Protein 5GQS (pdb70)

Structure (mmCIF, N/CA/C/O backbone):
data_5GQS
#
_entry.id   5GQS
#
loop_
_atom_site.group_PDB
_atom_site.id
_atom_site.type_symbol
_atom_site.label_atom_id
_atom_site.label_alt_id
_atom_site.label_comp_id
_atom_site.label_asym_id
_atom_site.label_entity_id
_atom_site.label_seq_id
_atom_site.pdbx_PDB_ins_code
_atom_site.Cartn_x
_atom_site.Cartn_y
_atom_site.Cartn_z
_atom_site.occupancy
_atom_site.B_iso_or_equiv
_atom_site.auth_seq_id
_atom_site.auth_comp_id
_atom_site.auth_asym_id
_atom_site.auth_atom_id
_atom_site.pdbx_PDB_model_num
ATOM 1 N N . MET A 1 1 ? 1.329 0.000 0.000 1.00 0.00 1 MET A N 1
ATOM 2 C CA . MET A 1 1 ? 2.093 -0.001 -1.242 1.00 52.33 1 MET A CA 1
ATOM 3 C C . MET A 1 1 ? 3.011 -1.217 -1.315 1.00 53.24 1 MET A C 1
ATOM 4 O O . MET A 1 1 ? 3.751 -1.506 -0.375 1.00 72.41 1 MET A O 1
ATOM 18 N N . LYS A 1 2 ? 2.958 -1.926 -2.438 1.00 13.12 2 LYS A N 1
ATOM 19 C CA . LYS A 1 2 ? 3.785 -3.110 -2.635 1.00 33.52 2 LYS A CA 1
ATOM 20 C C . LYS A 1 2 ? 4.738 -2.919 -3.810 1.00 72.33 2 LYS A C 1
ATOM 21 O O . LYS A 1 2 ? 4.306 -2.788 -4.955 1.00 40.31 2 LYS A O 1
ATOM 40 N N . GLN A 1 3 ? 6.034 -2.907 -3.519 1.00 5.42 3 GLN A N 1
ATOM 41 C CA . GLN A 1 3 ? 7.048 -2.732 -4.553 1.00 33.31 3 GLN A CA 1
ATOM 42 C C . GLN A 1 3 ? 7.605 -4.079 -5.002 1.00 34.33 3 GLN A C 1
ATOM 43 O O . GLN A 1 3 ? 8.396 -4.703 -4.294 1.00 10.41 3 GLN A O 1
ATOM 57 N N . VAL A 1 4 ? 7.186 -4.524 -6.182 1.00 52.45 4 VAL A N 1
ATOM 58 C CA . VAL A 1 4 ? 7.643 -5.797 -6.726 1.00 43.44 4 VAL A CA 1
ATOM 59 C C . VAL A 1 4 ? 8.591 -5.583 -7.901 1.00 61.43 4 VAL A C 1
ATOM 60 O O . VAL A 1 4 ? 8.225 -4.971 -8.905 1.00 41.14 4 VAL A O 1
ATOM 73 N N . LEU A 1 5 ? 9.811 -6.093 -7.770 1.00 51.20 5 LEU A N 1
ATOM 74 C CA . LEU A 1 5 ? 10.813 -5.959 -8.822 1.00 22.04 5 LEU A CA 1
ATOM 75 C C . LEU A 1 5 ? 10.691 -7.091 -9.837 1.00 42.52 5 LEU A C 1
ATOM 76 O O . LEU A 1 5 ? 9.926 -8.035 -9.642 1.00 12.35 5 LEU A O 1
ATOM 92 N N . VAL A 1 6 ? 11.453 -6.990 -10.922 1.00 54.32 6 VAL A N 1
ATOM 93 C CA . VAL A 1 6 ? 11.432 -8.006 -11.967 1.00 65.14 6 VAL A CA 1
ATOM 94 C C . VAL A 1 6 ? 12.783 -8.099 -12.669 1.00 74.23 6 VAL A C 1
ATOM 95 O O . VAL A 1 6 ? 13.172 -7.197 -13.410 1.00 71.12 6 VAL A O 1
ATOM 108 N N . ALA A 1 7 ? 13.493 -9.197 -12.431 1.00 73.11 7 ALA A N 1
ATOM 109 C CA . ALA A 1 7 ? 14.799 -9.410 -13.042 1.00 54.25 7 ALA A CA 1
ATOM 110 C C . ALA A 1 7 ? 14.818 -10.695 -13.863 1.00 21.34 7 ALA A C 1
ATOM 111 O O . ALA A 1 7 ? 14.787 -11.796 -13.310 1.00 52.32 7 ALA A O 1
ATOM 118 N N . CYS A 1 8 ? 14.869 -10.549 -15.182 1.00 0.02 8 CYS A N 1
ATOM 119 C CA . CYS A 1 8 ? 14.891 -11.699 -16.078 1.00 70.34 8 CYS A CA 1
ATOM 120 C C . CYS A 1 8 ? 16.165 -11.711 -16.917 1.00 10.12 8 CYS A C 1
ATOM 121 O O . CYS A 1 8 ? 16.681 -10.660 -17.296 1.00 33.23 8 CYS A O 1
ATOM 129 N N . GLY A 1 9 ? 16.669 -12.908 -17.202 1.00 10.10 9 GLY A N 1
ATOM 130 C CA . GLY A 1 9 ? 17.880 -13.034 -17.992 1.00 73.00 9 GLY A CA 1
ATOM 131 C C . GLY A 1 9 ? 17.862 -14.255 -18.890 1.00 75.00 9 GLY A C 1
ATOM 132 O O . GLY A 1 9 ? 18.419 -15.296 -18.544 1.00 72.34 9 GLY A O 1
ATOM 136 N N . ALA A 1 10 ? 17.218 -14.128 -20.046 1.00 32.12 10 ALA A N 1
ATOM 137 C CA . ALA A 1 10 ? 17.129 -15.230 -20.996 1.00 4.20 10 ALA A CA 1
ATOM 138 C C . ALA A 1 10 ? 17.509 -14.775 -22.401 1.00 4.20 10 ALA A C 1
ATOM 139 O O . ALA A 1 10 ? 18.521 -15.208 -22.952 1.00 14.41 10 ALA A O 1
ATOM 146 N N . GLY A 1 11 ? 16.691 -13.899 -22.976 1.00 72.03 11 GLY A N 1
ATOM 147 C CA . GLY A 1 11 ? 16.958 -13.401 -24.313 1.00 2.22 11 GLY A CA 1
ATOM 148 C C . GLY A 1 11 ? 16.672 -11.918 -24.447 1.00 24.31 11 GLY A C 1
ATOM 149 O O . GLY A 1 11 ? 17.515 -11.158 -24.925 1.00 11.22 11 GLY A O 1
ATOM 153 N N . ILE A 1 12 ? 15.481 -11.507 -24.026 1.00 42.41 12 ILE A N 1
ATOM 154 C CA . ILE A 1 12 ? 15.087 -10.105 -24.102 1.00 70.44 12 ILE A CA 1
ATOM 155 C C . ILE A 1 12 ? 15.895 -9.253 -23.130 1.00 30.24 12 ILE A C 1
ATOM 156 O O . ILE A 1 12 ? 16.208 -9.687 -22.021 1.00 44.23 12 ILE A O 1
ATOM 172 N N . ALA A 1 13 ? 16.228 -8.038 -23.552 1.00 15.34 13 ALA A N 1
ATOM 173 C CA . ALA A 1 13 ? 16.996 -7.123 -22.716 1.00 55.34 13 ALA A CA 1
ATOM 174 C C . ALA A 1 13 ? 16.357 -6.968 -21.340 1.00 70.23 13 ALA A C 1
ATOM 175 O O . ALA A 1 13 ? 17.001 -7.197 -20.316 1.00 10.43 13 ALA A O 1
ATOM 182 N N . THR A 1 14 ? 15.086 -6.578 -21.323 1.00 21.10 14 THR A N 1
ATOM 183 C CA . THR A 1 14 ? 14.361 -6.391 -20.073 1.00 31.23 14 THR A CA 1
ATOM 184 C C . THR A 1 14 ? 13.032 -7.138 -20.091 1.00 51.51 14 THR A C 1
ATOM 185 O O . THR A 1 14 ? 12.564 -7.565 -21.146 1.00 55.32 14 THR A O 1
ATOM 196 N N . SER A 1 15 ? 12.428 -7.291 -18.917 1.00 2.42 15 SER A N 1
ATOM 197 C CA . SER A 1 15 ? 11.153 -7.989 -18.798 1.00 4.40 15 SER A CA 1
ATOM 198 C C . SER A 1 15 ? 10.010 -7.125 -19.323 1.00 22.14 15 SER A C 1
ATOM 199 O O . SER A 1 15 ? 9.426 -6.331 -18.584 1.00 42.14 15 SER A O 1
ATOM 207 N N . THR A 1 16 ? 9.695 -7.286 -20.604 1.00 43.12 16 THR A N 1
ATOM 208 C CA . THR A 1 16 ? 8.624 -6.521 -21.230 1.00 34.54 16 THR A CA 1
ATOM 209 C C . THR A 1 16 ? 7.281 -7.224 -21.069 1.00 34.43 16 THR A C 1
ATOM 210 O O . THR A 1 16 ? 6.337 -6.663 -20.512 1.00 3.32 16 THR A O 1
ATOM 221 N N . VAL A 1 17 ? 7.201 -8.457 -21.559 1.00 74.33 17 VAL A N 1
ATOM 222 C CA . VAL A 1 17 ? 5.973 -9.238 -21.468 1.00 73.21 17 VAL A CA 1
ATOM 223 C C . VAL A 1 17 ? 5.487 -9.332 -20.026 1.00 51.11 17 VAL A C 1
ATOM 224 O O . VAL A 1 17 ? 4.315 -9.088 -19.737 1.00 63.12 17 VAL A O 1
ATOM 237 N N . VAL A 1 18 ? 6.396 -9.687 -19.123 1.00 54.41 18 VAL A N 1
ATOM 238 C CA . VAL A 1 18 ? 6.061 -9.811 -17.710 1.00 33.34 18 VAL A CA 1
ATOM 239 C C . VAL A 1 18 ? 5.446 -8.523 -17.175 1.00 13.11 18 VAL A C 1
ATOM 240 O O . VAL A 1 18 ? 4.302 -8.510 -16.722 1.00 71.51 18 VAL A O 1
ATOM 253 N N . ASN A 1 19 ? 6.213 -7.439 -17.231 1.00 63.33 19 ASN A N 1
ATOM 254 C CA . ASN A 1 19 ? 5.744 -6.144 -16.752 1.00 72.34 19 ASN A CA 1
ATOM 255 C C . ASN A 1 19 ? 4.434 -5.755 -17.431 1.00 60.43 19 ASN A C 1
ATOM 256 O O . ASN A 1 19 ? 3.422 -5.533 -16.768 1.00 71.14 19 ASN A O 1
ATOM 267 N N . ASN A 1 20 ? 4.462 -5.676 -18.758 1.00 22.13 20 ASN A N 1
ATOM 268 C CA . ASN A 1 20 ? 3.277 -5.314 -19.527 1.00 62.30 20 ASN A CA 1
ATOM 269 C C . ASN A 1 20 ? 2.085 -6.179 -19.129 1.00 62.41 20 ASN A C 1
ATOM 270 O O . ASN A 1 20 ? 0.941 -5.728 -19.157 1.00 12.24 20 ASN A O 1
ATOM 281 N N . ALA A 1 21 ? 2.363 -7.425 -18.759 1.00 34.31 21 ALA A N 1
ATOM 282 C CA . ALA A 1 21 ? 1.314 -8.353 -18.353 1.00 2.03 21 ALA A CA 1
ATOM 283 C C . ALA A 1 21 ? 0.798 -8.021 -16.957 1.00 22.13 21 ALA A C 1
ATOM 284 O O . ALA A 1 21 ? -0.378 -7.701 -16.779 1.00 64.53 21 ALA A O 1
ATOM 291 N N . ILE A 1 22 ? 1.684 -8.100 -15.969 1.00 40.34 22 ILE A N 1
ATOM 292 C CA . ILE A 1 22 ? 1.317 -7.807 -14.589 1.00 60.14 22 ILE A CA 1
ATOM 293 C C . ILE A 1 22 ? 0.615 -6.458 -14.482 1.00 1.34 22 ILE A C 1
ATOM 294 O O . ILE A 1 22 ? -0.485 -6.362 -13.939 1.00 52.52 22 ILE A O 1
ATOM 310 N N . GLU A 1 23 ? 1.259 -5.418 -15.004 1.00 30.44 23 GLU A N 1
ATOM 311 C CA . GLU A 1 23 ? 0.695 -4.074 -14.966 1.00 61.25 23 GLU A CA 1
ATOM 312 C C . GLU A 1 23 ? -0.734 -4.069 -15.501 1.00 51.22 23 GLU A C 1
ATOM 313 O O . GLU A 1 23 ? -1.574 -3.292 -15.048 1.00 43.43 23 GLU A O 1
ATOM 325 N N . GLU A 1 24 ? -1.001 -4.941 -16.468 1.00 34.31 24 GLU A N 1
ATOM 326 C CA . GLU A 1 24 ? -2.328 -5.036 -17.065 1.00 52.14 24 GLU A CA 1
ATOM 327 C C . GLU A 1 24 ? -3.312 -5.697 -16.104 1.00 0.41 24 GLU A C 1
ATOM 328 O O . GLU A 1 24 ? -4.481 -5.319 -16.040 1.00 34.05 24 GLU A O 1
ATOM 340 N N . MET A 1 25 ? -2.829 -6.685 -15.359 1.00 64.51 25 MET A N 1
ATOM 341 C CA . MET A 1 25 ? -3.665 -7.399 -14.401 1.00 3.35 25 MET A CA 1
ATOM 342 C C . MET A 1 25 ? -3.931 -6.541 -13.168 1.00 20.05 25 MET A C 1
ATOM 343 O O . MET A 1 25 ? -5.075 -6.393 -12.738 1.00 43.35 25 MET A O 1
ATOM 357 N N . ALA A 1 26 ? -2.868 -5.979 -12.602 1.00 44.13 26 ALA A N 1
ATOM 358 C CA . ALA A 1 26 ? -2.987 -5.135 -11.420 1.00 14.01 26 ALA A CA 1
ATOM 359 C C . ALA A 1 26 ? -4.055 -4.064 -11.616 1.00 33.23 26 ALA A C 1
ATOM 360 O O . ALA A 1 26 ? -4.793 -3.731 -10.688 1.00 74.51 26 ALA A O 1
ATOM 367 N N . LYS A 1 27 ? -4.132 -3.527 -12.828 1.00 51.44 27 LYS A N 1
ATOM 368 C CA . LYS A 1 27 ? -5.110 -2.493 -13.147 1.00 71.22 27 LYS A CA 1
ATOM 369 C C . LYS A 1 27 ? -6.532 -3.032 -13.021 1.00 4.33 27 LYS A C 1
ATOM 370 O O . LYS A 1 27 ? -7.381 -2.420 -12.374 1.00 41.31 27 LYS A O 1
ATOM 389 N N . GLU A 1 28 ? -6.782 -4.180 -13.641 1.00 61.51 28 GLU A N 1
ATOM 390 C CA . GLU A 1 28 ? -8.101 -4.800 -13.596 1.00 60.42 28 GLU A CA 1
ATOM 391 C C . GLU A 1 28 ? -8.536 -5.049 -12.155 1.00 75.20 28 GLU A C 1
ATOM 392 O O . GLU A 1 28 ? -9.713 -4.913 -11.818 1.00 0.12 28 GLU A O 1
ATOM 404 N N . HIS A 1 29 ? -7.579 -5.416 -11.309 1.00 12.54 29 HIS A N 1
ATOM 405 C CA . HIS A 1 29 ? -7.863 -5.684 -9.903 1.00 42.32 29 HIS A CA 1
ATOM 406 C C . HIS A 1 29 ? -8.011 -4.382 -9.121 1.00 25.32 29 HIS A C 1
ATOM 407 O O . HIS A 1 29 ? -8.693 -4.336 -8.098 1.00 41.22 29 HIS A O 1
ATOM 421 N N . ASN A 1 30 ? -7.365 -3.328 -9.609 1.00 15.43 30 ASN A N 1
ATOM 422 C CA . ASN A 1 30 ? -7.424 -2.026 -8.954 1.00 51.32 30 ASN A CA 1
ATOM 423 C C . ASN A 1 30 ? -6.759 -2.076 -7.582 1.00 60.21 30 ASN A C 1
ATOM 424 O O . ASN A 1 30 ? -7.309 -1.584 -6.596 1.00 61.32 30 ASN A O 1
ATOM 435 N N . ILE A 1 31 ? -5.573 -2.673 -7.527 1.00 72.22 31 ILE A N 1
ATOM 436 C CA . ILE A 1 31 ? -4.833 -2.786 -6.277 1.00 24.21 31 ILE A CA 1
ATOM 437 C C . ILE A 1 31 ? -3.676 -1.794 -6.232 1.00 4.13 31 ILE A C 1
ATOM 438 O O . ILE A 1 31 ? -3.098 -1.449 -7.263 1.00 12.41 31 ILE A O 1
ATOM 454 N N . LYS A 1 32 ? -3.340 -1.339 -5.029 1.00 60.21 32 LYS A N 1
ATOM 455 C CA . LYS A 1 32 ? -2.249 -0.389 -4.847 1.00 15.41 32 LYS A CA 1
ATOM 456 C C . LYS A 1 32 ? -0.897 -1.080 -4.982 1.00 64.15 32 LYS A C 1
ATOM 457 O O . LYS A 1 32 ? -0.172 -1.246 -4.001 1.00 71.42 32 LYS A O 1
ATOM 476 N N . VAL A 1 33 ? -0.561 -1.480 -6.205 1.00 73.00 33 VAL A N 1
ATOM 477 C CA . VAL A 1 33 ? 0.706 -2.151 -6.469 1.00 71.02 33 VAL A CA 1
ATOM 478 C C . VAL A 1 33 ? 1.504 -1.417 -7.541 1.00 55.21 33 VAL A C 1
ATOM 479 O O . VAL A 1 33 ? 0.936 -0.879 -8.492 1.00 63.35 33 VAL A O 1
ATOM 492 N N . ASP A 1 34 ? 2.822 -1.398 -7.381 1.00 21.43 34 ASP A N 1
ATOM 493 C CA . ASP A 1 34 ? 3.699 -0.731 -8.336 1.00 22.32 34 ASP A CA 1
ATOM 494 C C . ASP A 1 34 ? 4.824 -1.661 -8.782 1.00 13.41 34 ASP A C 1
ATOM 495 O O . ASP A 1 34 ? 5.602 -2.147 -7.961 1.00 63.13 34 ASP A O 1
ATOM 504 N N . ILE A 1 35 ? 4.901 -1.903 -10.086 1.00 25.20 35 ILE A N 1
ATOM 505 C CA . ILE A 1 35 ? 5.930 -2.774 -10.640 1.00 64.14 35 ILE A CA 1
ATOM 506 C C . ILE A 1 35 ? 7.260 -2.040 -10.771 1.00 43.45 35 ILE A C 1
ATOM 507 O O . ILE A 1 35 ? 7.297 -0.851 -11.089 1.00 1.51 35 ILE A O 1
ATOM 523 N N . LYS A 1 36 ? 8.352 -2.756 -10.527 1.00 2.13 36 LYS A N 1
ATOM 524 C CA . LYS A 1 36 ? 9.686 -2.175 -10.620 1.00 1.41 36 LYS A CA 1
ATOM 525 C C . LYS A 1 36 ? 10.578 -3.003 -11.539 1.00 73.32 36 LYS A C 1
ATOM 526 O O . LYS A 1 36 ? 10.511 -4.232 -11.540 1.00 75.13 36 LYS A O 1
ATOM 545 N N . GLN A 1 37 ? 11.412 -2.322 -12.318 1.00 61.41 37 GLN A N 1
ATOM 546 C CA . GLN A 1 37 ? 12.317 -2.997 -13.241 1.00 22.21 37 GLN A CA 1
ATOM 547 C C . GLN A 1 37 ? 13.769 -2.641 -12.938 1.00 52.40 37 GLN A C 1
ATOM 548 O O . GLN A 1 37 ? 14.143 -1.468 -12.941 1.00 44.43 37 GLN A O 1
ATOM 562 N N . ILE A 1 38 ? 14.581 -3.659 -12.676 1.00 72.34 38 ILE A N 1
ATOM 563 C CA . ILE A 1 38 ? 15.991 -3.453 -12.372 1.00 42.42 38 ILE A CA 1
ATOM 564 C C . ILE A 1 38 ? 16.848 -4.573 -12.951 1.00 64.11 38 ILE A C 1
ATOM 565 O O . ILE A 1 38 ? 16.330 -5.569 -13.456 1.00 31.20 38 ILE A O 1
ATOM 581 N N . LYS A 1 39 ? 18.164 -4.405 -12.873 1.00 40.31 39 LYS A N 1
ATOM 582 C CA . LYS A 1 39 ? 19.095 -5.402 -13.386 1.00 24.41 39 LYS A CA 1
ATOM 583 C C . LYS A 1 39 ? 19.313 -6.517 -12.368 1.00 61.52 39 LYS A C 1
ATOM 584 O O . LYS A 1 39 ? 19.014 -6.357 -11.185 1.00 32.05 39 LYS A O 1
ATOM 603 N N . ILE A 1 40 ? 19.837 -7.645 -12.836 1.00 73.41 40 ILE A N 1
ATOM 604 C CA . ILE A 1 40 ? 20.097 -8.785 -11.966 1.00 34.25 40 ILE A CA 1
ATOM 605 C C . ILE A 1 40 ? 20.970 -8.385 -10.781 1.00 52.43 40 ILE A C 1
ATOM 606 O O . ILE A 1 40 ? 20.782 -8.869 -9.665 1.00 1.24 40 ILE A O 1
ATOM 622 N N . THR A 1 41 ? 21.925 -7.495 -11.032 1.00 5.12 41 THR A N 1
ATOM 623 C CA . THR A 1 41 ? 22.828 -7.028 -9.987 1.00 13.11 41 THR A CA 1
ATOM 624 C C . THR A 1 41 ? 22.321 -5.734 -9.361 1.00 10.40 41 THR A C 1
ATOM 625 O O . THR A 1 41 ? 23.106 -4.920 -8.875 1.00 30.55 41 THR A O 1
ATOM 636 N N . GLU A 1 42 ? 21.004 -5.550 -9.376 1.00 44.14 42 GLU A N 1
ATOM 637 C CA . GLU A 1 42 ? 20.394 -4.353 -8.810 1.00 21.14 42 GLU A CA 1
ATOM 638 C C . GLU A 1 42 ? 19.434 -4.715 -7.680 1.00 54.23 42 GLU A C 1
ATOM 639 O O . GLU A 1 42 ? 19.112 -3.882 -6.833 1.00 11.30 42 GLU A O 1
ATOM 651 N N . VAL A 1 43 ? 18.978 -5.964 -7.676 1.00 3.31 43 VAL A N 1
ATOM 652 C CA . VAL A 1 43 ? 18.055 -6.437 -6.652 1.00 21.34 43 VAL A CA 1
ATOM 653 C C . VAL A 1 43 ? 18.726 -6.479 -5.283 1.00 44.25 43 VAL A C 1
ATOM 654 O O . VAL A 1 43 ? 18.062 -6.393 -4.251 1.00 62.45 43 VAL A O 1
ATOM 667 N N . GLY A 1 44 ? 20.050 -6.610 -5.283 1.00 74.22 44 GLY A N 1
ATOM 668 C CA . GLY A 1 44 ? 20.790 -6.660 -4.036 1.00 32.41 44 GLY A CA 1
ATOM 669 C C . GLY A 1 44 ? 20.365 -5.576 -3.065 1.00 72.35 44 GLY A C 1
ATOM 670 O O . GLY A 1 44 ? 19.786 -5.847 -2.013 1.00 73.43 44 GLY A O 1
ATOM 674 N N . PRO A 1 45 ? 20.656 -4.315 -3.417 1.00 12.03 45 PRO A N 1
ATOM 675 C CA . PRO A 1 45 ? 20.310 -3.161 -2.582 1.00 12.13 45 PRO A CA 1
ATOM 676 C C . PRO A 1 45 ? 18.807 -2.906 -2.539 1.00 31.00 45 PRO A C 1
ATOM 677 O O . PRO A 1 45 ? 18.301 -2.275 -1.611 1.00 34.44 45 PRO A O 1
ATOM 688 N N . TYR A 1 46 ? 18.099 -3.400 -3.548 1.00 70.24 46 TYR A N 1
ATOM 689 C CA . TYR A 1 46 ? 16.654 -3.224 -3.627 1.00 33.13 46 TYR A CA 1
ATOM 690 C C . TYR A 1 46 ? 15.926 -4.399 -2.981 1.00 71.54 46 TYR A C 1
ATOM 691 O O . TYR A 1 46 ? 14.885 -4.841 -3.468 1.00 3.05 46 TYR A O 1
ATOM 709 N N . GLU A 1 47 ? 16.482 -4.900 -1.883 1.00 20.43 47 GLU A N 1
ATOM 710 C CA . GL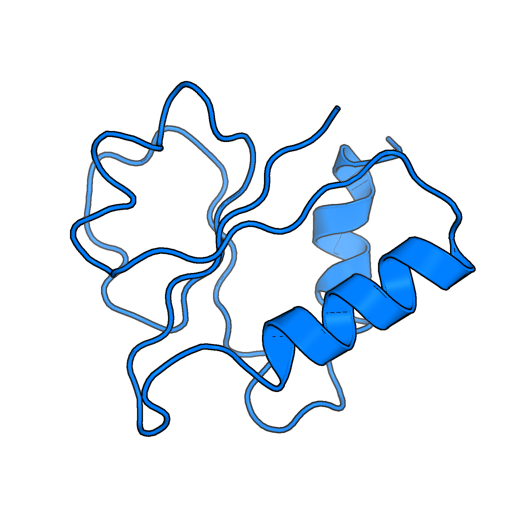U A 1 47 ? 15.886 -6.025 -1.170 1.00 44.43 47 GLU A CA 1
ATOM 711 C C . GLU A 1 47 ? 15.038 -5.538 0.001 1.00 30.42 47 GLU A C 1
ATOM 712 O O . GLU A 1 47 ? 14.003 -6.125 0.317 1.00 12.04 47 GLU A O 1
ATOM 724 N N . ASP A 1 48 ? 15.485 -4.463 0.641 1.00 34.53 48 ASP A N 1
ATOM 725 C CA . ASP A 1 48 ? 14.767 -3.897 1.778 1.00 63.14 48 ASP A CA 1
ATOM 726 C C . ASP A 1 48 ? 13.547 -3.109 1.312 1.00 72.31 48 ASP A C 1
ATOM 727 O O . ASP A 1 48 ? 12.408 -3.471 1.612 1.00 65.53 48 ASP A O 1
ATOM 736 N N . THR A 1 49 ? 13.791 -2.028 0.577 1.00 22.44 49 THR A N 1
ATOM 737 C CA . THR A 1 49 ? 12.713 -1.188 0.072 1.00 1.12 49 THR A CA 1
ATOM 738 C C . THR A 1 49 ? 11.666 -2.018 -0.662 1.00 24.33 49 THR A C 1
ATOM 739 O O . THR A 1 49 ? 10.465 -1.818 -0.484 1.00 23.02 49 THR A O 1
ATOM 750 N N . ALA A 1 50 ? 12.130 -2.952 -1.487 1.00 10.55 50 ALA A N 1
ATOM 751 C CA . ALA A 1 50 ? 11.233 -3.814 -2.245 1.00 60.33 50 ALA A CA 1
ATOM 752 C C . ALA A 1 50 ? 10.490 -4.778 -1.326 1.00 12.40 50 ALA A C 1
ATOM 753 O O . ALA A 1 50 ? 10.839 -4.927 -0.155 1.00 64.51 50 ALA A O 1
ATOM 760 N N . ASP A 1 51 ? 9.463 -5.427 -1.863 1.00 64.43 51 ASP A N 1
ATOM 761 C CA . ASP A 1 51 ? 8.671 -6.377 -1.091 1.00 14.11 51 ASP A CA 1
ATOM 762 C C . ASP A 1 51 ? 8.716 -7.764 -1.724 1.00 20.23 51 ASP A C 1
ATOM 763 O O . ASP A 1 51 ? 9.014 -8.754 -1.054 1.00 75.42 51 ASP A O 1
ATOM 772 N N . LEU A 1 52 ? 8.418 -7.829 -3.017 1.00 3.13 52 LEU A N 1
ATOM 773 C CA . LEU A 1 52 ? 8.424 -9.095 -3.741 1.00 31.43 52 LEU A CA 1
ATOM 774 C C . LEU A 1 52 ? 9.407 -9.052 -4.906 1.00 60.02 52 LEU A C 1
ATOM 775 O O . LEU A 1 52 ? 9.683 -7.987 -5.460 1.00 62.11 52 LEU A O 1
ATOM 791 N N . LEU A 1 53 ? 9.931 -10.216 -5.275 1.00 52.30 53 LEU A N 1
ATOM 792 C CA . LEU A 1 53 ? 10.882 -10.312 -6.377 1.00 10.30 53 LEU A CA 1
ATOM 793 C C . LEU A 1 53 ? 10.576 -11.520 -7.257 1.00 2.25 53 LEU A C 1
ATOM 794 O O . LEU A 1 53 ? 10.165 -12.571 -6.765 1.00 10.12 53 LEU A O 1
ATOM 810 N N . VAL A 1 54 ? 10.782 -11.363 -8.560 1.00 72.35 54 VAL A N 1
ATOM 811 C CA . VAL A 1 54 ? 10.531 -12.442 -9.509 1.00 24.02 54 VAL A CA 1
ATOM 812 C C . VAL A 1 54 ? 11.650 -12.538 -10.540 1.00 41.21 54 VAL A C 1
ATOM 813 O O . VAL A 1 54 ? 11.996 -11.552 -11.192 1.00 11.43 54 VAL A O 1
ATOM 826 N N . THR A 1 55 ? 12.214 -13.733 -10.685 1.00 32.24 55 THR A N 1
ATOM 827 C CA . THR A 1 55 ? 13.294 -13.959 -11.636 1.00 43.33 55 THR A CA 1
ATOM 828 C C . THR A 1 55 ? 13.192 -15.343 -12.266 1.00 25.32 55 THR A C 1
ATOM 829 O O . THR A 1 55 ? 12.665 -16.276 -11.659 1.00 13.11 55 THR A O 1
ATOM 840 N N . THR A 1 56 ? 13.702 -15.472 -13.487 1.00 73.01 56 THR A N 1
ATOM 841 C CA . THR A 1 56 ? 13.668 -16.743 -14.199 1.00 74.13 56 THR A CA 1
ATOM 842 C C . THR A 1 56 ? 14.781 -17.669 -13.724 1.00 62.54 56 THR A C 1
ATOM 843 O O . THR A 1 56 ? 14.572 -18.870 -13.554 1.00 63.23 56 THR A O 1
ATOM 854 N N . ALA A 1 57 ? 15.965 -17.104 -13.511 1.00 53.44 57 ALA A N 1
ATOM 855 C CA . ALA A 1 57 ? 17.111 -17.879 -13.053 1.00 72.02 57 ALA A CA 1
ATOM 856 C C . ALA A 1 57 ? 18.076 -17.011 -12.252 1.00 72.43 57 ALA A C 1
ATOM 857 O O . ALA A 1 57 ? 17.783 -15.854 -11.955 1.00 45.42 57 ALA A O 1
ATOM 864 N N . MET A 1 58 ? 19.226 -17.579 -11.905 1.00 62.34 58 MET A N 1
ATOM 865 C CA . MET A 1 58 ? 20.234 -16.856 -11.139 1.00 23.31 58 MET A CA 1
ATOM 866 C C . MET A 1 58 ? 19.669 -16.389 -9.801 1.00 72.34 58 MET A C 1
ATOM 867 O O . MET A 1 58 ? 19.839 -15.233 -9.413 1.00 34.00 58 MET A O 1
ATOM 881 N N . THR A 1 59 ? 18.995 -17.296 -9.100 1.00 1.42 59 THR A N 1
ATOM 882 C CA . THR A 1 59 ? 18.404 -16.976 -7.807 1.00 35.12 59 THR A CA 1
ATOM 883 C C . THR A 1 59 ? 19.206 -17.594 -6.667 1.00 50.52 59 THR A C 1
ATOM 884 O O . THR A 1 59 ? 18.656 -18.284 -5.809 1.00 73.33 59 THR A O 1
ATOM 895 N N . LYS A 1 60 ? 20.510 -17.340 -6.663 1.00 63.23 60 LYS A N 1
ATOM 896 C CA . LYS A 1 60 ? 21.390 -17.869 -5.628 1.00 32.33 60 LYS A CA 1
ATOM 897 C C . LYS A 1 60 ? 21.994 -16.741 -4.798 1.00 41.22 60 LYS A C 1
ATOM 898 O O . LYS A 1 60 ? 23.092 -16.264 -5.086 1.00 23.22 60 LYS A O 1
ATOM 917 N N . LYS A 1 61 ? 21.271 -16.318 -3.767 1.00 31.22 61 LYS A N 1
ATOM 918 C CA . LYS A 1 61 ? 21.736 -15.248 -2.893 1.00 41.41 61 LYS A CA 1
ATOM 919 C C . LYS A 1 61 ? 20.968 -15.248 -1.575 1.00 54.15 61 LYS A C 1
ATOM 920 O O . LYS A 1 61 ? 20.001 -15.992 -1.411 1.00 4.10 61 LYS A O 1
ATOM 939 N N . GLU A 1 62 ? 21.403 -14.408 -0.641 1.00 71.23 62 GLU A N 1
ATOM 940 C CA . GLU A 1 62 ? 20.754 -14.312 0.661 1.00 21.50 62 GLU A CA 1
ATOM 941 C C . GLU A 1 62 ? 19.486 -13.468 0.576 1.00 1.35 62 GLU A C 1
ATOM 942 O O . GLU A 1 62 ? 19.395 -12.403 1.188 1.00 52.33 62 GLU A O 1
ATOM 954 N N . TYR A 1 63 ? 18.511 -13.950 -0.185 1.00 72.14 63 TYR A N 1
ATOM 955 C CA . TYR A 1 63 ? 17.249 -13.239 -0.353 1.00 41.12 63 TYR A CA 1
ATOM 956 C C . TYR A 1 63 ? 16.463 -13.207 0.954 1.00 25.33 63 TYR A C 1
ATOM 957 O O . TYR A 1 63 ? 16.453 -14.179 1.710 1.00 31.12 63 TYR A O 1
ATOM 975 N N . LYS A 1 64 ? 15.805 -12.083 1.214 1.00 4.33 64 LYS A N 1
ATOM 976 C CA . LYS A 1 64 ? 15.014 -11.922 2.428 1.00 3.15 64 LYS A CA 1
ATOM 977 C C . LYS A 1 64 ? 13.526 -11.853 2.103 1.00 73.31 64 LYS A C 1
ATOM 978 O O . LYS A 1 64 ? 12.777 -11.104 2.730 1.00 33.13 64 LYS A O 1
ATOM 997 N N . PHE A 1 65 ? 13.103 -12.641 1.119 1.00 11.43 65 PHE A N 1
ATOM 998 C CA . PHE A 1 65 ? 11.703 -12.669 0.711 1.00 23.30 65 PHE A CA 1
ATOM 999 C C . PHE A 1 65 ? 11.407 -13.908 -0.129 1.00 21.30 65 PHE A C 1
ATOM 1000 O O . PHE A 1 65 ? 12.299 -14.515 -0.722 1.00 22.21 65 PHE A O 1
ATOM 1017 N N . PRO A 1 66 ? 10.124 -14.294 -0.181 1.00 75.12 66 PRO A N 1
ATOM 1018 C CA . PRO A 1 66 ? 9.679 -15.464 -0.945 1.00 51.40 66 PRO A CA 1
ATOM 1019 C C . PRO A 1 66 ? 9.776 -15.244 -2.451 1.00 1.32 66 PRO A C 1
ATOM 1020 O O . PRO A 1 66 ? 8.822 -14.795 -3.086 1.00 14.13 66 PRO A O 1
ATOM 1031 N N . VAL A 1 67 ? 10.935 -15.563 -3.017 1.00 64.03 67 VAL A N 1
ATOM 1032 C CA . VAL A 1 67 ? 11.157 -15.402 -4.449 1.00 53.24 67 VAL A CA 1
ATOM 1033 C C . VAL A 1 67 ? 10.236 -16.313 -5.254 1.00 0.33 67 VAL A C 1
ATOM 1034 O O . VAL A 1 67 ? 9.945 -17.437 -4.843 1.00 51.51 67 VAL A O 1
ATOM 1047 N N . ILE A 1 68 ? 9.781 -15.821 -6.401 1.00 43.22 68 ILE A N 1
ATOM 1048 C CA . ILE A 1 68 ? 8.895 -16.591 -7.264 1.00 73.51 68 ILE A CA 1
ATOM 1049 C C . ILE A 1 68 ? 9.491 -16.757 -8.658 1.00 24.34 68 ILE A C 1
ATOM 1050 O O . ILE A 1 68 ? 9.654 -15.785 -9.394 1.00 24.24 68 ILE A O 1
ATOM 1066 N N . ASN A 1 69 ? 9.814 -17.997 -9.014 1.00 13.44 69 ASN A N 1
ATOM 1067 C CA . ASN A 1 69 ? 10.391 -18.291 -10.320 1.00 43.31 69 ASN A CA 1
ATOM 1068 C C . ASN A 1 69 ? 9.540 -17.696 -11.438 1.00 32.23 69 ASN A C 1
ATOM 1069 O O . ASN A 1 69 ? 8.311 -17.701 -11.365 1.00 43.32 69 ASN A O 1
ATOM 1080 N N . ALA A 1 70 ? 10.202 -17.186 -12.471 1.00 12.32 70 ALA A N 1
ATOM 1081 C CA . ALA A 1 70 ? 9.506 -16.590 -13.605 1.00 22.11 70 ALA A CA 1
ATOM 1082 C C . ALA A 1 70 ? 9.322 -17.603 -14.730 1.00 23.12 70 ALA A C 1
ATOM 1083 O O . ALA A 1 70 ? 9.381 -17.253 -15.909 1.00 31.14 70 ALA A O 1
ATOM 1090 N N . ARG A 1 71 ? 9.101 -18.860 -14.358 1.00 13.41 71 ARG A N 1
ATOM 1091 C CA . ARG A 1 71 ? 8.910 -19.924 -15.336 1.00 43.42 71 ARG A CA 1
ATOM 1092 C C . ARG A 1 71 ? 7.546 -19.806 -16.009 1.00 13.11 71 ARG A C 1
ATOM 1093 O O . ARG A 1 71 ? 7.396 -20.116 -17.190 1.00 23.11 71 ARG A O 1
ATOM 1114 N N . ASN A 1 72 ? 6.553 -19.356 -15.248 1.00 23.23 72 ASN A N 1
ATOM 1115 C CA . ASN A 1 72 ? 5.201 -19.199 -15.770 1.00 13.42 72 ASN A CA 1
ATOM 1116 C C . ASN A 1 72 ? 5.154 -18.113 -16.841 1.00 61.41 72 ASN A C 1
ATOM 1117 O O . ASN A 1 72 ? 4.345 -18.175 -17.768 1.00 5.25 72 ASN A O 1
ATOM 1128 N N . PHE A 1 73 ? 6.027 -17.121 -16.708 1.00 43.52 73 PHE A N 1
ATOM 1129 C CA . PHE A 1 73 ? 6.086 -16.021 -17.664 1.00 41.02 73 PHE A CA 1
ATOM 1130 C C . PHE A 1 73 ? 7.044 -16.345 -18.807 1.00 41.50 73 PHE A C 1
ATOM 1131 O O . PHE A 1 73 ? 7.861 -15.512 -19.202 1.00 41.33 73 PHE A O 1
ATOM 1148 N N . LEU A 1 74 ? 6.938 -17.560 -19.333 1.00 43.44 74 LEU A N 1
ATOM 1149 C CA . LEU A 1 74 ? 7.795 -17.995 -20.431 1.00 30.21 74 LEU A CA 1
ATOM 1150 C C . LEU A 1 74 ? 7.250 -17.512 -21.771 1.00 65.44 74 LEU A C 1
ATOM 1151 O O . LEU A 1 74 ? 8.011 -17.135 -22.664 1.00 32.32 74 LEU A O 1
ATOM 1167 N N . THR A 1 75 ? 5.928 -17.524 -21.906 1.00 71.42 75 THR A N 1
ATOM 1168 C CA . THR A 1 75 ? 5.281 -17.087 -23.137 1.00 30.03 75 THR A CA 1
ATOM 1169 C C . THR A 1 75 ? 4.299 -15.952 -22.868 1.00 63.14 75 THR A C 1
ATOM 1170 O O . THR A 1 75 ? 4.241 -14.978 -23.618 1.00 60.52 75 THR A O 1
ATOM 1181 N N . GLY A 1 76 ? 3.529 -16.084 -21.793 1.00 12.12 76 GLY A N 1
ATOM 1182 C CA . GLY A 1 76 ? 2.560 -15.061 -21.445 1.00 31.14 76 GLY A CA 1
ATOM 1183 C C . GLY A 1 76 ? 1.141 -15.594 -21.410 1.00 63.12 76 GLY A C 1
ATOM 1184 O O . GLY A 1 76 ? 0.207 -14.918 -21.842 1.00 32.31 76 GLY A O 1
ATOM 1188 N N . ILE A 1 77 ? 0.980 -16.809 -20.897 1.00 73.13 77 ILE A N 1
ATOM 1189 C CA . ILE A 1 77 ? -0.335 -17.432 -20.809 1.00 52.02 77 ILE A CA 1
ATOM 1190 C C . ILE A 1 77 ? -0.605 -17.950 -19.401 1.00 22.23 77 ILE A C 1
ATOM 1191 O O . ILE A 1 77 ? -1.735 -17.904 -18.917 1.00 21.52 77 ILE A O 1
ATOM 1207 N N . GLY A 1 78 ? 0.443 -18.442 -18.746 1.00 71.22 78 GLY A N 1
ATOM 1208 C CA . GLY A 1 78 ? 0.299 -18.961 -17.398 1.00 50.44 78 GLY A CA 1
ATOM 1209 C C . GLY A 1 78 ? 0.570 -17.909 -16.341 1.00 13.03 78 GLY A C 1
ATOM 1210 O O . GLY A 1 78 ? 1.135 -18.209 -15.289 1.00 1.33 78 GLY A O 1
ATOM 1214 N N . ILE A 1 79 ? 0.167 -16.674 -16.620 1.00 43.11 79 ILE A N 1
ATOM 1215 C CA . ILE A 1 79 ? 0.370 -15.575 -15.684 1.00 45.25 79 ILE A CA 1
ATOM 1216 C C . ILE A 1 79 ? -0.618 -15.649 -14.526 1.00 32.11 79 ILE A C 1
ATOM 1217 O O . ILE A 1 79 ? -0.236 -15.529 -13.363 1.00 3.04 79 ILE A O 1
ATOM 1233 N N . GLU A 1 80 ? -1.891 -15.850 -14.853 1.00 40.22 80 GLU A N 1
ATOM 1234 C CA . GLU A 1 80 ? -2.935 -15.941 -13.839 1.00 25.32 80 GLU A CA 1
ATOM 1235 C C . GLU A 1 80 ? -2.559 -16.956 -12.762 1.00 53.42 80 GLU A C 1
ATOM 1236 O O . GLU A 1 80 ? -2.868 -16.770 -11.586 1.00 15.32 80 GLU A O 1
ATOM 1248 N N . GLU A 1 81 ? -1.891 -18.028 -13.175 1.00 75.40 81 GLU A N 1
ATOM 1249 C CA . GLU A 1 81 ? -1.475 -19.073 -12.246 1.00 55.42 81 GLU A CA 1
ATOM 1250 C C . GLU A 1 81 ? -0.630 -18.491 -11.117 1.00 12.03 81 GLU A C 1
ATOM 1251 O O . GLU A 1 81 ? -1.059 -18.447 -9.963 1.00 71.41 81 GLU A O 1
ATOM 1263 N N . THR A 1 82 ? 0.575 -18.045 -11.457 1.00 2.13 82 THR A N 1
ATOM 1264 C CA . THR A 1 82 ? 1.482 -17.468 -10.473 1.00 2.33 82 THR A CA 1
ATOM 1265 C C . THR A 1 82 ? 0.885 -16.214 -9.844 1.00 45.31 82 THR A C 1
ATOM 1266 O O . THR A 1 82 ? 1.030 -15.979 -8.644 1.00 50.12 82 THR A O 1
ATOM 1277 N N . LYS A 1 83 ? 0.213 -15.410 -10.662 1.00 25.15 83 LYS A N 1
ATOM 1278 C CA . LYS A 1 83 ? -0.408 -14.180 -10.186 1.00 1.22 83 LYS A CA 1
ATOM 1279 C C . LYS A 1 83 ? -1.279 -14.448 -8.963 1.00 1.14 83 LYS A C 1
ATOM 1280 O O . LYS A 1 83 ? -1.317 -13.646 -8.030 1.00 23.34 83 LYS A O 1
ATOM 1299 N N . GLN A 1 84 ? -1.975 -15.580 -8.974 1.00 54.23 84 GLN A N 1
ATOM 1300 C CA . GLN A 1 84 ? -2.845 -15.953 -7.865 1.00 1.42 84 GLN A CA 1
ATOM 1301 C C . GLN A 1 84 ? -2.037 -16.170 -6.590 1.00 33.15 84 GLN A C 1
ATOM 1302 O O . GLN A 1 84 ? -2.499 -15.861 -5.492 1.00 10.54 84 GLN A O 1
ATOM 1316 N N . GLN A 1 85 ? -0.830 -16.705 -6.743 1.00 52.44 85 GLN A N 1
ATOM 1317 C CA . GLN A 1 85 ? 0.041 -16.964 -5.603 1.00 73.41 85 GLN A CA 1
ATOM 1318 C C . GLN A 1 85 ? 0.591 -15.662 -5.030 1.00 73.25 85 GLN A C 1
ATOM 1319 O O . GLN A 1 85 ? 0.488 -15.409 -3.830 1.00 14.31 85 GLN A O 1
ATOM 1333 N N . ILE A 1 86 ? 1.175 -14.841 -5.896 1.00 53.14 86 ILE A N 1
AT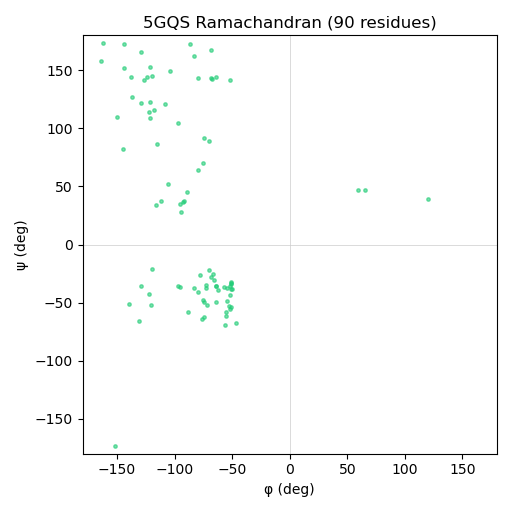OM 1334 C CA . ILE A 1 86 ? 1.740 -13.565 -5.476 1.00 41.21 86 ILE A CA 1
ATOM 1335 C C . ILE A 1 86 ? 0.655 -12.628 -4.956 1.00 4.23 86 ILE A C 1
ATOM 1336 O O . ILE A 1 86 ? 0.880 -11.859 -4.020 1.00 43.32 86 ILE A O 1
ATOM 1352 N N . LEU A 1 87 ? -0.522 -12.698 -5.566 1.00 72.23 87 LEU A N 1
ATOM 1353 C CA . LEU A 1 87 ? -1.644 -11.857 -5.164 1.00 33.32 87 LEU A CA 1
ATOM 1354 C C . LEU A 1 87 ? -2.156 -12.256 -3.783 1.00 71.44 87 LEU A C 1
ATOM 1355 O O . LEU A 1 87 ? -2.704 -11.433 -3.050 1.00 1.23 87 LEU A O 1
ATOM 1371 N N . THR A 1 88 ? -1.972 -13.526 -3.434 1.00 13.11 88 THR A N 1
ATOM 1372 C CA . THR A 1 88 ? -2.414 -14.035 -2.142 1.00 11.54 88 THR A CA 1
ATOM 1373 C C . THR A 1 88 ? -1.913 -13.153 -1.003 1.00 63.23 88 THR A C 1
ATOM 1374 O O . THR A 1 88 ? -2.593 -12.983 0.008 1.00 74.34 88 THR A O 1
ATOM 1385 N N . GLU A 1 89 ? -0.719 -12.595 -1.175 1.00 43.43 89 GLU A N 1
ATOM 1386 C CA . GLU A 1 89 ? -0.127 -11.730 -0.161 1.00 32.44 89 GLU A CA 1
ATOM 1387 C C . GLU A 1 89 ? -0.415 -10.262 -0.461 1.00 60.24 89 GLU A C 1
ATOM 1388 O O . GLU A 1 89 ? -0.639 -9.463 0.448 1.00 3.53 89 GLU A O 1
ATOM 1400 N N . LEU A 1 90 ? -0.407 -9.915 -1.744 1.00 1.35 90 LEU A N 1
ATOM 1401 C CA . LEU A 1 90 ? -0.666 -8.543 -2.166 1.00 15.30 90 LEU A CA 1
ATOM 1402 C C . LEU A 1 90 ? -1.976 -8.030 -1.576 1.00 54.12 90 LEU A C 1
ATOM 1403 O O . LEU A 1 90 ? -2.014 -6.969 -0.954 1.00 40.32 90 LEU A O 1
ATOM 1419 N N . GLN A 1 91 ? -3.047 -8.792 -1.775 1.00 11.14 91 GLN A N 1
ATOM 1420 C CA . GLN A 1 91 ? -4.358 -8.415 -1.261 1.00 15.42 91 GLN A CA 1
ATOM 1421 C C . GLN A 1 91 ? -4.852 -9.426 -0.232 1.00 23.42 91 GLN A C 1
ATOM 1422 O O . GLN A 1 91 ? -6.050 -9.690 -0.129 1.00 60.00 91 GLN A O 1
ATOM 1436 N N . LYS A 1 92 ? -3.920 -9.991 0.529 1.00 71.53 92 LYS A N 1
ATOM 1437 C CA . LYS A 1 92 ? -4.259 -10.974 1.551 1.00 22.31 92 LYS A CA 1
ATOM 1438 C C . LYS A 1 92 ? -5.410 -10.480 2.421 1.00 1.42 92 LYS A C 1
ATOM 1439 O O . LYS A 1 92 ? -6.395 -11.189 2.626 1.00 31.12 92 LYS A O 1
ATOM 1458 N N . MET A 1 1 ? 1.708 1.125 0.182 1.00 43.12 1 MET A N 2
ATOM 1459 C CA . MET A 1 1 ? 1.960 0.703 -1.191 1.00 41.43 1 MET A CA 2
ATOM 1460 C C . MET A 1 1 ? 2.949 -0.458 -1.231 1.00 15.22 1 MET A C 2
ATOM 1461 O O . MET A 1 1 ? 3.832 -0.564 -0.380 1.00 43.42 1 MET A O 2
ATOM 1475 N N . LYS A 1 2 ? 2.793 -1.327 -2.223 1.00 64.44 2 LYS A N 2
ATOM 1476 C CA . LYS A 1 2 ? 3.672 -2.481 -2.375 1.00 44.20 2 LYS A CA 2
ATOM 1477 C C . LYS A 1 2 ? 4.729 -2.223 -3.445 1.00 12.14 2 LYS A C 2
ATOM 1478 O O . LYS A 1 2 ? 4.623 -1.270 -4.217 1.00 32.53 2 LYS A O 2
ATOM 1497 N N . GLN A 1 3 ? 5.745 -3.078 -3.484 1.00 64.23 3 GLN A N 2
ATOM 1498 C CA . GLN A 1 3 ? 6.820 -2.942 -4.460 1.00 70.14 3 GLN A CA 2
ATOM 1499 C C . GLN A 1 3 ? 7.284 -4.309 -4.954 1.00 14.33 3 GLN A C 2
ATOM 1500 O O . GLN A 1 3 ? 7.924 -5.061 -4.219 1.00 44.23 3 GLN A O 2
ATOM 1514 N N . VAL A 1 4 ? 6.955 -4.624 -6.203 1.00 22.35 4 VAL A N 2
ATOM 1515 C CA . VAL A 1 4 ? 7.339 -5.900 -6.795 1.00 34.44 4 VAL A CA 2
ATOM 1516 C C . VAL A 1 4 ? 8.325 -5.701 -7.940 1.00 13.41 4 VAL A C 2
ATOM 1517 O O . VAL A 1 4 ? 7.940 -5.317 -9.045 1.00 50.33 4 VAL A O 2
ATOM 1530 N N . LEU A 1 5 ? 9.598 -5.964 -7.669 1.00 43.22 5 LEU A N 2
ATOM 1531 C CA . LEU A 1 5 ? 10.642 -5.814 -8.678 1.00 13.34 5 LEU A CA 2
ATOM 1532 C C . LEU A 1 5 ? 10.617 -6.977 -9.664 1.00 41.10 5 LEU A C 2
ATOM 1533 O O . LEU A 1 5 ? 9.868 -7.938 -9.488 1.00 51.13 5 LEU A O 2
ATOM 1549 N N . VAL A 1 6 ? 11.443 -6.884 -10.701 1.00 60.14 6 VAL A N 2
ATOM 1550 C CA . VAL A 1 6 ? 11.519 -7.930 -11.714 1.00 53.04 6 VAL A CA 2
ATOM 1551 C C . VAL A 1 6 ? 12.913 -8.002 -12.327 1.00 52.21 6 VAL A C 2
ATOM 1552 O O . VAL A 1 6 ? 13.319 -7.114 -13.077 1.00 31.43 6 VAL A O 2
ATOM 1565 N N . ALA A 1 7 ? 13.641 -9.065 -12.003 1.00 65.01 7 ALA A N 2
ATOM 1566 C CA . ALA A 1 7 ? 14.990 -9.254 -12.524 1.00 33.55 7 ALA A CA 2
ATOM 1567 C C . ALA A 1 7 ? 15.071 -10.502 -13.396 1.00 70.32 7 ALA A C 2
ATOM 1568 O O . ALA A 1 7 ? 15.601 -11.532 -12.976 1.00 42.42 7 ALA A O 2
ATOM 1575 N N . CYS A 1 8 ? 14.542 -10.404 -14.611 1.00 23.41 8 CYS A N 2
ATOM 1576 C CA . CYS A 1 8 ? 14.554 -11.527 -15.543 1.00 12.35 8 CYS A CA 2
ATOM 1577 C C . CYS A 1 8 ? 15.962 -11.779 -16.072 1.00 33.52 8 CYS A C 2
ATOM 1578 O O . CYS A 1 8 ? 16.355 -12.923 -16.298 1.00 71.01 8 CYS A O 2
ATOM 1586 N N . GLY A 1 9 ? 16.717 -10.703 -16.269 1.00 13.22 9 GLY A N 2
ATOM 1587 C CA . GLY A 1 9 ? 18.072 -10.829 -16.772 1.00 21.11 9 GLY A CA 2
ATOM 1588 C C . GLY A 1 9 ? 18.113 -11.254 -18.226 1.00 43.34 9 GLY A C 2
ATOM 1589 O O . GLY A 1 9 ? 17.721 -12.370 -18.565 1.00 43.14 9 GLY A O 2
ATOM 1593 N N . ALA A 1 10 ? 18.588 -10.361 -19.089 1.00 10.33 10 ALA A N 2
ATOM 1594 C CA . ALA A 1 10 ? 18.679 -10.649 -20.515 1.00 21.14 10 ALA A CA 2
ATOM 1595 C C . ALA A 1 10 ? 19.293 -9.477 -21.274 1.00 33.45 10 ALA A C 2
ATOM 1596 O O . ALA A 1 10 ? 18.871 -8.333 -21.114 1.00 52.23 10 ALA A O 2
ATOM 1603 N N . GLY A 1 11 ? 20.292 -9.771 -22.099 1.00 64.55 11 GLY A N 2
ATOM 1604 C CA . GLY A 1 11 ? 20.948 -8.731 -22.870 1.00 64.30 11 GLY A CA 2
ATOM 1605 C C . GLY A 1 11 ? 19.966 -7.880 -23.649 1.00 73.04 11 GLY A C 2
ATOM 1606 O O . GLY A 1 11 ? 20.089 -6.655 -23.687 1.00 31.41 11 GLY A O 2
ATOM 1610 N N . ILE A 1 12 ? 18.989 -8.529 -24.274 1.00 51.11 12 ILE A N 2
ATOM 1611 C CA . ILE A 1 12 ? 17.982 -7.823 -25.057 1.00 0.13 12 ILE A CA 2
ATOM 1612 C C . ILE A 1 12 ? 17.065 -7.000 -24.158 1.00 74.43 12 ILE A C 2
ATOM 1613 O O . ILE A 1 12 ? 16.613 -5.920 -24.538 1.00 32.53 12 ILE A O 2
ATOM 1629 N N . ALA A 1 13 ? 16.795 -7.518 -22.964 1.00 60.34 13 ALA A N 2
ATOM 1630 C CA . ALA A 1 13 ? 15.935 -6.830 -22.010 1.00 32.22 13 ALA A CA 2
ATOM 1631 C C . ALA A 1 13 ? 14.512 -6.705 -22.544 1.00 30.11 13 ALA A C 2
ATOM 1632 O O . ALA A 1 13 ? 13.956 -5.608 -22.609 1.00 33.32 13 ALA A O 2
ATOM 1639 N N . THR A 1 14 ? 13.927 -7.836 -22.927 1.00 12.14 14 THR A N 2
ATOM 1640 C CA . THR A 1 14 ? 12.569 -7.853 -23.457 1.00 4.41 14 THR A CA 2
ATOM 1641 C C . THR A 1 14 ? 11.564 -8.250 -22.382 1.00 40.51 14 THR A C 2
ATOM 1642 O O . THR A 1 14 ? 10.625 -9.001 -22.644 1.00 53.43 14 THR A O 2
ATOM 1653 N N . SER A 1 15 ? 11.767 -7.740 -21.171 1.00 51.13 15 SER A N 2
ATOM 1654 C CA . SER A 1 15 ? 10.879 -8.044 -20.055 1.00 61.23 15 SER A CA 2
ATOM 1655 C C . SER A 1 15 ? 9.706 -7.070 -20.014 1.00 35.25 15 SER A C 2
ATOM 1656 O O . SER A 1 15 ? 9.423 -6.463 -18.980 1.00 41.21 15 SER A O 2
ATOM 1664 N N . THR A 1 16 ? 9.024 -6.926 -21.146 1.00 12.13 16 THR A N 2
ATOM 1665 C CA . THR A 1 16 ? 7.882 -6.026 -21.241 1.00 14.43 16 THR A CA 2
ATOM 1666 C C . THR A 1 16 ? 6.568 -6.789 -21.119 1.00 70.43 16 THR A C 2
ATOM 1667 O O . THR A 1 16 ? 5.643 -6.350 -20.436 1.00 3.41 16 THR A O 2
ATOM 1678 N N . VAL A 1 17 ? 6.492 -7.937 -21.786 1.00 50.34 17 VAL A N 2
ATOM 1679 C CA . VAL A 1 17 ? 5.291 -8.763 -21.752 1.00 24.24 17 VAL A CA 2
ATOM 1680 C C . VAL A 1 17 ? 4.852 -9.034 -20.317 1.00 61.31 17 VAL A C 2
ATOM 1681 O O . VAL A 1 17 ? 3.673 -8.915 -19.984 1.00 50.42 17 VAL A O 2
ATOM 1694 N N . VAL A 1 18 ? 5.809 -9.400 -19.470 1.00 41.10 18 VAL A N 2
ATOM 1695 C CA . VAL A 1 18 ? 5.522 -9.687 -18.070 1.00 11.34 18 VAL A CA 2
ATOM 1696 C C . VAL A 1 18 ? 4.833 -8.505 -17.397 1.00 14.01 18 VAL A C 2
ATOM 1697 O O . VAL A 1 18 ? 3.667 -8.590 -17.012 1.00 63.12 18 VAL A O 2
ATOM 1710 N N . ASN A 1 19 ? 5.561 -7.402 -17.259 1.00 24.13 19 ASN A N 2
ATOM 1711 C CA . ASN A 1 19 ? 5.020 -6.202 -16.632 1.00 0.31 19 ASN A CA 2
ATOM 1712 C C . ASN A 1 19 ? 3.692 -5.807 -17.270 1.00 52.42 19 ASN A C 2
ATOM 1713 O O . ASN A 1 19 ? 2.687 -5.634 -16.581 1.00 65.31 19 ASN A O 2
ATOM 1724 N N . ASN A 1 20 ? 3.695 -5.666 -18.592 1.00 4.42 20 ASN A N 2
ATOM 1725 C CA . ASN A 1 20 ? 2.491 -5.291 -19.324 1.00 11.12 20 ASN A CA 2
ATOM 1726 C C . ASN A 1 20 ? 1.335 -6.227 -18.985 1.00 21.32 20 ASN A C 2
ATOM 1727 O O . ASN A 1 20 ? 0.179 -5.809 -18.933 1.00 31.03 20 ASN A O 2
ATOM 1738 N N . ALA A 1 21 ? 1.657 -7.496 -18.755 1.00 34.14 21 ALA A N 2
ATOM 1739 C CA . ALA A 1 21 ? 0.646 -8.491 -18.418 1.00 61.21 21 ALA A CA 2
ATOM 1740 C C . ALA A 1 21 ? 0.143 -8.301 -16.991 1.00 73.52 21 ALA A C 2
ATOM 1741 O O . ALA A 1 21 ? -1.063 -8.322 -16.741 1.00 22.23 21 ALA A O 2
ATOM 1748 N N . ILE A 1 22 ? 1.073 -8.118 -16.060 1.00 54.42 22 ILE A N 2
ATOM 1749 C CA . ILE A 1 22 ? 0.722 -7.924 -14.659 1.00 10.03 22 ILE A CA 2
ATOM 1750 C C . ILE A 1 22 ? -0.084 -6.644 -14.465 1.00 40.05 22 ILE A C 2
ATOM 1751 O O . ILE A 1 22 ? -1.167 -6.664 -13.882 1.00 11.41 22 ILE A O 2
ATOM 1767 N N . GLU A 1 23 ? 0.452 -5.533 -14.961 1.00 70.03 23 GLU A N 2
ATOM 1768 C CA . GLU A 1 23 ? -0.219 -4.244 -14.844 1.00 2.34 23 GLU A CA 2
ATOM 1769 C C . GLU A 1 23 ? -1.660 -4.333 -15.336 1.00 73.32 23 GLU A C 2
ATOM 1770 O O . GLU A 1 23 ? -2.551 -3.673 -14.802 1.00 70.33 23 GLU A O 2
ATOM 1782 N N . GLU A 1 24 ? -1.880 -5.154 -16.358 1.00 73.43 24 GLU A N 2
ATOM 1783 C CA . GLU A 1 24 ? -3.213 -5.329 -16.924 1.00 21.12 24 GLU A CA 2
ATOM 1784 C C . GLU A 1 24 ? -4.160 -5.951 -15.902 1.00 14.22 24 GLU A C 2
ATOM 1785 O O . GLU A 1 24 ? -5.344 -5.617 -15.854 1.00 60.40 24 GLU A O 2
ATOM 1797 N N . MET A 1 25 ? -3.630 -6.857 -15.087 1.00 11.34 25 MET A N 2
ATOM 1798 C CA . MET A 1 25 ? -4.428 -7.525 -14.065 1.00 41.10 25 MET A CA 2
ATOM 1799 C C . MET A 1 25 ? -4.547 -6.658 -12.815 1.00 71.53 25 MET A C 2
ATOM 1800 O O . MET A 1 25 ? -5.635 -6.495 -12.263 1.00 62.25 25 MET A O 2
ATOM 1814 N N . ALA A 1 26 ? -3.422 -6.106 -12.374 1.00 42.23 26 ALA A N 2
ATOM 1815 C CA . ALA A 1 26 ? -3.401 -5.255 -11.191 1.00 12.00 26 ALA A CA 2
ATOM 1816 C C . ALA A 1 26 ? -4.459 -4.160 -11.283 1.00 62.44 26 ALA A C 2
ATOM 1817 O O . ALA A 1 26 ? -5.082 -3.799 -10.285 1.00 54.12 26 ALA A O 2
ATOM 1824 N N . LYS A 1 27 ? -4.656 -3.635 -12.488 1.00 11.02 27 LYS A N 2
ATOM 1825 C CA . LYS A 1 27 ? -5.639 -2.581 -12.712 1.00 22.32 27 LYS A CA 2
ATOM 1826 C C . LYS A 1 27 ? -7.043 -3.065 -12.365 1.00 13.53 27 LYS A C 2
ATOM 1827 O O . LYS A 1 27 ? -7.797 -2.370 -11.684 1.00 54.24 27 LYS A O 2
ATOM 1846 N N . GLU A 1 28 ? -7.387 -4.259 -12.836 1.00 25.55 28 GLU A N 2
ATOM 1847 C CA . GLU A 1 28 ? -8.701 -4.834 -12.573 1.00 64.43 28 GLU A CA 2
ATOM 1848 C C . GLU A 1 28 ? -8.979 -4.895 -11.074 1.00 41.31 28 GLU A C 2
ATOM 1849 O O . GLU A 1 28 ? -10.102 -4.656 -10.630 1.00 12.23 28 GLU A O 2
ATOM 1861 N N . HIS A 1 29 ? -7.948 -5.216 -10.299 1.00 63.43 29 HIS A N 2
ATOM 1862 C CA . HIS A 1 29 ? -8.080 -5.308 -8.850 1.00 32.43 29 HIS A CA 2
ATOM 1863 C C . HIS A 1 29 ? -8.024 -3.924 -8.210 1.00 70.40 29 HIS A C 2
ATOM 1864 O O . HIS A 1 29 ? -8.605 -3.696 -7.150 1.00 31.10 29 HIS A O 2
ATOM 1878 N N . ASN A 1 30 ? -7.320 -3.005 -8.862 1.00 2.33 30 ASN A N 2
ATOM 1879 C CA . ASN A 1 30 ? -7.187 -1.643 -8.356 1.00 23.44 30 ASN A CA 2
ATOM 1880 C C . ASN A 1 30 ? -6.416 -1.626 -7.039 1.00 14.52 30 ASN A C 2
ATOM 1881 O O . ASN A 1 30 ? -6.812 -0.954 -6.086 1.00 12.13 30 ASN A O 2
ATOM 1892 N N . ILE A 1 31 ? -5.315 -2.367 -6.994 1.00 63.12 31 ILE A N 2
ATOM 1893 C CA . ILE A 1 31 ? -4.488 -2.435 -5.795 1.00 52.15 31 ILE A CA 2
ATOM 1894 C C . ILE A 1 31 ? -3.319 -1.459 -5.878 1.00 33.02 31 ILE A C 2
ATOM 1895 O O . ILE A 1 31 ? -2.818 -1.163 -6.963 1.00 30.13 31 ILE A O 2
ATOM 1911 N N . LYS A 1 32 ? -2.888 -0.963 -4.723 1.00 42.33 32 LYS A N 2
ATOM 1912 C CA . LYS A 1 32 ? -1.775 -0.022 -4.662 1.00 73.23 32 LYS A CA 2
ATOM 1913 C C . LYS A 1 32 ? -0.444 -0.740 -4.861 1.00 32.35 32 LYS A C 2
ATOM 1914 O O . LYS A 1 32 ? 0.374 -0.816 -3.944 1.00 21.31 32 LYS A O 2
ATOM 1933 N N . VAL A 1 33 ? -0.233 -1.265 -6.064 1.00 13.24 33 VAL A N 2
ATOM 1934 C CA . VAL A 1 33 ? 1.000 -1.974 -6.383 1.00 32.43 33 VAL A CA 2
ATOM 1935 C C . VAL A 1 33 ? 1.820 -1.213 -7.418 1.00 72.12 33 VAL A C 2
ATOM 1936 O O . VAL A 1 33 ? 1.271 -0.638 -8.359 1.00 25.23 33 VAL A O 2
ATOM 1949 N N . ASP A 1 34 ? 3.136 -1.214 -7.239 1.00 40.21 34 ASP A N 2
ATOM 1950 C CA . ASP A 1 34 ? 4.033 -0.524 -8.159 1.00 22.30 34 ASP A CA 2
ATOM 1951 C C . ASP A 1 34 ? 5.024 -1.500 -8.786 1.00 72.40 34 ASP A C 2
ATOM 1952 O O . ASP A 1 34 ? 6.042 -1.840 -8.182 1.00 73.32 34 ASP A O 2
ATOM 1961 N N . ILE A 1 35 ? 4.718 -1.948 -9.999 1.00 41.01 35 ILE A N 2
ATOM 1962 C CA . ILE A 1 35 ? 5.582 -2.885 -10.707 1.00 54.22 35 ILE A CA 2
ATOM 1963 C C . ILE A 1 35 ? 6.942 -2.263 -11.003 1.00 1.22 35 ILE A C 2
ATOM 1964 O O . ILE A 1 35 ? 7.031 -1.204 -11.624 1.00 4.50 35 ILE A O 2
ATOM 1980 N N . LYS A 1 36 ? 8.001 -2.929 -10.555 1.00 71.12 36 LYS A N 2
ATOM 1981 C CA . LYS A 1 36 ? 9.359 -2.445 -10.774 1.00 13.25 36 LYS A CA 2
ATOM 1982 C C . LYS A 1 36 ? 10.195 -3.485 -11.511 1.00 65.21 36 LYS A C 2
ATOM 1983 O O . LYS A 1 36 ? 9.916 -4.682 -11.441 1.00 51.43 36 LYS A O 2
ATOM 2002 N N . GLN A 1 37 ? 11.223 -3.021 -12.215 1.00 54.14 37 GLN A N 2
ATOM 2003 C CA . GLN A 1 37 ? 12.100 -3.913 -12.965 1.00 12.43 37 GLN A CA 2
ATOM 2004 C C . GLN A 1 37 ? 13.547 -3.437 -12.896 1.00 1.31 37 GLN A C 2
ATOM 2005 O O . GLN A 1 37 ? 13.854 -2.300 -13.256 1.00 5.11 37 GLN A O 2
ATOM 2019 N N . ILE A 1 38 ? 14.431 -4.313 -12.431 1.00 43.12 38 ILE A N 2
ATOM 2020 C CA . ILE A 1 38 ? 15.846 -3.982 -12.316 1.00 42.22 38 ILE A CA 2
ATOM 2021 C C . ILE A 1 38 ? 16.721 -5.191 -12.629 1.00 31.12 38 ILE A C 2
ATOM 2022 O O . ILE A 1 38 ? 16.218 -6.285 -12.885 1.00 65.51 38 ILE A O 2
ATOM 2038 N N . LYS A 1 39 ? 18.034 -4.987 -12.604 1.00 54.02 39 LYS A N 2
ATOM 2039 C CA . LYS A 1 39 ? 18.981 -6.060 -12.882 1.00 33.34 39 LYS A CA 2
ATOM 2040 C C . LYS A 1 39 ? 19.256 -6.881 -11.626 1.00 4.34 39 LYS A C 2
ATOM 2041 O O . LYS A 1 39 ? 19.059 -6.405 -10.507 1.00 33.50 39 LYS A O 2
ATOM 2060 N N . ILE A 1 40 ? 19.715 -8.113 -11.818 1.00 52.11 40 ILE A N 2
ATOM 2061 C CA . ILE A 1 40 ? 20.020 -8.997 -10.700 1.00 71.33 40 ILE A CA 2
ATOM 2062 C C . ILE A 1 40 ? 20.927 -8.308 -9.686 1.00 35.40 40 ILE A C 2
ATOM 2063 O O . ILE A 1 40 ? 20.869 -8.594 -8.489 1.00 71.34 40 ILE A O 2
ATOM 2079 N N . THR A 1 41 ? 21.764 -7.397 -10.172 1.00 14.24 41 THR A N 2
ATOM 2080 C CA . THR A 1 41 ? 22.682 -6.666 -9.308 1.00 44.11 41 THR A CA 2
ATOM 2081 C C . THR A 1 41 ? 22.004 -5.450 -8.688 1.00 42.41 41 THR A C 2
ATOM 2082 O O . THR A 1 41 ? 22.324 -5.054 -7.568 1.00 11.13 41 THR A O 2
ATOM 2093 N N . GLU A 1 42 ? 21.066 -4.861 -9.424 1.00 21.51 42 GLU A N 2
ATOM 2094 C CA . GLU A 1 42 ? 20.343 -3.689 -8.944 1.00 62.44 42 GLU A CA 2
ATOM 2095 C C . GLU A 1 42 ? 19.383 -4.065 -7.819 1.00 42.03 42 GLU A C 2
ATOM 2096 O O . GLU A 1 42 ? 19.107 -3.261 -6.929 1.00 4.31 42 GLU A O 2
ATOM 2108 N N . VAL A 1 43 ? 18.876 -5.293 -7.867 1.00 4.02 43 VAL A N 2
ATOM 2109 C CA . VAL A 1 43 ? 17.948 -5.777 -6.852 1.00 53.43 43 VAL A CA 2
ATOM 2110 C C . VAL A 1 43 ? 18.663 -6.036 -5.531 1.00 41.12 43 VAL A C 2
ATOM 2111 O O . VAL A 1 43 ? 18.029 -6.163 -4.484 1.00 43.25 43 VAL A O 2
ATOM 2124 N N . GLY A 1 44 ? 19.989 -6.113 -5.588 1.00 23.03 44 GLY A N 2
ATOM 2125 C CA . GLY A 1 44 ? 20.770 -6.356 -4.389 1.00 31.52 44 GLY A CA 2
ATOM 2126 C C . GLY A 1 44 ? 20.338 -5.483 -3.228 1.00 53.41 44 GLY A C 2
ATOM 2127 O O . GLY A 1 44 ? 19.810 -5.963 -2.225 1.00 2.44 44 GLY A O 2
ATOM 2131 N N . PRO A 1 45 ? 20.563 -4.167 -3.357 1.00 5.30 45 PRO A N 2
ATOM 2132 C CA . PRO A 1 45 ? 20.202 -3.196 -2.319 1.00 62.24 45 PRO A CA 2
ATOM 2133 C C . PRO A 1 45 ? 18.693 -3.024 -2.187 1.00 51.21 45 PRO A C 2
ATOM 2134 O O . PRO A 1 45 ? 18.203 -2.508 -1.182 1.00 70.21 45 PRO A O 2
ATOM 2145 N N . TYR A 1 46 ? 17.961 -3.459 -3.207 1.00 0.42 46 TYR A N 2
ATOM 2146 C CA . TYR A 1 46 ? 16.507 -3.350 -3.205 1.00 30.31 46 TYR A CA 2
ATOM 2147 C C . TYR A 1 46 ? 15.867 -4.624 -2.663 1.00 35.44 46 TYR A C 2
ATOM 2148 O O . TYR A 1 46 ? 14.822 -5.061 -3.146 1.00 2.44 46 TYR A O 2
ATOM 2166 N N . GLU A 1 47 ? 16.501 -5.215 -1.655 1.00 62.51 47 GLU A N 2
ATOM 2167 C CA . GLU A 1 47 ? 15.994 -6.440 -1.047 1.00 11.33 47 GLU A CA 2
ATOM 2168 C C . GLU A 1 47 ? 15.085 -6.123 0.138 1.00 44.33 47 GLU A C 2
ATOM 2169 O O . GLU A 1 47 ? 14.080 -6.797 0.360 1.00 31.34 47 GLU A O 2
ATOM 2181 N N . ASP A 1 48 ? 15.447 -5.092 0.894 1.00 63.30 48 ASP A N 2
ATOM 2182 C CA . ASP A 1 48 ? 14.666 -4.685 2.056 1.00 54.55 48 ASP A CA 2
ATOM 2183 C C . ASP A 1 48 ? 13.430 -3.898 1.630 1.00 50.41 48 ASP A C 2
ATOM 2184 O O . ASP A 1 48 ? 12.299 -4.305 1.896 1.00 15.53 48 ASP A O 2
ATOM 2193 N N . THR A 1 49 ? 13.654 -2.767 0.967 1.00 12.13 49 THR A N 2
ATOM 2194 C CA . THR A 1 49 ? 12.560 -1.921 0.507 1.00 74.52 49 THR A CA 2
ATOM 2195 C C . THR A 1 49 ? 11.537 -2.728 -0.285 1.00 61.41 49 THR A C 2
ATOM 2196 O O . THR A 1 49 ? 10.368 -2.805 0.090 1.00 14.21 49 THR A O 2
ATOM 2207 N N . ALA A 1 50 ? 11.986 -3.330 -1.382 1.00 51.30 50 ALA A N 2
ATOM 2208 C CA . ALA A 1 50 ? 11.110 -4.134 -2.225 1.00 51.53 50 ALA A CA 2
ATOM 2209 C C . ALA A 1 50 ? 10.478 -5.273 -1.432 1.00 42.43 50 ALA A C 2
ATOM 2210 O O . ALA A 1 50 ? 11.175 -6.043 -0.772 1.00 63.31 50 ALA A O 2
ATOM 2217 N N . ASP A 1 51 ? 9.155 -5.373 -1.501 1.00 44.50 51 ASP A N 2
ATOM 2218 C CA . ASP A 1 51 ? 8.430 -6.418 -0.789 1.00 74.24 51 ASP A CA 2
ATOM 2219 C C . ASP A 1 51 ? 8.615 -7.770 -1.473 1.00 12.44 51 ASP A C 2
ATOM 2220 O O . ASP A 1 51 ? 9.198 -8.692 -0.901 1.00 11.34 51 ASP A O 2
ATOM 2229 N N . LEU A 1 52 ? 8.114 -7.881 -2.698 1.00 44.41 52 LEU A N 2
ATOM 2230 C CA . LEU A 1 52 ? 8.224 -9.120 -3.460 1.00 14.03 52 LEU A CA 2
ATOM 2231 C C . LEU A 1 52 ? 9.190 -8.958 -4.629 1.00 0.54 52 LEU A C 2
ATOM 2232 O O . LEU A 1 52 ? 9.591 -7.843 -4.966 1.00 42.11 52 LEU A O 2
ATOM 2248 N N . LEU A 1 53 ? 9.559 -10.075 -5.244 1.00 72.42 53 LEU A N 2
ATOM 2249 C CA . LEU A 1 53 ? 10.477 -10.057 -6.378 1.00 33.41 53 LEU A CA 2
ATOM 2250 C C . LEU A 1 53 ? 10.225 -11.245 -7.301 1.00 61.22 53 LEU A C 2
ATOM 2251 O O . LEU A 1 53 ? 9.860 -12.330 -6.849 1.00 34.23 53 LEU A O 2
ATOM 2267 N N . VAL A 1 54 ? 10.425 -11.033 -8.598 1.00 64.00 54 VAL A N 2
ATOM 2268 C CA . VAL A 1 54 ? 10.224 -12.087 -9.585 1.00 54.22 54 VAL A CA 2
ATOM 2269 C C . VAL A 1 54 ? 11.401 -12.169 -10.550 1.00 24.23 54 VAL A C 2
ATOM 2270 O O . VAL A 1 54 ? 11.797 -11.170 -11.152 1.00 72.41 54 VAL A O 2
ATOM 2283 N N . THR A 1 55 ? 11.960 -13.367 -10.693 1.00 34.42 55 THR A N 2
ATOM 2284 C CA . THR A 1 55 ? 13.093 -13.581 -11.584 1.00 20.14 55 THR A CA 2
ATOM 2285 C C . THR A 1 55 ? 12.925 -14.864 -12.390 1.00 14.04 55 THR A C 2
ATOM 2286 O O . THR A 1 55 ? 12.092 -15.711 -12.063 1.00 1.41 55 THR A O 2
ATOM 2297 N N . THR A 1 56 ? 13.721 -15.003 -13.445 1.00 73.12 56 THR A N 2
ATOM 2298 C CA . THR A 1 56 ? 13.659 -16.183 -14.298 1.00 64.05 56 THR A CA 2
ATOM 2299 C C . THR A 1 56 ? 15.055 -16.713 -14.605 1.00 24.33 56 THR A C 2
ATOM 2300 O O . THR A 1 56 ? 15.311 -17.220 -15.696 1.00 63.33 56 THR A O 2
ATOM 2311 N N . ALA A 1 57 ? 15.955 -16.593 -13.634 1.00 30.42 57 ALA A N 2
ATOM 2312 C CA . ALA A 1 57 ? 17.325 -17.064 -13.799 1.00 53.42 57 ALA A CA 2
ATOM 2313 C C . ALA A 1 57 ? 17.902 -17.549 -12.474 1.00 63.00 57 ALA A C 2
ATOM 2314 O O . ALA A 1 57 ? 17.244 -17.480 -11.437 1.00 13.22 57 ALA A O 2
ATOM 2321 N N . MET A 1 58 ? 19.136 -18.041 -12.516 1.00 43.24 58 MET A N 2
ATOM 2322 C CA . MET A 1 58 ? 19.802 -18.537 -11.318 1.00 22.41 58 MET A CA 2
ATOM 2323 C C . MET A 1 58 ? 20.432 -17.392 -10.532 1.00 13.15 58 MET A C 2
ATOM 2324 O O . MET A 1 58 ? 20.561 -16.276 -11.036 1.00 2.22 58 MET A O 2
ATOM 2338 N N . THR A 1 59 ? 20.822 -17.675 -9.292 1.00 51.44 59 THR A N 2
ATOM 2339 C CA . THR A 1 59 ? 21.436 -16.668 -8.436 1.00 43.12 59 THR A CA 2
ATOM 2340 C C . THR A 1 59 ? 21.878 -17.271 -7.108 1.00 21.31 59 THR A C 2
ATOM 2341 O O . THR A 1 59 ? 21.683 -18.461 -6.859 1.00 34.13 59 THR A O 2
ATOM 2352 N N . LYS A 1 60 ? 22.475 -16.444 -6.257 1.00 14.43 60 LYS A N 2
ATOM 2353 C CA . LYS A 1 60 ? 22.943 -16.894 -4.952 1.00 30.45 60 LYS A CA 2
ATOM 2354 C C . LYS A 1 60 ? 21.813 -17.551 -4.165 1.00 62.41 60 LYS A C 2
ATOM 2355 O O . LYS A 1 60 ? 22.052 -18.401 -3.307 1.00 24.12 60 LYS A O 2
ATOM 2374 N N . LYS A 1 61 ? 20.581 -17.154 -4.464 1.00 41.13 61 LYS A N 2
ATOM 2375 C CA . LYS A 1 61 ? 19.413 -17.706 -3.788 1.00 2.41 61 LYS A CA 2
ATOM 2376 C C . LYS A 1 61 ? 19.411 -17.328 -2.310 1.00 44.10 61 LYS A C 2
ATOM 2377 O O . LYS A 1 61 ? 18.992 -18.113 -1.460 1.00 64.25 61 LYS A O 2
ATOM 2396 N N . GLU A 1 62 ? 19.881 -16.121 -2.012 1.00 1.52 62 GLU A N 2
ATOM 2397 C CA . GLU A 1 62 ? 19.932 -15.640 -0.636 1.00 3.10 62 GLU A CA 2
ATOM 2398 C C . GLU A 1 62 ? 18.968 -14.475 -0.430 1.00 44.15 62 GLU A C 2
ATOM 2399 O O . GLU A 1 62 ? 19.250 -13.549 0.331 1.00 50.03 62 GLU A O 2
ATOM 2411 N N . TYR A 1 63 ? 17.831 -14.528 -1.115 1.00 22.12 63 TYR A N 2
ATOM 2412 C CA . TYR A 1 63 ? 16.826 -13.477 -1.010 1.00 45.44 63 TYR A CA 2
ATOM 2413 C C . TYR A 1 63 ? 16.166 -13.489 0.365 1.00 52.13 63 TYR A C 2
ATOM 2414 O O . TYR A 1 63 ? 16.324 -14.437 1.135 1.00 54.25 63 TYR A O 2
ATOM 2432 N N . LYS A 1 64 ? 15.424 -12.429 0.667 1.00 50.22 64 LYS A N 2
ATOM 2433 C CA . LYS A 1 64 ? 14.736 -12.316 1.947 1.00 2.55 64 LYS A CA 2
ATOM 2434 C C . LYS A 1 64 ? 13.226 -12.237 1.749 1.00 51.22 64 LYS A C 2
ATOM 2435 O O . LYS A 1 64 ? 12.524 -11.565 2.506 1.00 64.15 64 LYS A O 2
ATOM 2454 N N . PHE A 1 65 ? 12.731 -12.928 0.727 1.00 21.25 65 PHE A N 2
ATOM 2455 C CA . PHE A 1 65 ? 11.304 -12.937 0.430 1.00 14.20 65 PHE A CA 2
ATOM 2456 C C . PHE A 1 65 ? 10.951 -14.083 -0.514 1.00 5.13 65 PHE A C 2
ATOM 2457 O O . PHE A 1 65 ? 11.806 -14.634 -1.208 1.00 1.02 65 PHE A O 2
ATOM 2474 N N . PRO A 1 66 ? 9.662 -14.452 -0.541 1.00 2.24 66 PRO A N 2
ATOM 2475 C CA . PRO A 1 66 ? 9.166 -15.535 -1.394 1.00 64.34 66 PRO A CA 2
ATOM 2476 C C . PRO A 1 66 ? 9.193 -15.166 -2.874 1.00 22.23 66 PRO A C 2
ATOM 2477 O O . PRO A 1 66 ? 8.172 -14.789 -3.448 1.00 72.13 66 PRO A O 2
ATOM 2488 N N . VAL A 1 67 ? 10.368 -15.278 -3.486 1.00 10.44 67 VAL A N 2
ATOM 2489 C CA . VAL A 1 67 ? 10.527 -14.957 -4.899 1.00 2.00 67 VAL A CA 2
ATOM 2490 C C . VAL A 1 67 ? 9.724 -15.913 -5.773 1.00 55.13 67 VAL A C 2
ATOM 2491 O O . VAL A 1 67 ? 9.590 -17.096 -5.457 1.00 43.44 67 VAL A O 2
ATOM 2504 N N . ILE A 1 68 ? 9.190 -15.393 -6.874 1.00 2.15 68 ILE A N 2
ATOM 2505 C CA . ILE A 1 68 ? 8.401 -16.201 -7.795 1.00 13.04 68 ILE A CA 2
ATOM 2506 C C . ILE A 1 68 ? 9.070 -16.287 -9.162 1.00 73.32 68 ILE A C 2
ATOM 2507 O O . ILE A 1 68 ? 9.605 -15.301 -9.666 1.00 2.12 68 ILE A O 2
ATOM 2523 N N . ASN A 1 69 ? 9.033 -17.474 -9.759 1.00 22.41 69 ASN A N 2
ATOM 2524 C CA . ASN A 1 69 ? 9.635 -17.690 -11.070 1.00 1.22 69 ASN A CA 2
ATOM 2525 C C . ASN A 1 69 ? 8.710 -17.200 -12.180 1.00 3.00 69 ASN A C 2
ATOM 2526 O O . ASN A 1 69 ? 7.546 -17.591 -12.249 1.00 55.11 69 ASN A O 2
ATOM 2537 N N . ALA A 1 70 ? 9.238 -16.342 -13.047 1.00 64.31 70 ALA A N 2
ATOM 2538 C CA . ALA A 1 70 ? 8.462 -15.801 -14.156 1.00 31.15 70 ALA A CA 2
ATOM 2539 C C . ALA A 1 70 ? 8.749 -16.558 -15.448 1.00 11.20 70 ALA A C 2
ATOM 2540 O O . ALA A 1 70 ? 8.697 -15.987 -16.537 1.00 53.24 70 ALA A O 2
ATOM 2547 N N . ARG A 1 71 ? 9.053 -17.845 -15.319 1.00 74.24 71 ARG A N 2
ATOM 2548 C CA . ARG A 1 71 ? 9.350 -18.679 -16.478 1.00 31.44 71 ARG A CA 2
ATOM 2549 C C . ARG A 1 71 ? 8.117 -18.843 -17.361 1.00 15.30 71 ARG A C 2
ATOM 2550 O O . ARG A 1 71 ? 8.221 -18.897 -18.586 1.00 11.05 71 ARG A O 2
ATOM 2571 N N . ASN A 1 72 ? 6.949 -18.921 -16.730 1.00 43.11 72 ASN A N 2
ATOM 2572 C CA . ASN A 1 72 ? 5.696 -19.079 -17.459 1.00 31.23 72 ASN A CA 2
ATOM 2573 C C . ASN A 1 72 ? 5.481 -17.922 -18.430 1.00 21.14 72 ASN A C 2
ATOM 2574 O O . ASN A 1 72 ? 5.006 -18.117 -19.549 1.00 2.43 72 ASN A O 2
ATOM 2585 N N . PHE A 1 73 ? 5.835 -16.718 -17.994 1.00 12.45 73 PHE A N 2
ATOM 2586 C CA . PHE A 1 73 ? 5.681 -15.528 -18.823 1.00 73.54 73 PHE A CA 2
ATOM 2587 C C . PHE A 1 73 ? 6.401 -15.699 -20.158 1.00 21.34 73 PHE A C 2
ATOM 2588 O O . PHE A 1 73 ? 5.935 -15.223 -21.194 1.00 31.05 73 PHE A O 2
ATOM 2605 N N . LEU A 1 74 ? 7.540 -16.382 -20.125 1.00 5.54 74 LEU A N 2
ATOM 2606 C CA . LEU A 1 74 ? 8.327 -16.616 -21.331 1.00 2.24 74 LEU A CA 2
ATOM 2607 C C . LEU A 1 74 ? 7.777 -17.801 -22.118 1.00 25.13 74 LEU A C 2
ATOM 2608 O O . LEU A 1 74 ? 7.807 -17.811 -23.349 1.00 1.12 74 LEU A O 2
ATOM 2624 N N . THR A 1 75 ? 7.273 -18.800 -21.399 1.00 44.41 75 THR A N 2
ATOM 2625 C CA . THR A 1 75 ? 6.716 -19.989 -22.029 1.00 73.45 75 THR A CA 2
ATOM 2626 C C . THR A 1 75 ? 5.858 -20.780 -21.049 1.00 34.33 75 THR A C 2
ATOM 2627 O O . THR A 1 75 ? 6.351 -21.276 -20.037 1.00 1.24 75 THR A O 2
ATOM 2638 N N . GLY A 1 76 ? 4.569 -20.895 -21.356 1.00 60.50 76 GLY A N 2
ATOM 2639 C CA . GLY A 1 76 ? 3.663 -21.628 -20.491 1.00 72.43 76 GLY A CA 2
ATOM 2640 C C . GLY A 1 76 ? 2.288 -20.994 -20.421 1.00 2.41 76 GLY A C 2
ATOM 2641 O O . GLY A 1 76 ? 1.277 -21.693 -20.349 1.00 63.10 76 GLY A O 2
ATOM 2645 N N . ILE A 1 77 ? 2.250 -19.666 -20.440 1.00 12.41 77 ILE A N 2
ATOM 2646 C CA . ILE A 1 77 ? 0.989 -18.937 -20.377 1.00 73.30 77 ILE A CA 2
ATOM 2647 C C . ILE A 1 77 ? 0.161 -19.374 -19.173 1.00 2.12 77 ILE A C 2
ATOM 2648 O O . ILE A 1 77 ? -0.900 -19.979 -19.322 1.00 3.42 77 ILE A O 2
ATOM 2664 N N . GLY A 1 78 ? 0.654 -19.061 -17.978 1.00 70.11 78 GLY A N 2
ATOM 2665 C CA . GLY A 1 78 ? -0.053 -19.427 -16.765 1.00 34.20 78 GLY A CA 2
ATOM 2666 C C . GLY A 1 78 ? 0.068 -18.373 -15.682 1.00 60.15 78 GLY A C 2
ATOM 2667 O O . GLY A 1 78 ? 0.281 -18.696 -14.513 1.00 71.25 78 GLY A O 2
ATOM 2671 N N . ILE A 1 79 ? -0.066 -17.110 -16.072 1.00 3.35 79 ILE A N 2
ATOM 2672 C CA . ILE A 1 79 ? 0.031 -16.005 -15.125 1.00 61.23 79 ILE A CA 2
ATOM 2673 C C . ILE A 1 79 ? -0.974 -16.165 -13.990 1.00 1.34 79 ILE A C 2
ATOM 2674 O O . ILE A 1 79 ? -0.695 -15.804 -12.847 1.00 15.33 79 ILE A O 2
ATOM 2690 N N . GLU A 1 80 ? -2.143 -16.710 -14.313 1.00 4.51 80 GLU A N 2
ATOM 2691 C CA . GLU A 1 80 ? -3.189 -16.918 -13.319 1.00 3.24 80 GLU A CA 2
ATOM 2692 C C . GLU A 1 80 ? -2.660 -17.720 -12.133 1.00 13.33 80 GLU A C 2
ATOM 2693 O O . GLU A 1 80 ? -3.041 -17.477 -10.988 1.00 22.01 80 GLU A O 2
ATOM 2705 N N . GLU A 1 81 ? -1.782 -18.676 -12.417 1.00 4.02 81 GLU A N 2
ATOM 2706 C CA . GLU A 1 81 ? -1.202 -19.514 -11.374 1.00 32.41 81 GLU A CA 2
ATOM 2707 C C . GLU A 1 81 ? -0.131 -18.754 -10.598 1.00 25.54 81 GLU A C 2
ATOM 2708 O O . GLU A 1 81 ? -0.016 -18.890 -9.379 1.00 23.30 81 GLU A O 2
ATOM 2720 N N . THR A 1 82 ? 0.654 -17.954 -11.312 1.00 52.44 82 THR A N 2
ATOM 2721 C CA . THR A 1 82 ? 1.717 -17.173 -10.693 1.00 22.23 82 THR A CA 2
ATOM 2722 C C . THR A 1 82 ? 1.146 -16.087 -9.789 1.00 5.53 82 THR A C 2
ATOM 2723 O O . THR A 1 82 ? 1.446 -16.036 -8.596 1.00 20.04 82 THR A O 2
ATOM 2734 N N . LYS A 1 83 ? 0.322 -15.218 -10.364 1.00 12.12 83 LYS A N 2
ATOM 2735 C CA . LYS A 1 83 ? -0.294 -14.132 -9.610 1.00 24.10 83 LYS A CA 2
ATOM 2736 C C . LYS A 1 83 ? -0.978 -14.661 -8.354 1.00 23.45 83 LYS A C 2
ATOM 2737 O O . LYS A 1 83 ? -0.979 -14.003 -7.314 1.00 30.55 83 LYS A O 2
ATOM 2756 N N . GLN A 1 84 ? -1.556 -15.853 -8.458 1.00 32.42 84 GLN A N 2
ATOM 2757 C CA . GLN A 1 84 ? -2.242 -16.470 -7.329 1.00 35.22 84 GLN A CA 2
ATOM 2758 C C . GLN A 1 84 ? -1.346 -16.497 -6.095 1.00 41.03 84 GLN A C 2
ATOM 2759 O O . GLN A 1 84 ? -1.822 -16.365 -4.968 1.00 60.12 84 GLN A O 2
ATOM 2773 N N . GLN A 1 85 ? -0.047 -16.669 -6.318 1.00 2.13 85 GLN A N 2
ATOM 2774 C CA . GLN A 1 85 ? 0.916 -16.714 -5.223 1.00 54.03 85 GLN A CA 2
ATOM 2775 C C . GLN A 1 85 ? 1.270 -15.308 -4.752 1.00 12.54 85 GLN A C 2
ATOM 2776 O O . GLN A 1 85 ? 1.306 -15.036 -3.551 1.00 53.11 85 GLN A O 2
ATOM 2790 N N . ILE A 1 86 ? 1.531 -14.418 -5.703 1.00 51.13 86 ILE A N 2
ATOM 2791 C CA . ILE A 1 86 ? 1.882 -13.039 -5.384 1.00 75.55 86 ILE A CA 2
ATOM 2792 C C . ILE A 1 86 ? 0.765 -12.355 -4.604 1.00 11.24 86 ILE A C 2
ATOM 2793 O O . ILE A 1 86 ? 0.991 -11.814 -3.520 1.00 62.02 86 ILE A O 2
ATOM 2809 N N . LEU A 1 87 ? -0.441 -12.383 -5.159 1.00 73.04 87 LEU A N 2
ATOM 2810 C CA . LEU A 1 87 ? -1.595 -11.767 -4.514 1.00 55.43 87 LEU A CA 2
ATOM 2811 C C . LEU A 1 87 ? -1.736 -12.248 -3.074 1.00 3.12 87 LEU A C 2
ATOM 2812 O O . LEU A 1 87 ? -2.231 -11.523 -2.210 1.00 43.32 87 LEU A O 2
ATOM 2828 N N . THR A 1 88 ? -1.295 -13.476 -2.820 1.00 23.21 88 THR A N 2
ATOM 2829 C CA . THR A 1 88 ? -1.370 -14.054 -1.484 1.00 62.42 88 THR A CA 2
ATOM 2830 C C . THR A 1 88 ? -0.808 -13.098 -0.439 1.00 24.03 88 THR A C 2
ATOM 2831 O O . THR A 1 88 ? -1.244 -13.097 0.712 1.00 44.20 88 THR A O 2
ATOM 2842 N N . GLU A 1 89 ? 0.162 -12.285 -0.847 1.00 71.31 89 GLU A N 2
ATOM 2843 C CA . GLU A 1 89 ? 0.783 -11.324 0.056 1.00 1.03 89 GLU A CA 2
ATOM 2844 C C . GLU A 1 89 ? 0.594 -9.898 -0.453 1.00 10.11 89 GLU A C 2
ATOM 2845 O O . GLU A 1 89 ? 0.531 -8.950 0.331 1.00 44.31 89 GLU A O 2
ATOM 2857 N N . LEU A 1 90 ? 0.504 -9.754 -1.770 1.00 43.34 90 LEU A N 2
ATOM 2858 C CA . LEU A 1 90 ? 0.323 -8.444 -2.386 1.00 52.31 90 LEU A CA 2
ATOM 2859 C C . LEU A 1 90 ? -0.807 -7.675 -1.708 1.00 71.33 90 LEU A C 2
ATOM 2860 O O . LEU A 1 90 ? -0.666 -6.493 -1.398 1.00 14.23 90 LEU A O 2
ATOM 2876 N N . GLN A 1 91 ? -1.925 -8.356 -1.480 1.00 75.35 91 GLN A N 2
ATOM 2877 C CA . GLN A 1 91 ? -3.079 -7.737 -0.838 1.00 23.33 91 GLN A CA 2
ATOM 2878 C C . GLN A 1 91 ? -3.382 -8.408 0.498 1.00 55.20 91 GLN A C 2
ATOM 2879 O O . GLN A 1 91 ? -3.689 -7.739 1.485 1.00 33.12 91 GLN A O 2
ATOM 2893 N N . LYS A 1 92 ? -3.295 -9.733 0.522 1.00 35.41 92 LYS A N 2
ATOM 2894 C CA . LYS A 1 92 ? -3.560 -10.496 1.736 1.00 21.04 92 LYS A CA 2
ATOM 2895 C C . LYS A 1 92 ? -2.391 -10.389 2.711 1.00 35.51 92 LYS A C 2
ATOM 2896 O O . LYS A 1 92 ? -2.588 -10.311 3.924 1.00 4.11 92 LYS A O 2
ATOM 2915 N N . MET A 1 1 ? 1.672 0.178 -0.065 1.00 40.24 1 MET A N 3
ATOM 2916 C CA . MET A 1 1 ? 2.482 0.090 -1.275 1.00 21.32 1 MET A CA 3
ATOM 2917 C C . MET A 1 1 ? 3.231 -1.238 -1.332 1.00 34.22 1 MET A C 3
ATOM 2918 O O . MET A 1 1 ? 3.820 -1.673 -0.342 1.00 63.35 1 MET A O 3
ATOM 2932 N N . LYS A 1 2 ? 3.203 -1.878 -2.496 1.00 31.43 2 LYS A N 3
ATOM 2933 C CA . LYS A 1 2 ? 3.879 -3.156 -2.683 1.00 23.52 2 LYS A CA 3
ATOM 2934 C C . LYS A 1 2 ? 4.933 -3.059 -3.781 1.00 4.51 2 LYS A C 3
ATOM 2935 O O . LYS A 1 2 ? 4.797 -3.670 -4.840 1.00 53.33 2 LYS A O 3
ATOM 2954 N N . GLN A 1 3 ? 5.984 -2.288 -3.519 1.00 40.44 3 GLN A N 3
ATOM 2955 C CA . GLN A 1 3 ? 7.061 -2.111 -4.486 1.00 62.42 3 GLN A CA 3
ATOM 2956 C C . GLN A 1 3 ? 7.633 -3.459 -4.916 1.00 12.52 3 GLN A C 3
ATOM 2957 O O . GLN A 1 3 ? 8.312 -4.132 -4.141 1.00 2.12 3 GLN A O 3
ATOM 2971 N N . VAL A 1 4 ? 7.353 -3.846 -6.156 1.00 71.30 4 VAL A N 3
ATOM 2972 C CA . VAL A 1 4 ? 7.840 -5.113 -6.689 1.00 52.03 4 VAL A CA 3
ATOM 2973 C C . VAL A 1 4 ? 8.891 -4.887 -7.770 1.00 4.54 4 VAL A C 3
ATOM 2974 O O . VAL A 1 4 ? 8.716 -4.050 -8.656 1.00 42.15 4 VAL A O 3
ATOM 2987 N N . LEU A 1 5 ? 9.984 -5.637 -7.690 1.00 23.41 5 LEU A N 3
ATOM 2988 C CA . LEU A 1 5 ? 11.066 -5.520 -8.662 1.00 10.33 5 LEU A CA 3
ATOM 2989 C C . LEU A 1 5 ? 10.944 -6.588 -9.744 1.00 42.40 5 LEU A C 3
ATOM 2990 O O . LEU A 1 5 ? 10.150 -7.520 -9.624 1.00 31.40 5 LEU A O 3
ATOM 3006 N N . VAL A 1 6 ? 11.738 -6.446 -10.800 1.00 45.54 6 VAL A N 3
ATOM 3007 C CA . VAL A 1 6 ? 11.722 -7.400 -11.903 1.00 4.42 6 VAL A CA 3
ATOM 3008 C C . VAL A 1 6 ? 13.087 -7.483 -12.577 1.00 70.04 6 VAL A C 3
ATOM 3009 O O . VAL A 1 6 ? 13.344 -6.799 -13.567 1.00 43.32 6 VAL A O 3
ATOM 3022 N N . ALA A 1 7 ? 13.959 -8.327 -12.035 1.00 15.13 7 ALA A N 3
ATOM 3023 C CA . ALA A 1 7 ? 15.297 -8.502 -12.586 1.00 34.25 7 ALA A CA 3
ATOM 3024 C C . ALA A 1 7 ? 15.423 -9.840 -13.306 1.00 74.05 7 ALA A C 3
ATOM 3025 O O . ALA A 1 7 ? 15.342 -10.901 -12.685 1.00 43.54 7 ALA A O 3
ATOM 3032 N N . CYS A 1 8 ? 15.620 -9.783 -14.619 1.00 34.12 8 CYS A N 3
ATOM 3033 C CA . CYS A 1 8 ? 15.755 -10.991 -15.425 1.00 21.32 8 CYS A CA 3
ATOM 3034 C C . CYS A 1 8 ? 17.211 -11.226 -15.813 1.00 4.53 8 CYS A C 3
ATOM 3035 O O . CYS A 1 8 ? 17.942 -10.284 -16.119 1.00 21.33 8 CYS A O 3
ATOM 3043 N N . GLY A 1 9 ? 17.627 -12.488 -15.796 1.00 64.41 9 GLY A N 3
ATOM 3044 C CA . GLY A 1 9 ? 18.995 -12.824 -16.146 1.00 43.52 9 GLY A CA 3
ATOM 3045 C C . GLY A 1 9 ? 19.315 -12.514 -17.595 1.00 44.41 9 GLY A C 3
ATOM 3046 O O . GLY A 1 9 ? 19.730 -11.402 -17.922 1.00 62.10 9 GLY A O 3
ATOM 3050 N N . ALA A 1 10 ? 19.124 -13.499 -18.466 1.00 21.43 10 ALA A N 3
ATOM 3051 C CA . ALA A 1 10 ? 19.395 -13.326 -19.887 1.00 60.34 10 ALA A CA 3
ATOM 3052 C C . ALA A 1 10 ? 18.672 -14.382 -20.717 1.00 20.34 10 ALA A C 3
ATOM 3053 O O . ALA A 1 10 ? 18.817 -15.580 -20.477 1.00 62.21 10 ALA A O 3
ATOM 3060 N N . GLY A 1 11 ? 17.891 -13.929 -21.693 1.00 65.31 11 GLY A N 3
ATOM 3061 C CA . GLY A 1 11 ? 17.157 -14.849 -22.542 1.00 54.52 11 GLY A CA 3
ATOM 3062 C C . GLY A 1 11 ? 16.720 -14.210 -23.846 1.00 31.40 11 GLY A C 3
ATOM 3063 O O . GLY A 1 11 ? 17.359 -13.276 -24.332 1.00 35.41 11 GLY A O 3
ATOM 3067 N N . ILE A 1 12 ? 15.630 -14.716 -24.414 1.00 44.24 12 ILE A N 3
ATOM 3068 C CA . ILE A 1 12 ? 15.110 -14.189 -25.670 1.00 21.01 12 ILE A CA 3
ATOM 3069 C C . ILE A 1 12 ? 14.001 -13.172 -25.422 1.00 4.10 12 ILE A C 3
ATOM 3070 O O . ILE A 1 12 ? 13.933 -12.139 -26.087 1.00 52.11 12 ILE A O 3
ATOM 3086 N N . ALA A 1 13 ? 13.136 -13.471 -24.459 1.00 31.31 13 ALA A N 3
ATOM 3087 C CA . ALA A 1 13 ? 12.032 -12.581 -24.120 1.00 23.41 13 ALA A CA 3
ATOM 3088 C C . ALA A 1 13 ? 12.485 -11.486 -23.161 1.00 22.05 13 ALA A C 3
ATOM 3089 O O . ALA A 1 13 ? 12.947 -11.767 -22.054 1.00 14.33 13 ALA A O 3
ATOM 3096 N N . THR A 1 14 ? 12.351 -10.236 -23.592 1.00 3.54 14 THR A N 3
ATOM 3097 C CA . THR A 1 14 ? 12.748 -9.098 -22.772 1.00 5.12 14 THR A CA 3
ATOM 3098 C C . THR A 1 14 ? 11.811 -8.923 -21.583 1.00 13.12 14 THR A C 3
ATOM 3099 O O . THR A 1 14 ? 10.716 -9.484 -21.556 1.00 75.30 14 THR A O 3
ATOM 3110 N N . SER A 1 15 ? 12.247 -8.140 -20.601 1.00 60.30 15 SER A N 3
ATOM 3111 C CA . SER A 1 15 ? 11.447 -7.894 -19.407 1.00 50.11 15 SER A CA 3
ATOM 3112 C C . SER A 1 15 ? 10.417 -6.797 -19.660 1.00 70.21 15 SER A C 3
ATOM 3113 O O . SER A 1 15 ? 10.528 -5.690 -19.132 1.00 32.21 15 SER A O 3
ATOM 3121 N N . THR A 1 16 ? 9.413 -7.113 -20.473 1.00 3.30 16 THR A N 3
ATOM 3122 C CA . THR A 1 16 ? 8.363 -6.156 -20.798 1.00 45.43 16 THR A CA 3
ATOM 3123 C C . THR A 1 16 ? 6.988 -6.812 -20.756 1.00 65.43 16 THR A C 3
ATOM 3124 O O . THR A 1 16 ? 6.048 -6.270 -20.176 1.00 72.30 16 THR A O 3
ATOM 3135 N N . VAL A 1 17 ? 6.878 -7.984 -21.375 1.00 2.13 17 VAL A N 3
ATOM 3136 C CA . VAL A 1 17 ? 5.618 -8.716 -21.406 1.00 73.03 17 VAL A CA 3
ATOM 3137 C C . VAL A 1 17 ? 5.041 -8.879 -20.004 1.00 44.23 17 VAL A C 3
ATOM 3138 O O . VAL A 1 17 ? 3.848 -8.671 -19.784 1.00 22.12 17 VAL A O 3
ATOM 3151 N N . VAL A 1 18 ? 5.897 -9.252 -19.058 1.00 45.42 18 VAL A N 3
ATOM 3152 C CA . VAL A 1 18 ? 5.474 -9.441 -17.676 1.00 3.02 18 VAL A CA 3
ATOM 3153 C C . VAL A 1 18 ? 4.815 -8.181 -17.125 1.00 70.35 18 VAL A C 3
ATOM 3154 O O . VAL A 1 18 ? 3.612 -8.159 -16.870 1.00 31.53 18 VAL A O 3
ATOM 3167 N N . ASN A 1 19 ? 5.612 -7.133 -16.946 1.00 61.01 19 ASN A N 3
ATOM 3168 C CA . ASN A 1 19 ? 5.106 -5.868 -16.426 1.00 32.23 19 ASN A CA 3
ATOM 3169 C C . ASN A 1 19 ? 3.887 -5.403 -17.217 1.00 43.02 19 ASN A C 3
ATOM 3170 O O . ASN A 1 19 ? 2.892 -4.963 -16.643 1.00 22.53 19 ASN A O 3
ATOM 3181 N N . ASN A 1 20 ? 3.974 -5.504 -18.540 1.00 13.04 20 ASN A N 3
ATOM 3182 C CA . ASN A 1 20 ? 2.878 -5.094 -19.411 1.00 3.33 20 ASN A CA 3
ATOM 3183 C C . ASN A 1 20 ? 1.589 -5.824 -19.044 1.00 45.54 20 ASN A C 3
ATOM 3184 O O . ASN A 1 20 ? 0.492 -5.297 -19.227 1.00 45.31 20 ASN A O 3
ATOM 3195 N N . ALA A 1 21 ? 1.731 -7.039 -18.526 1.00 61.11 21 ALA A N 3
ATOM 3196 C CA . ALA A 1 21 ? 0.579 -7.840 -18.132 1.00 21.34 21 ALA A CA 3
ATOM 3197 C C . ALA A 1 21 ? 0.137 -7.504 -16.711 1.00 62.33 21 ALA A C 3
ATOM 3198 O O . ALA A 1 21 ? -1.033 -7.208 -16.469 1.00 51.44 21 ALA A O 3
ATOM 3205 N N . ILE A 1 22 ? 1.080 -7.554 -15.776 1.00 52.52 22 ILE A N 3
ATOM 3206 C CA . ILE A 1 22 ? 0.787 -7.254 -14.380 1.00 54.22 22 ILE A CA 3
ATOM 3207 C C . ILE A 1 22 ? 0.200 -5.854 -14.230 1.00 34.41 22 ILE A C 3
ATOM 3208 O O . ILE A 1 22 ? -0.639 -5.613 -13.363 1.00 34.01 22 ILE A O 3
ATOM 3224 N N . GLU A 1 23 ? 0.646 -4.937 -15.082 1.00 11.31 23 GLU A N 3
ATOM 3225 C CA . GLU A 1 23 ? 0.163 -3.561 -15.044 1.00 24.21 23 GLU A CA 3
ATOM 3226 C C . GLU A 1 23 ? -1.260 -3.469 -15.586 1.00 42.34 23 GLU A C 3
ATOM 3227 O O . GLU A 1 23 ? -2.005 -2.550 -15.247 1.00 72.34 23 GLU A O 3
ATOM 3239 N N . GLU A 1 24 ? -1.628 -4.427 -16.431 1.00 54.22 24 GLU A N 3
ATOM 3240 C CA . GLU A 1 24 ? -2.961 -4.452 -17.022 1.00 34.33 24 GLU A CA 3
ATOM 3241 C C . GLU A 1 24 ? -3.986 -4.992 -16.028 1.00 54.41 24 GLU A C 3
ATOM 3242 O O . GLU A 1 24 ? -5.115 -4.505 -15.959 1.00 24.21 24 GLU A O 3
ATOM 3254 N N . MET A 1 25 ? -3.585 -6.000 -15.261 1.00 63.14 25 MET A N 3
ATOM 3255 C CA . MET A 1 25 ? -4.468 -6.606 -14.271 1.00 44.52 25 MET A CA 3
ATOM 3256 C C . MET A 1 25 ? -4.458 -5.805 -12.973 1.00 22.34 25 MET A C 3
ATOM 3257 O O . MET A 1 25 ? -5.486 -5.665 -12.311 1.00 70.42 25 MET A O 3
ATOM 3271 N N . ALA A 1 26 ? -3.290 -5.283 -12.614 1.00 2.34 26 ALA A N 3
ATOM 3272 C CA . ALA A 1 26 ? -3.147 -4.495 -11.395 1.00 73.42 26 ALA A CA 3
ATOM 3273 C C . ALA A 1 26 ? -4.087 -3.294 -11.405 1.00 23.11 26 ALA A C 3
ATOM 3274 O O . ALA A 1 26 ? -4.726 -2.985 -10.399 1.00 52.43 26 ALA A O 3
ATOM 3281 N N . LYS A 1 27 ? -4.165 -2.619 -12.547 1.00 31.51 27 LYS A N 3
ATOM 3282 C CA . LYS A 1 27 ? -5.027 -1.452 -12.689 1.00 3.24 27 LYS A CA 3
ATOM 3283 C C . LYS A 1 27 ? -6.495 -1.838 -12.542 1.00 70.04 27 LYS A C 3
ATOM 3284 O O . LYS A 1 27 ? -7.305 -1.056 -12.046 1.00 41.10 27 LYS A O 3
ATOM 3303 N N . GLU A 1 28 ? -6.830 -3.049 -12.977 1.00 21.14 28 GLU A N 3
ATOM 3304 C CA . GLU A 1 28 ? -8.201 -3.538 -12.893 1.00 11.23 28 GLU A CA 3
ATOM 3305 C C . GLU A 1 28 ? -8.574 -3.866 -11.450 1.00 33.11 28 GLU A C 3
ATOM 3306 O O . GLU A 1 28 ? -9.713 -3.661 -11.029 1.00 53.32 28 GLU A O 3
ATOM 3318 N N . HIS A 1 29 ? -7.606 -4.378 -10.696 1.00 74.33 29 HIS A N 3
ATOM 3319 C CA . HIS A 1 29 ? -7.832 -4.736 -9.300 1.00 53.53 29 HIS A CA 3
ATOM 3320 C C . HIS A 1 29 ? -7.793 -3.497 -8.410 1.00 34.45 29 HIS A C 3
ATOM 3321 O O . HIS A 1 29 ? -8.427 -3.459 -7.356 1.00 30.32 29 HIS A O 3
ATOM 3335 N N . ASN A 1 30 ? -7.045 -2.487 -8.841 1.00 23.54 30 ASN A N 3
ATOM 3336 C CA . ASN A 1 30 ? -6.922 -1.248 -8.081 1.00 72.42 30 ASN A CA 3
ATOM 3337 C C . ASN A 1 30 ? -6.204 -1.491 -6.757 1.00 41.42 30 ASN A C 3
ATOM 3338 O O . ASN A 1 30 ? -6.640 -1.017 -5.707 1.00 43.25 30 ASN A O 3
ATOM 3349 N N . ILE A 1 31 ? -5.102 -2.230 -6.815 1.00 64.11 31 ILE A N 3
ATOM 3350 C CA . ILE A 1 31 ? -4.322 -2.533 -5.621 1.00 72.53 31 ILE A CA 3
ATOM 3351 C C . ILE A 1 31 ? -3.110 -1.616 -5.509 1.00 4.25 31 ILE A C 3
ATOM 3352 O O . ILE A 1 31 ? -2.643 -1.059 -6.503 1.00 35.11 31 ILE A O 3
ATOM 3368 N N . LYS A 1 32 ? -2.601 -1.463 -4.290 1.00 71.45 32 LYS A N 3
ATOM 3369 C CA . LYS A 1 32 ? -1.440 -0.616 -4.046 1.00 60.01 32 LYS A CA 3
ATOM 3370 C C . LYS A 1 32 ? -0.156 -1.312 -4.487 1.00 11.13 32 LYS A C 3
ATOM 3371 O O . LYS A 1 32 ? 0.744 -1.544 -3.680 1.00 23.11 32 LYS A O 3
ATOM 3390 N N . VAL A 1 33 ? -0.078 -1.641 -5.772 1.00 61.22 33 VAL A N 3
ATOM 3391 C CA . VAL A 1 33 ? 1.097 -2.308 -6.320 1.00 60.05 33 VAL A CA 3
ATOM 3392 C C . VAL A 1 33 ? 1.831 -1.406 -7.306 1.00 51.03 33 VAL A C 3
ATOM 3393 O O . VAL A 1 33 ? 1.215 -0.790 -8.177 1.00 24.12 33 VAL A O 3
ATOM 3406 N N . ASP A 1 34 ? 3.150 -1.333 -7.164 1.00 74.21 34 ASP A N 3
ATOM 3407 C CA . ASP A 1 34 ? 3.969 -0.507 -8.043 1.00 60.35 34 ASP A CA 3
ATOM 3408 C C . ASP A 1 34 ? 5.028 -1.349 -8.748 1.00 44.01 34 ASP A C 3
ATOM 3409 O O . ASP A 1 34 ? 6.109 -1.585 -8.206 1.00 53.05 34 ASP A O 3
ATOM 3418 N N . ILE A 1 35 ? 4.711 -1.799 -9.957 1.00 72.51 35 ILE A N 3
ATOM 3419 C CA . ILE A 1 35 ? 5.635 -2.615 -10.735 1.00 43.31 35 ILE A CA 3
ATOM 3420 C C . ILE A 1 35 ? 6.930 -1.860 -11.017 1.00 62.20 35 ILE A C 3
ATOM 3421 O O . ILE A 1 35 ? 6.913 -0.668 -11.325 1.00 21.24 35 ILE A O 3
ATOM 3437 N N . LYS A 1 36 ? 8.053 -2.563 -10.912 1.00 11.01 36 LYS A N 3
ATOM 3438 C CA . LYS A 1 36 ? 9.358 -1.962 -11.158 1.00 42.03 36 LYS A CA 3
ATOM 3439 C C . LYS A 1 36 ? 10.334 -2.991 -11.719 1.00 61.52 36 LYS A C 3
ATOM 3440 O O . LYS A 1 36 ? 10.312 -4.158 -11.327 1.00 50.24 36 LYS A O 3
ATOM 3459 N N . GLN A 1 37 ? 11.189 -2.551 -12.637 1.00 21.34 37 GLN A N 3
ATOM 3460 C CA . GLN A 1 37 ? 12.173 -3.436 -13.250 1.00 0.51 37 GLN A CA 3
ATOM 3461 C C . GLN A 1 37 ? 13.580 -2.863 -13.113 1.00 52.41 37 GLN A C 3
ATOM 3462 O O . GLN A 1 37 ? 13.835 -1.721 -13.497 1.00 44.03 37 GLN A O 3
ATOM 3476 N N . ILE A 1 38 ? 14.488 -3.662 -12.564 1.00 11.14 38 ILE A N 3
ATOM 3477 C CA . ILE A 1 38 ? 15.869 -3.234 -12.377 1.00 52.02 38 ILE A CA 3
ATOM 3478 C C . ILE A 1 38 ? 16.839 -4.384 -12.626 1.00 10.14 38 ILE A C 3
ATOM 3479 O O . ILE A 1 38 ? 16.434 -5.542 -12.728 1.00 53.02 38 ILE A O 3
ATOM 3495 N N . LYS A 1 39 ? 18.123 -4.057 -12.720 1.00 24.12 39 LYS A N 3
ATOM 3496 C CA . LYS A 1 39 ? 19.154 -5.062 -12.953 1.00 11.11 39 LYS A CA 3
ATOM 3497 C C . LYS A 1 39 ? 19.418 -5.874 -11.689 1.00 11.01 39 LYS A C 3
ATOM 3498 O O . LYS A 1 39 ? 19.152 -5.414 -10.578 1.00 21.10 39 LYS A O 3
ATOM 3517 N N . ILE A 1 40 ? 19.943 -7.082 -11.866 1.00 11.41 40 ILE A N 3
ATOM 3518 C CA . ILE A 1 40 ? 20.245 -7.955 -10.739 1.00 71.40 40 ILE A CA 3
ATOM 3519 C C . ILE A 1 40 ? 21.036 -7.215 -9.666 1.00 63.21 40 ILE A C 3
ATOM 3520 O O . ILE A 1 40 ? 20.874 -7.469 -8.472 1.00 15.10 40 ILE A O 3
ATOM 3536 N N . THR A 1 41 ? 21.894 -6.296 -10.099 1.00 72.21 41 THR A N 3
ATOM 3537 C CA . THR A 1 41 ? 22.710 -5.518 -9.177 1.00 4.25 41 THR A CA 3
ATOM 3538 C C . THR A 1 41 ? 21.857 -4.538 -8.379 1.00 61.21 41 THR A C 3
ATOM 3539 O O . THR A 1 41 ? 22.096 -4.317 -7.192 1.00 74.43 41 THR A O 3
ATOM 3550 N N . GLU A 1 42 ? 20.862 -3.954 -9.039 1.00 34.41 42 GLU A N 3
ATOM 3551 C CA . GLU A 1 42 ? 19.973 -2.998 -8.390 1.00 10.24 42 GLU A CA 3
ATOM 3552 C C . GLU A 1 42 ? 19.117 -3.684 -7.329 1.00 55.12 42 GLU A C 3
ATOM 3553 O O . GLU A 1 42 ? 18.717 -3.066 -6.342 1.00 40.33 42 GLU A O 3
ATOM 3565 N N . VAL A 1 43 ? 18.838 -4.966 -7.541 1.00 32.32 43 VAL A N 3
ATOM 3566 C CA . VAL A 1 43 ? 18.029 -5.738 -6.604 1.00 45.41 43 VAL A CA 3
ATOM 3567 C C . VAL A 1 43 ? 18.729 -5.873 -5.256 1.00 63.35 43 VAL A C 3
ATOM 3568 O O . VAL A 1 43 ? 18.081 -5.990 -4.217 1.00 41.54 43 VAL A O 3
ATOM 3581 N N . GLY A 1 44 ? 20.059 -5.857 -5.282 1.00 33.03 44 GLY A N 3
ATOM 3582 C CA . GLY A 1 44 ? 20.825 -5.979 -4.056 1.00 4.34 44 GLY A CA 3
ATOM 3583 C C . GLY A 1 44 ? 20.323 -5.055 -2.964 1.00 31.35 44 GLY A C 3
ATOM 3584 O O . GLY A 1 44 ? 19.801 -5.497 -1.939 1.00 51.55 44 GLY A O 3
ATOM 3588 N N . PRO A 1 45 ? 20.481 -3.740 -3.176 1.00 33.41 45 PRO A N 3
ATOM 3589 C CA . PRO A 1 45 ? 20.046 -2.725 -2.212 1.00 24.11 45 PRO A CA 3
ATOM 3590 C C . PRO A 1 45 ? 18.528 -2.627 -2.118 1.00 34.24 45 PRO A C 3
ATOM 3591 O O . PRO A 1 45 ? 17.986 -2.176 -1.108 1.00 44.41 45 PRO A O 3
ATOM 3602 N N . TYR A 1 46 ? 17.845 -3.053 -3.175 1.00 24.12 46 TYR A N 3
ATOM 3603 C CA . TYR A 1 46 ? 16.388 -3.011 -3.212 1.00 24.54 46 TYR A CA 3
ATOM 3604 C C . TYR A 1 46 ? 15.793 -4.333 -2.735 1.00 4.01 46 TYR A C 3
ATOM 3605 O O . TYR A 1 46 ? 14.754 -4.771 -3.227 1.00 0.11 46 TYR A O 3
ATOM 3623 N N . GLU A 1 47 ? 16.461 -4.962 -1.773 1.00 21.30 47 GLU A N 3
ATOM 3624 C CA . GLU A 1 47 ? 15.999 -6.234 -1.229 1.00 52.03 47 GLU A CA 3
ATOM 3625 C C . GLU A 1 47 ? 15.075 -6.012 -0.035 1.00 50.52 47 GLU A C 3
ATOM 3626 O O . GLU A 1 47 ? 14.089 -6.728 0.143 1.00 44.55 47 GLU A O 3
ATOM 3638 N N . ASP A 1 48 ? 15.402 -5.015 0.780 1.00 14.11 48 ASP A N 3
ATOM 3639 C CA . ASP A 1 48 ? 14.602 -4.697 1.957 1.00 12.23 48 ASP A CA 3
ATOM 3640 C C . ASP A 1 48 ? 13.350 -3.917 1.569 1.00 13.41 48 ASP A C 3
ATOM 3641 O O . ASP A 1 48 ? 12.227 -4.353 1.827 1.00 25.15 48 ASP A O 3
ATOM 3650 N N . THR A 1 49 ? 13.549 -2.758 0.947 1.00 21.44 49 THR A N 3
ATOM 3651 C CA . THR A 1 49 ? 12.437 -1.916 0.526 1.00 61.14 49 THR A CA 3
ATOM 3652 C C . THR A 1 49 ? 11.428 -2.709 -0.298 1.00 3.25 49 THR A C 3
ATOM 3653 O O . THR A 1 49 ? 10.230 -2.688 -0.016 1.00 44.14 49 THR A O 3
ATOM 3664 N N . ALA A 1 50 ? 11.921 -3.408 -1.315 1.00 54.20 50 ALA A N 3
ATOM 3665 C CA . ALA A 1 50 ? 11.062 -4.210 -2.177 1.00 53.24 50 ALA A CA 3
ATOM 3666 C C . ALA A 1 50 ? 10.434 -5.366 -1.405 1.00 45.25 50 ALA A C 3
ATOM 3667 O O . ALA A 1 50 ? 11.114 -6.062 -0.651 1.00 11.01 50 ALA A O 3
ATOM 3674 N N . ASP A 1 51 ? 9.135 -5.564 -1.599 1.00 2.13 51 ASP A N 3
ATOM 3675 C CA . ASP A 1 51 ? 8.416 -6.636 -0.921 1.00 22.25 51 ASP A CA 3
ATOM 3676 C C . ASP A 1 51 ? 8.486 -7.931 -1.725 1.00 4.25 51 ASP A C 3
ATOM 3677 O O . ASP A 1 51 ? 9.034 -8.933 -1.262 1.00 50.50 51 ASP A O 3
ATOM 3686 N N . LEU A 1 52 ? 7.928 -7.904 -2.930 1.00 0.44 52 LEU A N 3
ATOM 3687 C CA . LEU A 1 52 ? 7.926 -9.075 -3.798 1.00 61.55 52 LEU A CA 3
ATOM 3688 C C . LEU A 1 52 ? 8.892 -8.890 -4.965 1.00 34.23 52 LEU A C 3
ATOM 3689 O O . LEU A 1 52 ? 9.091 -7.775 -5.448 1.00 64.02 52 LEU A O 3
ATOM 3705 N N . LEU A 1 53 ? 9.487 -9.990 -5.414 1.00 14.23 53 LEU A N 3
ATOM 3706 C CA . LEU A 1 53 ? 10.430 -9.950 -6.526 1.00 10.44 53 LEU A CA 3
ATOM 3707 C C . LEU A 1 53 ? 10.236 -11.149 -7.448 1.00 53.32 53 LEU A C 3
ATOM 3708 O O . LEU A 1 53 ? 10.136 -12.287 -6.991 1.00 73.40 53 LEU A O 3
ATOM 3724 N N . VAL A 1 54 ? 10.185 -10.885 -8.750 1.00 62.21 54 VAL A N 3
ATOM 3725 C CA . VAL A 1 54 ? 10.006 -11.943 -9.738 1.00 5.32 54 VAL A CA 3
ATOM 3726 C C . VAL A 1 54 ? 11.185 -11.998 -10.703 1.00 23.11 54 VAL A C 3
ATOM 3727 O O . VAL A 1 54 ? 11.419 -11.064 -11.470 1.00 41.42 54 VAL A O 3
ATOM 3740 N N . THR A 1 55 ? 11.927 -13.101 -10.660 1.00 53.13 55 THR A N 3
ATOM 3741 C CA . THR A 1 55 ? 13.082 -13.279 -11.530 1.00 44.03 55 THR A CA 3
ATOM 3742 C C . THR A 1 55 ? 13.013 -14.610 -12.270 1.00 44.25 55 THR A C 3
ATOM 3743 O O . THR A 1 55 ? 12.536 -15.609 -11.731 1.00 51.32 55 THR A O 3
ATOM 3754 N N . THR A 1 56 ? 13.494 -14.618 -13.510 1.00 61.00 56 THR A N 3
ATOM 3755 C CA . THR A 1 56 ? 13.487 -15.826 -14.325 1.00 34.43 56 THR A CA 3
ATOM 3756 C C . THR A 1 56 ? 14.616 -16.767 -13.923 1.00 24.52 56 THR A C 3
ATOM 3757 O O . THR A 1 56 ? 14.460 -17.988 -13.949 1.00 55.32 56 THR A O 3
ATOM 3768 N N . ALA A 1 57 ? 15.755 -16.192 -13.550 1.00 61.31 57 ALA A N 3
ATOM 3769 C CA . ALA A 1 57 ? 16.911 -16.980 -13.140 1.00 34.51 57 ALA A CA 3
ATOM 3770 C C . ALA A 1 57 ? 17.026 -17.036 -11.620 1.00 52.23 57 ALA A C 3
ATOM 3771 O O . ALA A 1 57 ? 16.173 -16.512 -10.904 1.00 41.55 57 ALA A O 3
ATOM 3778 N N . MET A 1 58 ? 18.085 -17.675 -11.135 1.00 2.33 58 MET A N 3
ATOM 3779 C CA . MET A 1 58 ? 18.311 -17.798 -9.699 1.00 43.53 58 MET A CA 3
ATOM 3780 C C . MET A 1 58 ? 19.715 -17.329 -9.328 1.00 33.21 58 MET A C 3
ATOM 3781 O O . MET A 1 58 ? 20.563 -17.124 -10.197 1.00 73.21 58 MET A O 3
ATOM 3795 N N . THR A 1 59 ? 19.954 -17.161 -8.031 1.00 50.00 59 THR A N 3
ATOM 3796 C CA . THR A 1 59 ? 21.254 -16.715 -7.545 1.00 72.41 59 THR A CA 3
ATOM 3797 C C . THR A 1 59 ? 21.659 -17.472 -6.285 1.00 72.35 59 THR A C 3
ATOM 3798 O O . THR A 1 59 ? 20.878 -18.252 -5.739 1.00 65.31 59 THR A O 3
ATOM 3809 N N . LYS A 1 60 ? 22.884 -17.237 -5.828 1.00 32.22 60 LYS A N 3
ATOM 3810 C CA . LYS A 1 60 ? 23.393 -17.895 -4.630 1.00 61.14 60 LYS A CA 3
ATOM 3811 C C . LYS A 1 60 ? 23.008 -17.117 -3.376 1.00 43.54 60 LYS A C 3
ATOM 3812 O O . LYS A 1 60 ? 22.729 -17.703 -2.330 1.00 54.44 60 LYS A O 3
ATOM 3831 N N . LYS A 1 61 ? 22.995 -15.793 -3.488 1.00 52.44 61 LYS A N 3
ATOM 3832 C CA . LYS A 1 61 ? 22.641 -14.933 -2.365 1.00 45.21 61 LYS A CA 3
ATOM 3833 C C . LYS A 1 61 ? 21.312 -15.360 -1.750 1.00 44.31 61 LYS A C 3
ATOM 3834 O O . LYS A 1 61 ? 20.515 -16.046 -2.389 1.00 2.52 61 LYS A O 3
ATOM 3853 N N . GLU A 1 62 ? 21.081 -14.948 -0.507 1.00 40.15 62 GLU A N 3
ATOM 3854 C CA . GLU A 1 62 ? 19.848 -15.288 0.192 1.00 34.10 62 GLU A CA 3
ATOM 3855 C C . GLU A 1 62 ? 18.883 -14.106 0.200 1.00 11.21 62 GLU A C 3
ATOM 3856 O O . GLU A 1 62 ? 19.099 -13.119 0.904 1.00 32.24 62 GLU A O 3
ATOM 3868 N N . TYR A 1 63 ? 17.819 -14.213 -0.588 1.00 40.20 63 TYR A N 3
ATOM 3869 C CA . TYR A 1 63 ? 16.822 -13.152 -0.675 1.00 23.23 63 TYR A CA 3
ATOM 3870 C C . TYR A 1 63 ? 16.017 -13.054 0.617 1.00 21.25 63 TYR A C 3
ATOM 3871 O O . TYR A 1 63 ? 15.826 -14.046 1.321 1.00 24.24 63 TYR A O 3
ATOM 3889 N N . LYS A 1 64 ? 15.546 -11.850 0.923 1.00 31.13 64 LYS A N 3
ATOM 3890 C CA . LYS A 1 64 ? 14.759 -11.619 2.129 1.00 62.40 64 LYS A CA 3
ATOM 3891 C C . LYS A 1 64 ? 13.267 -11.607 1.811 1.00 23.32 64 LYS A C 3
ATOM 3892 O O . LYS A 1 64 ? 12.510 -10.814 2.371 1.00 73.33 64 LYS A O 3
ATOM 3911 N N . PHE A 1 65 ? 12.852 -12.492 0.911 1.00 54.00 65 PHE A N 3
ATOM 3912 C CA . PHE A 1 65 ? 11.450 -12.583 0.519 1.00 32.14 65 PHE A CA 3
ATOM 3913 C C . PHE A 1 65 ? 11.204 -13.822 -0.337 1.00 12.11 65 PHE A C 3
ATOM 3914 O O . PHE A 1 65 ? 12.117 -14.376 -0.949 1.00 41.10 65 PHE A O 3
ATOM 3931 N N . PRO A 1 66 ? 9.940 -14.268 -0.381 1.00 73.25 66 PRO A N 3
ATOM 3932 C CA . PRO A 1 66 ? 9.543 -15.446 -1.159 1.00 11.10 66 PRO A CA 3
ATOM 3933 C C . PRO A 1 66 ? 9.612 -15.199 -2.662 1.00 41.50 66 PRO A C 3
ATOM 3934 O O . PRO A 1 66 ? 8.604 -14.891 -3.298 1.00 12.02 66 PRO A O 3
ATOM 3945 N N . VAL A 1 67 ? 10.808 -15.335 -3.225 1.00 64.12 67 VAL A N 3
ATOM 3946 C CA . VAL A 1 67 ? 11.009 -15.128 -4.654 1.00 53.15 67 VAL A CA 3
ATOM 3947 C C . VAL A 1 67 ? 10.108 -16.045 -5.474 1.00 50.12 67 VAL A C 3
ATOM 3948 O O . VAL A 1 67 ? 9.834 -17.178 -5.078 1.00 63.44 67 VAL A O 3
ATOM 3961 N N . ILE A 1 68 ? 9.651 -15.547 -6.618 1.00 74.42 68 ILE A N 3
ATOM 3962 C CA . ILE A 1 68 ? 8.782 -16.323 -7.495 1.00 12.22 68 ILE A CA 3
ATOM 3963 C C . ILE A 1 68 ? 9.368 -16.425 -8.899 1.00 35.10 68 ILE A C 3
ATOM 3964 O O . ILE A 1 68 ? 9.509 -15.423 -9.598 1.00 14.30 68 ILE A O 3
ATOM 3980 N N . ASN A 1 69 ? 9.705 -17.644 -9.306 1.00 24.40 69 ASN A N 3
ATOM 3981 C CA . ASN A 1 69 ? 10.275 -17.878 -10.628 1.00 71.40 69 ASN A CA 3
ATOM 3982 C C . ASN A 1 69 ? 9.405 -17.253 -11.714 1.00 14.32 69 ASN A C 3
ATOM 3983 O O . ASN A 1 69 ? 8.178 -17.338 -11.666 1.00 11.20 69 ASN A O 3
ATOM 3994 N N . ALA A 1 70 ? 10.049 -16.625 -12.692 1.00 12.51 70 ALA A N 3
ATOM 3995 C CA . ALA A 1 70 ? 9.334 -15.987 -13.791 1.00 4.12 70 ALA A CA 3
ATOM 3996 C C . ALA A 1 70 ? 9.225 -16.922 -14.991 1.00 4.24 70 ALA A C 3
ATOM 3997 O O . ALA A 1 70 ? 9.285 -16.483 -16.139 1.00 41.31 70 ALA A O 3
ATOM 4004 N N . ARG A 1 71 ? 9.066 -18.212 -14.717 1.00 31.55 71 ARG A N 3
ATOM 4005 C CA . ARG A 1 71 ? 8.951 -19.209 -15.774 1.00 34.50 71 ARG A CA 3
ATOM 4006 C C . ARG A 1 71 ? 7.603 -19.099 -16.481 1.00 11.30 71 ARG A C 3
ATOM 4007 O O . ARG A 1 71 ? 7.510 -19.283 -17.694 1.00 3.12 71 ARG A O 3
ATOM 4028 N N . ASN A 1 72 ? 6.561 -18.797 -15.713 1.00 72.12 72 ASN A N 3
ATOM 4029 C CA . ASN A 1 72 ? 5.218 -18.663 -16.266 1.00 12.02 72 ASN A CA 3
ATOM 4030 C C . ASN A 1 72 ? 5.174 -17.571 -17.330 1.00 41.22 72 ASN A C 3
ATOM 4031 O O . ASN A 1 72 ? 4.427 -17.667 -18.304 1.00 35.23 72 ASN A O 3
ATOM 4042 N N . PHE A 1 73 ? 5.981 -16.532 -17.138 1.00 71.52 73 PHE A N 3
ATOM 4043 C CA . PHE A 1 73 ? 6.035 -15.421 -18.081 1.00 73.41 73 PHE A CA 3
ATOM 4044 C C . PHE A 1 73 ? 7.096 -15.666 -19.150 1.00 73.00 73 PHE A C 3
ATOM 4045 O O . PHE A 1 73 ? 7.881 -14.775 -19.477 1.00 60.11 73 PHE A O 3
ATOM 4062 N N . LEU A 1 74 ? 7.113 -16.879 -19.691 1.00 24.35 74 LEU A N 3
ATOM 4063 C CA . LEU A 1 74 ? 8.078 -17.243 -20.723 1.00 30.23 74 LEU A CA 3
ATOM 4064 C C . LEU A 1 74 ? 7.631 -16.733 -22.089 1.00 65.42 74 LEU A C 3
ATOM 4065 O O . LEU A 1 74 ? 8.453 -16.329 -22.913 1.00 22.13 74 LEU A O 3
ATOM 4081 N N . THR A 1 75 ? 6.323 -16.753 -22.324 1.00 60.31 75 THR A N 3
ATOM 4082 C CA . THR A 1 75 ? 5.767 -16.292 -23.590 1.00 34.52 75 THR A CA 3
ATOM 4083 C C . THR A 1 75 ? 4.773 -15.157 -23.373 1.00 32.23 75 THR A C 3
ATOM 4084 O O . THR A 1 75 ? 4.704 -14.219 -24.166 1.00 20.23 75 THR A O 3
ATOM 4095 N N . GLY A 1 76 ? 4.004 -15.248 -22.292 1.00 33.42 76 GLY A N 3
ATOM 4096 C CA . GLY A 1 76 ? 3.024 -14.221 -21.990 1.00 31.43 76 GLY A CA 3
ATOM 4097 C C . GLY A 1 76 ? 1.600 -14.726 -22.109 1.00 75.00 76 GLY A C 3
ATOM 4098 O O . GLY A 1 76 ? 0.789 -14.150 -22.835 1.00 52.10 76 GLY A O 3
ATOM 4102 N N . ILE A 1 77 ? 1.294 -15.805 -21.397 1.00 23.34 77 ILE A N 3
ATOM 4103 C CA . ILE A 1 77 ? -0.042 -16.387 -21.427 1.00 22.22 77 ILE A CA 3
ATOM 4104 C C . ILE A 1 77 ? -0.471 -16.850 -20.039 1.00 15.33 77 ILE A C 3
ATOM 4105 O O . ILE A 1 77 ? -1.338 -16.242 -19.411 1.00 24.11 77 ILE A O 3
ATOM 4121 N N . GLY A 1 78 ? 0.142 -17.930 -19.564 1.00 43.33 78 GLY A N 3
ATOM 4122 C CA . GLY A 1 78 ? -0.189 -18.455 -18.253 1.00 3.25 78 GLY A CA 3
ATOM 4123 C C . GLY A 1 78 ? 0.312 -17.568 -17.130 1.00 12.22 78 GLY A C 3
ATOM 4124 O O . GLY A 1 78 ? 1.364 -17.829 -16.546 1.00 42.42 78 GLY A O 3
ATOM 4128 N N . ILE A 1 79 ? -0.442 -16.516 -16.828 1.00 34.43 79 ILE A N 3
ATOM 4129 C CA . ILE A 1 79 ? -0.069 -15.588 -15.768 1.00 25.00 79 ILE A CA 3
ATOM 4130 C C . ILE A 1 79 ? -0.931 -15.793 -14.528 1.00 34.34 79 ILE A C 3
ATOM 4131 O O . ILE A 1 79 ? -0.435 -15.759 -13.402 1.00 52.41 79 ILE A O 3
ATOM 4147 N N . GLU A 1 80 ? -2.225 -16.009 -14.743 1.00 15.14 80 GLU A N 3
ATOM 4148 C CA . GLU A 1 80 ? -3.157 -16.221 -13.641 1.00 72.01 80 GLU A CA 3
ATOM 4149 C C . GLU A 1 80 ? -2.649 -17.310 -12.700 1.00 43.34 80 GLU A C 3
ATOM 4150 O O . GLU A 1 80 ? -2.870 -17.252 -11.491 1.00 75.24 80 GLU A O 3
ATOM 4162 N N . GLU A 1 81 ? -1.966 -18.301 -13.266 1.00 14.24 81 GLU A N 3
ATOM 4163 C CA . GLU A 1 81 ? -1.428 -19.403 -12.478 1.00 21.24 81 GLU A CA 3
ATOM 4164 C C . GLU A 1 81 ? -0.562 -18.882 -11.334 1.00 61.41 81 GLU A C 3
ATOM 4165 O O . GLU A 1 81 ? -0.880 -19.076 -10.160 1.00 55.52 81 GLU A O 3
ATOM 4177 N N . THR A 1 82 ? 0.537 -18.221 -11.685 1.00 55.22 82 THR A N 3
ATOM 4178 C CA . THR A 1 82 ? 1.450 -17.673 -10.690 1.00 70.53 82 THR A CA 3
ATOM 4179 C C . THR A 1 82 ? 0.826 -16.486 -9.966 1.00 24.25 82 THR A C 3
ATOM 4180 O O . THR A 1 82 ? 1.052 -16.285 -8.772 1.00 24.40 82 THR A O 3
ATOM 4191 N N . LYS A 1 83 ? 0.040 -15.701 -10.694 1.00 34.33 83 LYS A N 3
ATOM 4192 C CA . LYS A 1 83 ? -0.619 -14.534 -10.120 1.00 54.13 83 LYS A CA 3
ATOM 4193 C C . LYS A 1 83 ? -1.366 -14.903 -8.842 1.00 62.34 83 LYS A C 3
ATOM 4194 O O . LYS A 1 83 ? -1.342 -14.159 -7.863 1.00 15.22 83 LYS A O 3
ATOM 4213 N N . GLN A 1 84 ? -2.025 -16.057 -8.860 1.00 71.21 84 GLN A N 3
ATOM 4214 C CA . GLN A 1 84 ? -2.777 -16.525 -7.702 1.00 13.53 84 GLN A CA 3
ATOM 4215 C C . GLN A 1 84 ? -1.852 -16.767 -6.514 1.00 31.32 84 GLN A C 3
ATOM 4216 O O . GLN A 1 84 ? -2.231 -16.541 -5.365 1.00 23.52 84 GLN A O 3
ATOM 4230 N N . GLN A 1 85 ? -0.639 -17.229 -6.800 1.00 2.35 85 GLN A N 3
ATOM 4231 C CA . GLN A 1 85 ? 0.339 -17.503 -5.754 1.00 5.13 85 GLN A CA 3
ATOM 4232 C C . GLN A 1 85 ? 0.804 -16.211 -5.090 1.00 52.42 85 GLN A C 3
ATOM 4233 O O . GLN A 1 85 ? 0.822 -16.103 -3.864 1.00 23.33 85 GLN A O 3
ATOM 4247 N N . ILE A 1 86 ? 1.178 -15.233 -5.908 1.00 42.23 86 ILE A N 3
ATOM 4248 C CA . ILE A 1 86 ? 1.642 -13.948 -5.400 1.00 53.30 86 ILE A CA 3
ATOM 4249 C C . ILE A 1 86 ? 0.503 -13.173 -4.745 1.00 45.52 86 ILE A C 3
ATOM 4250 O O . ILE A 1 86 ? 0.644 -12.664 -3.632 1.00 35.20 86 ILE A O 3
ATOM 4266 N N . LEU A 1 87 ? -0.624 -13.087 -5.442 1.00 72.11 87 LEU A N 3
ATOM 4267 C CA . LEU A 1 87 ? -1.789 -12.375 -4.928 1.00 33.30 87 LEU A CA 3
ATOM 4268 C C . LEU A 1 87 ? -2.147 -12.857 -3.526 1.00 24.05 87 LEU A C 3
ATOM 4269 O O . LEU A 1 87 ? -2.641 -12.089 -2.700 1.00 1.52 87 LEU A O 3
ATOM 4285 N N . THR A 1 88 ? -1.891 -14.135 -3.261 1.00 55.22 88 THR A N 3
ATOM 4286 C CA . THR A 1 88 ? -2.185 -14.719 -1.959 1.00 21.22 88 THR A CA 3
ATOM 4287 C C . THR A 1 88 ? -1.630 -13.856 -0.831 1.00 72.23 88 THR A C 3
ATOM 4288 O O . THR A 1 88 ? -2.200 -13.802 0.258 1.00 24.31 88 THR A O 3
ATOM 4299 N N . GLU A 1 89 ? -0.517 -13.182 -1.101 1.00 65.31 89 GLU A N 3
ATOM 4300 C CA . GLU A 1 89 ? 0.114 -12.322 -0.107 1.00 43.44 89 GLU A CA 3
ATOM 4301 C C . GLU A 1 89 ? 0.061 -10.860 -0.542 1.00 3.44 89 GLU A C 3
ATOM 4302 O O . GLU A 1 89 ? -0.017 -9.955 0.291 1.00 74.21 89 GLU A O 3
ATOM 4314 N N . LEU A 1 90 ? 0.106 -10.636 -1.850 1.00 55.52 90 LEU A N 3
ATOM 4315 C CA . LEU A 1 90 ? 0.063 -9.284 -2.397 1.00 1.31 90 LEU A CA 3
ATOM 4316 C C . LEU A 1 90 ? -1.098 -8.493 -1.804 1.00 13.45 90 LEU A C 3
ATOM 4317 O O . LEU A 1 90 ? -0.941 -7.332 -1.425 1.00 33.32 90 LEU A O 3
ATOM 4333 N N . GLN A 1 91 ? -2.262 -9.129 -1.724 1.00 72.55 91 GLN A N 3
ATOM 4334 C CA . GLN A 1 91 ? -3.449 -8.485 -1.175 1.00 73.05 91 GLN A CA 3
ATOM 4335 C C . GLN A 1 91 ? -4.001 -9.276 0.006 1.00 4.45 91 GLN A C 3
ATOM 4336 O O . GLN A 1 91 ? -4.514 -8.701 0.966 1.00 14.24 91 GLN A O 3
ATOM 4350 N N . LYS A 1 92 ? -3.891 -10.598 -0.070 1.00 2.44 92 LYS A N 3
ATOM 4351 C CA . LYS A 1 92 ? -4.377 -11.469 0.994 1.00 51.32 92 LYS A CA 3
ATOM 4352 C C . LYS A 1 92 ? -3.248 -11.844 1.949 1.00 53.14 92 LYS A C 3
ATOM 4353 O O . LYS A 1 92 ? -3.473 -12.042 3.143 1.00 65.21 92 LYS A O 3
ATOM 4372 N N . MET A 1 1 ? 1.948 0.991 0.057 1.00 40.40 1 MET A N 4
ATOM 4373 C CA . MET A 1 1 ? 2.063 0.395 -1.269 1.00 4.21 1 MET A CA 4
ATOM 4374 C C . MET A 1 1 ? 2.936 -0.856 -1.228 1.00 55.34 1 MET A C 4
ATOM 4375 O O . MET A 1 1 ? 3.789 -1.002 -0.353 1.00 71.21 1 MET A O 4
ATOM 4389 N N . LYS A 1 2 ? 2.716 -1.756 -2.181 1.00 13.22 2 LYS A N 4
ATOM 4390 C CA . LYS A 1 2 ? 3.482 -2.994 -2.255 1.00 73.23 2 LYS A CA 4
ATOM 4391 C C . LYS A 1 2 ? 4.520 -2.926 -3.371 1.00 54.30 2 LYS A C 4
ATOM 4392 O O . LYS A 1 2 ? 4.257 -3.337 -4.501 1.00 15.13 2 LYS A O 4
ATOM 4411 N N . GLN A 1 3 ? 5.698 -2.405 -3.045 1.00 64.44 3 GLN A N 4
ATOM 4412 C CA . GLN A 1 3 ? 6.775 -2.285 -4.021 1.00 43.30 3 GLN A CA 4
ATOM 4413 C C . GLN A 1 3 ? 7.260 -3.659 -4.470 1.00 30.43 3 GLN A C 4
ATOM 4414 O O . GLN A 1 3 ? 7.589 -4.513 -3.645 1.00 55.25 3 GLN A O 4
ATOM 4428 N N . VAL A 1 4 ? 7.302 -3.867 -5.782 1.00 32.51 4 VAL A N 4
ATOM 4429 C CA . VAL A 1 4 ? 7.747 -5.138 -6.341 1.00 20.54 4 VAL A CA 4
ATOM 4430 C C . VAL A 1 4 ? 8.669 -4.921 -7.535 1.00 50.21 4 VAL A C 4
ATOM 4431 O O . VAL A 1 4 ? 8.430 -4.044 -8.367 1.00 34.23 4 VAL A O 4
ATOM 4444 N N . LEU A 1 5 ? 9.724 -5.724 -7.615 1.00 71.21 5 LEU A N 4
ATOM 4445 C CA . LEU A 1 5 ? 10.683 -5.621 -8.709 1.00 43.42 5 LEU A CA 4
ATOM 4446 C C . LEU A 1 5 ? 10.353 -6.614 -9.819 1.00 1.31 5 LEU A C 4
ATOM 4447 O O . LEU A 1 5 ? 9.451 -7.440 -9.679 1.00 50.41 5 LEU A O 4
ATOM 4463 N N . VAL A 1 6 ? 11.091 -6.529 -10.921 1.00 44.30 6 VAL A N 4
ATOM 4464 C CA . VAL A 1 6 ? 10.880 -7.422 -12.054 1.00 14.22 6 VAL A CA 4
ATOM 4465 C C . VAL A 1 6 ? 12.179 -7.664 -12.813 1.00 62.02 6 VAL A C 4
ATOM 4466 O O . VAL A 1 6 ? 12.689 -6.773 -13.491 1.00 41.42 6 VAL A O 4
ATOM 4479 N N . ALA A 1 7 ? 12.710 -8.877 -12.695 1.00 50.30 7 ALA A N 4
ATOM 4480 C CA . ALA A 1 7 ? 13.949 -9.237 -13.372 1.00 61.54 7 ALA A CA 4
ATOM 4481 C C . ALA A 1 7 ? 13.773 -10.507 -14.199 1.00 5.02 7 ALA A C 4
ATOM 4482 O O . ALA A 1 7 ? 12.689 -11.089 -14.237 1.00 32.24 7 ALA A O 4
ATOM 4489 N N . CYS A 1 8 ? 14.845 -10.930 -14.859 1.00 64.23 8 CYS A N 4
ATOM 4490 C CA . CYS A 1 8 ? 14.809 -12.131 -15.687 1.00 11.21 8 CYS A CA 4
ATOM 4491 C C . CYS A 1 8 ? 16.194 -12.454 -16.237 1.00 61.20 8 CYS A C 4
ATOM 4492 O O . CYS A 1 8 ? 16.768 -11.677 -16.999 1.00 11.03 8 CYS A O 4
ATOM 4500 N N . GLY A 1 9 ? 16.727 -13.607 -15.844 1.00 61.30 9 GLY A N 4
ATOM 4501 C CA . GLY A 1 9 ? 18.042 -14.013 -16.306 1.00 12.41 9 GLY A CA 4
ATOM 4502 C C . GLY A 1 9 ? 18.015 -14.571 -17.715 1.00 35.43 9 GLY A C 4
ATOM 4503 O O . GLY A 1 9 ? 17.943 -15.785 -17.907 1.00 15.30 9 GLY A O 4
ATOM 4507 N N . ALA A 1 10 ? 18.071 -13.684 -18.703 1.00 35.33 10 ALA A N 4
ATOM 4508 C CA . ALA A 1 10 ? 18.052 -14.096 -20.101 1.00 2.11 10 ALA A CA 4
ATOM 4509 C C . ALA A 1 10 ? 18.613 -13.001 -21.003 1.00 33.43 10 ALA A C 4
ATOM 4510 O O . ALA A 1 10 ? 18.477 -11.814 -20.712 1.00 13.20 10 ALA A O 4
ATOM 4517 N N . GLY A 1 11 ? 19.244 -13.410 -22.099 1.00 44.12 11 GLY A N 4
ATOM 4518 C CA . GLY A 1 11 ? 19.817 -12.451 -23.026 1.00 72.32 11 GLY A CA 4
ATOM 4519 C C . GLY A 1 11 ? 18.864 -12.090 -24.149 1.00 21.15 11 GLY A C 4
ATOM 4520 O O . GLY A 1 11 ? 18.796 -10.933 -24.565 1.00 72.43 11 GLY A O 4
ATOM 4524 N N . ILE A 1 12 ? 18.128 -13.081 -24.640 1.00 24.41 12 ILE A N 4
ATOM 4525 C CA . ILE A 1 12 ? 17.176 -12.862 -25.721 1.00 51.22 12 ILE A CA 4
ATOM 4526 C C . ILE A 1 12 ? 15.919 -12.164 -25.213 1.00 51.22 12 ILE A C 4
ATOM 4527 O O . ILE A 1 12 ? 15.595 -11.056 -25.641 1.00 65.44 12 ILE A O 4
ATOM 4543 N N . ALA A 1 13 ? 15.215 -12.819 -24.296 1.00 13.10 13 ALA A N 4
ATOM 4544 C CA . ALA A 1 13 ? 13.995 -12.260 -23.726 1.00 42.22 13 ALA A CA 4
ATOM 4545 C C . ALA A 1 13 ? 14.288 -10.980 -22.950 1.00 22.30 13 ALA A C 4
ATOM 4546 O O . ALA A 1 13 ? 15.444 -10.667 -22.662 1.00 12.13 13 ALA A O 4
ATOM 4553 N N . THR A 1 14 ? 13.234 -10.243 -22.614 1.00 43.31 14 THR A N 4
ATOM 4554 C CA . THR A 1 14 ? 13.379 -8.996 -21.873 1.00 72.10 14 THR A CA 4
ATOM 4555 C C . THR A 1 14 ? 12.417 -8.944 -20.691 1.00 64.52 14 THR A C 4
ATOM 4556 O O . THR A 1 14 ? 11.507 -9.766 -20.583 1.00 40.10 14 THR A O 4
ATOM 4567 N N . SER A 1 15 ? 12.625 -7.974 -19.807 1.00 51.44 15 SER A N 4
ATOM 4568 C CA . SER A 1 15 ? 11.778 -7.817 -18.631 1.00 13.10 15 SER A CA 4
ATOM 4569 C C . SER A 1 15 ? 10.748 -6.712 -18.846 1.00 44.52 15 SER A C 4
ATOM 4570 O O . SER A 1 15 ? 10.685 -5.748 -18.082 1.00 14.01 15 SER A O 4
ATOM 4578 N N . THR A 1 16 ? 9.943 -6.858 -19.894 1.00 14.54 16 THR A N 4
ATOM 4579 C CA . THR A 1 16 ? 8.917 -5.873 -20.212 1.00 13.52 16 THR A CA 4
ATOM 4580 C C . THR A 1 16 ? 7.547 -6.529 -20.346 1.00 3.30 16 THR A C 4
ATOM 4581 O O . THR A 1 16 ? 6.545 -6.002 -19.861 1.00 64.53 16 THR A O 4
ATOM 4592 N N . VAL A 1 17 ? 7.511 -7.682 -21.007 1.00 13.35 17 VAL A N 4
ATOM 4593 C CA . VAL A 1 17 ? 6.264 -8.411 -21.203 1.00 33.12 17 VAL A CA 4
ATOM 4594 C C . VAL A 1 17 ? 5.564 -8.670 -19.874 1.00 34.34 17 VAL A C 4
ATOM 4595 O O . VAL A 1 17 ? 4.346 -8.528 -19.763 1.00 33.22 17 VAL A O 4
ATOM 4608 N N . VAL A 1 18 ? 6.342 -9.051 -18.866 1.00 32.45 18 VAL A N 4
ATOM 4609 C CA . VAL A 1 18 ? 5.797 -9.329 -17.542 1.00 21.21 18 VAL A CA 4
ATOM 4610 C C . VAL A 1 18 ? 5.108 -8.099 -16.962 1.00 74.31 18 VAL A C 4
ATOM 4611 O O . VAL A 1 18 ? 3.918 -8.131 -16.651 1.00 72.13 18 VAL A O 4
ATOM 4624 N N . ASN A 1 19 ? 5.864 -7.016 -16.820 1.00 0.24 19 ASN A N 4
ATOM 4625 C CA . ASN A 1 19 ? 5.326 -5.774 -16.277 1.00 13.13 19 ASN A CA 4
ATOM 4626 C C . ASN A 1 19 ? 4.139 -5.288 -17.104 1.00 2.13 19 ASN A C 4
ATOM 4627 O O . ASN A 1 19 ? 3.118 -4.872 -16.558 1.00 3.21 19 ASN A O 4
ATOM 4638 N N . ASN A 1 20 ? 4.282 -5.345 -18.424 1.00 1.22 20 ASN A N 4
ATOM 4639 C CA . ASN A 1 20 ? 3.222 -4.911 -19.327 1.00 3.43 20 ASN A CA 4
ATOM 4640 C C . ASN A 1 20 ? 1.941 -5.702 -19.082 1.00 11.32 20 ASN A C 4
ATOM 4641 O O . ASN A 1 20 ? 0.838 -5.185 -19.254 1.00 54.32 20 ASN A O 4
ATOM 4652 N N . ALA A 1 21 ? 2.096 -6.958 -18.678 1.00 70.42 21 ALA A N 4
ATOM 4653 C CA . ALA A 1 21 ? 0.952 -7.820 -18.407 1.00 22.22 21 ALA A CA 4
ATOM 4654 C C . ALA A 1 21 ? 0.401 -7.576 -17.006 1.00 61.21 21 ALA A C 4
ATOM 4655 O O . ALA A 1 21 ? -0.782 -7.279 -16.838 1.00 31.34 21 ALA A O 4
ATOM 4662 N N . ILE A 1 22 ? 1.265 -7.704 -16.005 1.00 1.01 22 ILE A N 4
ATOM 4663 C CA . ILE A 1 22 ? 0.864 -7.497 -14.619 1.00 12.30 22 ILE A CA 4
ATOM 4664 C C . ILE A 1 22 ? 0.241 -6.118 -14.427 1.00 42.03 22 ILE A C 4
ATOM 4665 O O . ILE A 1 22 ? -0.833 -5.988 -13.842 1.00 12.11 22 ILE A O 4
ATOM 4681 N N . GLU A 1 23 ? 0.923 -5.092 -14.926 1.00 43.15 23 GLU A N 4
ATOM 4682 C CA . GLU A 1 23 ? 0.436 -3.723 -14.811 1.00 12.44 23 GLU A CA 4
ATOM 4683 C C . GLU A 1 23 ? -1.008 -3.616 -15.293 1.00 31.51 23 GLU A C 4
ATOM 4684 O O . GLU A 1 23 ? -1.788 -2.816 -14.777 1.00 63.33 23 GLU A O 4
ATOM 4696 N N . GLU A 1 24 ? -1.355 -4.429 -16.286 1.00 35.42 24 GLU A N 4
ATOM 4697 C CA . GLU A 1 24 ? -2.705 -4.426 -16.839 1.00 2.24 24 GLU A CA 4
ATOM 4698 C C . GLU A 1 24 ? -3.677 -5.140 -15.904 1.00 54.24 24 GLU A C 4
ATOM 4699 O O . GLU A 1 24 ? -4.816 -4.706 -15.727 1.00 65.44 24 GLU A O 4
ATOM 4711 N N . MET A 1 25 ? -3.220 -6.237 -15.310 1.00 12.10 25 MET A N 4
ATOM 4712 C CA . MET A 1 25 ? -4.049 -7.011 -14.393 1.00 72.14 25 MET A CA 4
ATOM 4713 C C . MET A 1 25 ? -4.311 -6.233 -13.108 1.00 23.03 25 MET A C 4
ATOM 4714 O O . MET A 1 25 ? -5.448 -6.141 -12.648 1.00 13.23 25 MET A O 4
ATOM 4728 N N . ALA A 1 26 ? -3.250 -5.675 -12.533 1.00 32.43 26 ALA A N 4
ATOM 4729 C CA . ALA A 1 26 ? -3.366 -4.904 -11.301 1.00 72.13 26 ALA A CA 4
ATOM 4730 C C . ALA A 1 26 ? -4.448 -3.837 -11.422 1.00 15.30 26 ALA A C 4
ATOM 4731 O O . ALA A 1 26 ? -5.146 -3.533 -10.454 1.00 54.13 26 ALA A O 4
ATOM 4738 N N . LYS A 1 27 ? -4.583 -3.269 -12.616 1.00 21.40 27 LYS A N 4
ATOM 4739 C CA . LYS A 1 27 ? -5.581 -2.236 -12.864 1.00 44.54 27 LYS A CA 4
ATOM 4740 C C . LYS A 1 27 ? -6.992 -2.790 -12.697 1.00 42.14 27 LYS A C 4
ATOM 4741 O O . LYS A 1 27 ? -7.881 -2.106 -12.192 1.00 4.34 27 LYS A O 4
ATOM 4760 N N . GLU A 1 28 ? -7.189 -4.033 -13.124 1.00 62.35 28 GLU A N 4
ATOM 4761 C CA . GLU A 1 28 ? -8.492 -4.678 -13.021 1.00 34.42 28 GLU A CA 4
ATOM 4762 C C . GLU A 1 28 ? -8.837 -4.977 -11.565 1.00 33.14 28 GLU A C 4
ATOM 4763 O O . GLU A 1 28 ? -9.997 -4.894 -11.160 1.00 14.31 28 GLU A O 4
ATOM 4775 N N . HIS A 1 29 ? -7.821 -5.326 -10.782 1.00 34.44 29 HIS A N 4
ATOM 4776 C CA . HIS A 1 29 ? -8.016 -5.638 -9.370 1.00 51.10 29 HIS A CA 4
ATOM 4777 C C . HIS A 1 29 ? -8.129 -4.361 -8.542 1.00 62.24 29 HIS A C 4
ATOM 4778 O O . HIS A 1 29 ? -8.804 -4.334 -7.515 1.00 34.13 29 HIS A O 4
ATOM 4792 N N . ASN A 1 30 ? -7.462 -3.306 -8.998 1.00 4.32 30 ASN A N 4
ATOM 4793 C CA . ASN A 1 30 ? -7.486 -2.026 -8.298 1.00 60.14 30 ASN A CA 4
ATOM 4794 C C . ASN A 1 30 ? -6.819 -2.141 -6.931 1.00 50.30 30 ASN A C 4
ATOM 4795 O O . ASN A 1 30 ? -7.324 -1.617 -5.937 1.00 63.14 30 ASN A O 4
ATOM 4806 N N . ILE A 1 31 ? -5.683 -2.828 -6.889 1.00 23.00 31 ILE A N 4
ATOM 4807 C CA . ILE A 1 31 ? -4.946 -3.010 -5.644 1.00 40.44 31 ILE A CA 4
ATOM 4808 C C . ILE A 1 31 ? -3.824 -1.985 -5.515 1.00 13.31 31 ILE A C 4
ATOM 4809 O O . ILE A 1 31 ? -3.269 -1.526 -6.513 1.00 64.24 31 ILE A O 4
ATOM 4825 N N . LYS A 1 32 ? -3.494 -1.630 -4.278 1.00 15.03 32 LYS A N 4
ATOM 4826 C CA . LYS A 1 32 ? -2.437 -0.661 -4.015 1.00 64.42 32 LYS A CA 4
ATOM 4827 C C . LYS A 1 32 ? -1.061 -1.292 -4.208 1.00 33.42 32 LYS A C 4
ATOM 4828 O O . LYS A 1 32 ? -0.307 -1.465 -3.250 1.00 43.44 32 LYS A O 4
ATOM 4847 N N . VAL A 1 33 ? -0.741 -1.634 -5.452 1.00 23.12 33 VAL A N 4
ATOM 4848 C CA . VAL A 1 33 ? 0.545 -2.243 -5.770 1.00 60.40 33 VAL A CA 4
ATOM 4849 C C . VAL A 1 33 ? 1.345 -1.369 -6.729 1.00 61.21 33 VAL A C 4
ATOM 4850 O O . VAL A 1 33 ? 0.784 -0.741 -7.627 1.00 3.51 33 VAL A O 4
ATOM 4863 N N . ASP A 1 34 ? 2.658 -1.334 -6.533 1.00 65.42 34 ASP A N 4
ATOM 4864 C CA . ASP A 1 34 ? 3.537 -0.538 -7.382 1.00 23.21 34 ASP A CA 4
ATOM 4865 C C . ASP A 1 34 ? 4.575 -1.420 -8.069 1.00 22.54 34 ASP A C 4
ATOM 4866 O O . ASP A 1 34 ? 5.293 -2.177 -7.413 1.00 15.30 34 ASP A O 4
ATOM 4875 N N . ILE A 1 35 ? 4.648 -1.319 -9.391 1.00 43.04 35 ILE A N 4
ATOM 4876 C CA . ILE A 1 35 ? 5.598 -2.108 -10.166 1.00 42.32 35 ILE A CA 4
ATOM 4877 C C . ILE A 1 35 ? 6.912 -1.357 -10.354 1.00 2.13 35 ILE A C 4
ATOM 4878 O O . ILE A 1 35 ? 6.927 -0.133 -10.489 1.00 64.32 35 ILE A O 4
ATOM 4894 N N . LYS A 1 36 ? 8.015 -2.098 -10.362 1.00 73.44 36 LYS A N 4
ATOM 4895 C CA . LYS A 1 36 ? 9.335 -1.505 -10.537 1.00 1.23 36 LYS A CA 4
ATOM 4896 C C . LYS A 1 36 ? 10.213 -2.382 -11.424 1.00 51.51 36 LYS A C 4
ATOM 4897 O O . LYS A 1 36 ? 10.238 -3.603 -11.274 1.00 1.30 36 LYS A O 4
ATOM 4916 N N . GLN A 1 37 ? 10.932 -1.750 -12.347 1.00 14.14 37 GLN A N 4
ATOM 4917 C CA . GLN A 1 37 ? 11.811 -2.474 -13.257 1.00 0.30 37 GLN A CA 4
ATOM 4918 C C . GLN A 1 37 ? 13.273 -2.136 -12.985 1.00 42.31 37 GLN A C 4
ATOM 4919 O O . GLN A 1 37 ? 13.649 -0.964 -12.926 1.00 73.41 37 GLN A O 4
ATOM 4933 N N . ILE A 1 38 ? 14.093 -3.168 -12.820 1.00 21.10 38 ILE A N 4
ATOM 4934 C CA . ILE A 1 38 ? 15.514 -2.980 -12.555 1.00 50.21 38 ILE A CA 4
ATOM 4935 C C . ILE A 1 38 ? 16.348 -4.061 -13.233 1.00 73.54 38 ILE A C 4
ATOM 4936 O O . ILE A 1 38 ? 15.809 -5.016 -13.794 1.00 62.21 38 ILE A O 4
ATOM 4952 N N . LYS A 1 39 ? 17.666 -3.907 -13.177 1.00 42.22 39 LYS A N 4
ATOM 4953 C CA . LYS A 1 39 ? 18.577 -4.871 -13.783 1.00 33.11 39 LYS A CA 4
ATOM 4954 C C . LYS A 1 39 ? 18.816 -6.054 -12.850 1.00 32.00 39 LYS A C 4
ATOM 4955 O O . LYS A 1 39 ? 18.557 -5.971 -11.649 1.00 22.11 39 LYS A O 4
ATOM 4974 N N . ILE A 1 40 ? 19.312 -7.152 -13.410 1.00 33.33 40 ILE A N 4
ATOM 4975 C CA . ILE A 1 40 ? 19.588 -8.350 -12.627 1.00 32.34 40 ILE A CA 4
ATOM 4976 C C . ILE A 1 40 ? 20.491 -8.035 -11.439 1.00 50.22 40 ILE A C 4
ATOM 4977 O O . ILE A 1 40 ? 20.321 -8.586 -10.351 1.00 14.40 40 ILE A O 4
ATOM 4993 N N . THR A 1 41 ? 21.453 -7.143 -11.655 1.00 13.53 41 THR A N 4
ATOM 4994 C CA . THR A 1 41 ? 22.383 -6.752 -10.603 1.00 31.32 41 THR A CA 4
ATOM 4995 C C . THR A 1 41 ? 21.915 -5.484 -9.898 1.00 21.44 41 THR A C 4
ATOM 4996 O O . THR A 1 41 ? 22.727 -4.704 -9.402 1.00 21.23 41 THR A O 4
ATOM 5007 N N . GLU A 1 42 ? 20.601 -5.286 -9.856 1.00 62.14 42 GLU A N 4
ATOM 5008 C CA . GLU A 1 42 ? 20.027 -4.112 -9.211 1.00 54.51 42 GLU A CA 4
ATOM 5009 C C . GLU A 1 42 ? 19.094 -4.517 -8.073 1.00 63.32 42 GLU A C 4
ATOM 5010 O O . GLU A 1 42 ? 18.821 -3.729 -7.168 1.00 43.20 42 GLU A O 4
ATOM 5022 N N . VAL A 1 43 ? 18.608 -5.753 -8.127 1.00 21.44 43 VAL A N 4
ATOM 5023 C CA . VAL A 1 43 ? 17.707 -6.265 -7.101 1.00 71.42 43 VAL A CA 4
ATOM 5024 C C . VAL A 1 43 ? 18.428 -6.429 -5.768 1.00 13.53 43 VAL A C 4
ATOM 5025 O O . VAL A 1 43 ? 17.804 -6.416 -4.707 1.00 41.23 43 VAL A O 4
ATOM 5038 N N . GLY A 1 44 ? 19.747 -6.582 -5.829 1.00 41.41 44 GLY A N 4
ATOM 5039 C CA . GLY A 1 44 ? 20.532 -6.745 -4.619 1.00 40.25 44 GLY A CA 4
ATOM 5040 C C . GLY A 1 44 ? 20.157 -5.743 -3.546 1.00 2.15 44 GLY A C 4
ATOM 5041 O O . GLY A 1 44 ? 19.617 -6.097 -2.497 1.00 71.14 44 GLY A O 4
ATOM 5045 N N . PRO A 1 45 ? 20.448 -4.459 -3.801 1.00 53.34 45 PRO A N 4
ATOM 5046 C CA . PRO A 1 45 ? 20.147 -3.376 -2.860 1.00 23.23 45 PRO A CA 4
ATOM 5047 C C . PRO A 1 45 ? 18.650 -3.115 -2.736 1.00 2.34 45 PRO A C 4
ATOM 5048 O O . PRO A 1 45 ? 18.189 -2.546 -1.745 1.00 65.05 45 PRO A O 4
ATOM 5059 N N . TYR A 1 46 ? 17.896 -3.533 -3.746 1.00 34.35 46 TYR A N 4
ATOM 5060 C CA . TYR A 1 46 ? 16.450 -3.342 -3.750 1.00 21.30 46 TYR A CA 4
ATOM 5061 C C . TYR A 1 46 ? 15.739 -4.552 -3.152 1.00 31.15 46 TYR A C 4
ATOM 5062 O O . TYR A 1 46 ? 14.676 -4.955 -3.622 1.00 34.24 46 TYR A O 4
ATOM 5080 N N . GLU A 1 47 ? 16.335 -5.126 -2.111 1.00 12.42 47 GLU A N 4
ATOM 5081 C CA . GLU A 1 47 ? 15.759 -6.290 -1.448 1.00 12.55 47 GLU A CA 4
ATOM 5082 C C . GLU A 1 47 ? 14.933 -5.871 -0.234 1.00 64.21 47 GLU A C 4
ATOM 5083 O O . GLU A 1 47 ? 13.908 -6.480 0.072 1.00 12.40 47 GLU A O 4
ATOM 5095 N N . ASP A 1 48 ? 15.389 -4.829 0.453 1.00 73.32 48 ASP A N 4
ATOM 5096 C CA . ASP A 1 48 ? 14.693 -4.328 1.633 1.00 62.44 48 ASP A CA 4
ATOM 5097 C C . ASP A 1 48 ? 13.445 -3.547 1.236 1.00 14.43 48 ASP A C 4
ATOM 5098 O O . ASP A 1 48 ? 12.322 -3.956 1.534 1.00 53.33 48 ASP A O 4
ATOM 5107 N N . THR A 1 49 ? 13.648 -2.418 0.564 1.00 52.12 49 THR A N 4
ATOM 5108 C CA . THR A 1 49 ? 12.539 -1.577 0.129 1.00 65.43 49 THR A CA 4
ATOM 5109 C C . THR A 1 49 ? 11.497 -2.391 -0.630 1.00 64.02 49 THR A C 4
ATOM 5110 O O . THR A 1 49 ? 10.296 -2.228 -0.420 1.00 32.50 49 THR A O 4
ATOM 5121 N N . ALA A 1 50 ? 11.966 -3.267 -1.513 1.00 35.42 50 ALA A N 4
ATOM 5122 C CA . ALA A 1 50 ? 11.073 -4.109 -2.301 1.00 4.41 50 ALA A CA 4
ATOM 5123 C C . ALA A 1 50 ? 10.514 -5.253 -1.462 1.00 42.22 50 ALA A C 4
ATOM 5124 O O . ALA A 1 50 ? 11.184 -5.760 -0.562 1.00 71.45 50 ALA A O 4
ATOM 5131 N N . ASP A 1 51 ? 9.284 -5.653 -1.762 1.00 72.52 51 ASP A N 4
ATOM 5132 C CA . ASP A 1 51 ? 8.635 -6.739 -1.036 1.00 15.53 51 ASP A CA 4
ATOM 5133 C C . ASP A 1 51 ? 8.715 -8.043 -1.822 1.00 23.53 51 ASP A C 4
ATOM 5134 O O . ASP A 1 51 ? 9.260 -9.038 -1.340 1.00 74.12 51 ASP A O 4
ATOM 5143 N N . LEU A 1 52 ? 8.170 -8.033 -3.033 1.00 35.33 52 LEU A N 4
ATOM 5144 C CA . LEU A 1 52 ? 8.179 -9.217 -3.886 1.00 54.50 52 LEU A CA 4
ATOM 5145 C C . LEU A 1 52 ? 9.185 -9.061 -5.022 1.00 32.12 52 LEU A C 4
ATOM 5146 O O . LEU A 1 52 ? 9.533 -7.945 -5.409 1.00 54.31 52 LEU A O 4
ATOM 5162 N N . LEU A 1 53 ? 9.648 -10.187 -5.553 1.00 73.22 53 LEU A N 4
ATOM 5163 C CA . LEU A 1 53 ? 10.613 -10.177 -6.647 1.00 52.21 53 LEU A CA 4
ATOM 5164 C C . LEU A 1 53 ? 10.334 -11.310 -7.630 1.00 4.14 53 LEU A C 4
ATOM 5165 O O . LEU A 1 53 ? 10.079 -12.445 -7.228 1.00 31.20 53 LEU A O 4
ATOM 5181 N N . VAL A 1 54 ? 10.388 -10.994 -8.920 1.00 32.23 54 VAL A N 4
ATOM 5182 C CA . VAL A 1 54 ? 10.145 -11.986 -9.960 1.00 72.22 54 VAL A CA 4
ATOM 5183 C C . VAL A 1 54 ? 11.360 -12.138 -10.869 1.00 35.42 54 VAL A C 4
ATOM 5184 O O . VAL A 1 54 ? 11.873 -11.157 -11.408 1.00 22.42 54 VAL A O 4
ATOM 5197 N N . THR A 1 55 ? 11.816 -13.376 -11.036 1.00 14.02 55 THR A N 4
ATOM 5198 C CA . THR A 1 55 ? 12.971 -13.658 -11.879 1.00 14.42 55 THR A CA 4
ATOM 5199 C C . THR A 1 55 ? 12.952 -15.099 -12.374 1.00 34.33 55 THR A C 4
ATOM 5200 O O . THR A 1 55 ? 12.581 -16.015 -11.638 1.00 41.01 55 THR A O 4
ATOM 5211 N N . THR A 1 56 ? 13.354 -15.296 -13.625 1.00 41.04 56 THR A N 4
ATOM 5212 C CA . THR A 1 56 ? 13.383 -16.627 -14.219 1.00 12.31 56 THR A CA 4
ATOM 5213 C C . THR A 1 56 ? 14.759 -17.265 -14.071 1.00 43.14 56 THR A C 4
ATOM 5214 O O . THR A 1 56 ? 15.255 -17.914 -14.992 1.00 51.22 56 THR A O 4
ATOM 5225 N N . ALA A 1 57 ? 15.372 -17.077 -12.907 1.00 51.11 57 ALA A N 4
ATOM 5226 C CA . ALA A 1 57 ? 16.691 -17.637 -12.639 1.00 14.05 57 ALA A CA 4
ATOM 5227 C C . ALA A 1 57 ? 17.073 -17.462 -11.173 1.00 20.33 57 ALA A C 4
ATOM 5228 O O . ALA A 1 57 ? 16.982 -16.364 -10.625 1.00 22.34 57 ALA A O 4
ATOM 5235 N N . MET A 1 58 ? 17.500 -18.552 -10.544 1.00 22.25 58 MET A N 4
ATOM 5236 C CA . MET A 1 58 ? 17.897 -18.518 -9.141 1.00 32.24 58 MET A CA 4
ATOM 5237 C C . MET A 1 58 ? 19.381 -18.194 -9.003 1.00 11.11 58 MET A C 4
ATOM 5238 O O . MET A 1 58 ? 20.195 -18.592 -9.837 1.00 74.42 58 MET A O 4
ATOM 5252 N N . THR A 1 59 ? 19.728 -17.468 -7.945 1.00 11.42 59 THR A N 4
ATOM 5253 C CA . THR A 1 59 ? 21.114 -17.089 -7.699 1.00 14.40 59 THR A CA 4
ATOM 5254 C C . THR A 1 59 ? 21.616 -17.665 -6.380 1.00 74.01 59 THR A C 4
ATOM 5255 O O . THR A 1 59 ? 20.840 -18.205 -5.591 1.00 71.32 59 THR A O 4
ATOM 5266 N N . LYS A 1 60 ? 22.918 -17.546 -6.146 1.00 30.35 60 LYS A N 4
ATOM 5267 C CA . LYS A 1 60 ? 23.525 -18.054 -4.921 1.00 13.44 60 LYS A CA 4
ATOM 5268 C C . LYS A 1 60 ? 23.493 -16.998 -3.820 1.00 10.00 60 LYS A C 4
ATOM 5269 O O . LYS A 1 60 ? 24.536 -16.528 -3.366 1.00 23.24 60 LYS A O 4
ATOM 5288 N N . LYS A 1 61 ? 22.289 -16.630 -3.394 1.00 44.22 61 LYS A N 4
ATOM 5289 C CA . LYS A 1 61 ? 22.121 -15.632 -2.345 1.00 12.34 61 LYS A CA 4
ATOM 5290 C C . LYS A 1 61 ? 20.919 -15.964 -1.466 1.00 52.43 61 LYS A C 4
ATOM 5291 O O . LYS A 1 61 ? 20.028 -16.708 -1.874 1.00 61.21 61 LYS A O 4
ATOM 5310 N N . GLU A 1 62 ? 20.901 -15.405 -0.260 1.00 55.11 62 GLU A N 4
ATOM 5311 C CA . GLU A 1 62 ? 19.807 -15.642 0.674 1.00 34.14 62 GLU A CA 4
ATOM 5312 C C . GLU A 1 62 ? 18.772 -14.523 0.597 1.00 44.31 62 GLU A C 4
ATOM 5313 O O . GLU A 1 62 ? 18.868 -13.524 1.310 1.00 3.41 62 GLU A O 4
ATOM 5325 N N . TYR A 1 63 ? 17.785 -14.697 -0.274 1.00 72.31 63 TYR A N 4
ATOM 5326 C CA . TYR A 1 63 ? 16.734 -13.701 -0.448 1.00 21.41 63 TYR A CA 4
ATOM 5327 C C . TYR A 1 63 ? 15.876 -13.590 0.809 1.00 42.42 63 TYR A C 4
ATOM 5328 O O . TYR A 1 63 ? 15.696 -14.563 1.541 1.00 10.21 63 TYR A O 4
ATOM 5346 N N . LYS A 1 64 ? 15.348 -12.395 1.052 1.00 3.22 64 LYS A N 4
ATOM 5347 C CA . LYS A 1 64 ? 14.507 -12.153 2.218 1.00 1.33 64 LYS A CA 4
ATOM 5348 C C . LYS A 1 64 ? 13.038 -12.062 1.820 1.00 54.43 64 LYS A C 4
ATOM 5349 O O . LYS A 1 64 ? 12.276 -11.282 2.392 1.00 0.31 64 LYS A O 4
ATOM 5368 N N . PHE A 1 65 ? 12.645 -12.864 0.836 1.00 22.30 65 PHE A N 4
ATOM 5369 C CA . PHE A 1 65 ? 11.266 -12.874 0.362 1.00 63.35 65 PHE A CA 4
ATOM 5370 C C . PHE A 1 65 ? 11.001 -14.096 -0.514 1.00 3.30 65 PHE A C 4
ATOM 5371 O O . PHE A 1 65 ? 11.916 -14.696 -1.079 1.00 33.21 65 PHE A O 4
ATOM 5388 N N . PRO A 1 66 ? 9.719 -14.473 -0.629 1.00 65.35 66 PRO A N 4
ATOM 5389 C CA . PRO A 1 66 ? 9.303 -15.626 -1.434 1.00 42.20 66 PRO A CA 4
ATOM 5390 C C . PRO A 1 66 ? 9.467 -15.378 -2.930 1.00 21.23 66 PRO A C 4
ATOM 5391 O O . PRO A 1 66 ? 8.503 -15.057 -3.625 1.00 64.54 66 PRO A O 4
ATOM 5402 N N . VAL A 1 67 ? 10.694 -15.530 -3.419 1.00 53.40 67 VAL A N 4
ATOM 5403 C CA . VAL A 1 67 ? 10.983 -15.324 -4.833 1.00 45.11 67 VAL A CA 4
ATOM 5404 C C . VAL A 1 67 ? 10.034 -16.131 -5.712 1.00 1.24 67 VAL A C 4
ATOM 5405 O O . VAL A 1 67 ? 9.602 -17.221 -5.337 1.00 61.54 67 VAL A O 4
ATOM 5418 N N . ILE A 1 68 ? 9.714 -15.588 -6.881 1.00 53.32 68 ILE A N 4
ATOM 5419 C CA . ILE A 1 68 ? 8.817 -16.258 -7.814 1.00 35.20 68 ILE A CA 4
ATOM 5420 C C . ILE A 1 68 ? 9.460 -16.400 -9.189 1.00 75.24 68 ILE A C 4
ATOM 5421 O O . ILE A 1 68 ? 10.186 -15.516 -9.640 1.00 65.11 68 ILE A O 4
ATOM 5437 N N . ASN A 1 69 ? 9.185 -17.519 -9.852 1.00 53.13 69 ASN A N 4
ATOM 5438 C CA . ASN A 1 69 ? 9.735 -17.777 -11.178 1.00 4.31 69 ASN A CA 4
ATOM 5439 C C . ASN A 1 69 ? 8.775 -17.308 -12.267 1.00 32.23 69 ASN A C 4
ATOM 5440 O O . ASN A 1 69 ? 7.574 -17.571 -12.205 1.00 23.34 69 ASN A O 4
ATOM 5451 N N . ALA A 1 70 ? 9.313 -16.613 -13.263 1.00 55.24 70 ALA A N 4
ATOM 5452 C CA . ALA A 1 70 ? 8.504 -16.110 -14.367 1.00 42.12 70 ALA A CA 4
ATOM 5453 C C . ALA A 1 70 ? 8.667 -16.981 -15.608 1.00 41.23 70 ALA A C 4
ATOM 5454 O O . ALA A 1 70 ? 8.652 -16.483 -16.734 1.00 41.30 70 ALA A O 4
ATOM 5461 N N . ARG A 1 71 ? 8.823 -18.283 -15.395 1.00 64.32 71 ARG A N 4
ATOM 5462 C CA . ARG A 1 71 ? 8.991 -19.223 -16.497 1.00 61.01 71 ARG A CA 4
ATOM 5463 C C . ARG A 1 71 ? 7.822 -19.130 -17.474 1.00 23.13 71 ARG A C 4
ATOM 5464 O O . ARG A 1 71 ? 7.998 -19.274 -18.683 1.00 1.23 71 ARG A O 4
ATOM 5485 N N . ASN A 1 72 ? 6.629 -18.889 -16.939 1.00 64.35 72 ASN A N 4
ATOM 5486 C CA . ASN A 1 72 ? 5.431 -18.778 -17.764 1.00 22.44 72 ASN A CA 4
ATOM 5487 C C . ASN A 1 72 ? 5.410 -17.452 -18.517 1.00 12.45 72 ASN A C 4
ATOM 5488 O O . ASN A 1 72 ? 4.920 -17.373 -19.644 1.00 5.25 72 ASN A O 4
ATOM 5499 N N . PHE A 1 73 ? 5.944 -16.411 -17.886 1.00 64.10 73 PHE A N 4
ATOM 5500 C CA . PHE A 1 73 ? 5.987 -15.087 -18.496 1.00 33.04 73 PHE A CA 4
ATOM 5501 C C . PHE A 1 73 ? 6.845 -15.096 -19.757 1.00 60.32 73 PHE A C 4
ATOM 5502 O O . PHE A 1 73 ? 6.630 -14.303 -20.674 1.00 52.43 73 PHE A O 4
ATOM 5519 N N . LEU A 1 74 ? 7.819 -15.999 -19.796 1.00 72.01 74 LEU A N 4
ATOM 5520 C CA . LEU A 1 74 ? 8.711 -16.113 -20.944 1.00 43.45 74 LEU A CA 4
ATOM 5521 C C . LEU A 1 74 ? 7.918 -16.179 -22.246 1.00 24.31 74 LEU A C 4
ATOM 5522 O O . LEU A 1 74 ? 8.348 -15.658 -23.275 1.00 40.44 74 LEU A O 4
ATOM 5538 N N . THR A 1 75 ? 6.757 -16.823 -22.193 1.00 34.43 75 THR A N 4
ATOM 5539 C CA . THR A 1 75 ? 5.903 -16.958 -23.366 1.00 52.42 75 THR A CA 4
ATOM 5540 C C . THR A 1 75 ? 4.776 -15.931 -23.346 1.00 72.34 75 THR A C 4
ATOM 5541 O O . THR A 1 75 ? 4.327 -15.467 -24.394 1.00 21.42 75 THR A O 4
ATOM 5552 N N . GLY A 1 76 ? 4.322 -15.580 -22.147 1.00 4.32 76 GLY A N 4
ATOM 5553 C CA . GLY A 1 76 ? 3.252 -14.609 -22.014 1.00 35.53 76 GLY A CA 4
ATOM 5554 C C . GLY A 1 76 ? 1.879 -15.246 -22.098 1.00 35.23 76 GLY A C 4
ATOM 5555 O O . GLY A 1 76 ? 1.048 -14.840 -22.911 1.00 34.33 76 GLY A O 4
ATOM 5559 N N . ILE A 1 77 ? 1.640 -16.247 -21.257 1.00 71.21 77 ILE A N 4
ATOM 5560 C CA . ILE A 1 77 ? 0.358 -16.941 -21.241 1.00 23.33 77 ILE A CA 4
ATOM 5561 C C . ILE A 1 77 ? 0.003 -17.406 -19.833 1.00 20.45 77 ILE A C 4
ATOM 5562 O O . ILE A 1 77 ? -1.145 -17.298 -19.403 1.00 23.52 77 ILE A O 4
ATOM 5578 N N . GLY A 1 78 ? 0.998 -17.923 -19.117 1.00 74.32 78 GLY A N 4
ATOM 5579 C CA . GLY A 1 78 ? 0.770 -18.396 -17.764 1.00 4.31 78 GLY A CA 4
ATOM 5580 C C . GLY A 1 78 ? 0.914 -17.293 -16.733 1.00 62.53 78 GLY A C 4
ATOM 5581 O O . GLY A 1 78 ? 1.962 -17.160 -16.100 1.00 13.12 78 GLY A O 4
ATOM 5585 N N . ILE A 1 79 ? -0.139 -16.501 -16.566 1.00 32.21 79 ILE A N 4
ATOM 5586 C CA . ILE A 1 79 ? -0.125 -15.405 -15.605 1.00 41.24 79 ILE A CA 4
ATOM 5587 C C . ILE A 1 79 ? -1.304 -15.501 -14.643 1.00 70.53 79 ILE A C 4
ATOM 5588 O O . ILE A 1 79 ? -1.769 -14.493 -14.114 1.00 13.12 79 ILE A O 4
ATOM 5604 N N . GLU A 1 80 ? -1.781 -16.722 -14.421 1.00 21.30 80 GLU A N 4
ATOM 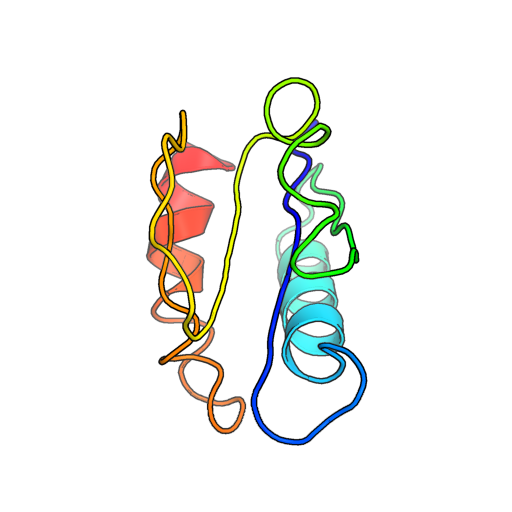5605 C CA . GLU A 1 80 ? -2.905 -16.950 -13.521 1.00 75.21 80 GLU A CA 4
ATOM 5606 C C . GLU A 1 80 ? -2.527 -17.931 -12.415 1.00 0.43 80 GLU A C 4
ATOM 5607 O O . GLU A 1 80 ? -2.972 -17.798 -11.275 1.00 74.04 80 GLU A O 4
ATOM 5619 N N . GLU A 1 81 ? -1.703 -18.915 -12.760 1.00 44.45 81 GLU A N 4
ATOM 5620 C CA . GLU A 1 81 ? -1.265 -19.918 -11.797 1.00 74.00 81 GLU A CA 4
ATOM 5621 C C . GLU A 1 81 ? -0.203 -19.348 -10.862 1.00 1.12 81 GLU A C 4
ATOM 5622 O O . GLU A 1 81 ? -0.136 -19.707 -9.686 1.00 32.33 81 GLU A O 4
ATOM 5634 N N . THR A 1 82 ? 0.628 -18.456 -11.393 1.00 70.31 82 THR A N 4
ATOM 5635 C CA . THR A 1 82 ? 1.689 -17.837 -10.608 1.00 75.33 82 THR A CA 4
ATOM 5636 C C . THR A 1 82 ? 1.194 -16.572 -9.917 1.00 51.21 82 THR A C 4
ATOM 5637 O O . THR A 1 82 ? 1.492 -16.334 -8.746 1.00 73.33 82 THR A O 4
ATOM 5648 N N . LYS A 1 83 ? 0.436 -15.762 -10.648 1.00 40.43 83 LYS A N 4
ATOM 5649 C CA . LYS A 1 83 ? -0.103 -14.520 -10.106 1.00 23.14 83 LYS A CA 4
ATOM 5650 C C . LYS A 1 83 ? -0.816 -14.770 -8.780 1.00 43.25 83 LYS A C 4
ATOM 5651 O O . LYS A 1 83 ? -0.579 -14.069 -7.797 1.00 24.31 83 LYS A O 4
ATOM 5670 N N . GLN A 1 84 ? -1.688 -15.772 -8.763 1.00 30.52 84 GLN A N 4
ATOM 5671 C CA . GLN A 1 84 ? -2.434 -16.114 -7.558 1.00 13.14 84 GLN A CA 4
ATOM 5672 C C . GLN A 1 84 ? -1.496 -16.293 -6.369 1.00 1.34 84 GLN A C 4
ATOM 5673 O O . GLN A 1 84 ? -1.758 -15.785 -5.279 1.00 5.14 84 GLN A O 4
ATOM 5687 N N . GLN A 1 85 ? -0.403 -17.017 -6.587 1.00 75.50 85 GLN A N 4
ATOM 5688 C CA . GLN A 1 85 ? 0.573 -17.264 -5.532 1.00 52.43 85 GLN A CA 4
ATOM 5689 C C . GLN A 1 85 ? 1.018 -15.956 -4.887 1.00 1.43 85 GLN A C 4
ATOM 5690 O O . GLN A 1 85 ? 1.055 -15.838 -3.661 1.00 72.15 85 GLN A O 4
ATOM 5704 N N . ILE A 1 86 ? 1.356 -14.976 -5.718 1.00 53.14 86 ILE A N 4
ATOM 5705 C CA . ILE A 1 86 ? 1.798 -13.676 -5.228 1.00 32.51 86 ILE A CA 4
ATOM 5706 C C . ILE A 1 86 ? 0.635 -12.887 -4.637 1.00 34.22 86 ILE A C 4
ATOM 5707 O O . ILE A 1 86 ? 0.703 -12.416 -3.501 1.00 30.43 86 ILE A O 4
ATOM 5723 N N . LEU A 1 87 ? -0.434 -12.748 -5.414 1.00 3.40 87 LEU A N 4
ATOM 5724 C CA . LEU A 1 87 ? -1.615 -12.017 -4.967 1.00 44.32 87 LEU A CA 4
ATOM 5725 C C . LEU A 1 87 ? -2.083 -12.520 -3.606 1.00 14.44 87 LEU A C 4
ATOM 5726 O O . LEU A 1 87 ? -2.696 -11.780 -2.835 1.00 3.52 87 LEU A O 4
ATOM 5742 N N . THR A 1 88 ? -1.790 -13.783 -3.314 1.00 31.11 88 THR A N 4
ATOM 5743 C CA . THR A 1 88 ? -2.180 -14.385 -2.045 1.00 73.03 88 THR A CA 4
ATOM 5744 C C . THR A 1 88 ? -1.805 -13.487 -0.872 1.00 64.11 88 THR A C 4
ATOM 5745 O O . THR A 1 88 ? -2.517 -13.430 0.130 1.00 41.45 88 THR A O 4
ATOM 5756 N N . GLU A 1 89 ? -0.682 -12.788 -1.004 1.00 1.40 89 GLU A N 4
ATOM 5757 C CA . GLU A 1 89 ? -0.213 -11.892 0.047 1.00 64.21 89 GLU A CA 4
ATOM 5758 C C . GLU A 1 89 ? -0.558 -10.442 -0.280 1.00 23.04 89 GLU A C 4
ATOM 5759 O O . GLU A 1 89 ? -0.846 -9.644 0.614 1.00 62.15 89 GLU A O 4
ATOM 5771 N N . LEU A 1 90 ? -0.526 -10.108 -1.565 1.00 2.31 90 LEU A N 4
ATOM 5772 C CA . LEU A 1 90 ? -0.834 -8.753 -2.011 1.00 75.50 90 LEU A CA 4
ATOM 5773 C C . LEU A 1 90 ? -2.170 -8.284 -1.442 1.00 43.15 90 LEU A C 4
ATOM 5774 O O . LEU A 1 90 ? -2.275 -7.177 -0.914 1.00 62.33 90 LEU A O 4
ATOM 5790 N N . GLN A 1 91 ? -3.186 -9.134 -1.553 1.00 3.41 91 GLN A N 4
ATOM 5791 C CA . GLN A 1 91 ? -4.514 -8.805 -1.048 1.00 63.41 91 GLN A CA 4
ATOM 5792 C C . GLN A 1 91 ? -4.973 -9.831 -0.017 1.00 71.34 91 GLN A C 4
ATOM 5793 O O . GLN A 1 91 ? -6.162 -10.134 0.086 1.00 60.54 91 GLN A O 4
ATOM 5807 N N . LYS A 1 92 ? -4.023 -10.364 0.744 1.00 14.42 92 LYS A N 4
ATOM 5808 C CA . LYS A 1 92 ? -4.329 -11.355 1.768 1.00 34.34 92 LYS A CA 4
ATOM 5809 C C . LYS A 1 92 ? -5.481 -10.887 2.652 1.00 73.30 92 LYS A C 4
ATOM 5810 O O . LYS A 1 92 ? -6.576 -11.449 2.610 1.00 32.04 92 LYS A O 4
ATOM 5829 N N . MET A 1 1 ? 0.712 0.071 -0.026 1.00 70.34 1 MET A N 5
ATOM 5830 C CA . MET A 1 1 ? 1.765 0.173 -1.030 1.00 1.01 1 MET A CA 5
ATOM 5831 C C . MET A 1 1 ? 2.593 -1.107 -1.082 1.00 31.12 1 MET A C 5
ATOM 5832 O O . MET A 1 1 ? 2.999 -1.639 -0.048 1.00 53.21 1 MET A O 5
ATOM 5846 N N . LYS A 1 2 ? 2.840 -1.598 -2.292 1.00 20.05 2 LYS A N 5
ATOM 5847 C CA . LYS A 1 2 ? 3.620 -2.815 -2.479 1.00 62.51 2 LYS A CA 5
ATOM 5848 C C . LYS A 1 2 ? 4.656 -2.633 -3.583 1.00 45.13 2 LYS A C 5
ATOM 5849 O O . LYS A 1 2 ? 4.308 -2.405 -4.741 1.00 41.43 2 LYS A O 5
ATOM 5868 N N . GLN A 1 3 ? 5.930 -2.736 -3.217 1.00 32.43 3 GLN A N 5
ATOM 5869 C CA . GLN A 1 3 ? 7.016 -2.583 -4.178 1.00 32.24 3 GLN A CA 5
ATOM 5870 C C . GLN A 1 3 ? 7.518 -3.943 -4.653 1.00 54.42 3 GLN A C 5
ATOM 5871 O O . GLN A 1 3 ? 8.036 -4.735 -3.866 1.00 41.32 3 GLN A O 5
ATOM 5885 N N . VAL A 1 4 ? 7.360 -4.207 -5.946 1.00 54.03 4 VAL A N 5
ATOM 5886 C CA . VAL A 1 4 ? 7.797 -5.471 -6.527 1.00 42.54 4 VAL A CA 5
ATOM 5887 C C . VAL A 1 4 ? 8.616 -5.239 -7.792 1.00 64.31 4 VAL A C 5
ATOM 5888 O O . VAL A 1 4 ? 8.138 -4.635 -8.753 1.00 62.11 4 VAL A O 5
ATOM 5901 N N . LEU A 1 5 ? 9.853 -5.724 -7.786 1.00 22.00 5 LEU A N 5
ATOM 5902 C CA . LEU A 1 5 ? 10.741 -5.571 -8.934 1.00 33.13 5 LEU A CA 5
ATOM 5903 C C . LEU A 1 5 ? 10.615 -6.759 -9.882 1.00 33.54 5 LEU A C 5
ATOM 5904 O O . LEU A 1 5 ? 9.800 -7.657 -9.665 1.00 10.44 5 LEU A O 5
ATOM 5920 N N . VAL A 1 6 ? 11.428 -6.760 -10.933 1.00 23.22 6 VAL A N 5
ATOM 5921 C CA . VAL A 1 6 ? 11.410 -7.840 -11.913 1.00 5.15 6 VAL A CA 5
ATOM 5922 C C . VAL A 1 6 ? 12.786 -8.035 -12.541 1.00 12.32 6 VAL A C 5
ATOM 5923 O O . VAL A 1 6 ? 13.249 -7.199 -13.317 1.00 32.51 6 VAL A O 5
ATOM 5936 N N . ALA A 1 7 ? 13.434 -9.144 -12.200 1.00 3.50 7 ALA A N 5
ATOM 5937 C CA . ALA A 1 7 ? 14.756 -9.450 -12.733 1.00 1.24 7 ALA A CA 5
ATOM 5938 C C . ALA A 1 7 ? 14.680 -10.540 -13.796 1.00 43.12 7 ALA A C 5
ATOM 5939 O O . ALA A 1 7 ? 14.322 -11.682 -13.504 1.00 44.40 7 ALA A O 5
ATOM 5946 N N . CYS A 1 8 ? 15.018 -10.181 -15.030 1.00 3.24 8 CYS A N 5
ATOM 5947 C CA . CYS A 1 8 ? 14.987 -11.129 -16.138 1.00 11.14 8 CYS A CA 5
ATOM 5948 C C . CYS A 1 8 ? 16.371 -11.720 -16.387 1.00 13.21 8 CYS A C 5
ATOM 5949 O O . CYS A 1 8 ? 17.375 -11.204 -15.898 1.00 13.15 8 CYS A O 5
ATOM 5957 N N . GLY A 1 9 ? 16.416 -12.807 -17.151 1.00 34.21 9 GLY A N 5
ATOM 5958 C CA . GLY A 1 9 ? 17.681 -13.452 -17.450 1.00 52.23 9 GLY A CA 5
ATOM 5959 C C . GLY A 1 9 ? 17.890 -13.656 -18.938 1.00 32.14 9 GLY A C 5
ATOM 5960 O O . GLY A 1 9 ? 19.017 -13.589 -19.428 1.00 35.11 9 GLY A O 5
ATOM 5964 N N . ALA A 1 10 ? 16.801 -13.908 -19.657 1.00 43.24 10 ALA A N 5
ATOM 5965 C CA . ALA A 1 10 ? 16.871 -14.122 -21.098 1.00 35.45 10 ALA A CA 5
ATOM 5966 C C . ALA A 1 10 ? 17.632 -12.994 -21.785 1.00 13.22 10 ALA A C 5
ATOM 5967 O O . ALA A 1 10 ? 17.904 -11.957 -21.180 1.00 60.53 10 ALA A O 5
ATOM 5974 N N . GLY A 1 11 ? 17.973 -13.203 -23.053 1.00 3.43 11 GLY A N 5
ATOM 5975 C CA . GLY A 1 11 ? 18.701 -12.194 -23.801 1.00 32.03 11 GLY A CA 5
ATOM 5976 C C . GLY A 1 11 ? 17.809 -11.058 -24.260 1.00 43.53 11 GLY A C 5
ATOM 5977 O O . GLY A 1 11 ? 17.665 -10.820 -25.460 1.00 15.42 11 GLY A O 5
ATOM 5981 N N . ILE A 1 12 ? 17.209 -10.355 -23.305 1.00 61.23 12 ILE A N 5
ATOM 5982 C CA . ILE A 1 12 ? 16.327 -9.238 -23.619 1.00 73.31 12 ILE A CA 5
ATOM 5983 C C . ILE A 1 12 ? 16.784 -7.963 -22.919 1.00 42.14 12 ILE A C 5
ATOM 5984 O O . ILE A 1 12 ? 17.251 -8.000 -21.781 1.00 61.45 12 ILE A O 5
ATOM 6000 N N . ALA A 1 13 ? 16.645 -6.834 -23.608 1.00 31.54 13 ALA A N 5
ATOM 6001 C CA . ALA A 1 13 ? 17.040 -5.547 -23.051 1.00 1.40 13 ALA A CA 5
ATOM 6002 C C . ALA A 1 13 ? 16.419 -5.329 -21.675 1.00 60.24 13 ALA A C 5
ATOM 6003 O O . ALA A 1 13 ? 17.049 -4.766 -20.780 1.00 22.05 13 ALA A O 5
ATOM 6010 N N . THR A 1 14 ? 15.178 -5.779 -21.513 1.00 43.45 14 THR A N 5
ATOM 6011 C CA . THR A 1 14 ? 14.471 -5.631 -20.248 1.00 22.44 14 THR A CA 5
ATOM 6012 C C . THR A 1 14 ? 13.088 -6.269 -20.313 1.00 41.01 14 THR A C 5
ATOM 6013 O O . THR A 1 14 ? 12.421 -6.222 -21.346 1.00 53.23 14 THR A O 5
ATOM 6024 N N . SER A 1 15 ? 12.663 -6.864 -19.203 1.00 71.54 15 SER A N 5
ATOM 6025 C CA . SER A 1 15 ? 11.359 -7.515 -19.136 1.00 44.41 15 SER A CA 5
ATOM 6026 C C . SER A 1 15 ? 10.256 -6.570 -19.604 1.00 4.25 15 SER A C 5
ATOM 6027 O O . SER A 1 15 ? 10.020 -5.523 -18.998 1.00 62.54 15 SER A O 5
ATOM 6035 N N . THR A 1 16 ? 9.583 -6.946 -20.686 1.00 74.30 16 THR A N 5
ATOM 6036 C CA . THR A 1 16 ? 8.505 -6.134 -21.237 1.00 3.22 16 THR A CA 5
ATOM 6037 C C . THR A 1 16 ? 7.176 -6.878 -21.190 1.00 60.52 16 THR A C 5
ATOM 6038 O O . THR A 1 16 ? 6.194 -6.383 -20.637 1.00 4.04 16 THR A O 5
ATOM 6049 N N . VAL A 1 17 ? 7.151 -8.072 -21.774 1.00 72.25 17 VAL A N 5
ATOM 6050 C CA . VAL A 1 17 ? 5.942 -8.887 -21.798 1.00 13.41 17 VAL A CA 5
ATOM 6051 C C . VAL A 1 17 ? 5.398 -9.104 -20.390 1.00 64.31 17 VAL A C 5
ATOM 6052 O O . VAL A 1 17 ? 4.258 -8.750 -20.091 1.00 41.53 17 VAL A O 5
ATOM 6065 N N . VAL A 1 18 ? 6.223 -9.690 -19.528 1.00 10.15 18 VAL A N 5
ATOM 6066 C CA . VAL A 1 18 ? 5.826 -9.954 -18.150 1.00 3.05 18 VAL A CA 5
ATOM 6067 C C . VAL A 1 18 ? 5.279 -8.696 -17.485 1.00 20.04 18 VAL A C 5
ATOM 6068 O O . VAL A 1 18 ? 4.129 -8.662 -17.049 1.00 60.21 18 VAL A O 5
ATOM 6081 N N . ASN A 1 19 ? 6.111 -7.663 -17.410 1.00 44.54 19 ASN A N 5
ATOM 6082 C CA . ASN A 1 19 ? 5.711 -6.401 -16.798 1.00 51.12 19 ASN A CA 5
ATOM 6083 C C . ASN A 1 19 ? 4.389 -5.909 -17.381 1.00 4.04 19 ASN A C 5
ATOM 6084 O O . ASN A 1 19 ? 3.422 -5.691 -16.653 1.00 33.11 19 ASN A O 5
ATOM 6095 N N . ASN A 1 20 ? 4.357 -5.737 -18.698 1.00 42.11 20 ASN A N 5
ATOM 6096 C CA . ASN A 1 20 ? 3.155 -5.271 -19.379 1.00 14.21 20 ASN A CA 5
ATOM 6097 C C . ASN A 1 20 ? 1.945 -6.111 -18.982 1.00 73.44 20 ASN A C 5
ATOM 6098 O O . ASN A 1 20 ? 0.827 -5.605 -18.892 1.00 10.45 20 ASN A O 5
ATOM 6109 N N . ALA A 1 21 ? 2.177 -7.399 -18.747 1.00 11.40 21 ALA A N 5
ATOM 6110 C CA . ALA A 1 21 ? 1.107 -8.309 -18.358 1.00 22.04 21 ALA A CA 5
ATOM 6111 C C . ALA A 1 21 ? 0.663 -8.052 -16.922 1.00 23.24 21 ALA A C 5
ATOM 6112 O O . ALA A 1 21 ? -0.532 -8.038 -16.625 1.00 3.22 21 ALA A O 5
ATOM 6119 N N . ILE A 1 22 ? 1.632 -7.851 -16.035 1.00 0.22 22 ILE A N 5
ATOM 6120 C CA . ILE A 1 22 ? 1.340 -7.594 -14.630 1.00 71.30 22 ILE A CA 5
ATOM 6121 C C . ILE A 1 22 ? 0.659 -6.242 -14.448 1.00 43.11 22 ILE A C 5
ATOM 6122 O O . ILE A 1 22 ? -0.401 -6.148 -13.831 1.00 22.15 22 ILE A O 5
ATOM 6138 N N . GLU A 1 23 ? 1.276 -5.197 -14.992 1.00 30.20 23 GLU A N 5
ATOM 6139 C CA . GLU A 1 23 ? 0.728 -3.850 -14.890 1.00 43.31 23 GLU A CA 5
ATOM 6140 C C . GLU A 1 23 ? -0.732 -3.821 -15.331 1.00 34.32 23 GLU A C 5
ATOM 6141 O O . GLU A 1 23 ? -1.541 -3.073 -14.784 1.00 14.32 23 GLU A O 5
ATOM 6153 N N . GLU A 1 24 ? -1.061 -4.642 -16.324 1.00 30.04 24 GLU A N 5
ATOM 6154 C CA . GLU A 1 24 ? -2.424 -4.710 -16.839 1.00 4.34 24 GLU A CA 5
ATOM 6155 C C . GLU A 1 24 ? -3.347 -5.406 -15.843 1.00 54.23 24 GLU A C 5
ATOM 6156 O O . GLU A 1 24 ? -4.469 -4.959 -15.604 1.00 4.42 24 GLU A O 5
ATOM 6168 N N . MET A 1 25 ? -2.868 -6.503 -15.267 1.00 63.35 25 MET A N 5
ATOM 6169 C CA . MET A 1 25 ? -3.650 -7.261 -14.298 1.00 21.33 25 MET A CA 5
ATOM 6170 C C . MET A 1 25 ? -3.885 -6.444 -13.031 1.00 74.14 25 MET A C 5
ATOM 6171 O O . MET A 1 25 ? -5.017 -6.320 -12.563 1.00 43.23 25 MET A O 5
ATOM 6185 N N . ALA A 1 26 ? -2.810 -5.890 -12.482 1.00 1.51 26 ALA A N 5
ATOM 6186 C CA . ALA A 1 26 ? -2.901 -5.083 -11.271 1.00 25.20 26 ALA A CA 5
ATOM 6187 C C . ALA A 1 26 ? -3.964 -4.000 -11.411 1.00 55.22 26 ALA A C 5
ATOM 6188 O O . ALA A 1 26 ? -4.650 -3.660 -10.447 1.00 13.31 26 ALA A O 5
ATOM 6195 N N . LYS A 1 27 ? -4.097 -3.460 -12.618 1.00 41.20 27 LYS A N 5
ATOM 6196 C CA . LYS A 1 27 ? -5.078 -2.415 -12.886 1.00 3.33 27 LYS A CA 5
ATOM 6197 C C . LYS A 1 27 ? -6.497 -2.938 -12.690 1.00 52.25 27 LYS A C 5
ATOM 6198 O O . LYS A 1 27 ? -7.339 -2.266 -12.096 1.00 10.23 27 LYS A O 5
ATOM 6217 N N . GLU A 1 28 ? -6.754 -4.141 -13.194 1.00 53.00 28 GLU A N 5
ATOM 6218 C CA . GLU A 1 28 ? -8.072 -4.753 -13.073 1.00 72.14 28 GLU A CA 5
ATOM 6219 C C . GLU A 1 28 ? -8.467 -4.911 -11.608 1.00 23.22 28 GLU A C 5
ATOM 6220 O O . GLU A 1 28 ? -9.635 -4.765 -11.249 1.00 35.25 28 GLU A O 5
ATOM 6232 N N . HIS A 1 29 ? -7.483 -5.211 -10.765 1.00 71.24 29 HIS A N 5
ATOM 6233 C CA . HIS A 1 29 ? -7.726 -5.389 -9.338 1.00 75.53 29 HIS A CA 5
ATOM 6234 C C . HIS A 1 29 ? -7.750 -4.044 -8.619 1.00 72.11 29 HIS A C 5
ATOM 6235 O O . HIS A 1 29 ? -8.433 -3.882 -7.609 1.00 12.21 29 HIS A O 5
ATOM 6249 N N . ASN A 1 30 ? -6.999 -3.083 -9.147 1.00 30.12 30 ASN A N 5
ATOM 6250 C CA . ASN A 1 30 ? -6.933 -1.752 -8.554 1.00 71.20 30 ASN A CA 5
ATOM 6251 C C . ASN A 1 30 ? -6.291 -1.804 -7.171 1.00 45.22 30 ASN A C 5
ATOM 6252 O O . ASN A 1 30 ? -6.786 -1.195 -6.223 1.00 1.25 30 ASN A O 5
ATOM 6263 N N . ILE A 1 31 ? -5.185 -2.534 -7.065 1.00 54.23 31 ILE A N 5
ATOM 6264 C CA . ILE A 1 31 ? -4.474 -2.663 -5.799 1.00 75.35 31 ILE A CA 5
ATOM 6265 C C . ILE A 1 31 ? -3.311 -1.681 -5.720 1.00 23.13 31 ILE A C 5
ATOM 6266 O O . ILE A 1 31 ? -2.724 -1.312 -6.737 1.00 61.22 31 ILE A O 5
ATOM 6282 N N . LYS A 1 32 ? -2.980 -1.262 -4.503 1.00 10.20 32 LYS A N 5
ATOM 6283 C CA . LYS A 1 32 ? -1.884 -0.325 -4.288 1.00 0.42 32 LYS A CA 5
ATOM 6284 C C . LYS A 1 32 ? -0.535 -1.027 -4.412 1.00 15.31 32 LYS A C 5
ATOM 6285 O O . LYS A 1 32 ? 0.204 -1.150 -3.435 1.00 51.43 32 LYS A O 5
ATOM 6304 N N . VAL A 1 33 ? -0.221 -1.485 -5.619 1.00 44.55 33 VAL A N 5
ATOM 6305 C CA . VAL A 1 33 ? 1.040 -2.172 -5.872 1.00 3.13 33 VAL A CA 5
ATOM 6306 C C . VAL A 1 33 ? 1.745 -1.596 -7.095 1.00 72.30 33 VAL A C 5
ATOM 6307 O O . VAL A 1 33 ? 1.120 -1.357 -8.129 1.00 22.33 33 VAL A O 5
ATOM 6320 N N . ASP A 1 34 ? 3.049 -1.376 -6.971 1.00 31.43 34 ASP A N 5
ATOM 6321 C CA . ASP A 1 34 ? 3.840 -0.830 -8.067 1.00 41.01 34 ASP A CA 5
ATOM 6322 C C . ASP A 1 34 ? 4.589 -1.938 -8.802 1.00 11.34 34 ASP A C 5
ATOM 6323 O O . ASP A 1 34 ? 4.457 -3.116 -8.468 1.00 43.21 34 ASP A O 5
ATOM 6332 N N . ILE A 1 35 ? 5.373 -1.552 -9.802 1.00 50.25 35 ILE A N 5
ATOM 6333 C CA . ILE A 1 35 ? 6.142 -2.512 -10.584 1.00 22.44 35 ILE A CA 5
ATOM 6334 C C . ILE A 1 35 ? 7.488 -1.930 -11.000 1.00 44.32 35 ILE A C 5
ATOM 6335 O O . ILE A 1 35 ? 7.555 -1.016 -11.822 1.00 55.25 35 ILE A O 5
ATOM 6351 N N . LYS A 1 36 ? 8.561 -2.466 -10.428 1.00 43.24 36 LYS A N 5
ATOM 6352 C CA . LYS A 1 36 ? 9.908 -2.002 -10.741 1.00 71.45 36 LYS A CA 5
ATOM 6353 C C . LYS A 1 36 ? 10.587 -2.936 -11.738 1.00 74.34 36 LYS A C 5
ATOM 6354 O O . LYS A 1 36 ? 10.280 -4.127 -11.794 1.00 2.10 36 LYS A O 5
ATOM 6373 N N . GLN A 1 37 ? 11.510 -2.388 -12.522 1.00 32.31 37 GLN A N 5
ATOM 6374 C CA . GLN A 1 37 ? 12.232 -3.174 -13.516 1.00 12.23 37 GLN A CA 5
ATOM 6375 C C . GLN A 1 37 ? 13.724 -2.863 -13.476 1.00 43.52 37 GLN A C 5
ATOM 6376 O O . GLN A 1 37 ? 14.156 -1.790 -13.901 1.00 32.22 37 GLN A O 5
ATOM 6390 N N . ILE A 1 38 ? 14.507 -3.806 -12.964 1.00 30.03 38 ILE A N 5
ATOM 6391 C CA . ILE A 1 38 ? 15.951 -3.632 -12.870 1.00 21.03 38 ILE A CA 5
ATOM 6392 C C . ILE A 1 38 ? 16.682 -4.939 -13.159 1.00 42.41 38 ILE A C 5
ATOM 6393 O O . ILE A 1 38 ? 16.060 -5.988 -13.327 1.00 12.52 38 ILE A O 5
ATOM 6409 N N . LYS A 1 39 ? 18.008 -4.868 -13.215 1.00 31.54 39 LYS A N 5
ATOM 6410 C CA . LYS A 1 39 ? 18.826 -6.046 -13.480 1.00 43.44 39 LYS A CA 5
ATOM 6411 C C . LYS A 1 39 ? 19.276 -6.701 -12.178 1.00 51.14 39 LYS A C 5
ATOM 6412 O O . LYS A 1 39 ? 19.216 -6.089 -11.112 1.00 10.43 39 LYS A O 5
ATOM 6431 N N . ILE A 1 40 ? 19.727 -7.947 -12.274 1.00 30.15 40 ILE A N 5
ATOM 6432 C CA . ILE A 1 40 ? 20.189 -8.683 -11.103 1.00 70.13 40 ILE A CA 5
ATOM 6433 C C . ILE A 1 40 ? 21.240 -7.889 -10.334 1.00 74.52 40 ILE A C 5
ATOM 6434 O O . ILE A 1 40 ? 21.364 -8.019 -9.116 1.00 33.22 40 ILE A O 5
ATOM 6450 N N . THR A 1 41 ? 21.994 -7.065 -11.054 1.00 5.34 41 THR A N 5
ATOM 6451 C CA . THR A 1 41 ? 23.034 -6.249 -10.440 1.00 3.24 41 THR A CA 5
ATOM 6452 C C . THR A 1 41 ? 22.452 -4.972 -9.844 1.00 74.13 41 THR A C 5
ATOM 6453 O O . THR A 1 41 ? 22.997 -4.416 -8.892 1.00 44.43 41 THR A O 5
ATOM 6464 N N . GLU A 1 42 ? 21.340 -4.514 -10.411 1.00 52.03 42 GLU A N 5
ATOM 6465 C CA . GLU A 1 42 ? 20.684 -3.302 -9.935 1.00 51.21 42 GLU A CA 5
ATOM 6466 C C . GLU A 1 42 ? 19.573 -3.638 -8.945 1.00 13.34 42 GLU A C 5
ATOM 6467 O O . GLU A 1 42 ? 18.608 -2.887 -8.798 1.00 4.50 42 GLU A O 5
ATOM 6479 N N . VAL A 1 43 ? 19.715 -4.772 -8.267 1.00 71.51 43 VAL A N 5
ATOM 6480 C CA . VAL A 1 43 ? 18.725 -5.209 -7.290 1.00 54.21 43 VAL A CA 5
ATOM 6481 C C . VAL A 1 43 ? 19.350 -5.371 -5.909 1.00 75.31 43 VAL A C 5
ATOM 6482 O O . VAL A 1 43 ? 18.830 -6.097 -5.062 1.00 71.05 43 VAL A O 5
ATOM 6495 N N . GLY A 1 44 ? 20.469 -4.689 -5.688 1.00 65.42 44 GLY A N 5
ATOM 6496 C CA . GLY A 1 44 ? 21.147 -4.771 -4.408 1.00 24.24 44 GLY A CA 5
ATOM 6497 C C . GLY A 1 44 ? 20.337 -4.160 -3.282 1.00 53.43 44 GLY A C 5
ATOM 6498 O O . GLY A 1 44 ? 19.873 -4.851 -2.376 1.00 31.44 44 GLY A O 5
ATOM 6502 N N . PRO A 1 45 ? 20.157 -2.831 -3.331 1.00 64.31 45 PRO A N 5
ATOM 6503 C CA . PRO A 1 45 ? 19.398 -2.097 -2.315 1.00 32.23 45 PRO A CA 5
ATOM 6504 C C . PRO A 1 45 ? 17.905 -2.400 -2.376 1.00 55.41 45 PRO A C 5
ATOM 6505 O O . PRO A 1 45 ? 17.175 -2.173 -1.410 1.00 41.14 45 PRO A O 5
ATOM 6516 N N . TYR A 1 46 ? 17.456 -2.913 -3.516 1.00 41.34 46 TYR A N 5
ATOM 6517 C CA . TYR A 1 46 ? 16.049 -3.244 -3.704 1.00 73.40 46 TYR A CA 5
ATOM 6518 C C . TYR A 1 46 ? 15.780 -4.703 -3.346 1.00 3.11 46 TYR A C 5
ATOM 6519 O O . TYR A 1 46 ? 14.987 -5.378 -4.001 1.00 42.23 46 TYR A O 5
ATOM 6537 N N . GLU A 1 47 ? 16.448 -5.181 -2.300 1.00 73.24 47 GLU A N 5
ATOM 6538 C CA . GLU A 1 47 ? 16.282 -6.560 -1.855 1.00 14.44 47 GLU A CA 5
ATOM 6539 C C . GLU A 1 47 ? 15.448 -6.622 -0.578 1.00 54.02 47 GLU A C 5
ATOM 6540 O O . GLU A 1 47 ? 14.516 -7.419 -0.471 1.00 75.14 47 GLU A O 5
ATOM 6552 N N . ASP A 1 48 ? 15.790 -5.776 0.387 1.00 22.00 48 ASP A N 5
ATOM 6553 C CA . ASP A 1 48 ? 15.074 -5.734 1.656 1.00 13.45 48 ASP A CA 5
ATOM 6554 C C . ASP A 1 48 ? 13.946 -4.707 1.610 1.00 23.11 48 ASP A C 5
ATOM 6555 O O . ASP A 1 48 ? 12.849 -4.950 2.114 1.00 2.33 48 ASP A O 5
ATOM 6564 N N . THR A 1 49 ? 14.224 -3.558 1.002 1.00 12.43 49 THR A N 5
ATOM 6565 C CA . THR A 1 49 ? 13.235 -2.493 0.892 1.00 74.11 49 THR A CA 5
ATOM 6566 C C . THR A 1 49 ? 11.947 -3.003 0.254 1.00 1.24 49 THR A C 5
ATOM 6567 O O . THR A 1 49 ? 10.871 -2.904 0.843 1.00 72.51 49 THR A O 5
ATOM 6578 N N . ALA A 1 50 ? 12.065 -3.548 -0.952 1.00 22.43 50 ALA A N 5
ATOM 6579 C CA . ALA A 1 50 ? 10.911 -4.076 -1.668 1.00 35.23 50 ALA A CA 5
ATOM 6580 C C . ALA A 1 50 ? 10.193 -5.1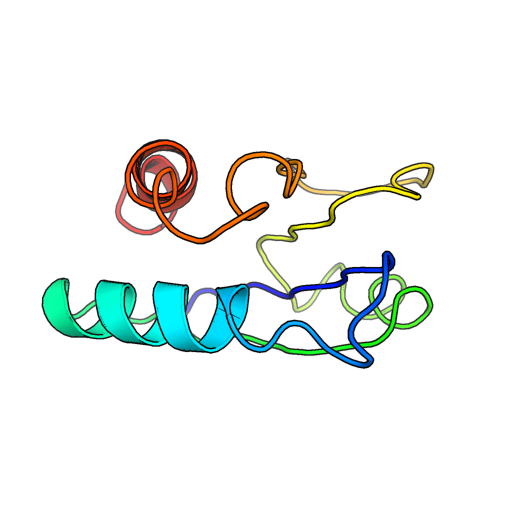40 -0.843 1.00 55.55 50 ALA A C 5
ATOM 6581 O O . ALA A 1 50 ? 10.601 -5.453 0.275 1.00 44.42 50 ALA A O 5
ATOM 6588 N N . ASP A 1 51 ? 9.121 -5.691 -1.402 1.00 52.43 51 ASP A N 5
ATOM 6589 C CA . ASP A 1 51 ? 8.346 -6.720 -0.719 1.00 12.43 51 ASP A CA 5
ATOM 6590 C C . ASP A 1 51 ? 8.398 -8.038 -1.485 1.00 11.24 51 ASP A C 5
ATOM 6591 O O . ASP A 1 51 ? 8.525 -9.109 -0.890 1.00 75.10 51 ASP A O 5
ATOM 6600 N N . LEU A 1 52 ? 8.298 -7.952 -2.807 1.00 23.35 52 LEU A N 5
ATOM 6601 C CA . LEU A 1 52 ? 8.333 -9.139 -3.655 1.00 1.42 52 LEU A CA 5
ATOM 6602 C C . LEU A 1 52 ? 9.235 -8.917 -4.865 1.00 11.32 52 LEU A C 5
ATOM 6603 O O . LEU A 1 52 ? 9.658 -7.793 -5.140 1.00 13.13 52 LEU A O 5
ATOM 6619 N N . LEU A 1 53 ? 9.524 -9.994 -5.586 1.00 22.21 53 LEU A N 5
ATOM 6620 C CA . LEU A 1 53 ? 10.374 -9.917 -6.769 1.00 23.40 53 LEU A CA 5
ATOM 6621 C C . LEU A 1 53 ? 10.107 -11.089 -7.708 1.00 63.22 53 LEU A C 5
ATOM 6622 O O . LEU A 1 53 ? 10.347 -12.245 -7.359 1.00 61.35 53 LEU A O 5
ATOM 6638 N N . VAL A 1 54 ? 9.611 -10.782 -8.903 1.00 23.43 54 VAL A N 5
ATOM 6639 C CA . VAL A 1 54 ? 9.315 -11.809 -9.894 1.00 71.52 54 VAL A CA 5
ATOM 6640 C C . VAL A 1 54 ? 10.479 -11.993 -10.861 1.00 4.51 54 VAL A C 5
ATOM 6641 O O . VAL A 1 54 ? 10.890 -11.052 -11.542 1.00 23.04 54 VAL A O 5
ATOM 6654 N N . THR A 1 55 ? 11.009 -13.211 -10.917 1.00 52.24 55 THR A N 5
ATOM 6655 C CA . THR A 1 55 ? 12.127 -13.518 -11.800 1.00 71.12 55 THR A CA 5
ATOM 6656 C C . THR A 1 55 ? 12.037 -14.947 -12.324 1.00 50.45 55 THR A C 5
ATOM 6657 O O . THR A 1 55 ? 11.399 -15.805 -11.713 1.00 44.03 55 THR A O 5
ATOM 6668 N N . THR A 1 56 ? 12.680 -15.197 -13.461 1.00 2.22 56 THR A N 5
ATOM 6669 C CA . THR A 1 56 ? 12.672 -16.522 -14.068 1.00 4.22 56 THR A CA 5
ATOM 6670 C C . THR A 1 56 ? 14.076 -17.113 -14.115 1.00 25.44 56 THR A C 5
ATOM 6671 O O . THR A 1 56 ? 14.254 -18.326 -13.999 1.00 55.34 56 THR A O 5
ATOM 6682 N N . ALA A 1 57 ? 15.072 -16.250 -14.284 1.00 2.44 57 ALA A N 5
ATOM 6683 C CA . ALA A 1 57 ? 16.461 -16.687 -14.343 1.00 23.13 57 ALA A CA 5
ATOM 6684 C C . ALA A 1 57 ? 16.874 -17.382 -13.049 1.00 53.42 57 ALA A C 5
ATOM 6685 O O . ALA A 1 57 ? 16.049 -17.602 -12.162 1.00 65.34 57 ALA A O 5
ATOM 6692 N N . MET A 1 58 ? 18.154 -17.724 -12.949 1.00 72.21 58 MET A N 5
ATOM 6693 C CA . MET A 1 58 ? 18.675 -18.394 -11.763 1.00 12.42 58 MET A CA 5
ATOM 6694 C C . MET A 1 58 ? 19.366 -17.398 -10.836 1.00 62.35 58 MET A C 5
ATOM 6695 O O . MET A 1 58 ? 19.699 -16.284 -11.242 1.00 32.00 58 MET A O 5
ATOM 6709 N N . THR A 1 59 ? 19.580 -17.807 -9.590 1.00 11.15 59 THR A N 5
ATOM 6710 C CA . THR A 1 59 ? 20.230 -16.951 -8.606 1.00 2.25 59 THR A CA 5
ATOM 6711 C C . THR A 1 59 ? 20.794 -17.770 -7.450 1.00 73.44 59 THR A C 5
ATOM 6712 O O . THR A 1 59 ? 20.232 -18.799 -7.073 1.00 61.00 59 THR A O 5
ATOM 6723 N N . LYS A 1 60 ? 21.907 -17.308 -6.891 1.00 71.51 60 LYS A N 5
ATOM 6724 C CA . LYS A 1 60 ? 22.547 -17.997 -5.777 1.00 34.44 60 LYS A CA 5
ATOM 6725 C C . LYS A 1 60 ? 22.360 -17.220 -4.477 1.00 73.43 60 LYS A C 5
ATOM 6726 O O . LYS A 1 60 ? 22.196 -17.808 -3.408 1.00 74.51 60 LYS A O 5
ATOM 6745 N N . LYS A 1 61 ? 22.384 -15.896 -4.577 1.00 2.33 61 LYS A N 5
ATOM 6746 C CA . LYS A 1 61 ? 22.215 -15.037 -3.410 1.00 72.15 61 LYS A CA 5
ATOM 6747 C C . LYS A 1 61 ? 20.950 -15.407 -2.642 1.00 50.41 61 LYS A C 5
ATOM 6748 O O . LYS A 1 61 ? 19.917 -15.710 -3.239 1.00 4.33 61 LYS A O 5
ATOM 6767 N N . GLU A 1 62 ? 21.039 -15.378 -1.316 1.00 13.51 62 GLU A N 5
ATOM 6768 C CA . GLU A 1 62 ? 19.900 -15.709 -0.467 1.00 62.04 62 GLU A CA 5
ATOM 6769 C C . GLU A 1 62 ? 18.896 -14.560 -0.431 1.00 22.43 62 GLU A C 5
ATOM 6770 O O . GLU A 1 62 ? 19.082 -13.582 0.293 1.00 20.15 62 GLU A O 5
ATOM 6782 N N . TYR A 1 63 ? 17.833 -14.687 -1.217 1.00 0.42 63 TYR A N 5
ATOM 6783 C CA . TYR A 1 63 ? 16.801 -13.659 -1.277 1.00 52.43 63 TYR A CA 5
ATOM 6784 C C . TYR A 1 63 ? 16.064 -13.548 0.054 1.00 53.22 63 TYR A C 5
ATOM 6785 O O . TYR A 1 63 ? 15.828 -14.548 0.732 1.00 12.22 63 TYR A O 5
ATOM 6803 N N . LYS A 1 64 ? 15.701 -12.323 0.422 1.00 63.54 64 LYS A N 5
ATOM 6804 C CA . LYS A 1 64 ? 14.989 -12.079 1.670 1.00 11.50 64 LYS A CA 5
ATOM 6805 C C . LYS A 1 64 ? 13.491 -11.936 1.423 1.00 75.24 64 LYS A C 5
ATOM 6806 O O . LYS A 1 64 ? 12.817 -11.138 2.074 1.00 53.31 64 LYS A O 5
ATOM 6825 N N . PHE A 1 65 ? 12.975 -12.716 0.479 1.00 74.44 65 PHE A N 5
ATOM 6826 C CA . PHE A 1 65 ? 11.555 -12.677 0.146 1.00 63.33 65 PHE A CA 5
ATOM 6827 C C . PHE A 1 65 ? 11.154 -13.903 -0.669 1.00 71.24 65 PHE A C 5
ATOM 6828 O O . PHE A 1 65 ? 11.982 -14.554 -1.308 1.00 14.04 65 PHE A O 5
ATOM 6845 N N . PRO A 1 66 ? 9.853 -14.227 -0.648 1.00 35.21 66 PRO A N 5
ATOM 6846 C CA . PRO A 1 66 ? 9.311 -15.376 -1.379 1.00 73.41 66 PRO A CA 5
ATOM 6847 C C . PRO A 1 66 ? 9.334 -15.166 -2.889 1.00 50.02 66 PRO A C 5
ATOM 6848 O O . PRO A 1 66 ? 8.317 -14.826 -3.495 1.00 23.24 66 PRO A O 5
ATOM 6859 N N . VAL A 1 67 ? 10.501 -15.371 -3.493 1.00 14.43 67 VAL A N 5
ATOM 6860 C CA . VAL A 1 67 ? 10.656 -15.205 -4.933 1.00 13.21 67 VAL A CA 5
ATOM 6861 C C . VAL A 1 67 ? 9.595 -15.992 -5.694 1.00 62.21 67 VAL A C 5
ATOM 6862 O O . VAL A 1 67 ? 9.172 -17.064 -5.259 1.00 41.23 67 VAL A O 5
ATOM 6875 N N . ILE A 1 68 ? 9.170 -15.454 -6.832 1.00 61.12 68 ILE A N 5
ATOM 6876 C CA . ILE A 1 68 ? 8.160 -16.108 -7.655 1.00 52.40 68 ILE A CA 5
ATOM 6877 C C . ILE A 1 68 ? 8.706 -16.434 -9.041 1.00 25.44 68 ILE A C 5
ATOM 6878 O O . ILE A 1 68 ? 8.859 -15.551 -9.883 1.00 3.22 68 ILE A O 5
ATOM 6894 N N . ASN A 1 69 ? 8.998 -17.711 -9.270 1.00 13.31 69 ASN A N 5
ATOM 6895 C CA . ASN A 1 69 ? 9.526 -18.155 -10.554 1.00 64.24 69 ASN A CA 5
ATOM 6896 C C . ASN A 1 69 ? 8.599 -17.747 -11.695 1.00 32.21 69 ASN A C 5
ATOM 6897 O O . ASN A 1 69 ? 7.406 -18.049 -11.676 1.00 52.53 69 ASN A O 5
ATOM 6908 N N . ALA A 1 70 ? 9.156 -17.060 -12.687 1.00 22.43 70 ALA A N 5
ATOM 6909 C CA . ALA A 1 70 ? 8.380 -16.613 -13.837 1.00 23.32 70 ALA A CA 5
ATOM 6910 C C . ALA A 1 70 ? 8.572 -17.549 -15.026 1.00 32.25 70 ALA A C 5
ATOM 6911 O O . ALA A 1 70 ? 8.634 -17.106 -16.173 1.00 34.34 70 ALA A O 5
ATOM 6918 N N . ARG A 1 71 ? 8.666 -18.845 -14.744 1.00 11.53 71 ARG A N 5
ATOM 6919 C CA . ARG A 1 71 ? 8.852 -19.842 -15.790 1.00 65.41 71 ARG A CA 5
ATOM 6920 C C . ARG A 1 71 ? 7.667 -19.850 -16.751 1.00 63.53 71 ARG A C 5
ATOM 6921 O O . ARG A 1 71 ? 7.836 -20.013 -17.959 1.00 22.01 71 ARG A O 5
ATOM 6942 N N . ASN A 1 72 ? 6.468 -19.674 -16.206 1.00 23.44 72 ASN A N 5
ATOM 6943 C CA . ASN A 1 72 ? 5.255 -19.662 -17.014 1.00 72.54 72 ASN A CA 5
ATOM 6944 C C . ASN A 1 72 ? 5.302 -18.542 -18.049 1.00 73.42 72 ASN A C 5
ATOM 6945 O O . ASN A 1 72 ? 4.849 -18.710 -19.182 1.00 2.30 72 ASN A O 5
ATOM 6956 N N . PHE A 1 73 ? 5.853 -17.400 -17.652 1.00 72.22 73 PHE A N 5
ATOM 6957 C CA . PHE A 1 73 ? 5.959 -16.252 -18.545 1.00 0.24 73 PHE A CA 5
ATOM 6958 C C . PHE A 1 73 ? 6.795 -16.594 -19.774 1.00 71.14 73 PHE A C 5
ATOM 6959 O O . PHE A 1 73 ? 6.516 -16.126 -20.879 1.00 50.30 73 PHE A O 5
ATOM 6976 N N . LEU A 1 74 ? 7.821 -17.413 -19.575 1.00 65.41 74 LEU A N 5
ATOM 6977 C CA . LEU A 1 74 ? 8.700 -17.819 -20.667 1.00 32.21 74 LEU A CA 5
ATOM 6978 C C . LEU A 1 74 ? 8.120 -19.014 -21.417 1.00 54.21 74 LEU A C 5
ATOM 6979 O O . LEU A 1 74 ? 8.261 -19.124 -22.636 1.00 35.34 74 LEU A O 5
ATOM 6995 N N . THR A 1 75 ? 7.464 -19.907 -20.682 1.00 2.43 75 THR A N 5
ATOM 6996 C CA . THR A 1 75 ? 6.861 -21.093 -21.277 1.00 4.51 75 THR A CA 5
ATOM 6997 C C . THR A 1 75 ? 5.674 -21.578 -20.454 1.00 13.43 75 THR A C 5
ATOM 6998 O O . THR A 1 75 ? 5.840 -22.082 -19.344 1.00 14.43 75 THR A O 5
ATOM 7009 N N . GLY A 1 76 ? 4.474 -21.423 -21.006 1.00 11.33 76 GLY A N 5
ATOM 7010 C CA . GLY A 1 76 ? 3.276 -21.851 -20.308 1.00 55.21 76 GLY A CA 5
ATOM 7011 C C . GLY A 1 76 ? 2.088 -20.952 -20.591 1.00 30.13 76 GLY A C 5
ATOM 7012 O O . GLY A 1 76 ? 0.972 -21.432 -20.790 1.00 34.22 76 GLY A O 5
ATOM 7016 N N . ILE A 1 77 ? 2.328 -19.645 -20.607 1.00 35.34 77 ILE A N 5
ATOM 7017 C CA . ILE A 1 77 ? 1.268 -18.678 -20.866 1.00 63.21 77 ILE A CA 5
ATOM 7018 C C . ILE A 1 77 ? 0.102 -18.868 -19.902 1.00 61.32 77 ILE A C 5
ATOM 7019 O O . ILE A 1 77 ? -1.012 -19.188 -20.315 1.00 21.44 77 ILE A O 5
ATOM 7035 N N . GLY A 1 78 ? 0.366 -18.667 -18.615 1.00 4.13 78 GLY A N 5
ATOM 7036 C CA . GLY A 1 78 ? -0.671 -18.819 -17.612 1.00 14.13 78 GLY A CA 5
ATOM 7037 C C . GLY A 1 78 ? -0.501 -17.859 -16.451 1.00 30.10 78 GLY A C 5
ATOM 7038 O O . GLY A 1 78 ? -0.581 -18.259 -15.289 1.00 74.42 78 GLY A O 5
ATOM 7042 N N . ILE A 1 79 ? -0.264 -16.590 -16.765 1.00 25.03 79 ILE A N 5
ATOM 7043 C CA . ILE A 1 79 ? -0.081 -15.571 -15.738 1.00 63.34 79 ILE A CA 5
ATOM 7044 C C . ILE A 1 79 ? -1.287 -15.506 -14.807 1.00 63.15 79 ILE A C 5
ATOM 7045 O O . ILE A 1 79 ? -1.146 -15.259 -13.610 1.00 63.13 79 ILE A O 5
ATOM 7061 N N . GLU A 1 80 ? -2.472 -15.731 -15.366 1.00 63.33 80 GLU A N 5
ATOM 7062 C CA . GLU A 1 80 ? -3.702 -15.699 -14.585 1.00 35.00 80 GLU A CA 5
ATOM 7063 C C . GLU A 1 80 ? -3.590 -16.595 -13.355 1.00 62.41 80 GLU A C 5
ATOM 7064 O O . GLU A 1 80 ? -4.123 -16.278 -12.293 1.00 12.13 80 GLU A O 5
ATOM 7076 N N . GLU A 1 81 ? -2.892 -17.717 -13.509 1.00 52.41 81 GLU A N 5
ATOM 7077 C CA . GLU A 1 81 ? -2.711 -18.659 -12.412 1.00 21.53 81 GLU A CA 5
ATOM 7078 C C . GLU A 1 81 ? -1.618 -18.183 -11.460 1.00 1.44 81 GLU A C 5
ATOM 7079 O O . GLU A 1 81 ? -1.758 -18.272 -10.239 1.00 71.13 81 GLU A O 5
ATOM 7091 N N . THR A 1 82 ? -0.527 -17.675 -12.026 1.00 73.53 82 THR A N 5
ATOM 7092 C CA . THR A 1 82 ? 0.591 -17.186 -11.230 1.00 33.02 82 THR A CA 5
ATOM 7093 C C . THR A 1 82 ? 0.163 -16.029 -10.334 1.00 71.21 82 THR A C 5
ATOM 7094 O O . THR A 1 82 ? 0.404 -16.043 -9.127 1.00 4.41 82 THR A O 5
ATOM 7105 N N . LYS A 1 83 ? -0.475 -15.028 -10.932 1.00 65.41 83 LYS A N 5
ATOM 7106 C CA . LYS A 1 83 ? -0.939 -13.863 -10.189 1.00 23.25 83 LYS A CA 5
ATOM 7107 C C . LYS A 1 83 ? -1.767 -14.284 -8.979 1.00 22.33 83 LYS A C 5
ATOM 7108 O O . LYS A 1 83 ? -1.721 -13.641 -7.931 1.00 12.04 83 LYS A O 5
ATOM 7127 N N . GLN A 1 84 ? -2.521 -15.368 -9.132 1.00 22.14 84 GLN A N 5
ATOM 7128 C CA . GLN A 1 84 ? -3.358 -15.874 -8.050 1.00 61.44 84 GLN A CA 5
ATOM 7129 C C . GLN A 1 84 ? -2.509 -16.289 -6.853 1.00 71.22 84 GLN A C 5
ATOM 7130 O O . GLN A 1 84 ? -2.927 -16.144 -5.705 1.00 1.21 84 GLN A O 5
ATOM 7144 N N . GLN A 1 85 ? -1.316 -16.806 -7.130 1.00 74.24 85 GLN A N 5
ATOM 7145 C CA . GLN A 1 85 ? -0.410 -17.243 -6.075 1.00 42.03 85 GLN A CA 5
ATOM 7146 C C . GLN A 1 85 ? 0.179 -16.047 -5.334 1.00 62.21 85 GLN A C 5
ATOM 7147 O O . GLN A 1 85 ? 0.159 -15.996 -4.104 1.00 31.00 85 GLN A O 5
ATOM 7161 N N . ILE A 1 86 ? 0.703 -15.088 -6.090 1.00 61.42 86 ILE A N 5
ATOM 7162 C CA . ILE A 1 86 ? 1.297 -13.893 -5.504 1.00 70.13 86 ILE A CA 5
ATOM 7163 C C . ILE A 1 86 ? 0.247 -13.054 -4.784 1.00 70.10 86 ILE A C 5
ATOM 7164 O O . ILE A 1 86 ? 0.467 -12.591 -3.664 1.00 23.51 86 ILE A O 5
ATOM 7180 N N . LEU A 1 87 ? -0.896 -12.863 -5.433 1.00 13.31 87 LEU A N 5
ATOM 7181 C CA . LEU A 1 87 ? -1.983 -12.081 -4.854 1.00 11.42 87 LEU A CA 5
ATOM 7182 C C . LEU A 1 87 ? -2.408 -12.654 -3.506 1.00 10.33 87 LEU A C 5
ATOM 7183 O O . LEU A 1 87 ? -3.007 -11.959 -2.684 1.00 31.11 87 LEU A O 5
ATOM 7199 N N . THR A 1 88 ? -2.092 -13.926 -3.283 1.00 13.10 88 THR A N 5
ATOM 7200 C CA . THR A 1 88 ? -2.440 -14.592 -2.034 1.00 71.45 88 THR A CA 5
ATOM 7201 C C . THR A 1 88 ? -1.761 -13.922 -0.846 1.00 14.14 88 THR A C 5
ATOM 7202 O O . THR A 1 88 ? -2.147 -14.137 0.303 1.00 53.02 88 THR A O 5
ATOM 7213 N N . GLU A 1 89 ? -0.749 -13.108 -1.129 1.00 70.24 89 GLU A N 5
ATOM 7214 C CA . GLU A 1 89 ? -0.017 -12.406 -0.082 1.00 31.54 89 GLU A CA 5
ATOM 7215 C C . GLU A 1 89 ? -0.050 -10.898 -0.312 1.00 22.33 89 GLU A C 5
ATOM 7216 O O . GLU A 1 89 ? -0.079 -10.114 0.638 1.00 74.30 89 GLU A O 5
ATOM 7228 N N . LEU A 1 90 ? -0.044 -10.499 -1.579 1.00 3.14 90 LEU A N 5
ATOM 7229 C CA . LEU A 1 90 ? -0.072 -9.085 -1.935 1.00 53.32 90 LEU A CA 5
ATOM 7230 C C . LEU A 1 90 ? -1.189 -8.358 -1.192 1.00 61.23 90 LEU A C 5
ATOM 7231 O O . LEU A 1 90 ? -0.930 -7.557 -0.295 1.00 13.13 90 LEU A O 5
ATOM 7247 N N . GLN A 1 91 ? -2.430 -8.646 -1.572 1.00 2.23 91 GLN A N 5
ATOM 7248 C CA . GLN A 1 91 ? -3.586 -8.021 -0.940 1.00 4.52 91 GLN A CA 5
ATOM 7249 C C . GLN A 1 91 ? -4.115 -8.883 0.201 1.00 2.35 91 GLN A C 5
ATOM 7250 O O . GLN A 1 91 ? -5.317 -8.915 0.463 1.00 35.51 91 GLN A O 5
ATOM 7264 N N . LYS A 1 92 ? -3.209 -9.580 0.878 1.00 31.53 92 LYS A N 5
ATOM 7265 C CA . LYS A 1 92 ? -3.583 -10.443 1.993 1.00 73.02 92 LYS A CA 5
ATOM 7266 C C . LYS A 1 92 ? -3.101 -9.860 3.317 1.00 34.24 92 LYS A C 5
ATOM 7267 O O . LYS A 1 92 ? -3.860 -9.780 4.284 1.00 22.31 92 LYS A O 5
ATOM 7286 N N . MET A 1 1 ? 1.811 0.634 -0.342 1.00 42.32 1 MET A N 6
ATOM 7287 C CA . MET A 1 1 ? 2.276 0.291 -1.681 1.00 72.22 1 MET A CA 6
ATOM 7288 C C . MET A 1 1 ? 3.170 -0.944 -1.646 1.00 65.20 1 MET A C 6
ATOM 7289 O O . MET A 1 1 ? 3.965 -1.122 -0.723 1.00 3.24 1 MET A O 6
ATOM 7303 N N . LYS A 1 2 ? 3.036 -1.796 -2.657 1.00 51.20 2 LYS A N 6
ATOM 7304 C CA . LYS A 1 2 ? 3.832 -3.014 -2.743 1.00 63.10 2 LYS A CA 6
ATOM 7305 C C . LYS A 1 2 ? 4.858 -2.915 -3.867 1.00 63.24 2 LYS A C 6
ATOM 7306 O O . LYS A 1 2 ? 4.597 -3.332 -4.996 1.00 1.54 2 LYS A O 6
ATOM 7325 N N . GLN A 1 3 ? 6.025 -2.363 -3.551 1.00 21.12 3 GLN A N 6
ATOM 7326 C CA . GLN A 1 3 ? 7.090 -2.211 -4.535 1.00 71.12 3 GLN A CA 6
ATOM 7327 C C . GLN A 1 3 ? 7.629 -3.570 -4.968 1.00 61.42 3 GLN A C 6
ATOM 7328 O O . GLN A 1 3 ? 8.379 -4.215 -4.235 1.00 3.42 3 GLN A O 6
ATOM 7342 N N . VAL A 1 4 ? 7.242 -4.002 -6.164 1.00 55.33 4 VAL A N 6
ATOM 7343 C CA . VAL A 1 4 ? 7.687 -5.284 -6.696 1.00 35.54 4 VAL A CA 6
ATOM 7344 C C . VAL A 1 4 ? 8.554 -5.095 -7.935 1.00 0.11 4 VAL A C 6
ATOM 7345 O O . VAL A 1 4 ? 8.074 -4.658 -8.982 1.00 33.23 4 VAL A O 6
ATOM 7358 N N . LEU A 1 5 ? 9.834 -5.426 -7.810 1.00 64.21 5 LEU A N 6
ATOM 7359 C CA . LEU A 1 5 ? 10.771 -5.293 -8.921 1.00 32.32 5 LEU A CA 6
ATOM 7360 C C . LEU A 1 5 ? 10.680 -6.495 -9.856 1.00 45.10 5 LEU A C 6
ATOM 7361 O O . LEU A 1 5 ? 9.980 -7.466 -9.570 1.00 54.14 5 LEU A O 6
ATOM 7377 N N . VAL A 1 6 ? 11.396 -6.423 -10.974 1.00 21.41 6 VAL A N 6
ATOM 7378 C CA . VAL A 1 6 ? 11.400 -7.506 -11.950 1.00 74.40 6 VAL A CA 6
ATOM 7379 C C . VAL A 1 6 ? 12.735 -7.583 -12.681 1.00 23.32 6 VAL A C 6
ATOM 7380 O O . VAL A 1 6 ? 13.108 -6.667 -13.412 1.00 52.44 6 VAL A O 6
ATOM 7393 N N . ALA A 1 7 ? 13.452 -8.684 -12.478 1.00 2.22 7 ALA A N 6
ATOM 7394 C CA . ALA A 1 7 ? 14.746 -8.882 -13.119 1.00 51.04 7 ALA A CA 6
ATOM 7395 C C . ALA A 1 7 ? 14.876 -10.299 -13.667 1.00 32.32 7 ALA A C 6
ATOM 7396 O O . ALA A 1 7 ? 15.518 -11.154 -13.056 1.00 33.54 7 ALA A O 6
ATOM 7403 N N . CYS A 1 8 ? 14.263 -10.541 -14.820 1.00 72.40 8 CYS A N 6
ATOM 7404 C CA . CYS A 1 8 ? 14.309 -11.857 -15.449 1.00 51.31 8 CYS A CA 6
ATOM 7405 C C . CYS A 1 8 ? 15.747 -12.348 -15.577 1.00 20.24 8 CYS A C 6
ATOM 7406 O O . CYS A 1 8 ? 16.123 -13.359 -14.984 1.00 43.24 8 CYS A O 6
ATOM 7414 N N . GLY A 1 9 ? 16.547 -11.626 -16.356 1.00 21.34 9 GLY A N 6
ATOM 7415 C CA . GLY A 1 9 ? 17.934 -12.006 -16.549 1.00 5.34 9 GLY A CA 6
ATOM 7416 C C . GLY A 1 9 ? 18.103 -13.058 -17.626 1.00 22.50 9 GLY A C 6
ATOM 7417 O O . GLY A 1 9 ? 18.875 -12.875 -18.567 1.00 21.23 9 GLY A O 6
ATOM 7421 N N . ALA A 1 10 ? 17.381 -14.165 -17.488 1.00 34.31 10 ALA A N 6
ATOM 7422 C CA . ALA A 1 10 ? 17.454 -15.251 -18.457 1.00 73.24 10 ALA A CA 6
ATOM 7423 C C . ALA A 1 10 ? 17.243 -14.735 -19.877 1.00 24.12 10 ALA A C 6
ATOM 7424 O O . ALA A 1 10 ? 16.293 -14.002 -20.147 1.00 32.41 10 ALA A O 6
ATOM 7431 N N . GLY A 1 11 ? 18.138 -15.122 -20.781 1.00 42.12 11 GLY A N 6
ATOM 7432 C CA . GLY A 1 11 ? 18.033 -14.688 -22.162 1.00 11.31 11 GLY A CA 6
ATOM 7433 C C . GLY A 1 11 ? 18.382 -13.223 -22.337 1.00 74.03 11 GLY A C 6
ATOM 7434 O O . GLY A 1 11 ? 19.498 -12.887 -22.733 1.00 62.22 11 GLY A O 6
ATOM 7438 N N . ILE A 1 12 ? 17.424 -12.349 -22.044 1.00 25.42 12 ILE A N 6
ATOM 7439 C CA . ILE A 1 12 ? 17.636 -10.913 -22.172 1.00 45.00 12 ILE A CA 6
ATOM 7440 C C . ILE A 1 12 ? 17.391 -10.201 -20.846 1.00 54.54 12 ILE A C 6
ATOM 7441 O O . ILE A 1 12 ? 16.372 -10.421 -20.191 1.00 43.54 12 ILE A O 6
ATOM 7457 N N . ALA A 1 13 ? 18.330 -9.344 -20.458 1.00 72.30 13 ALA A N 6
ATOM 7458 C CA . ALA A 1 13 ? 18.214 -8.596 -19.213 1.00 14.04 13 ALA A CA 6
ATOM 7459 C C . ALA A 1 13 ? 17.212 -7.454 -19.350 1.00 20.35 13 ALA A C 6
ATOM 7460 O O . ALA A 1 13 ? 17.590 -6.283 -19.381 1.00 10.44 13 ALA A O 6
ATOM 7467 N N . THR A 1 14 ? 15.932 -7.803 -19.432 1.00 13.10 14 THR A N 6
ATOM 7468 C CA . THR A 1 14 ? 14.876 -6.808 -19.568 1.00 12.43 14 THR A CA 6
ATOM 7469 C C . THR A 1 14 ? 13.499 -7.461 -19.553 1.00 32.32 14 THR A C 6
ATOM 7470 O O . THR A 1 14 ? 13.250 -8.422 -20.280 1.00 75.53 14 THR A O 6
ATOM 7481 N N . SER A 1 15 ? 12.607 -6.934 -18.720 1.00 42.41 15 SER A N 6
ATOM 7482 C CA . SER A 1 15 ? 11.255 -7.468 -18.609 1.00 22.44 15 SER A CA 6
ATOM 7483 C C . SER A 1 15 ? 10.235 -6.490 -19.183 1.00 71.44 15 SER A C 6
ATOM 7484 O O . SER A 1 15 ? 10.097 -5.364 -18.704 1.00 21.51 15 SER A O 6
ATOM 7492 N N . THR A 1 16 ? 9.521 -6.929 -20.215 1.00 54.35 16 THR A N 6
ATOM 7493 C CA . THR A 1 16 ? 8.514 -6.093 -20.858 1.00 33.43 16 THR A CA 6
ATOM 7494 C C . THR A 1 16 ? 7.144 -6.763 -20.828 1.00 43.54 16 THR A C 6
ATOM 7495 O O . THR A 1 16 ? 6.210 -6.260 -20.203 1.00 60.44 16 THR A O 6
ATOM 7506 N N . VAL A 1 17 ? 7.031 -7.899 -21.508 1.00 65.41 17 VAL A N 6
ATOM 7507 C CA . VAL A 1 17 ? 5.776 -8.639 -21.558 1.00 51.33 17 VAL A CA 6
ATOM 7508 C C . VAL A 1 17 ? 5.209 -8.854 -20.160 1.00 33.13 17 VAL A C 6
ATOM 7509 O O . VAL A 1 17 ? 4.005 -8.723 -19.939 1.00 74.33 17 VAL A O 6
ATOM 7522 N N . VAL A 1 18 ? 6.085 -9.185 -19.216 1.00 53.02 18 VAL A N 6
ATOM 7523 C CA . VAL A 1 18 ? 5.672 -9.417 -17.837 1.00 70.23 18 VAL A CA 6
ATOM 7524 C C . VAL A 1 18 ? 4.994 -8.184 -17.251 1.00 43.33 18 VAL A C 6
ATOM 7525 O O . VAL A 1 18 ? 3.865 -8.254 -16.769 1.00 12.10 18 VAL A O 6
ATOM 7538 N N . ASN A 1 19 ? 5.693 -7.054 -17.297 1.00 55.33 19 ASN A N 6
ATOM 7539 C CA . ASN A 1 19 ? 5.158 -5.803 -16.771 1.00 21.14 19 ASN A CA 6
ATOM 7540 C C . ASN A 1 19 ? 3.853 -5.433 -17.469 1.00 0.55 19 ASN A C 6
ATOM 7541 O O . ASN A 1 19 ? 2.828 -5.227 -16.821 1.00 13.13 19 ASN A O 6
ATOM 7552 N N . ASN A 1 20 ? 3.900 -5.350 -18.794 1.00 41.22 20 ASN A N 6
ATOM 7553 C CA . ASN A 1 20 ? 2.722 -5.004 -19.581 1.00 34.23 20 ASN A CA 6
ATOM 7554 C C . ASN A 1 20 ? 1.543 -5.903 -19.218 1.00 51.52 20 ASN A C 6
ATOM 7555 O O . ASN A 1 20 ? 0.386 -5.496 -19.319 1.00 73.44 20 ASN A O 6
ATOM 7566 N N . ALA A 1 21 ? 1.846 -7.125 -18.795 1.00 22.21 21 ALA A N 6
ATOM 7567 C CA . ALA A 1 21 ? 0.813 -8.080 -18.415 1.00 32.24 21 ALA A CA 6
ATOM 7568 C C . ALA A 1 21 ? 0.325 -7.824 -16.993 1.00 22.44 21 ALA A C 6
ATOM 7569 O O . ALA A 1 21 ? -0.852 -7.538 -16.772 1.00 60.22 21 ALA A O 6
ATOM 7576 N N . ILE A 1 22 ? 1.237 -7.930 -16.032 1.00 12.14 22 ILE A N 6
ATOM 7577 C CA . ILE A 1 22 ? 0.899 -7.709 -14.631 1.00 74.31 22 ILE A CA 6
ATOM 7578 C C . ILE A 1 22 ? 0.197 -6.369 -14.439 1.00 73.25 22 ILE A C 6
ATOM 7579 O O . ILE A 1 22 ? -0.850 -6.292 -13.797 1.00 23.43 22 ILE A O 6
ATOM 7595 N N . GLU A 1 23 ? 0.780 -5.316 -15.003 1.00 54.05 23 GLU A N 6
ATOM 7596 C CA . GLU A 1 23 ? 0.209 -3.979 -14.895 1.00 53.41 23 GLU A CA 6
ATOM 7597 C C . GLU A 1 23 ? -1.266 -3.983 -15.289 1.00 44.11 23 GLU A C 6
ATOM 7598 O O . GLU A 1 23 ? -2.065 -3.222 -14.746 1.00 14.30 23 GLU A O 6
ATOM 7610 N N . GLU A 1 24 ? -1.616 -4.846 -16.238 1.00 11.42 24 GLU A N 6
ATOM 7611 C CA . GLU A 1 24 ? -2.993 -4.948 -16.705 1.00 55.25 24 GLU A CA 6
ATOM 7612 C C . GLU A 1 24 ? -3.848 -5.731 -15.713 1.00 72.44 24 GLU A C 6
ATOM 7613 O O . GLU A 1 24 ? -5.016 -5.411 -15.496 1.00 73.12 24 GLU A O 6
ATOM 7625 N N . MET A 1 25 ? -3.257 -6.760 -15.115 1.00 65.11 25 MET A N 6
ATOM 7626 C CA . MET A 1 25 ? -3.963 -7.589 -14.146 1.00 30.34 25 MET A CA 6
ATOM 7627 C C . MET A 1 25 ? -4.203 -6.824 -12.848 1.00 54.13 25 MET A C 6
ATOM 7628 O O . MET A 1 25 ? -5.336 -6.721 -12.378 1.00 51.24 25 MET A O 6
ATOM 7642 N N . ALA A 1 26 ? -3.131 -6.289 -12.274 1.00 64.43 26 ALA A N 6
ATOM 7643 C CA . ALA A 1 26 ? -3.226 -5.532 -11.032 1.00 61.34 26 ALA A CA 6
ATOM 7644 C C . ALA A 1 26 ? -4.306 -4.460 -11.125 1.00 11.12 26 ALA A C 6
ATOM 7645 O O . ALA A 1 26 ? -4.993 -4.169 -10.145 1.00 62.31 26 ALA A O 6
ATOM 7652 N N . LYS A 1 27 ? -4.451 -3.874 -12.308 1.00 54.52 27 LYS A N 6
ATOM 7653 C CA . LYS A 1 27 ? -5.448 -2.833 -12.530 1.00 35.01 27 LYS A CA 6
ATOM 7654 C C . LYS A 1 27 ? -6.859 -3.382 -12.342 1.00 71.33 27 LYS A C 6
ATOM 7655 O O . LYS A 1 27 ? -7.699 -2.753 -11.700 1.00 60.00 27 LYS A O 6
ATOM 7674 N N . GLU A 1 28 ? -7.111 -4.560 -12.906 1.00 43.31 28 GLU A N 6
ATOM 7675 C CA . GLU A 1 28 ? -8.420 -5.193 -12.799 1.00 40.33 28 GLU A CA 6
ATOM 7676 C C . GLU A 1 28 ? -8.823 -5.366 -11.338 1.00 22.53 28 GLU A C 6
ATOM 7677 O O . GLU A 1 28 ? -9.997 -5.247 -10.987 1.00 53.13 28 GLU A O 6
ATOM 7689 N N . HIS A 1 29 ? -7.840 -5.650 -10.489 1.00 1.02 29 HIS A N 6
ATOM 7690 C CA . HIS A 1 29 ? -8.091 -5.840 -9.065 1.00 20.53 29 HIS A CA 6
ATOM 7691 C C . HIS A 1 29 ? -8.083 -4.504 -8.328 1.00 64.40 29 HIS A C 6
ATOM 7692 O O . HIS A 1 29 ? -8.739 -4.348 -7.300 1.00 14.33 29 HIS A O 6
ATOM 7706 N N . ASN A 1 30 ? -7.334 -3.545 -8.861 1.00 44.34 30 ASN A N 6
ATOM 7707 C CA . ASN A 1 30 ? -7.239 -2.222 -8.254 1.00 23.44 30 ASN A CA 6
ATOM 7708 C C . ASN A 1 30 ? -6.556 -2.298 -6.891 1.00 42.44 30 ASN A C 6
ATOM 7709 O O . ASN A 1 30 ? -7.059 -1.761 -5.903 1.00 63.55 30 ASN A O 6
ATOM 7720 N N . ILE A 1 31 ? -5.408 -2.965 -6.847 1.00 70.52 31 ILE A N 6
ATOM 7721 C CA . ILE A 1 31 ? -4.656 -3.109 -5.607 1.00 64.11 31 ILE A CA 6
ATOM 7722 C C . ILE A 1 31 ? -3.448 -2.178 -5.586 1.00 14.34 31 ILE A C 6
ATOM 7723 O O . ILE A 1 31 ? -2.969 -1.740 -6.632 1.00 12.43 31 ILE A O 6
ATOM 7739 N N . LYS A 1 32 ? -2.959 -1.880 -4.387 1.00 12.23 32 LYS A N 6
ATOM 7740 C CA . LYS A 1 32 ? -1.805 -1.003 -4.227 1.00 13.11 32 LYS A CA 6
ATOM 7741 C C . LYS A 1 32 ? -0.523 -1.708 -4.656 1.00 44.14 32 LYS A C 6
ATOM 7742 O O . LYS A 1 32 ? 0.280 -2.123 -3.820 1.00 14.11 32 LYS A O 6
ATOM 7761 N N . VAL A 1 33 ? -0.335 -1.839 -5.966 1.00 4.22 33 VAL A N 6
ATOM 7762 C CA . VAL A 1 33 ? 0.852 -2.491 -6.506 1.00 61.13 33 VAL A CA 6
ATOM 7763 C C . VAL A 1 33 ? 1.703 -1.510 -7.304 1.00 44.20 33 VAL A C 6
ATOM 7764 O O . VAL A 1 33 ? 1.202 -0.810 -8.184 1.00 61.24 33 VAL A O 6
ATOM 7777 N N . ASP A 1 34 ? 2.993 -1.464 -6.991 1.00 5.25 34 ASP A N 6
ATOM 7778 C CA . ASP A 1 34 ? 3.916 -0.569 -7.679 1.00 43.12 34 ASP A CA 6
ATOM 7779 C C . ASP A 1 34 ? 4.945 -1.361 -8.480 1.00 43.20 34 ASP A C 6
ATOM 7780 O O . ASP A 1 34 ? 6.097 -1.496 -8.067 1.00 3.03 34 ASP A O 6
ATOM 7789 N N . ILE A 1 35 ? 4.521 -1.883 -9.626 1.00 43.41 35 ILE A N 6
ATOM 7790 C CA . ILE A 1 35 ? 5.406 -2.661 -10.484 1.00 41.11 35 ILE A CA 6
ATOM 7791 C C . ILE A 1 35 ? 6.698 -1.904 -10.772 1.00 41.13 35 ILE A C 6
ATOM 7792 O O . ILE A 1 35 ? 6.692 -0.685 -10.944 1.00 13.35 35 ILE A O 6
ATOM 7808 N N . LYS A 1 36 ? 7.806 -2.635 -10.826 1.00 62.15 36 LYS A N 6
ATOM 7809 C CA . LYS A 1 36 ? 9.107 -2.035 -11.097 1.00 40.24 36 LYS A CA 6
ATOM 7810 C C . LYS A 1 36 ? 9.999 -2.997 -11.875 1.00 71.12 36 LYS A C 6
ATOM 7811 O O . LYS A 1 36 ? 9.931 -4.211 -11.685 1.00 75.12 36 LYS A O 6
ATOM 7830 N N . GLN A 1 37 ? 10.835 -2.446 -12.749 1.00 60.45 37 GLN A N 6
ATOM 7831 C CA . GLN A 1 37 ? 11.741 -3.257 -13.555 1.00 34.33 37 GLN A CA 6
ATOM 7832 C C . GLN A 1 37 ? 13.156 -2.690 -13.520 1.00 52.33 37 GLN A C 6
ATOM 7833 O O . GLN A 1 37 ? 13.366 -1.505 -13.784 1.00 24.51 37 GLN A O 6
ATOM 7847 N N . ILE A 1 38 ? 14.122 -3.542 -13.194 1.00 13.43 38 ILE A N 6
ATOM 7848 C CA . ILE A 1 38 ? 15.517 -3.125 -13.126 1.00 13.52 38 ILE A CA 6
ATOM 7849 C C . ILE A 1 38 ? 16.448 -4.242 -13.585 1.00 15.23 38 ILE A C 6
ATOM 7850 O O . ILE A 1 38 ? 15.997 -5.307 -14.006 1.00 33.34 38 ILE A O 6
ATOM 7866 N N . LYS A 1 39 ? 17.750 -3.992 -13.499 1.00 53.02 39 LYS A N 6
ATOM 7867 C CA . LYS A 1 39 ? 18.746 -4.977 -13.902 1.00 44.03 39 LYS A CA 6
ATOM 7868 C C . LYS A 1 39 ? 18.937 -6.033 -12.818 1.00 71.24 39 LYS A C 6
ATOM 7869 O O . LYS A 1 39 ? 18.707 -5.772 -11.637 1.00 42.02 39 LYS A O 6
ATOM 7888 N N . ILE A 1 40 ? 19.359 -7.225 -13.228 1.00 1.34 40 ILE A N 6
ATOM 7889 C CA . ILE A 1 40 ? 19.583 -8.319 -12.290 1.00 52.55 40 ILE A CA 6
ATOM 7890 C C . ILE A 1 40 ? 20.446 -7.869 -11.117 1.00 4.01 40 ILE A C 6
ATOM 7891 O O . ILE A 1 40 ? 20.312 -8.376 -10.002 1.00 45.44 40 ILE A O 6
ATOM 7907 N N . THR A 1 41 ? 21.333 -6.912 -11.374 1.00 21.22 41 THR A N 6
ATOM 7908 C CA . THR A 1 41 ? 22.219 -6.393 -10.339 1.00 74.03 41 THR A CA 6
ATOM 7909 C C . THR A 1 41 ? 21.552 -5.265 -9.561 1.00 2.35 41 THR A C 6
ATOM 7910 O O . THR A 1 41 ? 21.798 -5.093 -8.367 1.00 44.23 41 THR A O 6
ATOM 7921 N N . GLU A 1 42 ? 20.707 -4.499 -10.244 1.00 31.14 42 GLU A N 6
ATOM 7922 C CA . GLU A 1 42 ? 20.005 -3.387 -9.614 1.00 2.22 42 GLU A CA 6
ATOM 7923 C C . GLU A 1 42 ? 19.197 -3.864 -8.410 1.00 65.44 42 GLU A C 6
ATOM 7924 O O . GLU A 1 42 ? 18.948 -3.104 -7.475 1.00 33.11 42 GLU A O 6
ATOM 7936 N N . VAL A 1 43 ? 18.791 -5.130 -8.442 1.00 40.44 43 VAL A N 6
ATOM 7937 C CA . VAL A 1 43 ? 18.012 -5.710 -7.355 1.00 40.01 43 VAL A CA 6
ATOM 7938 C C . VAL A 1 43 ? 18.820 -5.756 -6.063 1.00 44.14 43 VAL A C 6
ATOM 7939 O O . VAL A 1 43 ? 18.262 -5.720 -4.968 1.00 22.43 43 VAL A O 6
ATOM 7952 N N . GLY A 1 44 ? 20.141 -5.835 -6.200 1.00 53.53 44 GLY A N 6
ATOM 7953 C CA . GLY A 1 44 ? 21.006 -5.884 -5.036 1.00 14.40 44 GLY A CA 6
ATOM 7954 C C . GLY A 1 44 ? 20.656 -4.825 -4.009 1.00 11.00 44 GLY A C 6
ATOM 7955 O O . GLY A 1 44 ? 20.183 -5.125 -2.913 1.00 21.44 44 GLY A O 6
ATOM 7959 N N . PRO A 1 45 ? 20.891 -3.552 -4.361 1.00 64.44 45 PRO A N 6
ATOM 7960 C CA . PRO A 1 45 ? 20.606 -2.420 -3.475 1.00 44.13 45 PRO A CA 6
ATOM 7961 C C . PRO A 1 45 ? 19.110 -2.194 -3.287 1.00 3.44 45 PRO A C 6
ATOM 7962 O O . PRO A 1 45 ? 18.682 -1.599 -2.297 1.00 45.00 45 PRO A O 6
ATOM 7973 N N . TYR A 1 46 ? 18.320 -2.672 -4.241 1.00 14.40 46 TYR A N 6
ATOM 7974 C CA . TYR A 1 46 ? 16.871 -2.519 -4.181 1.00 33.45 46 TYR A CA 6
ATOM 7975 C C . TYR A 1 46 ? 16.223 -3.732 -3.520 1.00 33.40 46 TYR A C 6
ATOM 7976 O O . TYR A 1 46 ? 15.128 -4.148 -3.899 1.00 65.04 46 TYR A O 6
ATOM 7994 N N . GLU A 1 47 ? 16.907 -4.295 -2.529 1.00 4.43 47 GLU A N 6
ATOM 7995 C CA . GLU A 1 47 ? 16.399 -5.460 -1.815 1.00 11.01 47 GLU A CA 6
ATOM 7996 C C . GLU A 1 47 ? 15.625 -5.040 -0.569 1.00 2.35 47 GLU A C 6
ATOM 7997 O O . GLU A 1 47 ? 14.581 -5.610 -0.252 1.00 0.35 47 GLU A O 6
ATOM 8009 N N . ASP A 1 48 ? 16.146 -4.040 0.134 1.00 14.23 48 ASP A N 6
ATOM 8010 C CA . ASP A 1 48 ? 15.505 -3.542 1.346 1.00 54.11 48 ASP A CA 6
ATOM 8011 C C . ASP A 1 48 ? 14.236 -2.765 1.009 1.00 35.23 48 ASP A C 6
ATOM 8012 O O . ASP A 1 48 ? 13.136 -3.147 1.411 1.00 54.04 48 ASP A O 6
ATOM 8021 N N . THR A 1 49 ? 14.395 -1.672 0.270 1.00 4.55 49 THR A N 6
ATOM 8022 C CA . THR A 1 49 ? 13.264 -0.840 -0.118 1.00 53.51 49 THR A CA 6
ATOM 8023 C C . THR A 1 49 ? 12.163 -1.674 -0.763 1.00 64.41 49 THR A C 6
ATOM 8024 O O . THR A 1 49 ? 10.988 -1.535 -0.427 1.00 52.33 49 THR A O 6
ATOM 8035 N N . ALA A 1 50 ? 12.553 -2.543 -1.690 1.00 73.24 50 ALA A N 6
ATOM 8036 C CA . ALA A 1 50 ? 11.599 -3.403 -2.380 1.00 51.33 50 ALA A CA 6
ATOM 8037 C C . ALA A 1 50 ? 11.113 -4.525 -1.470 1.00 21.42 50 ALA A C 6
ATOM 8038 O O . ALA A 1 50 ? 11.847 -4.992 -0.598 1.00 53.11 50 ALA A O 6
ATOM 8045 N N . ASP A 1 51 ? 9.873 -4.954 -1.677 1.00 61.23 51 ASP A N 6
ATOM 8046 C CA . ASP A 1 51 ? 9.289 -6.023 -0.875 1.00 3.10 51 ASP A CA 6
ATOM 8047 C C . ASP A 1 51 ? 9.258 -7.333 -1.655 1.00 70.35 51 ASP A C 6
ATOM 8048 O O . ASP A 1 51 ? 9.828 -8.338 -1.227 1.00 14.45 51 ASP A O 6
ATOM 8057 N N . LEU A 1 52 ? 8.588 -7.317 -2.803 1.00 3.44 52 LEU A N 6
ATOM 8058 C CA . LEU A 1 52 ? 8.481 -8.504 -3.643 1.00 43.15 52 LEU A CA 6
ATOM 8059 C C . LEU A 1 52 ? 9.421 -8.410 -4.841 1.00 5.31 52 LEU A C 6
ATOM 8060 O O . LEU A 1 52 ? 9.830 -7.318 -5.238 1.00 43.15 52 LEU A O 6
ATOM 8076 N N . LEU A 1 53 ? 9.759 -9.560 -5.413 1.00 41.12 53 LEU A N 6
ATOM 8077 C CA . LEU A 1 53 ? 10.650 -9.608 -6.568 1.00 15.32 53 LEU A CA 6
ATOM 8078 C C . LEU A 1 53 ? 10.370 -10.842 -7.420 1.00 43.51 53 LEU A C 6
ATOM 8079 O O . LEU A 1 53 ? 10.225 -11.948 -6.901 1.00 23.15 53 LEU A O 6
ATOM 8095 N N . VAL A 1 54 ? 10.298 -10.644 -8.733 1.00 3.24 54 VAL A N 6
ATOM 8096 C CA . VAL A 1 54 ? 10.040 -11.741 -9.658 1.00 1.41 54 VAL A CA 6
ATOM 8097 C C . VAL A 1 54 ? 11.171 -11.884 -10.670 1.00 2.30 54 VAL A C 6
ATOM 8098 O O . VAL A 1 54 ? 11.458 -10.960 -11.433 1.00 31.41 54 VAL A O 6
ATOM 8111 N N . THR A 1 55 ? 11.812 -13.048 -10.672 1.00 62.53 55 THR A N 6
ATOM 8112 C CA . THR A 1 55 ? 12.913 -13.313 -11.590 1.00 71.20 55 THR A CA 6
ATOM 8113 C C . THR A 1 55 ? 12.954 -14.784 -11.990 1.00 11.32 55 THR A C 6
ATOM 8114 O O . THR A 1 55 ? 12.896 -15.672 -11.138 1.00 54.35 55 THR A O 6
ATOM 8125 N N . THR A 1 56 ? 13.055 -15.036 -13.291 1.00 42.12 56 THR A N 6
ATOM 8126 C CA . THR A 1 56 ? 13.104 -16.399 -13.804 1.00 34.30 56 THR A CA 6
ATOM 8127 C C . THR A 1 56 ? 14.429 -17.069 -13.460 1.00 61.24 56 THR A C 6
ATOM 8128 O O . THR A 1 56 ? 14.463 -18.235 -13.067 1.00 14.33 56 THR A O 6
ATOM 8139 N N . ALA A 1 57 ? 15.520 -16.325 -13.611 1.00 53.22 57 ALA A N 6
ATOM 8140 C CA . ALA A 1 57 ? 16.848 -16.847 -13.314 1.00 12.51 57 ALA A CA 6
ATOM 8141 C C . ALA A 1 57 ? 16.956 -17.273 -11.854 1.00 31.11 57 ALA A C 6
ATOM 8142 O O . ALA A 1 57 ? 15.991 -17.177 -11.097 1.00 33.44 57 ALA A O 6
ATOM 8149 N N . MET A 1 58 ? 18.136 -17.745 -11.466 1.00 3.21 58 MET A N 6
ATOM 8150 C CA . MET A 1 58 ? 18.370 -18.186 -10.096 1.00 13.34 58 MET A CA 6
ATOM 8151 C C . MET A 1 58 ? 19.684 -17.626 -9.561 1.00 21.02 58 MET A C 6
ATOM 8152 O O . MET A 1 58 ? 20.443 -16.989 -10.292 1.00 1.42 58 MET A O 6
ATOM 8166 N N . THR A 1 59 ? 19.948 -17.868 -8.280 1.00 50.24 59 THR A N 6
ATOM 8167 C CA . THR A 1 59 ? 21.170 -17.387 -7.648 1.00 14.13 59 THR A CA 6
ATOM 8168 C C . THR A 1 59 ? 21.283 -17.894 -6.215 1.00 22.32 59 THR A C 6
ATOM 8169 O O . THR A 1 59 ? 20.361 -18.521 -5.692 1.00 3.32 59 THR A O 6
ATOM 8180 N N . LYS A 1 60 ? 22.420 -17.620 -5.583 1.00 54.22 60 LYS A N 6
ATOM 8181 C CA . LYS A 1 60 ? 22.654 -18.046 -4.209 1.00 20.51 60 LYS A CA 6
ATOM 8182 C C . LYS A 1 60 ? 21.506 -17.616 -3.302 1.00 54.20 60 LYS A C 6
ATOM 8183 O O . LYS A 1 60 ? 20.860 -16.596 -3.543 1.00 14.33 60 LYS A O 6
ATOM 8202 N N . LYS A 1 61 ? 21.257 -18.399 -2.258 1.00 10.44 61 LYS A N 6
ATOM 8203 C CA . LYS A 1 61 ? 20.188 -18.098 -1.312 1.00 45.53 61 LYS A CA 6
ATOM 8204 C C . LYS A 1 61 ? 20.564 -16.915 -0.425 1.00 25.54 61 LYS A C 6
ATOM 8205 O O . LYS A 1 61 ? 21.055 -17.096 0.689 1.00 25.21 61 LYS A O 6
ATOM 8224 N N . GLU A 1 62 ? 20.329 -15.707 -0.925 1.00 41.33 62 GLU A N 6
ATOM 8225 C CA . GLU A 1 62 ? 20.643 -14.496 -0.176 1.00 1.21 62 GLU A CA 6
ATOM 8226 C C . GLU A 1 62 ? 19.586 -13.421 -0.412 1.00 2.35 62 GLU A C 6
ATOM 8227 O O . GLU A 1 62 ? 19.899 -12.232 -0.482 1.00 42.04 62 GLU A O 6
ATOM 8239 N N . TYR A 1 63 ? 18.334 -13.847 -0.533 1.00 20.14 63 TYR A N 6
ATOM 8240 C CA . TYR A 1 63 ? 17.231 -12.922 -0.763 1.00 74.44 63 TYR A CA 6
ATOM 8241 C C . TYR A 1 63 ? 16.472 -12.646 0.531 1.00 52.20 63 TYR A C 6
ATOM 8242 O O . TYR A 1 63 ? 16.326 -13.526 1.380 1.00 41.41 63 TYR A O 6
ATOM 8260 N N . LYS A 1 64 ? 15.989 -11.416 0.675 1.00 63.21 64 LYS A N 6
ATOM 8261 C CA . LYS A 1 64 ? 15.243 -11.021 1.864 1.00 41.15 64 LYS A CA 6
ATOM 8262 C C . LYS A 1 64 ? 13.747 -10.957 1.571 1.00 65.30 64 LYS A C 6
ATOM 8263 O O . LYS A 1 64 ? 13.037 -10.101 2.099 1.00 23.42 64 LYS A O 6
ATOM 8282 N N . PHE A 1 65 ? 13.275 -11.869 0.727 1.00 11.05 65 PHE A N 6
ATOM 8283 C CA . PHE A 1 65 ? 11.863 -11.916 0.365 1.00 21.53 65 PHE A CA 6
ATOM 8284 C C . PHE A 1 65 ? 11.556 -13.159 -0.465 1.00 62.13 65 PHE A C 6
ATOM 8285 O O . PHE A 1 65 ? 12.437 -13.756 -1.085 1.00 1.21 65 PHE A O 6
ATOM 8302 N N . PRO A 1 66 ? 10.276 -13.560 -0.479 1.00 2.21 66 PRO A N 6
ATOM 8303 C CA . PRO A 1 66 ? 9.822 -14.735 -1.229 1.00 5.30 66 PRO A CA 6
ATOM 8304 C C . PRO A 1 66 ? 9.872 -14.514 -2.737 1.00 73.30 66 PRO A C 6
ATOM 8305 O O . PRO A 1 66 ? 8.890 -14.087 -3.345 1.00 32.34 66 PRO A O 6
ATOM 8316 N N . VAL A 1 67 ? 11.021 -14.809 -3.336 1.00 42.43 67 VAL A N 6
ATOM 8317 C CA . VAL A 1 67 ? 11.198 -14.644 -4.774 1.00 52.02 67 VAL A CA 6
ATOM 8318 C C . VAL A 1 67 ? 10.327 -15.625 -5.551 1.00 21.33 67 VAL A C 6
ATOM 8319 O O . VAL A 1 67 ? 10.089 -16.747 -5.103 1.00 74.42 67 VAL A O 6
ATOM 8332 N N . ILE A 1 68 ? 9.856 -15.195 -6.716 1.00 73.32 68 ILE A N 6
ATOM 8333 C CA . ILE A 1 68 ? 9.013 -16.037 -7.556 1.00 34.00 68 ILE A CA 6
ATOM 8334 C C . ILE A 1 68 ? 9.526 -16.071 -8.992 1.00 13.35 68 ILE A C 6
ATOM 8335 O O . ILE A 1 68 ? 9.883 -15.039 -9.558 1.00 4.22 68 ILE A O 6
ATOM 8351 N N . ASN A 1 69 ? 9.557 -17.264 -9.575 1.00 60.41 69 ASN A N 6
ATOM 8352 C CA . ASN A 1 69 ? 10.025 -17.433 -10.946 1.00 41.11 69 ASN A CA 6
ATOM 8353 C C . ASN A 1 69 ? 8.962 -16.982 -11.943 1.00 42.51 69 ASN A C 6
ATOM 8354 O O . ASN A 1 69 ? 7.771 -17.224 -11.749 1.00 5.55 69 ASN A O 6
ATOM 8365 N N . ALA A 1 70 ? 9.402 -16.325 -13.012 1.00 11.34 70 ALA A N 6
ATOM 8366 C CA . ALA A 1 70 ? 8.489 -15.842 -14.041 1.00 4.15 70 ALA A CA 6
ATOM 8367 C C . ALA A 1 70 ? 8.578 -16.698 -15.299 1.00 64.41 70 ALA A C 6
ATOM 8368 O O . ALA A 1 70 ? 8.454 -16.193 -16.415 1.00 23.40 70 ALA A O 6
ATOM 8375 N N . ARG A 1 71 ? 8.795 -17.996 -15.112 1.00 33.31 71 ARG A N 6
ATOM 8376 C CA . ARG A 1 71 ? 8.902 -18.922 -16.233 1.00 23.33 71 ARG A CA 6
ATOM 8377 C C . ARG A 1 71 ? 7.636 -18.895 -17.084 1.00 43.32 71 ARG A C 6
ATOM 8378 O O . ARG A 1 71 ? 7.696 -19.023 -18.306 1.00 54.22 71 ARG A O 6
ATOM 8399 N N . ASN A 1 72 ? 6.492 -18.727 -16.429 1.00 22.21 72 ASN A N 6
ATOM 8400 C CA . ASN A 1 72 ? 5.212 -18.684 -17.126 1.00 34.04 72 ASN A CA 6
ATOM 8401 C C . ASN A 1 72 ? 5.109 -17.437 -17.999 1.00 22.04 72 ASN A C 6
ATOM 8402 O O . ASN A 1 72 ? 4.274 -17.364 -18.900 1.00 61.34 72 ASN A O 6
ATOM 8413 N N . PHE A 1 73 ? 5.965 -16.458 -17.725 1.00 13.33 73 PHE A N 6
ATOM 8414 C CA . PHE A 1 73 ? 5.971 -15.213 -18.485 1.00 33.15 73 PHE A CA 6
ATOM 8415 C C . PHE A 1 73 ? 6.931 -15.302 -19.667 1.00 22.31 73 PHE A C 6
ATOM 8416 O O . PHE A 1 73 ? 7.608 -14.331 -20.007 1.00 13.32 73 PHE A O 6
ATOM 8433 N N . LEU A 1 74 ? 6.986 -16.475 -20.289 1.00 51.54 74 LEU A N 6
ATOM 8434 C CA . LEU A 1 74 ? 7.864 -16.693 -21.434 1.00 53.31 74 LEU A CA 6
ATOM 8435 C C . LEU A 1 74 ? 7.053 -16.914 -22.707 1.00 43.43 74 LEU A C 6
ATOM 8436 O O . LEU A 1 74 ? 7.459 -16.501 -23.794 1.00 52.35 74 LEU A O 6
ATOM 8452 N N . THR A 1 75 ? 5.904 -17.566 -22.565 1.00 72.25 75 THR A N 6
ATOM 8453 C CA . THR A 1 75 ? 5.035 -17.841 -23.703 1.00 65.13 75 THR A CA 6
ATOM 8454 C C . THR A 1 75 ? 3.985 -16.749 -23.870 1.00 2.01 75 THR A C 6
ATOM 8455 O O . THR A 1 75 ? 3.608 -16.402 -24.988 1.00 62.14 75 THR A O 6
ATOM 8466 N N . GLY A 1 76 ? 3.516 -16.209 -22.749 1.00 30.21 76 GLY A N 6
ATOM 8467 C CA . GLY A 1 76 ? 2.513 -15.161 -22.793 1.00 44.13 76 GLY A CA 6
ATOM 8468 C C . GLY A 1 76 ? 1.226 -15.561 -22.101 1.00 14.42 76 GLY A C 6
ATOM 8469 O O . GLY A 1 76 ? 0.516 -14.713 -21.559 1.00 13.21 76 GLY A O 6
ATOM 8473 N N . ILE A 1 77 ? 0.922 -16.854 -22.120 1.00 24.14 77 ILE A N 6
ATOM 8474 C CA . ILE A 1 77 ? -0.289 -17.364 -21.489 1.00 50.51 77 ILE A CA 6
ATOM 8475 C C . ILE A 1 77 ? 0.032 -18.087 -20.186 1.00 21.40 77 ILE A C 6
ATOM 8476 O O . ILE A 1 77 ? 1.119 -18.639 -20.022 1.00 23.13 77 ILE A O 6
ATOM 8492 N N . GLY A 1 78 ? -0.923 -18.082 -19.261 1.00 75.44 78 GLY A N 6
ATOM 8493 C CA . GLY A 1 78 ? -0.724 -18.743 -17.985 1.00 21.12 78 GLY A CA 6
ATOM 8494 C C . GLY A 1 78 ? -0.212 -17.798 -16.916 1.00 44.34 78 GLY A C 6
ATOM 8495 O O . GLY A 1 78 ? 0.378 -18.231 -15.926 1.00 42.11 78 GLY A O 6
ATOM 8499 N N . ILE A 1 79 ? -0.435 -16.503 -17.117 1.00 72.54 79 ILE A N 6
ATOM 8500 C CA . ILE A 1 79 ? 0.009 -15.495 -16.163 1.00 51.13 79 ILE A CA 6
ATOM 8501 C C . ILE A 1 79 ? -0.783 -15.582 -14.863 1.00 2.11 79 ILE A C 6
ATOM 8502 O O . ILE A 1 79 ? -0.243 -15.357 -13.780 1.00 41.14 79 ILE A O 6
ATOM 8518 N N . GLU A 1 80 ? -2.065 -15.912 -14.978 1.00 55.33 80 GLU A N 6
ATOM 8519 C CA . GLU A 1 80 ? -2.931 -16.030 -13.811 1.00 12.42 80 GLU A CA 6
ATOM 8520 C C . GLU A 1 80 ? -2.527 -17.225 -12.952 1.00 52.24 80 GLU A C 6
ATOM 8521 O O . GLU A 1 80 ? -2.612 -17.177 -11.726 1.00 31.32 80 GLU A O 6
ATOM 8533 N N . GLU A 1 81 ? -2.088 -18.295 -13.607 1.00 75.25 81 GLU A N 6
ATOM 8534 C CA . GLU A 1 81 ? -1.673 -19.503 -12.904 1.00 61.13 81 GLU A CA 6
ATOM 8535 C C . GLU A 1 81 ? -0.661 -19.175 -11.810 1.00 41.13 81 GLU A C 6
ATOM 8536 O O . GLU A 1 81 ? -0.661 -19.789 -10.743 1.00 31.20 81 GLU A O 6
ATOM 8548 N N . THR A 1 82 ? 0.203 -18.202 -12.084 1.00 14.43 82 THR A N 6
ATOM 8549 C CA . THR A 1 82 ? 1.221 -17.792 -11.125 1.00 62.12 82 THR A CA 6
ATOM 8550 C C . THR A 1 82 ? 0.796 -16.535 -10.375 1.00 24.02 82 THR A C 6
ATOM 8551 O O . THR A 1 82 ? 1.097 -16.374 -9.192 1.00 11.12 82 THR A O 6
ATOM 8562 N N . LYS A 1 83 ? 0.095 -15.646 -11.069 1.00 52.34 83 LYS A N 6
ATOM 8563 C CA . LYS A 1 83 ? -0.374 -14.403 -10.469 1.00 0.42 83 LYS A CA 6
ATOM 8564 C C . LYS A 1 83 ? -1.125 -14.675 -9.169 1.00 63.43 83 LYS A C 6
ATOM 8565 O O . LYS A 1 83 ? -1.035 -13.901 -8.217 1.00 35.10 83 LYS A O 6
ATOM 8584 N N . GLN A 1 84 ? -1.862 -15.781 -9.138 1.00 11.30 84 GLN A N 6
ATOM 8585 C CA . GLN A 1 84 ? -2.627 -16.155 -7.954 1.00 50.23 84 GLN A CA 6
ATOM 8586 C C . GLN A 1 84 ? -1.710 -16.342 -6.750 1.00 50.41 84 GLN A C 6
ATOM 8587 O O . GLN A 1 84 ? -1.997 -15.851 -5.659 1.00 3.24 84 GLN A O 6
ATOM 8601 N N . GLN A 1 85 ? -0.607 -17.054 -6.957 1.00 74.31 85 GLN A N 6
ATOM 8602 C CA . GLN A 1 85 ? 0.351 -17.306 -5.887 1.00 73.53 85 GLN A CA 6
ATOM 8603 C C . GLN A 1 85 ? 0.840 -15.998 -5.275 1.00 61.03 85 GLN A C 6
ATOM 8604 O O . GLN A 1 85 ? 0.806 -15.820 -4.057 1.00 75.33 85 GLN A O 6
ATOM 8618 N N . ILE A 1 86 ? 1.296 -15.086 -6.127 1.00 55.05 86 ILE A N 6
ATOM 8619 C CA . ILE A 1 86 ? 1.791 -13.794 -5.670 1.00 1.21 86 ILE A CA 6
ATOM 8620 C C . ILE A 1 86 ? 0.676 -12.971 -5.035 1.00 14.32 86 ILE A C 6
ATOM 8621 O O . ILE A 1 86 ? 0.821 -12.460 -3.923 1.00 64.33 86 ILE A O 6
ATOM 8637 N N . LEU A 1 87 ? -0.439 -12.847 -5.746 1.00 52.25 87 LEU A N 6
ATOM 8638 C CA . LEU A 1 87 ? -1.582 -12.087 -5.252 1.00 31.01 87 LEU A CA 6
ATOM 8639 C C . LEU A 1 87 ? -1.982 -12.552 -3.856 1.00 33.44 87 LEU A C 6
ATOM 8640 O O . LEU A 1 87 ? -2.293 -11.740 -2.983 1.00 73.35 87 LEU A O 6
ATOM 8656 N N . THR A 1 88 ? -1.971 -13.866 -3.649 1.00 5.31 88 THR A N 6
ATOM 8657 C CA . THR A 1 88 ? -2.331 -14.440 -2.359 1.00 0.44 88 THR A CA 6
ATOM 8658 C C . THR A 1 88 ? -1.494 -13.837 -1.236 1.00 31.21 88 THR A C 6
ATOM 8659 O O . THR A 1 88 ? -1.920 -13.804 -0.082 1.00 21.51 88 THR A O 6
ATOM 8670 N N . GLU A 1 89 ? -0.302 -13.361 -1.582 1.00 73.03 89 GLU A N 6
ATOM 8671 C CA . GLU A 1 89 ? 0.594 -12.760 -0.602 1.00 12.34 89 GLU A CA 6
ATOM 8672 C C . GLU A 1 89 ? 0.513 -11.237 -0.652 1.00 54.34 89 GLU A C 6
ATOM 8673 O O . GLU A 1 89 ? 0.559 -10.566 0.380 1.00 64.31 89 GLU A O 6
ATOM 8685 N N . LEU A 1 90 ? 0.391 -10.697 -1.860 1.00 2.30 90 LEU A N 6
ATOM 8686 C CA . LEU A 1 90 ? 0.304 -9.253 -2.047 1.00 51.51 90 LEU A CA 6
ATOM 8687 C C . LEU A 1 90 ? -0.768 -8.650 -1.144 1.00 63.30 90 LEU A C 6
ATOM 8688 O O . LEU A 1 90 ? -0.458 -7.956 -0.176 1.00 71.22 90 LEU A O 6
ATOM 8704 N N . GLN A 1 91 ? -2.028 -8.923 -1.467 1.00 1.13 91 GLN A N 6
ATOM 8705 C CA . GLN A 1 91 ? -3.145 -8.409 -0.683 1.00 40.32 91 GLN A CA 6
ATOM 8706 C C . GLN A 1 91 ? -3.328 -9.216 0.598 1.00 52.40 91 GLN A C 6
ATOM 8707 O O . GLN A 1 91 ? -3.664 -8.667 1.648 1.00 53.34 91 GLN A O 6
ATOM 8721 N N . LYS A 1 92 ? -3.106 -10.522 0.505 1.00 23.33 92 LYS A N 6
ATOM 8722 C CA . LYS A 1 92 ? -3.245 -11.406 1.656 1.00 30.24 92 LYS A CA 6
ATOM 8723 C C . LYS A 1 92 ? -1.899 -12.008 2.046 1.00 22.32 92 LYS A C 6
ATOM 8724 O O . LYS A 1 92 ? -1.493 -11.946 3.207 1.00 20.50 92 LYS A O 6
ATOM 8743 N N . MET A 1 1 ? 1.762 0.167 0.174 1.00 65.12 1 MET A N 7
ATOM 8744 C CA . MET A 1 1 ? 2.352 -0.077 -1.137 1.00 42.15 1 MET A CA 7
ATOM 8745 C C . MET A 1 1 ? 3.267 -1.297 -1.104 1.00 30.01 1 MET A C 7
ATOM 8746 O O . MET A 1 1 ? 3.907 -1.579 -0.090 1.00 52.53 1 MET A O 7
ATOM 8760 N N . LYS A 1 2 ? 3.324 -2.019 -2.218 1.00 3.11 2 LYS A N 7
ATOM 8761 C CA . LYS A 1 2 ? 4.161 -3.209 -2.317 1.00 42.31 2 LYS A CA 7
ATOM 8762 C C . LYS A 1 2 ? 5.156 -3.080 -3.466 1.00 42.21 2 LYS A C 7
ATOM 8763 O O . LYS A 1 2 ? 4.933 -3.611 -4.554 1.00 2.43 2 LYS A O 7
ATOM 8782 N N . GLN A 1 3 ? 6.254 -2.373 -3.216 1.00 73.10 3 GLN A N 7
ATOM 8783 C CA . GLN A 1 3 ? 7.282 -2.176 -4.230 1.00 65.14 3 GLN A CA 7
ATOM 8784 C C . GLN A 1 3 ? 7.883 -3.510 -4.662 1.00 45.32 3 GLN A C 7
ATOM 8785 O O . GLN A 1 3 ? 8.723 -4.079 -3.965 1.00 1.03 3 GLN A O 7
ATOM 8799 N N . VAL A 1 4 ? 7.448 -4.003 -5.817 1.00 32.40 4 VAL A N 7
ATOM 8800 C CA . VAL A 1 4 ? 7.943 -5.270 -6.343 1.00 2.15 4 VAL A CA 7
ATOM 8801 C C . VAL A 1 4 ? 8.829 -5.049 -7.563 1.00 62.34 4 VAL A C 7
ATOM 8802 O O . VAL A 1 4 ? 8.553 -4.186 -8.397 1.00 55.13 4 VAL A O 7
ATOM 8815 N N . LEU A 1 5 ? 9.895 -5.835 -7.663 1.00 65.34 5 LEU A N 7
ATOM 8816 C CA . LEU A 1 5 ? 10.824 -5.727 -8.784 1.00 15.03 5 LEU A CA 7
ATOM 8817 C C . LEU A 1 5 ? 10.472 -6.727 -9.880 1.00 65.43 5 LEU A C 7
ATOM 8818 O O . LEU A 1 5 ? 9.582 -7.561 -9.713 1.00 52.31 5 LEU A O 7
ATOM 8834 N N . VAL A 1 6 ? 11.180 -6.641 -11.002 1.00 41.52 6 VAL A N 7
ATOM 8835 C CA . VAL A 1 6 ? 10.946 -7.540 -12.125 1.00 71.14 6 VAL A CA 7
ATOM 8836 C C . VAL A 1 6 ? 12.226 -7.771 -12.921 1.00 31.34 6 VAL A C 7
ATOM 8837 O O . VAL A 1 6 ? 12.521 -7.042 -13.867 1.00 21.02 6 VAL A O 7
ATOM 8850 N N . ALA A 1 7 ? 12.983 -8.792 -12.530 1.00 14.41 7 ALA A N 7
ATOM 8851 C CA . ALA A 1 7 ? 14.230 -9.121 -13.208 1.00 2.02 7 ALA A CA 7
ATOM 8852 C C . ALA A 1 7 ? 14.109 -10.435 -13.972 1.00 43.23 7 ALA A C 7
ATOM 8853 O O . ALA A 1 7 ? 14.084 -11.512 -13.375 1.00 11.52 7 ALA A O 7
ATOM 8860 N N . CYS A 1 8 ? 14.034 -10.339 -15.295 1.00 65.31 8 CYS A N 7
ATOM 8861 C CA . CYS A 1 8 ? 13.915 -11.521 -16.141 1.00 75.24 8 CYS A CA 7
ATOM 8862 C C . CYS A 1 8 ? 15.282 -11.966 -16.651 1.00 54.11 8 CYS A C 7
ATOM 8863 O O . CYS A 1 8 ? 16.201 -11.158 -16.779 1.00 75.24 8 CYS A O 7
ATOM 8871 N N . GLY A 1 9 ? 15.409 -13.258 -16.939 1.00 13.11 9 GLY A N 7
ATOM 8872 C CA . GLY A 1 9 ? 16.667 -13.788 -17.429 1.00 63.23 9 GLY A CA 7
ATOM 8873 C C . GLY A 1 9 ? 16.688 -13.929 -18.938 1.00 63.44 9 GLY A C 7
ATOM 8874 O O . GLY A 1 9 ? 16.412 -15.003 -19.472 1.00 24.51 9 GLY A O 7
ATOM 8878 N N . ALA A 1 10 ? 17.015 -12.842 -19.628 1.00 51.54 10 ALA A N 7
ATOM 8879 C CA . ALA A 1 10 ? 17.071 -12.849 -21.085 1.00 11.01 10 ALA A CA 7
ATOM 8880 C C . ALA A 1 10 ? 18.453 -12.441 -21.583 1.00 62.13 10 ALA A C 7
ATOM 8881 O O . ALA A 1 10 ? 19.039 -13.109 -22.434 1.00 61.12 10 ALA A O 7
ATOM 8888 N N . GLY A 1 11 ? 18.969 -11.339 -21.047 1.00 42.15 11 GLY A N 7
ATOM 8889 C CA . GLY A 1 11 ? 20.279 -10.861 -21.451 1.00 54.21 11 GLY A CA 7
ATOM 8890 C C . GLY A 1 11 ? 20.211 -9.917 -22.635 1.00 45.13 11 GLY A C 7
ATOM 8891 O O . GLY A 1 11 ? 20.716 -8.795 -22.573 1.00 31.34 11 GLY A O 7
ATOM 8895 N N . ILE A 1 12 ? 19.589 -10.371 -23.718 1.00 30.44 12 ILE A N 7
ATOM 8896 C CA . ILE A 1 12 ? 19.459 -9.559 -24.921 1.00 31.31 12 ILE A CA 7
ATOM 8897 C C . ILE A 1 12 ? 18.041 -9.016 -25.067 1.00 64.52 12 ILE A C 7
ATOM 8898 O O . ILE A 1 12 ? 17.844 -7.836 -25.352 1.00 3.55 12 ILE A O 7
ATOM 8914 N N . ALA A 1 13 ? 17.057 -9.887 -24.869 1.00 71.00 13 ALA A N 7
ATOM 8915 C CA . ALA A 1 13 ? 15.657 -9.494 -24.975 1.00 22.41 13 ALA A CA 7
ATOM 8916 C C . ALA A 1 13 ? 15.286 -8.486 -23.893 1.00 24.25 13 ALA A C 7
ATOM 8917 O O . ALA A 1 13 ? 16.120 -8.108 -23.069 1.00 23.32 13 ALA A O 7
ATOM 8924 N N . THR A 1 14 ? 14.030 -8.052 -23.900 1.00 33.44 14 THR A N 7
ATOM 8925 C CA . THR A 1 14 ? 13.549 -7.086 -22.920 1.00 21.41 14 THR A CA 7
ATOM 8926 C C . THR A 1 14 ? 12.359 -7.637 -22.143 1.00 21.34 14 THR A C 7
ATOM 8927 O O . THR A 1 14 ? 11.514 -8.339 -22.698 1.00 30.10 14 THR A O 7
ATOM 8938 N N . SER A 1 15 ? 12.299 -7.314 -20.855 1.00 33.44 15 SER A N 7
ATOM 8939 C CA . SER A 1 15 ? 11.213 -7.780 -20.000 1.00 32.00 15 SER A CA 7
ATOM 8940 C C . SER A 1 15 ? 10.041 -6.803 -20.030 1.00 21.34 15 SER A C 7
ATOM 8941 O O . SER A 1 15 ? 9.765 -6.116 -19.046 1.00 14.02 15 SER A O 7
ATOM 8949 N N . THR A 1 16 ? 9.354 -6.747 -21.167 1.00 4.04 16 THR A N 7
ATOM 8950 C CA . THR A 1 16 ? 8.213 -5.855 -21.327 1.00 3.42 16 THR A CA 7
ATOM 8951 C C . THR A 1 16 ? 6.898 -6.613 -21.189 1.00 24.32 16 THR A C 7
ATOM 8952 O O . THR A 1 16 ? 5.952 -6.128 -20.569 1.00 1.03 16 THR A O 7
ATOM 8963 N N . VAL A 1 17 ? 6.846 -7.808 -21.770 1.00 54.53 17 VAL A N 7
ATOM 8964 C CA . VAL A 1 17 ? 5.646 -8.635 -21.710 1.00 44.34 17 VAL A CA 7
ATOM 8965 C C . VAL A 1 17 ? 5.171 -8.811 -20.272 1.00 44.45 17 VAL A C 7
ATOM 8966 O O . VAL A 1 17 ? 4.025 -8.506 -19.944 1.00 74.23 17 VAL A O 7
ATOM 8979 N N . VAL A 1 18 ? 6.061 -9.304 -19.417 1.00 45.02 18 VAL A N 7
ATOM 8980 C CA . VAL A 1 18 ? 5.734 -9.519 -18.013 1.00 23.32 18 VAL A CA 7
ATOM 8981 C C . VAL A 1 18 ? 5.139 -8.263 -17.388 1.00 51.52 18 VAL A C 7
ATOM 8982 O O . VAL A 1 18 ? 3.988 -8.259 -16.953 1.00 42.23 18 VAL A O 7
ATOM 8995 N N . ASN A 1 19 ? 5.931 -7.196 -17.348 1.00 21.12 19 ASN A N 7
ATOM 8996 C CA . ASN A 1 19 ? 5.482 -5.932 -16.776 1.00 43.31 19 ASN A CA 7
ATOM 8997 C C . ASN A 1 19 ? 4.133 -5.520 -17.358 1.00 44.01 19 ASN A C 7
ATOM 8998 O O . ASN A 1 19 ? 3.182 -5.260 -16.623 1.00 20.42 19 ASN A O 7
ATOM 9009 N N . ASN A 1 20 ? 4.060 -5.463 -18.684 1.00 34.30 20 ASN A N 7
ATOM 9010 C CA . ASN A 1 20 ? 2.827 -5.083 -19.365 1.00 65.24 20 ASN A CA 7
ATOM 9011 C C . ASN A 1 20 ? 1.675 -5.994 -18.953 1.00 51.13 20 ASN A C 7
ATOM 9012 O O . ASN A 1 20 ? 0.510 -5.599 -19.001 1.00 45.32 20 ASN A O 7
ATOM 9023 N N . ALA A 1 21 ? 2.008 -7.215 -18.548 1.00 5.11 21 ALA A N 7
ATOM 9024 C CA . ALA A 1 21 ? 1.002 -8.181 -18.125 1.00 3.22 21 ALA A CA 7
ATOM 9025 C C . ALA A 1 21 ? 0.614 -7.965 -16.666 1.00 74.51 21 ALA A C 7
ATOM 9026 O O . ALA A 1 21 ? -0.539 -8.170 -16.285 1.00 31.35 21 ALA A O 7
ATOM 9033 N N . ILE A 1 22 ? 1.582 -7.552 -15.855 1.00 71.35 22 ILE A N 7
ATOM 9034 C CA . ILE A 1 22 ? 1.340 -7.309 -14.439 1.00 32.22 22 ILE A CA 7
ATOM 9035 C C . ILE A 1 22 ? 0.605 -5.990 -14.225 1.00 73.42 22 ILE A C 7
ATOM 9036 O O . ILE A 1 22 ? -0.292 -5.897 -13.387 1.00 63.44 22 ILE A O 7
ATOM 9052 N N . GLU A 1 23 ? 0.990 -4.974 -14.990 1.00 53.33 23 GLU A N 7
ATOM 9053 C CA . GLU A 1 23 ? 0.366 -3.660 -14.885 1.00 13.02 23 GLU A CA 7
ATOM 9054 C C . GLU A 1 23 ? -1.114 -3.729 -15.252 1.00 21.43 23 GLU A C 7
ATOM 9055 O O . GLU A 1 23 ? -1.957 -3.130 -14.586 1.00 12.03 23 GLU A O 7
ATOM 9067 N N . GLU A 1 24 ? -1.420 -4.465 -16.316 1.00 2.10 24 GLU A N 7
ATOM 9068 C CA . GLU A 1 24 ? -2.797 -4.611 -16.772 1.00 70.42 24 GLU A CA 7
ATOM 9069 C C . GLU A 1 24 ? -3.626 -5.395 -15.758 1.00 64.24 24 GLU A C 7
ATOM 9070 O O . GLU A 1 24 ? -4.812 -5.127 -15.570 1.00 43.42 24 GLU A O 7
ATOM 9082 N N . MET A 1 25 ? -2.991 -6.366 -15.109 1.00 14.33 25 MET A N 7
ATOM 9083 C CA . MET A 1 25 ? -3.669 -7.188 -14.114 1.00 33.54 25 MET A CA 7
ATOM 9084 C C . MET A 1 25 ? -3.900 -6.404 -12.826 1.00 25.55 25 MET A C 7
ATOM 9085 O O . MET A 1 25 ? -5.024 -6.319 -12.333 1.00 22.25 25 MET A O 7
ATOM 9099 N N . ALA A 1 26 ? -2.828 -5.834 -12.286 1.00 25.05 26 ALA A N 7
ATOM 9100 C CA . ALA A 1 26 ? -2.914 -5.056 -11.056 1.00 42.10 26 ALA A CA 7
ATOM 9101 C C . ALA A 1 26 ? -4.006 -3.996 -11.152 1.00 72.35 26 ALA A C 7
ATOM 9102 O O . ALA A 1 26 ? -4.660 -3.671 -10.161 1.00 71.51 26 ALA A O 7
ATOM 9109 N N . LYS A 1 27 ? -4.199 -3.459 -12.353 1.00 22.45 27 LYS A N 7
ATOM 9110 C CA . LYS A 1 27 ? -5.212 -2.436 -12.580 1.00 34.23 27 LYS A CA 7
ATOM 9111 C C . LYS A 1 27 ? -6.615 -3.014 -12.417 1.00 3.11 27 LYS A C 7
ATOM 9112 O O . LYS A 1 27 ? -7.481 -2.397 -11.799 1.00 14.04 27 LYS A O 7
ATOM 9131 N N . GLU A 1 28 ? -6.829 -4.201 -12.975 1.00 32.54 28 GLU A N 7
ATOM 9132 C CA . GLU A 1 28 ? -8.127 -4.861 -12.890 1.00 23.43 28 GLU A CA 7
ATOM 9133 C C . GLU A 1 28 ? -8.523 -5.096 -11.435 1.00 74.30 28 GLU A C 7
ATOM 9134 O O . GLU A 1 28 ? -9.699 -5.009 -11.079 1.00 20.44 28 GLU A O 7
ATOM 9146 N N . HIS A 1 29 ? -7.534 -5.395 -10.599 1.00 32.02 29 HIS A N 7
ATOM 9147 C CA . HIS A 1 29 ? -7.779 -5.643 -9.182 1.00 50.24 29 HIS A CA 7
ATOM 9148 C C . HIS A 1 29 ? -7.816 -4.333 -8.400 1.00 74.33 29 HIS A C 7
ATOM 9149 O O . HIS A 1 29 ? -8.506 -4.224 -7.387 1.00 43.23 29 HIS A O 7
ATOM 9163 N N . ASN A 1 30 ? -7.070 -3.343 -8.878 1.00 4.12 30 ASN A N 7
ATOM 9164 C CA . ASN A 1 30 ? -7.017 -2.041 -8.222 1.00 65.24 30 ASN A CA 7
ATOM 9165 C C . ASN A 1 30 ? -6.381 -2.154 -6.840 1.00 1.30 30 ASN A C 7
ATOM 9166 O O . ASN A 1 30 ? -6.894 -1.606 -5.864 1.00 20.45 30 ASN A O 7
ATOM 9177 N N . ILE A 1 31 ? -5.262 -2.866 -6.766 1.00 3.03 31 ILE A N 7
ATOM 9178 C CA . ILE A 1 31 ? -4.555 -3.049 -5.504 1.00 13.42 31 ILE A CA 7
ATOM 9179 C C . ILE A 1 31 ? -3.433 -2.028 -5.350 1.00 23.24 31 ILE A C 7
ATOM 9180 O O . ILE A 1 31 ? -2.870 -1.553 -6.336 1.00 54.24 31 ILE A O 7
ATOM 9196 N N . LYS A 1 32 ? -3.109 -1.696 -4.104 1.00 73.43 32 LYS A N 7
ATOM 9197 C CA . LYS A 1 32 ? -2.051 -0.735 -3.818 1.00 53.34 32 LYS A CA 7
ATOM 9198 C C . LYS A 1 32 ? -0.676 -1.364 -4.015 1.00 21.41 32 LYS A C 7
ATOM 9199 O O . LYS A 1 32 ? 0.074 -1.552 -3.057 1.00 64.32 32 LYS A O 7
ATOM 9218 N N . VAL A 1 33 ? -0.351 -1.687 -5.263 1.00 24.43 33 VAL A N 7
ATOM 9219 C CA . VAL A 1 33 ? 0.936 -2.293 -5.585 1.00 33.41 33 VAL A CA 7
ATOM 9220 C C . VAL A 1 33 ? 1.675 -1.483 -6.643 1.00 44.22 33 VAL A C 7
ATOM 9221 O O . VAL A 1 33 ? 1.082 -1.037 -7.626 1.00 20.15 33 VAL A O 7
ATOM 9234 N N . ASP A 1 34 ? 2.974 -1.296 -6.436 1.00 42.03 34 ASP A N 7
ATOM 9235 C CA . ASP A 1 34 ? 3.797 -0.540 -7.374 1.00 13.13 34 ASP A CA 7
ATOM 9236 C C . ASP A 1 34 ? 4.770 -1.458 -8.105 1.00 64.45 34 ASP A C 7
ATOM 9237 O O . ASP A 1 34 ? 5.582 -2.143 -7.481 1.00 54.30 34 ASP A O 7
ATOM 9246 N N . ILE A 1 35 ? 4.683 -1.469 -9.431 1.00 42.32 35 ILE A N 7
ATOM 9247 C CA . ILE A 1 35 ? 5.556 -2.303 -10.247 1.00 64.13 35 ILE A CA 7
ATOM 9248 C C . ILE A 1 35 ? 6.901 -1.624 -10.484 1.00 24.53 35 ILE A C 7
ATOM 9249 O O . ILE A 1 35 ? 6.981 -0.401 -10.598 1.00 72.25 35 ILE A O 7
ATOM 9265 N N . LYS A 1 36 ? 7.958 -2.427 -10.557 1.00 52.05 36 LYS A N 7
ATOM 9266 C CA . LYS A 1 36 ? 9.301 -1.906 -10.784 1.00 13.13 36 LYS A CA 7
ATOM 9267 C C . LYS A 1 36 ? 10.138 -2.892 -11.592 1.00 53.25 36 LYS A C 7
ATOM 9268 O O . LYS A 1 36 ? 10.147 -4.089 -11.310 1.00 33.45 36 LYS A O 7
ATOM 9287 N N . GLN A 1 37 ? 10.840 -2.379 -12.598 1.00 30.42 37 GLN A N 7
ATOM 9288 C CA . GLN A 1 37 ? 11.681 -3.216 -13.446 1.00 54.02 37 GLN A CA 7
ATOM 9289 C C . GLN A 1 37 ? 13.140 -2.781 -13.364 1.00 61.24 37 GLN A C 7
ATOM 9290 O O . GLN A 1 37 ? 13.454 -1.598 -13.501 1.00 71.43 37 GLN A O 7
ATOM 9304 N N . ILE A 1 38 ? 14.027 -3.744 -13.140 1.00 64.41 38 ILE A N 7
ATOM 9305 C CA . ILE A 1 38 ? 15.454 -3.460 -13.041 1.00 33.52 38 ILE A CA 7
ATOM 9306 C C . ILE A 1 38 ? 16.282 -4.590 -13.642 1.00 63.52 38 ILE A C 7
ATOM 9307 O O . ILE A 1 38 ? 15.741 -5.598 -14.098 1.00 30.00 38 ILE A O 7
ATOM 9323 N N . LYS A 1 39 ? 17.600 -4.417 -13.639 1.00 33.21 39 LYS A N 7
ATOM 9324 C CA . LYS A 1 39 ? 18.506 -5.423 -14.181 1.00 14.10 39 LYS A CA 7
ATOM 9325 C C . LYS A 1 39 ? 18.879 -6.449 -13.116 1.00 60.21 39 LYS A C 7
ATOM 9326 O O . LYS A 1 39 ? 18.674 -6.222 -11.923 1.00 61.23 39 LYS A O 7
ATOM 9345 N N . ILE A 1 40 ? 19.429 -7.577 -13.555 1.00 14.34 40 ILE A N 7
ATOM 9346 C CA . ILE A 1 40 ? 19.833 -8.636 -12.638 1.00 53.32 40 ILE A CA 7
ATOM 9347 C C . ILE A 1 40 ? 20.796 -8.109 -11.580 1.00 12.02 40 ILE A C 7
ATOM 9348 O O . ILE A 1 40 ? 20.803 -8.578 -10.441 1.00 74.32 40 ILE A O 7
ATOM 9364 N N . THR A 1 41 ? 21.608 -7.129 -11.962 1.00 43.41 41 THR A N 7
ATOM 9365 C CA . THR A 1 41 ? 22.575 -6.537 -11.047 1.00 4.45 41 THR A CA 7
ATOM 9366 C C . THR A 1 41 ? 22.014 -5.281 -10.390 1.00 14.03 41 THR A C 7
ATOM 9367 O O . THR A 1 41 ? 22.761 -4.375 -10.021 1.00 71.44 41 THR A O 7
ATOM 9378 N N . GLU A 1 42 ? 20.693 -5.234 -10.246 1.00 31.33 42 GLU A N 7
ATOM 9379 C CA . GLU A 1 42 ? 20.032 -4.088 -9.633 1.00 21.03 42 GLU A CA 7
ATOM 9380 C C . GLU A 1 42 ? 19.156 -4.527 -8.462 1.00 44.44 42 GLU A C 7
ATOM 9381 O O . GLU A 1 42 ? 18.935 -3.767 -7.520 1.00 15.15 42 GLU A O 7
ATOM 9393 N N . VAL A 1 43 ? 18.661 -5.758 -8.531 1.00 34.11 43 VAL A N 7
ATOM 9394 C CA . VAL A 1 43 ? 17.810 -6.299 -7.478 1.00 35.20 43 VAL A CA 7
ATOM 9395 C C . VAL A 1 43 ? 18.590 -6.486 -6.182 1.00 64.41 43 VAL A C 7
ATOM 9396 O O . VAL A 1 43 ? 18.017 -6.482 -5.093 1.00 43.35 43 VAL A O 7
ATOM 9409 N N . GLY A 1 44 ? 19.904 -6.651 -6.307 1.00 51.23 44 GLY A N 7
ATOM 9410 C CA . GLY A 1 44 ? 20.743 -6.837 -5.138 1.00 0.10 44 GLY A CA 7
ATOM 9411 C C . GLY A 1 44 ? 20.430 -5.844 -4.036 1.00 30.52 44 GLY A C 7
ATOM 9412 O O . GLY A 1 44 ? 19.934 -6.206 -2.968 1.00 40.34 44 GLY A O 7
ATOM 9416 N N . PRO A 1 45 ? 20.724 -4.561 -4.289 1.00 41.41 45 PRO A N 7
ATOM 9417 C CA . PRO A 1 45 ? 20.480 -3.487 -3.321 1.00 43.24 45 PRO A CA 7
ATOM 9418 C C . PRO A 1 45 ? 18.994 -3.210 -3.126 1.00 13.55 45 PRO A C 7
ATOM 9419 O O . PRO A 1 45 ? 18.586 -2.649 -2.108 1.00 33.10 45 PRO A O 7
ATOM 9430 N N . TYR A 1 46 ? 18.189 -3.606 -4.105 1.00 51.52 46 TYR A N 7
ATOM 9431 C CA . TYR A 1 46 ? 16.747 -3.398 -4.041 1.00 1.40 46 TYR A CA 7
ATOM 9432 C C . TYR A 1 46 ? 16.049 -4.606 -3.425 1.00 23.32 46 TYR A C 7
ATOM 9433 O O . TYR A 1 46 ? 14.954 -4.982 -3.840 1.00 72.13 46 TYR A O 7
ATOM 9451 N N . GLU A 1 47 ? 16.693 -5.210 -2.431 1.00 1.14 47 GLU A N 7
ATOM 9452 C CA . GLU A 1 47 ? 16.135 -6.376 -1.757 1.00 33.34 47 GLU A CA 7
ATOM 9453 C C . GLU A 1 47 ? 15.404 -5.969 -0.481 1.00 34.24 47 GLU A C 7
ATOM 9454 O O . GLU A 1 47 ? 14.379 -6.553 -0.126 1.00 63.01 47 GLU A O 7
ATOM 9466 N N . ASP A 1 48 ? 15.938 -4.965 0.205 1.00 12.42 48 ASP A N 7
ATOM 9467 C CA . ASP A 1 48 ? 15.337 -4.478 1.442 1.00 71.22 48 ASP A CA 7
ATOM 9468 C C . ASP A 1 48 ? 14.103 -3.630 1.149 1.00 3.34 48 ASP A C 7
ATOM 9469 O O . ASP A 1 48 ? 13.026 -3.871 1.695 1.00 21.22 48 ASP A O 7
ATOM 9478 N N . THR A 1 49 ? 14.268 -2.633 0.285 1.00 71.10 49 THR A N 7
ATOM 9479 C CA . THR A 1 49 ? 13.169 -1.747 -0.078 1.00 62.24 49 THR A CA 7
ATOM 9480 C C . THR A 1 49 ? 12.049 -2.515 -0.771 1.00 24.42 49 THR A C 7
ATOM 9481 O O . THR A 1 49 ? 10.883 -2.407 -0.393 1.00 4.33 49 THR A O 7
ATOM 9492 N N . ALA A 1 50 ? 12.411 -3.293 -1.786 1.00 43.43 50 ALA A N 7
ATOM 9493 C CA . ALA A 1 50 ? 11.437 -4.081 -2.530 1.00 33.43 50 ALA A CA 7
ATOM 9494 C C . ALA A 1 50 ? 10.858 -5.196 -1.665 1.00 21.12 50 ALA A C 7
ATOM 9495 O O . ALA A 1 50 ? 11.597 -5.965 -1.051 1.00 24.44 50 ALA A O 7
ATOM 9502 N N . ASP A 1 51 ? 9.533 -5.277 -1.621 1.00 11.34 51 ASP A N 7
ATOM 9503 C CA . ASP A 1 51 ? 8.855 -6.298 -0.831 1.00 31.13 51 ASP A CA 7
ATOM 9504 C C . ASP A 1 51 ? 8.959 -7.663 -1.503 1.00 64.41 51 ASP A C 7
ATOM 9505 O O . ASP A 1 51 ? 9.575 -8.586 -0.967 1.00 12.01 51 ASP A O 7
ATOM 9514 N N . LEU A 1 52 ? 8.354 -7.786 -2.679 1.00 51.31 52 LEU A N 7
ATOM 9515 C CA . LEU A 1 52 ? 8.378 -9.039 -3.425 1.00 73.12 52 LEU A CA 7
ATOM 9516 C C . LEU A 1 52 ? 9.375 -8.968 -4.577 1.00 70.32 52 LEU A C 7
ATOM 9517 O O . LEU A 1 52 ? 9.906 -7.901 -4.888 1.00 61.21 52 LEU A O 7
ATOM 9533 N N . LEU A 1 53 ? 9.624 -10.110 -5.209 1.00 35.34 53 LEU A N 7
ATOM 9534 C CA . LEU A 1 53 ? 10.556 -10.178 -6.329 1.00 34.12 53 LEU A CA 7
ATOM 9535 C C . LEU A 1 53 ? 10.217 -11.347 -7.249 1.00 1.41 53 LEU A C 7
ATOM 9536 O O . LEU A 1 53 ? 10.159 -12.497 -6.814 1.00 4.34 53 LEU A O 7
ATOM 9552 N N . VAL A 1 54 ? 9.996 -11.044 -8.524 1.00 60.23 54 VAL A N 7
ATOM 9553 C CA . VAL A 1 54 ? 9.667 -12.070 -9.507 1.00 52.41 54 VAL A CA 7
ATOM 9554 C C . VAL A 1 54 ? 10.725 -12.141 -10.602 1.00 61.41 54 VAL A C 7
ATOM 9555 O O . VAL A 1 54 ? 10.847 -11.233 -11.424 1.00 42.33 54 VAL A O 7
ATOM 9568 N N . THR A 1 55 ? 11.490 -13.229 -10.608 1.00 51.11 55 THR A N 7
ATOM 9569 C CA . THR A 1 55 ? 12.539 -13.420 -11.602 1.00 10.15 55 THR A CA 7
ATOM 9570 C C . THR A 1 55 ? 12.495 -14.828 -12.184 1.00 52.00 55 THR A C 7
ATOM 9571 O O . THR A 1 55 ? 12.155 -15.788 -11.491 1.00 51.23 55 THR A O 7
ATOM 9582 N N . THR A 1 56 ? 12.841 -14.946 -13.462 1.00 43.01 56 THR A N 7
ATOM 9583 C CA . THR A 1 56 ? 12.841 -16.237 -14.138 1.00 73.11 56 THR A CA 7
ATOM 9584 C C . THR A 1 56 ? 13.751 -17.231 -13.426 1.00 34.24 56 THR A C 7
ATOM 9585 O O . THR A 1 56 ? 13.360 -18.369 -13.167 1.00 23.21 56 THR A O 7
ATOM 9596 N N . ALA A 1 57 ? 14.965 -16.794 -13.110 1.00 42.42 57 ALA A N 7
ATOM 9597 C CA . ALA A 1 57 ? 15.930 -17.645 -12.425 1.00 14.24 57 ALA A CA 7
ATOM 9598 C C . ALA A 1 57 ? 16.201 -17.140 -11.012 1.00 14.25 57 ALA A C 7
ATOM 9599 O O . ALA A 1 57 ? 15.885 -15.998 -10.679 1.00 54.23 57 ALA A O 7
ATOM 9606 N N . MET A 1 58 ? 16.787 -17.998 -10.184 1.00 31.34 58 MET A N 7
ATOM 9607 C CA . MET A 1 58 ? 17.101 -17.638 -8.806 1.00 15.22 58 MET A CA 7
ATOM 9608 C C . MET A 1 58 ? 18.574 -17.272 -8.662 1.00 3.34 58 MET A C 7
ATOM 9609 O O . MET A 1 58 ? 19.321 -17.261 -9.641 1.00 22.12 58 MET A O 7
ATOM 9623 N N . THR A 1 59 ? 18.988 -16.971 -7.434 1.00 73.23 59 THR A N 7
ATOM 9624 C CA . THR A 1 59 ? 20.371 -16.603 -7.163 1.00 24.14 59 THR A CA 7
ATOM 9625 C C . THR A 1 59 ? 21.046 -17.630 -6.260 1.00 44.33 59 THR A C 7
ATOM 9626 O O . THR A 1 59 ? 20.476 -18.679 -5.960 1.00 40.24 59 THR A O 7
ATOM 9637 N N . LYS A 1 60 ? 22.265 -17.321 -5.829 1.00 73.20 60 LYS A N 7
ATOM 9638 C CA . LYS A 1 60 ? 23.018 -18.216 -4.958 1.00 41.15 60 LYS A CA 7
ATOM 9639 C C . LYS A 1 60 ? 22.871 -17.805 -3.497 1.00 51.40 60 LYS A C 7
ATOM 9640 O O . LYS A 1 60 ? 22.813 -18.652 -2.605 1.00 42.25 60 LYS A O 7
ATOM 9659 N N . LYS A 1 61 ? 22.809 -16.499 -3.258 1.00 20.11 61 LYS A N 7
ATOM 9660 C CA . LYS A 1 61 ? 22.665 -15.974 -1.905 1.00 64.51 61 LYS A CA 7
ATOM 9661 C C . LYS A 1 61 ? 21.330 -16.392 -1.299 1.00 14.05 61 LYS A C 7
ATOM 9662 O O . LYS A 1 61 ? 20.591 -17.181 -1.887 1.00 13.33 61 LYS A O 7
ATOM 9681 N N . GLU A 1 62 ? 21.026 -15.856 -0.120 1.00 65.42 62 GLU A N 7
ATOM 9682 C CA . GLU A 1 62 ? 19.779 -16.174 0.564 1.00 33.03 62 GLU A CA 7
ATOM 9683 C C . GLU A 1 62 ? 18.831 -14.978 0.550 1.00 32.23 62 GLU A C 7
ATOM 9684 O O . GLU A 1 62 ? 18.944 -14.072 1.377 1.00 65.54 62 GLU A O 7
ATOM 9696 N N . TYR A 1 63 ? 17.897 -14.983 -0.394 1.00 53.50 63 TYR A N 7
ATOM 9697 C CA . TYR A 1 63 ? 16.931 -13.897 -0.518 1.00 73.54 63 TYR A CA 7
ATOM 9698 C C . TYR A 1 63 ? 16.188 -13.676 0.796 1.00 41.13 63 TYR A C 7
ATOM 9699 O O . TYR A 1 63 ? 16.119 -14.567 1.642 1.00 32.40 63 TYR A O 7
ATOM 9717 N N . LYS A 1 64 ? 15.633 -12.480 0.959 1.00 12.14 64 LYS A N 7
ATOM 9718 C CA . LYS A 1 64 ? 14.893 -12.138 2.168 1.00 33.43 64 LYS A CA 7
ATOM 9719 C C . LYS A 1 64 ? 13.406 -11.977 1.869 1.00 51.44 64 LYS A C 7
ATOM 9720 O O . LYS A 1 64 ? 12.739 -11.112 2.436 1.00 15.44 64 LYS A O 7
ATOM 9739 N N . PHE A 1 65 ? 12.892 -12.815 0.974 1.00 5.14 65 PHE A N 7
ATOM 9740 C CA . PHE A 1 65 ? 11.484 -12.765 0.600 1.00 40.20 65 PHE A CA 7
ATOM 9741 C C . PHE A 1 65 ? 11.111 -13.959 -0.274 1.00 51.42 65 PHE A C 7
ATOM 9742 O O . PHE A 1 65 ? 11.960 -14.587 -0.906 1.00 42.25 65 PHE A O 7
ATOM 9759 N N . PRO A 1 66 ? 9.809 -14.280 -0.311 1.00 63.30 66 PRO A N 7
ATOM 9760 C CA . PRO A 1 66 ? 9.293 -15.400 -1.103 1.00 72.25 66 PRO A CA 7
ATOM 9761 C C . PRO A 1 66 ? 9.370 -15.134 -2.603 1.00 10.41 66 PRO A C 7
ATOM 9762 O O . PRO A 1 66 ? 8.425 -14.619 -3.202 1.00 22.44 66 PRO A O 7
ATOM 9773 N N . VAL A 1 67 ? 10.501 -15.487 -3.205 1.00 3.03 67 VAL A N 7
ATOM 9774 C CA . VAL A 1 67 ? 10.701 -15.287 -4.635 1.00 60.21 67 VAL A CA 7
ATOM 9775 C C . VAL A 1 67 ? 9.813 -16.221 -5.450 1.00 21.23 67 VAL A C 7
ATOM 9776 O O . VAL A 1 67 ? 9.570 -17.362 -5.056 1.00 73.43 67 VAL A O 7
ATOM 9789 N N . ILE A 1 68 ? 9.332 -15.729 -6.587 1.00 24.45 68 ILE A N 7
ATOM 9790 C CA . ILE A 1 68 ? 8.473 -16.521 -7.458 1.00 15.14 68 ILE A CA 7
ATOM 9791 C C . ILE A 1 68 ? 9.059 -16.625 -8.861 1.00 71.53 68 ILE A C 7
ATOM 9792 O O . ILE A 1 68 ? 9.142 -15.635 -9.585 1.00 42.55 68 ILE A O 7
ATOM 9808 N N . ASN A 1 69 ? 9.463 -17.834 -9.240 1.00 13.05 69 ASN A N 7
ATOM 9809 C CA . ASN A 1 69 ? 10.040 -18.069 -10.558 1.00 24.02 69 ASN A CA 7
ATOM 9810 C C . ASN A 1 69 ? 9.134 -17.519 -11.655 1.00 1.21 69 ASN A C 7
ATOM 9811 O O . ASN A 1 69 ? 7.927 -17.756 -11.653 1.00 55.24 69 ASN A O 7
ATOM 9822 N N . ALA A 1 70 ? 9.726 -16.784 -12.591 1.00 0.35 70 ALA A N 7
ATOM 9823 C CA . ALA A 1 70 ? 8.973 -16.202 -13.695 1.00 22.11 70 ALA A CA 7
ATOM 9824 C C . ALA A 1 70 ? 9.024 -17.099 -14.927 1.00 24.41 70 ALA A C 7
ATOM 9825 O O . ALA A 1 70 ? 9.066 -16.615 -16.058 1.00 20.01 70 ALA A O 7
ATOM 9832 N N . ARG A 1 71 ? 9.022 -18.409 -14.700 1.00 14.11 71 ARG A N 7
ATOM 9833 C CA . ARG A 1 71 ? 9.070 -19.374 -15.792 1.00 14.41 71 ARG A CA 7
ATOM 9834 C C . ARG A 1 71 ? 7.723 -19.456 -16.504 1.00 74.30 71 ARG A C 7
ATOM 9835 O O . ARG A 1 71 ? 7.662 -19.644 -17.718 1.00 71.12 71 ARG A O 7
ATOM 9856 N N . ASN A 1 72 ? 6.645 -19.315 -15.739 1.00 30.31 72 ASN A N 7
ATOM 9857 C CA . ASN A 1 72 ? 5.299 -19.375 -16.296 1.00 73.14 72 ASN A CA 7
ATOM 9858 C C . ASN A 1 72 ? 5.132 -18.364 -17.426 1.00 43.44 72 ASN A C 7
ATOM 9859 O O . ASN A 1 72 ? 4.422 -18.616 -18.400 1.00 42.41 72 ASN A O 7
ATOM 9870 N N . PHE A 1 73 ? 5.793 -17.218 -17.290 1.00 35.41 73 PHE A N 7
ATOM 9871 C CA . PHE A 1 73 ? 5.718 -16.168 -18.299 1.00 30.13 73 PHE A CA 7
ATOM 9872 C C . PHE A 1 73 ? 6.298 -16.647 -19.626 1.00 72.04 73 PHE A C 7
ATOM 9873 O O . PHE A 1 73 ? 6.010 -16.083 -20.683 1.00 13.54 73 PHE A O 7
ATOM 9890 N N . LEU A 1 74 ? 7.117 -17.691 -19.565 1.00 32.11 74 LEU A N 7
ATOM 9891 C CA . LEU A 1 74 ? 7.739 -18.247 -20.762 1.00 32.14 74 LEU A CA 7
ATOM 9892 C C . LEU A 1 74 ? 7.071 -19.558 -21.164 1.00 34.14 74 LEU A C 7
ATOM 9893 O O . LEU A 1 74 ? 6.938 -19.863 -22.349 1.00 42.45 74 LEU A O 7
ATOM 9909 N N . THR A 1 75 ? 6.649 -20.331 -20.168 1.00 34.14 75 THR A N 7
ATOM 9910 C CA . THR A 1 75 ? 5.993 -21.609 -20.417 1.00 0.43 75 THR A CA 7
ATOM 9911 C C . THR A 1 75 ? 4.852 -21.456 -21.416 1.00 1.50 75 THR A C 7
ATOM 9912 O O . THR A 1 75 ? 4.722 -22.245 -22.351 1.00 3.04 75 THR A O 7
ATOM 9923 N N . GLY A 1 76 ? 4.027 -20.433 -21.213 1.00 35.22 76 GLY A N 7
ATOM 9924 C CA . GLY A 1 76 ? 2.907 -20.195 -22.105 1.00 60.01 76 GLY A CA 7
ATOM 9925 C C . GLY A 1 76 ? 1.953 -19.145 -21.571 1.00 42.11 76 GLY A C 7
ATOM 9926 O O . GLY A 1 76 ? 0.739 -19.255 -21.744 1.00 11.23 76 GLY A O 7
ATOM 9930 N N . ILE A 1 77 ? 2.503 -18.125 -20.920 1.00 34.54 77 ILE A N 7
ATOM 9931 C CA . ILE A 1 77 ? 1.692 -17.052 -20.358 1.00 74.23 77 ILE A CA 7
ATOM 9932 C C . ILE A 1 77 ? 0.783 -17.572 -19.250 1.00 33.12 77 ILE A C 7
ATOM 9933 O O . ILE A 1 77 ? -0.437 -17.426 -19.313 1.00 72.33 77 ILE A O 7
ATOM 9949 N N . GLY A 1 78 ? 1.387 -18.178 -18.232 1.00 73.51 78 GLY A N 7
ATOM 9950 C CA . GLY A 1 78 ? 0.617 -18.710 -17.122 1.00 51.54 78 GLY A CA 7
ATOM 9951 C C . GLY A 1 78 ? 0.538 -17.744 -15.957 1.00 13.41 78 GLY A C 7
ATOM 9952 O O . GLY A 1 78 ? 0.765 -18.126 -14.809 1.00 35.33 78 GLY A O 7
ATOM 9956 N N . ILE A 1 79 ? 0.217 -16.488 -16.252 1.00 31.34 79 ILE A N 7
ATOM 9957 C CA . ILE A 1 79 ? 0.109 -15.465 -15.219 1.00 24.20 79 ILE A CA 7
ATOM 9958 C C . ILE A 1 79 ? -1.231 -15.552 -14.497 1.00 50.51 79 ILE A C 7
ATOM 9959 O O . ILE A 1 79 ? -1.320 -15.283 -13.300 1.00 11.14 79 ILE A O 7
ATOM 9975 N N . GLU A 1 80 ? -2.271 -15.930 -15.234 1.00 43.12 80 GLU A N 7
ATOM 9976 C CA . GLU A 1 80 ? -3.607 -16.053 -14.663 1.00 42.41 80 GLU A CA 7
ATOM 9977 C C . GLU A 1 80 ? -3.585 -16.923 -13.410 1.00 1.23 80 GLU A C 7
ATOM 9978 O O . GLU A 1 80 ? -4.330 -16.680 -12.461 1.00 30.50 80 GLU A O 7
ATOM 9990 N N . GLU A 1 81 ? -2.725 -17.937 -13.415 1.00 52.13 81 GLU A N 7
ATOM 9991 C CA . GLU A 1 81 ? -2.607 -18.844 -12.280 1.00 15.24 81 GLU A CA 7
ATOM 9992 C C . GLU A 1 81 ? -1.492 -18.396 -11.339 1.00 61.44 81 GLU A C 7
ATOM 9993 O O . GLU A 1 81 ? -1.697 -18.263 -10.132 1.00 40.34 81 GLU A O 7
ATOM 10005 N N . THR A 1 82 ? -0.309 -18.167 -11.901 1.00 50.41 82 THR A N 7
ATOM 10006 C CA . THR A 1 82 ? 0.840 -17.736 -11.115 1.00 31.24 82 THR A CA 7
ATOM 10007 C C . THR A 1 82 ? 0.493 -16.531 -10.248 1.00 72.11 82 THR A C 7
ATOM 10008 O O . THR A 1 82 ? 0.793 -16.504 -9.054 1.00 60.14 82 THR A O 7
ATOM 10019 N N . LYS A 1 83 ? -0.142 -15.535 -10.856 1.00 14.32 83 LYS A N 7
ATOM 10020 C CA . LYS A 1 83 ? -0.533 -14.326 -10.140 1.00 31.12 83 LYS A CA 7
ATOM 10021 C C . LYS A 1 83 ? -1.319 -14.671 -8.879 1.00 54.21 83 LYS A C 7
ATOM 10022 O O . LYS A 1 83 ? -1.218 -13.980 -7.866 1.00 3.22 83 LYS A O 7
ATOM 10041 N N . GLN A 1 84 ? -2.101 -15.743 -8.949 1.00 71.43 84 GLN A N 7
ATOM 10042 C CA . GLN A 1 84 ? -2.903 -16.179 -7.812 1.00 75.15 84 GLN A CA 7
ATOM 10043 C C . GLN A 1 84 ? -2.019 -16.488 -6.609 1.00 33.41 84 GLN A C 7
ATOM 10044 O O . GLN A 1 84 ? -2.405 -16.245 -5.466 1.00 21.33 84 GLN A O 7
ATOM 10058 N N . GLN A 1 85 ? -0.833 -17.026 -6.875 1.00 12.23 85 GLN A N 7
ATOM 10059 C CA . GLN A 1 85 ? 0.105 -17.369 -5.812 1.00 73.23 85 GLN A CA 7
ATOM 10060 C C . GLN A 1 85 ? 0.616 -16.115 -5.111 1.00 13.00 85 GLN A C 7
ATOM 10061 O O . GLN A 1 85 ? 0.616 -16.036 -3.882 1.00 53.11 85 GLN A O 7
ATOM 10075 N N . ILE A 1 86 ? 1.051 -15.138 -5.899 1.00 54.14 86 ILE A N 7
ATOM 10076 C CA . ILE A 1 86 ? 1.564 -13.888 -5.353 1.00 55.54 86 ILE A CA 7
ATOM 10077 C C . ILE A 1 86 ? 0.454 -13.085 -4.681 1.00 65.32 86 ILE A C 7
ATOM 10078 O O . ILE A 1 86 ? 0.609 -12.616 -3.553 1.00 1.20 86 ILE A O 7
ATOM 10094 N N . LEU A 1 87 ? -0.665 -12.933 -5.380 1.00 62.12 87 LEU A N 7
ATOM 10095 C CA . LEU A 1 87 ? -1.802 -12.189 -4.851 1.00 34.04 87 LEU A CA 7
ATOM 10096 C C . LEU A 1 87 ? -2.195 -12.705 -3.470 1.00 13.21 87 LEU A C 7
ATOM 10097 O O . LEU A 1 87 ? -2.657 -11.944 -2.619 1.00 12.03 87 LEU A O 7
ATOM 10113 N N . THR A 1 88 ? -2.007 -14.003 -3.253 1.00 0.11 88 THR A N 7
ATOM 10114 C CA . THR A 1 88 ? -2.340 -14.621 -1.976 1.00 14.53 88 THR A CA 7
ATOM 10115 C C . THR A 1 88 ? -1.748 -13.833 -0.813 1.00 14.42 88 THR A C 7
ATOM 10116 O O . THR A 1 88 ? -2.318 -13.796 0.277 1.00 14.41 88 THR A O 7
ATOM 10127 N N . GLU A 1 89 ? -0.602 -13.203 -1.053 1.00 31.43 89 GLU A N 7
ATOM 10128 C CA . GLU A 1 89 ? 0.066 -12.416 -0.023 1.00 63.04 89 GLU A CA 7
ATOM 10129 C C . GLU A 1 89 ? 0.074 -10.935 -0.391 1.00 0.13 89 GLU A C 7
ATOM 10130 O O . GLU A 1 89 ? 0.038 -10.067 0.482 1.00 1.24 89 GLU A O 7
ATOM 10142 N N . LEU A 1 90 ? 0.122 -10.654 -1.688 1.00 53.41 90 LEU A N 7
ATOM 10143 C CA . LEU A 1 90 ? 0.135 -9.278 -2.173 1.00 12.33 90 LEU A CA 7
ATOM 10144 C C . LEU A 1 90 ? -0.990 -8.466 -1.538 1.00 74.35 90 LEU A C 7
ATOM 10145 O O . LEU A 1 90 ? -0.783 -7.332 -1.108 1.00 33.22 90 LEU A O 7
ATOM 10161 N N . GLN A 1 91 ? -2.180 -9.056 -1.483 1.00 70.41 91 GLN A N 7
ATOM 10162 C CA . GLN A 1 91 ? -3.337 -8.388 -0.900 1.00 33.22 91 GLN A CA 7
ATOM 10163 C C . GLN A 1 91 ? -3.915 -9.205 0.251 1.00 70.50 91 GLN A C 7
ATOM 10164 O O . GLN A 1 91 ? -4.389 -8.652 1.243 1.00 14.02 91 GLN A O 7
ATOM 10178 N N . LYS A 1 92 ? -3.872 -10.526 0.112 1.00 74.21 92 LYS A N 7
ATOM 10179 C CA . LYS A 1 92 ? -4.390 -11.421 1.140 1.00 75.44 92 LYS A CA 7
ATOM 10180 C C . LYS A 1 92 ? -3.275 -11.883 2.072 1.00 61.23 92 LYS A C 7
ATOM 10181 O O . LYS A 1 92 ? -3.499 -12.103 3.262 1.00 4.13 92 LYS A O 7
ATOM 10200 N N . MET A 1 1 ? 1.582 0.384 -0.155 1.00 2.34 1 MET A N 8
ATOM 10201 C CA . MET A 1 1 ? 2.023 0.168 -1.528 1.00 12.11 1 MET A CA 8
ATOM 10202 C C . MET A 1 1 ? 2.924 -1.059 -1.623 1.00 32.11 1 MET A C 8
ATOM 10203 O O . MET A 1 1 ? 3.926 -1.163 -0.915 1.00 34.11 1 MET A O 8
ATOM 10217 N N . LYS A 1 2 ? 2.561 -1.987 -2.502 1.00 21.20 2 LYS A N 8
ATOM 10218 C CA . LYS A 1 2 ? 3.337 -3.207 -2.691 1.00 35.41 2 LYS A CA 8
ATOM 10219 C C . LYS A 1 2 ? 4.429 -3.002 -3.735 1.00 50.43 2 LYS A C 8
ATOM 10220 O O . LYS A 1 2 ? 4.158 -2.994 -4.936 1.00 21.22 2 LYS A O 8
ATOM 10239 N N . GLN A 1 3 ? 5.663 -2.836 -3.270 1.00 31.32 3 GLN A N 8
ATOM 10240 C CA . GLN A 1 3 ? 6.795 -2.631 -4.165 1.00 25.41 3 GLN A CA 8
ATOM 10241 C C . GLN A 1 3 ? 7.276 -3.957 -4.747 1.00 4.35 3 GLN A C 8
ATOM 10242 O O . GLN A 1 3 ? 7.836 -4.792 -4.036 1.00 3.31 3 GLN A O 8
ATOM 10256 N N . VAL A 1 4 ? 7.054 -4.144 -6.044 1.00 10.33 4 VAL A N 8
ATOM 10257 C CA . VAL A 1 4 ? 7.465 -5.367 -6.721 1.00 63.43 4 VAL A CA 8
ATOM 10258 C C . VAL A 1 4 ? 8.404 -5.063 -7.883 1.00 61.13 4 VAL A C 8
ATOM 10259 O O . VAL A 1 4 ? 8.133 -4.183 -8.701 1.00 74.13 4 VAL A O 8
ATOM 10272 N N . LEU A 1 5 ? 9.510 -5.797 -7.951 1.00 14.41 5 LEU A N 8
ATOM 10273 C CA . LEU A 1 5 ? 10.490 -5.606 -9.014 1.00 23.20 5 LEU A CA 8
ATOM 10274 C C . LEU A 1 5 ? 10.564 -6.836 -9.914 1.00 15.42 5 LEU A C 8
ATOM 10275 O O . LEU A 1 5 ? 9.896 -7.840 -9.666 1.00 52.23 5 LEU A O 8
ATOM 10291 N N . VAL A 1 6 ? 11.381 -6.750 -10.959 1.00 21.25 6 VAL A N 8
ATOM 10292 C CA . VAL A 1 6 ? 11.545 -7.857 -11.894 1.00 14.33 6 VAL A CA 8
ATOM 10293 C C . VAL A 1 6 ? 12.955 -7.883 -12.473 1.00 32.14 6 VAL A C 8
ATOM 10294 O O . VAL A 1 6 ? 13.298 -7.076 -13.336 1.00 14.23 6 VAL A O 8
ATOM 10307 N N . ALA A 1 7 ? 13.768 -8.817 -11.992 1.00 25.34 7 ALA A N 8
ATOM 10308 C CA . ALA A 1 7 ? 15.141 -8.951 -12.463 1.00 23.00 7 ALA A CA 8
ATOM 10309 C C . ALA A 1 7 ? 15.314 -10.214 -13.301 1.00 14.44 7 ALA A C 8
ATOM 10310 O O . ALA A 1 7 ? 15.455 -11.312 -12.762 1.00 63.44 7 ALA A O 8
ATOM 10317 N N . CYS A 1 8 ? 15.300 -10.050 -14.619 1.00 13.24 8 CYS A N 8
ATOM 10318 C CA . CYS A 1 8 ? 15.453 -11.178 -15.531 1.00 10.41 8 CYS A CA 8
ATOM 10319 C C . CYS A 1 8 ? 16.803 -11.125 -16.238 1.00 62.03 8 CYS A C 8
ATOM 10320 O O . CYS A 1 8 ? 17.047 -10.251 -17.069 1.00 10.44 8 CYS A O 8
ATOM 10328 N N . GLY A 1 9 ? 17.679 -12.067 -15.902 1.00 21.23 9 GLY A N 8
ATOM 10329 C CA . GLY A 1 9 ? 18.995 -12.109 -16.513 1.00 32.25 9 GLY A CA 8
ATOM 10330 C C . GLY A 1 9 ? 19.140 -13.251 -17.499 1.00 21.13 9 GLY A C 8
ATOM 10331 O O . GLY A 1 9 ? 20.174 -13.917 -17.540 1.00 2.04 9 GLY A O 8
ATOM 10335 N N . ALA A 1 10 ? 18.101 -13.479 -18.295 1.00 34.34 10 ALA A N 8
ATOM 10336 C CA . ALA A 1 10 ? 18.117 -14.548 -19.285 1.00 62.43 10 ALA A CA 8
ATOM 10337 C C . ALA A 1 10 ? 19.228 -14.333 -20.307 1.00 42.43 10 ALA A C 8
ATOM 10338 O O . ALA A 1 10 ? 20.162 -15.128 -20.401 1.00 2.13 10 ALA A O 8
ATOM 10345 N N . GLY A 1 11 ? 19.120 -13.251 -21.073 1.00 71.02 11 GLY A N 8
ATOM 10346 C CA . GLY A 1 11 ? 20.122 -12.951 -22.079 1.00 51.11 11 GLY A CA 8
ATOM 10347 C C . GLY A 1 11 ? 19.842 -11.651 -22.806 1.00 43.32 11 GLY A C 8
ATOM 10348 O O . GLY A 1 11 ? 20.739 -10.825 -22.981 1.00 54.34 11 GLY A O 8
ATOM 10352 N N . ILE A 1 12 ? 18.597 -11.469 -23.232 1.00 12.21 12 ILE A N 8
ATOM 10353 C CA . ILE A 1 12 ? 18.203 -10.260 -23.945 1.00 35.03 12 ILE A CA 8
ATOM 10354 C C . ILE A 1 12 ? 17.000 -9.598 -23.281 1.00 75.32 12 ILE A C 8
ATOM 10355 O O . ILE A 1 12 ? 16.156 -10.271 -22.690 1.00 30.33 12 ILE A O 8
ATOM 10371 N N . ALA A 1 13 ? 16.927 -8.275 -23.386 1.00 35.45 13 ALA A N 8
ATOM 10372 C CA . ALA A 1 13 ? 15.825 -7.522 -22.799 1.00 73.51 13 ALA A CA 8
ATOM 10373 C C . ALA A 1 13 ? 14.479 -8.111 -23.207 1.00 73.45 13 ALA A C 8
ATOM 10374 O O . ALA A 1 13 ? 14.020 -7.918 -24.334 1.00 10.31 13 ALA A O 8
ATOM 10381 N N . THR A 1 14 ? 13.849 -8.833 -22.285 1.00 40.40 14 THR A N 8
ATOM 10382 C CA . THR A 1 14 ? 12.556 -9.452 -22.550 1.00 4.53 14 THR A CA 8
ATOM 10383 C C . THR A 1 14 ? 11.629 -9.324 -21.347 1.00 11.52 14 THR A C 8
ATOM 10384 O O . THR A 1 14 ? 10.872 -10.243 -21.034 1.00 2.42 14 THR A O 8
ATOM 10395 N N . SER A 1 15 ? 11.692 -8.178 -20.676 1.00 1.12 15 SER A N 8
ATOM 10396 C CA . SER A 1 15 ? 10.859 -7.931 -19.504 1.00 64.05 15 SER A CA 8
ATOM 10397 C C . SER A 1 15 ? 9.716 -6.979 -19.842 1.00 33.32 15 SER A C 8
ATOM 10398 O O . SER A 1 15 ? 9.329 -6.140 -19.027 1.00 73.44 15 SER A O 8
ATOM 10406 N N . THR A 1 16 ? 9.178 -7.115 -21.050 1.00 34.31 16 THR A N 8
ATOM 10407 C CA . THR A 1 16 ? 8.079 -6.268 -21.497 1.00 63.12 16 THR A CA 8
ATOM 10408 C C . THR A 1 16 ? 6.737 -6.966 -21.313 1.00 55.13 16 THR A C 8
ATOM 10409 O O . THR A 1 16 ? 5.858 -6.467 -20.610 1.00 33.52 16 THR A O 8
ATOM 10420 N N . VAL A 1 17 ? 6.584 -8.123 -21.950 1.00 11.14 17 VAL A N 8
ATOM 10421 C CA . VAL A 1 17 ? 5.348 -8.891 -21.854 1.00 40.45 17 VAL A CA 8
ATOM 10422 C C . VAL A 1 17 ? 4.942 -9.101 -20.400 1.00 42.40 17 VAL A C 8
ATOM 10423 O O . VAL A 1 17 ? 3.771 -8.969 -20.046 1.00 15.42 17 VAL A O 8
ATOM 10436 N N . VAL A 1 18 ? 5.919 -9.428 -19.560 1.00 60.11 18 VAL A N 8
ATOM 10437 C CA . VAL A 1 18 ? 5.664 -9.655 -18.143 1.00 24.04 18 VAL A CA 8
ATOM 10438 C C . VAL A 1 18 ? 5.051 -8.421 -17.490 1.00 20.30 18 VAL A C 8
ATOM 10439 O O . VAL A 1 18 ? 3.895 -8.439 -17.070 1.00 30.02 18 VAL A O 8
ATOM 10452 N N . ASN A 1 19 ? 5.834 -7.350 -17.409 1.00 71.32 19 ASN A N 8
ATOM 10453 C CA . ASN A 1 19 ? 5.368 -6.106 -16.807 1.00 73.44 19 ASN A CA 8
ATOM 10454 C C . ASN A 1 19 ? 4.036 -5.675 -17.413 1.00 53.34 19 ASN A C 8
ATOM 10455 O O . ASN A 1 19 ? 3.114 -5.286 -16.698 1.00 34.32 19 ASN A O 8
ATOM 10466 N N . ASN A 1 20 ? 3.943 -5.746 -18.737 1.00 63.44 20 ASN A N 8
ATOM 10467 C CA . ASN A 1 20 ? 2.724 -5.363 -19.440 1.00 63.13 20 ASN A CA 8
ATOM 10468 C C . ASN A 1 20 ? 1.552 -6.241 -19.013 1.00 55.55 20 ASN A C 8
ATOM 10469 O O . ASN A 1 20 ? 0.414 -5.778 -18.933 1.00 1.33 20 ASN A O 8
ATOM 10480 N N . ALA A 1 21 ? 1.837 -7.509 -18.741 1.00 24.51 21 ALA A N 8
ATOM 10481 C CA . ALA A 1 21 ? 0.808 -8.451 -18.320 1.00 34.13 21 ALA A CA 8
ATOM 10482 C C . ALA A 1 21 ? 0.399 -8.206 -16.871 1.00 70.11 21 ALA A C 8
ATOM 10483 O O . ALA A 1 21 ? -0.788 -8.208 -16.543 1.00 2.05 21 ALA A O 8
ATOM 10490 N N . ILE A 1 22 ? 1.388 -7.996 -16.010 1.00 25.44 22 ILE A N 8
ATOM 10491 C CA . ILE A 1 22 ? 1.131 -7.750 -14.596 1.00 53.43 22 ILE A CA 8
ATOM 10492 C C . ILE A 1 22 ? 0.418 -6.417 -14.392 1.00 75.30 22 ILE A C 8
ATOM 10493 O O . ILE A 1 22 ? -0.620 -6.353 -13.733 1.00 42.44 22 ILE A O 8
ATOM 10509 N N . GLU A 1 23 ? 0.981 -5.357 -14.963 1.00 74.11 23 GLU A N 8
ATOM 10510 C CA . GLU A 1 23 ? 0.397 -4.026 -14.844 1.00 61.10 23 GLU A CA 8
ATOM 10511 C C . GLU A 1 23 ? -1.079 -4.043 -15.230 1.00 12.32 23 GLU A C 8
ATOM 10512 O O . GLU A 1 23 ? -1.885 -3.301 -14.670 1.00 15.03 23 GLU A O 8
ATOM 10524 N N . GLU A 1 24 ? -1.424 -4.894 -16.191 1.00 11.01 24 GLU A N 8
ATOM 10525 C CA . GLU A 1 24 ? -2.803 -5.006 -16.653 1.00 2.05 24 GLU A CA 8
ATOM 10526 C C . GLU A 1 24 ? -3.668 -5.716 -15.615 1.00 62.44 24 GLU A C 8
ATOM 10527 O O . GLU A 1 24 ? -4.838 -5.381 -15.433 1.00 4.23 24 GLU A O 8
ATOM 10539 N N . MET A 1 25 ? -3.083 -6.700 -14.940 1.00 31.14 25 MET A N 8
ATOM 10540 C CA . MET A 1 25 ? -3.800 -7.458 -13.920 1.00 42.23 25 MET A CA 8
ATOM 10541 C C . MET A 1 25 ? -4.027 -6.611 -12.672 1.00 43.43 25 MET A C 8
ATOM 10542 O O . MET A 1 25 ? -5.151 -6.496 -12.185 1.00 23.14 25 MET A O 8
ATOM 10556 N N . ALA A 1 26 ? -2.952 -6.019 -12.160 1.00 71.54 26 ALA A N 8
ATOM 10557 C CA . ALA A 1 26 ? -3.035 -5.182 -10.970 1.00 51.35 26 ALA A CA 8
ATOM 10558 C C . ALA A 1 26 ? -4.126 -4.127 -11.117 1.00 13.32 26 ALA A C 8
ATOM 10559 O O . ALA A 1 26 ? -4.842 -3.822 -10.163 1.00 35.43 26 ALA A O 8
ATOM 10566 N N . LYS A 1 27 ? -4.248 -3.571 -12.317 1.00 42.54 27 LYS A N 8
ATOM 10567 C CA . LYS A 1 27 ? -5.252 -2.549 -12.590 1.00 31.20 27 LYS A CA 8
ATOM 10568 C C . LYS A 1 27 ? -6.659 -3.097 -12.372 1.00 63.50 27 LYS A C 8
ATOM 10569 O O . LYS A 1 27 ? -7.483 -2.469 -11.709 1.00 52.02 27 LYS A O 8
ATOM 10588 N N . GLU A 1 28 ? -6.924 -4.273 -12.933 1.00 34.11 28 GLU A N 8
ATOM 10589 C CA . GLU A 1 28 ? -8.232 -4.905 -12.798 1.00 44.03 28 GLU A CA 8
ATOM 10590 C C . GLU A 1 28 ? -8.646 -4.990 -11.332 1.00 54.12 28 GLU A C 8
ATOM 10591 O O . GLU A 1 28 ? -9.823 -4.845 -10.999 1.00 30.22 28 GLU A O 8
ATOM 10603 N N . HIS A 1 29 ? -7.671 -5.226 -10.460 1.00 74.21 29 HIS A N 8
ATOM 10604 C CA . HIS A 1 29 ? -7.934 -5.331 -9.029 1.00 52.32 29 HIS A CA 8
ATOM 10605 C C . HIS A 1 29 ? -7.956 -3.951 -8.379 1.00 13.23 29 HIS A C 8
ATOM 10606 O O . HIS A 1 29 ? -8.585 -3.754 -7.340 1.00 21.03 29 HIS A O 8
ATOM 10620 N N . ASN A 1 30 ? -7.265 -2.999 -8.997 1.00 70.15 30 ASN A N 8
ATOM 10621 C CA . ASN A 1 30 ? -7.204 -1.638 -8.478 1.00 14.24 30 ASN A CA 8
ATOM 10622 C C . ASN A 1 30 ? -6.464 -1.597 -7.144 1.00 61.14 30 ASN A C 8
ATOM 10623 O O . ASN A 1 30 ? -6.966 -1.053 -6.161 1.00 1.54 30 ASN A O 8
ATOM 10634 N N . ILE A 1 31 ? -5.268 -2.176 -7.120 1.00 52.11 31 ILE A N 8
ATOM 10635 C CA . ILE A 1 31 ? -4.458 -2.204 -5.909 1.00 31.23 31 ILE A CA 8
ATOM 10636 C C . ILE A 1 31 ? -3.202 -1.354 -6.067 1.00 54.32 31 ILE A C 8
ATOM 10637 O O . ILE A 1 31 ? -2.657 -1.230 -7.164 1.00 25.41 31 ILE A O 8
ATOM 10653 N N . LYS A 1 32 ? -2.747 -0.769 -4.964 1.00 72.31 32 LYS A N 8
ATOM 10654 C CA . LYS A 1 32 ? -1.553 0.068 -4.978 1.00 34.31 32 LYS A CA 8
ATOM 10655 C C . LYS A 1 32 ? -0.294 -0.783 -5.113 1.00 53.51 32 LYS A C 8
ATOM 10656 O O . LYS A 1 32 ? 0.443 -0.976 -4.146 1.00 73.52 32 LYS A O 8
ATOM 10675 N N . VAL A 1 33 ? -0.053 -1.287 -6.319 1.00 44.41 33 VAL A N 8
ATOM 10676 C CA . VAL A 1 33 ? 1.119 -2.114 -6.581 1.00 50.13 33 VAL A CA 8
ATOM 10677 C C . VAL A 1 33 ? 2.154 -1.356 -7.405 1.00 53.12 33 VAL A C 8
ATOM 10678 O O . VAL A 1 33 ? 1.880 -0.934 -8.529 1.00 34.01 33 VAL A O 8
ATOM 10691 N N . ASP A 1 34 ? 3.344 -1.187 -6.840 1.00 13.25 34 ASP A N 8
ATOM 10692 C CA . ASP A 1 34 ? 4.422 -0.481 -7.522 1.00 54.43 34 ASP A CA 8
ATOM 10693 C C . ASP A 1 34 ? 5.262 -1.445 -8.354 1.00 11.13 34 ASP A C 8
ATOM 10694 O O . ASP A 1 34 ? 6.027 -2.243 -7.811 1.00 75.33 34 ASP A O 8
ATOM 10703 N N . ILE A 1 35 ? 5.114 -1.366 -9.672 1.00 14.43 35 ILE A N 8
ATOM 10704 C CA . ILE A 1 35 ? 5.859 -2.231 -10.577 1.00 71.22 35 ILE A CA 8
ATOM 10705 C C . ILE A 1 35 ? 7.193 -1.602 -10.966 1.00 33.34 35 ILE A C 8
ATOM 10706 O O . ILE A 1 35 ? 7.239 -0.482 -11.475 1.00 21.23 35 ILE A O 8
ATOM 10722 N N . LYS A 1 36 ? 8.277 -2.331 -10.723 1.00 71.15 36 LYS A N 8
ATOM 10723 C CA . LYS A 1 36 ? 9.613 -1.848 -11.050 1.00 41.42 36 LYS A CA 8
ATOM 10724 C C . LYS A 1 36 ? 10.349 -2.843 -11.941 1.00 62.02 36 LYS A C 8
ATOM 10725 O O . LYS A 1 36 ? 9.958 -4.005 -12.043 1.00 32.32 36 LYS A O 8
ATOM 10744 N N . GLN A 1 37 ? 11.417 -2.379 -12.583 1.00 33.21 37 GLN A N 8
ATOM 10745 C CA . GLN A 1 37 ? 12.207 -3.230 -13.464 1.00 62.24 37 GLN A CA 8
ATOM 10746 C C . GLN A 1 37 ? 13.683 -2.849 -13.410 1.00 12.21 37 GLN A C 8
ATOM 10747 O O . GLN A 1 37 ? 14.088 -1.819 -13.949 1.00 53.43 37 GLN A O 8
ATOM 10761 N N . ILE A 1 38 ? 14.481 -3.685 -12.755 1.00 62.34 38 ILE A N 8
ATOM 10762 C CA . ILE A 1 38 ? 15.912 -3.435 -12.631 1.00 72.55 38 ILE A CA 8
ATOM 10763 C C . ILE A 1 38 ? 16.707 -4.732 -12.736 1.00 64.23 38 ILE A C 8
ATOM 10764 O O . ILE A 1 38 ? 16.136 -5.819 -12.822 1.00 71.31 38 ILE A O 8
ATOM 10780 N N . LYS A 1 39 ? 18.030 -4.610 -12.727 1.00 65.41 39 LYS A N 8
ATOM 10781 C CA . LYS A 1 39 ? 18.907 -5.772 -12.818 1.00 31.21 39 LYS A CA 8
ATOM 10782 C C . LYS A 1 39 ? 19.382 -6.204 -11.434 1.00 65.45 39 LYS A C 8
ATOM 10783 O O . LYS A 1 39 ? 19.283 -5.447 -10.469 1.00 52.51 39 LYS A O 8
ATOM 10802 N N . ILE A 1 40 ? 19.900 -7.425 -11.346 1.00 42.15 40 ILE A N 8
ATOM 10803 C CA . ILE A 1 40 ? 20.393 -7.956 -10.082 1.00 3.54 40 ILE A CA 8
ATOM 10804 C C . ILE A 1 40 ? 21.406 -7.009 -9.446 1.00 62.30 40 ILE A C 8
ATOM 10805 O O . ILE A 1 40 ? 21.537 -6.952 -8.223 1.00 4.12 40 ILE A O 8
ATOM 10821 N N . THR A 1 41 ? 22.121 -6.266 -10.285 1.00 51.40 41 THR A N 8
ATOM 10822 C CA . THR A 1 41 ? 23.122 -5.321 -9.806 1.00 52.21 41 THR A CA 8
ATOM 10823 C C . THR A 1 41 ? 22.470 -4.038 -9.301 1.00 63.43 41 THR A C 8
ATOM 10824 O O . THR A 1 41 ? 23.004 -3.367 -8.419 1.00 52.31 41 THR A O 8
ATOM 10835 N N . GLU A 1 42 ? 21.314 -3.705 -9.866 1.00 70.33 42 GLU A N 8
ATOM 10836 C CA . GLU A 1 42 ? 20.590 -2.502 -9.472 1.00 64.31 42 GLU A CA 8
ATOM 10837 C C . GLU A 1 42 ? 19.432 -2.845 -8.539 1.00 62.05 42 GLU A C 8
ATOM 10838 O O . GLU A 1 42 ? 18.422 -2.142 -8.502 1.00 21.35 42 GLU A O 8
ATOM 10850 N N . VAL A 1 43 ? 19.586 -3.931 -7.788 1.00 43.05 43 VAL A N 8
ATOM 10851 C CA . VAL A 1 43 ? 18.555 -4.368 -6.855 1.00 54.23 43 VAL A CA 8
ATOM 10852 C C . VAL A 1 43 ? 19.071 -4.358 -5.421 1.00 62.00 43 VAL A C 8
ATOM 10853 O O . VAL A 1 43 ? 18.534 -5.043 -4.552 1.00 13.02 43 VAL A O 8
ATOM 10866 N N . GLY A 1 44 ? 20.119 -3.575 -5.180 1.00 73.32 44 GLY A N 8
ATOM 10867 C CA . GLY A 1 44 ? 20.691 -3.490 -3.849 1.00 72.22 44 GLY A CA 8
ATOM 10868 C C . GLY A 1 44 ? 19.687 -3.018 -2.816 1.00 4.21 44 GLY A C 8
ATOM 10869 O O . GLY A 1 44 ? 19.292 -3.762 -1.918 1.00 55.43 44 GLY A O 8
ATOM 10873 N N . PRO A 1 45 ? 19.261 -1.752 -2.935 1.00 50.31 45 PRO A N 8
ATOM 10874 C CA . PRO A 1 45 ? 18.293 -1.152 -2.012 1.00 21.12 45 PRO A CA 8
ATOM 10875 C C . PRO A 1 45 ? 16.896 -1.741 -2.174 1.00 31.25 45 PRO A C 8
ATOM 10876 O O . PRO A 1 45 ? 16.060 -1.636 -1.276 1.00 55.31 45 PRO A O 8
ATOM 10887 N N . TYR A 1 46 ? 16.650 -2.362 -3.322 1.00 10.40 46 TYR A N 8
ATOM 10888 C CA . TYR A 1 46 ? 15.353 -2.966 -3.602 1.00 31.13 46 TYR A CA 8
ATOM 10889 C C . TYR A 1 46 ? 15.345 -4.442 -3.216 1.00 21.13 46 TYR A C 8
ATOM 10890 O O . TYR A 1 46 ? 14.734 -5.268 -3.892 1.00 54.15 46 TYR A O 8
ATOM 10908 N N . GLU A 1 47 ? 16.029 -4.765 -2.122 1.00 52.33 47 GLU A N 8
ATOM 10909 C CA . GLU A 1 47 ? 16.101 -6.141 -1.646 1.00 1.13 47 GLU A CA 8
ATOM 10910 C C . GLU A 1 47 ? 15.233 -6.334 -0.406 1.00 14.42 47 GLU A C 8
ATOM 10911 O O . GLU A 1 47 ? 14.445 -7.277 -0.327 1.00 3.23 47 GLU A O 8
ATOM 10923 N N . ASP A 1 48 ? 15.383 -5.434 0.560 1.00 54.32 48 ASP A N 8
ATOM 10924 C CA . ASP A 1 48 ? 14.612 -5.503 1.796 1.00 24.32 48 ASP A CA 8
ATOM 10925 C C . ASP A 1 48 ? 13.368 -4.625 1.711 1.00 2.45 48 ASP A C 8
ATOM 10926 O O . ASP A 1 48 ? 12.314 -4.969 2.246 1.00 75.00 48 ASP A O 8
ATOM 10935 N N . THR A 1 49 ? 13.498 -3.486 1.037 1.00 64.41 49 THR A N 8
ATOM 10936 C CA . THR A 1 49 ? 12.386 -2.557 0.884 1.00 22.10 49 THR A CA 8
ATOM 10937 C C . THR A 1 49 ? 11.236 -3.198 0.116 1.00 51.10 49 THR A C 8
ATOM 10938 O O . THR A 1 49 ? 10.088 -3.166 0.558 1.00 51.51 49 THR A O 8
ATOM 10949 N N . ALA A 1 50 ? 11.552 -3.780 -1.036 1.00 74.50 50 ALA A N 8
ATOM 10950 C CA . ALA A 1 50 ? 10.544 -4.431 -1.864 1.00 61.52 50 ALA A CA 8
ATOM 10951 C C . ALA A 1 50 ? 9.721 -5.423 -1.049 1.00 72.12 50 ALA A C 8
ATOM 10952 O O . ALA A 1 50 ? 10.062 -5.739 0.091 1.00 40.32 50 ALA A O 8
ATOM 10959 N N . ASP A 1 51 ? 8.636 -5.910 -1.640 1.00 73.55 51 ASP A N 8
ATOM 10960 C CA . ASP A 1 51 ? 7.763 -6.867 -0.969 1.00 64.10 51 ASP A CA 8
ATOM 10961 C C . ASP A 1 51 ? 7.788 -8.217 -1.680 1.00 0.33 51 ASP A C 8
ATOM 10962 O O . ASP A 1 51 ? 7.715 -9.268 -1.042 1.00 4.25 51 ASP A O 8
ATOM 10971 N N . LEU A 1 52 ? 7.890 -8.181 -3.004 1.00 13.53 52 LEU A N 8
ATOM 10972 C CA . LEU A 1 52 ? 7.923 -9.401 -3.802 1.00 52.01 52 LEU A CA 8
ATOM 10973 C C . LEU A 1 52 ? 8.721 -9.191 -5.085 1.00 24.24 52 LEU A C 8
ATOM 10974 O O . LEU A 1 52 ? 8.524 -8.206 -5.797 1.00 62.14 52 LEU A O 8
ATOM 10990 N N . LEU A 1 53 ? 9.622 -10.124 -5.374 1.00 31.02 53 LEU A N 8
ATOM 10991 C CA . LEU A 1 53 ? 10.449 -10.043 -6.572 1.00 65.14 53 LEU A CA 8
ATOM 10992 C C . LEU A 1 53 ? 10.092 -11.152 -7.557 1.00 21.12 53 LEU A C 8
ATOM 10993 O O . LEU A 1 53 ? 9.735 -12.260 -7.157 1.00 23.41 53 LEU A O 8
ATOM 11009 N N . VAL A 1 54 ? 10.192 -10.846 -8.847 1.00 23.54 54 VAL A N 8
ATOM 11010 C CA . VAL A 1 54 ? 9.883 -11.818 -9.889 1.00 20.12 54 VAL A CA 8
ATOM 11011 C C . VAL A 1 54 ? 11.040 -11.957 -10.871 1.00 62.15 54 VAL A C 8
ATOM 11012 O O . VAL A 1 54 ? 11.274 -11.079 -11.702 1.00 54.53 54 VAL A O 8
ATOM 11025 N N . THR A 1 55 ? 11.764 -13.068 -10.772 1.00 72.00 55 THR A N 8
ATOM 11026 C CA . THR A 1 55 ? 12.898 -13.323 -11.651 1.00 52.13 55 THR A CA 8
ATOM 11027 C C . THR A 1 55 ? 12.797 -14.702 -12.293 1.00 53.33 55 THR A C 8
ATOM 11028 O O . THR A 1 55 ? 12.162 -15.607 -11.750 1.00 42.30 55 THR A O 8
ATOM 11039 N N . THR A 1 56 ? 13.427 -14.857 -13.454 1.00 20.04 56 THR A N 8
ATOM 11040 C CA . THR A 1 56 ? 13.408 -16.126 -14.170 1.00 53.11 56 THR A CA 8
ATOM 11041 C C . THR A 1 56 ? 14.718 -16.883 -13.983 1.00 53.25 56 THR A C 8
ATOM 11042 O O . THR A 1 56 ? 14.729 -18.110 -13.893 1.00 12.05 56 THR A O 8
ATOM 11053 N N . ALA A 1 57 ? 15.820 -16.143 -13.927 1.00 2.14 57 ALA A N 8
ATOM 11054 C CA . ALA A 1 57 ? 17.136 -16.745 -13.748 1.00 13.21 57 ALA A CA 8
ATOM 11055 C C . ALA A 1 57 ? 17.280 -17.345 -12.354 1.00 31.15 57 ALA A C 8
ATOM 11056 O O . ALA A 1 57 ? 16.304 -17.457 -11.612 1.00 2.01 57 ALA A O 8
ATOM 11063 N N . MET A 1 58 ? 18.503 -17.730 -12.004 1.00 32.33 58 MET A N 8
ATOM 11064 C CA . MET A 1 58 ? 18.774 -18.319 -10.697 1.00 72.03 58 MET A CA 8
ATOM 11065 C C . MET A 1 58 ? 19.669 -17.407 -9.865 1.00 41.30 58 MET A C 8
ATOM 11066 O O . MET A 1 58 ? 20.123 -16.364 -10.339 1.00 23.44 58 MET A O 8
ATOM 11080 N N . THR A 1 59 ? 19.920 -17.805 -8.621 1.00 54.45 59 THR A N 8
ATOM 11081 C CA . THR A 1 59 ? 20.759 -17.022 -7.723 1.00 62.31 59 THR A CA 8
ATOM 11082 C C . THR A 1 59 ? 21.266 -17.873 -6.564 1.00 14.32 59 THR A C 8
ATOM 11083 O O . THR A 1 59 ? 20.673 -18.898 -6.227 1.00 12.24 59 THR A O 8
ATOM 11094 N N . LYS A 1 60 ? 22.365 -17.441 -5.956 1.00 22.04 60 LYS A N 8
ATOM 11095 C CA . LYS A 1 60 ? 22.951 -18.161 -4.832 1.00 24.44 60 LYS A CA 8
ATOM 11096 C C . LYS A 1 60 ? 22.175 -17.890 -3.547 1.00 74.51 60 LYS A C 8
ATOM 11097 O O . LYS A 1 60 ? 22.727 -17.384 -2.570 1.00 70.02 60 LYS A O 8
ATOM 11116 N N . LYS A 1 61 ? 20.891 -18.232 -3.554 1.00 74.13 61 LYS A N 8
ATOM 11117 C CA . LYS A 1 61 ? 20.038 -18.029 -2.389 1.00 53.23 61 LYS A CA 8
ATOM 11118 C C . LYS A 1 61 ? 20.356 -16.702 -1.707 1.00 55.13 61 LYS A C 8
ATOM 11119 O O . LYS A 1 61 ? 20.404 -16.621 -0.480 1.00 64.15 61 LYS A O 8
ATOM 11138 N N . GLU A 1 62 ? 20.569 -15.665 -2.511 1.00 1.31 62 GLU A N 8
ATOM 11139 C CA . GLU A 1 62 ? 20.881 -14.342 -1.983 1.00 43.20 62 GLU A CA 8
ATOM 11140 C C . GLU A 1 62 ? 19.654 -13.435 -2.026 1.00 24.53 62 GLU A C 8
ATOM 11141 O O . GLU A 1 62 ? 19.751 -12.257 -2.368 1.00 5.44 62 GLU A O 8
ATOM 11153 N N . TYR A 1 63 ? 18.501 -13.995 -1.677 1.00 1.40 63 TYR A N 8
ATOM 11154 C CA . TYR A 1 63 ? 17.254 -13.239 -1.678 1.00 41.10 63 TYR A CA 8
ATOM 11155 C C . TYR A 1 63 ? 16.577 -13.303 -0.312 1.00 60.14 63 TYR A C 8
ATOM 11156 O O . TYR A 1 63 ? 16.413 -14.379 0.263 1.00 25.14 63 TYR A O 8
ATOM 11174 N N . LYS A 1 64 ? 16.184 -12.142 0.201 1.00 61.21 64 LYS A N 8
ATOM 11175 C CA . LYS A 1 64 ? 15.522 -12.063 1.498 1.00 65.32 64 LYS A CA 8
ATOM 11176 C C . LYS A 1 64 ? 14.006 -12.036 1.334 1.00 2.43 64 LYS A C 8
ATOM 11177 O O . LYS A 1 64 ? 13.302 -11.366 2.091 1.00 64.30 64 LYS A O 8
ATOM 11196 N N . PHE A 1 65 ? 13.509 -12.768 0.343 1.00 40.30 65 PHE A N 8
ATOM 11197 C CA . PHE A 1 65 ? 12.076 -12.827 0.081 1.00 72.21 65 PHE A CA 8
ATOM 11198 C C . PHE A 1 65 ? 11.730 -14.038 -0.781 1.00 43.13 65 PHE A C 8
ATOM 11199 O O . PHE A 1 65 ? 12.574 -14.589 -1.488 1.00 61.33 65 PHE A O 8
ATOM 11216 N N . PRO A 1 66 ? 10.459 -14.463 -0.722 1.00 44.50 66 PRO A N 8
ATOM 11217 C CA . PRO A 1 66 ? 9.972 -15.612 -1.490 1.00 42.14 66 PRO A CA 8
ATOM 11218 C C . PRO A 1 66 ? 9.909 -15.324 -2.987 1.00 23.44 66 PRO A C 8
ATOM 11219 O O . PRO A 1 66 ? 8.846 -15.018 -3.526 1.00 31.10 66 PRO A O 8
ATOM 11230 N N . VAL A 1 67 ? 11.055 -15.425 -3.653 1.00 22.33 67 VAL A N 8
ATOM 11231 C CA . VAL A 1 67 ? 11.130 -15.178 -5.088 1.00 12.44 67 VAL A CA 8
ATOM 11232 C C . VAL A 1 67 ? 10.084 -15.992 -5.841 1.00 11.31 67 VAL A C 8
ATOM 11233 O O . VAL A 1 67 ? 9.781 -17.127 -5.471 1.00 4.51 67 VAL A O 8
ATOM 11246 N N . ILE A 1 68 ? 9.535 -15.405 -6.899 1.00 44.04 68 ILE A N 8
ATOM 11247 C CA . ILE A 1 68 ? 8.524 -16.077 -7.706 1.00 42.21 68 ILE A CA 8
ATOM 11248 C C . ILE A 1 68 ? 8.982 -16.221 -9.153 1.00 40.35 68 ILE A C 8
ATOM 11249 O O . ILE A 1 68 ? 9.104 -15.234 -9.877 1.00 43.34 68 ILE A O 8
ATOM 11265 N N . ASN A 1 69 ? 9.232 -17.458 -9.569 1.00 62.20 69 ASN A N 8
ATOM 11266 C CA . ASN A 1 69 ? 9.675 -17.732 -10.931 1.00 64.12 69 ASN A CA 8
ATOM 11267 C C . ASN A 1 69 ? 8.583 -17.387 -11.939 1.00 12.25 69 ASN A C 8
ATOM 11268 O O . ASN A 1 69 ? 7.439 -17.820 -11.802 1.00 0.43 69 ASN A O 8
ATOM 11279 N N . ALA A 1 70 ? 8.944 -16.605 -12.950 1.00 43.25 70 ALA A N 8
ATOM 11280 C CA . ALA A 1 70 ? 7.996 -16.203 -13.982 1.00 63.53 70 ALA A CA 8
ATOM 11281 C C . ALA A 1 70 ? 8.259 -16.946 -15.288 1.00 40.01 70 ALA A C 8
ATOM 11282 O O . ALA A 1 70 ? 8.088 -16.391 -16.374 1.00 33.43 70 ALA A O 8
ATOM 11289 N N . ARG A 1 71 ? 8.676 -18.203 -15.175 1.00 44.31 71 ARG A N 8
ATOM 11290 C CA . ARG A 1 71 ? 8.965 -19.020 -16.347 1.00 73.23 71 ARG A CA 8
ATOM 11291 C C . ARG A 1 71 ? 7.743 -19.117 -17.256 1.00 61.14 71 ARG A C 8
ATOM 11292 O O . ARG A 1 71 ? 7.869 -19.153 -18.480 1.00 12.24 71 ARG A O 8
ATOM 11313 N N . ASN A 1 72 ? 6.562 -19.160 -16.649 1.00 13.30 72 ASN A N 8
ATOM 11314 C CA . ASN A 1 72 ? 5.317 -19.254 -17.404 1.00 2.44 72 ASN A CA 8
ATOM 11315 C C . ASN A 1 72 ? 5.181 -18.086 -18.376 1.00 1.22 72 ASN A C 8
ATOM 11316 O O . ASN A 1 72 ? 4.750 -18.260 -19.516 1.00 20.12 72 ASN A O 8
ATOM 11327 N N . PHE A 1 73 ? 5.552 -16.895 -17.917 1.00 63.03 73 PHE A N 8
ATOM 11328 C CA . PHE A 1 73 ? 5.472 -15.698 -18.746 1.00 14.32 73 PHE A CA 8
ATOM 11329 C C . PHE A 1 73 ? 6.223 -15.894 -20.060 1.00 15.24 73 PHE A C 8
ATOM 11330 O O . PHE A 1 73 ? 5.813 -15.385 -21.104 1.00 71.21 73 PHE A O 8
ATOM 11347 N N . LEU A 1 74 ? 7.324 -16.634 -20.000 1.00 0.15 74 LEU A N 8
ATOM 11348 C CA . LEU A 1 74 ? 8.134 -16.898 -21.184 1.00 0.22 74 LEU A CA 8
ATOM 11349 C C . LEU A 1 74 ? 7.647 -18.148 -21.909 1.00 21.21 74 LEU A C 8
ATOM 11350 O O . LEU A 1 74 ? 7.690 -18.224 -23.137 1.00 43.14 74 LEU A O 8
ATOM 11366 N N . THR A 1 75 ? 7.181 -19.128 -21.141 1.00 23.24 75 THR A N 8
ATOM 11367 C CA . THR A 1 75 ? 6.685 -20.375 -21.709 1.00 51.11 75 THR A CA 8
ATOM 11368 C C . THR A 1 75 ? 5.679 -21.041 -20.778 1.00 75.52 75 THR A C 8
ATOM 11369 O O . THR A 1 75 ? 6.034 -21.513 -19.699 1.00 1.42 75 THR A O 8
ATOM 11380 N N . GLY A 1 76 ? 4.419 -21.078 -21.204 1.00 23.22 76 GLY A N 8
ATOM 11381 C CA . GLY A 1 76 ? 3.381 -21.690 -20.396 1.00 33.21 76 GLY A CA 8
ATOM 11382 C C . GLY A 1 76 ? 2.049 -20.977 -20.526 1.00 63.41 76 GLY A C 8
ATOM 11383 O O . GLY A 1 76 ? 0.994 -21.612 -20.506 1.00 51.53 76 GLY A O 8
ATOM 11387 N N . ILE A 1 77 ? 2.098 -19.656 -20.658 1.00 32.22 77 ILE A N 8
ATOM 11388 C CA . ILE A 1 77 ? 0.886 -18.857 -20.791 1.00 31.31 77 ILE A CA 8
ATOM 11389 C C . ILE A 1 77 ? -0.106 -19.173 -19.676 1.00 44.40 77 ILE A C 8
ATOM 11390 O O . ILE A 1 77 ? -1.182 -19.715 -19.923 1.00 42.01 77 ILE A O 8
ATOM 11406 N N . GLY A 1 78 ? 0.265 -18.827 -18.447 1.00 13.23 78 GLY A N 8
ATOM 11407 C CA . GLY A 1 78 ? -0.604 -19.079 -17.312 1.00 22.13 78 GLY A CA 8
ATOM 11408 C C . GLY A 1 78 ? -0.376 -18.098 -16.178 1.00 75.54 78 GLY A C 8
ATOM 11409 O O . GLY A 1 78 ? -0.296 -18.493 -15.015 1.00 2.23 78 GLY A O 8
ATOM 11413 N N . ILE A 1 79 ? -0.271 -16.818 -16.518 1.00 73.20 79 ILE A N 8
ATOM 11414 C CA . ILE A 1 79 ? -0.051 -15.779 -15.520 1.00 32.22 79 ILE A CA 8
ATOM 11415 C C . ILE A 1 79 ? -1.151 -15.790 -14.464 1.00 11.44 79 ILE A C 8
ATOM 11416 O O . ILE A 1 79 ? -0.900 -15.520 -13.290 1.00 23.44 79 ILE A O 8
ATOM 11432 N N . GLU A 1 80 ? -2.370 -16.104 -14.890 1.00 34.11 80 GLU A N 8
ATOM 11433 C CA . GLU A 1 80 ? -3.509 -16.151 -13.980 1.00 3.33 80 GLU A CA 8
ATOM 11434 C C . GLU A 1 80 ? -3.214 -17.053 -12.785 1.00 65.21 80 GLU A C 8
ATOM 11435 O O . GLU A 1 80 ? -3.658 -16.787 -11.669 1.00 2.10 80 GLU A O 8
ATOM 11447 N N . GLU A 1 81 ? -2.461 -18.122 -13.030 1.00 14.33 81 GLU A N 8
ATOM 11448 C CA . GLU A 1 81 ? -2.108 -19.064 -11.975 1.00 33.25 81 GLU A CA 8
ATOM 11449 C C . GLU A 1 81 ? -1.056 -18.469 -11.044 1.00 23.35 81 GLU A C 8
ATOM 11450 O O . GLU A 1 81 ? -1.215 -18.475 -9.822 1.00 61.13 81 GLU A O 8
ATOM 11462 N N . THR A 1 82 ? 0.022 -17.956 -11.629 1.00 71.02 82 THR A N 8
ATOM 11463 C CA . THR A 1 82 ? 1.102 -17.359 -10.854 1.00 11.11 82 THR A CA 8
ATOM 11464 C C . THR A 1 82 ? 0.610 -16.151 -10.065 1.00 53.23 82 THR A C 8
ATOM 11465 O O . THR A 1 82 ? 0.695 -16.121 -8.837 1.00 45.34 82 THR A O 8
ATOM 11476 N N . LYS A 1 83 ? 0.093 -15.155 -10.778 1.00 31.51 83 LYS A N 8
ATOM 11477 C CA . LYS A 1 83 ? -0.416 -13.944 -10.145 1.00 64.40 83 LYS A CA 8
ATOM 11478 C C . LYS A 1 83 ? -1.408 -14.285 -9.037 1.00 44.34 83 LYS A C 8
ATOM 11479 O O . LYS A 1 83 ? -1.480 -13.592 -8.023 1.00 3.21 83 LYS A O 8
ATOM 11498 N N . GLN A 1 84 ? -2.168 -15.356 -9.239 1.00 54.31 84 GLN A N 8
ATOM 11499 C CA . GLN A 1 84 ? -3.155 -15.787 -8.256 1.00 72.21 84 GLN A CA 8
ATOM 11500 C C . GLN A 1 84 ? -2.503 -16.026 -6.898 1.00 42.34 84 GLN A C 8
ATOM 11501 O O . GLN A 1 84 ? -3.102 -15.761 -5.857 1.00 35.22 84 GLN A O 8
ATOM 11515 N N . GLN A 1 85 ? -1.272 -16.527 -6.919 1.00 31.23 85 GLN A N 8
ATOM 11516 C CA . GLN A 1 85 ? -0.539 -16.802 -5.688 1.00 74.13 85 GLN A CA 8
ATOM 11517 C C . GLN A 1 85 ? 0.098 -15.530 -5.138 1.00 72.34 85 GLN A C 8
ATOM 11518 O O . GLN A 1 85 ? -0.075 -15.195 -3.966 1.00 41.03 85 GLN A O 8
ATOM 11532 N N . ILE A 1 86 ? 0.835 -14.827 -5.992 1.00 33.13 86 ILE A N 8
ATOM 11533 C CA . ILE A 1 86 ? 1.497 -13.592 -5.591 1.00 32.03 86 ILE A CA 8
ATOM 11534 C C . ILE A 1 86 ? 0.496 -12.590 -5.026 1.00 53.34 86 ILE A C 8
ATOM 11535 O O . ILE A 1 86 ? 0.795 -11.864 -4.077 1.00 72.10 86 ILE A O 8
ATOM 11551 N N . LEU A 1 87 ? -0.695 -12.556 -5.615 1.00 44.31 87 LEU A N 8
ATOM 11552 C CA . LEU A 1 87 ? -1.742 -11.643 -5.170 1.00 75.41 87 LEU A CA 8
ATOM 11553 C C . LEU A 1 87 ? -2.283 -12.059 -3.806 1.00 75.40 87 LEU A C 8
ATOM 11554 O O . LEU A 1 87 ? -2.676 -11.217 -2.998 1.00 32.11 87 LEU A O 8
ATOM 11570 N N . THR A 1 88 ? -2.300 -13.365 -3.554 1.00 45.23 88 THR A N 8
ATOM 11571 C CA . THR A 1 88 ? -2.791 -13.893 -2.288 1.00 41.00 88 THR A CA 8
ATOM 11572 C C . THR A 1 88 ? -1.953 -13.388 -1.119 1.00 43.13 88 THR A C 8
ATOM 11573 O O . THR A 1 88 ? -2.434 -13.303 0.010 1.00 51.21 88 THR A O 8
ATOM 11584 N N . GLU A 1 89 ? -0.697 -13.053 -1.399 1.00 23.54 89 GLU A N 8
ATOM 11585 C CA . GLU A 1 89 ? 0.208 -12.557 -0.369 1.00 11.45 89 GLU A CA 8
ATOM 11586 C C . GLU A 1 89 ? 0.361 -11.041 -0.464 1.00 22.31 89 GLU A C 8
ATOM 11587 O O . GLU A 1 89 ? 0.493 -10.354 0.550 1.00 72.11 89 GLU A O 8
ATOM 11599 N N . LEU A 1 90 ? 0.344 -10.527 -1.689 1.00 12.15 90 LEU A N 8
ATOM 11600 C CA . LEU A 1 90 ? 0.481 -9.093 -1.918 1.00 43.21 90 LEU A CA 8
ATOM 11601 C C . LEU A 1 90 ? -0.496 -8.306 -1.050 1.00 25.32 90 LEU A C 8
ATOM 11602 O O . LEU A 1 90 ? -0.094 -7.634 -0.101 1.00 4.03 90 LEU A O 8
ATOM 11618 N N . GLN A 1 91 ? -1.779 -8.398 -1.381 1.00 15.30 91 GLN A N 8
ATOM 11619 C CA . GLN A 1 91 ? -2.813 -7.695 -0.630 1.00 34.50 91 GLN A CA 8
ATOM 11620 C C . GLN A 1 91 ? -3.168 -8.452 0.646 1.00 73.12 91 GLN A C 8
ATOM 11621 O O . GLN A 1 91 ? -3.433 -7.848 1.686 1.00 62.14 91 GLN A O 8
ATOM 11635 N N . LYS A 1 92 ? -3.173 -9.778 0.560 1.00 44.04 92 LYS A N 8
ATOM 11636 C CA . LYS A 1 92 ? -3.494 -10.619 1.707 1.00 40.24 92 LYS A CA 8
ATOM 11637 C C . LYS A 1 92 ? -2.296 -11.473 2.107 1.00 21.55 92 LYS A C 8
ATOM 11638 O O . LYS A 1 92 ? -2.082 -11.744 3.289 1.00 5.35 92 LYS A O 8
ATOM 11657 N N . MET A 1 1 ? 2.187 0.504 -0.285 1.00 12.10 1 MET A N 9
ATOM 11658 C CA . MET A 1 1 ? 2.688 0.191 -1.618 1.00 51.43 1 MET A CA 9
ATOM 11659 C C . MET A 1 1 ? 3.492 -1.105 -1.607 1.00 2.43 1 MET A C 9
ATOM 11660 O O . MET A 1 1 ? 4.360 -1.301 -0.756 1.00 20.42 1 MET A O 9
ATOM 11674 N N . LYS A 1 2 ? 3.198 -1.987 -2.556 1.00 3.40 2 LYS A N 9
ATOM 11675 C CA . LYS A 1 2 ? 3.894 -3.264 -2.656 1.00 42.02 2 LYS A CA 9
ATOM 11676 C C . LYS A 1 2 ? 4.991 -3.204 -3.714 1.00 63.32 2 LYS A C 9
ATOM 11677 O O . LYS A 1 2 ? 4.824 -3.711 -4.823 1.00 51.32 2 LYS A O 9
ATOM 11696 N N . GLN A 1 3 ? 6.113 -2.584 -3.363 1.00 10.22 3 GLN A N 9
ATOM 11697 C CA . GLN A 1 3 ? 7.237 -2.460 -4.283 1.00 42.40 3 GLN A CA 9
ATOM 11698 C C . GLN A 1 3 ? 7.619 -3.818 -4.862 1.00 4.21 3 GLN A C 9
ATOM 11699 O O . GLN A 1 3 ? 8.136 -4.683 -4.154 1.00 52.23 3 GLN A O 9
ATOM 11713 N N . VAL A 1 4 ? 7.362 -3.999 -6.153 1.00 40.25 4 VAL A N 9
ATOM 11714 C CA . VAL A 1 4 ? 7.680 -5.252 -6.828 1.00 52.31 4 VAL A CA 9
ATOM 11715 C C . VAL A 1 4 ? 8.698 -5.033 -7.942 1.00 31.44 4 VAL A C 9
ATOM 11716 O O . VAL A 1 4 ? 8.389 -4.431 -8.971 1.00 23.41 4 VAL A O 9
ATOM 11729 N N . LEU A 1 5 ? 9.913 -5.527 -7.730 1.00 11.24 5 LEU A N 9
ATOM 11730 C CA . LEU A 1 5 ? 10.978 -5.387 -8.716 1.00 45.30 5 LEU A CA 9
ATOM 11731 C C . LEU A 1 5 ? 10.938 -6.528 -9.727 1.00 50.02 5 LEU A C 9
ATOM 11732 O O . LEU A 1 5 ? 10.213 -7.506 -9.546 1.00 74.15 5 LEU A O 9
ATOM 11748 N N . VAL A 1 6 ? 11.724 -6.397 -10.791 1.00 73.24 6 VAL A N 9
ATOM 11749 C CA . VAL A 1 6 ? 11.780 -7.419 -11.830 1.00 45.20 6 VAL A CA 9
ATOM 11750 C C . VAL A 1 6 ? 13.159 -7.467 -12.479 1.00 23.14 6 VAL A C 9
ATOM 11751 O O . VAL A 1 6 ? 13.536 -6.567 -13.228 1.00 53.32 6 VAL A O 9
ATOM 11764 N N . ALA A 1 7 ? 13.908 -8.525 -12.185 1.00 45.12 7 ALA A N 9
ATOM 11765 C CA . ALA A 1 7 ? 15.245 -8.692 -12.742 1.00 22.42 7 ALA A CA 9
ATOM 11766 C C . ALA A 1 7 ? 15.397 -10.057 -13.405 1.00 55.03 7 ALA A C 9
ATOM 11767 O O . ALA A 1 7 ? 15.541 -11.075 -12.727 1.00 51.12 7 ALA A O 9
ATOM 11774 N N . CYS A 1 8 ? 15.362 -10.071 -14.733 1.00 51.11 8 CYS A N 9
ATOM 11775 C CA . CYS A 1 8 ? 15.494 -11.312 -15.488 1.00 52.24 8 CYS A CA 9
ATOM 11776 C C . CYS A 1 8 ? 16.960 -11.707 -15.634 1.00 11.42 8 CYS A C 9
ATOM 11777 O O . CYS A 1 8 ? 17.858 -10.924 -15.326 1.00 14.13 8 CYS A O 9
ATOM 11785 N N . GLY A 1 9 ? 17.195 -12.928 -16.104 1.00 52.11 9 GLY A N 9
ATOM 11786 C CA . GLY A 1 9 ? 18.554 -13.406 -16.280 1.00 74.32 9 GLY A CA 9
ATOM 11787 C C . GLY A 1 9 ? 18.922 -13.583 -17.740 1.00 55.31 9 GLY A C 9
ATOM 11788 O O . GLY A 1 9 ? 19.267 -12.618 -18.421 1.00 12.40 9 GLY A O 9
ATOM 11792 N N . ALA A 1 10 ? 18.849 -14.819 -18.222 1.00 22.23 10 ALA A N 9
ATOM 11793 C CA . ALA A 1 10 ? 19.177 -15.119 -19.610 1.00 2.30 10 ALA A CA 9
ATOM 11794 C C . ALA A 1 10 ? 17.997 -14.823 -20.529 1.00 13.00 10 ALA A C 9
ATOM 11795 O O . ALA A 1 10 ? 16.972 -14.303 -20.091 1.00 14.40 10 ALA A O 9
ATOM 11802 N N . GLY A 1 11 ? 18.149 -15.158 -21.807 1.00 12.02 11 GLY A N 9
ATOM 11803 C CA . GLY A 1 11 ? 17.087 -14.920 -22.767 1.00 45.34 11 GLY A CA 9
ATOM 11804 C C . GLY A 1 11 ? 17.337 -13.687 -23.613 1.00 11.41 11 GLY A C 9
ATOM 11805 O O . GLY A 1 11 ? 17.836 -12.676 -23.116 1.00 71.25 11 GLY A O 9
ATOM 11809 N N . ILE A 1 12 ? 16.991 -13.769 -24.893 1.00 70.11 12 ILE A N 9
ATOM 11810 C CA . ILE A 1 12 ? 17.181 -12.651 -25.809 1.00 20.11 12 ILE A CA 9
ATOM 11811 C C . ILE A 1 12 ? 16.189 -11.529 -25.520 1.00 64.21 12 ILE A C 9
ATOM 11812 O O . ILE A 1 12 ? 16.515 -10.350 -25.652 1.00 3.14 12 ILE A O 9
ATOM 11828 N N . ALA A 1 13 ? 14.978 -11.905 -25.124 1.00 32.20 13 ALA A N 9
ATOM 11829 C CA . ALA A 1 13 ? 13.939 -10.931 -24.812 1.00 64.04 13 ALA A CA 9
ATOM 11830 C C . ALA A 1 13 ? 14.075 -10.423 -23.381 1.00 31.00 13 ALA A C 9
ATOM 11831 O O . ALA A 1 13 ? 14.817 -10.989 -22.577 1.00 42.35 13 ALA A O 9
ATOM 11838 N N . THR A 1 14 ? 13.353 -9.351 -23.067 1.00 65.24 14 THR A N 9
ATOM 11839 C CA . THR A 1 14 ? 13.395 -8.766 -21.733 1.00 53.34 14 THR A CA 9
ATOM 11840 C C . THR A 1 14 ? 12.160 -9.150 -20.926 1.00 22.11 14 THR A C 9
ATOM 11841 O O . THR A 1 14 ? 11.305 -9.899 -21.399 1.00 45.22 14 THR A O 9
ATOM 11852 N N . SER A 1 15 ? 12.073 -8.632 -19.705 1.00 33.32 15 SER A N 9
ATOM 11853 C CA . SER A 1 15 ? 10.943 -8.924 -18.830 1.00 23.21 15 SER A CA 9
ATOM 11854 C C . SER A 1 15 ? 9.888 -7.826 -18.921 1.00 31.25 15 SER A C 9
ATOM 11855 O O . SER A 1 15 ? 9.250 -7.477 -17.927 1.00 31.44 15 SER A O 9
ATOM 11863 N N . THR A 1 16 ? 9.709 -7.284 -20.121 1.00 51.30 16 THR A N 9
ATOM 11864 C CA . THR A 1 16 ? 8.733 -6.225 -20.343 1.00 52.43 16 THR A CA 9
ATOM 11865 C C . THR A 1 16 ? 7.319 -6.789 -20.431 1.00 65.15 16 THR A C 9
ATOM 11866 O O . THR A 1 16 ? 6.383 -6.238 -19.853 1.00 52.13 16 THR A O 9
ATOM 11877 N N . VAL A 1 17 ? 7.172 -7.892 -21.158 1.00 61.33 17 VAL A N 9
ATOM 11878 C CA . VAL A 1 17 ? 5.872 -8.533 -21.321 1.00 4.14 17 VAL A CA 9
ATOM 11879 C C . VAL A 1 17 ? 5.206 -8.774 -19.971 1.00 25.53 17 VAL A C 9
ATOM 11880 O O . VAL A 1 17 ? 4.041 -8.433 -19.771 1.00 53.23 17 VAL A O 9
ATOM 11893 N N . VAL A 1 18 ? 5.955 -9.366 -19.045 1.00 1.31 18 VAL A N 9
ATOM 11894 C CA . VAL A 1 18 ? 5.438 -9.652 -17.712 1.00 63.10 18 VAL A CA 9
ATOM 11895 C C . VAL A 1 18 ? 4.808 -8.412 -17.089 1.00 4.43 18 VAL A C 9
ATOM 11896 O O . VAL A 1 18 ? 3.602 -8.369 -16.850 1.00 43.32 18 VAL A O 9
ATOM 11909 N N . ASN A 1 19 ? 5.634 -7.403 -16.827 1.00 71.25 19 ASN A N 9
ATOM 11910 C CA . ASN A 1 19 ? 5.158 -6.160 -16.231 1.00 74.33 19 ASN A CA 9
ATOM 11911 C C . ASN A 1 19 ? 3.973 -5.601 -17.013 1.00 50.12 19 ASN A C 9
ATOM 11912 O O . ASN A 1 19 ? 2.960 -5.214 -16.432 1.00 72.43 19 ASN A O 9
ATOM 11923 N N . ASN A 1 20 ? 4.109 -5.562 -18.335 1.00 13.22 20 ASN A N 9
ATOM 11924 C CA . ASN A 1 20 ? 3.050 -5.050 -19.197 1.00 52.21 20 ASN A CA 9
ATOM 11925 C C . ASN A 1 20 ? 1.716 -5.717 -18.876 1.00 21.44 20 ASN A C 9
ATOM 11926 O O . ASN A 1 20 ? 0.657 -5.105 -19.005 1.00 13.34 20 ASN A O 9
ATOM 11937 N N . ALA A 1 21 ? 1.777 -6.977 -18.456 1.00 1.12 21 ALA A N 9
ATOM 11938 C CA . ALA A 1 21 ? 0.575 -7.727 -18.113 1.00 41.02 21 ALA A CA 9
ATOM 11939 C C . ALA A 1 21 ? 0.151 -7.456 -16.674 1.00 33.22 21 ALA A C 9
ATOM 11940 O O . ALA A 1 21 ? -1.024 -7.208 -16.400 1.00 21.35 21 ALA A O 9
ATOM 11947 N N . ILE A 1 22 ? 1.113 -7.506 -15.759 1.00 11.11 22 ILE A N 9
ATOM 11948 C CA . ILE A 1 22 ? 0.838 -7.265 -14.348 1.00 32.42 22 ILE A CA 9
ATOM 11949 C C . ILE A 1 22 ? 0.249 -5.876 -14.132 1.00 13.43 22 ILE A C 9
ATOM 11950 O O . ILE A 1 22 ? -0.583 -5.674 -13.247 1.00 64.31 22 ILE A O 9
ATOM 11966 N N . GLU A 1 23 ? 0.685 -4.921 -14.947 1.00 55.44 23 GLU A N 9
ATOM 11967 C CA . GLU A 1 23 ? 0.199 -3.549 -14.845 1.00 71.44 23 GLU A CA 9
ATOM 11968 C C . GLU A 1 23 ? -1.260 -3.455 -15.283 1.00 41.12 23 GLU A C 9
ATOM 11969 O O . GLU A 1 23 ? -1.972 -2.525 -14.907 1.00 41.51 23 GLU A O 9
ATOM 11981 N N . GLU A 1 24 ? -1.696 -4.425 -16.081 1.00 13.21 24 GLU A N 9
ATOM 11982 C CA . GLU A 1 24 ? -3.069 -4.450 -16.571 1.00 54.11 24 GLU A CA 9
ATOM 11983 C C . GLU A 1 24 ? -4.014 -5.019 -15.516 1.00 4.43 24 GLU A C 9
ATOM 11984 O O . GLU A 1 24 ? -5.097 -4.483 -15.284 1.00 72.43 24 GLU A O 9
ATOM 11996 N N . MET A 1 25 ? -3.593 -6.107 -14.879 1.00 75.24 25 MET A N 9
ATOM 11997 C CA . MET A 1 25 ? -4.401 -6.749 -13.848 1.00 41.52 25 MET A CA 9
ATOM 11998 C C . MET A 1 25 ? -4.339 -5.963 -12.542 1.00 63.01 25 MET A C 9
ATOM 11999 O O . MET A 1 25 ? -5.317 -5.899 -11.799 1.00 12.53 25 MET A O 9
ATOM 12013 N N . ALA A 1 26 ? -3.182 -5.368 -12.269 1.00 51.13 26 ALA A N 9
ATOM 12014 C CA . ALA A 1 26 ? -2.994 -4.586 -11.054 1.00 4.41 26 ALA A CA 9
ATOM 12015 C C . ALA A 1 26 ? -3.923 -3.377 -11.029 1.00 72.02 26 ALA A C 9
ATOM 12016 O O . ALA A 1 26 ? -4.438 -2.998 -9.977 1.00 4.50 26 ALA A O 9
ATOM 12023 N N . LYS A 1 27 ? -4.134 -2.775 -12.195 1.00 33.03 27 LYS A N 9
ATOM 12024 C CA . LYS A 1 27 ? -5.002 -1.609 -12.308 1.00 75.10 27 LYS A CA 9
ATOM 12025 C C . LYS A 1 27 ? -6.470 -2.010 -12.194 1.00 63.10 27 LYS A C 9
ATOM 12026 O O . LYS A 1 27 ? -7.278 -1.281 -11.621 1.00 34.22 27 LYS A O 9
ATOM 12045 N N . GLU A 1 28 ? -6.805 -3.174 -12.742 1.00 41.14 28 GLU A N 9
ATOM 12046 C CA . GLU A 1 28 ? -8.175 -3.671 -12.701 1.00 12.33 28 GLU A CA 9
ATOM 12047 C C . GLU A 1 28 ? -8.614 -3.938 -11.264 1.00 3.54 28 GLU A C 9
ATOM 12048 O O . GLU A 1 28 ? -9.756 -3.668 -10.891 1.00 71.31 28 GLU A O 9
ATOM 12060 N N . HIS A 1 29 ? -7.697 -4.469 -10.461 1.00 35.34 29 HIS A N 9
ATOM 12061 C CA . HIS A 1 29 ? -7.989 -4.773 -9.064 1.00 64.10 29 HIS A CA 9
ATOM 12062 C C . HIS A 1 29 ? -7.880 -3.519 -8.201 1.00 75.44 29 HIS A C 9
ATOM 12063 O O . HIS A 1 29 ? -8.516 -3.419 -7.153 1.00 21.32 29 HIS A O 9
ATOM 12077 N N . ASN A 1 30 ? -7.071 -2.566 -8.650 1.00 43.14 30 ASN A N 9
ATOM 12078 C CA . ASN A 1 30 ? -6.878 -1.319 -7.919 1.00 33.14 30 ASN A CA 9
ATOM 12079 C C . ASN A 1 30 ? -6.182 -1.573 -6.585 1.00 71.01 30 ASN A C 9
ATOM 12080 O O . ASN A 1 30 ? -6.624 -1.093 -5.541 1.00 55.41 30 ASN A O 9
ATOM 12091 N N . ILE A 1 31 ? -5.091 -2.330 -6.628 1.00 60.13 31 ILE A N 9
ATOM 12092 C CA . ILE A 1 31 ? -4.333 -2.646 -5.424 1.00 62.01 31 ILE A CA 9
ATOM 12093 C C . ILE A 1 31 ? -3.056 -1.816 -5.345 1.00 30.12 31 ILE A C 9
ATOM 12094 O O . ILE A 1 31 ? -2.560 -1.321 -6.357 1.00 50.20 31 ILE A O 9
ATOM 12110 N N . LYS A 1 32 ? -2.527 -1.669 -4.135 1.00 23.20 32 LYS A N 9
ATOM 12111 C CA . LYS A 1 32 ? -1.305 -0.902 -3.922 1.00 32.13 32 LYS A CA 9
ATOM 12112 C C . LYS A 1 32 ? -0.089 -1.660 -4.445 1.00 2.45 32 LYS A C 9
ATOM 12113 O O . LYS A 1 32 ? 0.693 -2.209 -3.669 1.00 22.52 32 LYS A O 9
ATOM 12132 N N . VAL A 1 33 ? 0.066 -1.683 -5.765 1.00 33.24 33 VAL A N 9
ATOM 12133 C CA . VAL A 1 33 ? 1.189 -2.371 -6.391 1.00 14.13 33 VAL A CA 9
ATOM 12134 C C . VAL A 1 33 ? 2.089 -1.390 -7.133 1.00 50.02 33 VAL A C 9
ATOM 12135 O O . VAL A 1 33 ? 1.630 -0.641 -7.996 1.00 62.53 33 VAL A O 9
ATOM 12148 N N . ASP A 1 34 ? 3.373 -1.399 -6.792 1.00 72.51 34 ASP A N 9
ATOM 12149 C CA . ASP A 1 34 ? 4.339 -0.511 -7.428 1.00 24.45 34 ASP A CA 9
ATOM 12150 C C . ASP A 1 34 ? 5.298 -1.298 -8.316 1.00 22.24 34 ASP A C 9
ATOM 12151 O O . ASP A 1 34 ? 6.453 -1.522 -7.953 1.00 5.03 34 ASP A O 9
ATOM 12160 N N . ILE A 1 35 ? 4.811 -1.716 -9.479 1.00 41.22 35 ILE A N 9
ATOM 12161 C CA . ILE A 1 35 ? 5.625 -2.477 -10.418 1.00 60.44 35 ILE A CA 9
ATOM 12162 C C . ILE A 1 35 ? 6.909 -1.731 -10.764 1.00 51.13 35 ILE A C 9
ATOM 12163 O O . ILE A 1 35 ? 6.901 -0.515 -10.957 1.00 12.24 35 ILE A O 9
ATOM 12179 N N . LYS A 1 36 ? 8.012 -2.467 -10.844 1.00 31.42 36 LYS A N 9
ATOM 12180 C CA . LYS A 1 36 ? 9.305 -1.877 -11.170 1.00 33.30 36 LYS A CA 9
ATOM 12181 C C . LYS A 1 36 ? 10.271 -2.937 -11.690 1.00 53.14 36 LYS A C 9
ATOM 12182 O O . LYS A 1 36 ? 10.114 -4.124 -11.408 1.00 35.30 36 LYS A O 9
ATOM 12201 N N . GLN A 1 37 ? 11.270 -2.499 -12.450 1.00 14.42 37 GLN A N 9
ATOM 12202 C CA . GLN A 1 37 ? 12.261 -3.411 -13.008 1.00 51.52 37 GLN A CA 9
ATOM 12203 C C . GLN A 1 37 ? 13.660 -2.809 -12.928 1.00 40.25 37 GLN A C 9
ATOM 12204 O O . GLN A 1 37 ? 13.877 -1.663 -13.324 1.00 73.14 37 GLN A O 9
ATOM 12218 N N . ILE A 1 38 ? 14.605 -3.588 -12.414 1.00 64.01 38 ILE A N 9
ATOM 12219 C CA . ILE A 1 38 ? 15.984 -3.132 -12.284 1.00 15.45 38 ILE A CA 9
ATOM 12220 C C . ILE A 1 38 ? 16.966 -4.264 -12.561 1.00 43.14 38 ILE A C 9
ATOM 12221 O O . ILE A 1 38 ? 16.613 -5.441 -12.485 1.00 52.22 38 ILE A O 9
ATOM 12237 N N . LYS A 1 39 ? 18.203 -3.901 -12.883 1.00 4.34 39 LYS A N 9
ATOM 12238 C CA . LYS A 1 39 ? 19.240 -4.885 -13.169 1.00 43.12 39 LYS A CA 9
ATOM 12239 C C . LYS A 1 39 ? 19.498 -5.773 -11.956 1.00 12.11 39 LYS A C 9
ATOM 12240 O O . LYS A 1 39 ? 19.218 -5.385 -10.821 1.00 74.41 39 LYS A O 9
ATOM 12259 N N . ILE A 1 40 ? 20.033 -6.963 -12.203 1.00 24.51 40 ILE A N 9
ATOM 12260 C CA . ILE A 1 40 ? 20.331 -7.904 -11.130 1.00 33.21 40 ILE A CA 9
ATOM 12261 C C . ILE A 1 40 ? 21.128 -7.234 -10.016 1.00 52.31 40 ILE A C 9
ATOM 12262 O O . ILE A 1 40 ? 20.892 -7.480 -8.833 1.00 32.22 40 ILE A O 9
ATOM 12278 N N . THR A 1 41 ? 22.073 -6.382 -10.402 1.00 61.22 41 THR A N 9
ATOM 12279 C CA . THR A 1 41 ? 22.905 -5.675 -9.437 1.00 41.12 41 THR A CA 9
ATOM 12280 C C . THR A 1 41 ? 22.088 -4.658 -8.648 1.00 24.22 41 THR A C 9
ATOM 12281 O O . THR A 1 41 ? 22.357 -4.412 -7.472 1.00 55.15 41 THR A O 9
ATOM 12292 N N . GLU A 1 42 ? 21.091 -4.072 -9.302 1.00 14.42 42 GLU A N 9
ATOM 12293 C CA . GLU A 1 42 ? 20.235 -3.081 -8.659 1.00 70.01 42 GLU A CA 9
ATOM 12294 C C . GLU A 1 42 ? 19.340 -3.734 -7.609 1.00 44.13 42 GLU A C 9
ATOM 12295 O O . GLU A 1 42 ? 18.915 -3.088 -6.651 1.00 61.13 42 GLU A O 9
ATOM 12307 N N . VAL A 1 43 ? 19.058 -5.019 -7.797 1.00 63.23 43 VAL A N 9
ATOM 12308 C CA . VAL A 1 43 ? 18.215 -5.761 -6.867 1.00 40.24 43 VAL A CA 9
ATOM 12309 C C . VAL A 1 43 ? 18.889 -5.903 -5.508 1.00 3.25 43 VAL A C 9
ATOM 12310 O O . VAL A 1 43 ? 18.222 -6.039 -4.483 1.00 71.11 43 VAL A O 9
ATOM 12323 N N . GLY A 1 44 ? 20.219 -5.869 -5.506 1.00 34.34 44 GLY A N 9
ATOM 12324 C CA . GLY A 1 44 ? 20.962 -5.995 -4.266 1.00 20.14 44 GLY A CA 9
ATOM 12325 C C . GLY A 1 44 ? 20.426 -5.091 -3.174 1.00 11.51 44 GLY A C 9
ATOM 12326 O O . GLY A 1 44 ? 19.890 -5.550 -2.165 1.00 55.33 44 GLY A O 9
ATOM 12330 N N . PRO A 1 45 ? 20.571 -3.771 -3.369 1.00 34.42 45 PRO A N 9
ATOM 12331 C CA . PRO A 1 45 ? 20.104 -2.773 -2.403 1.00 0.53 45 PRO A CA 9
ATOM 12332 C C . PRO A 1 45 ? 18.583 -2.695 -2.338 1.00 35.33 45 PRO A C 9
ATOM 12333 O O . PRO A 1 45 ? 18.016 -2.263 -1.334 1.00 55.51 45 PRO A O 9
ATOM 12344 N N . TYR A 1 46 ? 17.927 -3.118 -3.413 1.00 41.51 46 TYR A N 9
ATOM 12345 C CA . TYR A 1 46 ? 16.471 -3.094 -3.479 1.00 33.24 46 TYR A CA 9
ATOM 12346 C C . TYR A 1 46 ? 15.883 -4.424 -3.017 1.00 21.30 46 TYR A C 9
ATOM 12347 O O . TYR A 1 46 ? 14.871 -4.884 -3.545 1.00 21.24 46 TYR A O 9
ATOM 12365 N N . GLU A 1 47 ? 16.526 -5.036 -2.028 1.00 24.45 47 GLU A N 9
ATOM 12366 C CA . GLU A 1 47 ? 16.068 -6.314 -1.494 1.00 41.23 47 GLU A CA 9
ATOM 12367 C C . GLU A 1 47 ? 15.245 -6.110 -0.225 1.00 63.04 47 GLU A C 9
ATOM 12368 O O . GLU A 1 47 ? 14.198 -6.732 -0.045 1.00 42.11 47 GLU A O 9
ATOM 12380 N N . ASP A 1 48 ? 15.727 -5.236 0.651 1.00 42.52 48 ASP A N 9
ATOM 12381 C CA . ASP A 1 48 ? 15.037 -4.949 1.903 1.00 3.51 48 ASP A CA 9
ATOM 12382 C C . ASP A 1 48 ? 13.742 -4.185 1.647 1.00 13.11 48 ASP A C 9
ATOM 12383 O O . ASP A 1 48 ? 12.681 -4.551 2.155 1.00 42.10 48 ASP A O 9
ATOM 12392 N N . THR A 1 49 ? 13.835 -3.120 0.856 1.00 34.14 49 THR A N 9
ATOM 12393 C CA . THR A 1 49 ? 12.671 -2.303 0.535 1.00 63.33 49 THR A CA 9
ATOM 12394 C C . THR A 1 49 ? 11.621 -3.114 -0.215 1.00 54.04 49 THR A C 9
ATOM 12395 O O . THR A 1 49 ? 10.446 -3.115 0.151 1.00 31.31 49 THR A O 9
ATOM 12406 N N . ALA A 1 50 ? 12.051 -3.803 -1.267 1.00 23.21 50 ALA A N 9
ATOM 12407 C CA . ALA A 1 50 ? 11.148 -4.621 -2.067 1.00 14.51 50 ALA A CA 9
ATOM 12408 C C . ALA A 1 50 ? 10.446 -5.666 -1.206 1.00 53.34 50 ALA A C 9
ATOM 12409 O O . ALA A 1 50 ? 11.020 -6.180 -0.247 1.00 34.35 50 ALA A O 9
ATOM 12416 N N . ASP A 1 51 ? 9.202 -5.974 -1.556 1.00 33.12 51 ASP A N 9
ATOM 12417 C CA . ASP A 1 51 ? 8.421 -6.959 -0.815 1.00 44.42 51 ASP A CA 9
ATOM 12418 C C . ASP A 1 51 ? 8.227 -8.228 -1.638 1.00 74.21 51 ASP A C 9
ATOM 12419 O O . ASP A 1 51 ? 8.468 -9.336 -1.157 1.00 32.13 51 ASP A O 9
ATOM 12428 N N . LEU A 1 52 ? 7.788 -8.060 -2.881 1.00 30.13 52 LEU A N 9
ATOM 12429 C CA . LEU A 1 52 ? 7.559 -9.193 -3.771 1.00 45.33 52 LEU A CA 9
ATOM 12430 C C . LEU A 1 52 ? 8.357 -9.040 -5.063 1.00 14.53 52 LEU A C 9
ATOM 12431 O O . LEU A 1 52 ? 8.034 -8.205 -5.909 1.00 54.10 52 LEU A O 9
ATOM 12447 N N . LEU A 1 53 ? 9.398 -9.851 -5.209 1.00 32.43 53 LEU A N 9
ATOM 12448 C CA . LEU A 1 53 ? 10.241 -9.808 -6.399 1.00 33.23 53 LEU A CA 9
ATOM 12449 C C . LEU A 1 53 ? 9.883 -10.936 -7.361 1.00 34.42 53 LEU A C 9
ATOM 12450 O O . LEU A 1 53 ? 9.566 -12.049 -6.939 1.00 41.14 53 LEU A O 9
ATOM 12466 N N . VAL A 1 54 ? 9.937 -10.642 -8.656 1.00 72.20 54 VAL A N 9
ATOM 12467 C CA . VAL A 1 54 ? 9.622 -11.632 -9.679 1.00 35.43 54 VAL A CA 9
ATOM 12468 C C . VAL A 1 54 ? 10.768 -11.779 -10.673 1.00 74.23 54 VAL A C 9
ATOM 12469 O O . VAL A 1 54 ? 10.927 -10.961 -11.580 1.00 72.53 54 VAL A O 9
ATOM 12482 N N . THR A 1 55 ? 11.565 -12.828 -10.498 1.00 64.20 55 THR A N 9
ATOM 12483 C CA . THR A 1 55 ? 12.698 -13.083 -11.379 1.00 52.13 55 THR A CA 9
ATOM 12484 C C . THR A 1 55 ? 12.612 -14.474 -11.997 1.00 22.15 55 THR A C 9
ATOM 12485 O O . THR A 1 55 ? 12.601 -15.481 -11.287 1.00 2.42 55 THR A O 9
ATOM 12496 N N . THR A 1 56 ? 12.552 -14.525 -13.324 1.00 23.23 56 THR A N 9
ATOM 12497 C CA . THR A 1 56 ? 12.467 -15.793 -14.037 1.00 23.43 56 THR A CA 9
ATOM 12498 C C . THR A 1 56 ? 13.852 -16.306 -14.415 1.00 4.44 56 THR A C 9
ATOM 12499 O O . THR A 1 56 ? 14.073 -16.755 -15.539 1.00 32.43 56 THR A O 9
ATOM 12510 N N . ALA A 1 57 ? 14.783 -16.235 -13.468 1.00 51.03 57 ALA A N 9
ATOM 12511 C CA . ALA A 1 57 ? 16.146 -16.694 -13.702 1.00 23.42 57 ALA A CA 9
ATOM 12512 C C . ALA A 1 57 ? 16.718 -17.371 -12.460 1.00 51.33 57 ALA A C 9
ATOM 12513 O O . ALA A 1 57 ? 16.018 -17.555 -11.465 1.00 3.43 57 ALA A O 9
ATOM 12520 N N . MET A 1 58 ? 17.993 -17.739 -12.527 1.00 61.20 58 MET A N 9
ATOM 12521 C CA . MET A 1 58 ? 18.658 -18.395 -11.407 1.00 62.01 58 MET A CA 9
ATOM 12522 C C . MET A 1 58 ? 18.698 -17.480 -10.187 1.00 34.40 58 MET A C 9
ATOM 12523 O O . MET A 1 58 ? 18.896 -16.271 -10.310 1.00 73.13 58 MET A O 9
ATOM 12537 N N . THR A 1 59 ? 18.507 -18.065 -9.008 1.00 45.11 59 THR A N 9
ATOM 12538 C CA . THR A 1 59 ? 18.520 -17.302 -7.766 1.00 71.51 59 THR A CA 9
ATOM 12539 C C . THR A 1 59 ? 19.408 -17.968 -6.721 1.00 70.12 59 THR A C 9
ATOM 12540 O O . THR A 1 59 ? 19.143 -19.090 -6.289 1.00 74.12 59 THR A O 9
ATOM 12551 N N . LYS A 1 60 ? 20.464 -17.270 -6.317 1.00 53.33 60 LYS A N 9
ATOM 12552 C CA . LYS A 1 60 ? 21.391 -17.792 -5.321 1.00 2.43 60 LYS A CA 9
ATOM 12553 C C . LYS A 1 60 ? 21.482 -16.856 -4.119 1.00 70.13 60 LYS A C 9
ATOM 12554 O O . LYS A 1 60 ? 21.608 -17.303 -2.979 1.00 64.21 60 LYS A O 9
ATOM 12573 N N . LYS A 1 61 ? 21.415 -15.555 -4.382 1.00 22.33 61 LYS A N 9
ATOM 12574 C CA . LYS A 1 61 ? 21.487 -14.556 -3.322 1.00 52.14 61 LYS A CA 9
ATOM 12575 C C . LYS A 1 61 ? 20.477 -14.858 -2.220 1.00 71.10 61 LYS A C 9
ATOM 12576 O O . LYS A 1 61 ? 19.433 -15.459 -2.471 1.00 20.42 61 LYS A O 9
ATOM 12595 N N . GLU A 1 62 ? 20.795 -14.436 -1.000 1.00 52.33 62 GLU A N 9
ATOM 12596 C CA . GLU A 1 62 ? 19.914 -14.662 0.139 1.00 15.54 62 GLU A CA 9
ATOM 12597 C C . GLU A 1 62 ? 18.756 -13.668 0.137 1.00 14.41 62 GLU A C 9
ATOM 12598 O O . GLU A 1 62 ? 18.666 -12.801 1.007 1.00 54.32 62 GLU A O 9
ATOM 12610 N N . TYR A 1 63 ? 17.873 -13.800 -0.846 1.00 55.23 63 TYR A N 9
ATOM 12611 C CA . TYR A 1 63 ? 16.722 -12.912 -0.965 1.00 32.24 63 TYR A CA 9
ATOM 12612 C C . TYR A 1 63 ? 15.946 -12.848 0.348 1.00 42.04 63 TYR A C 9
ATOM 12613 O O . TYR A 1 63 ? 15.765 -13.859 1.026 1.00 20.22 63 TYR A O 9
ATOM 12631 N N . LYS A 1 64 ? 15.489 -11.651 0.699 1.00 3.20 64 LYS A N 9
ATOM 12632 C CA . LYS A 1 64 ? 14.731 -11.451 1.928 1.00 30.43 64 LYS A CA 9
ATOM 12633 C C . LYS A 1 64 ? 13.231 -11.477 1.653 1.00 50.15 64 LYS A C 9
ATOM 12634 O O . LYS A 1 64 ? 12.462 -10.747 2.278 1.00 1.50 64 LYS A O 9
ATOM 12653 N N . PHE A 1 65 ? 12.821 -12.323 0.714 1.00 70.25 65 PHE A N 9
ATOM 12654 C CA . PHE A 1 65 ? 11.412 -12.444 0.356 1.00 65.24 65 PHE A CA 9
ATOM 12655 C C . PHE A 1 65 ? 11.174 -13.683 -0.503 1.00 31.03 65 PHE A C 9
ATOM 12656 O O . PHE A 1 65 ? 12.085 -14.214 -1.138 1.00 50.23 65 PHE A O 9
ATOM 12673 N N . PRO A 1 66 ? 9.919 -14.156 -0.522 1.00 31.11 66 PRO A N 9
ATOM 12674 C CA . PRO A 1 66 ? 9.530 -15.338 -1.298 1.00 1.43 66 PRO A CA 9
ATOM 12675 C C . PRO A 1 66 ? 9.560 -15.080 -2.800 1.00 65.24 66 PRO A C 9
ATOM 12676 O O . PRO A 1 66 ? 8.525 -14.835 -3.419 1.00 40.44 66 PRO A O 9
ATOM 12687 N N . VAL A 1 67 ? 10.754 -15.138 -3.382 1.00 63.32 67 VAL A N 9
ATOM 12688 C CA . VAL A 1 67 ? 10.919 -14.913 -4.813 1.00 61.02 67 VAL A CA 9
ATOM 12689 C C . VAL A 1 67 ? 9.950 -15.770 -5.620 1.00 23.53 67 VAL A C 9
ATOM 12690 O O . VAL A 1 67 ? 9.786 -16.960 -5.349 1.00 73.40 67 VAL A O 9
ATOM 12703 N N . ILE A 1 68 ? 9.312 -15.159 -6.611 1.00 52.53 68 ILE A N 9
ATOM 12704 C CA . ILE A 1 68 ? 8.360 -15.867 -7.459 1.00 3.44 68 ILE A CA 9
ATOM 12705 C C . ILE A 1 68 ? 8.831 -15.895 -8.909 1.00 31.42 68 ILE A C 9
ATOM 12706 O O . ILE A 1 68 ? 8.758 -14.891 -9.615 1.00 63.14 68 ILE A O 9
ATOM 12722 N N . ASN A 1 69 ? 9.312 -17.055 -9.346 1.00 40.41 69 ASN A N 9
ATOM 12723 C CA . ASN A 1 69 ? 9.794 -17.215 -10.713 1.00 74.23 69 ASN A CA 9
ATOM 12724 C C . ASN A 1 69 ? 8.653 -17.054 -11.714 1.00 44.21 69 ASN A C 9
ATOM 12725 O O . ASN A 1 69 ? 7.577 -17.624 -11.541 1.00 14.41 69 ASN A O 9
ATOM 12736 N N . ALA A 1 70 ? 8.899 -16.274 -12.762 1.00 11.44 70 ALA A N 9
ATOM 12737 C CA . ALA A 1 70 ? 7.894 -16.039 -13.792 1.00 25.14 70 ALA A CA 9
ATOM 12738 C C . ALA A 1 70 ? 8.091 -16.981 -14.974 1.00 71.25 70 ALA A C 9
ATOM 12739 O O . ALA A 1 70 ? 7.936 -16.583 -16.129 1.00 61.52 70 ALA A O 9
ATOM 12746 N N . ARG A 1 71 ? 8.433 -18.231 -14.679 1.00 41.01 71 ARG A N 9
ATOM 12747 C CA . ARG A 1 71 ? 8.653 -19.229 -15.719 1.00 34.00 71 ARG A CA 9
ATOM 12748 C C . ARG A 1 71 ? 7.460 -19.296 -16.668 1.00 71.43 71 ARG A C 9
ATOM 12749 O O . ARG A 1 71 ? 7.624 -19.463 -17.876 1.00 41.41 71 ARG A O 9
ATOM 12770 N N . ASN A 1 72 ? 6.260 -19.167 -16.112 1.00 54.44 72 ASN A N 9
ATOM 12771 C CA . ASN A 1 72 ? 5.039 -19.214 -16.909 1.00 41.23 72 ASN A CA 9
ATOM 12772 C C . ASN A 1 72 ? 5.017 -18.088 -17.938 1.00 43.53 72 ASN A C 9
ATOM 12773 O O . ASN A 1 72 ? 4.537 -18.264 -19.058 1.00 33.21 72 ASN A O 9
ATOM 12784 N N . PHE A 1 73 ? 5.542 -16.930 -17.551 1.00 14.50 73 PHE A N 9
ATOM 12785 C CA . PHE A 1 73 ? 5.582 -15.774 -18.439 1.00 44.41 73 PHE A CA 9
ATOM 12786 C C . PHE A 1 73 ? 6.495 -16.037 -19.633 1.00 63.00 73 PHE A C 9
ATOM 12787 O O . PHE A 1 73 ? 6.224 -15.588 -20.748 1.00 3.15 73 PHE A O 9
ATOM 12804 N N . LEU A 1 74 ? 7.578 -16.767 -19.392 1.00 25.31 74 LEU A N 9
ATOM 12805 C CA . LEU A 1 74 ? 8.533 -17.091 -20.446 1.00 62.23 74 LEU A CA 9
ATOM 12806 C C . LEU A 1 74 ? 8.055 -18.285 -21.267 1.00 14.25 74 LEU A C 9
ATOM 12807 O O . LEU A 1 74 ? 8.306 -18.367 -22.469 1.00 52.14 74 LEU A O 9
ATOM 12823 N N . THR A 1 75 ? 7.361 -19.209 -20.609 1.00 2.25 75 THR A N 9
ATOM 12824 C CA . THR A 1 75 ? 6.846 -20.397 -21.276 1.00 61.42 75 THR A CA 9
ATOM 12825 C C . THR A 1 75 ? 5.661 -20.984 -20.518 1.00 11.12 75 THR A C 9
ATOM 12826 O O . THR A 1 75 ? 5.811 -21.490 -19.407 1.00 24.22 75 THR A O 9
ATOM 12837 N N . GLY A 1 76 ? 4.481 -20.913 -21.126 1.00 52.34 76 GLY A N 9
ATOM 12838 C CA . GLY A 1 76 ? 3.287 -21.441 -20.493 1.00 74.34 76 GLY A CA 9
ATOM 12839 C C . GLY A 1 76 ? 2.044 -20.648 -20.845 1.00 41.43 76 GLY A C 9
ATOM 12840 O O . GLY A 1 76 ? 0.990 -21.222 -21.120 1.00 11.24 76 GLY A O 9
ATOM 12844 N N . ILE A 1 77 ? 2.167 -19.325 -20.836 1.00 52.41 77 ILE A N 9
ATOM 12845 C CA . ILE A 1 77 ? 1.044 -18.452 -21.156 1.00 43.42 77 ILE A CA 9
ATOM 12846 C C . ILE A 1 77 ? -0.119 -18.677 -20.196 1.00 5.42 77 ILE A C 9
ATOM 12847 O O . ILE A 1 77 ? -1.212 -19.063 -20.607 1.00 44.24 77 ILE A O 9
ATOM 12863 N N . GLY A 1 78 ? 0.125 -18.430 -18.912 1.00 21.40 78 GLY A N 9
ATOM 12864 C CA . GLY A 1 78 ? -0.912 -18.610 -17.912 1.00 43.05 78 GLY A CA 9
ATOM 12865 C C . GLY A 1 78 ? -0.696 -17.740 -16.690 1.00 65.11 78 GLY A C 9
ATOM 12866 O O . GLY A 1 78 ? -0.675 -18.236 -15.563 1.00 43.02 78 GLY A O 9
ATOM 12870 N N . ILE A 1 79 ? -0.533 -16.440 -16.912 1.00 63.23 79 ILE A N 9
ATOM 12871 C CA . ILE A 1 79 ? -0.316 -15.500 -15.820 1.00 34.25 79 ILE A CA 9
ATOM 12872 C C . ILE A 1 79 ? -1.372 -15.669 -14.732 1.00 51.22 79 ILE A C 9
ATOM 12873 O O . ILE A 1 79 ? -1.059 -15.656 -13.542 1.00 64.14 79 ILE A O 9
ATOM 12889 N N . GLU A 1 80 ? -2.624 -15.828 -15.150 1.00 70.40 80 GLU A N 9
ATOM 12890 C CA . GLU A 1 80 ? -3.726 -16.001 -14.211 1.00 0.23 80 GLU A CA 9
ATOM 12891 C C . GLU A 1 80 ? -3.420 -17.112 -13.211 1.00 24.03 80 GLU A C 9
ATOM 12892 O O . GLU A 1 80 ? -3.749 -17.006 -12.030 1.00 1.31 80 GLU A O 9
ATOM 12904 N N . GLU A 1 81 ? -2.788 -18.177 -13.694 1.00 22.33 81 GLU A N 9
ATOM 12905 C CA . GLU A 1 81 ? -2.438 -19.309 -12.842 1.00 55.55 81 GLU A CA 9
ATOM 12906 C C . GLU A 1 81 ? -1.497 -18.876 -11.722 1.00 64.14 81 GLU A C 9
ATOM 12907 O O . GLU A 1 81 ? -1.817 -19.006 -10.540 1.00 53.44 81 GLU A O 9
ATOM 12919 N N . THR A 1 82 ? -0.331 -18.362 -12.103 1.00 11.24 82 THR A N 9
ATOM 12920 C CA . THR A 1 82 ? 0.659 -17.912 -11.132 1.00 52.12 82 THR A CA 9
ATOM 12921 C C . THR A 1 82 ? 0.090 -16.821 -10.232 1.00 70.01 82 THR A C 9
ATOM 12922 O O . THR A 1 82 ? 0.335 -16.807 -9.026 1.00 12.54 82 THR A O 9
ATOM 12933 N N . LYS A 1 83 ? -0.671 -15.908 -10.826 1.00 35.14 83 LYS A N 9
ATOM 12934 C CA . LYS A 1 83 ? -1.278 -14.813 -10.078 1.00 21.35 83 LYS A CA 9
ATOM 12935 C C . LYS A 1 83 ? -2.013 -15.336 -8.848 1.00 34.31 83 LYS A C 9
ATOM 12936 O O . LYS A 1 83 ? -2.030 -14.688 -7.802 1.00 22.22 83 LYS A O 9
ATOM 12955 N N . GLN A 1 84 ? -2.619 -16.512 -8.982 1.00 1.15 84 GLN A N 9
ATOM 12956 C CA . GLN A 1 84 ? -3.355 -17.121 -7.880 1.00 70.11 84 GLN A CA 9
ATOM 12957 C C . GLN A 1 84 ? -2.471 -17.260 -6.645 1.00 41.52 84 GLN A C 9
ATOM 12958 O O . GLN A 1 84 ? -2.941 -17.123 -5.516 1.00 50.21 84 GLN A O 9
ATOM 12972 N N . GLN A 1 85 ? -1.189 -17.532 -6.868 1.00 53.25 85 GLN A N 9
ATOM 12973 C CA . GLN A 1 85 ? -0.240 -17.690 -5.773 1.00 13.22 85 GLN A CA 9
ATOM 12974 C C . GLN A 1 85 ? 0.301 -16.337 -5.322 1.00 32.00 85 GLN A C 9
ATOM 12975 O O . GLN A 1 85 ? 0.267 -16.009 -4.136 1.00 3.43 85 GLN A O 9
ATOM 12989 N N . ILE A 1 86 ? 0.799 -15.557 -6.275 1.00 71.14 86 ILE A N 9
ATOM 12990 C CA . ILE A 1 86 ? 1.346 -14.240 -5.976 1.00 3.23 86 ILE A CA 9
ATOM 12991 C C . ILE A 1 86 ? 0.340 -13.387 -5.210 1.00 70.51 86 ILE A C 9
ATOM 12992 O O . ILE A 1 86 ? 0.646 -12.854 -4.143 1.00 43.42 86 ILE A O 9
ATOM 13008 N N . LEU A 1 87 ? -0.863 -13.265 -5.760 1.00 61.14 87 LEU A N 9
ATOM 13009 C CA . LEU A 1 87 ? -1.917 -12.479 -5.129 1.00 1.14 87 LEU A CA 9
ATOM 13010 C C . LEU A 1 87 ? -2.095 -12.881 -3.668 1.00 74.42 87 LEU A C 9
ATOM 13011 O O . LEU A 1 87 ? -2.401 -12.047 -2.815 1.00 62.22 87 LEU A O 9
ATOM 13027 N N . THR A 1 88 ? -1.901 -14.166 -3.386 1.00 2.15 88 THR A N 9
ATOM 13028 C CA . THR A 1 88 ? -2.039 -14.679 -2.029 1.00 30.34 88 THR A CA 9
ATOM 13029 C C . THR A 1 88 ? -1.186 -13.881 -1.049 1.00 63.52 88 THR A C 9
ATOM 13030 O O . THR A 1 88 ? -1.529 -13.754 0.125 1.00 30.25 88 THR A O 9
ATOM 13041 N N . GLU A 1 89 ? -0.073 -13.346 -1.541 1.00 40.31 89 GLU A N 9
ATOM 13042 C CA . GLU A 1 89 ? 0.829 -12.560 -0.707 1.00 40.13 89 GLU A CA 9
ATOM 13043 C C . GLU A 1 89 ? 1.206 -11.252 -1.396 1.00 52.44 89 GLU A C 9
ATOM 13044 O O . GLU A 1 89 ? 2.307 -10.733 -1.209 1.00 1.50 89 GLU A O 9
ATOM 13056 N N . LEU A 1 90 ? 0.285 -10.724 -2.195 1.00 14.22 90 LEU A N 9
ATOM 13057 C CA . LEU A 1 90 ? 0.519 -9.476 -2.913 1.00 72.04 90 LEU A CA 9
ATOM 13058 C C . LEU A 1 90 ? -0.495 -8.413 -2.503 1.00 1.31 90 LEU A C 9
ATOM 13059 O O . LEU A 1 90 ? -0.172 -7.227 -2.438 1.00 10.01 90 LEU A O 9
ATOM 13075 N N . GLN A 1 91 ? -1.720 -8.846 -2.225 1.00 71.52 91 GLN A N 9
ATOM 13076 C CA . GLN A 1 91 ? -2.780 -7.931 -1.819 1.00 72.34 91 GLN A CA 9
ATOM 13077 C C . GLN A 1 91 ? -3.302 -8.284 -0.430 1.00 62.23 91 GLN A C 9
ATOM 13078 O O . GLN A 1 91 ? -3.769 -7.417 0.308 1.00 11.11 91 GLN A O 9
ATOM 13092 N N . LYS A 1 92 ? -3.219 -9.563 -0.080 1.00 75.32 92 LYS A N 9
ATOM 13093 C CA . LYS A 1 92 ? -3.682 -10.032 1.221 1.00 70.35 92 LYS A CA 9
ATOM 13094 C C . LYS A 1 92 ? -3.007 -9.259 2.349 1.00 32.41 92 LYS A C 9
ATOM 13095 O O . LYS A 1 92 ? -1.811 -9.417 2.594 1.00 62.12 92 LYS A O 9
ATOM 13114 N N . MET A 1 1 ? 1.507 0.420 0.242 1.00 32.32 1 MET A N 10
ATOM 13115 C CA . MET A 1 1 ? 1.986 0.133 -1.105 1.00 72.20 1 MET A CA 10
ATOM 13116 C C . MET A 1 1 ? 2.807 -1.153 -1.128 1.00 14.31 1 MET A C 10
ATOM 13117 O O . MET A 1 1 ? 3.316 -1.595 -0.098 1.00 3.41 1 MET A O 10
ATOM 13131 N N . LYS A 1 2 ? 2.931 -1.749 -2.309 1.00 33.23 2 LYS A N 10
ATOM 13132 C CA . LYS A 1 2 ? 3.690 -2.984 -2.467 1.00 2.23 2 LYS A CA 10
ATOM 13133 C C . LYS A 1 2 ? 4.647 -2.886 -3.651 1.00 20.14 2 LYS A C 10
ATOM 13134 O O . LYS A 1 2 ? 4.279 -3.196 -4.784 1.00 4.35 2 LYS A O 10
ATOM 13153 N N . GLN A 1 3 ? 5.875 -2.456 -3.379 1.00 51.45 3 GLN A N 10
ATOM 13154 C CA . GLN A 1 3 ? 6.884 -2.319 -4.423 1.00 53.43 3 GLN A CA 10
ATOM 13155 C C . GLN A 1 3 ? 7.421 -3.683 -4.843 1.00 41.33 3 GLN A C 10
ATOM 13156 O O . GLN A 1 3 ? 7.946 -4.435 -4.022 1.00 1.51 3 GLN A O 10
ATOM 13170 N N . VAL A 1 4 ? 7.286 -3.997 -6.128 1.00 1.50 4 VAL A N 10
ATOM 13171 C CA . VAL A 1 4 ? 7.759 -5.270 -6.658 1.00 33.14 4 VAL A CA 10
ATOM 13172 C C . VAL A 1 4 ? 8.750 -5.058 -7.797 1.00 15.24 4 VAL A C 10
ATOM 13173 O O . VAL A 1 4 ? 8.590 -4.148 -8.611 1.00 45.42 4 VAL A O 10
ATOM 13186 N N . LEU A 1 5 ? 9.773 -5.904 -7.849 1.00 15.44 5 LEU A N 10
ATOM 13187 C CA . LEU A 1 5 ? 10.791 -5.810 -8.889 1.00 52.20 5 LEU A CA 10
ATOM 13188 C C . LEU A 1 5 ? 10.520 -6.811 -10.008 1.00 1.23 5 LEU A C 10
ATOM 13189 O O . LEU A 1 5 ? 9.667 -7.688 -9.877 1.00 32.53 5 LEU A O 10
ATOM 13205 N N . VAL A 1 6 ? 11.254 -6.674 -11.108 1.00 20.15 6 VAL A N 10
ATOM 13206 C CA . VAL A 1 6 ? 11.096 -7.568 -12.248 1.00 72.32 6 VAL A CA 10
ATOM 13207 C C . VAL A 1 6 ? 12.411 -7.738 -13.000 1.00 61.00 6 VAL A C 10
ATOM 13208 O O . VAL A 1 6 ? 12.811 -6.870 -13.775 1.00 61.13 6 VAL A O 10
ATOM 13221 N N . ALA A 1 7 ? 13.080 -8.863 -12.765 1.00 55.55 7 ALA A N 10
ATOM 13222 C CA . ALA A 1 7 ? 14.349 -9.148 -13.422 1.00 40.24 7 ALA A CA 10
ATOM 13223 C C . ALA A 1 7 ? 14.254 -10.407 -14.277 1.00 22.43 7 ALA A C 10
ATOM 13224 O O . ALA A 1 7 ? 14.346 -11.524 -13.765 1.00 71.12 7 ALA A O 10
ATOM 13231 N N . CYS A 1 8 ? 14.070 -10.221 -15.579 1.00 14.22 8 CYS A N 10
ATOM 13232 C CA . CYS A 1 8 ? 13.961 -11.343 -16.504 1.00 73.12 8 CYS A CA 10
ATOM 13233 C C . CYS A 1 8 ? 15.288 -12.086 -16.617 1.00 1.24 8 CYS A C 10
ATOM 13234 O O . CYS A 1 8 ? 15.317 -13.307 -16.767 1.00 4.53 8 CYS A O 10
ATOM 13242 N N . GLY A 1 9 ? 16.386 -11.339 -16.544 1.00 61.45 9 GLY A N 10
ATOM 13243 C CA . GLY A 1 9 ? 17.702 -11.944 -16.642 1.00 12.01 9 GLY A CA 10
ATOM 13244 C C . GLY A 1 9 ? 17.922 -12.643 -17.969 1.00 1.50 9 GLY A C 10
ATOM 13245 O O . GLY A 1 9 ? 18.121 -13.856 -18.014 1.00 22.13 9 GLY A O 10
ATOM 13249 N N . ALA A 1 10 ? 17.885 -11.875 -19.053 1.00 52.03 10 ALA A N 10
ATOM 13250 C CA . ALA A 1 10 ? 18.082 -12.428 -20.388 1.00 2.45 10 ALA A CA 10
ATOM 13251 C C . ALA A 1 10 ? 19.401 -11.953 -20.988 1.00 61.54 10 ALA A C 10
ATOM 13252 O O . ALA A 1 10 ? 20.348 -12.728 -21.121 1.00 1.43 10 ALA A O 10
ATOM 13259 N N . GLY A 1 11 ? 19.455 -10.676 -21.352 1.00 4.52 11 GLY A N 10
ATOM 13260 C CA . GLY A 1 11 ? 20.663 -10.121 -21.935 1.00 52.13 11 GLY A CA 10
ATOM 13261 C C . GLY A 1 11 ? 20.378 -8.949 -22.853 1.00 55.31 11 GLY A C 10
ATOM 13262 O O . GLY A 1 11 ? 20.778 -7.819 -22.571 1.00 24.11 11 GLY A O 10
ATOM 13266 N N . ILE A 1 12 ? 19.685 -9.217 -23.955 1.00 0.11 12 ILE A N 10
ATOM 13267 C CA . ILE A 1 12 ? 19.348 -8.175 -24.917 1.00 74.20 12 ILE A CA 10
ATOM 13268 C C . ILE A 1 12 ? 18.007 -7.531 -24.582 1.00 75.23 12 ILE A C 10
ATOM 13269 O O . ILE A 1 12 ? 17.938 -6.344 -24.266 1.00 44.25 12 ILE A O 10
ATOM 13285 N N . ALA A 1 13 ? 16.942 -8.324 -24.652 1.00 51.41 13 ALA A N 10
ATOM 13286 C CA . ALA A 1 13 ? 15.603 -7.832 -24.353 1.00 32.13 13 ALA A CA 10
ATOM 13287 C C . ALA A 1 13 ? 15.392 -7.695 -22.849 1.00 10.53 13 ALA A C 10
ATOM 13288 O O . ALA A 1 13 ? 15.935 -8.470 -22.061 1.00 73.41 13 ALA A O 10
ATOM 13295 N N . THR A 1 14 ? 14.601 -6.701 -22.455 1.00 34.51 14 THR A N 10
ATOM 13296 C CA . THR A 1 14 ? 14.320 -6.461 -21.045 1.00 73.12 14 THR A CA 10
ATOM 13297 C C . THR A 1 14 ? 12.921 -6.939 -20.674 1.00 74.01 14 THR A C 10
ATOM 13298 O O . THR A 1 14 ? 12.084 -7.177 -21.545 1.00 62.33 14 THR A O 10
ATOM 13309 N N . SER A 1 15 ? 12.672 -7.077 -19.376 1.00 3.34 15 SER A N 10
ATOM 13310 C CA . SER A 1 15 ? 11.374 -7.529 -18.889 1.00 62.43 15 SER A CA 10
ATOM 13311 C C . SER A 1 15 ? 10.291 -6.499 -19.194 1.00 34.52 15 SER A C 10
ATOM 13312 O O . SER A 1 15 ? 10.154 -5.498 -18.491 1.00 12.42 15 SER A O 10
ATOM 13320 N N . THR A 1 16 ? 9.521 -6.753 -20.248 1.00 21.22 16 THR A N 10
ATOM 13321 C CA . THR A 1 16 ? 8.450 -5.849 -20.648 1.00 23.23 16 THR A CA 10
ATOM 13322 C C . THR A 1 16 ? 7.107 -6.570 -20.684 1.00 44.32 16 THR A C 10
ATOM 13323 O O . THR A 1 16 ? 6.123 -6.098 -20.115 1.00 32.30 16 THR A O 10
ATOM 13334 N N . VAL A 1 17 ? 7.074 -7.716 -21.357 1.00 11.31 17 VAL A N 10
ATOM 13335 C CA . VAL A 1 17 ? 5.851 -8.503 -21.466 1.00 5.20 17 VAL A CA 10
ATOM 13336 C C . VAL A 1 17 ? 5.244 -8.768 -20.093 1.00 2.20 17 VAL A C 10
ATOM 13337 O O . VAL A 1 17 ? 4.071 -8.480 -19.855 1.00 1.11 17 VAL A O 10
ATOM 13350 N N . VAL A 1 18 ? 6.051 -9.318 -19.191 1.00 70.33 18 VAL A N 10
ATOM 13351 C CA . VAL A 1 18 ? 5.594 -9.621 -17.840 1.00 60.13 18 VAL A CA 10
ATOM 13352 C C . VAL A 1 18 ? 4.939 -8.404 -17.196 1.00 23.41 18 VAL A C 10
ATOM 13353 O O . VAL A 1 18 ? 3.740 -8.405 -16.922 1.00 50.41 18 VAL A O 10
ATOM 13366 N N . ASN A 1 19 ? 5.736 -7.368 -16.957 1.00 11.31 19 ASN A N 10
ATOM 13367 C CA . ASN A 1 19 ? 5.234 -6.143 -16.344 1.00 74.23 19 ASN A CA 10
ATOM 13368 C C . ASN A 1 19 ? 3.984 -5.647 -17.065 1.00 72.31 19 ASN A C 10
ATOM 13369 O O . ASN A 1 19 ? 2.946 -5.419 -16.444 1.00 64.45 19 ASN A O 10
ATOM 13380 N N . ASN A 1 20 ? 4.091 -5.483 -18.380 1.00 25.13 20 ASN A N 10
ATOM 13381 C CA . ASN A 1 20 ? 2.970 -5.014 -19.186 1.00 21.33 20 ASN A CA 10
ATOM 13382 C C . ASN A 1 20 ? 1.718 -5.842 -18.910 1.00 3.44 20 ASN A C 10
ATOM 13383 O O . ASN A 1 20 ? 0.600 -5.331 -18.964 1.00 0.10 20 ASN A O 10
ATOM 13394 N N . ALA A 1 21 ? 1.915 -7.122 -18.613 1.00 4.12 21 ALA A N 10
ATOM 13395 C CA . ALA A 1 21 ? 0.803 -8.019 -18.326 1.00 25.55 21 ALA A CA 10
ATOM 13396 C C . ALA A 1 21 ? 0.319 -7.852 -16.889 1.00 45.32 21 ALA A C 10
ATOM 13397 O O . ALA A 1 21 ? -0.881 -7.895 -16.620 1.00 73.01 21 ALA A O 10
ATOM 13404 N N . ILE A 1 22 ? 1.261 -7.661 -15.971 1.00 52.12 22 ILE A N 10
ATOM 13405 C CA . ILE A 1 22 ? 0.929 -7.486 -14.563 1.00 22.34 22 ILE A CA 10
ATOM 13406 C C . ILE A 1 22 ? 0.211 -6.162 -14.327 1.00 33.11 22 ILE A C 10
ATOM 13407 O O . ILE A 1 22 ? -0.664 -6.064 -13.467 1.00 24.13 22 ILE A O 10
ATOM 13423 N N . GLU A 1 23 ? 0.585 -5.146 -15.099 1.00 21.44 23 GLU A N 10
ATOM 13424 C CA . GLU A 1 23 ? -0.025 -3.828 -14.974 1.00 1.21 23 GLU A CA 10
ATOM 13425 C C . GLU A 1 23 ? -1.443 -3.829 -15.539 1.00 4.34 23 GLU A C 10
ATOM 13426 O O . GLU A 1 23 ? -2.316 -3.112 -15.051 1.00 22.02 23 GLU A O 10
ATOM 13438 N N . GLU A 1 24 ? -1.662 -4.638 -16.570 1.00 60.11 24 GLU A N 10
ATOM 13439 C CA . GLU A 1 24 ? -2.973 -4.731 -17.202 1.00 42.11 24 GLU A CA 10
ATOM 13440 C C . GLU A 1 24 ? -3.984 -5.383 -16.264 1.00 71.50 24 GLU A C 10
ATOM 13441 O O . GLU A 1 24 ? -5.158 -5.016 -16.248 1.00 75.11 24 GLU A O 10
ATOM 13453 N N . MET A 1 25 ? -3.519 -6.354 -15.484 1.00 44.13 25 MET A N 10
ATOM 13454 C CA . MET A 1 25 ? -4.382 -7.058 -14.543 1.00 2.41 25 MET A CA 10
ATOM 13455 C C . MET A 1 25 ? -4.441 -6.324 -13.207 1.00 24.34 25 MET A C 10
ATOM 13456 O O . MET A 1 25 ? -5.501 -6.221 -12.591 1.00 51.20 25 MET A O 10
ATOM 13470 N N . ALA A 1 26 ? -3.295 -5.818 -12.764 1.00 5.42 26 ALA A N 10
ATOM 13471 C CA . ALA A 1 26 ? -3.217 -5.093 -11.502 1.00 2.25 26 ALA A CA 10
ATOM 13472 C C . ALA A 1 26 ? -4.246 -3.969 -11.450 1.00 11.14 26 ALA A C 10
ATOM 13473 O O . ALA A 1 26 ? -4.939 -3.793 -10.447 1.00 41.12 26 ALA A O 10
ATOM 13480 N N . LYS A 1 27 ? -4.341 -3.209 -12.536 1.00 30.33 27 LYS A N 10
ATOM 13481 C CA . LYS A 1 27 ? -5.286 -2.102 -12.615 1.00 51.21 27 LYS A CA 10
ATOM 13482 C C . LYS A 1 27 ? -6.716 -2.591 -12.408 1.00 0.33 27 LYS A C 10
ATOM 13483 O O . LYS A 1 27 ? -7.528 -1.912 -11.779 1.00 62.43 27 LYS A O 10
ATOM 13502 N N . GLU A 1 28 ? -7.016 -3.772 -12.939 1.00 3.02 28 GLU A N 10
ATOM 13503 C CA . GLU A 1 28 ? -8.348 -4.351 -12.810 1.00 40.43 28 GLU A CA 10
ATOM 13504 C C . GLU A 1 28 ? -8.664 -4.671 -11.352 1.00 43.11 28 GLU A C 10
ATOM 13505 O O . GLU A 1 28 ? -9.779 -4.444 -10.882 1.00 74.55 28 GLU A O 10
ATOM 13517 N N . HIS A 1 29 ? -7.673 -5.200 -10.641 1.00 12.13 29 HIS A N 10
ATOM 13518 C CA . HIS A 1 29 ? -7.844 -5.552 -9.236 1.00 14.14 29 HIS A CA 10
ATOM 13519 C C . HIS A 1 29 ? -7.866 -4.302 -8.361 1.00 53.21 29 HIS A C 10
ATOM 13520 O O . HIS A 1 29 ? -8.469 -4.294 -7.289 1.00 2.44 29 HIS A O 10
ATOM 13534 N N . ASN A 1 30 ? -7.204 -3.248 -8.827 1.00 52.22 30 ASN A N 10
ATOM 13535 C CA . ASN A 1 30 ? -7.147 -1.993 -8.087 1.00 2.32 30 ASN A CA 10
ATOM 13536 C C . ASN A 1 30 ? -6.382 -2.168 -6.778 1.00 54.31 30 ASN A C 10
ATOM 13537 O O . ASN A 1 30 ? -6.790 -1.654 -5.736 1.00 51.30 30 ASN A O 10
ATOM 13548 N N . ILE A 1 31 ? -5.272 -2.895 -6.840 1.00 75.54 31 ILE A N 10
ATOM 13549 C CA . ILE A 1 31 ? -4.450 -3.137 -5.661 1.00 54.41 31 ILE A CA 10
ATOM 13550 C C . ILE A 1 31 ? -3.269 -2.174 -5.608 1.00 40.14 31 ILE A C 10
ATOM 13551 O O . ILE A 1 31 ? -2.768 -1.731 -6.642 1.00 51.51 31 ILE A O 10
ATOM 13567 N N . LYS A 1 32 ? -2.826 -1.855 -4.397 1.00 33.12 32 LYS A N 10
ATOM 13568 C CA . LYS A 1 32 ? -1.701 -0.947 -4.207 1.00 71.42 32 LYS A CA 10
ATOM 13569 C C . LYS A 1 32 ? -0.379 -1.653 -4.491 1.00 21.01 32 LYS A C 10
ATOM 13570 O O . LYS A 1 32 ? 0.477 -1.766 -3.613 1.00 50.22 32 LYS A O 10
ATOM 13589 N N . VAL A 1 33 ? -0.218 -2.125 -5.723 1.00 22.50 33 VAL A N 10
ATOM 13590 C CA . VAL A 1 33 ? 1.001 -2.818 -6.123 1.00 44.30 33 VAL A CA 10
ATOM 13591 C C . VAL A 1 33 ? 1.636 -2.154 -7.340 1.00 3.13 33 VAL A C 10
ATOM 13592 O O . VAL A 1 33 ? 1.010 -2.036 -8.393 1.00 13.32 33 VAL A O 10
ATOM 13605 N N . ASP A 1 34 ? 2.884 -1.723 -7.188 1.00 15.53 34 ASP A N 10
ATOM 13606 C CA . ASP A 1 34 ? 3.605 -1.071 -8.275 1.00 22.41 34 ASP A CA 10
ATOM 13607 C C . ASP A 1 34 ? 4.689 -1.988 -8.834 1.00 34.42 34 ASP A C 10
ATOM 13608 O O . ASP A 1 34 ? 5.452 -2.593 -8.081 1.00 24.41 34 ASP A O 10
ATOM 13617 N N . ILE A 1 35 ? 4.748 -2.087 -10.158 1.00 2.25 35 ILE A N 10
ATOM 13618 C CA . ILE A 1 35 ? 5.738 -2.930 -10.817 1.00 11.15 35 ILE A CA 10
ATOM 13619 C C . ILE A 1 35 ? 7.025 -2.158 -11.087 1.00 20.23 35 ILE A C 10
ATOM 13620 O O . ILE A 1 35 ? 6.996 -0.961 -11.372 1.00 2.10 35 ILE A O 10
ATOM 13636 N N . LYS A 1 36 ? 8.154 -2.852 -10.997 1.00 24.32 36 LYS A N 10
ATOM 13637 C CA . LYS A 1 36 ? 9.454 -2.235 -11.234 1.00 53.34 36 LYS A CA 10
ATOM 13638 C C . LYS A 1 36 ? 10.318 -3.114 -12.132 1.00 25.45 36 LYS A C 10
ATOM 13639 O O . LYS A 1 36 ? 10.207 -4.340 -12.107 1.00 54.31 36 LYS A O 10
ATOM 13658 N N . GLN A 1 37 ? 11.180 -2.481 -12.920 1.00 44.04 37 GLN A N 10
ATOM 13659 C CA . GLN A 1 37 ? 12.064 -3.207 -13.824 1.00 63.52 37 GLN A CA 10
ATOM 13660 C C . GLN A 1 37 ? 13.525 -2.872 -13.543 1.00 63.21 37 GLN A C 10
ATOM 13661 O O . GLN A 1 37 ? 13.933 -1.713 -13.627 1.00 23.41 37 GLN A O 10
ATOM 13675 N N . ILE A 1 38 ? 14.308 -3.893 -13.209 1.00 53.12 38 ILE A N 10
ATOM 13676 C CA . ILE A 1 38 ? 15.723 -3.706 -12.917 1.00 3.34 38 ILE A CA 10
ATOM 13677 C C . ILE A 1 38 ? 16.548 -4.889 -13.412 1.00 1.13 38 ILE A C 10
ATOM 13678 O O . ILE A 1 38 ? 16.001 -5.908 -13.835 1.00 5.25 38 ILE A O 10
ATOM 13694 N N . LYS A 1 39 ? 17.868 -4.748 -13.355 1.00 41.20 39 LYS A N 10
ATOM 13695 C CA . LYS A 1 39 ? 18.771 -5.805 -13.794 1.00 73.44 39 LYS A CA 10
ATOM 13696 C C . LYS A 1 39 ? 18.972 -6.841 -12.693 1.00 22.20 39 LYS A C 10
ATOM 13697 O O . LYS A 1 39 ? 18.700 -6.576 -11.522 1.00 4.14 39 LYS A O 10
ATOM 13716 N N . ILE A 1 40 ? 19.451 -8.020 -13.076 1.00 50.10 40 ILE A N 10
ATOM 13717 C CA . ILE A 1 40 ? 19.691 -9.094 -12.120 1.00 1.40 40 ILE A CA 10
ATOM 13718 C C . ILE A 1 40 ? 20.587 -8.624 -10.979 1.00 12.41 40 ILE A C 10
ATOM 13719 O O . ILE A 1 40 ? 20.404 -9.020 -9.827 1.00 44.32 40 ILE A O 10
ATOM 13735 N N . THR A 1 41 ? 21.556 -7.774 -11.306 1.00 12.02 41 THR A N 10
ATOM 13736 C CA . THR A 1 41 ? 22.480 -7.249 -10.309 1.00 41.41 41 THR A CA 10
ATOM 13737 C C . THR A 1 41 ? 22.008 -5.900 -9.778 1.00 35.23 41 THR A C 10
ATOM 13738 O O . THR A 1 41 ? 22.815 -5.069 -9.365 1.00 10.33 41 THR A O 10
ATOM 13749 N N . GLU A 1 42 ? 20.695 -5.691 -9.791 1.00 33.21 42 GLU A N 10
ATOM 13750 C CA . GLU A 1 42 ? 20.116 -4.442 -9.310 1.00 31.33 42 GLU A CA 10
ATOM 13751 C C . GLU A 1 42 ? 19.157 -4.698 -8.150 1.00 62.03 42 GLU A C 10
ATOM 13752 O O . GLU A 1 42 ? 18.910 -3.816 -7.328 1.00 50.42 42 GLU A O 10
ATOM 13764 N N . VAL A 1 43 ? 18.619 -5.912 -8.092 1.00 24.23 43 VAL A N 10
ATOM 13765 C CA . VAL A 1 43 ? 17.688 -6.286 -7.034 1.00 3.43 43 VAL A CA 10
ATOM 13766 C C . VAL A 1 43 ? 18.393 -6.366 -5.684 1.00 41.43 43 VAL A C 10
ATOM 13767 O O . VAL A 1 43 ? 17.765 -6.231 -4.635 1.00 40.51 43 VAL A O 10
ATOM 13780 N N . GLY A 1 44 ? 19.704 -6.586 -5.719 1.00 51.03 44 GLY A N 10
ATOM 13781 C CA . GLY A 1 44 ? 20.473 -6.680 -4.493 1.00 4.25 44 GLY A CA 10
ATOM 13782 C C . GLY A 1 44 ? 20.142 -5.571 -3.514 1.00 0.40 44 GLY A C 10
ATOM 13783 O O . GLY A 1 44 ? 19.595 -5.807 -2.437 1.00 20.14 44 GLY A O 10
ATOM 13787 N N . PRO A 1 45 ? 20.479 -4.327 -3.887 1.00 55.01 45 PRO A N 10
ATOM 13788 C CA . PRO A 1 45 ? 20.224 -3.152 -3.048 1.00 33.53 45 PRO A CA 10
ATOM 13789 C C . PRO A 1 45 ? 18.738 -2.825 -2.945 1.00 0.13 45 PRO A C 10
ATOM 13790 O O . PRO A 1 45 ? 18.307 -2.134 -2.021 1.00 24.21 45 PRO A O 10
ATOM 13801 N N . TYR A 1 46 ? 17.959 -3.325 -3.898 1.00 4.23 46 TYR A N 10
ATOM 13802 C CA . TYR A 1 46 ? 16.522 -3.083 -3.915 1.00 34.30 46 TYR A CA 10
ATOM 13803 C C . TYR A 1 46 ? 15.775 -4.189 -3.176 1.00 35.30 46 TYR A C 10
ATOM 13804 O O . TYR A 1 46 ? 14.676 -4.581 -3.569 1.00 44.24 46 TYR A O 10
ATOM 13822 N N . GLU A 1 47 ? 16.379 -4.688 -2.102 1.00 44.22 47 GLU A N 10
ATOM 13823 C CA . GLU A 1 47 ? 15.772 -5.749 -1.308 1.00 12.24 47 GLU A CA 10
ATOM 13824 C C . GLU A 1 47 ? 14.888 -5.167 -0.208 1.00 71.11 47 GLU A C 10
ATOM 13825 O O . GLU A 1 47 ? 13.841 -5.725 0.121 1.00 12.53 47 GLU A O 10
ATOM 13837 N N . ASP A 1 48 ? 15.318 -4.044 0.356 1.00 52.21 48 ASP A N 10
ATOM 13838 C CA . ASP A 1 48 ? 14.566 -3.385 1.418 1.00 23.20 48 ASP A CA 10
ATOM 13839 C C . ASP A 1 48 ? 13.301 -2.735 0.866 1.00 23.21 48 ASP A C 10
ATOM 13840 O O . ASP A 1 48 ? 12.188 -3.089 1.255 1.00 54.11 48 ASP A O 10
ATOM 13849 N N . THR A 1 49 ? 13.480 -1.781 -0.042 1.00 62.24 49 THR A N 10
ATOM 13850 C CA . THR A 1 49 ? 12.354 -1.080 -0.646 1.00 43.02 49 THR A CA 10
ATOM 13851 C C . THR A 1 49 ? 11.387 -2.057 -1.304 1.00 33.21 49 THR A C 10
ATOM 13852 O O . THR A 1 49 ? 10.184 -2.021 -1.048 1.00 33.44 49 THR A O 10
ATOM 13863 N N . ALA A 1 50 ? 11.920 -2.930 -2.153 1.00 1.14 50 ALA A N 10
ATOM 13864 C CA . ALA A 1 50 ? 11.103 -3.919 -2.845 1.00 44.10 50 ALA A CA 10
ATOM 13865 C C . ALA A 1 50 ? 10.814 -5.117 -1.948 1.00 20.35 50 ALA A C 10
ATOM 13866 O O . ALA A 1 50 ? 11.731 -5.805 -1.499 1.00 65.13 50 ALA A O 10
ATOM 13873 N N . ASP A 1 51 ? 9.534 -5.361 -1.689 1.00 21.13 51 ASP A N 10
ATOM 13874 C CA . ASP A 1 51 ? 9.124 -6.477 -0.845 1.00 31.25 51 ASP A CA 10
ATOM 13875 C C . ASP A 1 51 ? 9.035 -7.767 -1.654 1.00 63.12 51 ASP A C 10
ATOM 13876 O O . ASP A 1 51 ? 9.594 -8.795 -1.268 1.00 12.20 51 ASP A O 10
ATOM 13885 N N . LEU A 1 52 ? 8.329 -7.707 -2.778 1.00 4.31 52 LEU A N 10
ATOM 13886 C CA . LEU A 1 52 ? 8.166 -8.870 -3.642 1.00 63.45 52 LEU A CA 10
ATOM 13887 C C . LEU A 1 52 ? 9.138 -8.817 -4.817 1.00 2.21 52 LEU A C 10
ATOM 13888 O O . LEU A 1 52 ? 9.449 -7.741 -5.331 1.00 31.40 52 LEU A O 10
ATOM 13904 N N . LEU A 1 53 ? 9.614 -9.983 -5.238 1.00 74.52 53 LEU A N 10
ATOM 13905 C CA . LEU A 1 53 ? 10.549 -10.070 -6.354 1.00 71.44 53 LEU A CA 10
ATOM 13906 C C . LEU A 1 53 ? 10.175 -11.215 -7.291 1.00 14.04 53 LEU A C 10
ATOM 13907 O O . LEU A 1 53 ? 9.674 -12.251 -6.853 1.00 24.14 53 LEU A O 10
ATOM 13923 N N . VAL A 1 54 ? 10.422 -11.021 -8.582 1.00 62.42 54 VAL A N 10
ATOM 13924 C CA . VAL A 1 54 ? 10.115 -12.039 -9.580 1.00 55.55 54 VAL A CA 10
ATOM 13925 C C . VAL A 1 54 ? 11.181 -12.081 -10.669 1.00 40.40 54 VAL A C 10
ATOM 13926 O O . VAL A 1 54 ? 11.422 -11.088 -11.358 1.00 34.24 54 VAL A O 10
ATOM 13939 N N . THR A 1 55 ? 11.819 -13.237 -10.821 1.00 20.14 55 THR A N 10
ATOM 13940 C CA . THR A 1 55 ? 12.861 -13.409 -11.825 1.00 72.40 55 THR A CA 10
ATOM 13941 C C . THR A 1 55 ? 12.888 -14.841 -12.349 1.00 2.40 55 THR A C 10
ATOM 13942 O O . THR A 1 55 ? 12.381 -15.759 -11.704 1.00 62.22 55 THR A O 10
ATOM 13953 N N . THR A 1 56 ? 13.484 -15.025 -13.523 1.00 42.00 56 THR A N 10
ATOM 13954 C CA . THR A 1 56 ? 13.577 -16.345 -14.134 1.00 3.20 56 THR A CA 10
ATOM 13955 C C . THR A 1 56 ? 14.957 -16.956 -13.915 1.00 55.11 56 THR A C 10
ATOM 13956 O O . THR A 1 56 ? 15.082 -18.154 -13.662 1.00 41.32 56 THR A O 10
ATOM 13967 N N . ALA A 1 57 ? 15.989 -16.125 -14.013 1.00 61.14 57 ALA A N 10
ATOM 13968 C CA . ALA A 1 57 ? 17.360 -16.584 -13.823 1.00 55.22 57 ALA A CA 10
ATOM 13969 C C . ALA A 1 57 ? 17.538 -17.227 -12.452 1.00 50.20 57 ALA A C 10
ATOM 13970 O O . ALA A 1 57 ? 16.592 -17.314 -11.669 1.00 44.42 57 ALA A O 10
ATOM 13977 N N . MET A 1 58 ? 18.756 -17.677 -12.169 1.00 10.45 58 MET A N 10
ATOM 13978 C CA . MET A 1 58 ? 19.057 -18.312 -10.891 1.00 5.52 58 MET A CA 10
ATOM 13979 C C . MET A 1 58 ? 18.782 -17.359 -9.732 1.00 1.41 58 MET A C 10
ATOM 13980 O O . MET A 1 58 ? 18.654 -16.149 -9.925 1.00 64.14 58 MET A O 10
ATOM 13994 N N . THR A 1 59 ? 18.691 -17.911 -8.526 1.00 2.00 59 THR A N 10
ATOM 13995 C CA . THR A 1 59 ? 18.430 -17.111 -7.336 1.00 54.45 59 THR A CA 10
ATOM 13996 C C . THR A 1 59 ? 19.086 -17.725 -6.105 1.00 53.22 59 THR A C 10
ATOM 13997 O O . THR A 1 59 ? 18.598 -18.713 -5.557 1.00 21.52 59 THR A O 10
ATOM 14008 N N . LYS A 1 60 ? 20.194 -17.133 -5.674 1.00 3.20 60 LYS A N 10
ATOM 14009 C CA . LYS A 1 60 ? 20.917 -17.620 -4.505 1.00 65.14 60 LYS A CA 10
ATOM 14010 C C . LYS A 1 60 ? 20.036 -17.572 -3.261 1.00 62.43 60 LYS A C 10
ATOM 14011 O O . LYS A 1 60 ? 18.830 -17.345 -3.351 1.00 15.23 60 LYS A O 10
ATOM 14030 N N . LYS A 1 61 ? 20.647 -17.787 -2.101 1.00 33.12 61 LYS A N 10
ATOM 14031 C CA . LYS A 1 61 ? 19.919 -17.766 -0.837 1.00 70.15 61 LYS A CA 10
ATOM 14032 C C . LYS A 1 61 ? 20.276 -16.526 -0.024 1.00 64.13 61 LYS A C 10
ATOM 14033 O O . LYS A 1 61 ? 20.620 -16.624 1.153 1.00 5.41 61 LYS A O 10
ATOM 14052 N N . GLU A 1 62 ? 20.191 -15.362 -0.660 1.00 40.22 62 GLU A N 10
ATOM 14053 C CA . GLU A 1 62 ? 20.505 -14.103 0.006 1.00 23.41 62 GLU A CA 10
ATOM 14054 C C . GLU A 1 62 ? 19.368 -13.100 -0.162 1.00 50.11 62 GLU A C 10
ATOM 14055 O O . GLU A 1 62 ? 19.600 -11.896 -0.279 1.00 32.41 62 GLU A O 10
ATOM 14067 N N . TYR A 1 63 ? 18.139 -13.604 -0.174 1.00 22.20 63 TYR A N 10
ATOM 14068 C CA . TYR A 1 63 ? 16.965 -12.754 -0.331 1.00 4.41 63 TYR A CA 10
ATOM 14069 C C . TYR A 1 63 ? 16.147 -12.712 0.956 1.00 75.43 63 TYR A C 10
ATOM 14070 O O . TYR A 1 63 ? 16.083 -13.693 1.697 1.00 0.05 63 TYR A O 10
ATOM 14088 N N . LYS A 1 64 ? 15.520 -11.570 1.214 1.00 53.42 64 LYS A N 10
ATOM 14089 C CA . LYS A 1 64 ? 14.702 -11.398 2.409 1.00 42.22 64 LYS A CA 10
ATOM 14090 C C . LYS A 1 64 ? 13.220 -11.355 2.052 1.00 13.33 64 LYS A C 10
ATOM 14091 O O . LYS A 1 64 ? 12.467 -10.537 2.582 1.00 21.25 64 LYS A O 10
ATOM 14110 N N . PHE A 1 65 ? 12.806 -12.240 1.152 1.00 23.51 65 PHE A N 10
ATOM 14111 C CA . PHE A 1 65 ? 11.413 -12.304 0.725 1.00 3.53 65 PHE A CA 10
ATOM 14112 C C . PHE A 1 65 ? 11.147 -13.573 -0.078 1.00 25.41 65 PHE A C 10
ATOM 14113 O O . PHE A 1 65 ? 12.057 -14.185 -0.639 1.00 32.32 65 PHE A O 10
ATOM 14130 N N . PRO A 1 66 ? 9.871 -13.981 -0.135 1.00 13.52 66 PRO A N 10
ATOM 14131 C CA . PRO A 1 66 ? 9.454 -15.181 -0.866 1.00 44.20 66 PRO A CA 10
ATOM 14132 C C . PRO A 1 66 ? 9.569 -15.008 -2.377 1.00 22.23 66 PRO A C 10
ATOM 14133 O O . PRO A 1 66 ? 8.587 -14.705 -3.054 1.00 34.14 66 PRO A O 10
ATOM 14144 N N . VAL A 1 67 ? 10.775 -15.204 -2.900 1.00 44.42 67 VAL A N 10
ATOM 14145 C CA . VAL A 1 67 ? 11.018 -15.071 -4.332 1.00 22.13 67 VAL A CA 10
ATOM 14146 C C . VAL A 1 67 ? 10.101 -15.989 -5.132 1.00 23.31 67 VAL A C 10
ATOM 14147 O O . VAL A 1 67 ? 9.745 -17.077 -4.677 1.00 43.14 67 VAL A O 10
ATOM 14160 N N . ILE A 1 68 ? 9.723 -15.544 -6.325 1.00 60.54 68 ILE A N 10
ATOM 14161 C CA . ILE A 1 68 ? 8.849 -16.327 -7.190 1.00 33.31 68 ILE A CA 10
ATOM 14162 C C . ILE A 1 68 ? 9.403 -16.403 -8.609 1.00 32.24 68 ILE A C 10
ATOM 14163 O O . ILE A 1 68 ? 9.583 -15.382 -9.271 1.00 34.22 68 ILE A O 10
ATOM 14179 N N . ASN A 1 69 ? 9.670 -17.621 -9.069 1.00 50.13 69 ASN A N 10
ATOM 14180 C CA . ASN A 1 69 ? 10.203 -17.831 -10.411 1.00 14.33 69 ASN A CA 10
ATOM 14181 C C . ASN A 1 69 ? 9.208 -17.365 -11.470 1.00 20.22 69 ASN A C 10
ATOM 14182 O O . ASN A 1 69 ? 8.008 -17.614 -11.361 1.00 71.41 69 ASN A O 10
ATOM 14193 N N . ALA A 1 70 ? 9.717 -16.688 -12.494 1.00 75.12 70 ALA A N 10
ATOM 14194 C CA . ALA A 1 70 ? 8.874 -16.190 -13.574 1.00 70.03 70 ALA A CA 10
ATOM 14195 C C . ALA A 1 70 ? 8.848 -17.167 -14.745 1.00 14.10 70 ALA A C 10
ATOM 14196 O O . ALA A 1 70 ? 8.782 -16.759 -15.905 1.00 11.13 70 ALA A O 10
ATOM 14203 N N . ARG A 1 71 ? 8.900 -18.458 -14.434 1.00 11.23 71 ARG A N 10
ATOM 14204 C CA . ARG A 1 71 ? 8.884 -19.493 -15.461 1.00 10.44 71 ARG A CA 10
ATOM 14205 C C . ARG A 1 71 ? 7.592 -19.435 -16.270 1.00 71.13 71 ARG A C 10
ATOM 14206 O O . ARG A 1 71 ? 7.587 -19.707 -17.470 1.00 42.00 71 ARG A O 10
ATOM 14227 N N . ASN A 1 72 ? 6.498 -19.080 -15.605 1.00 12.24 72 ASN A N 10
ATOM 14228 C CA . ASN A 1 72 ? 5.199 -18.988 -16.262 1.00 42.31 72 ASN A CA 10
ATOM 14229 C C . ASN A 1 72 ? 5.220 -17.930 -17.361 1.00 14.51 72 ASN A C 10
ATOM 14230 O O . ASN A 1 72 ? 4.513 -18.045 -18.363 1.00 21.44 72 ASN A O 10
ATOM 14241 N N . PHE A 1 73 ? 6.035 -16.898 -17.166 1.00 73.14 73 PHE A N 10
ATOM 14242 C CA . PHE A 1 73 ? 6.147 -15.819 -18.140 1.00 45.43 73 PHE A CA 10
ATOM 14243 C C . PHE A 1 73 ? 7.219 -16.134 -19.180 1.00 0.21 73 PHE A C 10
ATOM 14244 O O . PHE A 1 73 ? 8.046 -15.284 -19.513 1.00 51.15 73 PHE A O 10
ATOM 14261 N N . LEU A 1 74 ? 7.199 -17.361 -19.688 1.00 54.11 74 LEU A N 10
ATOM 14262 C CA . LEU A 1 74 ? 8.168 -17.790 -20.690 1.00 23.30 74 LEU A CA 10
ATOM 14263 C C . LEU A 1 74 ? 7.477 -18.127 -22.007 1.00 42.25 74 LEU A C 10
ATOM 14264 O O . LEU A 1 74 ? 8.027 -17.900 -23.086 1.00 22.22 74 LEU A O 10
ATOM 14280 N N . THR A 1 75 ? 6.266 -18.668 -21.914 1.00 3.34 75 THR A N 10
ATOM 14281 C CA . THR A 1 75 ? 5.499 -19.034 -23.097 1.00 62.42 75 THR A CA 10
ATOM 14282 C C . THR A 1 75 ? 4.701 -17.848 -23.625 1.00 3.52 75 THR A C 10
ATOM 14283 O O . THR A 1 75 ? 4.925 -17.384 -24.742 1.00 72.34 75 THR A O 10
ATOM 14294 N N . GLY A 1 76 ? 3.769 -17.358 -22.812 1.00 62.52 76 GLY A N 10
ATOM 14295 C CA . GLY A 1 76 ? 2.952 -16.229 -23.215 1.00 45.42 76 GLY A CA 10
ATOM 14296 C C . GLY A 1 76 ? 1.661 -16.137 -22.428 1.00 13.15 76 GLY A C 10
ATOM 14297 O O . GLY A 1 76 ? 1.056 -15.068 -22.338 1.00 35.25 76 GLY A O 10
ATOM 14301 N N . ILE A 1 77 ? 1.236 -17.259 -21.857 1.00 63.42 77 ILE A N 10
ATOM 14302 C CA . ILE A 1 77 ? 0.008 -17.301 -21.074 1.00 53.30 77 ILE A CA 10
ATOM 14303 C C . ILE A 1 77 ? 0.221 -18.037 -19.756 1.00 14.24 77 ILE A C 10
ATOM 14304 O O . ILE A 1 77 ? 1.304 -18.557 -19.491 1.00 34.11 77 ILE A O 10
ATOM 14320 N N . GLY A 1 78 ? -0.822 -18.078 -18.932 1.00 12.13 78 GLY A N 10
ATOM 14321 C CA . GLY A 1 78 ? -0.730 -18.754 -17.651 1.00 64.31 78 GLY A CA 10
ATOM 14322 C C . GLY A 1 78 ? -0.405 -17.804 -16.516 1.00 13.04 78 GLY A C 10
ATOM 14323 O O . GLY A 1 78 ? -0.165 -18.234 -15.387 1.00 61.11 78 GLY A O 10
ATOM 14327 N N . ILE A 1 79 ? -0.397 -16.509 -16.814 1.00 21.21 79 ILE A N 10
ATOM 14328 C CA . ILE A 1 79 ? -0.099 -15.496 -15.809 1.00 62.21 79 ILE A CA 10
ATOM 14329 C C . ILE A 1 79 ? -1.111 -15.538 -14.669 1.00 50.03 79 ILE A C 10
ATOM 14330 O O . ILE A 1 79 ? -0.739 -15.546 -13.496 1.00 60.35 79 ILE A O 10
ATOM 14346 N N . GLU A 1 80 ? -2.392 -15.566 -15.023 1.00 51.24 80 GLU A N 10
ATOM 14347 C CA . GLU A 1 80 ? -3.458 -15.608 -14.029 1.00 41.02 80 GLU A CA 10
ATOM 14348 C C . GLU A 1 80 ? -3.234 -16.748 -13.040 1.00 10.35 80 GLU A C 10
ATOM 14349 O O . GLU A 1 80 ? -3.533 -16.620 -11.853 1.00 0.12 80 GLU A O 10
ATOM 14361 N N . GLU A 1 81 ? -2.707 -17.862 -13.538 1.00 44.50 81 GLU A N 10
ATOM 14362 C CA . GLU A 1 81 ? -2.444 -19.024 -12.698 1.00 32.11 81 GLU A CA 10
ATOM 14363 C C . GLU A 1 81 ? -1.454 -18.681 -11.589 1.00 23.52 81 GLU A C 10
ATOM 14364 O O . GLU A 1 81 ? -1.811 -18.640 -10.411 1.00 75.51 81 GLU A O 10
ATOM 14376 N N . THR A 1 82 ? -0.205 -18.436 -11.973 1.00 61.25 82 THR A N 10
ATOM 14377 C CA . THR A 1 82 ? 0.838 -18.099 -11.013 1.00 44.03 82 THR A CA 10
ATOM 14378 C C . THR A 1 82 ? 0.451 -16.878 -10.186 1.00 72.44 82 THR A C 10
ATOM 14379 O O . THR A 1 82 ? 0.766 -16.794 -8.999 1.00 74.31 82 THR A O 10
ATOM 14390 N N . LYS A 1 83 ? -0.235 -15.934 -10.821 1.00 10.55 83 LYS A N 10
ATOM 14391 C CA . LYS A 1 83 ? -0.668 -14.717 -10.143 1.00 72.04 83 LYS A CA 10
ATOM 14392 C C . LYS A 1 83 ? -1.412 -15.048 -8.853 1.00 42.33 83 LYS A C 10
ATOM 14393 O O . LYS A 1 83 ? -1.320 -14.315 -7.869 1.00 22.12 83 LYS A O 10
ATOM 14412 N N . GLN A 1 84 ? -2.146 -16.155 -8.866 1.00 72.42 84 GLN A N 10
ATOM 14413 C CA . GLN A 1 84 ? -2.904 -16.582 -7.696 1.00 73.41 84 GLN A CA 10
ATOM 14414 C C . GLN A 1 84 ? -1.991 -16.749 -6.486 1.00 44.44 84 GLN A C 10
ATOM 14415 O O . GLN A 1 84 ? -2.390 -16.478 -5.354 1.00 61.12 84 GLN A O 10
ATOM 14429 N N . GLN A 1 85 ? -0.764 -17.195 -6.735 1.00 23.34 85 GLN A N 10
ATOM 14430 C CA . GLN A 1 85 ? 0.206 -17.398 -5.665 1.00 31.44 85 GLN A CA 10
ATOM 14431 C C . GLN A 1 85 ? 0.696 -16.063 -5.114 1.00 21.43 85 GLN A C 10
ATOM 14432 O O . GLN A 1 85 ? 0.716 -15.851 -3.901 1.00 34.21 85 GLN A O 10
ATOM 14446 N N . ILE A 1 86 ? 1.091 -15.168 -6.012 1.00 4.41 86 ILE A N 10
ATOM 14447 C CA . ILE A 1 86 ? 1.581 -13.853 -5.615 1.00 31.31 86 ILE A CA 10
ATOM 14448 C C . ILE A 1 86 ? 0.488 -13.045 -4.923 1.00 71.54 86 ILE A C 10
ATOM 14449 O O . ILE A 1 86 ? 0.701 -12.485 -3.848 1.00 5.52 86 ILE A O 10
ATOM 14465 N N . LEU A 1 87 ? -0.684 -12.991 -5.547 1.00 30.54 87 LEU A N 10
ATOM 14466 C CA . LEU A 1 87 ? -1.813 -12.254 -4.990 1.00 40.44 87 LEU A CA 10
ATOM 14467 C C . LEU A 1 87 ? -2.078 -12.670 -3.547 1.00 43.11 87 LEU A C 10
ATOM 14468 O O . LEU A 1 87 ? -2.454 -11.848 -2.711 1.00 1.22 87 LEU A O 10
ATOM 14484 N N . THR A 1 88 ? -1.877 -13.952 -3.260 1.00 61.51 88 THR A N 10
ATOM 14485 C CA . THR A 1 88 ? -2.093 -14.478 -1.918 1.00 63.20 88 THR A CA 10
ATOM 14486 C C . THR A 1 88 ? -1.358 -13.643 -0.876 1.00 22.23 88 THR A C 10
ATOM 14487 O O . THR A 1 88 ? -1.808 -13.519 0.262 1.00 15.44 88 THR A O 10
ATOM 14498 N N . GLU A 1 89 ? -0.225 -13.073 -1.273 1.00 5.22 89 GLU A N 10
ATOM 14499 C CA . GLU A 1 89 ? 0.572 -12.249 -0.371 1.00 23.30 89 GLU A CA 10
ATOM 14500 C C . GLU A 1 89 ? 0.275 -10.767 -0.582 1.00 30.53 89 GLU A C 10
ATOM 14501 O O . GLU A 1 89 ? 0.172 -10.001 0.377 1.00 45.42 89 GLU A O 10
ATOM 14513 N N . LEU A 1 90 ? 0.138 -10.371 -1.842 1.00 62.22 90 LEU A N 10
ATOM 14514 C CA . LEU A 1 90 ? -0.147 -8.981 -2.181 1.00 21.05 90 LEU A CA 10
ATOM 14515 C C . LEU A 1 90 ? -1.340 -8.461 -1.386 1.00 13.24 90 LEU A C 10
ATOM 14516 O O . LEU A 1 90 ? -1.187 -7.627 -0.493 1.00 72.32 90 LEU A O 10
ATOM 14532 N N . GLN A 1 91 ? -2.527 -8.960 -1.715 1.00 31.32 91 GLN A N 10
ATOM 14533 C CA . GLN A 1 91 ? -3.746 -8.547 -1.030 1.00 51.50 91 GLN A CA 10
ATOM 14534 C C . GLN A 1 91 ? -4.115 -9.536 0.070 1.00 73.41 91 GLN A C 10
ATOM 14535 O O . GLN A 1 91 ? -5.292 -9.738 0.369 1.00 75.31 91 GLN A O 10
ATOM 14549 N N . LYS A 1 92 ? -3.102 -10.152 0.669 1.00 21.14 92 LYS A N 10
ATOM 14550 C CA . LYS A 1 92 ? -3.319 -11.121 1.737 1.00 5.14 92 LYS A CA 10
ATOM 14551 C C . LYS A 1 92 ? -4.242 -10.551 2.810 1.00 63.33 92 LYS A C 10
ATOM 14552 O O . LYS A 1 92 ? -4.176 -9.365 3.133 1.00 53.14 92 LYS A O 10
ATOM 14571 N N . MET A 1 1 ? 0.873 -0.365 -0.504 1.00 1.51 1 MET A N 11
ATOM 14572 C CA . MET A 1 1 ? 1.961 -0.316 -1.474 1.00 11.21 1 MET A CA 11
ATOM 14573 C C . MET A 1 1 ? 2.668 -1.664 -1.566 1.00 22.13 1 MET A C 11
ATOM 14574 O O . MET A 1 1 ? 3.001 -2.273 -0.549 1.00 31.03 1 MET A O 11
ATOM 14588 N N . LYS A 1 2 ? 2.895 -2.126 -2.791 1.00 2.12 2 LYS A N 11
ATOM 14589 C CA . LYS A 1 2 ? 3.564 -3.402 -3.016 1.00 51.23 2 LYS A CA 11
ATOM 14590 C C . LYS A 1 2 ? 4.634 -3.272 -4.095 1.00 42.14 2 LYS A C 11
ATOM 14591 O O . LYS A 1 2 ? 4.392 -3.579 -5.262 1.00 74.21 2 LYS A O 11
ATOM 14610 N N . GLN A 1 3 ? 5.817 -2.816 -3.697 1.00 25.41 3 GLN A N 11
ATOM 14611 C CA . GLN A 1 3 ? 6.924 -2.647 -4.631 1.00 23.30 3 GLN A CA 11
ATOM 14612 C C . GLN A 1 3 ? 7.446 -3.999 -5.107 1.00 4.12 3 GLN A C 11
ATOM 14613 O O . GLN A 1 3 ? 8.225 -4.654 -4.414 1.00 62.11 3 GLN A O 11
ATOM 14627 N N . VAL A 1 4 ? 7.012 -4.411 -6.294 1.00 21.24 4 VAL A N 11
ATOM 14628 C CA . VAL A 1 4 ? 7.436 -5.685 -6.863 1.00 2.23 4 VAL A CA 11
ATOM 14629 C C . VAL A 1 4 ? 8.386 -5.473 -8.037 1.00 33.25 4 VAL A C 11
ATOM 14630 O O . VAL A 1 4 ? 8.002 -4.920 -9.068 1.00 0.52 4 VAL A O 11
ATOM 14643 N N . LEU A 1 5 ? 9.627 -5.918 -7.874 1.00 11.34 5 LEU A N 11
ATOM 14644 C CA . LEU A 1 5 ? 10.633 -5.778 -8.921 1.00 2.04 5 LEU A CA 11
ATOM 14645 C C . LEU A 1 5 ? 10.402 -6.791 -10.037 1.00 30.42 5 LEU A C 11
ATOM 14646 O O . LEU A 1 5 ? 9.537 -7.661 -9.931 1.00 51.10 5 LEU A O 11
ATOM 14662 N N . VAL A 1 6 ? 11.183 -6.675 -11.106 1.00 51.33 6 VAL A N 11
ATOM 14663 C CA . VAL A 1 6 ? 11.066 -7.583 -12.241 1.00 52.51 6 VAL A CA 11
ATOM 14664 C C . VAL A 1 6 ? 12.406 -7.757 -12.946 1.00 43.52 6 VAL A C 11
ATOM 14665 O O . VAL A 1 6 ? 12.810 -6.916 -13.750 1.00 22.54 6 VAL A O 11
ATOM 14678 N N . ALA A 1 7 ? 13.092 -8.853 -12.640 1.00 74.31 7 ALA A N 11
ATOM 14679 C CA . ALA A 1 7 ? 14.386 -9.139 -13.246 1.00 71.44 7 ALA A CA 11
ATOM 14680 C C . ALA A 1 7 ? 14.256 -10.182 -14.352 1.00 11.41 7 ALA A C 11
ATOM 14681 O O . ALA A 1 7 ? 13.311 -10.972 -14.365 1.00 43.21 7 ALA A O 11
ATOM 14688 N N . CYS A 1 8 ? 15.209 -10.177 -15.277 1.00 72.43 8 CYS A N 11
ATOM 14689 C CA . CYS A 1 8 ? 15.200 -11.122 -16.389 1.00 33.25 8 CYS A CA 11
ATOM 14690 C C . CYS A 1 8 ? 16.558 -11.800 -16.537 1.00 33.43 8 CYS A C 11
ATOM 14691 O O . CYS A 1 8 ? 17.537 -11.395 -15.912 1.00 60.01 8 CYS A O 11
ATOM 14699 N N . GLY A 1 9 ? 16.608 -12.837 -17.368 1.00 23.45 9 GLY A N 11
ATOM 14700 C CA . GLY A 1 9 ? 17.850 -13.557 -17.581 1.00 44.23 9 GLY A CA 11
ATOM 14701 C C . GLY A 1 9 ? 17.627 -14.942 -18.154 1.00 72.31 9 GLY A C 11
ATOM 14702 O O . GLY A 1 9 ? 18.101 -15.934 -17.601 1.00 12.14 9 GLY A O 11
ATOM 14706 N N . ALA A 1 10 ? 16.901 -15.011 -19.265 1.00 61.44 10 ALA A N 11
ATOM 14707 C CA . ALA A 1 10 ? 16.616 -16.286 -19.913 1.00 51.54 10 ALA A CA 11
ATOM 14708 C C . ALA A 1 10 ? 17.257 -16.355 -21.295 1.00 45.50 10 ALA A C 11
ATOM 14709 O O . ALA A 1 10 ? 17.950 -17.318 -21.621 1.00 54.24 10 ALA A O 11
ATOM 14716 N N . GLY A 1 11 ? 17.022 -15.326 -22.104 1.00 51.11 11 GLY A N 11
ATOM 14717 C CA . GLY A 1 11 ? 17.584 -15.291 -23.442 1.00 15.53 11 GLY A CA 11
ATOM 14718 C C . GLY A 1 11 ? 16.994 -14.180 -24.289 1.00 21.22 11 GLY A C 11
ATOM 14719 O O . GLY A 1 11 ? 17.034 -13.011 -23.906 1.00 3.42 11 GLY A O 11
ATOM 14723 N N . ILE A 1 12 ? 16.447 -14.546 -25.443 1.00 42.32 12 ILE A N 11
ATOM 14724 C CA . ILE A 1 12 ? 15.848 -13.571 -26.346 1.00 71.25 12 ILE A CA 11
ATOM 14725 C C . ILE A 1 12 ? 14.499 -13.091 -25.821 1.00 23.10 12 ILE A C 11
ATOM 14726 O O . ILE A 1 12 ? 13.465 -13.703 -26.086 1.00 21.24 12 ILE A O 11
ATOM 14742 N N . ALA A 1 13 ? 14.518 -11.990 -25.076 1.00 64.53 13 ALA A N 11
ATOM 14743 C CA . ALA A 1 13 ? 13.297 -11.425 -24.517 1.00 32.52 13 ALA A CA 11
ATOM 14744 C C . ALA A 1 13 ? 13.579 -10.111 -23.797 1.00 63.12 13 ALA A C 11
ATOM 14745 O O . ALA A 1 13 ? 14.729 -9.683 -23.692 1.00 42.32 13 ALA A O 11
ATOM 14752 N N . THR A 1 14 ? 12.523 -9.473 -23.303 1.00 32.33 14 THR A N 11
ATOM 14753 C CA . THR A 1 14 ? 12.657 -8.207 -22.595 1.00 0.44 14 THR A CA 11
ATOM 14754 C C . THR A 1 14 ? 11.812 -8.194 -21.326 1.00 1.31 14 THR A C 11
ATOM 14755 O O . THR A 1 14 ? 10.922 -9.026 -21.153 1.00 71.10 14 THR A O 11
ATOM 14766 N N . SER A 1 15 ? 12.096 -7.243 -20.441 1.00 21.41 15 SER A N 11
ATOM 14767 C CA . SER A 1 15 ? 11.364 -7.124 -19.186 1.00 34.33 15 SER A CA 11
ATOM 14768 C C . SER A 1 15 ? 10.232 -6.109 -19.311 1.00 50.24 15 SER A C 11
ATOM 14769 O O . SER A 1 15 ? 10.086 -5.216 -18.475 1.00 62.25 15 SER A O 11
ATOM 14777 N N . THR A 1 16 ? 9.431 -6.251 -20.363 1.00 65.23 16 THR A N 11
ATOM 14778 C CA . THR A 1 16 ? 8.313 -5.347 -20.601 1.00 24.11 16 THR A CA 11
ATOM 14779 C C . THR A 1 16 ? 6.989 -6.101 -20.609 1.00 74.31 16 THR A C 11
ATOM 14780 O O . THR A 1 16 ? 5.994 -5.636 -20.052 1.00 24.12 16 THR A O 11
ATOM 14791 N N . VAL A 1 17 ? 6.982 -7.269 -21.244 1.00 74.12 17 VAL A N 11
ATOM 14792 C CA . VAL A 1 17 ? 5.779 -8.089 -21.323 1.00 73.12 17 VAL A CA 11
ATOM 14793 C C . VAL A 1 17 ? 5.219 -8.379 -19.935 1.00 52.40 17 VAL A C 11
ATOM 14794 O O . VAL A 1 17 ? 4.007 -8.341 -19.722 1.00 52.32 17 VAL A O 11
ATOM 14807 N N . VAL A 1 18 ? 6.110 -8.668 -18.992 1.00 11.31 18 VAL A N 11
ATOM 14808 C CA . VAL A 1 18 ? 5.705 -8.962 -17.622 1.00 64.35 18 VAL A CA 11
ATOM 14809 C C . VAL A 1 18 ? 4.948 -7.790 -17.009 1.00 2.01 18 VAL A C 11
ATOM 14810 O O . VAL A 1 18 ? 3.786 -7.920 -16.626 1.00 64.53 18 VAL A O 11
ATOM 14823 N N . ASN A 1 19 ? 5.615 -6.644 -16.919 1.00 3.13 19 ASN A N 11
ATOM 14824 C CA . ASN A 1 19 ? 5.005 -5.447 -16.351 1.00 61.02 19 ASN A CA 11
ATOM 14825 C C . ASN A 1 19 ? 3.748 -5.058 -17.124 1.00 24.51 19 ASN A C 11
ATOM 14826 O O . ASN A 1 19 ? 2.682 -4.871 -16.540 1.00 72.03 19 ASN A O 11
ATOM 14837 N N . ASN A 1 20 ? 3.883 -4.940 -18.441 1.00 20.01 20 ASN A N 11
ATOM 14838 C CA . ASN A 1 20 ? 2.758 -4.574 -19.294 1.00 45.13 20 ASN A CA 11
ATOM 14839 C C . ASN A 1 20 ? 1.557 -5.476 -19.028 1.00 62.00 20 ASN A C 11
ATOM 14840 O O . ASN A 1 20 ? 0.410 -5.065 -19.199 1.00 32.35 20 ASN A O 11
ATOM 14851 N N . ALA A 1 21 ? 1.830 -6.707 -18.608 1.00 62.15 21 ALA A N 11
ATOM 14852 C CA . ALA A 1 21 ? 0.773 -7.667 -18.316 1.00 14.41 21 ALA A CA 11
ATOM 14853 C C . ALA A 1 21 ? 0.253 -7.494 -16.893 1.00 24.35 21 ALA A C 11
ATOM 14854 O O . ALA A 1 21 ? -0.926 -7.210 -16.682 1.00 50.34 21 ALA A O 11
ATOM 14861 N N . ILE A 1 22 ? 1.141 -7.669 -15.919 1.00 34.20 22 ILE A N 11
ATOM 14862 C CA . ILE A 1 22 ? 0.771 -7.532 -14.516 1.00 31.43 22 ILE A CA 11
ATOM 14863 C C . ILE A 1 22 ? 0.059 -6.208 -14.261 1.00 71.23 22 ILE A C 11
ATOM 14864 O O . ILE A 1 22 ? -0.831 -6.124 -13.415 1.00 43.44 22 ILE A O 11
ATOM 14880 N N . GLU A 1 23 ? 0.456 -5.177 -15.001 1.00 21.32 23 GLU A N 11
ATOM 14881 C CA . GLU A 1 23 ? -0.146 -3.857 -14.855 1.00 45.03 23 GLU A CA 11
ATOM 14882 C C . GLU A 1 23 ? -1.539 -3.823 -15.476 1.00 40.45 23 GLU A C 11
ATOM 14883 O O . GLU A 1 23 ? -2.423 -3.110 -15.002 1.00 71.22 23 GLU A O 11
ATOM 14895 N N . GLU A 1 24 ? -1.726 -4.597 -16.541 1.00 25.34 24 GLU A N 11
ATOM 14896 C CA . GLU A 1 24 ? -3.011 -4.654 -17.227 1.00 65.24 24 GLU A CA 11
ATOM 14897 C C . GLU A 1 24 ? -4.065 -5.326 -16.353 1.00 55.00 24 GLU A C 11
ATOM 14898 O O . GLU A 1 24 ? -5.250 -5.000 -16.430 1.00 4.22 24 GLU A O 11
ATOM 14910 N N . MET A 1 25 ? -3.626 -6.266 -15.523 1.00 31.22 25 MET A N 11
ATOM 14911 C CA . MET A 1 25 ? -4.532 -6.984 -14.633 1.00 40.24 25 MET A CA 11
ATOM 14912 C C . MET A 1 25 ? -4.617 -6.296 -13.274 1.00 72.43 25 MET A C 11
ATOM 14913 O O . MET A 1 25 ? -5.695 -6.184 -12.692 1.00 13.12 25 MET A O 11
ATOM 14927 N N . ALA A 1 26 ? -3.474 -5.839 -12.775 1.00 3.21 26 ALA A N 11
ATOM 14928 C CA . ALA A 1 26 ? -3.420 -5.161 -11.485 1.00 72.34 26 ALA A CA 11
ATOM 14929 C C . ALA A 1 26 ? -4.412 -4.004 -11.432 1.00 21.13 26 ALA A C 11
ATOM 14930 O O . ALA A 1 26 ? -5.098 -3.806 -10.428 1.00 64.24 26 ALA A O 11
ATOM 14937 N N . LYS A 1 27 ? -4.483 -3.241 -12.517 1.00 70.22 27 LYS A N 11
ATOM 14938 C CA . LYS A 1 27 ? -5.391 -2.103 -12.595 1.00 33.21 27 LYS A CA 11
ATOM 14939 C C . LYS A 1 27 ? -6.836 -2.544 -12.380 1.00 24.03 27 LYS A C 11
ATOM 14940 O O . LYS A 1 27 ? -7.615 -1.850 -11.727 1.00 44.05 27 LYS A O 11
ATOM 14959 N N . GLU A 1 28 ? -7.185 -3.702 -12.931 1.00 65.22 28 GLU A N 11
ATOM 14960 C CA . GLU A 1 28 ? -8.536 -4.235 -12.798 1.00 5.40 28 GLU A CA 11
ATOM 14961 C C . GLU A 1 28 ? -8.811 -4.665 -11.360 1.00 54.31 28 GLU A C 11
ATOM 14962 O O . GLU A 1 28 ? -9.926 -4.515 -10.858 1.00 72.25 28 GLU A O 11
ATOM 14974 N N . HIS A 1 29 ? -7.788 -5.200 -10.702 1.00 72.41 29 HIS A N 11
ATOM 14975 C CA . HIS A 1 29 ? -7.919 -5.653 -9.322 1.00 15.23 29 HIS A CA 11
ATOM 14976 C C . HIS A 1 29 ? -7.999 -4.466 -8.366 1.00 52.13 29 HIS A C 11
ATOM 14977 O O . HIS A 1 29 ? -8.573 -4.567 -7.283 1.00 0.32 29 HIS A O 11
ATOM 14991 N N . ASN A 1 30 ? -7.419 -3.343 -8.776 1.00 41.40 30 ASN A N 11
ATOM 14992 C CA . ASN A 1 30 ? -7.423 -2.137 -7.956 1.00 13.23 30 ASN A CA 11
ATOM 14993 C C . ASN A 1 30 ? -6.602 -2.340 -6.686 1.00 14.23 30 ASN A C 11
ATOM 14994 O O . ASN A 1 30 ? -7.019 -1.946 -5.596 1.00 31.21 30 ASN A O 11
ATOM 15005 N N . ILE A 1 31 ? -5.435 -2.956 -6.835 1.00 4.31 31 ILE A N 11
ATOM 15006 C CA . ILE A 1 31 ? -4.555 -3.209 -5.701 1.00 21.23 31 ILE A CA 11
ATOM 15007 C C . ILE A 1 31 ? -3.353 -2.271 -5.717 1.00 64.32 31 ILE A C 11
ATOM 15008 O O . ILE A 1 31 ? -2.911 -1.829 -6.778 1.00 5.34 31 ILE A O 11
ATOM 15024 N N . LYS A 1 32 ? -2.826 -1.973 -4.534 1.00 43.14 32 LYS A N 11
ATOM 15025 C CA . LYS A 1 32 ? -1.672 -1.090 -4.411 1.00 61.10 32 LYS A CA 11
ATOM 15026 C C . LYS A 1 32 ? -0.396 -1.796 -4.859 1.00 72.13 32 LYS A C 11
ATOM 15027 O O . LYS A 1 32 ? 0.440 -2.170 -4.037 1.00 3.40 32 LYS A O 11
ATOM 15046 N N . VAL A 1 33 ? -0.253 -1.975 -6.169 1.00 1.23 33 VAL A N 11
ATOM 15047 C CA . VAL A 1 33 ? 0.922 -2.634 -6.726 1.00 42.54 33 VAL A CA 11
ATOM 15048 C C . VAL A 1 33 ? 1.828 -1.633 -7.437 1.00 34.55 33 VAL A C 11
ATOM 15049 O O . VAL A 1 33 ? 1.373 -0.857 -8.276 1.00 42.55 33 VAL A O 11
ATOM 15062 N N . ASP A 1 34 ? 3.111 -1.659 -7.094 1.00 51.11 34 ASP A N 11
ATOM 15063 C CA . ASP A 1 34 ? 4.082 -0.755 -7.700 1.00 70.30 34 ASP A CA 11
ATOM 15064 C C . ASP A 1 34 ? 5.114 -1.532 -8.511 1.00 44.13 34 ASP A C 11
ATOM 15065 O O . ASP A 1 34 ? 6.238 -1.751 -8.057 1.00 51.43 34 ASP A O 11
ATOM 15074 N N . ILE A 1 35 ? 4.725 -1.947 -9.712 1.00 44.32 35 ILE A N 11
ATOM 15075 C CA . ILE A 1 35 ? 5.617 -2.699 -10.586 1.00 3.20 35 ILE A CA 11
ATOM 15076 C C . ILE A 1 35 ? 6.917 -1.939 -10.830 1.00 72.32 35 ILE A C 11
ATOM 15077 O O . ILE A 1 35 ? 6.905 -0.745 -11.129 1.00 15.24 35 ILE A O 11
ATOM 15093 N N . LYS A 1 36 ? 8.038 -2.641 -10.703 1.00 42.44 36 LYS A N 11
ATOM 15094 C CA . LYS A 1 36 ? 9.348 -2.035 -10.913 1.00 51.11 36 LYS A CA 11
ATOM 15095 C C . LYS A 1 36 ? 10.246 -2.952 -11.737 1.00 21.44 36 LYS A C 11
ATOM 15096 O O . LYS A 1 36 ? 10.154 -4.176 -11.639 1.00 3.33 36 LYS A O 11
ATOM 15115 N N . GLN A 1 37 ? 11.114 -2.353 -12.546 1.00 32.14 37 GLN A N 11
ATOM 15116 C CA . GLN A 1 37 ? 12.029 -3.118 -13.385 1.00 13.22 37 GLN A CA 11
ATOM 15117 C C . GLN A 1 37 ? 13.477 -2.734 -13.102 1.00 2.55 37 GLN A C 11
ATOM 15118 O O . GLN A 1 37 ? 13.827 -1.553 -13.101 1.00 3.04 37 GLN A O 11
ATOM 15132 N N . ILE A 1 38 ? 14.314 -3.737 -12.861 1.00 62.23 38 ILE A N 11
ATOM 15133 C CA . ILE A 1 38 ? 15.725 -3.504 -12.577 1.00 53.44 38 ILE A CA 11
ATOM 15134 C C . ILE A 1 38 ? 16.595 -4.607 -13.169 1.00 74.34 38 ILE A C 11
ATOM 15135 O O . ILE A 1 38 ? 16.088 -5.597 -13.698 1.00 14.10 38 ILE A O 11
ATOM 15151 N N . LYS A 1 39 ? 17.908 -4.432 -13.076 1.00 3.31 39 LYS A N 11
ATOM 15152 C CA . LYS A 1 39 ? 18.851 -5.413 -13.599 1.00 21.31 39 LYS A CA 11
ATOM 15153 C C . LYS A 1 39 ? 19.053 -6.556 -12.608 1.00 54.34 39 LYS A C 11
ATOM 15154 O O . LYS A 1 39 ? 18.751 -6.421 -11.422 1.00 74.32 39 LYS A O 11
ATOM 15173 N N . ILE A 1 40 ? 19.565 -7.677 -13.102 1.00 64.54 40 ILE A N 11
ATOM 15174 C CA . ILE A 1 40 ? 19.809 -8.841 -12.260 1.00 24.45 40 ILE A CA 11
ATOM 15175 C C . ILE A 1 40 ? 20.668 -8.476 -11.053 1.00 71.33 40 ILE A C 11
ATOM 15176 O O . ILE A 1 40 ? 20.459 -8.984 -9.951 1.00 15.10 40 ILE A O 11
ATOM 15192 N N . THR A 1 41 ? 21.636 -7.590 -11.269 1.00 34.42 41 THR A N 11
ATOM 15193 C CA . THR A 1 41 ? 22.526 -7.156 -10.200 1.00 30.01 41 THR A CA 11
ATOM 15194 C C . THR A 1 41 ? 22.041 -5.853 -9.576 1.00 0.50 41 THR A C 11
ATOM 15195 O O . THR A 1 41 ? 22.839 -5.056 -9.084 1.00 12.53 41 THR A O 11
ATOM 15206 N N . GLU A 1 42 ? 20.728 -5.643 -9.600 1.00 5.32 42 GLU A N 11
ATOM 15207 C CA . GLU A 1 42 ? 20.138 -4.434 -9.036 1.00 24.43 42 GLU A CA 11
ATOM 15208 C C . GLU A 1 42 ? 19.163 -4.778 -7.913 1.00 61.05 42 GLU A C 11
ATOM 15209 O O . GLU A 1 42 ? 18.883 -3.952 -7.044 1.00 62.24 42 GLU A O 11
ATOM 15221 N N . VAL A 1 43 ? 18.648 -6.003 -7.940 1.00 30.25 43 VAL A N 11
ATOM 15222 C CA . VAL A 1 43 ? 17.704 -6.457 -6.925 1.00 64.51 43 VAL A CA 11
ATOM 15223 C C . VAL A 1 43 ? 18.384 -6.603 -5.568 1.00 60.13 43 VAL A C 11
ATOM 15224 O O . VAL A 1 43 ? 17.732 -6.549 -4.527 1.00 32.05 43 VAL A O 11
ATOM 15237 N N . GLY A 1 44 ? 19.701 -6.788 -5.589 1.00 13.14 44 GLY A N 11
ATOM 15238 C CA . GLY A 1 44 ? 20.448 -6.938 -4.354 1.00 32.14 44 GLY A CA 11
ATOM 15239 C C . GLY A 1 44 ? 20.068 -5.900 -3.316 1.00 72.32 44 GLY A C 11
ATOM 15240 O O . GLY A 1 44 ? 19.494 -6.215 -2.273 1.00 64.11 44 GLY A O 11
ATOM 15244 N N . PRO A 1 45 ? 20.392 -4.630 -3.598 1.00 53.43 45 PRO A N 11
ATOM 15245 C CA . PRO A 1 45 ? 20.091 -3.516 -2.693 1.00 61.42 45 PRO A CA 11
ATOM 15246 C C . PRO A 1 45 ? 18.597 -3.221 -2.614 1.00 42.10 45 PRO A C 11
ATOM 15247 O O . PRO A 1 45 ? 18.125 -2.615 -1.652 1.00 34.00 45 PRO A O 11
ATOM 15258 N N . TYR A 1 46 ? 17.859 -3.653 -3.630 1.00 51.44 46 TYR A N 11
ATOM 15259 C CA . TYR A 1 46 ? 16.418 -3.432 -3.676 1.00 63.43 46 TYR A CA 11
ATOM 15260 C C . TYR A 1 46 ? 15.667 -4.612 -3.066 1.00 2.32 46 TYR A C 11
ATOM 15261 O O . TYR A 1 46 ? 14.605 -5.002 -3.550 1.00 23.13 46 TYR A O 11
ATOM 15279 N N . GLU A 1 47 ? 16.227 -5.174 -1.999 1.00 45.43 47 GLU A N 11
ATOM 15280 C CA . GLU A 1 47 ? 15.611 -6.308 -1.322 1.00 61.51 47 GLU A CA 11
ATOM 15281 C C . GLU A 1 47 ? 14.850 -5.853 -0.080 1.00 64.30 47 GLU A C 11
ATOM 15282 O O . GLU A 1 47 ? 13.797 -6.398 0.250 1.00 20.22 47 GLU A O 11
ATOM 15294 N N . ASP A 1 48 ? 15.392 -4.852 0.604 1.00 3.21 48 ASP A N 11
ATOM 15295 C CA . ASP A 1 48 ? 14.766 -4.322 1.810 1.00 74.13 48 ASP A CA 11
ATOM 15296 C C . ASP A 1 48 ? 13.510 -3.527 1.465 1.00 32.50 48 ASP A C 11
ATOM 15297 O O . ASP A 1 48 ? 12.403 -3.890 1.864 1.00 34.41 48 ASP A O 11
ATOM 15306 N N . THR A 1 49 ? 13.689 -2.440 0.722 1.00 41.13 49 THR A N 11
ATOM 15307 C CA . THR A 1 49 ? 12.572 -1.592 0.325 1.00 33.42 49 THR A CA 11
ATOM 15308 C C . THR A 1 49 ? 11.507 -2.396 -0.413 1.00 11.14 49 THR A C 11
ATOM 15309 O O . THR A 1 49 ? 10.327 -2.344 -0.068 1.00 53.51 49 THR A O 11
ATOM 15320 N N . ALA A 1 50 ? 11.932 -3.140 -1.429 1.00 12.42 50 ALA A N 11
ATOM 15321 C CA . ALA A 1 50 ? 11.014 -3.957 -2.213 1.00 44.44 50 ALA A CA 11
ATOM 15322 C C . ALA A 1 50 ? 10.390 -5.055 -1.359 1.00 55.44 50 ALA A C 11
ATOM 15323 O O . ALA A 1 50 ? 11.053 -5.643 -0.505 1.00 72.14 50 ALA A O 11
ATOM 15330 N N . ASP A 1 51 ? 9.110 -5.325 -1.595 1.00 4.20 51 ASP A N 11
ATOM 15331 C CA . ASP A 1 51 ? 8.396 -6.353 -0.847 1.00 51.12 51 ASP A CA 11
ATOM 15332 C C . ASP A 1 51 ? 8.519 -7.709 -1.534 1.00 60.24 51 ASP A C 11
ATOM 15333 O O . ASP A 1 51 ? 9.033 -8.667 -0.955 1.00 4.44 51 ASP A O 11
ATOM 15342 N N . LEU A 1 52 ? 8.043 -7.785 -2.772 1.00 42.34 52 LEU A N 11
ATOM 15343 C CA . LEU A 1 52 ? 8.099 -9.025 -3.539 1.00 52.52 52 LEU A CA 11
ATOM 15344 C C . LEU A 1 52 ? 9.130 -8.926 -4.659 1.00 73.32 52 LEU A C 11
ATOM 15345 O O . LEU A 1 52 ? 9.627 -7.842 -4.967 1.00 15.11 52 LEU A O 11
ATOM 15361 N N . LEU A 1 53 ? 9.445 -10.064 -5.267 1.00 24.51 53 LEU A N 11
ATOM 15362 C CA . LEU A 1 53 ? 10.416 -10.107 -6.355 1.00 72.14 53 LEU A CA 11
ATOM 15363 C C . LEU A 1 53 ? 10.078 -11.219 -7.343 1.00 72.21 53 LEU A C 11
ATOM 15364 O O . LEU A 1 53 ? 9.726 -12.330 -6.947 1.00 34.24 53 LEU A O 11
ATOM 15380 N N . VAL A 1 54 ? 10.189 -10.913 -8.632 1.00 23.22 54 VAL A N 11
ATOM 15381 C CA . VAL A 1 54 ? 9.899 -11.888 -9.677 1.00 12.51 54 VAL A CA 11
ATOM 15382 C C . VAL A 1 54 ? 10.959 -11.851 -10.772 1.00 55.13 54 VAL A C 11
ATOM 15383 O O . VAL A 1 54 ? 11.072 -10.872 -11.510 1.00 54.44 54 VAL A O 11
ATOM 15396 N N . THR A 1 55 ? 11.735 -12.926 -10.874 1.00 15.43 55 THR A N 11
ATOM 15397 C CA . THR A 1 55 ? 12.786 -13.017 -11.879 1.00 2.15 55 THR A CA 11
ATOM 15398 C C . THR A 1 55 ? 12.890 -14.431 -12.439 1.00 11.21 55 THR A C 11
ATOM 15399 O O . THR A 1 55 ? 12.721 -15.412 -11.714 1.00 5.24 55 THR A O 11
ATOM 15410 N N . THR A 1 56 ? 13.169 -14.530 -13.735 1.00 2.11 56 THR A N 11
ATOM 15411 C CA . THR A 1 56 ? 13.295 -15.824 -14.393 1.00 21.21 56 THR A CA 11
ATOM 15412 C C . THR A 1 56 ? 14.474 -16.613 -13.834 1.00 11.21 56 THR A C 11
ATOM 15413 O O . THR A 1 56 ? 14.416 -17.837 -13.719 1.00 55.41 56 THR A O 11
ATOM 15424 N N . ALA A 1 57 ? 15.543 -15.904 -13.487 1.00 11.42 57 ALA A N 11
ATOM 15425 C CA . ALA A 1 57 ? 16.735 -16.538 -12.937 1.00 13.30 57 ALA A CA 11
ATOM 15426 C C . ALA A 1 57 ? 16.781 -16.396 -11.419 1.00 45.44 57 ALA A C 11
ATOM 15427 O O . ALA A 1 57 ? 15.819 -15.944 -10.799 1.00 64.11 57 ALA A O 11
ATOM 15434 N N . MET A 1 58 ? 17.906 -16.785 -10.828 1.00 1.33 58 MET A N 11
ATOM 15435 C CA . MET A 1 58 ? 18.077 -16.700 -9.382 1.00 45.20 58 MET A CA 11
ATOM 15436 C C . MET A 1 58 ? 19.536 -16.437 -9.022 1.00 24.50 58 MET A C 11
ATOM 15437 O O . MET A 1 58 ? 20.386 -16.284 -9.900 1.00 51.23 58 MET A O 11
ATOM 15451 N N . THR A 1 59 ? 19.821 -16.387 -7.724 1.00 44.04 59 THR A N 11
ATOM 15452 C CA . THR A 1 59 ? 21.177 -16.142 -7.249 1.00 11.34 59 THR A CA 11
ATOM 15453 C C . THR A 1 59 ? 21.523 -17.057 -6.080 1.00 2.35 59 THR A C 11
ATOM 15454 O O . THR A 1 59 ? 20.673 -17.796 -5.583 1.00 0.12 59 THR A O 11
ATOM 15465 N N . LYS A 1 60 ? 22.777 -17.002 -5.643 1.00 30.31 60 LYS A N 11
ATOM 15466 C CA . LYS A 1 60 ? 23.237 -17.825 -4.530 1.00 55.31 60 LYS A CA 11
ATOM 15467 C C . LYS A 1 60 ? 22.827 -17.211 -3.195 1.00 22.21 60 LYS A C 11
ATOM 15468 O O . LYS A 1 60 ? 22.501 -17.925 -2.246 1.00 12.51 60 LYS A O 11
ATOM 15487 N N . LYS A 1 61 ? 22.845 -15.884 -3.128 1.00 63.33 61 LYS A N 11
ATOM 15488 C CA . LYS A 1 61 ? 22.473 -15.174 -1.911 1.00 5.34 61 LYS A CA 11
ATOM 15489 C C . LYS A 1 61 ? 21.116 -15.645 -1.399 1.00 1.15 61 LYS A C 11
ATOM 15490 O O . LYS A 1 61 ? 20.376 -16.323 -2.110 1.00 51.34 61 LYS A O 11
ATOM 15509 N N . GLU A 1 62 ? 20.796 -15.280 -0.161 1.00 23.01 62 GLU A N 11
ATOM 15510 C CA . GLU A 1 62 ? 19.527 -15.666 0.445 1.00 41.13 62 GLU A CA 11
ATOM 15511 C C . GLU A 1 62 ? 18.560 -14.486 0.479 1.00 74.34 62 GLU A C 11
ATOM 15512 O O . GLU A 1 62 ? 18.759 -13.527 1.225 1.00 34.50 62 GLU A O 11
ATOM 15524 N N . TYR A 1 63 ? 17.513 -14.564 -0.335 1.00 34.20 63 TYR A N 11
ATOM 15525 C CA . TYR A 1 63 ? 16.515 -13.503 -0.401 1.00 43.51 63 TYR A CA 11
ATOM 15526 C C . TYR A 1 63 ? 15.669 -13.470 0.868 1.00 61.21 63 TYR A C 11
ATOM 15527 O O . TYR A 1 63 ? 15.455 -14.497 1.512 1.00 33.23 63 TYR A O 11
ATOM 15545 N N . LYS A 1 64 ? 15.189 -12.283 1.221 1.00 5.51 64 LYS A N 11
ATOM 15546 C CA . LYS A 1 64 ? 14.364 -12.113 2.411 1.00 25.14 64 LYS A CA 11
ATOM 15547 C C . LYS A 1 64 ? 12.886 -12.038 2.043 1.00 43.24 64 LYS A C 11
ATOM 15548 O O . LYS A 1 64 ? 12.120 -11.294 2.656 1.00 63.20 64 LYS A O 11
ATOM 15567 N N . PHE A 1 65 ? 12.491 -12.813 1.038 1.00 25.11 65 PHE A N 11
ATOM 15568 C CA . PHE A 1 65 ? 11.104 -12.834 0.588 1.00 25.43 65 PHE A CA 11
ATOM 15569 C C . PHE A 1 65 ? 10.845 -14.035 -0.317 1.00 34.23 65 PHE A C 11
ATOM 15570 O O . PHE A 1 65 ? 11.759 -14.607 -0.909 1.00 65.54 65 PHE A O 11
ATOM 15587 N N . PRO A 1 66 ? 9.567 -14.427 -0.426 1.00 35.30 66 PRO A N 11
ATOM 15588 C CA . PRO A 1 66 ? 9.155 -15.563 -1.256 1.00 63.32 66 PRO A CA 11
ATOM 15589 C C . PRO A 1 66 ? 9.296 -15.273 -2.747 1.00 22.14 66 PRO A C 11
ATOM 15590 O O . PRO A 1 66 ? 8.318 -14.954 -3.422 1.00 71.35 66 PRO A O 11
ATOM 15601 N N . VAL A 1 67 ? 10.520 -15.386 -3.254 1.00 32.12 67 VAL A N 11
ATOM 15602 C CA . VAL A 1 67 ? 10.788 -15.137 -4.665 1.00 63.41 67 VAL A CA 11
ATOM 15603 C C . VAL A 1 67 ? 9.859 -15.956 -5.554 1.00 22.50 67 VAL A C 11
ATOM 15604 O O . VAL A 1 67 ? 9.472 -17.072 -5.204 1.00 4.25 67 VAL A O 11
ATOM 15617 N N . ILE A 1 68 ? 9.505 -15.396 -6.706 1.00 22.15 68 ILE A N 11
ATOM 15618 C CA . ILE A 1 68 ? 8.623 -16.076 -7.646 1.00 14.43 68 ILE A CA 11
ATOM 15619 C C . ILE A 1 68 ? 9.216 -16.082 -9.051 1.00 14.55 68 ILE A C 11
ATOM 15620 O O . ILE A 1 68 ? 9.294 -15.044 -9.706 1.00 52.25 68 ILE A O 11
ATOM 15636 N N . ASN A 1 69 ? 9.631 -17.259 -9.507 1.00 12.23 69 ASN A N 11
ATOM 15637 C CA . ASN A 1 69 ? 10.216 -17.401 -10.835 1.00 51.40 69 ASN A CA 11
ATOM 15638 C C . ASN A 1 69 ? 9.312 -16.781 -11.897 1.00 31.34 69 ASN A C 11
ATOM 15639 O O . ASN A 1 69 ? 8.110 -17.043 -11.932 1.00 11.30 69 ASN A O 11
ATOM 15650 N N . ALA A 1 70 ? 9.900 -15.960 -12.760 1.00 55.14 70 ALA A N 11
ATOM 15651 C CA . ALA A 1 70 ? 9.148 -15.305 -13.824 1.00 64.54 70 ALA A CA 11
ATOM 15652 C C . ALA A 1 70 ? 9.250 -16.088 -15.129 1.00 43.34 70 ALA A C 11
ATOM 15653 O O . ALA A 1 70 ? 9.278 -15.504 -16.213 1.00 62.32 70 ALA A O 11
ATOM 15660 N N . ARG A 1 71 ? 9.306 -17.411 -15.018 1.00 43.20 71 ARG A N 11
ATOM 15661 C CA . ARG A 1 71 ? 9.407 -18.273 -16.190 1.00 3.43 71 ARG A CA 11
ATOM 15662 C C . ARG A 1 71 ? 8.117 -18.236 -17.004 1.00 64.11 71 ARG A C 11
ATOM 15663 O O . ARG A 1 71 ? 8.144 -18.316 -18.231 1.00 44.44 71 ARG A O 11
ATOM 15684 N N . ASN A 1 72 ? 6.989 -18.116 -16.311 1.00 65.04 72 ASN A N 11
ATOM 15685 C CA . ASN A 1 72 ? 5.689 -18.070 -16.970 1.00 62.33 72 ASN A CA 11
ATOM 15686 C C . ASN A 1 72 ? 5.596 -16.870 -17.908 1.00 23.22 72 ASN A C 11
ATOM 15687 O O . ASN A 1 72 ? 4.910 -16.918 -18.929 1.00 15.15 72 ASN A O 11
ATOM 15698 N N . PHE A 1 73 ? 6.293 -15.795 -17.554 1.00 73.04 73 PHE A N 11
ATOM 15699 C CA . PHE A 1 73 ? 6.289 -14.582 -18.364 1.00 10.24 73 PHE A CA 11
ATOM 15700 C C . PHE A 1 73 ? 7.416 -14.610 -19.392 1.00 31.51 73 PHE A C 11
ATOM 15701 O O . PHE A 1 73 ? 8.134 -13.626 -19.571 1.00 55.52 73 PHE A O 11
ATOM 15718 N N . LEU A 1 74 ? 7.566 -15.746 -20.064 1.00 61.24 74 LEU A N 11
ATOM 15719 C CA . LEU A 1 74 ? 8.606 -15.905 -21.075 1.00 71.12 74 LEU A CA 11
ATOM 15720 C C . LEU A 1 74 ? 7.995 -16.137 -22.453 1.00 72.23 74 LEU A C 11
ATOM 15721 O O . LEU A 1 74 ? 8.529 -15.684 -23.466 1.00 71.13 74 LEU A O 11
ATOM 15737 N N . THR A 1 75 ? 6.870 -16.845 -22.485 1.00 14.23 75 THR A N 11
ATOM 15738 C CA . THR A 1 75 ? 6.185 -17.136 -23.738 1.00 33.23 75 THR A CA 11
ATOM 15739 C C . THR A 1 75 ? 4.990 -16.211 -23.939 1.00 72.41 75 THR A C 11
ATOM 15740 O O . THR A 1 75 ? 4.730 -15.750 -25.049 1.00 51.15 75 THR A O 11
ATOM 15751 N N . GLY A 1 76 ? 4.265 -15.944 -22.857 1.00 1.31 76 GLY A N 11
ATOM 15752 C CA . GLY A 1 76 ? 3.106 -15.074 -22.937 1.00 21.04 76 GLY A CA 11
ATOM 15753 C C . GLY A 1 76 ? 1.850 -15.731 -22.398 1.00 44.34 76 GLY A C 11
ATOM 15754 O O . GLY A 1 76 ? 0.747 -15.459 -22.874 1.00 5.02 76 GLY A O 11
ATOM 15758 N N . ILE A 1 77 ? 2.017 -16.598 -21.406 1.00 2.03 77 ILE A N 11
ATOM 15759 C CA . ILE A 1 77 ? 0.888 -17.295 -20.803 1.00 72.44 77 ILE A CA 11
ATOM 15760 C C . ILE A 1 77 ? 1.232 -17.793 -19.403 1.00 51.45 77 ILE A C 11
ATOM 15761 O O . ILE A 1 77 ? 2.364 -17.651 -18.944 1.00 23.11 77 ILE A O 11
ATOM 15777 N N . GLY A 1 78 ? 0.246 -18.378 -18.730 1.00 50.11 78 GLY A N 11
ATOM 15778 C CA . GLY A 1 78 ? 0.465 -18.889 -17.390 1.00 34.33 78 GLY A CA 11
ATOM 15779 C C . GLY A 1 78 ? 0.715 -17.785 -16.382 1.00 22.43 78 GLY A C 11
ATOM 15780 O O . GLY A 1 78 ? 1.535 -17.938 -15.476 1.00 3.42 78 GLY A O 11
ATOM 15784 N N . ILE A 1 79 ? 0.009 -16.671 -16.539 1.00 42.15 79 ILE A N 11
ATOM 15785 C CA . ILE A 1 79 ? 0.160 -15.537 -15.636 1.00 22.22 79 ILE A CA 11
ATOM 15786 C C . ILE A 1 79 ? -0.764 -15.669 -14.430 1.00 3.32 79 ILE A C 11
ATOM 15787 O O . ILE A 1 79 ? -0.423 -15.245 -13.326 1.00 24.51 79 ILE A O 11
ATOM 15803 N N . GLU A 1 80 ? -1.934 -16.260 -14.649 1.00 41.02 80 GLU A N 11
ATOM 15804 C CA . GLU A 1 80 ? -2.907 -16.448 -13.579 1.00 65.12 80 GLU A CA 11
ATOM 15805 C C . GLU A 1 80 ? -2.445 -17.531 -12.609 1.00 23.35 80 GLU A C 11
ATOM 15806 O O . GLU A 1 80 ? -2.695 -17.449 -11.407 1.00 33.14 80 GLU A O 11
ATOM 15818 N N . GLU A 1 81 ? -1.770 -18.546 -13.140 1.00 44.43 81 GLU A N 11
ATOM 15819 C CA . GLU A 1 81 ? -1.274 -19.646 -12.321 1.00 53.42 81 GLU A CA 11
ATOM 15820 C C . GLU A 1 81 ? -0.250 -19.149 -11.305 1.00 11.11 81 GLU A C 11
ATOM 15821 O O . GLU A 1 81 ? -0.160 -19.668 -10.192 1.00 22.12 81 GLU A O 11
ATOM 15833 N N . THR A 1 82 ? 0.522 -18.139 -11.696 1.00 74.40 82 THR A N 11
ATOM 15834 C CA . THR A 1 82 ? 1.541 -17.573 -10.822 1.00 14.14 82 THR A CA 11
ATOM 15835 C C . THR A 1 82 ? 0.997 -16.380 -10.044 1.00 54.22 82 THR A C 11
ATOM 15836 O O . THR A 1 82 ? 1.375 -16.149 -8.896 1.00 3.33 82 THR A O 11
ATOM 15847 N N . LYS A 1 83 ? 0.105 -15.624 -10.677 1.00 25.02 83 LYS A N 11
ATOM 15848 C CA . LYS A 1 83 ? -0.493 -14.455 -10.044 1.00 53.33 83 LYS A CA 11
ATOM 15849 C C . LYS A 1 83 ? -1.036 -14.802 -8.662 1.00 11.02 83 LYS A C 11
ATOM 15850 O O . LYS A 1 83 ? -0.816 -14.070 -7.697 1.00 64.14 83 LYS A O 11
ATOM 15869 N N . GLN A 1 84 ? -1.745 -15.923 -8.574 1.00 1.12 84 GLN A N 11
ATOM 15870 C CA . GLN A 1 84 ? -2.318 -16.366 -7.308 1.00 61.44 84 GLN A CA 11
ATOM 15871 C C . GLN A 1 84 ? -1.266 -16.364 -6.204 1.00 70.41 84 GLN A C 11
ATOM 15872 O O . GLN A 1 84 ? -1.522 -15.904 -5.092 1.00 32.52 84 GLN A O 11
ATOM 15886 N N . GLN A 1 85 ? -0.083 -16.882 -6.520 1.00 10.35 85 GLN A N 11
ATOM 15887 C CA . GLN A 1 85 ? 1.007 -16.940 -5.553 1.00 31.13 85 GLN A CA 11
ATOM 15888 C C . GLN A 1 85 ? 1.336 -15.550 -5.018 1.00 53.04 85 GLN A C 11
ATOM 15889 O O . GLN A 1 85 ? 1.491 -15.359 -3.812 1.00 23.21 85 GLN A O 11
ATOM 15903 N N . ILE A 1 86 ? 1.440 -14.583 -5.924 1.00 23.12 86 ILE A N 11
ATOM 15904 C CA . ILE A 1 86 ? 1.750 -13.211 -5.543 1.00 11.33 86 ILE A CA 11
ATOM 15905 C C . ILE A 1 86 ? 0.587 -12.573 -4.791 1.00 34.24 86 ILE A C 11
ATOM 15906 O O . ILE A 1 86 ? 0.755 -12.062 -3.683 1.00 33.24 86 ILE A O 11
ATOM 15922 N N . LEU A 1 87 ? -0.594 -12.608 -5.399 1.00 21.21 87 LEU A N 11
ATOM 15923 C CA . LEU A 1 87 ? -1.787 -12.035 -4.786 1.00 75.42 87 LEU A CA 11
ATOM 15924 C C . LEU A 1 87 ? -1.955 -12.531 -3.353 1.00 53.14 87 LEU A C 11
ATOM 15925 O O . LEU A 1 87 ? -2.454 -11.809 -2.489 1.00 62.00 87 LEU A O 11
ATOM 15941 N N . THR A 1 88 ? -1.534 -13.767 -3.107 1.00 23.51 88 THR A N 11
ATOM 15942 C CA . THR A 1 88 ? -1.636 -14.360 -1.779 1.00 51.52 88 THR A CA 11
ATOM 15943 C C . THR A 1 88 ? -1.066 -13.427 -0.716 1.00 72.41 88 THR A C 11
ATOM 15944 O O . THR A 1 88 ? -1.512 -13.434 0.431 1.00 62.02 88 THR A O 11
ATOM 15955 N N . GLU A 1 89 ? -0.079 -12.626 -1.105 1.00 73.35 89 GLU A N 11
ATOM 15956 C CA . GLU A 1 89 ? 0.551 -11.688 -0.184 1.00 31.20 89 GLU A CA 11
ATOM 15957 C C . GLU A 1 89 ? 0.292 -10.247 -0.613 1.00 14.11 89 GLU A C 11
ATOM 15958 O O . GLU A 1 89 ? 0.188 -9.348 0.222 1.00 3.54 89 GLU A O 11
ATOM 15970 N N . LEU A 1 90 ? 0.188 -10.035 -1.920 1.00 50.41 90 LEU A N 11
ATOM 15971 C CA . LEU A 1 90 ? -0.059 -8.703 -2.462 1.00 2.32 90 LEU A CA 11
ATOM 15972 C C . LEU A 1 90 ? -1.229 -8.033 -1.749 1.00 74.30 90 LEU A C 11
ATOM 15973 O O . LEU A 1 90 ? -1.062 -7.008 -1.089 1.00 63.30 90 LEU A O 11
ATOM 15989 N N . GLN A 1 91 ? -2.413 -8.622 -1.886 1.00 14.52 91 GLN A N 11
ATOM 15990 C CA . GLN A 1 91 ? -3.611 -8.082 -1.253 1.00 74.23 91 GLN A CA 11
ATOM 15991 C C . GLN A 1 91 ? -3.843 -8.724 0.111 1.00 61.34 91 GLN A C 11
ATOM 15992 O O . GLN A 1 91 ? -4.250 -8.057 1.062 1.00 25.11 91 GLN A O 11
ATOM 16006 N N . LYS A 1 92 ? -3.582 -10.024 0.199 1.00 61.11 92 LYS A N 11
ATOM 16007 C CA . LYS A 1 92 ? -3.761 -10.758 1.446 1.00 4.22 92 LYS A CA 11
ATOM 16008 C C . LYS A 1 92 ? -2.526 -10.631 2.333 1.00 33.44 92 LYS A C 11
ATOM 16009 O O . LYS A 1 92 ? -1.605 -11.445 2.252 1.00 53.52 92 LYS A O 11
ATOM 16028 N N . MET A 1 1 ? 2.932 0.465 0.282 1.00 2.33 1 MET A N 12
ATOM 16029 C CA . MET A 1 1 ? 2.830 -0.098 -1.059 1.00 54.21 1 MET A CA 12
ATOM 16030 C C . MET A 1 1 ? 3.709 -1.336 -1.198 1.00 23.25 1 MET A C 12
ATOM 16031 O O . MET A 1 1 ? 4.730 -1.464 -0.521 1.00 30.41 1 MET A O 12
ATOM 16045 N N . LYS A 1 2 ? 3.307 -2.247 -2.078 1.00 44.50 2 LYS A N 12
ATOM 16046 C CA . LYS A 1 2 ? 4.059 -3.475 -2.307 1.00 1.25 2 LYS A CA 12
ATOM 16047 C C . LYS A 1 2 ? 4.938 -3.352 -3.547 1.00 4.11 2 LYS A C 12
ATOM 16048 O O . LYS A 1 2 ? 4.659 -3.962 -4.579 1.00 3.24 2 LYS A O 12
ATOM 16067 N N . GLN A 1 3 ? 6.001 -2.561 -3.437 1.00 71.04 3 GLN A N 12
ATOM 16068 C CA . GLN A 1 3 ? 6.921 -2.360 -4.551 1.00 12.13 3 GLN A CA 12
ATOM 16069 C C . GLN A 1 3 ? 7.392 -3.696 -5.116 1.00 55.21 3 GLN A C 12
ATOM 16070 O O . GLN A 1 3 ? 8.111 -4.443 -4.453 1.00 71.44 3 GLN A O 12
ATOM 16084 N N . VAL A 1 4 ? 6.980 -3.990 -6.345 1.00 64.44 4 VAL A N 12
ATOM 16085 C CA . VAL A 1 4 ? 7.361 -5.236 -7.001 1.00 35.23 4 VAL A CA 12
ATOM 16086 C C . VAL A 1 4 ? 8.358 -4.983 -8.125 1.00 63.43 4 VAL A C 12
ATOM 16087 O O . VAL A 1 4 ? 8.009 -4.423 -9.166 1.00 25.45 4 VAL A O 12
ATOM 16100 N N . LEU A 1 5 ? 9.601 -5.400 -7.910 1.00 43.24 5 LEU A N 12
ATOM 16101 C CA . LEU A 1 5 ? 10.652 -5.219 -8.907 1.00 33.34 5 LEU A CA 12
ATOM 16102 C C . LEU A 1 5 ? 10.522 -6.247 -10.026 1.00 44.25 5 LEU A C 12
ATOM 16103 O O . LEU A 1 5 ? 9.712 -7.170 -9.946 1.00 22.34 5 LEU A O 12
ATOM 16119 N N . VAL A 1 6 ? 11.328 -6.081 -11.071 1.00 10.03 6 VAL A N 12
ATOM 16120 C CA . VAL A 1 6 ? 11.306 -6.996 -12.206 1.00 3.31 6 VAL A CA 12
ATOM 16121 C C . VAL A 1 6 ? 12.677 -7.082 -12.868 1.00 54.15 6 VAL A C 12
ATOM 16122 O O . VAL A 1 6 ? 13.104 -6.155 -13.556 1.00 60.33 6 VAL A O 12
ATOM 16135 N N . ALA A 1 7 ? 13.361 -8.201 -12.657 1.00 32.33 7 ALA A N 12
ATOM 16136 C CA . ALA A 1 7 ? 14.682 -8.410 -13.236 1.00 22.14 7 ALA A CA 12
ATOM 16137 C C . ALA A 1 7 ? 14.698 -9.638 -14.140 1.00 12.04 7 ALA A C 12
ATOM 16138 O O . ALA A 1 7 ? 13.822 -10.499 -14.048 1.00 71.01 7 ALA A O 12
ATOM 16145 N N . CYS A 1 8 ? 15.697 -9.712 -15.012 1.00 11.12 8 CYS A N 12
ATOM 16146 C CA . CYS A 1 8 ? 15.825 -10.835 -15.934 1.00 42.41 8 CYS A CA 12
ATOM 16147 C C . CYS A 1 8 ? 17.261 -10.968 -16.432 1.00 32.02 8 CYS A C 12
ATOM 16148 O O . CYS A 1 8 ? 17.869 -9.993 -16.872 1.00 23.55 8 CYS A O 12
ATOM 16156 N N . GLY A 1 9 ? 17.797 -12.183 -16.358 1.00 1.53 9 GLY A N 12
ATOM 16157 C CA . GLY A 1 9 ? 19.158 -12.421 -16.802 1.00 52.04 9 GLY A CA 12
ATOM 16158 C C . GLY A 1 9 ? 19.281 -13.674 -17.647 1.00 55.40 9 GLY A C 12
ATOM 16159 O O . GLY A 1 9 ? 19.855 -13.643 -18.735 1.00 11.11 9 GLY A O 12
ATOM 16163 N N . ALA A 1 10 ? 18.741 -14.779 -17.145 1.00 30.44 10 ALA A N 12
ATOM 16164 C CA . ALA A 1 10 ? 18.793 -16.048 -17.861 1.00 34.04 10 ALA A CA 12
ATOM 16165 C C . ALA A 1 10 ? 18.282 -15.893 -19.289 1.00 62.32 10 ALA A C 12
ATOM 16166 O O . ALA A 1 10 ? 17.078 -15.801 -19.522 1.00 13.01 10 ALA A O 12
ATOM 16173 N N . GLY A 1 11 ? 19.208 -15.865 -20.244 1.00 15.13 11 GLY A N 12
ATOM 16174 C CA . GLY A 1 11 ? 18.831 -15.720 -21.638 1.00 21.13 11 GLY A CA 12
ATOM 16175 C C . GLY A 1 11 ? 18.461 -14.294 -21.993 1.00 45.24 11 GLY A C 12
ATOM 16176 O O . GLY A 1 11 ? 17.464 -13.763 -21.503 1.00 61.51 11 GLY A O 12
ATOM 16180 N N . ILE A 1 12 ? 19.267 -13.671 -22.847 1.00 2.33 12 ILE A N 12
ATOM 16181 C CA . ILE A 1 12 ? 19.019 -12.297 -23.266 1.00 64.14 12 ILE A CA 12
ATOM 16182 C C . ILE A 1 12 ? 17.593 -12.128 -23.780 1.00 4.25 12 ILE A C 12
ATOM 16183 O O . ILE A 1 12 ? 17.100 -12.947 -24.555 1.00 5.25 12 ILE A O 12
ATOM 16199 N N . ALA A 1 13 ? 16.936 -11.058 -23.343 1.00 24.21 13 ALA A N 12
ATOM 16200 C CA . ALA A 1 13 ? 15.568 -10.779 -23.761 1.00 2.11 13 ALA A CA 12
ATOM 16201 C C . ALA A 1 13 ? 15.089 -9.440 -23.211 1.00 52.32 13 ALA A C 12
ATOM 16202 O O . ALA A 1 13 ? 15.858 -8.694 -22.603 1.00 61.43 13 ALA A O 12
ATOM 16209 N N . THR A 1 14 ? 13.812 -9.138 -23.429 1.00 64.40 14 THR A N 12
ATOM 16210 C CA . THR A 1 14 ? 13.231 -7.888 -22.957 1.00 71.12 14 THR A CA 12
ATOM 16211 C C . THR A 1 14 ? 11.955 -8.141 -22.162 1.00 2.31 14 THR A C 12
ATOM 16212 O O . THR A 1 14 ? 10.904 -8.432 -22.732 1.00 62.44 14 THR A O 12
ATOM 16223 N N . SER A 1 15 ? 12.054 -8.026 -20.841 1.00 61.03 15 SER A N 12
ATOM 16224 C CA . SER A 1 15 ? 10.908 -8.245 -19.967 1.00 71.20 15 SER A CA 12
ATOM 16225 C C . SER A 1 15 ? 9.870 -7.141 -20.144 1.00 44.42 15 SER A C 12
ATOM 16226 O O . SER A 1 15 ? 9.888 -6.135 -19.433 1.00 33.52 15 SER A O 12
ATOM 16234 N N . THR A 1 16 ? 8.966 -7.334 -21.099 1.00 61.43 16 THR A N 12
ATOM 16235 C CA . THR A 1 16 ? 7.921 -6.356 -21.372 1.00 43.24 16 THR A CA 12
ATOM 16236 C C . THR A 1 16 ? 6.536 -6.970 -21.207 1.00 71.04 16 THR A C 12
ATOM 16237 O O . THR A 1 16 ? 5.689 -6.433 -20.493 1.00 72.24 16 THR A O 12
ATOM 16248 N N . VAL A 1 17 ? 6.311 -8.099 -21.872 1.00 24.44 17 VAL A N 12
ATOM 16249 C CA . VAL A 1 17 ? 5.028 -8.788 -21.797 1.00 25.12 17 VAL A CA 12
ATOM 16250 C C . VAL A 1 17 ? 4.606 -9.007 -20.348 1.00 52.25 17 VAL A C 12
ATOM 16251 O O . VAL A 1 17 ? 3.433 -8.863 -20.004 1.00 75.13 17 VAL A O 12
ATOM 16264 N N . VAL A 1 18 ? 5.570 -9.355 -19.502 1.00 61.14 18 VAL A N 12
ATOM 16265 C CA . VAL A 1 18 ? 5.299 -9.592 -18.090 1.00 32.43 18 VAL A CA 12
ATOM 16266 C C . VAL A 1 18 ? 4.778 -8.331 -17.411 1.00 0.44 18 VAL A C 12
ATOM 16267 O O . VAL A 1 18 ? 3.618 -8.265 -17.006 1.00 40.14 18 VAL A O 12
ATOM 16280 N N . ASN A 1 19 ? 5.644 -7.330 -17.289 1.00 64.12 19 ASN A N 12
ATOM 16281 C CA . ASN A 1 19 ? 5.272 -6.069 -16.659 1.00 10.24 19 ASN A CA 12
ATOM 16282 C C . ASN A 1 19 ? 3.990 -5.512 -17.271 1.00 21.42 19 ASN A C 12
ATOM 16283 O O . ASN A 1 19 ? 3.112 -5.025 -16.560 1.00 73.34 19 ASN A O 12
ATOM 16294 N N . ASN A 1 20 ? 3.891 -5.589 -18.594 1.00 33.31 20 ASN A N 12
ATOM 16295 C CA . ASN A 1 20 ? 2.716 -5.093 -19.302 1.00 63.43 20 ASN A CA 12
ATOM 16296 C C . ASN A 1 20 ? 1.473 -5.889 -18.917 1.00 54.22 20 ASN A C 12
ATOM 16297 O O . ASN A 1 20 ? 0.364 -5.355 -18.897 1.00 31.32 20 ASN A O 12
ATOM 16308 N N . ALA A 1 21 ? 1.666 -7.168 -18.612 1.00 10.31 21 ALA A N 12
ATOM 16309 C CA . ALA A 1 21 ? 0.561 -8.036 -18.225 1.00 21.13 21 ALA A CA 12
ATOM 16310 C C . ALA A 1 21 ? 0.191 -7.833 -16.760 1.00 33.15 21 ALA A C 12
ATOM 16311 O O . ALA A 1 21 ? -0.977 -7.939 -16.385 1.00 34.14 21 ALA A O 12
ATOM 16318 N N . ILE A 1 22 ? 1.192 -7.542 -15.936 1.00 12.31 22 ILE A N 12
ATOM 16319 C CA . ILE A 1 22 ? 0.970 -7.324 -14.512 1.00 10.41 22 ILE A CA 12
ATOM 16320 C C . ILE A 1 22 ? 0.389 -5.938 -14.252 1.00 1.12 22 ILE A C 12
ATOM 16321 O O . ILE A 1 22 ? -0.471 -5.767 -13.389 1.00 33.31 22 ILE A O 12
ATOM 16337 N N . GLU A 1 23 ? 0.865 -4.952 -15.006 1.00 12.32 23 GLU A N 12
ATOM 16338 C CA . GLU A 1 23 ? 0.391 -3.581 -14.857 1.00 3.42 23 GLU A CA 12
ATOM 16339 C C . GLU A 1 23 ? -1.084 -3.471 -15.232 1.00 43.44 23 GLU A C 12
ATOM 16340 O O . GLU A 1 23 ? -1.832 -2.703 -14.629 1.00 52.31 23 GLU A O 12
ATOM 16352 N N . GLU A 1 24 ? -1.493 -4.244 -16.234 1.00 3.34 24 GLU A N 12
ATOM 16353 C CA . GLU A 1 24 ? -2.877 -4.232 -16.690 1.00 53.15 24 GLU A CA 12
ATOM 16354 C C . GLU A 1 24 ? -3.773 -5.010 -15.731 1.00 74.35 24 GLU A C 12
ATOM 16355 O O . GLU A 1 24 ? -4.931 -4.651 -15.517 1.00 5.33 24 GLU A O 12
ATOM 16367 N N . MET A 1 25 ? -3.229 -6.079 -15.159 1.00 35.05 25 MET A N 12
ATOM 16368 C CA . MET A 1 25 ? -3.979 -6.908 -14.222 1.00 70.30 25 MET A CA 12
ATOM 16369 C C . MET A 1 25 ? -4.134 -6.205 -12.877 1.00 60.41 25 MET A C 12
ATOM 16370 O O . MET A 1 25 ? -5.237 -6.112 -12.339 1.00 25.14 25 MET A O 12
ATOM 16384 N N . ALA A 1 26 ? -3.022 -5.713 -12.340 1.00 74.12 26 ALA A N 12
ATOM 16385 C CA . ALA A 1 26 ? -3.036 -5.018 -11.059 1.00 41.54 26 ALA A CA 12
ATOM 16386 C C . ALA A 1 26 ? -4.087 -3.913 -11.045 1.00 72.14 26 ALA A C 12
ATOM 16387 O O . ALA A 1 26 ? -4.692 -3.630 -10.011 1.00 74.41 26 ALA A O 12
ATOM 16394 N N . LYS A 1 27 ? -4.300 -3.291 -12.200 1.00 1.41 27 LYS A N 12
ATOM 16395 C CA . LYS A 1 27 ? -5.279 -2.217 -12.322 1.00 2.24 27 LYS A CA 12
ATOM 16396 C C . LYS A 1 27 ? -6.699 -2.758 -12.193 1.00 70.14 27 LYS A C 12
ATOM 16397 O O . LYS A 1 27 ? -7.537 -2.170 -11.512 1.00 14.54 27 LYS A O 12
ATOM 16416 N N . GLU A 1 28 ? -6.961 -3.883 -12.852 1.00 43.21 28 GLU A N 12
ATOM 16417 C CA . GLU A 1 28 ? -8.280 -4.503 -12.810 1.00 41.40 28 GLU A CA 12
ATOM 16418 C C . GLU A 1 28 ? -8.662 -4.872 -11.380 1.00 12.14 28 GLU A C 12
ATOM 16419 O O . GLU A 1 28 ? -9.828 -4.778 -10.993 1.00 25.14 28 GLU A O 12
ATOM 16431 N N . HIS A 1 29 ? -7.672 -5.293 -10.599 1.00 13.34 29 HIS A N 12
ATOM 16432 C CA . HIS A 1 29 ? -7.904 -5.676 -9.211 1.00 21.54 29 HIS A CA 12
ATOM 16433 C C . HIS A 1 29 ? -7.983 -4.446 -8.313 1.00 10.45 29 HIS A C 12
ATOM 16434 O O . HIS A 1 29 ? -8.655 -4.459 -7.282 1.00 71.53 29 HIS A O 12
ATOM 16448 N N . ASN A 1 30 ? -7.291 -3.383 -8.711 1.00 11.02 30 ASN A N 12
ATOM 16449 C CA . ASN A 1 30 ? -7.282 -2.144 -7.941 1.00 72.31 30 ASN A CA 12
ATOM 16450 C C . ASN A 1 30 ? -6.608 -2.350 -6.588 1.00 14.33 30 ASN A C 12
ATOM 16451 O O . ASN A 1 30 ? -7.112 -1.901 -5.558 1.00 35.13 30 ASN A O 12
ATOM 16462 N N . ILE A 1 31 ? -5.467 -3.030 -6.599 1.00 1.35 31 ILE A N 12
ATOM 16463 C CA . ILE A 1 31 ? -4.723 -3.293 -5.373 1.00 14.33 31 ILE A CA 12
ATOM 16464 C C . ILE A 1 31 ? -3.576 -2.303 -5.203 1.00 0.15 31 ILE A C 12
ATOM 16465 O O . ILE A 1 31 ? -3.027 -1.797 -6.182 1.00 23.44 31 ILE A O 12
ATOM 16481 N N . LYS A 1 32 ? -3.217 -2.031 -3.952 1.00 61.15 32 LYS A N 12
ATOM 16482 C CA . LYS A 1 32 ? -2.132 -1.104 -3.652 1.00 33.22 32 LYS A CA 12
ATOM 16483 C C . LYS A 1 32 ? -0.776 -1.747 -3.923 1.00 30.41 32 LYS A C 12
ATOM 16484 O O . LYS A 1 32 ? -0.016 -2.031 -2.997 1.00 2.40 32 LYS A O 12
ATOM 16503 N N . VAL A 1 33 ? -0.478 -1.974 -5.198 1.00 71.24 33 VAL A N 12
ATOM 16504 C CA . VAL A 1 33 ? 0.788 -2.581 -5.591 1.00 71.54 33 VAL A CA 12
ATOM 16505 C C . VAL A 1 33 ? 1.369 -1.894 -6.822 1.00 13.32 33 VAL A C 12
ATOM 16506 O O . VAL A 1 33 ? 0.694 -1.749 -7.841 1.00 53.41 33 VAL A O 12
ATOM 16519 N N . ASP A 1 34 ? 2.624 -1.473 -6.720 1.00 4.53 34 ASP A N 12
ATOM 16520 C CA . ASP A 1 34 ? 3.298 -0.801 -7.825 1.00 51.11 34 ASP A CA 12
ATOM 16521 C C . ASP A 1 34 ? 4.269 -1.747 -8.525 1.00 55.13 34 ASP A C 12
ATOM 16522 O O . ASP A 1 34 ? 4.644 -2.784 -7.977 1.00 53.15 34 ASP A O 12
ATOM 16531 N N . ILE A 1 35 ? 4.670 -1.383 -9.738 1.00 51.25 35 ILE A N 12
ATOM 16532 C CA . ILE A 1 35 ? 5.596 -2.199 -10.513 1.00 25.10 35 ILE A CA 12
ATOM 16533 C C . ILE A 1 35 ? 6.853 -1.413 -10.873 1.00 33.21 35 ILE A C 12
ATOM 16534 O O . ILE A 1 35 ? 6.811 -0.193 -11.031 1.00 5.11 35 ILE A O 12
ATOM 16550 N N . LYS A 1 36 ? 7.970 -2.121 -11.003 1.00 33.00 36 LYS A N 12
ATOM 16551 C CA . LYS A 1 36 ? 9.239 -1.492 -11.348 1.00 0.23 36 LYS A CA 12
ATOM 16552 C C . LYS A 1 36 ? 10.126 -2.452 -12.134 1.00 41.54 36 LYS A C 12
ATOM 16553 O O . LYS A 1 36 ? 10.119 -3.658 -11.891 1.00 13.34 36 LYS A O 12
ATOM 16572 N N . GLN A 1 37 ? 10.889 -1.907 -13.077 1.00 21.23 37 GLN A N 12
ATOM 16573 C CA . GLN A 1 37 ? 11.782 -2.716 -13.898 1.00 20.33 37 GLN A CA 12
ATOM 16574 C C . GLN A 1 37 ? 13.239 -2.336 -13.655 1.00 31.34 37 GLN A C 12
ATOM 16575 O O . GLN A 1 37 ? 13.633 -1.188 -13.859 1.00 41.31 37 GLN A O 12
ATOM 16589 N N . ILE A 1 38 ? 14.033 -3.307 -13.217 1.00 64.32 38 ILE A N 12
ATOM 16590 C CA . ILE A 1 38 ? 15.447 -3.074 -12.947 1.00 54.11 38 ILE A CA 12
ATOM 16591 C C . ILE A 1 38 ? 16.290 -4.279 -13.350 1.00 54.03 38 ILE A C 12
ATOM 16592 O O . ILE A 1 38 ? 15.763 -5.297 -13.799 1.00 32.41 38 ILE A O 12
ATOM 16608 N N . LYS A 1 39 ? 17.602 -4.157 -13.186 1.00 65.21 39 LYS A N 12
ATOM 16609 C CA . LYS A 1 39 ? 18.520 -5.237 -13.529 1.00 44.24 39 LYS A CA 12
ATOM 16610 C C . LYS A 1 39 ? 18.901 -6.042 -12.291 1.00 75.32 39 LYS A C 12
ATOM 16611 O O . LYS A 1 39 ? 18.656 -5.615 -11.162 1.00 75.35 39 LYS A O 12
ATOM 16630 N N . ILE A 1 40 ? 19.501 -7.207 -12.510 1.00 71.21 40 ILE A N 12
ATOM 16631 C CA . ILE A 1 40 ? 19.917 -8.070 -11.411 1.00 72.04 40 ILE A CA 12
ATOM 16632 C C . ILE A 1 40 ? 20.852 -7.334 -10.458 1.00 64.12 40 ILE A C 12
ATOM 16633 O O . ILE A 1 40 ? 20.907 -7.637 -9.266 1.00 23.41 40 ILE A O 12
ATOM 16649 N N . THR A 1 41 ? 21.587 -6.363 -10.991 1.00 40.42 41 THR A N 12
ATOM 16650 C CA . THR A 1 41 ? 22.520 -5.582 -10.189 1.00 1.02 41 THR A CA 12
ATOM 16651 C C . THR A 1 41 ? 21.800 -4.468 -9.437 1.00 25.33 41 THR A C 12
ATOM 16652 O O . THR A 1 41 ? 22.246 -4.037 -8.374 1.00 34.34 41 THR A O 12
ATOM 16663 N N . GLU A 1 42 ? 20.686 -4.007 -9.996 1.00 32.44 42 GLU A N 12
ATOM 16664 C CA . GLU A 1 42 ? 19.905 -2.943 -9.376 1.00 20.10 42 GLU A CA 12
ATOM 16665 C C . GLU A 1 42 ? 19.018 -3.496 -8.264 1.00 52.32 42 GLU A C 12
ATOM 16666 O O . GLU A 1 42 ? 18.624 -2.771 -7.351 1.00 12.54 42 GLU A O 12
ATOM 16678 N N . VAL A 1 43 ? 18.707 -4.785 -8.349 1.00 75.23 43 VAL A N 12
ATOM 16679 C CA . VAL A 1 43 ? 17.867 -5.436 -7.351 1.00 75.42 43 VAL A CA 12
ATOM 16680 C C . VAL A 1 43 ? 18.582 -5.532 -6.009 1.00 24.54 43 VAL A C 12
ATOM 16681 O O . VAL A 1 43 ? 17.949 -5.685 -4.965 1.00 50.40 43 VAL A O 12
ATOM 16694 N N . GLY A 1 44 ? 19.909 -5.442 -6.043 1.00 55.02 44 GLY A N 12
ATOM 16695 C CA . GLY A 1 44 ? 20.689 -5.520 -4.823 1.00 25.44 44 GLY A CA 12
ATOM 16696 C C . GLY A 1 44 ? 20.156 -4.611 -3.733 1.00 73.34 44 GLY A C 12
ATOM 16697 O O . GLY A 1 44 ? 19.654 -5.067 -2.706 1.00 13.24 44 GLY A O 12
ATOM 16701 N N . PRO A 1 45 ? 20.263 -3.292 -3.953 1.00 22.44 45 PRO A N 12
ATOM 16702 C CA . PRO A 1 45 ? 19.794 -2.289 -2.992 1.00 72.51 45 PRO A CA 12
ATOM 16703 C C . PRO A 1 45 ? 18.273 -2.248 -2.894 1.00 33.44 45 PRO A C 12
ATOM 16704 O O . PRO A 1 45 ? 17.718 -1.757 -1.911 1.00 14.43 45 PRO A O 12
ATOM 16715 N N . TYR A 1 46 ? 17.604 -2.768 -3.917 1.00 21.10 46 TYR A N 12
ATOM 16716 C CA . TYR A 1 46 ? 16.146 -2.789 -3.946 1.00 45.22 46 TYR A CA 12
ATOM 16717 C C . TYR A 1 46 ? 15.609 -4.104 -3.391 1.00 61.40 46 TYR A C 12
ATOM 16718 O O . TYR A 1 46 ? 14.591 -4.617 -3.856 1.00 4.53 46 TYR A O 12
ATOM 16736 N N . GLU A 1 47 ? 16.301 -4.645 -2.393 1.00 45.21 47 GLU A N 12
ATOM 16737 C CA . GLU A 1 47 ? 15.894 -5.901 -1.774 1.00 44.30 47 GLU A CA 12
ATOM 16738 C C . GLU A 1 47 ? 15.112 -5.645 -0.489 1.00 74.42 47 GLU A C 12
ATOM 16739 O O . GLU A 1 47 ? 13.960 -6.059 -0.359 1.00 35.40 47 GLU A O 12
ATOM 16751 N N . ASP A 1 48 ? 15.746 -4.962 0.457 1.00 52.42 48 ASP A N 12
ATOM 16752 C CA . ASP A 1 48 ? 15.110 -4.650 1.732 1.00 72.14 48 ASP A CA 12
ATOM 16753 C C . ASP A 1 48 ? 13.944 -3.686 1.536 1.00 2.40 48 ASP A C 12
ATOM 16754 O O . ASP A 1 48 ? 12.833 -3.933 2.006 1.00 22.04 48 ASP A O 12
ATOM 16763 N N . THR A 1 49 ? 14.205 -2.584 0.839 1.00 12.33 49 THR A N 12
ATOM 16764 C CA . THR A 1 49 ? 13.179 -1.581 0.583 1.00 12.34 49 THR A CA 12
ATOM 16765 C C . THR A 1 49 ? 11.941 -2.209 -0.048 1.00 5.31 49 THR A C 12
ATOM 16766 O O . THR A 1 49 ? 10.829 -2.053 0.456 1.00 64.14 49 THR A O 12
ATOM 16777 N N . ALA A 1 50 ? 12.142 -2.919 -1.153 1.00 25.21 50 ALA A N 12
ATOM 16778 C CA . ALA A 1 50 ? 11.043 -3.573 -1.851 1.00 72.12 50 ALA A CA 12
ATOM 16779 C C . ALA A 1 50 ? 10.431 -4.679 -0.998 1.00 61.22 50 ALA A C 12
ATOM 16780 O O . ALA A 1 50 ? 11.014 -5.100 0.001 1.00 64.10 50 ALA A O 12
ATOM 16787 N N . ASP A 1 51 ? 9.253 -5.145 -1.398 1.00 62.31 51 ASP A N 12
ATOM 16788 C CA . ASP A 1 51 ? 8.562 -6.203 -0.670 1.00 63.30 51 ASP A CA 12
ATOM 16789 C C . ASP A 1 51 ? 8.557 -7.501 -1.472 1.00 51.23 51 ASP A C 12
ATOM 16790 O O . ASP A 1 51 ? 8.905 -8.564 -0.956 1.00 54.22 51 ASP A O 12
ATOM 16799 N N . LEU A 1 52 ? 8.159 -7.407 -2.736 1.00 43.03 52 LEU A N 12
ATOM 16800 C CA . LEU A 1 52 ? 8.107 -8.574 -3.611 1.00 3.44 52 LEU A CA 12
ATOM 16801 C C . LEU A 1 52 ? 9.056 -8.410 -4.794 1.00 22.33 52 LEU A C 12
ATOM 16802 O O . LEU A 1 52 ? 9.318 -7.294 -5.244 1.00 74.01 52 LEU A O 12
ATOM 16818 N N . LEU A 1 53 ? 9.567 -9.530 -5.294 1.00 44.41 53 LEU A N 12
ATOM 16819 C CA . LEU A 1 53 ? 10.486 -9.511 -6.427 1.00 71.43 53 LEU A CA 12
ATOM 16820 C C . LEU A 1 53 ? 10.190 -10.660 -7.387 1.00 12.42 53 LEU A C 12
ATOM 16821 O O . LEU A 1 53 ? 9.787 -11.745 -6.968 1.00 10.34 53 LEU A O 12
ATOM 16837 N N . VAL A 1 54 ? 10.394 -10.414 -8.677 1.00 42.50 54 VAL A N 12
ATOM 16838 C CA . VAL A 1 54 ? 10.153 -11.428 -9.696 1.00 55.43 54 VAL A CA 12
ATOM 16839 C C . VAL A 1 54 ? 11.262 -11.431 -10.742 1.00 53.12 54 VAL A C 12
ATOM 16840 O O . VAL A 1 54 ? 11.515 -10.420 -11.398 1.00 63.04 54 VAL A O 12
ATOM 16853 N N . THR A 1 55 ? 11.921 -12.575 -10.894 1.00 24.21 55 THR A N 12
ATOM 16854 C CA . THR A 1 55 ? 13.004 -12.711 -11.860 1.00 4.24 55 THR A CA 12
ATOM 16855 C C . THR A 1 55 ? 13.098 -14.139 -12.384 1.00 72.11 55 THR A C 12
ATOM 16856 O O . THR A 1 55 ? 12.800 -15.096 -11.668 1.00 1.20 55 THR A O 12
ATOM 16867 N N . THR A 1 56 ? 13.514 -14.278 -13.639 1.00 52.22 56 THR A N 12
ATOM 16868 C CA . THR A 1 56 ? 13.646 -15.590 -14.260 1.00 1.21 56 THR A CA 12
ATOM 16869 C C . THR A 1 56 ? 15.090 -16.077 -14.213 1.00 73.13 56 THR A C 12
ATOM 16870 O O . THR A 1 56 ? 15.568 -16.721 -15.146 1.00 74.45 56 THR A O 12
ATOM 16881 N N . ALA A 1 57 ? 15.779 -15.766 -13.121 1.00 5.22 57 ALA A N 12
ATOM 16882 C CA . ALA A 1 57 ? 17.168 -16.175 -12.952 1.00 3.22 57 ALA A CA 12
ATOM 16883 C C . ALA A 1 57 ? 17.330 -17.082 -11.737 1.00 15.24 57 ALA A C 12
ATOM 16884 O O . ALA A 1 57 ? 16.345 -17.495 -11.124 1.00 44.01 57 ALA A O 12
ATOM 16891 N N . MET A 1 58 ? 18.577 -17.388 -11.394 1.00 15.12 58 MET A N 12
ATOM 16892 C CA . MET A 1 58 ? 18.866 -18.246 -10.251 1.00 34.12 58 MET A CA 12
ATOM 16893 C C . MET A 1 58 ? 19.710 -17.508 -9.216 1.00 55.04 58 MET A C 12
ATOM 16894 O O . MET A 1 58 ? 20.291 -16.461 -9.506 1.00 35.41 58 MET A O 12
ATOM 16908 N N . THR A 1 59 ? 19.773 -18.059 -8.008 1.00 70.33 59 THR A N 12
ATOM 16909 C CA . THR A 1 59 ? 20.544 -17.453 -6.931 1.00 3.51 59 THR A CA 12
ATOM 16910 C C . THR A 1 59 ? 20.839 -18.463 -5.828 1.00 75.45 59 THR A C 12
ATOM 16911 O O . THR A 1 59 ? 20.173 -19.494 -5.723 1.00 23.11 59 THR A O 12
ATOM 16922 N N . LYS A 1 60 ? 21.839 -18.162 -5.008 1.00 30.34 60 LYS A N 12
ATOM 16923 C CA . LYS A 1 60 ? 22.221 -19.044 -3.911 1.00 10.54 60 LYS A CA 12
ATOM 16924 C C . LYS A 1 60 ? 21.442 -18.705 -2.644 1.00 13.41 60 LYS A C 12
ATOM 16925 O O . LYS A 1 60 ? 22.021 -18.555 -1.568 1.00 14.34 60 LYS A O 12
ATOM 16944 N N . LYS A 1 61 ? 20.125 -18.586 -2.778 1.00 62.44 61 LYS A N 12
ATOM 16945 C CA . LYS A 1 61 ? 19.265 -18.268 -1.645 1.00 22.12 61 LYS A CA 12
ATOM 16946 C C . LYS A 1 61 ? 19.769 -17.030 -0.910 1.00 42.23 61 LYS A C 12
ATOM 16947 O O . LYS A 1 61 ? 19.966 -17.055 0.304 1.00 63.40 61 LYS A O 12
ATOM 16966 N N . GLU A 1 62 ? 19.974 -15.948 -1.655 1.00 41.11 62 GLU A N 12
ATOM 16967 C CA . GLU A 1 62 ? 20.454 -14.700 -1.073 1.00 24.32 62 GLU A CA 12
ATOM 16968 C C . GLU A 1 62 ? 19.384 -13.615 -1.153 1.00 25.23 62 GLU A C 12
ATOM 16969 O O . GLU A 1 62 ? 19.690 -12.441 -1.363 1.00 70.25 62 GLU A O 12
ATOM 16981 N N . TYR A 1 63 ? 18.130 -14.017 -0.983 1.00 54.44 63 TYR A N 12
ATOM 16982 C CA . TYR A 1 63 ? 17.013 -13.080 -1.039 1.00 64.21 63 TYR A CA 12
ATOM 16983 C C . TYR A 1 63 ? 16.256 -13.056 0.285 1.00 74.42 63 TYR A C 12
ATOM 16984 O O . TYR A 1 63 ? 16.119 -14.080 0.955 1.00 63.32 63 TYR A O 12
ATOM 17002 N N . LYS A 1 64 ? 15.763 -11.879 0.656 1.00 62.51 64 LYS A N 12
ATOM 17003 C CA . LYS A 1 64 ? 15.017 -11.719 1.898 1.00 33.21 64 LYS A CA 12
ATOM 17004 C C . LYS A 1 64 ? 13.517 -11.658 1.628 1.00 72.14 64 LYS A C 12
ATOM 17005 O O . LYS A 1 64 ? 12.794 -10.883 2.254 1.00 40.30 64 LYS A O 12
ATOM 17024 N N . PHE A 1 65 ? 13.055 -12.481 0.692 1.00 31.11 65 PHE A N 12
ATOM 17025 C CA . PHE A 1 65 ? 11.640 -12.521 0.339 1.00 5.33 65 PHE A CA 12
ATOM 17026 C C . PHE A 1 65 ? 11.347 -13.686 -0.602 1.00 0.44 65 PHE A C 12
ATOM 17027 O O . PHE A 1 65 ? 12.232 -14.207 -1.280 1.00 43.43 65 PHE A O 12
ATOM 17044 N N . PRO A 1 66 ? 10.074 -14.105 -0.644 1.00 33.23 66 PRO A N 12
ATOM 17045 C CA . PRO A 1 66 ? 9.633 -15.213 -1.497 1.00 50.40 66 PRO A CA 12
ATOM 17046 C C . PRO A 1 66 ? 9.666 -14.852 -2.978 1.00 52.32 66 PRO A C 12
ATOM 17047 O O . PRO A 1 66 ? 8.647 -14.476 -3.559 1.00 3.45 66 PRO A O 12
ATOM 17058 N N . VAL A 1 67 ? 10.843 -14.969 -3.585 1.00 55.13 67 VAL A N 12
ATOM 17059 C CA . VAL A 1 67 ? 11.007 -14.656 -5.000 1.00 24.42 67 VAL A CA 12
ATOM 17060 C C . VAL A 1 67 ? 10.073 -15.498 -5.861 1.00 74.12 67 VAL A C 12
ATOM 17061 O O . VAL A 1 67 ? 9.881 -16.687 -5.607 1.00 34.52 67 VAL A O 12
ATOM 17074 N N . ILE A 1 68 ? 9.494 -14.873 -6.881 1.00 62.33 68 ILE A N 12
ATOM 17075 C CA . ILE A 1 68 ? 8.581 -15.566 -7.782 1.00 15.44 68 ILE A CA 12
ATOM 17076 C C . ILE A 1 68 ? 9.146 -15.629 -9.196 1.00 71.34 68 ILE A C 12
ATOM 17077 O O . ILE A 1 68 ? 9.192 -14.623 -9.903 1.00 71.50 68 ILE A O 12
ATOM 17093 N N . ASN A 1 69 ? 9.574 -16.820 -9.604 1.00 13.03 69 ASN A N 12
ATOM 17094 C CA . ASN A 1 69 ? 10.135 -17.016 -10.935 1.00 41.13 69 ASN A CA 12
ATOM 17095 C C . ASN A 1 69 ? 9.092 -16.732 -12.012 1.00 63.54 69 ASN A C 12
ATOM 17096 O O . ASN A 1 69 ? 7.985 -17.268 -11.975 1.00 11.13 69 ASN A O 12
ATOM 17107 N N . ALA A 1 70 ? 9.455 -15.887 -12.972 1.00 22.42 70 ALA A N 12
ATOM 17108 C CA . ALA A 1 70 ? 8.553 -15.535 -14.061 1.00 13.23 70 ALA A CA 12
ATOM 17109 C C . ALA A 1 70 ? 8.802 -16.409 -15.285 1.00 51.11 70 ALA A C 12
ATOM 17110 O O . ALA A 1 70 ? 8.695 -15.947 -16.421 1.00 44.13 70 ALA A O 12
ATOM 17117 N N . ARG A 1 71 ? 9.135 -17.673 -15.046 1.00 73.10 71 ARG A N 12
ATOM 17118 C CA . ARG A 1 71 ? 9.401 -18.611 -16.130 1.00 30.11 71 ARG A CA 12
ATOM 17119 C C . ARG A 1 71 ? 8.123 -18.927 -16.902 1.00 22.23 71 ARG A C 12
ATOM 17120 O O . ARG A 1 71 ? 8.129 -18.996 -18.130 1.00 23.31 71 ARG A O 12
ATOM 17141 N N . ASN A 1 72 ? 7.029 -19.119 -16.172 1.00 1.53 72 ASN A N 12
ATOM 17142 C CA . ASN A 1 72 ? 5.744 -19.428 -16.788 1.00 31.45 72 ASN A CA 12
ATOM 17143 C C . ASN A 1 72 ? 5.389 -18.397 -17.854 1.00 51.20 72 ASN A C 12
ATOM 17144 O O . ASN A 1 72 ? 4.787 -18.727 -18.876 1.00 52.41 72 ASN A O 12
ATOM 17155 N N . PHE A 1 73 ? 5.767 -17.146 -17.609 1.00 34.51 73 PHE A N 12
ATOM 17156 C CA . PHE A 1 73 ? 5.488 -16.066 -18.548 1.00 1.25 73 PHE A CA 12
ATOM 17157 C C . PHE A 1 73 ? 6.112 -16.355 -19.910 1.00 15.40 73 PHE A C 12
ATOM 17158 O O . PHE A 1 73 ? 5.635 -15.873 -20.938 1.00 50.55 73 PHE A O 12
ATOM 17175 N N . LEU A 1 74 ? 7.180 -17.144 -19.909 1.00 41.24 74 LEU A N 12
ATOM 17176 C CA . LEU A 1 74 ? 7.871 -17.498 -21.145 1.00 13.52 74 LEU A CA 12
ATOM 17177 C C . LEU A 1 74 ? 7.705 -18.982 -21.456 1.00 12.44 74 LEU A C 12
ATOM 17178 O O . LEU A 1 74 ? 8.609 -19.619 -21.995 1.00 64.54 74 LEU A O 12
ATOM 17194 N N . THR A 1 75 ? 6.541 -19.526 -21.113 1.00 63.32 75 THR A N 12
ATOM 17195 C CA . THR A 1 75 ? 6.256 -20.935 -21.356 1.00 52.43 75 THR A CA 12
ATOM 17196 C C . THR A 1 75 ? 4.936 -21.108 -22.100 1.00 2.25 75 THR A C 12
ATOM 17197 O O . THR A 1 75 ? 4.816 -21.957 -22.982 1.00 2.23 75 THR A O 12
ATOM 17208 N N . GLY A 1 76 ? 3.947 -20.296 -21.737 1.00 62.14 76 GLY A N 12
ATOM 17209 C CA . GLY A 1 76 ? 2.649 -20.376 -22.381 1.00 11.30 76 GLY A CA 12
ATOM 17210 C C . GLY A 1 76 ? 1.643 -19.416 -21.777 1.00 73.22 76 GLY A C 12
ATOM 17211 O O . GLY A 1 76 ? 0.461 -19.740 -21.658 1.00 73.00 76 GLY A O 12
ATOM 17215 N N . ILE A 1 77 ? 2.112 -18.234 -21.394 1.00 14.50 77 ILE A N 12
ATOM 17216 C CA . ILE A 1 77 ? 1.244 -17.225 -20.799 1.00 0.23 77 ILE A CA 12
ATOM 17217 C C . ILE A 1 77 ? 0.445 -17.804 -19.636 1.00 41.30 77 ILE A C 12
ATOM 17218 O O . ILE A 1 77 ? -0.785 -17.815 -19.659 1.00 61.21 77 ILE A O 12
ATOM 17234 N N . GLY A 1 78 ? 1.154 -18.283 -18.618 1.00 51.50 78 GLY A N 12
ATOM 17235 C CA . GLY A 1 78 ? 0.494 -18.855 -17.459 1.00 43.10 78 GLY A CA 12
ATOM 17236 C C . GLY A 1 78 ? 0.420 -17.885 -16.297 1.00 13.04 78 GLY A C 12
ATOM 17237 O O . GLY A 1 78 ? 0.646 -18.265 -15.147 1.00 43.24 78 GLY A O 12
ATOM 17241 N N . ILE A 1 79 ? 0.103 -16.630 -16.595 1.00 52.40 79 ILE A N 12
ATOM 17242 C CA . ILE A 1 79 ? 0.000 -15.603 -15.566 1.00 12.15 79 ILE A CA 12
ATOM 17243 C C . ILE A 1 79 ? -1.213 -15.840 -14.672 1.00 53.44 79 ILE A C 12
ATOM 17244 O O . ILE A 1 79 ? -1.176 -15.565 -13.474 1.00 13.43 79 ILE A O 12
ATOM 17260 N N . GLU A 1 80 ? -2.287 -16.353 -15.265 1.00 63.03 80 GLU A N 12
ATOM 17261 C CA . GLU A 1 80 ? -3.511 -16.628 -14.522 1.00 41.23 80 GLU A CA 12
ATOM 17262 C C . GLU A 1 80 ? -3.217 -17.464 -13.280 1.00 73.32 80 GLU A C 12
ATOM 17263 O O . GLU A 1 80 ? -3.849 -17.290 -12.239 1.00 0.42 80 GLU A O 12
ATOM 17275 N N . GLU A 1 81 ? -2.255 -18.373 -13.400 1.00 24.31 81 GLU A N 12
ATOM 17276 C CA . GLU A 1 81 ? -1.878 -19.238 -12.287 1.00 55.35 81 GLU A CA 12
ATOM 17277 C C . GLU A 1 81 ? -0.836 -18.562 -11.402 1.00 2.23 81 GLU A C 12
ATOM 17278 O O . GLU A 1 81 ? -0.924 -18.605 -10.174 1.00 72.31 81 GLU A O 12
ATOM 17290 N N . THR A 1 82 ? 0.153 -17.937 -12.033 1.00 42.22 82 THR A N 12
ATOM 17291 C CA . THR A 1 82 ? 1.214 -17.253 -11.304 1.00 61.23 82 THR A CA 12
ATOM 17292 C C . THR A 1 82 ? 0.647 -16.165 -10.401 1.00 12.55 82 THR A C 12
ATOM 17293 O O . THR A 1 82 ? 0.834 -16.193 -9.184 1.00 11.11 82 THR A O 12
ATOM 17304 N N . LYS A 1 83 ? -0.048 -15.205 -11.002 1.00 71.23 83 LYS A N 12
ATOM 17305 C CA . LYS A 1 83 ? -0.645 -14.107 -10.252 1.00 53.20 83 LYS A CA 12
ATOM 17306 C C . LYS A 1 83 ? -1.487 -14.633 -9.094 1.00 75.33 83 LYS A C 12
ATOM 17307 O O . LYS A 1 83 ? -1.542 -14.022 -8.027 1.00 71.35 83 LYS A O 12
ATOM 17326 N N . GLN A 1 84 ? -2.140 -15.770 -9.313 1.00 34.25 84 GLN A N 12
ATOM 17327 C CA . GLN A 1 84 ? -2.979 -16.378 -8.286 1.00 62.21 84 GLN A CA 12
ATOM 17328 C C . GLN A 1 84 ? -2.161 -16.715 -7.044 1.00 4.42 84 GLN A C 12
ATOM 17329 O O . GLN A 1 84 ? -2.649 -16.603 -5.920 1.00 23.24 84 GLN A O 12
ATOM 17343 N N . GLN A 1 85 ? -0.915 -17.126 -7.255 1.00 62.54 85 GLN A N 12
ATOM 17344 C CA . GLN A 1 85 ? -0.030 -17.480 -6.152 1.00 22.02 85 GLN A CA 12
ATOM 17345 C C . GLN A 1 85 ? 0.504 -16.230 -5.460 1.00 43.03 85 GLN A C 12
ATOM 17346 O O . GLN A 1 85 ? 0.409 -16.095 -4.240 1.00 75.31 85 GLN A O 12
ATOM 17360 N N . ILE A 1 86 ? 1.067 -15.319 -6.247 1.00 74.14 86 ILE A N 12
ATOM 17361 C CA . ILE A 1 86 ? 1.615 -14.080 -5.710 1.00 61.03 86 ILE A CA 12
ATOM 17362 C C . ILE A 1 86 ? 0.546 -13.279 -4.975 1.00 21.02 86 ILE A C 12
ATOM 17363 O O . ILE A 1 86 ? 0.762 -12.819 -3.853 1.00 14.23 86 ILE A O 12
ATOM 17379 N N . LEU A 1 87 ? -0.608 -13.117 -5.613 1.00 23.41 87 LEU A N 12
ATOM 17380 C CA . LEU A 1 87 ? -1.713 -12.373 -5.019 1.00 20.32 87 LEU A CA 12
ATOM 17381 C C . LEU A 1 87 ? -2.056 -12.919 -3.636 1.00 44.31 87 LEU A C 12
ATOM 17382 O O . LEU A 1 87 ? -2.435 -12.168 -2.737 1.00 10.05 87 LEU A O 12
ATOM 17398 N N . THR A 1 88 ? -1.918 -14.231 -3.472 1.00 45.21 88 THR A N 12
ATOM 17399 C CA . THR A 1 88 ? -2.211 -14.877 -2.199 1.00 72.02 88 THR A CA 12
ATOM 17400 C C . THR A 1 88 ? -1.518 -14.161 -1.046 1.00 44.11 88 THR A C 12
ATOM 17401 O O . THR A 1 88 ? -2.047 -14.095 0.063 1.00 43.32 88 THR A O 12
ATOM 17412 N N . GLU A 1 89 ? -0.331 -13.626 -1.316 1.00 0.41 89 GLU A N 12
ATOM 17413 C CA . GLU A 1 89 ? 0.434 -12.914 -0.299 1.00 24.12 89 GLU A CA 12
ATOM 17414 C C . GLU A 1 89 ? 0.382 -11.407 -0.534 1.00 23.22 89 GLU A C 12
ATOM 17415 O O . GLU A 1 89 ? 0.367 -10.620 0.413 1.00 3.23 89 GLU A O 12
ATOM 17427 N N . LEU A 1 90 ? 0.355 -11.013 -1.802 1.00 44.11 90 LEU A N 12
ATOM 17428 C CA . LEU A 1 90 ? 0.306 -9.600 -2.163 1.00 74.42 90 LEU A CA 12
ATOM 17429 C C . LEU A 1 90 ? -0.820 -8.888 -1.421 1.00 13.13 90 LEU A C 12
ATOM 17430 O O . LEU A 1 90 ? -0.576 -7.974 -0.634 1.00 2.21 90 LEU A O 12
ATOM 17446 N N . GLN A 1 91 ? -2.053 -9.315 -1.675 1.00 50.43 91 GLN A N 12
ATOM 17447 C CA . GLN A 1 91 ? -3.216 -8.718 -1.029 1.00 51.14 91 GLN A CA 12
ATOM 17448 C C . GLN A 1 91 ? -3.653 -9.544 0.176 1.00 51.12 91 GLN A C 12
ATOM 17449 O O . GLN A 1 91 ? -4.127 -9.002 1.174 1.00 35.25 91 GLN A O 12
ATOM 17463 N N . LYS A 1 92 ? -3.490 -10.859 0.076 1.00 55.11 92 LYS A N 12
ATOM 17464 C CA . LYS A 1 92 ? -3.867 -11.761 1.158 1.00 61.24 92 LYS A CA 12
ATOM 17465 C C . LYS A 1 92 ? -5.292 -11.484 1.626 1.00 21.40 92 LYS A C 12
ATOM 17466 O O . LYS A 1 92 ? -5.508 -11.014 2.743 1.00 11.30 92 LYS A O 12
ATOM 17485 N N . MET A 1 1 ? 1.663 0.572 0.021 1.00 21.15 1 MET A N 13
ATOM 17486 C CA . MET A 1 1 ? 2.127 0.338 -1.341 1.00 73.22 1 MET A CA 13
ATOM 17487 C C . MET A 1 1 ? 3.095 -0.840 -1.391 1.00 41.33 1 MET A C 13
ATOM 17488 O O . MET A 1 1 ? 4.006 -0.943 -0.570 1.00 3.03 1 MET A O 13
ATOM 17502 N N . LYS A 1 2 ? 2.892 -1.726 -2.360 1.00 61.20 2 LYS A N 13
ATOM 17503 C CA . LYS A 1 2 ? 3.747 -2.896 -2.518 1.00 64.45 2 LYS A CA 13
ATOM 17504 C C . LYS A 1 2 ? 4.816 -2.650 -3.579 1.00 74.01 2 LYS A C 13
ATOM 17505 O O . LYS A 1 2 ? 4.639 -1.817 -4.467 1.00 44.25 2 LYS A O 13
ATOM 17524 N N . GLN A 1 3 ? 5.921 -3.381 -3.480 1.00 2.11 3 GLN A N 13
ATOM 17525 C CA . GLN A 1 3 ? 7.017 -3.241 -4.432 1.00 73.10 3 GLN A CA 13
ATOM 17526 C C . GLN A 1 3 ? 7.516 -4.607 -4.892 1.00 11.12 3 GLN A C 13
ATOM 17527 O O . GLN A 1 3 ? 7.978 -5.414 -4.085 1.00 75.53 3 GLN A O 13
ATOM 17541 N N . VAL A 1 4 ? 7.420 -4.859 -6.193 1.00 71.24 4 VAL A N 13
ATOM 17542 C CA . VAL A 1 4 ? 7.862 -6.127 -6.761 1.00 64.20 4 VAL A CA 13
ATOM 17543 C C . VAL A 1 4 ? 8.811 -5.903 -7.933 1.00 71.33 4 VAL A C 13
ATOM 17544 O O . VAL A 1 4 ? 8.436 -5.309 -8.945 1.00 72.42 4 VAL A O 13
ATOM 17557 N N . LEU A 1 5 ? 10.042 -6.383 -7.791 1.00 54.32 5 LEU A N 13
ATOM 17558 C CA . LEU A 1 5 ? 11.046 -6.236 -8.839 1.00 52.22 5 LEU A CA 13
ATOM 17559 C C . LEU A 1 5 ? 10.871 -7.304 -9.914 1.00 43.11 5 LEU A C 13
ATOM 17560 O O . LEU A 1 5 ? 9.988 -8.157 -9.819 1.00 44.33 5 LEU A O 13
ATOM 17576 N N . VAL A 1 6 ? 11.720 -7.252 -10.936 1.00 23.44 6 VAL A N 13
ATOM 17577 C CA . VAL A 1 6 ? 11.662 -8.217 -12.027 1.00 64.31 6 VAL A CA 13
ATOM 17578 C C . VAL A 1 6 ? 13.042 -8.442 -12.636 1.00 0.12 6 VAL A C 13
ATOM 17579 O O . VAL A 1 6 ? 13.440 -7.746 -13.569 1.00 65.13 6 VAL A O 13
ATOM 17592 N N . ALA A 1 7 ? 13.767 -9.419 -12.101 1.00 11.13 7 ALA A N 13
ATOM 17593 C CA . ALA A 1 7 ? 15.101 -9.737 -12.593 1.00 25.32 7 ALA A CA 13
ATOM 17594 C C . ALA A 1 7 ? 15.083 -10.995 -13.454 1.00 62.44 7 ALA A C 13
ATOM 17595 O O . ALA A 1 7 ? 15.210 -12.110 -12.945 1.00 44.33 7 ALA A O 13
ATOM 17602 N N . CYS A 1 8 ? 14.924 -10.810 -14.760 1.00 34.20 8 CYS A N 13
ATOM 17603 C CA . CYS A 1 8 ? 14.887 -11.931 -15.692 1.00 61.34 8 CYS A CA 13
ATOM 17604 C C . CYS A 1 8 ? 15.865 -11.714 -16.843 1.00 31.04 8 CYS A C 13
ATOM 17605 O O . CYS A 1 8 ? 15.723 -10.773 -17.622 1.00 41.11 8 CYS A O 13
ATOM 17613 N N . GLY A 1 9 ? 16.859 -12.591 -16.941 1.00 25.21 9 GLY A N 13
ATOM 17614 C CA . GLY A 1 9 ? 17.848 -12.477 -17.997 1.00 53.35 9 GLY A CA 13
ATOM 17615 C C . GLY A 1 9 ? 18.473 -11.097 -18.059 1.00 63.42 9 GLY A C 13
ATOM 17616 O O . GLY A 1 9 ? 18.082 -10.267 -18.879 1.00 34.04 9 GLY A O 13
ATOM 17620 N N . ALA A 1 10 ? 19.448 -10.852 -17.189 1.00 54.23 10 ALA A N 13
ATOM 17621 C CA . ALA A 1 10 ? 20.129 -9.564 -17.149 1.00 14.33 10 ALA A CA 13
ATOM 17622 C C . ALA A 1 10 ? 21.324 -9.545 -18.095 1.00 41.31 10 ALA A C 13
ATOM 17623 O O . ALA A 1 10 ? 22.318 -10.234 -17.870 1.00 12.04 10 ALA A O 13
ATOM 17630 N N . GLY A 1 11 ? 21.220 -8.751 -19.157 1.00 3.44 11 GLY A N 13
ATOM 17631 C CA . GLY A 1 11 ? 22.300 -8.658 -20.122 1.00 10.31 11 GLY A CA 13
ATOM 17632 C C . GLY A 1 11 ? 21.837 -8.117 -21.460 1.00 14.52 11 GLY A C 13
ATOM 17633 O O . GLY A 1 11 ? 22.127 -6.971 -21.808 1.00 35.44 11 GLY A O 13
ATOM 17637 N N . ILE A 1 12 ? 21.116 -8.941 -22.213 1.00 25.45 12 ILE A N 13
ATOM 17638 C CA . ILE A 1 12 ? 20.613 -8.539 -23.520 1.00 1.42 12 ILE A CA 13
ATOM 17639 C C . ILE A 1 12 ? 19.089 -8.564 -23.554 1.00 12.24 12 ILE A C 13
ATOM 17640 O O . ILE A 1 12 ? 18.455 -7.659 -24.096 1.00 12.05 12 ILE A O 13
ATOM 17656 N N . ALA A 1 13 ? 18.507 -9.606 -22.969 1.00 54.31 13 ALA A N 13
ATOM 17657 C CA . ALA A 1 13 ? 17.056 -9.747 -22.929 1.00 24.14 13 ALA A CA 13
ATOM 17658 C C . ALA A 1 13 ? 16.442 -8.811 -21.893 1.00 23.41 13 ALA A C 13
ATOM 17659 O O . ALA A 1 13 ? 17.101 -8.414 -20.931 1.00 41.23 13 ALA A O 13
ATOM 17666 N N . THR A 1 14 ? 15.176 -8.462 -22.095 1.00 53.31 14 THR A N 13
ATOM 17667 C CA . THR A 1 14 ? 14.473 -7.571 -21.180 1.00 22.20 14 THR A CA 13
ATOM 17668 C C . THR A 1 14 ? 13.057 -8.067 -20.909 1.00 4.13 14 THR A C 13
ATOM 17669 O O . THR A 1 14 ? 12.405 -8.625 -21.791 1.00 42.20 14 THR A O 13
ATOM 17680 N N . SER A 1 15 ? 12.587 -7.859 -19.683 1.00 23.11 15 SER A N 13
ATOM 17681 C CA . SER A 1 15 ? 11.249 -8.288 -19.295 1.00 32.13 15 SER A CA 13
ATOM 17682 C C . SER A 1 15 ? 10.202 -7.273 -19.742 1.00 52.50 15 SER A C 13
ATOM 17683 O O . SER A 1 15 ? 10.142 -6.156 -19.226 1.00 55.10 15 SER A O 13
ATOM 17691 N N . THR A 1 16 ? 9.377 -7.668 -20.707 1.00 31.23 16 THR A N 13
ATOM 17692 C CA . THR A 1 16 ? 8.333 -6.794 -21.226 1.00 14.14 16 THR A CA 13
ATOM 17693 C C . THR A 1 16 ? 6.960 -7.448 -21.110 1.00 45.14 16 THR A C 13
ATOM 17694 O O . THR A 1 16 ? 6.041 -6.884 -20.517 1.00 31.52 16 THR A O 13
ATOM 17705 N N . VAL A 1 17 ? 6.829 -8.641 -21.681 1.00 71.14 17 VAL A N 13
ATOM 17706 C CA . VAL A 1 17 ? 5.569 -9.373 -21.641 1.00 34.20 17 VAL A CA 13
ATOM 17707 C C . VAL A 1 17 ? 5.045 -9.487 -20.214 1.00 13.02 17 VAL A C 13
ATOM 17708 O O . VAL A 1 17 ? 3.896 -9.145 -19.933 1.00 51.44 17 VAL A O 13
ATOM 17721 N N . VAL A 1 18 ? 5.895 -9.970 -19.314 1.00 23.13 18 VAL A N 13
ATOM 17722 C CA . VAL A 1 18 ? 5.519 -10.128 -17.914 1.00 2.11 18 VAL A CA 13
ATOM 17723 C C . VAL A 1 18 ? 4.935 -8.836 -17.353 1.00 23.22 18 VAL A C 13
ATOM 17724 O O . VAL A 1 18 ? 3.762 -8.781 -16.986 1.00 62.33 18 VAL A O 13
ATOM 17737 N N . ASN A 1 19 ? 5.763 -7.798 -17.289 1.00 55.13 19 ASN A N 13
ATOM 17738 C CA . ASN A 1 19 ? 5.328 -6.505 -16.773 1.00 21.15 19 ASN A CA 13
ATOM 17739 C C . ASN A 1 19 ? 4.054 -6.040 -17.471 1.00 60.32 19 ASN A C 13
ATOM 17740 O O . ASN A 1 19 ? 3.044 -5.767 -16.824 1.00 51.24 19 ASN A O 13
ATOM 17751 N N . ASN A 1 20 ? 4.110 -5.954 -18.796 1.00 41.13 20 ASN A N 13
ATOM 17752 C CA . ASN A 1 20 ? 2.961 -5.522 -19.583 1.00 72.35 20 ASN A CA 13
ATOM 17753 C C . ASN A 1 20 ? 1.713 -6.315 -19.205 1.00 4.14 20 ASN A C 13
ATOM 17754 O O . ASN A 1 20 ? 0.598 -5.797 -19.251 1.00 43.45 20 ASN A O 13
ATOM 17765 N N . ALA A 1 21 ? 1.911 -7.574 -18.829 1.00 32.33 21 ALA A N 13
ATOM 17766 C CA . ALA A 1 21 ? 0.803 -8.438 -18.439 1.00 51.22 21 ALA A CA 13
ATOM 17767 C C . ALA A 1 21 ? 0.321 -8.110 -17.030 1.00 54.02 21 ALA A C 13
ATOM 17768 O O . ALA A 1 21 ? -0.867 -7.871 -16.811 1.00 33.24 21 ALA A O 13
ATOM 17775 N N . ILE A 1 22 ? 1.249 -8.101 -16.079 1.00 73.03 22 ILE A N 13
ATOM 17776 C CA . ILE A 1 22 ? 0.917 -7.802 -14.692 1.00 21.12 22 ILE A CA 13
ATOM 17777 C C . ILE A 1 22 ? 0.263 -6.430 -14.566 1.00 61.41 22 ILE A C 13
ATOM 17778 O O . ILE A 1 22 ? -0.809 -6.295 -13.978 1.00 31.23 22 ILE A O 13
ATOM 17794 N N . GLU A 1 23 ? 0.916 -5.416 -15.125 1.00 30.03 23 GLU A N 13
ATOM 17795 C CA . GLU A 1 23 ? 0.397 -4.054 -15.076 1.00 35.44 23 GLU A CA 13
ATOM 17796 C C . GLU A 1 23 ? -1.056 -4.009 -15.540 1.00 34.21 23 GLU A C 13
ATOM 17797 O O . GLU A 1 23 ? -1.853 -3.216 -15.041 1.00 13.43 23 GLU A O 13
ATOM 17809 N N . GLU A 1 24 ? -1.392 -4.867 -16.499 1.00 11.42 24 GLU A N 13
ATOM 17810 C CA . GLU A 1 24 ? -2.748 -4.923 -17.031 1.00 73.34 24 GLU A CA 13
ATOM 17811 C C . GLU A 1 24 ? -3.705 -5.547 -16.019 1.00 63.31 24 GLU A C 13
ATOM 17812 O O . GLU A 1 24 ? -4.851 -5.120 -15.888 1.00 73.30 24 GLU A O 13
ATOM 17824 N N . MET A 1 25 ? -3.224 -6.561 -15.306 1.00 42.33 25 MET A N 13
ATOM 17825 C CA . MET A 1 25 ? -4.035 -7.243 -14.305 1.00 74.43 25 MET A CA 13
ATOM 17826 C C . MET A 1 25 ? -4.226 -6.368 -13.071 1.00 13.21 25 MET A C 13
ATOM 17827 O O . MET A 1 25 ? -5.349 -6.169 -12.607 1.00 63.12 25 MET A O 13
ATOM 17841 N N . ALA A 1 26 ? -3.123 -5.847 -12.544 1.00 21.44 26 ALA A N 13
ATOM 17842 C CA . ALA A 1 26 ? -3.170 -4.992 -11.364 1.00 62.03 26 ALA A CA 13
ATOM 17843 C C . ALA A 1 26 ? -4.181 -3.865 -11.544 1.00 3.52 26 ALA A C 13
ATOM 17844 O O . ALA A 1 26 ? -4.835 -3.445 -10.589 1.00 21.12 26 ALA A O 13
ATOM 17851 N N . LYS A 1 27 ? -4.304 -3.377 -12.774 1.00 4.44 27 LYS A N 13
ATOM 17852 C CA . LYS A 1 27 ? -5.235 -2.298 -13.080 1.00 13.55 27 LYS A CA 13
ATOM 17853 C C . LYS A 1 27 ? -6.677 -2.747 -12.866 1.00 12.45 27 LYS A C 13
ATOM 17854 O O . LYS A 1 27 ? -7.491 -2.007 -12.313 1.00 60.22 27 LYS A O 13
ATOM 17873 N N . GLU A 1 28 ? -6.985 -3.963 -13.305 1.00 50.23 28 GLU A N 13
ATOM 17874 C CA . GLU A 1 28 ? -8.329 -4.509 -13.160 1.00 72.24 28 GLU A CA 13
ATOM 17875 C C . GLU A 1 28 ? -8.720 -4.611 -11.689 1.00 4.43 28 GLU A C 13
ATOM 17876 O O . GLU A 1 28 ? -9.878 -4.404 -11.327 1.00 34.34 28 GLU A O 13
ATOM 17888 N N . HIS A 1 29 ? -7.744 -4.930 -10.844 1.00 60.34 29 HIS A N 13
ATOM 17889 C CA . HIS A 1 29 ? -7.985 -5.059 -9.412 1.00 23.45 29 HIS A CA 13
ATOM 17890 C C . HIS A 1 29 ? -7.947 -3.695 -8.729 1.00 74.24 29 HIS A C 13
ATOM 17891 O O . HIS A 1 29 ? -8.626 -3.473 -7.728 1.00 15.20 29 HIS A O 13
ATOM 17905 N N . ASN A 1 30 ? -7.149 -2.786 -9.279 1.00 2.23 30 ASN A N 13
ATOM 17906 C CA . ASN A 1 30 ? -7.022 -1.444 -8.722 1.00 51.20 30 ASN A CA 13
ATOM 17907 C C . ASN A 1 30 ? -6.392 -1.488 -7.333 1.00 63.14 30 ASN A C 13
ATOM 17908 O O . ASN A 1 30 ? -6.859 -0.825 -6.407 1.00 75.30 30 ASN A O 13
ATOM 17919 N N . ILE A 1 31 ? -5.328 -2.273 -7.197 1.00 40.44 31 ILE A N 13
ATOM 17920 C CA . ILE A 1 31 ? -4.633 -2.402 -5.923 1.00 4.21 31 ILE A CA 13
ATOM 17921 C C . ILE A 1 31 ? -3.432 -1.465 -5.854 1.00 44.44 31 ILE A C 13
ATOM 17922 O O . ILE A 1 31 ? -2.879 -1.070 -6.881 1.00 44.31 31 ILE A O 13
ATOM 17938 N N . LYS A 1 32 ? -3.031 -1.113 -4.637 1.00 72.12 32 LYS A N 13
ATOM 17939 C CA . LYS A 1 32 ? -1.893 -0.225 -4.432 1.00 53.35 32 LYS A CA 13
ATOM 17940 C C . LYS A 1 32 ? -0.578 -0.970 -4.633 1.00 62.34 32 LYS A C 13
ATOM 17941 O O . LYS A 1 32 ? 0.249 -1.047 -3.724 1.00 71.15 32 LYS A O 13
ATOM 17960 N N . VAL A 1 33 ? -0.390 -1.517 -5.830 1.00 64.23 33 VAL A N 13
ATOM 17961 C CA . VAL A 1 33 ? 0.827 -2.254 -6.151 1.00 73.33 33 VAL A CA 13
ATOM 17962 C C . VAL A 1 33 ? 1.740 -1.439 -7.059 1.00 41.33 33 VAL A C 13
ATOM 17963 O O . VAL A 1 33 ? 1.316 -0.951 -8.107 1.00 41.12 33 VAL A O 13
ATOM 17976 N N . ASP A 1 34 ? 2.996 -1.295 -6.651 1.00 11.13 34 ASP A N 13
ATOM 17977 C CA . ASP A 1 34 ? 3.971 -0.539 -7.428 1.00 62.32 34 ASP A CA 13
ATOM 17978 C C . ASP A 1 34 ? 4.913 -1.477 -8.178 1.00 15.12 34 ASP A C 13
ATOM 17979 O O . ASP A 1 34 ? 5.864 -2.007 -7.603 1.00 50.30 34 ASP A O 13
ATOM 17988 N N . ILE A 1 35 ? 4.640 -1.678 -9.463 1.00 12.24 35 ILE A N 13
ATOM 17989 C CA . ILE A 1 35 ? 5.462 -2.551 -10.290 1.00 64.31 35 ILE A CA 13
ATOM 17990 C C . ILE A 1 35 ? 6.855 -1.965 -10.493 1.00 42.32 35 ILE A C 13
ATOM 17991 O O . ILE A 1 35 ? 7.010 -0.761 -10.700 1.00 41.14 35 ILE A O 13
ATOM 18007 N N . LYS A 1 36 ? 7.867 -2.824 -10.434 1.00 43.53 36 LYS A N 13
ATOM 18008 C CA . LYS A 1 36 ? 9.249 -2.393 -10.615 1.00 15.33 36 LYS A CA 13
ATOM 18009 C C . LYS A 1 36 ? 10.053 -3.446 -11.370 1.00 52.00 36 LYS A C 13
ATOM 18010 O O . LYS A 1 36 ? 9.821 -4.645 -11.215 1.00 43.31 36 LYS A O 13
ATOM 18029 N N . GLN A 1 37 ? 10.998 -2.990 -12.186 1.00 0.15 37 GLN A N 13
ATOM 18030 C CA . GLN A 1 37 ? 11.836 -3.894 -12.964 1.00 24.24 37 GLN A CA 13
ATOM 18031 C C . GLN A 1 37 ? 13.272 -3.383 -13.032 1.00 13.25 37 GLN A C 13
ATOM 18032 O O . GLN A 1 37 ? 13.522 -2.267 -13.487 1.00 50.52 37 GLN A O 13
ATOM 18046 N N . ILE A 1 38 ? 14.210 -4.206 -12.575 1.00 51.35 38 ILE A N 13
ATOM 18047 C CA . ILE A 1 38 ? 15.620 -3.836 -12.585 1.00 71.35 38 ILE A CA 13
ATOM 18048 C C . ILE A 1 38 ? 16.498 -5.030 -12.944 1.00 24.23 38 ILE A C 13
ATOM 18049 O O . ILE A 1 38 ? 16.004 -6.139 -13.152 1.00 45.52 38 ILE A O 13
ATOM 18065 N N . LYS A 1 39 ? 17.805 -4.797 -13.012 1.00 33.11 39 LYS A N 13
ATOM 18066 C CA . LYS A 1 39 ? 18.755 -5.853 -13.342 1.00 34.05 39 LYS A CA 13
ATOM 18067 C C . LYS A 1 39 ? 19.341 -6.472 -12.077 1.00 13.14 39 LYS A C 13
ATOM 18068 O O . LYS A 1 39 ? 19.333 -5.854 -11.011 1.00 74.43 39 LYS A O 13
ATOM 18087 N N . ILE A 1 40 ? 19.849 -7.693 -12.202 1.00 23.02 40 ILE A N 13
ATOM 18088 C CA . ILE A 1 40 ? 20.442 -8.393 -11.069 1.00 34.22 40 ILE A CA 13
ATOM 18089 C C . ILE A 1 40 ? 21.486 -7.527 -10.372 1.00 72.13 40 ILE A C 13
ATOM 18090 O O . ILE A 1 40 ? 21.693 -7.635 -9.163 1.00 74.31 40 ILE A O 13
ATOM 18106 N N . THR A 1 41 ? 22.142 -6.665 -11.143 1.00 75.03 41 THR A N 13
ATOM 18107 C CA . THR A 1 41 ? 23.164 -5.779 -10.601 1.00 71.21 41 THR A CA 13
ATOM 18108 C C . THR A 1 41 ? 22.539 -4.543 -9.964 1.00 30.30 41 THR A C 13
ATOM 18109 O O . THR A 1 41 ? 23.087 -3.977 -9.019 1.00 62.11 41 THR A O 13
ATOM 18120 N N . GLU A 1 42 ? 21.389 -4.131 -10.487 1.00 55.12 42 GLU A N 13
ATOM 18121 C CA . GLU A 1 42 ? 20.690 -2.961 -9.968 1.00 32.10 42 GLU A CA 13
ATOM 18122 C C . GLU A 1 42 ? 19.616 -3.370 -8.964 1.00 11.01 42 GLU A C 13
ATOM 18123 O O . GLU A 1 42 ? 18.608 -2.683 -8.802 1.00 14.51 42 GLU A O 13
ATOM 18135 N N . VAL A 1 43 ? 19.840 -4.495 -8.292 1.00 73.02 43 VAL A N 13
ATOM 18136 C CA . VAL A 1 43 ? 18.893 -4.996 -7.304 1.00 34.44 43 VAL A CA 13
ATOM 18137 C C . VAL A 1 43 ? 19.546 -5.123 -5.932 1.00 34.12 43 VAL A C 13
ATOM 18138 O O . VAL A 1 43 ? 19.081 -5.878 -5.079 1.00 14.34 43 VAL A O 13
ATOM 18151 N N . GLY A 1 44 ? 20.628 -4.378 -5.726 1.00 74.12 44 GLY A N 13
ATOM 18152 C CA . GLY A 1 44 ? 21.327 -4.421 -4.456 1.00 24.14 44 GLY A CA 13
ATOM 18153 C C . GLY A 1 44 ? 20.459 -3.965 -3.300 1.00 4.42 44 GLY A C 13
ATOM 18154 O O . GLY A 1 44 ? 20.093 -4.748 -2.424 1.00 34.02 44 GLY A O 13
ATOM 18158 N N . PRO A 1 45 ? 20.119 -2.667 -3.287 1.00 32.31 45 PRO A N 13
ATOM 18159 C CA . PRO A 1 45 ? 19.285 -2.078 -2.235 1.00 25.24 45 PRO A CA 13
ATOM 18160 C C . PRO A 1 45 ? 17.840 -2.558 -2.303 1.00 73.02 45 PRO A C 13
ATOM 18161 O O . PRO A 1 45 ? 17.097 -2.463 -1.326 1.00 53.41 45 PRO A O 13
ATOM 18172 N N . TYR A 1 46 ? 17.447 -3.074 -3.463 1.00 21.15 46 TYR A N 13
ATOM 18173 C CA . TYR A 1 46 ? 16.089 -3.567 -3.659 1.00 21.32 46 TYR A CA 13
ATOM 18174 C C . TYR A 1 46 ? 16.004 -5.061 -3.362 1.00 72.30 46 TYR A C 13
ATOM 18175 O O . TYR A 1 46 ? 15.297 -5.801 -4.045 1.00 71.15 46 TYR A O 13
ATOM 18193 N N . GLU A 1 47 ? 16.730 -5.497 -2.337 1.00 15.22 47 GLU A N 13
ATOM 18194 C CA . GLU A 1 47 ? 16.736 -6.902 -1.949 1.00 24.40 47 GLU A CA 13
ATOM 18195 C C . GLU A 1 47 ? 15.958 -7.113 -0.654 1.00 32.24 47 GLU A C 13
ATOM 18196 O O . GLU A 1 47 ? 15.285 -8.130 -0.479 1.00 44.43 47 GLU A O 13
ATOM 18208 N N . ASP A 1 48 ? 16.055 -6.146 0.252 1.00 53.12 48 ASP A N 13
ATOM 18209 C CA . ASP A 1 48 ? 15.360 -6.224 1.532 1.00 73.15 48 ASP A CA 13
ATOM 18210 C C . ASP A 1 48 ? 14.126 -5.327 1.536 1.00 51.15 48 ASP A C 13
ATOM 18211 O O . ASP A 1 48 ? 13.056 -5.726 1.997 1.00 11.50 48 ASP A O 13
ATOM 18220 N N . THR A 1 49 ? 14.282 -4.112 1.019 1.00 2.10 49 THR A N 13
ATOM 18221 C CA . THR A 1 49 ? 13.182 -3.157 0.965 1.00 24.10 49 THR A CA 13
ATOM 18222 C C . THR A 1 49 ? 11.957 -3.768 0.295 1.00 13.41 49 THR A C 13
ATOM 18223 O O . THR A 1 49 ? 10.866 -3.777 0.865 1.00 41.50 49 THR A O 13
ATOM 18234 N N . ALA A 1 50 ? 12.144 -4.278 -0.918 1.00 14.03 50 ALA A N 13
ATOM 18235 C CA . ALA A 1 50 ? 11.053 -4.893 -1.664 1.00 21.31 50 ALA A CA 13
ATOM 18236 C C . ALA A 1 50 ? 10.365 -5.975 -0.838 1.00 55.33 50 ALA A C 13
ATOM 18237 O O . ALA A 1 50 ? 10.936 -6.495 0.120 1.00 34.22 50 ALA A O 13
ATOM 18244 N N . ASP A 1 51 ? 9.135 -6.308 -1.216 1.00 1.53 51 ASP A N 13
ATOM 18245 C CA . ASP A 1 51 ? 8.368 -7.328 -0.510 1.00 5.21 51 ASP A CA 13
ATOM 18246 C C . ASP A 1 51 ? 8.282 -8.609 -1.334 1.00 13.05 51 ASP A C 13
ATOM 18247 O O . ASP A 1 51 ? 8.355 -9.713 -0.793 1.00 33.41 51 ASP A O 13
ATOM 18256 N N . LEU A 1 52 ? 8.124 -8.454 -2.643 1.00 64.45 52 LEU A N 13
ATOM 18257 C CA . LEU A 1 52 ? 8.026 -9.599 -3.543 1.00 24.14 52 LEU A CA 13
ATOM 18258 C C . LEU A 1 52 ? 8.972 -9.442 -4.729 1.00 55.24 52 LEU A C 13
ATOM 18259 O O . LEU A 1 52 ? 9.538 -8.370 -4.948 1.00 54.12 52 LEU A O 13
ATOM 18275 N N . LEU A 1 53 ? 9.136 -10.515 -5.494 1.00 63.50 53 LEU A N 13
ATOM 18276 C CA . LEU A 1 53 ? 10.011 -10.497 -6.661 1.00 43.42 53 LEU A CA 13
ATOM 18277 C C . LEU A 1 53 ? 9.722 -11.681 -7.577 1.00 65.35 53 LEU A C 13
ATOM 18278 O O . LEU A 1 53 ? 9.540 -12.808 -7.115 1.00 5.41 53 LEU A O 13
ATOM 18294 N N . VAL A 1 54 ? 9.684 -11.420 -8.880 1.00 51.32 54 VAL A N 13
ATOM 18295 C CA . VAL A 1 54 ? 9.421 -12.465 -9.862 1.00 52.34 54 VAL A CA 13
ATOM 18296 C C . VAL A 1 54 ? 10.605 -12.643 -10.806 1.00 52.41 54 VAL A C 13
ATOM 18297 O O . VAL A 1 54 ? 10.994 -11.714 -11.515 1.00 54.22 54 VAL A O 13
ATOM 18310 N N . THR A 1 55 ? 11.176 -13.843 -10.811 1.00 33.21 55 THR A N 13
ATOM 18311 C CA . THR A 1 55 ? 12.316 -14.144 -11.667 1.00 2.20 55 THR A CA 13
ATOM 18312 C C . THR A 1 55 ? 12.198 -15.539 -12.270 1.00 43.35 55 THR A C 13
ATOM 18313 O O . THR A 1 55 ? 11.634 -16.446 -11.658 1.00 65.41 55 THR A O 13
ATOM 18324 N N . THR A 1 56 ? 12.734 -15.704 -13.476 1.00 23.42 56 THR A N 13
ATOM 18325 C CA . THR A 1 56 ? 12.689 -16.989 -14.162 1.00 73.05 56 THR A CA 13
ATOM 18326 C C . THR A 1 56 ? 13.717 -17.956 -13.588 1.00 63.41 56 THR A C 13
ATOM 18327 O O . THR A 1 56 ? 13.470 -19.159 -13.498 1.00 43.43 56 THR A O 13
ATOM 18338 N N . ALA A 1 57 ? 14.871 -17.424 -13.200 1.00 4.21 57 ALA A N 13
ATOM 18339 C CA . ALA A 1 57 ? 15.937 -18.240 -12.631 1.00 74.43 57 ALA A CA 13
ATOM 18340 C C . ALA A 1 57 ? 16.400 -17.682 -11.290 1.00 71.00 57 ALA A C 13
ATOM 18341 O O . ALA A 1 57 ? 16.204 -16.503 -10.997 1.00 50.11 57 ALA A O 13
ATOM 18348 N N . MET A 1 58 ? 17.014 -18.537 -10.479 1.00 4.10 58 MET A N 13
ATOM 18349 C CA . MET A 1 58 ? 17.506 -18.128 -9.168 1.00 51.54 58 MET A CA 13
ATOM 18350 C C . MET A 1 58 ? 18.939 -17.613 -9.261 1.00 70.45 58 MET A C 13
ATOM 18351 O O . MET A 1 58 ? 19.551 -17.638 -10.330 1.00 73.01 58 MET A O 13
ATOM 18365 N N . THR A 1 59 ? 19.470 -17.147 -8.135 1.00 62.15 59 THR A N 13
ATOM 18366 C CA . THR A 1 59 ? 20.830 -16.626 -8.091 1.00 4.24 59 THR A CA 13
ATOM 18367 C C . THR A 1 59 ? 21.582 -17.153 -6.874 1.00 34.34 59 THR A C 13
ATOM 18368 O O . THR A 1 59 ? 21.004 -17.823 -6.017 1.00 25.31 59 THR A O 13
ATOM 18379 N N . LYS A 1 60 ? 22.872 -16.847 -6.802 1.00 45.23 60 LYS A N 13
ATOM 18380 C CA . LYS A 1 60 ? 23.704 -17.288 -5.689 1.00 32.13 60 LYS A CA 13
ATOM 18381 C C . LYS A 1 60 ? 23.398 -16.484 -4.429 1.00 75.21 60 LYS A C 13
ATOM 18382 O O . LYS A 1 60 ? 23.410 -17.019 -3.320 1.00 43.01 60 LYS A O 13
ATOM 18401 N N . LYS A 1 61 ? 23.121 -15.197 -4.607 1.00 52.10 61 LYS A N 13
ATOM 18402 C CA . LYS A 1 61 ? 22.808 -14.319 -3.486 1.00 1.13 61 LYS A CA 13
ATOM 18403 C C . LYS A 1 61 ? 21.654 -14.879 -2.661 1.00 73.42 61 LYS A C 13
ATOM 18404 O O . LYS A 1 61 ? 21.025 -15.864 -3.047 1.00 62.40 61 LYS A O 13
ATOM 18423 N N . GLU A 1 62 ? 21.380 -14.244 -1.526 1.00 21.31 62 GLU A N 13
ATOM 18424 C CA . GLU A 1 62 ? 20.300 -14.681 -0.648 1.00 42.44 62 GLU A CA 13
ATOM 18425 C C . GLU A 1 62 ? 19.147 -13.681 -0.666 1.00 4.12 62 GLU A C 13
ATOM 18426 O O . GLU A 1 62 ? 19.285 -12.550 -0.199 1.00 42.12 62 GLU A O 13
ATOM 18438 N N . TYR A 1 63 ? 18.012 -14.106 -1.208 1.00 33.35 63 TYR A N 13
ATOM 18439 C CA . TYR A 1 63 ? 16.835 -13.249 -1.289 1.00 45.51 63 TYR A CA 13
ATOM 18440 C C . TYR A 1 63 ? 16.100 -13.204 0.047 1.00 43.40 63 TYR A C 13
ATOM 18441 O O . TYR A 1 63 ? 15.891 -14.233 0.689 1.00 15.12 63 TYR A O 13
ATOM 18459 N N . LYS A 1 64 ? 15.710 -12.002 0.460 1.00 60.52 64 LYS A N 13
ATOM 18460 C CA . LYS A 1 64 ? 14.996 -11.820 1.718 1.00 1.00 64 LYS A CA 13
ATOM 18461 C C . LYS A 1 64 ? 13.489 -11.769 1.486 1.00 23.42 64 LYS A C 13
ATOM 18462 O O . LYS A 1 64 ? 12.774 -11.021 2.152 1.00 35.13 64 LYS A O 13
ATOM 18481 N N . PHE A 1 65 ? 13.014 -12.571 0.539 1.00 13.10 65 PHE A N 13
ATOM 18482 C CA . PHE A 1 65 ? 11.591 -12.618 0.220 1.00 5.41 65 PHE A CA 13
ATOM 18483 C C . PHE A 1 65 ? 11.249 -13.888 -0.553 1.00 12.13 65 PHE A C 13
ATOM 18484 O O . PHE A 1 65 ? 12.104 -14.513 -1.181 1.00 10.53 65 PHE A O 13
ATOM 18501 N N . PRO A 1 66 ? 9.967 -14.281 -0.506 1.00 42.40 66 PRO A N 13
ATOM 18502 C CA . PRO A 1 66 ? 9.481 -15.479 -1.196 1.00 31.33 66 PRO A CA 13
ATOM 18503 C C . PRO A 1 66 ? 9.477 -15.315 -2.712 1.00 4.34 66 PRO A C 13
ATOM 18504 O O . PRO A 1 66 ? 8.442 -15.027 -3.313 1.00 21.44 66 PRO A O 13
ATOM 18515 N N . VAL A 1 67 ? 10.642 -15.499 -3.325 1.00 62.01 67 VAL A N 13
ATOM 18516 C CA . VAL A 1 67 ? 10.773 -15.372 -4.772 1.00 32.53 67 VAL A CA 13
ATOM 18517 C C . VAL A 1 67 ? 9.759 -16.253 -5.494 1.00 44.01 67 VAL A C 13
ATOM 18518 O O . VAL A 1 67 ? 9.411 -17.334 -5.019 1.00 21.14 67 VAL A O 13
ATOM 18531 N N . ILE A 1 68 ? 9.290 -15.783 -6.645 1.00 63.52 68 ILE A N 13
ATOM 18532 C CA . ILE A 1 68 ? 8.318 -16.529 -7.434 1.00 72.22 68 ILE A CA 13
ATOM 18533 C C . ILE A 1 68 ? 8.884 -16.895 -8.802 1.00 41.21 68 ILE A C 13
ATOM 18534 O O . ILE A 1 68 ? 9.695 -16.161 -9.366 1.00 20.25 68 ILE A O 13
ATOM 18550 N N . ASN A 1 69 ? 8.449 -18.034 -9.331 1.00 42.23 69 ASN A N 13
ATOM 18551 C CA . ASN A 1 69 ? 8.912 -18.497 -10.635 1.00 11.34 69 ASN A CA 13
ATOM 18552 C C . ASN A 1 69 ? 8.062 -17.906 -11.755 1.00 55.21 69 ASN A C 13
ATOM 18553 O O . ASN A 1 69 ? 6.839 -17.826 -11.644 1.00 14.23 69 ASN A O 13
ATOM 18564 N N . ALA A 1 70 ? 8.718 -17.494 -12.835 1.00 3.14 70 ALA A N 13
ATOM 18565 C CA . ALA A 1 70 ? 8.023 -16.913 -13.976 1.00 60.04 70 ALA A CA 13
ATOM 18566 C C . ALA A 1 70 ? 8.108 -17.827 -15.194 1.00 30.20 70 ALA A C 13
ATOM 18567 O O . ALA A 1 70 ? 8.210 -17.359 -16.328 1.00 15.51 70 ALA A O 13
ATOM 18574 N N . ARG A 1 71 ? 8.066 -19.133 -14.952 1.00 25.24 71 ARG A N 13
ATOM 18575 C CA . ARG A 1 71 ? 8.141 -20.113 -16.029 1.00 12.13 71 ARG A CA 13
ATOM 18576 C C . ARG A 1 71 ? 6.932 -19.997 -16.953 1.00 64.22 71 ARG A C 13
ATOM 18577 O O . ARG A 1 71 ? 7.046 -20.178 -18.165 1.00 11.03 71 ARG A O 13
ATOM 18598 N N . ASN A 1 72 ? 5.776 -19.695 -16.372 1.00 31.10 72 ASN A N 13
ATOM 18599 C CA . ASN A 1 72 ? 4.546 -19.556 -17.143 1.00 60.44 72 ASN A CA 13
ATOM 18600 C C . ASN A 1 72 ? 4.573 -18.284 -17.985 1.00 74.44 72 ASN A C 13
ATOM 18601 O O . ASN A 1 72 ? 4.028 -18.246 -19.089 1.00 61.00 72 ASN A O 13
ATOM 18612 N N . PHE A 1 73 ? 5.210 -17.245 -17.457 1.00 42.12 73 PHE A N 13
ATOM 18613 C CA . PHE A 1 73 ? 5.308 -15.971 -18.159 1.00 51.44 73 PHE A CA 13
ATOM 18614 C C . PHE A 1 73 ? 6.197 -16.096 -19.393 1.00 74.44 73 PHE A C 13
ATOM 18615 O O . PHE A 1 73 ? 6.013 -15.383 -20.380 1.00 50.44 73 PHE A O 13
ATOM 18632 N N . LEU A 1 74 ? 7.161 -17.008 -19.330 1.00 75.32 74 LEU A N 13
ATOM 18633 C CA . LEU A 1 74 ? 8.079 -17.229 -20.442 1.00 4.44 74 LEU A CA 13
ATOM 18634 C C . LEU A 1 74 ? 7.318 -17.393 -21.753 1.00 61.51 74 LEU A C 13
ATOM 18635 O O . LEU A 1 74 ? 7.778 -16.960 -22.810 1.00 0.40 74 LEU A O 13
ATOM 18651 N N . THR A 1 75 ? 6.149 -18.022 -21.678 1.00 10.02 75 THR A N 13
ATOM 18652 C CA . THR A 1 75 ? 5.323 -18.243 -22.858 1.00 31.31 75 THR A CA 13
ATOM 18653 C C . THR A 1 75 ? 4.253 -17.166 -22.990 1.00 15.03 75 THR A C 13
ATOM 18654 O O . THR A 1 75 ? 3.874 -16.785 -24.097 1.00 4.03 75 THR A O 13
ATOM 18665 N N . GLY A 1 76 ? 3.768 -16.677 -21.852 1.00 74.41 76 GLY A N 13
ATOM 18666 C CA . GLY A 1 76 ? 2.745 -15.647 -21.863 1.00 63.51 76 GLY A CA 13
ATOM 18667 C C . GLY A 1 76 ? 1.351 -16.213 -21.681 1.00 53.03 76 GLY A C 13
ATOM 18668 O O . GLY A 1 76 ? 0.382 -15.681 -22.225 1.00 64.13 76 GLY A O 13
ATOM 18672 N N . ILE A 1 77 ? 1.248 -17.294 -20.916 1.00 74.43 77 ILE A N 13
ATOM 18673 C CA . ILE A 1 77 ? -0.039 -17.932 -20.665 1.00 62.24 77 ILE A CA 13
ATOM 18674 C C . ILE A 1 77 ? -0.157 -18.379 -19.212 1.00 42.12 77 ILE A C 13
ATOM 18675 O O . ILE A 1 77 ? 0.834 -18.745 -18.582 1.00 22.01 77 ILE A O 13
ATOM 18691 N N . GLY A 1 78 ? -1.378 -18.348 -18.686 1.00 43.32 78 GLY A N 13
ATOM 18692 C CA . GLY A 1 78 ? -1.604 -18.753 -17.311 1.00 64.43 78 GLY A CA 13
ATOM 18693 C C . GLY A 1 78 ? -1.046 -17.758 -16.314 1.00 1.42 78 GLY A C 13
ATOM 18694 O O . GLY A 1 78 ? -0.340 -18.136 -15.378 1.00 54.40 78 GLY A O 13
ATOM 18698 N N . ILE A 1 79 ? -1.361 -16.482 -16.514 1.00 62.41 79 ILE A N 13
ATOM 18699 C CA . ILE A 1 79 ? -0.886 -15.430 -15.625 1.00 5.13 79 ILE A CA 13
ATOM 18700 C C . ILE A 1 79 ? -1.814 -15.261 -14.427 1.00 72.21 79 ILE A C 13
ATOM 18701 O O . ILE A 1 79 ? -1.368 -14.957 -13.322 1.00 24.04 79 ILE A O 13
ATOM 18717 N N . GLU A 1 80 ? -3.108 -15.463 -14.655 1.00 52.24 80 GLU A N 13
ATOM 18718 C CA . GLU A 1 80 ? -4.100 -15.334 -13.594 1.00 3.20 80 GLU A CA 13
ATOM 18719 C C . GLU A 1 80 ? -3.959 -16.463 -12.577 1.00 64.25 80 GLU A C 13
ATOM 18720 O O . GLU A 1 80 ? -4.021 -16.236 -11.370 1.00 4.32 80 GLU A O 13
ATOM 18732 N N . GLU A 1 81 ? -3.769 -17.681 -13.077 1.00 12.42 81 GLU A N 13
ATOM 18733 C CA . GLU A 1 81 ? -3.621 -18.846 -12.212 1.00 40.52 81 GLU A CA 13
ATOM 18734 C C . GLU A 1 81 ? -2.505 -18.629 -11.194 1.00 61.03 81 GLU A C 13
ATOM 18735 O O . GLU A 1 81 ? -2.672 -18.900 -10.005 1.00 21.43 81 GLU A O 13
ATOM 18747 N N . THR A 1 82 ? -1.365 -18.138 -11.670 1.00 64.53 82 THR A N 13
ATOM 18748 C CA . THR A 1 82 ? -0.220 -17.887 -10.804 1.00 10.11 82 THR A CA 13
ATOM 18749 C C . THR A 1 82 ? -0.393 -16.586 -10.028 1.00 70.03 82 THR A C 13
ATOM 18750 O O . THR A 1 82 ? -0.003 -16.488 -8.865 1.00 21.03 82 THR A O 13
ATOM 18761 N N . LYS A 1 83 ? -0.981 -15.588 -10.679 1.00 61.15 83 LYS A N 13
ATOM 18762 C CA . LYS A 1 83 ? -1.208 -14.292 -10.051 1.00 31.42 83 LYS A CA 13
ATOM 18763 C C . LYS A 1 83 ? -1.920 -14.455 -8.711 1.00 44.33 83 LYS A C 13
ATOM 18764 O O . LYS A 1 83 ? -1.684 -13.689 -7.777 1.00 54.23 83 LYS A O 13
ATOM 18783 N N . GLN A 1 84 ? -2.788 -15.457 -8.625 1.00 73.04 84 GLN A N 13
ATOM 18784 C CA . GLN A 1 84 ? -3.533 -15.719 -7.399 1.00 64.23 84 GLN A CA 13
ATOM 18785 C C . GLN A 1 84 ? -2.588 -16.067 -6.253 1.00 75.22 84 GLN A C 13
ATOM 18786 O O . GLN A 1 84 ? -2.841 -15.717 -5.101 1.00 53.51 84 GLN A O 13
ATOM 18800 N N . GLN A 1 85 ? -1.501 -16.759 -6.578 1.00 50.12 85 GLN A N 13
ATOM 18801 C CA . GLN A 1 85 ? -0.520 -17.155 -5.575 1.00 11.13 85 GLN A CA 13
ATOM 18802 C C . GLN A 1 85 ? 0.265 -15.947 -5.074 1.00 52.21 85 GLN A C 13
ATOM 18803 O O . GLN A 1 85 ? 0.376 -15.723 -3.868 1.00 60.24 85 GLN A O 13
ATOM 18817 N N . ILE A 1 86 ? 0.807 -15.172 -6.007 1.00 42.13 86 ILE A N 13
ATOM 18818 C CA . ILE A 1 86 ? 1.581 -13.986 -5.660 1.00 71.51 86 ILE A CA 13
ATOM 18819 C C . ILE A 1 86 ? 0.708 -12.942 -4.972 1.00 22.52 86 ILE A C 13
ATOM 18820 O O . ILE A 1 86 ? 1.076 -12.400 -3.929 1.00 34.24 86 ILE A O 13
ATOM 18836 N N . LEU A 1 87 ? -0.450 -12.666 -5.561 1.00 21.20 87 LEU A N 13
ATOM 18837 C CA . LEU A 1 87 ? -1.378 -11.688 -5.004 1.00 23.03 87 LEU A CA 13
ATOM 18838 C C . LEU A 1 87 ? -1.657 -11.979 -3.533 1.00 4.45 87 LEU A C 13
ATOM 18839 O O . LEU A 1 87 ? -1.850 -11.062 -2.733 1.00 31.43 87 LEU A O 13
ATOM 18855 N N . THR A 1 88 ? -1.674 -13.261 -3.181 1.00 10.44 88 THR A N 13
ATOM 18856 C CA . THR A 1 88 ? -1.928 -13.672 -1.806 1.00 21.51 88 THR A CA 13
ATOM 18857 C C . THR A 1 88 ? -1.006 -12.944 -0.835 1.00 12.14 88 THR A C 13
ATOM 18858 O O . THR A 1 88 ? -1.372 -12.697 0.314 1.00 4.31 88 THR A O 13
ATOM 18869 N N . GLU A 1 89 ? 0.190 -12.602 -1.304 1.00 33.31 89 GLU A N 13
ATOM 18870 C CA . GLU A 1 89 ? 1.163 -11.902 -0.475 1.00 3.42 89 GLU A CA 13
ATOM 18871 C C . GLU A 1 89 ? 1.396 -10.484 -0.989 1.00 14.20 89 GLU A C 13
ATOM 18872 O O . GLU A 1 89 ? 2.478 -9.920 -0.822 1.00 62.23 89 GLU A O 13
ATOM 18884 N N . LEU A 1 90 ? 0.372 -9.913 -1.615 1.00 65.02 90 LEU A N 13
ATOM 18885 C CA . LEU A 1 90 ? 0.464 -8.561 -2.155 1.00 52.20 90 LEU A CA 13
ATOM 18886 C C . LEU A 1 90 ? -0.670 -7.686 -1.628 1.00 64.52 90 LEU A C 13
ATOM 18887 O O . LEU A 1 90 ? -0.485 -6.494 -1.386 1.00 65.14 90 LEU A O 13
ATOM 18903 N N . GLN A 1 91 ? -1.841 -8.288 -1.451 1.00 72.52 91 GLN A N 13
ATOM 18904 C CA . GLN A 1 91 ? -3.004 -7.564 -0.951 1.00 62.23 91 GLN A CA 13
ATOM 18905 C C . GLN A 1 91 ? -3.439 -8.105 0.407 1.00 53.33 91 GLN A C 13
ATOM 18906 O O . GLN A 1 91 ? -4.062 -7.396 1.199 1.00 64.35 91 GLN A O 13
ATOM 18920 N N . LYS A 1 92 ? -3.109 -9.364 0.670 1.00 23.33 92 LYS A N 13
ATOM 18921 C CA . LYS A 1 92 ? -3.464 -10.001 1.933 1.00 73.12 92 LYS A CA 13
ATOM 18922 C C . LYS A 1 92 ? -2.415 -9.713 3.002 1.00 61.42 92 LYS A C 13
ATOM 18923 O O . LYS A 1 92 ? -1.278 -10.176 2.910 1.00 63.34 92 LYS A O 13
ATOM 18942 N N . MET A 1 1 ? 2.008 0.750 0.393 1.00 43.40 1 MET A N 14
ATOM 18943 C CA . MET A 1 1 ? 2.273 0.271 -0.959 1.00 14.42 1 MET A CA 14
ATOM 18944 C C . MET A 1 1 ? 3.061 -1.034 -0.929 1.00 34.34 1 MET A C 14
ATOM 18945 O O . MET A 1 1 ? 3.645 -1.395 0.093 1.00 30.42 1 MET A O 14
ATOM 18959 N N . LYS A 1 2 ? 3.073 -1.739 -2.055 1.00 35.22 2 LYS A N 14
ATOM 18960 C CA . LYS A 1 2 ? 3.789 -3.005 -2.158 1.00 44.35 2 LYS A CA 14
ATOM 18961 C C . LYS A 1 2 ? 4.820 -2.956 -3.282 1.00 4.44 2 LYS A C 14
ATOM 18962 O O . LYS A 1 2 ? 4.582 -3.463 -4.377 1.00 32.20 2 LYS A O 14
ATOM 18981 N N . GLN A 1 3 ? 5.966 -2.343 -3.001 1.00 11.02 3 GLN A N 14
ATOM 18982 C CA . GLN A 1 3 ? 7.033 -2.229 -3.988 1.00 72.32 3 GLN A CA 14
ATOM 18983 C C . GLN A 1 3 ? 7.469 -3.606 -4.479 1.00 51.33 3 GLN A C 14
ATOM 18984 O O . GLN A 1 3 ? 7.863 -4.463 -3.688 1.00 13.40 3 GLN A O 14
ATOM 18998 N N . VAL A 1 4 ? 7.396 -3.811 -5.791 1.00 32.34 4 VAL A N 14
ATOM 18999 C CA . VAL A 1 4 ? 7.784 -5.084 -6.388 1.00 13.43 4 VAL A CA 14
ATOM 19000 C C . VAL A 1 4 ? 8.723 -4.872 -7.569 1.00 63.25 4 VAL A C 14
ATOM 19001 O O . VAL A 1 4 ? 8.475 -4.027 -8.431 1.00 21.51 4 VAL A O 14
ATOM 19014 N N . LEU A 1 5 ? 9.803 -5.645 -7.605 1.00 22.00 5 LEU A N 14
ATOM 19015 C CA . LEU A 1 5 ? 10.782 -5.543 -8.682 1.00 74.53 5 LEU A CA 14
ATOM 19016 C C . LEU A 1 5 ? 10.418 -6.471 -9.837 1.00 52.24 5 LEU A C 14
ATOM 19017 O O . LEU A 1 5 ? 9.461 -7.240 -9.752 1.00 33.41 5 LEU A O 14
ATOM 19033 N N . VAL A 1 6 ? 11.189 -6.394 -10.917 1.00 43.42 6 VAL A N 14
ATOM 19034 C CA . VAL A 1 6 ? 10.951 -7.228 -12.089 1.00 33.14 6 VAL A CA 14
ATOM 19035 C C . VAL A 1 6 ? 12.251 -7.521 -12.829 1.00 52.20 6 VAL A C 14
ATOM 19036 O O . VAL A 1 6 ? 12.628 -6.799 -13.751 1.00 51.52 6 VAL A O 14
ATOM 19049 N N . ALA A 1 7 ? 12.932 -8.586 -12.419 1.00 2.52 7 ALA A N 14
ATOM 19050 C CA . ALA A 1 7 ? 14.189 -8.976 -13.045 1.00 3.32 7 ALA A CA 14
ATOM 19051 C C . ALA A 1 7 ? 13.993 -10.171 -13.972 1.00 4.34 7 ALA A C 14
ATOM 19052 O O . ALA A 1 7 ? 12.894 -10.718 -14.071 1.00 4.23 7 ALA A O 14
ATOM 19059 N N . CYS A 1 8 ? 15.064 -10.570 -14.648 1.00 63.25 8 CYS A N 14
ATOM 19060 C CA . CYS A 1 8 ? 15.009 -11.700 -15.569 1.00 63.21 8 CYS A CA 14
ATOM 19061 C C . CYS A 1 8 ? 16.410 -12.111 -16.010 1.00 44.11 8 CYS A C 14
ATOM 19062 O O . CYS A 1 8 ? 17.374 -11.371 -15.820 1.00 2.54 8 CYS A O 14
ATOM 19070 N N . GLY A 1 9 ? 16.516 -13.298 -16.600 1.00 34.13 9 GLY A N 14
ATOM 19071 C CA . GLY A 1 9 ? 17.803 -13.788 -17.057 1.00 10.22 9 GLY A CA 14
ATOM 19072 C C . GLY A 1 9 ? 17.681 -15.047 -17.892 1.00 40.55 9 GLY A C 14
ATOM 19073 O O . GLY A 1 9 ? 18.366 -16.037 -17.638 1.00 74.13 9 GLY A O 14
ATOM 19077 N N . ALA A 1 10 ? 16.806 -15.009 -18.892 1.00 34.03 10 ALA A N 14
ATOM 19078 C CA . ALA A 1 10 ? 16.596 -16.155 -19.767 1.00 64.35 10 ALA A CA 14
ATOM 19079 C C . ALA A 1 10 ? 16.956 -15.817 -21.210 1.00 53.42 10 ALA A C 14
ATOM 19080 O O . ALA A 1 10 ? 16.309 -16.283 -22.147 1.00 53.41 10 ALA A O 14
ATOM 19087 N N . GLY A 1 11 ? 17.992 -15.001 -21.382 1.00 30.24 11 GLY A N 14
ATOM 19088 C CA . GLY A 1 11 ? 18.418 -14.613 -22.713 1.00 64.55 11 GLY A CA 14
ATOM 19089 C C . GLY A 1 11 ? 17.289 -14.025 -23.536 1.00 30.14 11 GLY A C 14
ATOM 19090 O O . GLY A 1 11 ? 17.215 -14.243 -24.745 1.00 54.53 11 GLY A O 14
ATOM 19094 N N . ILE A 1 12 ? 16.407 -13.280 -22.878 1.00 40.33 12 ILE A N 14
ATOM 19095 C CA . ILE A 1 12 ? 15.276 -12.659 -23.557 1.00 31.24 12 ILE A CA 14
ATOM 19096 C C . ILE A 1 12 ? 15.577 -11.207 -23.912 1.00 31.14 12 ILE A C 14
ATOM 19097 O O . ILE A 1 12 ? 16.328 -10.529 -23.211 1.00 61.23 12 ILE A O 14
ATOM 19113 N N . ALA A 1 13 ? 14.984 -10.735 -25.003 1.00 73.44 13 ALA A N 14
ATOM 19114 C CA . ALA A 1 13 ? 15.185 -9.362 -25.450 1.00 21.45 13 ALA A CA 14
ATOM 19115 C C . ALA A 1 13 ? 14.950 -8.375 -24.311 1.00 64.31 13 ALA A C 14
ATOM 19116 O O . ALA A 1 13 ? 15.845 -7.615 -23.939 1.00 63.34 13 ALA A O 14
ATOM 19123 N N . THR A 1 14 ? 13.740 -8.391 -23.760 1.00 44.34 14 THR A N 14
ATOM 19124 C CA . THR A 1 14 ? 13.388 -7.496 -22.666 1.00 15.23 14 THR A CA 14
ATOM 19125 C C . THR A 1 14 ? 12.182 -8.020 -21.893 1.00 65.44 14 THR A C 14
ATOM 19126 O O . THR A 1 14 ? 11.445 -8.877 -22.382 1.00 2.25 14 THR A O 14
ATOM 19137 N N . SER A 1 15 ? 11.987 -7.501 -20.686 1.00 5.34 15 SER A N 14
ATOM 19138 C CA . SER A 1 15 ? 10.873 -7.920 -19.844 1.00 54.51 15 SER A CA 14
ATOM 19139 C C . SER A 1 15 ? 9.714 -6.932 -19.946 1.00 3.33 15 SER A C 14
ATOM 19140 O O . SER A 1 15 ? 9.089 -6.583 -18.943 1.00 65.13 15 SER A O 14
ATOM 19148 N N . THR A 1 16 ? 9.433 -6.483 -21.165 1.00 54.01 16 THR A N 14
ATOM 19149 C CA . THR A 1 16 ? 8.351 -5.535 -21.400 1.00 1.44 16 THR A CA 14
ATOM 19150 C C . THR A 1 16 ? 6.992 -6.222 -21.331 1.00 64.31 16 THR A C 14
ATOM 19151 O O . THR A 1 16 ? 6.072 -5.737 -20.672 1.00 64.50 16 THR A O 14
ATOM 19162 N N . VAL A 1 17 ? 6.872 -7.355 -22.016 1.00 25.43 17 VAL A N 14
ATOM 19163 C CA . VAL A 1 17 ? 5.626 -8.111 -22.031 1.00 33.22 17 VAL A CA 14
ATOM 19164 C C . VAL A 1 17 ? 5.125 -8.374 -20.615 1.00 64.50 17 VAL A C 14
ATOM 19165 O O . VAL A 1 17 ? 3.949 -8.175 -20.314 1.00 35.13 17 VAL A O 14
ATOM 19178 N N . VAL A 1 18 ? 6.028 -8.823 -19.748 1.00 72.43 18 VAL A N 14
ATOM 19179 C CA . VAL A 1 18 ? 5.679 -9.113 -18.363 1.00 11.15 18 VAL A CA 14
ATOM 19180 C C . VAL A 1 18 ? 5.015 -7.911 -17.700 1.00 43.33 18 VAL A C 14
ATOM 19181 O O . VAL A 1 18 ? 3.827 -7.942 -17.382 1.00 4.10 18 VAL A O 14
ATOM 19194 N N . ASN A 1 19 ? 5.791 -6.851 -17.496 1.00 64.21 19 ASN A N 14
ATOM 19195 C CA . ASN A 1 19 ? 5.279 -5.637 -16.871 1.00 72.23 19 ASN A CA 14
ATOM 19196 C C . ASN A 1 19 ? 4.010 -5.159 -17.571 1.00 31.51 19 ASN A C 14
ATOM 19197 O O . ASN A 1 19 ? 3.062 -4.717 -16.924 1.00 51.51 19 ASN A O 14
ATOM 19208 N N . ASN A 1 20 ? 4.000 -5.254 -18.897 1.00 4.44 20 ASN A N 14
ATOM 19209 C CA . ASN A 1 20 ? 2.848 -4.831 -19.685 1.00 22.24 20 ASN A CA 14
ATOM 19210 C C . ASN A 1 20 ? 1.622 -5.674 -19.350 1.00 34.42 20 ASN A C 14
ATOM 19211 O O . ASN A 1 20 ? 0.492 -5.188 -19.388 1.00 0.53 20 ASN A O 14
ATOM 19222 N N . ALA A 1 21 ? 1.853 -6.941 -19.022 1.00 31.34 21 ALA A N 14
ATOM 19223 C CA . ALA A 1 21 ? 0.768 -7.852 -18.677 1.00 53.55 21 ALA A CA 14
ATOM 19224 C C . ALA A 1 21 ? 0.342 -7.673 -17.224 1.00 74.22 21 ALA A C 14
ATOM 19225 O O . ALA A 1 21 ? -0.849 -7.689 -16.910 1.00 71.15 21 ALA A O 14
ATOM 19232 N N . ILE A 1 22 ? 1.321 -7.504 -16.342 1.00 34.31 22 ILE A N 14
ATOM 19233 C CA . ILE A 1 22 ? 1.046 -7.323 -14.922 1.00 52.20 22 ILE A CA 14
ATOM 19234 C C . ILE A 1 22 ? 0.358 -5.987 -14.662 1.00 0.13 22 ILE A C 14
ATOM 19235 O O . ILE A 1 22 ? -0.663 -5.927 -13.977 1.00 43.32 22 ILE A O 14
ATOM 19251 N N . GLU A 1 23 ? 0.924 -4.918 -15.214 1.00 60.42 23 GLU A N 14
ATOM 19252 C CA . GLU A 1 23 ? 0.364 -3.583 -15.042 1.00 71.10 23 GLU A CA 14
ATOM 19253 C C . GLU A 1 23 ? -1.122 -3.568 -15.389 1.00 11.43 23 GLU A C 14
ATOM 19254 O O . GLU A 1 23 ? -1.908 -2.855 -14.764 1.00 65.34 23 GLU A O 14
ATOM 19266 N N . GLU A 1 24 ? -1.499 -4.358 -16.389 1.00 22.22 24 GLU A N 14
ATOM 19267 C CA . GLU A 1 24 ? -2.890 -4.434 -16.819 1.00 61.03 24 GLU A CA 14
ATOM 19268 C C . GLU A 1 24 ? -3.734 -5.197 -15.802 1.00 5.31 24 GLU A C 14
ATOM 19269 O O . GLU A 1 24 ? -4.873 -4.826 -15.523 1.00 13.04 24 GLU A O 14
ATOM 19281 N N . MET A 1 25 ? -3.165 -6.265 -15.252 1.00 43.40 25 MET A N 14
ATOM 19282 C CA . MET A 1 25 ? -3.864 -7.079 -14.265 1.00 62.52 25 MET A CA 14
ATOM 19283 C C . MET A 1 25 ? -4.057 -6.310 -12.963 1.00 5.54 25 MET A C 14
ATOM 19284 O O . MET A 1 25 ? -5.160 -6.256 -12.420 1.00 24.34 25 MET A O 14
ATOM 19298 N N . ALA A 1 26 ? -2.976 -5.715 -12.467 1.00 15.25 26 ALA A N 14
ATOM 19299 C CA . ALA A 1 26 ? -3.028 -4.947 -11.229 1.00 1.42 26 ALA A CA 14
ATOM 19300 C C . ALA A 1 26 ? -4.152 -3.917 -11.268 1.00 41.11 26 ALA A C 14
ATOM 19301 O O . ALA A 1 26 ? -4.792 -3.642 -10.253 1.00 74.31 26 ALA A O 14
ATOM 19308 N N . LYS A 1 27 ? -4.387 -3.349 -12.446 1.00 45.31 27 LYS A N 14
ATOM 19309 C CA . LYS A 1 27 ? -5.434 -2.349 -12.619 1.00 3.01 27 LYS A CA 14
ATOM 19310 C C . LYS A 1 27 ? -6.812 -2.958 -12.382 1.00 61.10 27 LYS A C 14
ATOM 19311 O O . LYS A 1 27 ? -7.641 -2.383 -11.678 1.00 55.04 27 LYS A O 14
ATOM 19330 N N . GLU A 1 28 ? -7.048 -4.125 -12.973 1.00 63.40 28 GLU A N 14
ATOM 19331 C CA . GLU A 1 28 ? -8.326 -4.812 -12.825 1.00 3.43 28 GLU A CA 14
ATOM 19332 C C . GLU A 1 28 ? -8.616 -5.109 -11.356 1.00 54.14 28 GLU A C 14
ATOM 19333 O O . GLU A 1 28 ? -9.761 -5.024 -10.909 1.00 24.50 28 GLU A O 14
ATOM 19345 N N . HIS A 1 29 ? -7.572 -5.458 -10.611 1.00 53.14 29 HIS A N 14
ATOM 19346 C CA . HIS A 1 29 ? -7.715 -5.768 -9.193 1.00 64.03 29 HIS A CA 14
ATOM 19347 C C . HIS A 1 29 ? -7.796 -4.490 -8.363 1.00 62.42 29 HIS A C 14
ATOM 19348 O O . HIS A 1 29 ? -8.438 -4.460 -7.315 1.00 35.13 29 HIS A O 14
ATOM 19362 N N . ASN A 1 30 ? -7.139 -3.438 -8.840 1.00 1.10 30 ASN A N 14
ATOM 19363 C CA . ASN A 1 30 ? -7.136 -2.158 -8.141 1.00 1.01 30 ASN A CA 14
ATOM 19364 C C . ASN A 1 30 ? -6.434 -2.277 -6.791 1.00 55.13 30 ASN A C 14
ATOM 19365 O O . ASN A 1 30 ? -6.900 -1.734 -5.789 1.00 4.32 30 ASN A O 14
ATOM 19376 N N . ILE A 1 31 ? -5.313 -2.990 -6.774 1.00 55.02 31 ILE A N 14
ATOM 19377 C CA . ILE A 1 31 ? -4.547 -3.178 -5.549 1.00 32.54 31 ILE A CA 14
ATOM 19378 C C . ILE A 1 31 ? -3.443 -2.134 -5.425 1.00 21.33 31 ILE A C 14
ATOM 19379 O O . ILE A 1 31 ? -2.905 -1.661 -6.426 1.00 13.30 31 ILE A O 14
ATOM 19395 N N . LYS A 1 32 ? -3.107 -1.780 -4.189 1.00 33.02 32 LYS A N 14
ATOM 19396 C CA . LYS A 1 32 ? -2.064 -0.794 -3.932 1.00 34.15 32 LYS A CA 14
ATOM 19397 C C . LYS A 1 32 ? -0.680 -1.401 -4.135 1.00 42.21 32 LYS A C 14
ATOM 19398 O O . LYS A 1 32 ? 0.098 -1.529 -3.189 1.00 71.44 32 LYS A O 14
ATOM 19417 N N . VAL A 1 33 ? -0.377 -1.771 -5.375 1.00 74.24 33 VAL A N 14
ATOM 19418 C CA . VAL A 1 33 ? 0.915 -2.362 -5.703 1.00 54.14 33 VAL A CA 14
ATOM 19419 C C . VAL A 1 33 ? 1.679 -1.495 -6.698 1.00 75.10 33 VAL A C 14
ATOM 19420 O O . VAL A 1 33 ? 1.090 -0.911 -7.608 1.00 62.12 33 VAL A O 14
ATOM 19433 N N . ASP A 1 34 ? 2.992 -1.416 -6.518 1.00 64.44 34 ASP A N 14
ATOM 19434 C CA . ASP A 1 34 ? 3.839 -0.622 -7.401 1.00 55.13 34 ASP A CA 14
ATOM 19435 C C . ASP A 1 34 ? 4.850 -1.505 -8.124 1.00 65.41 34 ASP A C 14
ATOM 19436 O O . ASP A 1 34 ? 5.624 -2.225 -7.492 1.00 31.23 34 ASP A O 14
ATOM 19445 N N . ILE A 1 35 ? 4.838 -1.446 -9.451 1.00 63.14 35 ILE A N 14
ATOM 19446 C CA . ILE A 1 35 ? 5.755 -2.241 -10.260 1.00 11.35 35 ILE A CA 14
ATOM 19447 C C . ILE A 1 35 ? 7.087 -1.523 -10.446 1.00 3.22 35 ILE A C 14
ATOM 19448 O O . ILE A 1 35 ? 7.141 -0.294 -10.502 1.00 30.04 35 ILE A O 14
ATOM 19464 N N . LYS A 1 36 ? 8.162 -2.298 -10.543 1.00 41.14 36 LYS A N 14
ATOM 19465 C CA . LYS A 1 36 ? 9.496 -1.738 -10.727 1.00 12.11 36 LYS A CA 14
ATOM 19466 C C . LYS A 1 36 ? 10.344 -2.635 -11.623 1.00 11.21 36 LYS A C 14
ATOM 19467 O O . LYS A 1 36 ? 10.301 -3.859 -11.508 1.00 71.45 36 LYS A O 14
ATOM 19486 N N . GLN A 1 37 ? 11.114 -2.017 -12.512 1.00 42.33 37 GLN A N 14
ATOM 19487 C CA . GLN A 1 37 ? 11.973 -2.761 -13.427 1.00 13.55 37 GLN A CA 14
ATOM 19488 C C . GLN A 1 37 ? 13.444 -2.474 -13.146 1.00 22.52 37 GLN A C 14
ATOM 19489 O O . GLN A 1 37 ? 13.877 -1.322 -13.164 1.00 53.31 37 GLN A O 14
ATOM 19503 N N . ILE A 1 38 ? 14.208 -3.530 -12.886 1.00 31.30 38 ILE A N 14
ATOM 19504 C CA . ILE A 1 38 ? 15.631 -3.392 -12.602 1.00 51.11 38 ILE A CA 14
ATOM 19505 C C . ILE A 1 38 ? 16.433 -4.514 -13.252 1.00 72.14 38 ILE A C 14
ATOM 19506 O O . ILE A 1 38 ? 15.869 -5.496 -13.736 1.00 31.25 38 ILE A O 14
ATOM 19522 N N . LYS A 1 39 ? 17.753 -4.363 -13.260 1.00 11.21 39 LYS A N 14
ATOM 19523 C CA . LYS A 1 39 ? 18.635 -5.364 -13.848 1.00 31.14 39 LYS A CA 14
ATOM 19524 C C . LYS A 1 39 ? 18.869 -6.519 -12.879 1.00 33.01 39 LYS A C 14
ATOM 19525 O O . LYS A 1 39 ? 18.664 -6.380 -11.673 1.00 22.44 39 LYS A O 14
ATOM 19544 N N . ILE A 1 40 ? 19.299 -7.656 -13.414 1.00 70.43 40 ILE A N 14
ATOM 19545 C CA . ILE A 1 40 ? 19.563 -8.834 -12.596 1.00 52.52 40 ILE A CA 14
ATOM 19546 C C . ILE A 1 40 ? 20.492 -8.499 -11.435 1.00 1.45 40 ILE A C 14
ATOM 19547 O O . ILE A 1 40 ? 20.327 -9.008 -10.325 1.00 42.34 40 ILE A O 14
ATOM 19563 N N . THR A 1 41 ? 21.470 -7.637 -11.696 1.00 1.44 41 THR A N 14
ATOM 19564 C CA . THR A 1 41 ? 22.426 -7.232 -10.672 1.00 71.34 41 THR A CA 14
ATOM 19565 C C . THR A 1 41 ? 21.994 -5.935 -9.999 1.00 2.32 41 THR A C 14
ATOM 19566 O O . THR A 1 41 ? 22.829 -5.160 -9.532 1.00 33.54 41 THR A O 14
ATOM 19577 N N . GLU A 1 42 ? 20.686 -5.704 -9.952 1.00 32.40 42 GLU A N 14
ATOM 19578 C CA . GLU A 1 42 ? 20.145 -4.499 -9.335 1.00 34.33 42 GLU A CA 14
ATOM 19579 C C . GLU A 1 42 ? 19.225 -4.851 -8.169 1.00 30.12 42 GLU A C 14
ATOM 19580 O O . GLU A 1 42 ? 18.987 -4.031 -7.282 1.00 74.11 42 GLU A O 14
ATOM 19592 N N . VAL A 1 43 ? 18.710 -6.077 -8.178 1.00 5.24 43 VAL A N 14
ATOM 19593 C CA . VAL A 1 43 ? 17.817 -6.539 -7.122 1.00 5.44 43 VAL A CA 14
ATOM 19594 C C . VAL A 1 43 ? 18.564 -6.698 -5.802 1.00 34.43 43 VAL A C 14
ATOM 19595 O O . VAL A 1 43 ? 17.965 -6.645 -4.728 1.00 45.30 43 VAL A O 14
ATOM 19608 N N . GLY A 1 44 ? 19.876 -6.895 -5.890 1.00 13.22 44 GLY A N 14
ATOM 19609 C CA . GLY A 1 44 ? 20.683 -7.059 -4.695 1.00 70.01 44 GLY A CA 14
ATOM 19610 C C . GLY A 1 44 ? 20.365 -6.025 -3.633 1.00 54.05 44 GLY A C 14
ATOM 19611 O O . GLY A 1 44 ? 19.853 -6.344 -2.560 1.00 3.53 44 GLY A O 14
ATOM 19615 N N . PRO A 1 45 ? 20.672 -4.753 -3.930 1.00 34.34 45 PRO A N 14
ATOM 19616 C CA . PRO A 1 45 ? 20.425 -3.643 -3.005 1.00 34.35 45 PRO A CA 14
ATOM 19617 C C . PRO A 1 45 ? 18.938 -3.348 -2.837 1.00 30.32 45 PRO A C 14
ATOM 19618 O O . PRO A 1 45 ? 18.523 -2.741 -1.849 1.00 43.34 45 PRO A O 14
ATOM 19629 N N . TYR A 1 46 ? 18.141 -3.782 -3.806 1.00 75.34 46 TYR A N 14
ATOM 19630 C CA . TYR A 1 46 ? 16.700 -3.563 -3.767 1.00 14.34 46 TYR A CA 14
ATOM 19631 C C . TYR A 1 46 ? 15.987 -4.739 -3.106 1.00 63.00 46 TYR A C 14
ATOM 19632 O O . TYR A 1 46 ? 14.894 -5.126 -3.517 1.00 13.35 46 TYR A O 14
ATOM 19650 N N . GLU A 1 47 ? 16.617 -5.303 -2.080 1.00 13.23 47 GLU A N 14
ATOM 19651 C CA . GLU A 1 47 ? 16.044 -6.435 -1.362 1.00 35.23 47 GLU A CA 14
ATOM 19652 C C . GLU A 1 47 ? 15.270 -5.965 -0.133 1.00 21.40 47 GLU A C 14
ATOM 19653 O O . GLU A 1 47 ? 14.240 -6.539 0.222 1.00 4.03 47 GLU A O 14
ATOM 19665 N N . ASP A 1 48 ? 15.774 -4.919 0.512 1.00 45.05 48 ASP A N 14
ATOM 19666 C CA . ASP A 1 48 ? 15.132 -4.371 1.700 1.00 12.23 48 ASP A CA 14
ATOM 19667 C C . ASP A 1 48 ? 13.910 -3.539 1.323 1.00 72.21 48 ASP A C 14
ATOM 19668 O O . ASP A 1 48 ? 12.778 -3.889 1.660 1.00 23.14 48 ASP A O 14
ATOM 19677 N N . THR A 1 49 ? 14.145 -2.435 0.621 1.00 4.00 49 THR A N 14
ATOM 19678 C CA . THR A 1 49 ? 13.065 -1.552 0.200 1.00 61.14 49 THR A CA 14
ATOM 19679 C C . THR A 1 49 ? 11.968 -2.330 -0.517 1.00 55.14 49 THR A C 14
ATOM 19680 O O . THR A 1 49 ? 10.780 -2.103 -0.286 1.00 44.20 49 THR A O 14
ATOM 19691 N N . ALA A 1 50 ? 12.372 -3.249 -1.388 1.00 41.44 50 ALA A N 14
ATOM 19692 C CA . ALA A 1 50 ? 11.422 -4.062 -2.137 1.00 42.02 50 ALA A CA 14
ATOM 19693 C C . ALA A 1 50 ? 10.935 -5.243 -1.305 1.00 13.13 50 ALA A C 14
ATOM 19694 O O . ALA A 1 50 ? 11.693 -5.820 -0.525 1.00 70.45 50 ALA A O 14
ATOM 19701 N N . ASP A 1 51 ? 9.665 -5.596 -1.474 1.00 64.11 51 ASP A N 14
ATOM 19702 C CA . ASP A 1 51 ? 9.077 -6.709 -0.738 1.00 54.12 51 ASP A CA 14
ATOM 19703 C C . ASP A 1 51 ? 8.972 -7.949 -1.620 1.00 52.04 51 ASP A C 14
ATOM 19704 O O . ASP A 1 51 ? 9.552 -8.992 -1.316 1.00 0.15 51 ASP A O 14
ATOM 19713 N N . LEU A 1 52 ? 8.228 -7.829 -2.714 1.00 74.13 52 LEU A N 14
ATOM 19714 C CA . LEU A 1 52 ? 8.045 -8.941 -3.641 1.00 44.22 52 LEU A CA 14
ATOM 19715 C C . LEU A 1 52 ? 9.019 -8.840 -4.811 1.00 3.12 52 LEU A C 14
ATOM 19716 O O . LEU A 1 52 ? 9.234 -7.760 -5.363 1.00 12.23 52 LEU A O 14
ATOM 19732 N N . LEU A 1 53 ? 9.605 -9.972 -5.185 1.00 51.14 53 LEU A N 14
ATOM 19733 C CA . LEU A 1 53 ? 10.555 -10.012 -6.292 1.00 30.02 53 LEU A CA 14
ATOM 19734 C C . LEU A 1 53 ? 10.161 -11.077 -7.310 1.00 34.32 53 LEU A C 14
ATOM 19735 O O . LEU A 1 53 ? 10.122 -12.267 -6.996 1.00 30.11 53 LEU A O 14
ATOM 19751 N N . VAL A 1 54 ? 9.870 -10.642 -8.532 1.00 22.12 54 VAL A N 14
ATOM 19752 C CA . VAL A 1 54 ? 9.482 -11.558 -9.598 1.00 21.35 54 VAL A CA 14
ATOM 19753 C C . VAL A 1 54 ? 10.537 -11.600 -10.698 1.00 14.23 54 VAL A C 14
ATOM 19754 O O . VAL A 1 54 ? 10.736 -10.622 -11.420 1.00 25.34 54 VAL A O 14
ATOM 19767 N N . THR A 1 55 ? 11.210 -12.739 -10.821 1.00 64.35 55 THR A N 14
ATOM 19768 C CA . THR A 1 55 ? 12.245 -12.909 -11.833 1.00 65.13 55 THR A CA 14
ATOM 19769 C C . THR A 1 55 ? 12.372 -14.370 -12.251 1.00 11.32 55 THR A C 14
ATOM 19770 O O . THR A 1 55 ? 12.229 -15.276 -11.430 1.00 32.25 55 THR A O 14
ATOM 19781 N N . THR A 1 56 ? 12.642 -14.593 -13.533 1.00 52.44 56 THR A N 14
ATOM 19782 C CA . THR A 1 56 ? 12.787 -15.944 -14.060 1.00 42.32 56 THR A CA 14
ATOM 19783 C C . THR A 1 56 ? 13.983 -16.652 -13.434 1.00 60.13 56 THR A C 14
ATOM 19784 O O . THR A 1 56 ? 13.946 -17.858 -13.194 1.00 73.50 56 THR A O 14
ATOM 19795 N N . ALA A 1 57 ? 15.043 -15.895 -13.172 1.00 11.51 57 ALA A N 14
ATOM 19796 C CA . ALA A 1 57 ? 16.249 -16.450 -12.571 1.00 61.10 57 ALA A CA 14
ATOM 19797 C C . ALA A 1 57 ? 16.305 -16.152 -11.077 1.00 4.04 57 ALA A C 14
ATOM 19798 O O . ALA A 1 57 ? 15.329 -15.685 -10.490 1.00 44.03 57 ALA A O 14
ATOM 19805 N N . MET A 1 58 ? 17.454 -16.426 -10.466 1.00 53.32 58 MET A N 14
ATOM 19806 C CA . MET A 1 58 ? 17.636 -16.186 -9.039 1.00 44.13 58 MET A CA 14
ATOM 19807 C C . MET A 1 58 ? 19.114 -16.017 -8.701 1.00 42.23 58 MET A C 14
ATOM 19808 O O . MET A 1 58 ? 19.983 -16.214 -9.551 1.00 41.25 58 MET A O 14
ATOM 19822 N N . THR A 1 59 ? 19.393 -15.650 -7.454 1.00 64.22 59 THR A N 14
ATOM 19823 C CA . THR A 1 59 ? 20.766 -15.453 -7.005 1.00 33.34 59 THR A CA 14
ATOM 19824 C C . THR A 1 59 ? 21.233 -16.618 -6.140 1.00 25.22 59 THR A C 14
ATOM 19825 O O . THR A 1 59 ? 20.519 -17.607 -5.973 1.00 23.15 59 THR A O 14
ATOM 19836 N N . LYS A 1 60 ? 22.437 -16.496 -5.591 1.00 43.50 60 LYS A N 14
ATOM 19837 C CA . LYS A 1 60 ? 23.001 -17.537 -4.741 1.00 31.41 60 LYS A CA 14
ATOM 19838 C C . LYS A 1 60 ? 22.789 -17.210 -3.266 1.00 72.32 60 LYS A C 14
ATOM 19839 O O . LYS A 1 60 ? 22.552 -18.101 -2.450 1.00 13.12 60 LYS A O 14
ATOM 19858 N N . LYS A 1 61 ? 22.874 -15.927 -2.931 1.00 70.42 61 LYS A N 14
ATOM 19859 C CA . LYS A 1 61 ? 22.689 -15.481 -1.555 1.00 73.45 61 LYS A CA 14
ATOM 19860 C C . LYS A 1 61 ? 21.334 -15.929 -1.016 1.00 61.50 61 LYS A C 14
ATOM 19861 O O . LYS A 1 61 ? 20.543 -16.542 -1.732 1.00 51.45 61 LYS A O 14
ATOM 19880 N N . GLU A 1 62 ? 21.074 -15.619 0.250 1.00 2.22 62 GLU A N 14
ATOM 19881 C CA . GLU A 1 62 ? 19.814 -15.990 0.884 1.00 43.22 62 GLU A CA 14
ATOM 19882 C C . GLU A 1 62 ? 18.808 -14.845 0.805 1.00 60.30 62 GLU A C 14
ATOM 19883 O O . GLU A 1 62 ? 18.931 -13.847 1.514 1.00 15.55 62 GLU A O 14
ATOM 19895 N N . TYR A 1 63 ? 17.814 -14.998 -0.063 1.00 21.41 63 TYR A N 14
ATOM 19896 C CA . TYR A 1 63 ? 16.788 -13.977 -0.238 1.00 30.45 63 TYR A CA 14
ATOM 19897 C C . TYR A 1 63 ? 15.995 -13.776 1.050 1.00 1.03 63 TYR A C 14
ATOM 19898 O O . TYR A 1 63 ? 15.992 -14.634 1.933 1.00 63.31 63 TYR A O 14
ATOM 19916 N N . LYS A 1 64 ? 15.322 -12.635 1.150 1.00 0.34 64 LYS A N 14
ATOM 19917 C CA . LYS A 1 64 ? 14.523 -12.318 2.328 1.00 74.20 64 LYS A CA 14
ATOM 19918 C C . LYS A 1 64 ? 13.053 -12.143 1.957 1.00 24.02 64 LYS A C 14
ATOM 19919 O O . LYS A 1 64 ? 12.355 -11.304 2.527 1.00 71.14 64 LYS A O 14
ATOM 19938 N N . PHE A 1 65 ? 12.590 -12.941 1.001 1.00 41.34 65 PHE A N 14
ATOM 19939 C CA . PHE A 1 65 ? 11.203 -12.874 0.554 1.00 4.15 65 PHE A CA 14
ATOM 19940 C C . PHE A 1 65 ? 10.869 -14.049 -0.360 1.00 41.53 65 PHE A C 14
ATOM 19941 O O . PHE A 1 65 ? 11.746 -14.669 -0.962 1.00 22.14 65 PHE A O 14
ATOM 19958 N N . PRO A 1 66 ? 9.570 -14.362 -0.468 1.00 74.54 66 PRO A N 14
ATOM 19959 C CA . PRO A 1 66 ? 9.088 -15.464 -1.307 1.00 65.14 66 PRO A CA 14
ATOM 19960 C C . PRO A 1 66 ? 9.242 -15.169 -2.796 1.00 33.15 66 PRO A C 14
ATOM 19961 O O . PRO A 1 66 ? 8.310 -14.692 -3.443 1.00 40.33 66 PRO A O 14
ATOM 19972 N N . VAL A 1 67 ? 10.423 -15.457 -3.333 1.00 2.14 67 VAL A N 14
ATOM 19973 C CA . VAL A 1 67 ? 10.698 -15.224 -4.745 1.00 52.24 67 VAL A CA 14
ATOM 19974 C C . VAL A 1 67 ? 9.764 -16.043 -5.629 1.00 64.42 67 VAL A C 14
ATOM 19975 O O . VAL A 1 67 ? 9.374 -17.156 -5.273 1.00 54.51 67 VAL A O 14
ATOM 19988 N N . ILE A 1 68 ? 9.411 -15.487 -6.783 1.00 20.10 68 ILE A N 14
ATOM 19989 C CA . ILE A 1 68 ? 8.524 -16.168 -7.719 1.00 5.53 68 ILE A CA 14
ATOM 19990 C C . ILE A 1 68 ? 9.106 -16.164 -9.128 1.00 61.34 68 ILE A C 14
ATOM 19991 O O . ILE A 1 68 ? 9.515 -15.123 -9.640 1.00 11.34 68 ILE A O 14
ATOM 20007 N N . ASN A 1 69 ? 9.138 -17.338 -9.752 1.00 42.40 69 ASN A N 14
ATOM 20008 C CA . ASN A 1 69 ? 9.669 -17.470 -11.104 1.00 75.21 69 ASN A CA 14
ATOM 20009 C C . ASN A 1 69 ? 8.580 -17.216 -12.143 1.00 21.53 69 ASN A C 14
ATOM 20010 O O . ASN A 1 69 ? 7.541 -17.876 -12.141 1.00 50.34 69 ASN A O 14
ATOM 20021 N N . ALA A 1 70 ? 8.827 -16.257 -13.028 1.00 42.14 70 ALA A N 14
ATOM 20022 C CA . ALA A 1 70 ? 7.870 -15.918 -14.074 1.00 41.31 70 ALA A CA 14
ATOM 20023 C C . ALA A 1 70 ? 8.193 -16.650 -15.372 1.00 74.40 70 ALA A C 14
ATOM 20024 O O . ALA A 1 70 ? 8.157 -16.063 -16.453 1.00 54.51 70 ALA A O 14
ATOM 20031 N N . ARG A 1 71 ? 8.508 -17.936 -15.258 1.00 23.35 71 ARG A N 14
ATOM 20032 C CA . ARG A 1 71 ? 8.839 -18.748 -16.422 1.00 61.42 71 ARG A CA 14
ATOM 20033 C C . ARG A 1 71 ? 7.660 -18.818 -17.389 1.00 24.53 71 ARG A C 14
ATOM 20034 O O . ARG A 1 71 ? 7.838 -18.763 -18.605 1.00 22.23 71 ARG A O 14
ATOM 20055 N N . ASN A 1 72 ? 6.457 -18.941 -16.838 1.00 51.03 72 ASN A N 14
ATOM 20056 C CA . ASN A 1 72 ? 5.249 -19.020 -17.652 1.00 11.25 72 ASN A CA 14
ATOM 20057 C C . ASN A 1 72 ? 5.177 -17.854 -18.634 1.00 23.53 72 ASN A C 14
ATOM 20058 O O . ASN A 1 72 ? 4.799 -18.027 -19.792 1.00 74.43 72 ASN A O 14
ATOM 20069 N N . PHE A 1 73 ? 5.544 -16.667 -18.162 1.00 63.45 73 PHE A N 14
ATOM 20070 C CA . PHE A 1 73 ? 5.522 -15.473 -18.998 1.00 54.35 73 PHE A CA 14
ATOM 20071 C C . PHE A 1 73 ? 6.342 -15.682 -20.268 1.00 0.30 73 PHE A C 14
ATOM 20072 O O . PHE A 1 73 ? 5.995 -15.175 -21.336 1.00 31.22 73 PHE A O 14
ATOM 20089 N N . LEU A 1 74 ? 7.432 -16.430 -20.144 1.00 23.32 74 LEU A N 14
ATOM 20090 C CA . LEU A 1 74 ? 8.304 -16.707 -21.280 1.00 40.14 74 LEU A CA 14
ATOM 20091 C C . LEU A 1 74 ? 7.838 -17.948 -22.034 1.00 64.43 74 LEU A C 14
ATOM 20092 O O . LEU A 1 74 ? 7.956 -18.026 -23.258 1.00 31.32 74 LEU A O 14
ATOM 20108 N N . THR A 1 75 ? 7.307 -18.918 -21.296 1.00 60.23 75 THR A N 14
ATOM 20109 C CA . THR A 1 75 ? 6.822 -20.156 -21.894 1.00 44.35 75 THR A CA 14
ATOM 20110 C C . THR A 1 75 ? 5.755 -20.807 -21.023 1.00 11.35 75 THR A C 14
ATOM 20111 O O . THR A 1 75 ? 6.040 -21.277 -19.922 1.00 1.51 75 THR A O 14
ATOM 20122 N N . GLY A 1 76 ? 4.523 -20.832 -21.522 1.00 50.44 76 GLY A N 14
ATOM 20123 C CA . GLY A 1 76 ? 3.431 -21.428 -20.775 1.00 62.23 76 GLY A CA 14
ATOM 20124 C C . GLY A 1 76 ? 2.119 -20.700 -20.985 1.00 53.42 76 GLY A C 14
ATOM 20125 O O . GLY A 1 76 ? 1.058 -21.322 -21.042 1.00 31.20 76 GLY A O 14
ATOM 20129 N N . ILE A 1 77 ? 2.189 -19.378 -21.099 1.00 4.40 77 ILE A N 14
ATOM 20130 C CA . ILE A 1 77 ? 0.997 -18.564 -21.303 1.00 22.20 77 ILE A CA 14
ATOM 20131 C C . ILE A 1 77 ? -0.028 -18.806 -20.200 1.00 53.45 77 ILE A C 14
ATOM 20132 O O . ILE A 1 77 ? -1.137 -19.270 -20.461 1.00 15.33 77 ILE A O 14
ATOM 20148 N N . GLY A 1 78 ? 0.350 -18.485 -18.967 1.00 25.32 78 GLY A N 14
ATOM 20149 C CA . GLY A 1 78 ? -0.548 -18.673 -17.843 1.00 11.33 78 GLY A CA 14
ATOM 20150 C C . GLY A 1 78 ? -0.287 -17.687 -16.721 1.00 22.20 78 GLY A C 14
ATOM 20151 O O . GLY A 1 78 ? -0.157 -18.078 -15.560 1.00 54.14 78 GLY A O 14
ATOM 20155 N N . ILE A 1 79 ? -0.207 -16.407 -17.067 1.00 14.20 79 ILE A N 14
ATOM 20156 C CA . ILE A 1 79 ? 0.041 -15.363 -16.080 1.00 60.31 79 ILE A CA 14
ATOM 20157 C C . ILE A 1 79 ? -0.929 -15.472 -14.909 1.00 35.21 79 ILE A C 14
ATOM 20158 O O . ILE A 1 79 ? -0.517 -15.507 -13.750 1.00 50.11 79 ILE A O 14
ATOM 20174 N N . GLU A 1 80 ? -2.221 -15.527 -15.220 1.00 63.34 80 GLU A N 14
ATOM 20175 C CA . GLU A 1 80 ? -3.250 -15.633 -14.193 1.00 22.41 80 GLU A CA 14
ATOM 20176 C C . GLU A 1 80 ? -2.949 -16.786 -13.239 1.00 10.55 80 GLU A C 14
ATOM 20177 O O . GLU A 1 80 ? -3.212 -16.696 -12.040 1.00 22.12 80 GLU A O 14
ATOM 20189 N N . GLU A 1 81 ? -2.397 -17.867 -13.781 1.00 10.44 81 GLU A N 14
ATOM 20190 C CA . GLU A 1 81 ? -2.062 -19.037 -12.978 1.00 0.34 81 GLU A CA 14
ATOM 20191 C C . GLU A 1 81 ? -1.033 -18.685 -11.907 1.00 33.23 81 GLU A C 14
ATOM 20192 O O . GLU A 1 81 ? -1.114 -19.157 -10.772 1.00 73.10 81 GLU A O 14
ATOM 20204 N N . THR A 1 82 ? -0.064 -17.853 -12.276 1.00 13.14 82 THR A N 14
ATOM 20205 C CA . THR A 1 82 ? 0.982 -17.439 -11.349 1.00 15.11 82 THR A CA 14
ATOM 20206 C C . THR A 1 82 ? 0.492 -16.328 -10.428 1.00 15.43 82 THR A C 14
ATOM 20207 O O . THR A 1 82 ? 0.743 -16.350 -9.223 1.00 14.24 82 THR A O 14
ATOM 20218 N N . LYS A 1 83 ? -0.210 -15.356 -11.002 1.00 2.14 83 LYS A N 14
ATOM 20219 C CA . LYS A 1 83 ? -0.738 -14.236 -10.232 1.00 42.41 83 LYS A CA 14
ATOM 20220 C C . LYS A 1 83 ? -1.529 -14.729 -9.025 1.00 24.31 83 LYS A C 14
ATOM 20221 O O . LYS A 1 83 ? -1.513 -14.105 -7.964 1.00 64.14 83 LYS A O 14
ATOM 20240 N N . GLN A 1 84 ? -2.218 -15.853 -9.194 1.00 24.31 84 GLN A N 14
ATOM 20241 C CA . GLN A 1 84 ? -3.013 -16.430 -8.117 1.00 35.11 84 GLN A CA 14
ATOM 20242 C C . GLN A 1 84 ? -2.141 -16.756 -6.909 1.00 43.53 84 GLN A C 14
ATOM 20243 O O . GLN A 1 84 ? -2.574 -16.622 -5.765 1.00 50.42 84 GLN A O 14
ATOM 20257 N N . GLN A 1 85 ? -0.910 -17.184 -7.173 1.00 13.43 85 GLN A N 14
ATOM 20258 C CA . GLN A 1 85 ? 0.022 -17.529 -6.107 1.00 24.15 85 GLN A CA 14
ATOM 20259 C C . GLN A 1 85 ? 0.621 -16.275 -5.479 1.00 41.52 85 GLN A C 14
ATOM 20260 O O . GLN A 1 85 ? 0.594 -16.105 -4.260 1.00 23.42 85 GLN A O 14
ATOM 20274 N N . ILE A 1 86 ? 1.161 -15.399 -6.320 1.00 53.50 86 ILE A N 14
ATOM 20275 C CA . ILE A 1 86 ? 1.765 -14.159 -5.847 1.00 62.33 86 ILE A CA 14
ATOM 20276 C C . ILE A 1 86 ? 0.760 -13.320 -5.066 1.00 73.21 86 ILE A C 14
ATOM 20277 O O . ILE A 1 86 ? 1.040 -12.871 -3.954 1.00 44.21 86 ILE A O 14
ATOM 20293 N N . LEU A 1 87 ? -0.413 -13.114 -5.654 1.00 55.21 87 LEU A N 14
ATOM 20294 C CA . LEU A 1 87 ? -1.463 -12.330 -5.013 1.00 13.14 87 LEU A CA 14
ATOM 20295 C C . LEU A 1 87 ? -1.736 -12.837 -3.600 1.00 44.01 87 LEU A C 14
ATOM 20296 O O . LEU A 1 87 ? -2.044 -12.058 -2.697 1.00 62.22 87 LEU A O 14
ATOM 20312 N N . THR A 1 88 ? -1.618 -14.148 -3.414 1.00 62.24 88 THR A N 14
ATOM 20313 C CA . THR A 1 88 ? -1.850 -14.760 -2.112 1.00 1.40 88 THR A CA 14
ATOM 20314 C C . THR A 1 88 ? -1.064 -14.043 -1.020 1.00 51.31 88 THR A C 14
ATOM 20315 O O . THR A 1 88 ? -1.521 -13.937 0.118 1.00 42.15 88 THR A O 14
ATOM 20326 N N . GLU A 1 89 ? 0.119 -13.551 -1.374 1.00 63.54 89 GLU A N 14
ATOM 20327 C CA . GLU A 1 89 ? 0.968 -12.844 -0.423 1.00 21.33 89 GLU A CA 14
ATOM 20328 C C . GLU A 1 89 ? 0.931 -11.340 -0.674 1.00 51.41 89 GLU A C 14
ATOM 20329 O O . GLU A 1 89 ? 0.909 -10.542 0.264 1.00 22.15 89 GLU A O 14
ATOM 20341 N N . LEU A 1 90 ? 0.924 -10.958 -1.947 1.00 24.54 90 LEU A N 14
ATOM 20342 C CA . LEU A 1 90 ? 0.890 -9.549 -2.323 1.00 64.52 90 LEU A CA 14
ATOM 20343 C C . LEU A 1 90 ? -0.335 -8.858 -1.734 1.00 3.20 90 LEU A C 14
ATOM 20344 O O . LEU A 1 90 ? -0.214 -7.853 -1.034 1.00 54.31 90 LEU A O 14
ATOM 20360 N N . GLN A 1 91 ? -1.512 -9.405 -2.021 1.00 3.52 91 GLN A N 14
ATOM 20361 C CA . GLN A 1 91 ? -2.759 -8.840 -1.518 1.00 25.24 91 GLN A CA 14
ATOM 20362 C C . GLN A 1 91 ? -2.887 -9.058 -0.014 1.00 22.14 91 GLN A C 14
ATOM 20363 O O . GLN A 1 91 ? -3.405 -8.204 0.706 1.00 23.35 91 GLN A O 14
ATOM 20377 N N . LYS A 1 92 ? -2.412 -10.207 0.455 1.00 32.23 92 LYS A N 14
ATOM 20378 C CA . LYS A 1 92 ? -2.472 -10.538 1.874 1.00 74.40 92 LYS A CA 14
ATOM 20379 C C . LYS A 1 92 ? -1.253 -9.995 2.612 1.00 52.42 92 LYS A C 14
ATOM 20380 O O . LYS A 1 92 ? -1.384 -9.215 3.556 1.00 24.21 92 LYS A O 14
ATOM 20399 N N . MET A 1 1 ? 2.218 1.286 -0.487 1.00 62.21 1 MET A N 15
ATOM 20400 C CA . MET A 1 1 ? 2.221 0.594 -1.771 1.00 13.31 1 MET A CA 15
ATOM 20401 C C . MET A 1 1 ? 3.157 -0.609 -1.738 1.00 62.42 1 MET A C 15
ATOM 20402 O O . MET A 1 1 ? 4.259 -0.537 -1.194 1.00 64.03 1 MET A O 15
ATOM 20416 N N . LYS A 1 2 ? 2.712 -1.716 -2.323 1.00 72.04 2 LYS A N 15
ATOM 20417 C CA . LYS A 1 2 ? 3.510 -2.936 -2.363 1.00 13.35 2 LYS A CA 15
ATOM 20418 C C . LYS A 1 2 ? 4.578 -2.853 -3.448 1.00 53.34 2 LYS A C 15
ATOM 20419 O O . LYS A 1 2 ? 4.364 -3.297 -4.576 1.00 21.01 2 LYS A O 15
ATOM 20438 N N . GLN A 1 3 ? 5.727 -2.282 -3.100 1.00 35.42 3 GLN A N 15
ATOM 20439 C CA . GLN A 1 3 ? 6.827 -2.143 -4.046 1.00 4.33 3 GLN A CA 15
ATOM 20440 C C . GLN A 1 3 ? 7.321 -3.508 -4.512 1.00 23.33 3 GLN A C 15
ATOM 20441 O O . GLN A 1 3 ? 7.663 -4.367 -3.698 1.00 71.15 3 GLN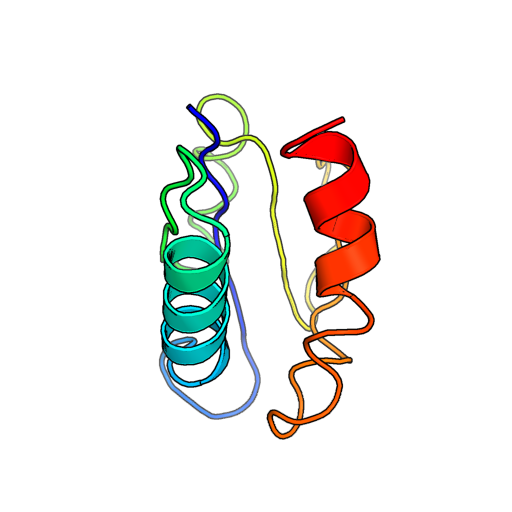 A O 15
ATOM 20455 N N . VAL A 1 4 ? 7.356 -3.703 -5.826 1.00 43.52 4 VAL A N 15
ATOM 20456 C CA . VAL A 1 4 ? 7.809 -4.964 -6.401 1.00 2.31 4 VAL A CA 15
ATOM 20457 C C . VAL A 1 4 ? 8.786 -4.726 -7.547 1.00 51.01 4 VAL A C 15
ATOM 20458 O O . VAL A 1 4 ? 8.580 -3.841 -8.379 1.00 65.21 4 VAL A O 15
ATOM 20471 N N . LEU A 1 5 ? 9.849 -5.522 -7.585 1.00 40.55 5 LEU A N 15
ATOM 20472 C CA . LEU A 1 5 ? 10.859 -5.399 -8.631 1.00 1.21 5 LEU A CA 15
ATOM 20473 C C . LEU A 1 5 ? 10.617 -6.413 -9.744 1.00 21.43 5 LEU A C 15
ATOM 20474 O O . LEU A 1 5 ? 9.757 -7.286 -9.626 1.00 71.22 5 LEU A O 15
ATOM 20490 N N . VAL A 1 6 ? 11.383 -6.294 -10.823 1.00 43.04 6 VAL A N 15
ATOM 20491 C CA . VAL A 1 6 ? 11.255 -7.203 -11.956 1.00 53.44 6 VAL A CA 15
ATOM 20492 C C . VAL A 1 6 ? 12.589 -7.380 -12.673 1.00 54.51 6 VAL A C 15
ATOM 20493 O O . VAL A 1 6 ? 13.051 -6.481 -13.375 1.00 64.24 6 VAL A O 15
ATOM 20506 N N . ALA A 1 7 ? 13.202 -8.544 -12.491 1.00 30.40 7 ALA A N 15
ATOM 20507 C CA . ALA A 1 7 ? 14.482 -8.841 -13.122 1.00 50.42 7 ALA A CA 15
ATOM 20508 C C . ALA A 1 7 ? 14.346 -9.974 -14.133 1.00 23.41 7 ALA A C 15
ATOM 20509 O O . ALA A 1 7 ? 13.277 -10.568 -14.274 1.00 34.44 7 ALA A O 15
ATOM 20516 N N . CYS A 1 8 ? 15.435 -10.269 -14.834 1.00 43.11 8 CYS A N 15
ATOM 20517 C CA . CYS A 1 8 ? 15.437 -11.331 -15.834 1.00 20.34 8 CYS A CA 15
ATOM 20518 C C . CYS A 1 8 ? 16.855 -11.828 -16.097 1.00 31.03 8 CYS A C 15
ATOM 20519 O O . CYS A 1 8 ? 17.826 -11.256 -15.602 1.00 74.43 8 CYS A O 15
ATOM 20527 N N . GLY A 1 9 ? 16.966 -12.898 -16.878 1.00 63.10 9 GLY A N 15
ATOM 20528 C CA . GLY A 1 9 ? 18.269 -13.455 -17.192 1.00 21.23 9 GLY A CA 15
ATOM 20529 C C . GLY A 1 9 ? 18.829 -12.922 -18.496 1.00 31.14 9 GLY A C 15
ATOM 20530 O O . GLY A 1 9 ? 18.079 -12.620 -19.423 1.00 50.51 9 GLY A O 15
ATOM 20534 N N . ALA A 1 10 ? 20.151 -12.805 -18.566 1.00 71.33 10 ALA A N 15
ATOM 20535 C CA . ALA A 1 10 ? 20.810 -12.305 -19.766 1.00 65.31 10 ALA A CA 15
ATOM 20536 C C . ALA A 1 10 ? 20.423 -13.129 -20.989 1.00 72.14 10 ALA A C 15
ATOM 20537 O O . ALA A 1 10 ? 20.904 -14.246 -21.176 1.00 44.41 10 ALA A O 15
ATOM 20544 N N . GLY A 1 11 ? 19.548 -12.570 -21.821 1.00 21.53 11 GLY A N 15
ATOM 20545 C CA . GLY A 1 11 ? 19.110 -13.268 -23.015 1.00 61.33 11 GLY A CA 15
ATOM 20546 C C . GLY A 1 11 ? 18.612 -12.322 -24.090 1.00 30.13 11 GLY A C 15
ATOM 20547 O O . GLY A 1 11 ? 18.816 -11.111 -24.002 1.00 42.15 11 GLY A O 15
ATOM 20551 N N . ILE A 1 12 ? 17.959 -12.875 -25.106 1.00 54.20 12 ILE A N 15
ATOM 20552 C CA . ILE A 1 12 ? 17.431 -12.071 -26.202 1.00 31.42 12 ILE A CA 15
ATOM 20553 C C . ILE A 1 12 ? 16.127 -11.389 -25.804 1.00 54.34 12 ILE A C 15
ATOM 20554 O O . ILE A 1 12 ? 16.021 -10.163 -25.835 1.00 23.01 12 ILE A O 15
ATOM 20570 N N . ALA A 1 13 ? 15.135 -12.191 -25.430 1.00 4.01 13 ALA A N 15
ATOM 20571 C CA . ALA A 1 13 ? 13.839 -11.664 -25.022 1.00 72.34 13 ALA A CA 15
ATOM 20572 C C . ALA A 1 13 ? 13.988 -10.657 -23.887 1.00 34.41 13 ALA A C 15
ATOM 20573 O O . ALA A 1 13 ? 14.852 -10.804 -23.022 1.00 13.13 13 ALA A O 15
ATOM 20580 N N . THR A 1 14 ? 13.140 -9.633 -23.895 1.00 70.23 14 THR A N 15
ATOM 20581 C CA . THR A 1 14 ? 13.178 -8.601 -22.867 1.00 45.34 14 THR A CA 15
ATOM 20582 C C . THR A 1 14 ? 12.144 -8.869 -21.780 1.00 3.40 14 THR A C 15
ATOM 20583 O O . THR A 1 14 ? 11.418 -9.861 -21.832 1.00 54.11 14 THR A O 15
ATOM 20594 N N . SER A 1 15 ? 12.083 -7.977 -20.796 1.00 33.42 15 SER A N 15
ATOM 20595 C CA . SER A 1 15 ? 11.139 -8.120 -19.694 1.00 13.25 15 SER A CA 15
ATOM 20596 C C . SER A 1 15 ? 9.986 -7.130 -19.834 1.00 4.31 15 SER A C 15
ATOM 20597 O O . SER A 1 15 ? 9.561 -6.511 -18.858 1.00 35.22 15 SER A O 15
ATOM 20605 N N . THR A 1 16 ? 9.485 -6.984 -21.057 1.00 20.15 16 THR A N 15
ATOM 20606 C CA . THR A 1 16 ? 8.383 -6.069 -21.327 1.00 23.21 16 THR A CA 15
ATOM 20607 C C . THR A 1 16 ? 7.037 -6.767 -21.166 1.00 44.34 16 THR A C 15
ATOM 20608 O O . THR A 1 16 ? 6.144 -6.264 -20.484 1.00 71.54 16 THR A O 15
ATOM 20619 N N . VAL A 1 17 ? 6.899 -7.928 -21.798 1.00 54.25 17 VAL A N 15
ATOM 20620 C CA . VAL A 1 17 ? 5.661 -8.696 -21.724 1.00 45.31 17 VAL A CA 15
ATOM 20621 C C . VAL A 1 17 ? 5.227 -8.899 -20.277 1.00 52.40 17 VAL A C 15
ATOM 20622 O O . VAL A 1 17 ? 4.064 -8.690 -19.932 1.00 34.52 17 VAL A O 15
ATOM 20635 N N . VAL A 1 18 ? 6.170 -9.306 -19.433 1.00 74.23 18 VAL A N 15
ATOM 20636 C CA . VAL A 1 18 ? 5.885 -9.536 -18.022 1.00 20.11 18 VAL A CA 15
ATOM 20637 C C . VAL A 1 18 ? 5.246 -8.308 -17.383 1.00 23.10 18 VAL A C 15
ATOM 20638 O O . VAL A 1 18 ? 4.079 -8.334 -16.995 1.00 41.13 18 VAL A O 15
ATOM 20651 N N . ASN A 1 19 ? 6.020 -7.233 -17.277 1.00 43.21 19 ASN A N 15
ATOM 20652 C CA . ASN A 1 19 ? 5.530 -5.994 -16.685 1.00 10.53 19 ASN A CA 15
ATOM 20653 C C . ASN A 1 19 ? 4.217 -5.564 -17.332 1.00 11.42 19 ASN A C 15
ATOM 20654 O O . ASN A 1 19 ? 3.215 -5.358 -16.649 1.00 32.24 19 ASN A O 15
ATOM 20665 N N . ASN A 1 20 ? 4.231 -5.430 -18.654 1.00 70.21 20 ASN A N 15
ATOM 20666 C CA . ASN A 1 20 ? 3.041 -5.025 -19.394 1.00 44.21 20 ASN A CA 15
ATOM 20667 C C . ASN A 1 20 ? 1.846 -5.898 -19.024 1.00 25.23 20 ASN A C 15
ATOM 20668 O O . ASN A 1 20 ? 0.708 -5.432 -18.998 1.00 1.54 20 ASN A O 15
ATOM 20679 N N . ALA A 1 21 ? 2.115 -7.168 -18.738 1.00 13.05 21 ALA A N 15
ATOM 20680 C CA . ALA A 1 21 ? 1.063 -8.106 -18.366 1.00 13.00 21 ALA A CA 15
ATOM 20681 C C . ALA A 1 21 ? 0.594 -7.866 -16.935 1.00 30.52 21 ALA A C 15
ATOM 20682 O O . ALA A 1 21 ? -0.594 -7.658 -16.688 1.00 33.33 21 ALA A O 15
ATOM 20689 N N . ILE A 1 22 ? 1.534 -7.898 -15.996 1.00 71.22 22 ILE A N 15
ATOM 20690 C CA . ILE A 1 22 ? 1.216 -7.684 -14.590 1.00 20.11 22 ILE A CA 15
ATOM 20691 C C . ILE A 1 22 ? 0.492 -6.358 -14.386 1.00 14.22 22 ILE A C 15
ATOM 20692 O O . ILE A 1 22 ? -0.584 -6.313 -13.789 1.00 43.44 22 ILE A O 15
ATOM 20708 N N . GLU A 1 23 ? 1.088 -5.281 -14.887 1.00 1.41 23 GLU A N 15
ATOM 20709 C CA . GLU A 1 23 ? 0.498 -3.953 -14.760 1.00 64.10 23 GLU A CA 15
ATOM 20710 C C . GLU A 1 23 ? -0.952 -3.955 -15.233 1.00 53.34 23 GLU A C 15
ATOM 20711 O O . GLU A 1 23 ? -1.790 -3.229 -14.700 1.00 14.32 23 GLU A O 15
ATOM 20723 N N . GLU A 1 24 ? -1.240 -4.775 -16.239 1.00 63.40 24 GLU A N 15
ATOM 20724 C CA . GLU A 1 24 ? -2.588 -4.870 -16.785 1.00 73.32 24 GLU A CA 15
ATOM 20725 C C . GLU A 1 24 ? -3.523 -5.577 -15.808 1.00 22.15 24 GLU A C 15
ATOM 20726 O O . GLU A 1 24 ? -4.699 -5.233 -15.698 1.00 52.12 24 GLU A O 15
ATOM 20738 N N . MET A 1 25 ? -2.990 -6.567 -15.100 1.00 23.54 25 MET A N 15
ATOM 20739 C CA . MET A 1 25 ? -3.775 -7.323 -14.131 1.00 13.35 25 MET A CA 15
ATOM 20740 C C . MET A 1 25 ? -3.989 -6.514 -12.855 1.00 4.20 25 MET A C 15
ATOM 20741 O O . MET A 1 25 ? -5.110 -6.400 -12.362 1.00 12.43 25 MET A O 15
ATOM 20755 N N . ALA A 1 26 ? -2.905 -5.955 -12.326 1.00 12.30 26 ALA A N 15
ATOM 20756 C CA . ALA A 1 26 ? -2.975 -5.155 -11.109 1.00 62.41 26 ALA A CA 15
ATOM 20757 C C . ALA A 1 26 ? -4.056 -4.085 -11.216 1.00 63.13 26 ALA A C 15
ATOM 20758 O O . ALA A 1 26 ? -4.799 -3.841 -10.266 1.00 1.24 26 ALA A O 15
ATOM 20765 N N . LYS A 1 27 ? -4.138 -3.448 -12.380 1.00 20.44 27 LYS A N 15
ATOM 20766 C CA . LYS A 1 27 ? -5.128 -2.404 -12.612 1.00 54.04 27 LYS A CA 15
ATOM 20767 C C . LYS A 1 27 ? -6.543 -2.951 -12.455 1.00 34.14 27 LYS A C 15
ATOM 20768 O O . LYS A 1 27 ? -7.399 -2.315 -11.840 1.00 60.02 27 LYS A O 15
ATOM 20787 N N . GLU A 1 28 ? -6.781 -4.134 -13.012 1.00 73.30 28 GLU A N 15
ATOM 20788 C CA . GLU A 1 28 ? -8.093 -4.766 -12.932 1.00 31.04 28 GLU A CA 15
ATOM 20789 C C . GLU A 1 28 ? -8.438 -5.121 -11.488 1.00 72.42 28 GLU A C 15
ATOM 20790 O O . GLU A 1 28 ? -9.596 -5.040 -11.077 1.00 30.22 28 GLU A O 15
ATOM 20802 N N . HIS A 1 29 ? -7.425 -5.516 -10.724 1.00 21.43 29 HIS A N 15
ATOM 20803 C CA . HIS A 1 29 ? -7.620 -5.885 -9.326 1.00 11.40 29 HIS A CA 15
ATOM 20804 C C . HIS A 1 29 ? -7.820 -4.644 -8.460 1.00 62.32 29 HIS A C 15
ATOM 20805 O O . HIS A 1 29 ? -8.470 -4.702 -7.417 1.00 44.02 29 HIS A O 15
ATOM 20819 N N . ASN A 1 30 ? -7.256 -3.524 -8.900 1.00 62.23 30 ASN A N 15
ATOM 20820 C CA . ASN A 1 30 ? -7.371 -2.270 -8.165 1.00 20.23 30 ASN A CA 15
ATOM 20821 C C . ASN A 1 30 ? -6.649 -2.358 -6.824 1.00 4.13 30 ASN A C 15
ATOM 20822 O O . ASN A 1 30 ? -7.168 -1.917 -5.798 1.00 24.02 30 ASN A O 15
ATOM 20833 N N . ILE A 1 31 ? -5.449 -2.929 -6.840 1.00 60.04 31 ILE A N 15
ATOM 20834 C CA . ILE A 1 31 ? -4.655 -3.073 -5.627 1.00 1.34 31 ILE A CA 15
ATOM 20835 C C . ILE A 1 31 ? -3.491 -2.088 -5.611 1.00 41.33 31 ILE A C 15
ATOM 20836 O O . ILE A 1 31 ? -2.996 -1.677 -6.661 1.00 75.04 31 ILE A O 15
ATOM 20852 N N . LYS A 1 32 ? -3.056 -1.713 -4.413 1.00 61.11 32 LYS A N 15
ATOM 20853 C CA . LYS A 1 32 ? -1.947 -0.778 -4.259 1.00 34.52 32 LYS A CA 15
ATOM 20854 C C . LYS A 1 32 ? -0.619 -1.450 -4.593 1.00 52.23 32 LYS A C 15
ATOM 20855 O O . LYS A 1 32 ? 0.173 -1.760 -3.703 1.00 52.32 32 LYS A O 15
ATOM 20874 N N . VAL A 1 33 ? -0.381 -1.670 -5.882 1.00 62.53 33 VAL A N 15
ATOM 20875 C CA . VAL A 1 33 ? 0.853 -2.303 -6.334 1.00 52.54 33 VAL A CA 15
ATOM 20876 C C . VAL A 1 33 ? 1.749 -1.304 -7.058 1.00 52.32 33 VAL A C 15
ATOM 20877 O O . VAL A 1 33 ? 1.277 -0.503 -7.866 1.00 24.10 33 VAL A O 15
ATOM 20890 N N . ASP A 1 34 ? 3.043 -1.357 -6.764 1.00 0.24 34 ASP A N 15
ATOM 20891 C CA . ASP A 1 34 ? 4.007 -0.458 -7.388 1.00 13.45 34 ASP A CA 15
ATOM 20892 C C . ASP A 1 34 ? 5.049 -1.242 -8.179 1.00 34.00 34 ASP A C 15
ATOM 20893 O O . ASP A 1 34 ? 6.139 -1.522 -7.681 1.00 2.04 34 ASP A O 15
ATOM 20902 N N . ILE A 1 35 ? 4.705 -1.594 -9.413 1.00 74.31 35 ILE A N 15
ATOM 20903 C CA . ILE A 1 35 ? 5.610 -2.346 -10.273 1.00 22.43 35 ILE A CA 15
ATOM 20904 C C . ILE A 1 35 ? 6.889 -1.561 -10.544 1.00 62.51 35 ILE A C 15
ATOM 20905 O O . ILE A 1 35 ? 6.862 -0.339 -10.691 1.00 32.43 35 ILE A O 15
ATOM 20921 N N . LYS A 1 36 ? 8.010 -2.272 -10.612 1.00 32.23 36 LYS A N 15
ATOM 20922 C CA . LYS A 1 36 ? 9.300 -1.644 -10.869 1.00 23.21 36 LYS A CA 15
ATOM 20923 C C . LYS A 1 36 ? 10.247 -2.613 -11.571 1.00 14.03 36 LYS A C 15
ATOM 20924 O O . LYS A 1 36 ? 10.324 -3.787 -11.212 1.00 23.54 36 LYS A O 15
ATOM 20943 N N . GLN A 1 37 ? 10.964 -2.112 -12.571 1.00 22.00 37 GLN A N 15
ATOM 20944 C CA . GLN A 1 37 ? 11.906 -2.934 -13.322 1.00 32.34 37 GLN A CA 15
ATOM 20945 C C . GLN A 1 37 ? 13.337 -2.453 -13.111 1.00 5.23 37 GLN A C 15
ATOM 20946 O O . GLN A 1 37 ? 13.618 -1.256 -13.187 1.00 35.10 37 GLN A O 15
ATOM 20960 N N . ILE A 1 38 ? 14.239 -3.392 -12.845 1.00 1.10 38 ILE A N 15
ATOM 20961 C CA . ILE A 1 38 ? 15.642 -3.063 -12.624 1.00 13.22 38 ILE A CA 15
ATOM 20962 C C . ILE A 1 38 ? 16.556 -4.142 -13.193 1.00 60.30 38 ILE A C 15
ATOM 20963 O O . ILE A 1 38 ? 16.093 -5.195 -13.634 1.00 4.23 38 ILE A O 15
ATOM 20979 N N . LYS A 1 39 ? 17.858 -3.875 -13.179 1.00 75.21 39 LYS A N 15
ATOM 20980 C CA . LYS A 1 39 ? 18.839 -4.824 -13.691 1.00 23.13 39 LYS A CA 15
ATOM 20981 C C . LYS A 1 39 ? 19.171 -5.881 -12.643 1.00 25.53 39 LYS A C 15
ATOM 20982 O O . LYS A 1 39 ? 18.900 -5.698 -11.455 1.00 65.45 39 LYS A O 15
ATOM 21001 N N . ILE A 1 40 ? 19.760 -6.986 -13.089 1.00 3.20 40 ILE A N 15
ATOM 21002 C CA . ILE A 1 40 ? 20.131 -8.070 -12.189 1.00 24.34 40 ILE A CA 15
ATOM 21003 C C . ILE A 1 40 ? 21.064 -7.576 -11.088 1.00 20.30 40 ILE A C 15
ATOM 21004 O O . ILE A 1 40 ? 21.082 -8.120 -9.983 1.00 1.20 40 ILE A O 15
ATOM 21020 N N . THR A 1 41 ? 21.838 -6.540 -11.396 1.00 70.23 41 THR A N 15
ATOM 21021 C CA . THR A 1 41 ? 22.773 -5.972 -10.434 1.00 0.51 41 THR A CA 15
ATOM 21022 C C . THR A 1 41 ? 22.187 -4.735 -9.762 1.00 74.12 41 THR A C 15
ATOM 21023 O O . THR A 1 41 ? 22.921 -3.859 -9.305 1.00 75.54 41 THR A O 15
ATOM 21034 N N . GLU A 1 42 ? 20.860 -4.671 -9.705 1.00 70.14 42 GLU A N 15
ATOM 21035 C CA . GLU A 1 42 ? 20.176 -3.540 -9.089 1.00 22.53 42 GLU A CA 15
ATOM 21036 C C . GLU A 1 42 ? 19.274 -4.006 -7.949 1.00 52.15 42 GLU A C 15
ATOM 21037 O O . GLU A 1 42 ? 18.964 -3.241 -7.036 1.00 24.24 42 GLU A O 15
ATOM 21049 N N . VAL A 1 43 ? 18.854 -5.266 -8.012 1.00 2.34 43 VAL A N 15
ATOM 21050 C CA . VAL A 1 43 ? 17.988 -5.834 -6.986 1.00 71.40 43 VAL A CA 15
ATOM 21051 C C . VAL A 1 43 ? 18.728 -5.980 -5.661 1.00 35.40 43 VAL A C 15
ATOM 21052 O O . VAL A 1 43 ? 18.113 -6.013 -4.596 1.00 24.35 43 VAL A O 15
ATOM 21065 N N . GLY A 1 44 ? 20.052 -6.067 -5.735 1.00 63.42 44 GLY A N 15
ATOM 21066 C CA . GLY A 1 44 ? 20.855 -6.209 -4.534 1.00 51.44 44 GLY A CA 15
ATOM 21067 C C . GLY A 1 44 ? 20.442 -5.240 -3.444 1.00 43.21 44 GLY A C 15
ATOM 21068 O O . GLY A 1 44 ? 19.937 -5.634 -2.393 1.00 5.45 44 GLY A O 15
ATOM 21072 N N . PRO A 1 45 ? 20.659 -3.939 -3.690 1.00 24.14 45 PRO A N 15
ATOM 21073 C CA . PRO A 1 45 ? 20.315 -2.884 -2.732 1.00 32.45 45 PRO A CA 15
ATOM 21074 C C . PRO A 1 45 ? 18.808 -2.706 -2.583 1.00 52.44 45 PRO A C 15
ATOM 21075 O O . PRO A 1 45 ? 18.332 -2.173 -1.581 1.00 13.23 45 PRO A O 15
ATOM 21086 N N . TYR A 1 46 ? 18.062 -3.154 -3.587 1.00 61.20 46 TYR A N 15
ATOM 21087 C CA . TYR A 1 46 ? 16.609 -3.042 -3.569 1.00 15.20 46 TYR A CA 15
ATOM 21088 C C . TYR A 1 46 ? 15.972 -4.298 -2.981 1.00 42.41 46 TYR A C 15
ATOM 21089 O O . TYR A 1 46 ? 14.924 -4.749 -3.442 1.00 65.01 46 TYR A O 15
ATOM 21107 N N . GLU A 1 47 ? 16.614 -4.856 -1.960 1.00 3.24 47 GLU A N 15
ATOM 21108 C CA . GLU A 1 47 ? 16.112 -6.060 -1.308 1.00 54.33 47 GLU A CA 15
ATOM 21109 C C . GLU A 1 47 ? 15.214 -5.704 -0.126 1.00 70.44 47 GLU A C 15
ATOM 21110 O O . GLU A 1 47 ? 14.222 -6.384 0.140 1.00 5.20 47 GLU A O 15
ATOM 21122 N N . ASP A 1 48 ? 15.569 -4.636 0.578 1.00 25.05 48 ASP A N 15
ATOM 21123 C CA . ASP A 1 48 ? 14.797 -4.189 1.732 1.00 71.22 48 ASP A CA 15
ATOM 21124 C C . ASP A 1 48 ? 13.508 -3.504 1.290 1.00 54.03 48 ASP A C 15
ATOM 21125 O O . ASP A 1 48 ? 12.409 -3.987 1.565 1.00 14.43 48 ASP A O 15
ATOM 21134 N N . THR A 1 49 ? 13.649 -2.375 0.603 1.00 40.43 49 THR A N 15
ATOM 21135 C CA . THR A 1 49 ? 12.497 -1.621 0.124 1.00 34.54 49 THR A CA 15
ATOM 21136 C C . THR A 1 49 ? 11.539 -2.517 -0.654 1.00 1.15 49 THR A C 15
ATOM 21137 O O . THR A 1 49 ? 10.355 -2.606 -0.329 1.00 4.12 49 THR A O 15
ATOM 21148 N N . ALA A 1 50 ? 12.059 -3.179 -1.682 1.00 21.12 50 ALA A N 15
ATOM 21149 C CA . ALA A 1 50 ? 11.250 -4.070 -2.504 1.00 63.13 50 ALA A CA 15
ATOM 21150 C C . ALA A 1 50 ? 10.757 -5.266 -1.697 1.00 15.43 50 ALA A C 15
ATOM 21151 O O . ALA A 1 50 ? 11.534 -5.923 -1.005 1.00 21.31 50 ALA A O 15
ATOM 21158 N N . ASP A 1 51 ? 9.460 -5.541 -1.789 1.00 23.03 51 ASP A N 15
ATOM 21159 C CA . ASP A 1 51 ? 8.863 -6.658 -1.067 1.00 32.25 51 ASP A CA 15
ATOM 21160 C C . ASP A 1 51 ? 8.892 -7.929 -1.911 1.00 13.45 51 ASP A C 15
ATOM 21161 O O . ASP A 1 51 ? 9.556 -8.905 -1.560 1.00 11.13 51 ASP A O 15
ATOM 21170 N N . LEU A 1 52 ? 8.167 -7.910 -3.024 1.00 12.24 52 LEU A N 15
ATOM 21171 C CA . LEU A 1 52 ? 8.108 -9.061 -3.918 1.00 42.20 52 LEU A CA 15
ATOM 21172 C C . LEU A 1 52 ? 9.106 -8.912 -5.063 1.00 35.34 52 LEU A C 15
ATOM 21173 O O . LEU A 1 52 ? 9.490 -7.800 -5.425 1.00 53.52 52 LEU A O 15
ATOM 21189 N N . LEU A 1 53 ? 9.520 -10.040 -5.629 1.00 73.13 53 LEU A N 15
ATOM 21190 C CA . LEU A 1 53 ? 10.471 -10.036 -6.735 1.00 60.13 53 LEU A CA 15
ATOM 21191 C C . LEU A 1 53 ? 10.228 -11.219 -7.667 1.00 21.32 53 LEU A C 15
ATOM 21192 O O . LEU A 1 53 ? 10.195 -12.370 -7.230 1.00 42.04 53 LEU A O 15
ATOM 21208 N N . VAL A 1 54 ? 10.060 -10.929 -8.953 1.00 3.40 54 VAL A N 15
ATOM 21209 C CA . VAL A 1 54 ? 9.824 -11.968 -9.947 1.00 71.53 54 VAL A CA 15
ATOM 21210 C C . VAL A 1 54 ? 10.879 -11.927 -11.047 1.00 55.14 54 VAL A C 15
ATOM 21211 O O . VAL A 1 54 ? 11.037 -10.917 -11.734 1.00 4.35 54 VAL A O 15
ATOM 21224 N N . THR A 1 55 ? 11.599 -13.032 -11.211 1.00 73.44 55 THR A N 15
ATOM 21225 C CA . THR A 1 55 ? 12.639 -13.123 -12.228 1.00 2.12 55 THR A CA 15
ATOM 21226 C C . THR A 1 55 ? 12.847 -14.565 -12.675 1.00 60.31 55 THR A C 15
ATOM 21227 O O . THR A 1 55 ? 12.652 -15.502 -11.899 1.00 44.41 55 THR A O 15
ATOM 21238 N N . THR A 1 56 ? 13.244 -14.739 -13.932 1.00 24.02 56 THR A N 15
ATOM 21239 C CA . THR A 1 56 ? 13.478 -16.068 -14.483 1.00 4.13 56 THR A CA 15
ATOM 21240 C C . THR A 1 56 ? 14.669 -16.740 -13.809 1.00 61.42 56 THR A C 15
ATOM 21241 O O . THR A 1 56 ? 14.671 -17.953 -13.598 1.00 2.35 56 THR A O 15
ATOM 21252 N N . ALA A 1 57 ? 15.680 -15.946 -13.474 1.00 41.40 57 ALA A N 15
ATOM 21253 C CA . ALA A 1 57 ? 16.876 -16.464 -12.822 1.00 32.44 57 ALA A CA 15
ATOM 21254 C C . ALA A 1 57 ? 16.706 -16.492 -11.306 1.00 63.34 57 ALA A C 15
ATOM 21255 O O . ALA A 1 57 ? 15.608 -16.285 -10.792 1.00 32.43 57 ALA A O 15
ATOM 21262 N N . MET A 1 58 ? 17.801 -16.750 -10.598 1.00 13.11 58 MET A N 15
ATOM 21263 C CA . MET A 1 58 ? 17.772 -16.804 -9.141 1.00 21.22 58 MET A CA 15
ATOM 21264 C C . MET A 1 58 ? 19.184 -16.749 -8.567 1.00 3.41 58 MET A C 15
ATOM 21265 O O . MET A 1 58 ? 20.168 -16.895 -9.294 1.00 13.03 58 MET A O 15
ATOM 21279 N N . THR A 1 59 ? 19.279 -16.536 -7.258 1.00 14.21 59 THR A N 15
ATOM 21280 C CA . THR A 1 59 ? 20.570 -16.459 -6.587 1.00 61.41 59 THR A CA 15
ATOM 21281 C C . THR A 1 59 ? 20.781 -17.654 -5.663 1.00 44.53 59 THR A C 15
ATOM 21282 O O . THR A 1 59 ? 19.953 -18.562 -5.607 1.00 33.34 59 THR A O 15
ATOM 21293 N N . LYS A 1 60 ? 21.896 -17.646 -4.940 1.00 14.14 60 LYS A N 15
ATOM 21294 C CA . LYS A 1 60 ? 22.216 -18.727 -4.016 1.00 31.53 60 LYS A CA 15
ATOM 21295 C C . LYS A 1 60 ? 21.779 -18.378 -2.597 1.00 30.23 60 LYS A C 15
ATOM 21296 O O . LYS A 1 60 ? 22.601 -18.017 -1.754 1.00 33.42 60 LYS A O 15
ATOM 21315 N N . LYS A 1 61 ? 20.480 -18.489 -2.338 1.00 64.02 61 LYS A N 15
ATOM 21316 C CA . LYS A 1 61 ? 19.934 -18.188 -1.021 1.00 14.15 61 LYS A CA 15
ATOM 21317 C C . LYS A 1 61 ? 20.381 -16.808 -0.548 1.00 23.41 61 LYS A C 15
ATOM 21318 O O . LYS A 1 61 ? 20.962 -16.670 0.528 1.00 45.03 61 LYS A O 15
ATOM 21337 N N . GLU A 1 62 ? 20.105 -15.792 -1.359 1.00 2.44 62 GLU A N 15
ATOM 21338 C CA . GLU A 1 62 ? 20.480 -14.423 -1.021 1.00 73.34 62 GLU A CA 15
ATOM 21339 C C . GLU A 1 62 ? 19.304 -13.472 -1.224 1.00 41.31 62 GLU A C 15
ATOM 21340 O O . GLU A 1 62 ? 19.483 -12.327 -1.642 1.00 75.52 62 GLU A O 15
ATOM 21352 N N . TYR A 1 63 ? 18.103 -13.953 -0.925 1.00 72.44 63 TYR A N 15
ATOM 21353 C CA . TYR A 1 63 ? 16.897 -13.148 -1.077 1.00 51.14 63 TYR A CA 15
ATOM 21354 C C . TYR A 1 63 ? 16.100 -13.110 0.223 1.00 51.40 63 TYR A C 15
ATOM 21355 O O . TYR A 1 63 ? 15.838 -14.145 0.836 1.00 50.22 63 TYR A O 15
ATOM 21373 N N . LYS A 1 64 ? 15.716 -11.907 0.639 1.00 71.44 64 LYS A N 15
ATOM 21374 C CA . LYS A 1 64 ? 14.947 -11.731 1.865 1.00 52.24 64 LYS A CA 15
ATOM 21375 C C . LYS A 1 64 ? 13.452 -11.680 1.566 1.00 13.34 64 LYS A C 15
ATOM 21376 O O . LYS A 1 64 ? 12.713 -10.908 2.178 1.00 34.23 64 LYS A O 15
ATOM 21395 N N . PHE A 1 65 ? 13.012 -12.507 0.624 1.00 44.12 65 PHE A N 15
ATOM 21396 C CA . PHE A 1 65 ? 11.605 -12.556 0.245 1.00 20.11 65 PHE A CA 15
ATOM 21397 C C . PHE A 1 65 ? 11.319 -13.774 -0.629 1.00 2.21 65 PHE A C 15
ATOM 21398 O O . PHE A 1 65 ? 12.212 -14.339 -1.261 1.00 32.32 65 PHE A O 15
ATOM 21415 N N . PRO A 1 66 ? 10.044 -14.189 -0.666 1.00 42.52 66 PRO A N 15
ATOM 21416 C CA . PRO A 1 66 ? 9.610 -15.343 -1.459 1.00 1.14 66 PRO A CA 15
ATOM 21417 C C . PRO A 1 66 ? 9.668 -15.072 -2.958 1.00 44.30 66 PRO A C 15
ATOM 21418 O O . PRO A 1 66 ? 8.688 -14.630 -3.558 1.00 21.41 66 PRO A O 15
ATOM 21429 N N . VAL A 1 67 ? 10.824 -15.339 -3.559 1.00 12.14 67 VAL A N 15
ATOM 21430 C CA . VAL A 1 67 ? 11.009 -15.125 -4.989 1.00 23.21 67 VAL A CA 15
ATOM 21431 C C . VAL A 1 67 ? 10.082 -16.020 -5.803 1.00 54.12 67 VAL A C 15
ATOM 21432 O O . VAL A 1 67 ? 9.790 -17.150 -5.410 1.00 64.03 67 VAL A O 15
ATOM 21445 N N . ILE A 1 68 ? 9.621 -15.507 -6.939 1.00 70.21 68 ILE A N 15
ATOM 21446 C CA . ILE A 1 68 ? 8.727 -16.261 -7.810 1.00 3.22 68 ILE A CA 15
ATOM 21447 C C . ILE A 1 68 ? 9.303 -16.381 -9.217 1.00 11.02 68 ILE A C 15
ATOM 21448 O O . ILE A 1 68 ? 9.410 -15.392 -9.941 1.00 74.41 68 ILE A O 15
ATOM 21464 N N . ASN A 1 69 ? 9.671 -17.600 -9.597 1.00 70.05 69 ASN A N 15
ATOM 21465 C CA . ASN A 1 69 ? 10.235 -17.850 -10.919 1.00 72.40 69 ASN A CA 15
ATOM 21466 C C . ASN A 1 69 ? 9.341 -17.269 -12.011 1.00 23.24 69 ASN A C 15
ATOM 21467 O O . ASN A 1 69 ? 8.118 -17.384 -11.952 1.00 35.41 69 ASN A O 15
ATOM 21478 N N . ALA A 1 70 ? 9.962 -16.645 -13.006 1.00 64.10 70 ALA A N 15
ATOM 21479 C CA . ALA A 1 70 ? 9.224 -16.048 -14.112 1.00 64.33 70 ALA A CA 15
ATOM 21480 C C . ALA A 1 70 ? 9.138 -17.007 -15.295 1.00 13.00 70 ALA A C 15
ATOM 21481 O O . ALA A 1 70 ? 9.155 -16.584 -16.451 1.00 63.42 70 ALA A O 15
ATOM 21488 N N . ARG A 1 71 ? 9.045 -18.299 -14.998 1.00 12.02 71 ARG A N 15
ATOM 21489 C CA . ARG A 1 71 ? 8.957 -19.318 -16.037 1.00 44.42 71 ARG A CA 15
ATOM 21490 C C . ARG A 1 71 ? 7.571 -19.326 -16.675 1.00 44.34 71 ARG A C 15
ATOM 21491 O O . ARG A 1 71 ? 7.430 -19.571 -17.873 1.00 0.44 71 ARG A O 15
ATOM 21512 N N . ASN A 1 72 ? 6.552 -19.057 -15.867 1.00 14.35 72 ASN A N 15
ATOM 21513 C CA . ASN A 1 72 ? 5.176 -19.034 -16.352 1.00 25.11 72 ASN A CA 15
ATOM 21514 C C . ASN A 1 72 ? 4.998 -17.971 -17.432 1.00 22.41 72 ASN A C 15
ATOM 21515 O O . ASN A 1 72 ? 4.139 -18.096 -18.305 1.00 12.02 72 ASN A O 15
ATOM 21526 N N . PHE A 1 73 ? 5.817 -16.926 -17.367 1.00 34.41 73 PHE A N 15
ATOM 21527 C CA . PHE A 1 73 ? 5.750 -15.841 -18.339 1.00 34.23 73 PHE A CA 15
ATOM 21528 C C . PHE A 1 73 ? 6.649 -16.129 -19.538 1.00 13.54 73 PHE A C 15
ATOM 21529 O O . PHE A 1 73 ? 7.382 -15.255 -20.002 1.00 5.45 73 PHE A O 15
ATOM 21546 N N . LEU A 1 74 ? 6.587 -17.359 -20.034 1.00 72.03 74 LEU A N 15
ATOM 21547 C CA . LEU A 1 74 ? 7.395 -17.764 -21.179 1.00 43.52 74 LEU A CA 15
ATOM 21548 C C . LEU A 1 74 ? 6.639 -18.757 -22.056 1.00 43.51 74 LEU A C 15
ATOM 21549 O O . LEU A 1 74 ? 7.237 -19.640 -22.671 1.00 25.33 74 LEU A O 15
ATOM 21565 N N . THR A 1 75 ? 5.320 -18.604 -22.112 1.00 33.25 75 THR A N 15
ATOM 21566 C CA . THR A 1 75 ? 4.482 -19.486 -22.914 1.00 34.32 75 THR A CA 15
ATOM 21567 C C . THR A 1 75 ? 3.500 -18.688 -23.764 1.00 35.31 75 THR A C 15
ATOM 21568 O O . THR A 1 75 ? 3.442 -18.852 -24.982 1.00 3.21 75 THR A O 15
ATOM 21579 N N . GLY A 1 76 ? 2.727 -17.823 -23.113 1.00 65.12 76 GLY A N 15
ATOM 21580 C CA . GLY A 1 76 ? 1.758 -17.012 -23.826 1.00 41.11 76 GLY A CA 15
ATOM 21581 C C . GLY A 1 76 ? 0.550 -16.671 -22.976 1.00 61.32 76 GLY A C 15
ATOM 21582 O O . GLY A 1 76 ? -0.048 -15.606 -23.134 1.00 62.53 76 GLY A O 15
ATOM 21586 N N . ILE A 1 77 ? 0.189 -17.577 -22.074 1.00 22.32 77 ILE A N 15
ATOM 21587 C CA . ILE A 1 77 ? -0.956 -17.367 -21.197 1.00 22.03 77 ILE A CA 15
ATOM 21588 C C . ILE A 1 77 ? -0.688 -17.919 -19.801 1.00 23.23 77 ILE A C 15
ATOM 21589 O O . ILE A 1 77 ? -1.593 -18.418 -19.135 1.00 35.34 77 ILE A O 15
ATOM 21605 N N . GLY A 1 78 ? 0.564 -17.824 -19.363 1.00 23.21 78 GLY A N 15
ATOM 21606 C CA . GLY A 1 78 ? 0.930 -18.317 -18.048 1.00 14.44 78 GLY A CA 15
ATOM 21607 C C . GLY A 1 78 ? 1.169 -17.196 -17.055 1.00 35.31 78 GLY A C 15
ATOM 21608 O O . GLY A 1 78 ? 2.290 -17.005 -16.583 1.00 35.45 78 GLY A O 15
ATOM 21612 N N . ILE A 1 79 ? 0.114 -16.453 -16.739 1.00 15.11 79 ILE A N 15
ATOM 21613 C CA . ILE A 1 79 ? 0.215 -15.345 -15.797 1.00 34.54 79 ILE A CA 15
ATOM 21614 C C . ILE A 1 79 ? -0.800 -15.490 -14.667 1.00 62.42 79 ILE A C 15
ATOM 21615 O O . ILE A 1 79 ? -0.440 -15.470 -13.491 1.00 22.03 79 ILE A O 15
ATOM 21631 N N . GLU A 1 80 ? -2.069 -15.638 -15.034 1.00 61.42 80 GLU A N 15
ATOM 21632 C CA . GLU A 1 80 ? -3.135 -15.788 -14.051 1.00 12.10 80 GLU A CA 15
ATOM 21633 C C . GLU A 1 80 ? -2.793 -16.878 -13.039 1.00 55.03 80 GLU A C 15
ATOM 21634 O O . GLU A 1 80 ? -3.126 -16.770 -11.860 1.00 1.35 80 GLU A O 15
ATOM 21646 N N . GLU A 1 81 ? -2.128 -17.928 -13.511 1.00 41.41 81 GLU A N 15
ATOM 21647 C CA . GLU A 1 81 ? -1.743 -19.038 -12.648 1.00 5.10 81 GLU A CA 15
ATOM 21648 C C . GLU A 1 81 ? -0.820 -18.562 -11.529 1.00 73.50 81 GLU A C 15
ATOM 21649 O O . GLU A 1 81 ? -1.057 -18.840 -10.353 1.00 11.03 81 GLU A O 15
ATOM 21661 N N . THR A 1 82 ? 0.234 -17.844 -11.904 1.00 31.22 82 THR A N 15
ATOM 21662 C CA . THR A 1 82 ? 1.193 -17.331 -10.934 1.00 22.31 82 THR A CA 15
ATOM 21663 C C . THR A 1 82 ? 0.579 -16.223 -10.087 1.00 3.52 82 THR A C 15
ATOM 21664 O O . THR A 1 82 ? 0.744 -16.195 -8.867 1.00 44.21 82 THR A O 15
ATOM 21675 N N . LYS A 1 83 ? -0.131 -15.309 -10.741 1.00 23.25 83 LYS A N 15
ATOM 21676 C CA . LYS A 1 83 ? -0.772 -14.198 -10.048 1.00 30.13 83 LYS A CA 15
ATOM 21677 C C . LYS A 1 83 ? -1.612 -14.699 -8.877 1.00 40.21 83 LYS A C 15
ATOM 21678 O O . LYS A 1 83 ? -1.713 -14.035 -7.846 1.00 1.31 83 LYS A O 15
ATOM 21697 N N . GLN A 1 84 ? -2.211 -15.874 -9.044 1.00 42.51 84 GLN A N 15
ATOM 21698 C CA . GLN A 1 84 ? -3.041 -16.462 -8.000 1.00 30.40 84 GLN A CA 15
ATOM 21699 C C . GLN A 1 84 ? -2.233 -16.693 -6.727 1.00 61.13 84 GLN A C 15
ATOM 21700 O O . GLN A 1 84 ? -2.749 -16.550 -5.619 1.00 72.04 84 GLN A O 15
ATOM 21714 N N . GLN A 1 85 ? -0.964 -17.051 -6.895 1.00 1.03 85 GLN A N 15
ATOM 21715 C CA . GLN A 1 85 ? -0.085 -17.302 -5.758 1.00 74.55 85 GLN A CA 15
ATOM 21716 C C . GLN A 1 85 ? 0.346 -15.994 -5.104 1.00 31.22 85 GLN A C 15
ATOM 21717 O O . GLN A 1 85 ? 0.217 -15.824 -3.891 1.00 62.01 85 GLN A O 15
ATOM 21731 N N . ILE A 1 86 ? 0.858 -15.074 -5.914 1.00 0.12 86 ILE A N 15
ATOM 21732 C CA . ILE A 1 86 ? 1.307 -13.781 -5.413 1.00 5.02 86 ILE A CA 15
ATOM 21733 C C . ILE A 1 86 ? 0.161 -13.015 -4.762 1.00 12.20 86 ILE A C 15
ATOM 21734 O O . ILE A 1 86 ? 0.343 -12.354 -3.738 1.00 71.33 86 ILE A O 15
ATOM 21750 N N . LEU A 1 87 ? -1.021 -13.109 -5.361 1.00 11.40 87 LEU A N 15
ATOM 21751 C CA . LEU A 1 87 ? -2.200 -12.426 -4.839 1.00 2.21 87 LEU A CA 15
ATOM 21752 C C . LEU A 1 87 ? -2.549 -12.933 -3.443 1.00 54.05 87 LEU A C 15
ATOM 21753 O O . LEU A 1 87 ? -3.000 -12.170 -2.588 1.00 71.20 87 LEU A O 15
ATOM 21769 N N . THR A 1 88 ? -2.337 -14.226 -3.219 1.00 1.02 88 THR A N 15
ATOM 21770 C CA . THR A 1 88 ? -2.628 -14.835 -1.927 1.00 73.33 88 THR A CA 15
ATOM 21771 C C . THR A 1 88 ? -1.979 -14.054 -0.791 1.00 44.54 88 THR A C 15
ATOM 21772 O O . THR A 1 88 ? -2.533 -13.955 0.303 1.00 73.25 88 THR A O 15
ATOM 21783 N N . GLU A 1 89 ? -0.800 -13.499 -1.059 1.00 14.20 89 GLU A N 15
ATOM 21784 C CA . GLU A 1 89 ? -0.076 -12.725 -0.057 1.00 61.43 89 GLU A CA 15
ATOM 21785 C C . GLU A 1 89 ? -0.263 -11.228 -0.286 1.00 64.32 89 GLU A C 15
ATOM 21786 O O . GLU A 1 89 ? -0.353 -10.450 0.664 1.00 15.11 89 GLU A O 15
ATOM 21798 N N . LEU A 1 90 ? -0.318 -10.832 -1.553 1.00 32.01 90 LEU A N 15
ATOM 21799 C CA . LEU A 1 90 ? -0.493 -9.428 -1.908 1.00 75.14 90 LEU A CA 15
ATOM 21800 C C . LEU A 1 90 ? -1.713 -8.837 -1.208 1.00 70.23 90 LEU A C 15
ATOM 21801 O O . LEU A 1 90 ? -1.589 -7.929 -0.387 1.00 21.20 90 LEU A O 15
ATOM 21817 N N . GLN A 1 91 ? -2.889 -9.360 -1.538 1.00 35.51 91 GLN A N 15
ATOM 21818 C CA . GLN A 1 91 ? -4.131 -8.885 -0.939 1.00 71.21 91 GLN A CA 15
ATOM 21819 C C . GLN A 1 91 ? -4.663 -9.888 0.080 1.00 43.32 91 GLN A C 15
ATOM 21820 O O . GLN A 1 91 ? -5.873 -10.027 0.256 1.00 32.53 91 GLN A O 15
ATOM 21834 N N . LYS A 1 92 ? -3.750 -10.585 0.748 1.00 12.55 92 LYS A N 15
ATOM 21835 C CA . LYS A 1 92 ? -4.126 -11.574 1.751 1.00 22.31 92 LYS A CA 15
ATOM 21836 C C . LYS A 1 92 ? -5.114 -10.986 2.753 1.00 2.32 92 LYS A C 15
ATOM 21837 O O . LYS A 1 92 ? -6.138 -11.596 3.061 1.00 11.41 92 LYS A O 15
ATOM 21856 N N . MET A 1 1 ? 0.949 0.290 -0.148 1.00 74.52 1 MET A N 16
ATOM 21857 C CA . MET A 1 1 ? 1.828 0.216 -1.310 1.00 34.35 1 MET A CA 16
ATOM 21858 C C . MET A 1 1 ? 2.707 -1.029 -1.248 1.00 33.34 1 MET A C 16
ATOM 21859 O O . MET A 1 1 ? 3.184 -1.413 -0.179 1.00 55.13 1 MET A O 16
ATOM 21873 N N . LYS A 1 2 ? 2.917 -1.657 -2.400 1.00 24.25 2 LYS A N 16
ATOM 21874 C CA . LYS A 1 2 ? 3.740 -2.859 -2.477 1.00 51.43 2 LYS A CA 16
ATOM 21875 C C . LYS A 1 2 ? 4.779 -2.736 -3.587 1.00 51.33 2 LYS A C 16
ATOM 21876 O O . LYS A 1 2 ? 4.513 -3.079 -4.739 1.00 33.13 2 LYS A O 16
ATOM 21895 N N . GLN A 1 3 ? 5.962 -2.246 -3.232 1.00 42.45 3 GLN A N 16
ATOM 21896 C CA . GLN A 1 3 ? 7.041 -2.079 -4.200 1.00 14.04 3 GLN A CA 16
ATOM 21897 C C . GLN A 1 3 ? 7.577 -3.432 -4.655 1.00 44.10 3 GLN A C 16
ATOM 21898 O O . GLN A 1 3 ? 8.160 -4.177 -3.867 1.00 63.24 3 GLN A O 16
ATOM 21912 N N . VAL A 1 4 ? 7.376 -3.744 -5.932 1.00 4.45 4 VAL A N 16
ATOM 21913 C CA . VAL A 1 4 ? 7.841 -5.007 -6.492 1.00 53.23 4 VAL A CA 16
ATOM 21914 C C . VAL A 1 4 ? 8.854 -4.774 -7.607 1.00 52.45 4 VAL A C 16
ATOM 21915 O O . VAL A 1 4 ? 8.718 -3.841 -8.400 1.00 55.41 4 VAL A O 16
ATOM 21928 N N . LEU A 1 5 ? 9.870 -5.627 -7.664 1.00 30.31 5 LEU A N 16
ATOM 21929 C CA . LEU A 1 5 ? 10.908 -5.515 -8.683 1.00 74.42 5 LEU A CA 16
ATOM 21930 C C . LEU A 1 5 ? 10.657 -6.495 -9.825 1.00 70.02 5 LEU A C 16
ATOM 21931 O O . LEU A 1 5 ? 9.802 -7.375 -9.726 1.00 32.11 5 LEU A O 16
ATOM 21947 N N . VAL A 1 6 ? 11.410 -6.338 -10.909 1.00 41.42 6 VAL A N 16
ATOM 21948 C CA . VAL A 1 6 ? 11.272 -7.210 -12.069 1.00 63.12 6 VAL A CA 16
ATOM 21949 C C . VAL A 1 6 ? 12.608 -7.394 -12.780 1.00 62.22 6 VAL A C 16
ATOM 21950 O O . VAL A 1 6 ? 12.956 -6.627 -13.678 1.00 20.52 6 VAL A O 16
ATOM 21963 N N . ALA A 1 7 ? 13.353 -8.417 -12.373 1.00 1.31 7 ALA A N 16
ATOM 21964 C CA . ALA A 1 7 ? 14.650 -8.704 -12.973 1.00 2.43 7 ALA A CA 16
ATOM 21965 C C . ALA A 1 7 ? 14.559 -9.875 -13.944 1.00 73.42 7 ALA A C 16
ATOM 21966 O O . ALA A 1 7 ? 13.647 -10.698 -13.855 1.00 75.10 7 ALA A O 16
ATOM 21973 N N . CYS A 1 8 ? 15.508 -9.945 -14.871 1.00 13.30 8 CYS A N 16
ATOM 21974 C CA . CYS A 1 8 ? 15.533 -11.016 -15.861 1.00 1.22 8 CYS A CA 16
ATOM 21975 C C . CYS A 1 8 ? 16.825 -10.977 -16.671 1.00 32.23 8 CYS A C 16
ATOM 21976 O O . CYS A 1 8 ? 17.252 -9.918 -17.127 1.00 51.33 8 CYS A O 16
ATOM 21984 N N . GLY A 1 9 ? 17.444 -12.141 -16.844 1.00 20.23 9 GLY A N 16
ATOM 21985 C CA . GLY A 1 9 ? 18.682 -12.218 -17.597 1.00 21.11 9 GLY A CA 16
ATOM 21986 C C . GLY A 1 9 ? 18.887 -13.576 -18.238 1.00 62.21 9 GLY A C 16
ATOM 21987 O O . GLY A 1 9 ? 19.845 -14.281 -17.922 1.00 31.25 9 GLY A O 16
ATOM 21991 N N . ALA A 1 10 ? 17.984 -13.945 -19.141 1.00 45.11 10 ALA A N 16
ATOM 21992 C CA . ALA A 1 10 ? 18.071 -15.227 -19.828 1.00 62.44 10 ALA A CA 16
ATOM 21993 C C . ALA A 1 10 ? 18.546 -15.049 -21.266 1.00 51.55 10 ALA A C 16
ATOM 21994 O O . ALA A 1 10 ? 19.508 -15.684 -21.696 1.00 51.45 10 ALA A O 16
ATOM 22001 N N . GLY A 1 11 ? 17.864 -14.180 -22.007 1.00 12.45 11 GLY A N 16
ATOM 22002 C CA . GLY A 1 11 ? 18.231 -13.934 -23.389 1.00 14.21 11 GLY A CA 16
ATOM 22003 C C . GLY A 1 11 ? 17.253 -13.014 -24.093 1.00 61.04 11 GLY A C 16
ATOM 22004 O O . GLY A 1 11 ? 16.884 -13.254 -25.243 1.00 54.13 11 GLY A O 16
ATOM 22008 N N . ILE A 1 12 ? 16.832 -11.960 -23.403 1.00 1.04 12 ILE A N 16
ATOM 22009 C CA . ILE A 1 12 ? 15.891 -11.002 -23.970 1.00 20.05 12 ILE A CA 16
ATOM 22010 C C . ILE A 1 12 ? 16.239 -9.577 -23.553 1.00 21.12 12 ILE A C 16
ATOM 22011 O O . ILE A 1 12 ? 16.778 -9.350 -22.470 1.00 61.30 12 ILE A O 16
ATOM 22027 N N . ALA A 1 13 ? 15.925 -8.620 -24.419 1.00 44.44 13 ALA A N 16
ATOM 22028 C CA . ALA A 1 13 ? 16.201 -7.216 -24.140 1.00 2.11 13 ALA A CA 16
ATOM 22029 C C . ALA A 1 13 ? 15.672 -6.815 -22.767 1.00 24.31 13 ALA A C 16
ATOM 22030 O O . ALA A 1 13 ? 16.441 -6.634 -21.822 1.00 42.21 13 ALA A O 16
ATOM 22037 N N . THR A 1 14 ? 14.354 -6.678 -22.662 1.00 41.14 14 THR A N 16
ATOM 22038 C CA . THR A 1 14 ? 13.723 -6.297 -21.405 1.00 54.24 14 THR A CA 16
ATOM 22039 C C . THR A 1 14 ? 12.369 -6.979 -21.241 1.00 42.32 14 THR A C 16
ATOM 22040 O O . THR A 1 14 ? 11.698 -7.291 -22.224 1.00 74.43 14 THR A O 16
ATOM 22051 N N . SER A 1 15 ? 11.974 -7.206 -19.993 1.00 11.03 15 SER A N 16
ATOM 22052 C CA . SER A 1 15 ? 10.701 -7.854 -19.700 1.00 32.11 15 SER A CA 16
ATOM 22053 C C . SER A 1 15 ? 9.540 -6.884 -19.897 1.00 34.25 15 SER A C 16
ATOM 22054 O O . SER A 1 15 ? 9.035 -6.298 -18.938 1.00 72.12 15 SER A O 16
ATOM 22062 N N . THR A 1 16 ? 9.120 -6.719 -21.147 1.00 73.21 16 THR A N 16
ATOM 22063 C CA . THR A 1 16 ? 8.019 -5.820 -21.472 1.00 24.34 16 THR A CA 16
ATOM 22064 C C . THR A 1 16 ? 6.678 -6.539 -21.382 1.00 51.32 16 THR A C 16
ATOM 22065 O O . THR A 1 16 ? 5.754 -6.069 -20.717 1.00 60.54 16 THR A O 16
ATOM 22076 N N . VAL A 1 17 ? 6.577 -7.681 -22.055 1.00 41.54 17 VAL A N 16
ATOM 22077 C CA . VAL A 1 17 ? 5.348 -8.465 -22.050 1.00 63.22 17 VAL A CA 16
ATOM 22078 C C . VAL A 1 17 ? 4.880 -8.743 -20.626 1.00 54.14 17 VAL A C 16
ATOM 22079 O O . VAL A 1 17 ? 3.709 -8.550 -20.298 1.00 31.42 17 VAL A O 16
ATOM 22092 N N . VAL A 1 18 ? 5.802 -9.197 -19.783 1.00 51.44 18 VAL A N 16
ATOM 22093 C CA . VAL A 1 18 ? 5.484 -9.500 -18.393 1.00 40.31 18 VAL A CA 16
ATOM 22094 C C . VAL A 1 18 ? 4.841 -8.302 -17.703 1.00 35.41 18 VAL A C 16
ATOM 22095 O O . VAL A 1 18 ? 3.669 -8.344 -17.330 1.00 51.12 18 VAL A O 16
ATOM 22108 N N . ASN A 1 19 ? 5.615 -7.235 -17.536 1.00 64.53 19 ASN A N 16
ATOM 22109 C CA . ASN A 1 19 ? 5.121 -6.025 -16.890 1.00 71.04 19 ASN A CA 16
ATOM 22110 C C . ASN A 1 19 ? 3.822 -5.555 -17.538 1.00 12.11 19 ASN A C 16
ATOM 22111 O O . ASN A 1 19 ? 2.882 -5.159 -16.850 1.00 74.33 19 ASN A O 16
ATOM 22122 N N . ASN A 1 20 ? 3.778 -5.602 -18.865 1.00 51.14 20 ASN A N 16
ATOM 22123 C CA . ASN A 1 20 ? 2.594 -5.181 -19.606 1.00 44.13 20 ASN A CA 16
ATOM 22124 C C . ASN A 1 20 ? 1.391 -6.048 -19.248 1.00 64.45 20 ASN A C 16
ATOM 22125 O O . ASN A 1 20 ? 0.254 -5.578 -19.241 1.00 43.11 20 ASN A O 16
ATOM 22136 N N . ALA A 1 21 ? 1.651 -7.318 -18.952 1.00 4.52 21 ALA A N 16
ATOM 22137 C CA . ALA A 1 21 ? 0.591 -8.250 -18.590 1.00 61.14 21 ALA A CA 16
ATOM 22138 C C . ALA A 1 21 ? 0.178 -8.074 -17.133 1.00 52.42 21 ALA A C 16
ATOM 22139 O O . ALA A 1 21 ? -1.011 -8.066 -16.812 1.00 50.22 21 ALA A O 16
ATOM 22146 N N . ILE A 1 22 ? 1.166 -7.933 -16.256 1.00 14.22 22 ILE A N 16
ATOM 22147 C CA . ILE A 1 22 ? 0.903 -7.756 -14.833 1.00 24.11 22 ILE A CA 16
ATOM 22148 C C . ILE A 1 22 ? 0.211 -6.425 -14.563 1.00 0.42 22 ILE A C 16
ATOM 22149 O O . ILE A 1 22 ? -0.819 -6.375 -13.891 1.00 3.20 22 ILE A O 16
ATOM 22165 N N . GLU A 1 23 ? 0.783 -5.348 -15.093 1.00 3.14 23 GLU A N 16
ATOM 22166 C CA . GLU A 1 23 ? 0.220 -4.016 -14.909 1.00 53.40 23 GLU A CA 16
ATOM 22167 C C . GLU A 1 23 ? -1.261 -3.996 -15.277 1.00 40.34 23 GLU A C 16
ATOM 22168 O O . GLU A 1 23 ? -2.057 -3.297 -14.651 1.00 40.23 23 GLU A O 16
ATOM 22180 N N . GLU A 1 24 ? -1.621 -4.767 -16.298 1.00 73.51 24 GLU A N 16
ATOM 22181 C CA . GLU A 1 24 ? -3.006 -4.837 -16.751 1.00 23.13 24 GLU A CA 16
ATOM 22182 C C . GLU A 1 24 ? -3.875 -5.571 -15.733 1.00 44.22 24 GLU A C 16
ATOM 22183 O O . GLU A 1 24 ? -5.032 -5.213 -15.518 1.00 33.53 24 GLU A O 16
ATOM 22195 N N . MET A 1 25 ? -3.307 -6.599 -15.111 1.00 42.12 25 MET A N 16
ATOM 22196 C CA . MET A 1 25 ? -4.029 -7.383 -14.116 1.00 1.11 25 MET A CA 16
ATOM 22197 C C . MET A 1 25 ? -4.188 -6.599 -12.817 1.00 53.33 25 MET A C 16
ATOM 22198 O O . MET A 1 25 ? -5.284 -6.513 -12.264 1.00 11.41 25 MET A O 16
ATOM 22212 N N . ALA A 1 26 ? -3.088 -6.029 -12.336 1.00 71.13 26 ALA A N 16
ATOM 22213 C CA . ALA A 1 26 ? -3.107 -5.251 -11.104 1.00 1.10 26 ALA A CA 16
ATOM 22214 C C . ALA A 1 26 ? -4.207 -4.195 -11.138 1.00 20.40 26 ALA A C 16
ATOM 22215 O O . ALA A 1 26 ? -4.920 -3.995 -10.155 1.00 34.03 26 ALA A O 16
ATOM 22222 N N . LYS A 1 27 ? -4.339 -3.522 -12.276 1.00 10.35 27 LYS A N 16
ATOM 22223 C CA . LYS A 1 27 ? -5.353 -2.486 -12.439 1.00 24.31 27 LYS A CA 16
ATOM 22224 C C . LYS A 1 27 ? -6.751 -3.053 -12.213 1.00 4.12 27 LYS A C 16
ATOM 22225 O O . LYS A 1 27 ? -7.572 -2.446 -11.526 1.00 60.14 27 LYS A O 16
ATOM 22244 N N . GLU A 1 28 ? -7.012 -4.220 -12.794 1.00 15.34 28 GLU A N 16
ATOM 22245 C CA . GLU A 1 28 ? -8.311 -4.867 -12.654 1.00 35.31 28 GLU A CA 16
ATOM 22246 C C . GLU A 1 28 ? -8.602 -5.193 -11.192 1.00 34.42 28 GLU A C 16
ATOM 22247 O O . GLU A 1 28 ? -9.746 -5.115 -10.742 1.00 72.43 28 GLU A O 16
ATOM 22259 N N . HIS A 1 29 ? -7.559 -5.560 -10.454 1.00 42.33 29 HIS A N 16
ATOM 22260 C CA . HIS A 1 29 ? -7.701 -5.898 -9.043 1.00 13.04 29 HIS A CA 16
ATOM 22261 C C . HIS A 1 29 ? -7.813 -4.637 -8.190 1.00 64.44 29 HIS A C 16
ATOM 22262 O O . HIS A 1 29 ? -8.421 -4.651 -7.121 1.00 71.24 29 HIS A O 16
ATOM 22276 N N . ASN A 1 30 ? -7.220 -3.549 -8.671 1.00 63.45 30 ASN A N 16
ATOM 22277 C CA . ASN A 1 30 ? -7.251 -2.281 -7.953 1.00 13.21 30 ASN A CA 16
ATOM 22278 C C . ASN A 1 30 ? -6.486 -2.382 -6.637 1.00 45.42 30 ASN A C 16
ATOM 22279 O O . ASN A 1 30 ? -6.958 -1.926 -5.596 1.00 15.33 30 ASN A O 16
ATOM 22290 N N . ILE A 1 31 ? -5.301 -2.981 -6.693 1.00 1.11 31 ILE A N 16
ATOM 22291 C CA . ILE A 1 31 ? -4.469 -3.140 -5.506 1.00 52.25 31 ILE A CA 16
ATOM 22292 C C . ILE A 1 31 ? -3.289 -2.175 -5.529 1.00 41.42 31 ILE A C 16
ATOM 22293 O O . ILE A 1 31 ? -2.816 -1.779 -6.595 1.00 60.31 31 ILE A O 16
ATOM 22309 N N . LYS A 1 32 ? -2.816 -1.799 -4.346 1.00 23.43 32 LYS A N 16
ATOM 22310 C CA . LYS A 1 32 ? -1.688 -0.883 -4.228 1.00 0.33 32 LYS A CA 16
ATOM 22311 C C . LYS A 1 32 ? -0.380 -1.579 -4.590 1.00 32.52 32 LYS A C 16
ATOM 22312 O O . LYS A 1 32 ? 0.430 -1.892 -3.718 1.00 23.34 32 LYS A O 16
ATOM 22331 N N . VAL A 1 33 ? -0.180 -1.819 -5.882 1.00 54.40 33 VAL A N 16
ATOM 22332 C CA . VAL A 1 33 ? 1.030 -2.476 -6.359 1.00 43.15 33 VAL A CA 16
ATOM 22333 C C . VAL A 1 33 ? 1.950 -1.487 -7.067 1.00 2.04 33 VAL A C 16
ATOM 22334 O O . VAL A 1 33 ? 1.504 -0.688 -7.890 1.00 71.13 33 VAL A O 16
ATOM 22347 N N . ASP A 1 34 ? 3.236 -1.546 -6.740 1.00 64.51 34 ASP A N 16
ATOM 22348 C CA . ASP A 1 34 ? 4.221 -0.657 -7.345 1.00 51.12 34 ASP A CA 16
ATOM 22349 C C . ASP A 1 34 ? 5.217 -1.444 -8.192 1.00 14.24 34 ASP A C 16
ATOM 22350 O O . ASP A 1 34 ? 6.278 -1.840 -7.710 1.00 22.41 34 ASP A O 16
ATOM 22359 N N . ILE A 1 35 ? 4.866 -1.667 -9.454 1.00 2.33 35 ILE A N 16
ATOM 22360 C CA . ILE A 1 35 ? 5.729 -2.406 -10.366 1.00 62.14 35 ILE A CA 16
ATOM 22361 C C . ILE A 1 35 ? 6.997 -1.620 -10.682 1.00 62.02 35 ILE A C 16
ATOM 22362 O O . ILE A 1 35 ? 6.947 -0.418 -10.942 1.00 42.34 35 ILE A O 16
ATOM 22378 N N . LYS A 1 36 ? 8.134 -2.307 -10.659 1.00 70.54 36 LYS A N 16
ATOM 22379 C CA . LYS A 1 36 ? 9.416 -1.676 -10.946 1.00 45.12 36 LYS A CA 16
ATOM 22380 C C . LYS A 1 36 ? 10.331 -2.626 -11.713 1.00 42.41 36 LYS A C 16
ATOM 22381 O O . LYS A 1 36 ? 10.229 -3.844 -11.576 1.00 64.33 36 LYS A O 16
ATOM 22400 N N . GLN A 1 37 ? 11.224 -2.059 -12.518 1.00 41.20 37 GLN A N 16
ATOM 22401 C CA . GLN A 1 37 ? 12.157 -2.856 -13.305 1.00 71.34 37 GLN A CA 16
ATOM 22402 C C . GLN A 1 37 ? 13.599 -2.459 -13.008 1.00 31.14 37 GLN A C 16
ATOM 22403 O O . GLN A 1 37 ? 13.936 -1.275 -12.993 1.00 42.21 37 GLN A O 16
ATOM 22417 N N . ILE A 1 38 ? 14.445 -3.456 -12.770 1.00 50.23 38 ILE A N 16
ATOM 22418 C CA . ILE A 1 38 ? 15.851 -3.210 -12.474 1.00 14.45 38 ILE A CA 16
ATOM 22419 C C . ILE A 1 38 ? 16.737 -4.296 -13.072 1.00 64.14 38 ILE A C 16
ATOM 22420 O O . ILE A 1 38 ? 16.246 -5.303 -13.582 1.00 60.25 38 ILE A O 16
ATOM 22436 N N . LYS A 1 39 ? 18.048 -4.086 -13.006 1.00 33.14 39 LYS A N 16
ATOM 22437 C CA . LYS A 1 39 ? 19.005 -5.048 -13.538 1.00 63.10 39 LYS A CA 16
ATOM 22438 C C . LYS A 1 39 ? 19.241 -6.185 -12.549 1.00 61.31 39 LYS A C 16
ATOM 22439 O O . LYS A 1 39 ? 18.944 -6.058 -11.361 1.00 23.22 39 LYS A O 16
ATOM 22458 N N . ILE A 1 40 ? 19.777 -7.294 -13.047 1.00 23.52 40 ILE A N 16
ATOM 22459 C CA . ILE A 1 40 ? 20.055 -8.452 -12.206 1.00 30.12 40 ILE A CA 16
ATOM 22460 C C . ILE A 1 40 ? 20.922 -8.069 -11.011 1.00 52.53 40 ILE A C 16
ATOM 22461 O O . ILE A 1 40 ? 20.743 -8.586 -9.908 1.00 12.51 40 ILE A O 16
ATOM 22477 N N . THR A 1 41 ? 21.862 -7.156 -11.238 1.00 30.22 41 THR A N 16
ATOM 22478 C CA . THR A 1 41 ? 22.757 -6.702 -10.181 1.00 14.02 41 THR A CA 16
ATOM 22479 C C . THR A 1 41 ? 22.234 -5.427 -9.528 1.00 60.42 41 THR A C 16
ATOM 22480 O O . THR A 1 41 ? 23.009 -4.618 -9.020 1.00 15.34 41 THR A O 16
ATOM 22491 N N . GLU A 1 42 ? 20.916 -5.256 -9.546 1.00 32.41 42 GLU A N 16
ATOM 22492 C CA . GLU A 1 42 ? 20.291 -4.079 -8.955 1.00 52.10 42 GLU A CA 16
ATOM 22493 C C . GLU A 1 42 ? 19.341 -4.475 -7.829 1.00 14.34 42 GLU A C 16
ATOM 22494 O O . GLU A 1 42 ? 19.046 -3.675 -6.940 1.00 31.20 42 GLU A O 16
ATOM 22506 N N . VAL A 1 43 ? 18.863 -5.715 -7.873 1.00 44.40 43 VAL A N 16
ATOM 22507 C CA . VAL A 1 43 ? 17.947 -6.218 -6.857 1.00 11.01 43 VAL A CA 16
ATOM 22508 C C . VAL A 1 43 ? 18.649 -6.374 -5.513 1.00 13.25 43 VAL A C 16
ATOM 22509 O O . VAL A 1 43 ? 18.009 -6.362 -4.462 1.00 4.35 43 VAL A O 16
ATOM 22522 N N . GLY A 1 44 ? 19.970 -6.520 -5.554 1.00 13.20 44 GLY A N 16
ATOM 22523 C CA . GLY A 1 44 ? 20.737 -6.676 -4.332 1.00 45.34 44 GLY A CA 16
ATOM 22524 C C . GLY A 1 44 ? 20.341 -5.674 -3.266 1.00 52.45 44 GLY A C 16
ATOM 22525 O O . GLY A 1 44 ? 19.794 -6.029 -2.222 1.00 70.44 44 GLY A O 16
ATOM 22529 N N . PRO A 1 45 ? 20.620 -4.387 -3.525 1.00 32.32 45 PRO A N 16
ATOM 22530 C CA . PRO A 1 45 ? 20.298 -3.304 -2.591 1.00 30.43 45 PRO A CA 16
ATOM 22531 C C . PRO A 1 45 ? 18.797 -3.059 -2.483 1.00 11.12 45 PRO A C 16
ATOM 22532 O O . PRO A 1 45 ? 18.320 -2.488 -1.501 1.00 64.24 45 PRO A O 16
ATOM 22543 N N . TYR A 1 46 ? 18.057 -3.493 -3.497 1.00 32.43 46 TYR A N 16
ATOM 22544 C CA . TYR A 1 46 ? 16.609 -3.319 -3.516 1.00 44.23 46 TYR A CA 16
ATOM 22545 C C . TYR A 1 46 ? 15.906 -4.534 -2.919 1.00 10.43 46 TYR A C 16
ATOM 22546 O O . TYR A 1 46 ? 14.849 -4.947 -3.393 1.00 75.00 46 TYR A O 16
ATOM 22564 N N . GLU A 1 47 ? 16.502 -5.100 -1.874 1.00 11.21 47 GLU A N 16
ATOM 22565 C CA . GLU A 1 47 ? 15.933 -6.267 -1.211 1.00 70.41 47 GLU A CA 16
ATOM 22566 C C . GLU A 1 47 ? 15.110 -5.855 0.006 1.00 51.11 47 GLU A C 16
ATOM 22567 O O . GLU A 1 47 ? 14.085 -6.465 0.311 1.00 52.40 47 GLU A O 16
ATOM 22579 N N . ASP A 1 48 ? 15.567 -4.817 0.697 1.00 13.51 48 ASP A N 16
ATOM 22580 C CA . ASP A 1 48 ? 14.874 -4.321 1.881 1.00 75.33 48 ASP A CA 16
ATOM 22581 C C . ASP A 1 48 ? 13.657 -3.488 1.489 1.00 4.32 48 ASP A C 16
ATOM 22582 O O . ASP A 1 48 ? 12.519 -3.855 1.781 1.00 73.01 48 ASP A O 16
ATOM 22591 N N . THR A 1 49 ? 13.906 -2.362 0.827 1.00 0.11 49 THR A N 16
ATOM 22592 C CA . THR A 1 49 ? 12.832 -1.475 0.398 1.00 45.25 49 THR A CA 16
ATOM 22593 C C . THR A 1 49 ? 11.764 -2.239 -0.376 1.00 30.12 49 THR A C 16
ATOM 22594 O O . THR A 1 49 ? 10.568 -2.027 -0.175 1.00 65.22 49 THR A O 16
ATOM 22605 N N . ALA A 1 50 ? 12.203 -3.129 -1.260 1.00 32.12 50 ALA A N 16
ATOM 22606 C CA . ALA A 1 50 ? 11.283 -3.927 -2.061 1.00 62.12 50 ALA A CA 16
ATOM 22607 C C . ALA A 1 50 ? 10.690 -5.068 -1.242 1.00 74.33 50 ALA A C 16
ATOM 22608 O O . ALA A 1 50 ? 11.375 -5.677 -0.421 1.00 31.34 50 ALA A O 16
ATOM 22615 N N . ASP A 1 51 ? 9.412 -5.352 -1.471 1.00 62.11 51 ASP A N 16
ATOM 22616 C CA . ASP A 1 51 ? 8.726 -6.421 -0.754 1.00 42.04 51 ASP A CA 16
ATOM 22617 C C . ASP A 1 51 ? 8.711 -7.705 -1.578 1.00 54.22 51 ASP A C 16
ATOM 22618 O O . ASP A 1 51 ? 9.244 -8.732 -1.157 1.00 31.13 51 ASP A O 16
ATOM 22627 N N . LEU A 1 52 ? 8.095 -7.640 -2.754 1.00 5.23 52 LEU A N 16
ATOM 22628 C CA . LEU A 1 52 ? 8.009 -8.798 -3.637 1.00 42.51 52 LEU A CA 16
ATOM 22629 C C . LEU A 1 52 ? 9.013 -8.686 -4.781 1.00 34.05 52 LEU A C 16
ATOM 22630 O O . LEU A 1 52 ? 9.349 -7.586 -5.221 1.00 14.21 52 LEU A O 16
ATOM 22646 N N . LEU A 1 53 ? 9.486 -9.831 -5.259 1.00 22.33 53 LEU A N 16
ATOM 22647 C CA . LEU A 1 53 ? 10.450 -9.863 -6.353 1.00 70.14 53 LEU A CA 16
ATOM 22648 C C . LEU A 1 53 ? 10.145 -11.008 -7.314 1.00 50.33 53 LEU A C 16
ATOM 22649 O O . LEU A 1 53 ? 9.812 -12.115 -6.892 1.00 14.12 53 LEU A O 16
ATOM 22665 N N . VAL A 1 54 ? 10.264 -10.734 -8.610 1.00 15.33 54 VAL A N 16
ATOM 22666 C CA . VAL A 1 54 ? 10.004 -11.741 -9.631 1.00 71.21 54 VAL A CA 16
ATOM 22667 C C . VAL A 1 54 ? 11.110 -11.758 -10.680 1.00 53.44 54 VAL A C 16
ATOM 22668 O O . VAL A 1 54 ? 11.421 -10.732 -11.287 1.00 61.23 54 VAL A O 16
ATOM 22681 N N . THR A 1 55 ? 11.701 -12.930 -10.891 1.00 2.42 55 THR A N 16
ATOM 22682 C CA . THR A 1 55 ? 12.773 -13.080 -11.866 1.00 62.45 55 THR A CA 16
ATOM 22683 C C . THR A 1 55 ? 12.778 -14.482 -12.466 1.00 22.25 55 THR A C 16
ATOM 22684 O O . THR A 1 55 ? 12.176 -15.406 -11.917 1.00 3.12 55 THR A O 16
ATOM 22695 N N . THR A 1 56 ? 13.462 -14.636 -13.595 1.00 41.43 56 THR A N 16
ATOM 22696 C CA . THR A 1 56 ? 13.545 -15.925 -14.269 1.00 61.13 56 THR A CA 16
ATOM 22697 C C . THR A 1 56 ? 14.957 -16.495 -14.194 1.00 30.00 56 THR A C 16
ATOM 22698 O O . THR A 1 56 ? 15.142 -17.705 -14.067 1.00 1.14 56 THR A O 16
ATOM 22709 N N . ALA A 1 57 ? 15.950 -15.615 -14.273 1.00 21.41 57 ALA A N 16
ATOM 22710 C CA . ALA A 1 57 ? 17.346 -16.031 -14.211 1.00 33.52 57 ALA A CA 16
ATOM 22711 C C . ALA A 1 57 ? 17.650 -16.738 -12.894 1.00 51.01 57 ALA A C 16
ATOM 22712 O O . ALA A 1 57 ? 16.756 -16.963 -12.079 1.00 11.12 57 ALA A O 16
ATOM 22719 N N . MET A 1 58 ? 18.917 -17.086 -12.694 1.00 33.14 58 MET A N 16
ATOM 22720 C CA . MET A 1 58 ? 19.338 -17.767 -11.475 1.00 30.13 58 MET A CA 16
ATOM 22721 C C . MET A 1 58 ? 18.913 -16.981 -10.238 1.00 64.04 58 MET A C 16
ATOM 22722 O O . MET A 1 58 ? 18.613 -15.790 -10.320 1.00 13.51 58 MET A O 16
ATOM 22736 N N . THR A 1 59 ? 18.890 -17.655 -9.093 1.00 23.33 59 THR A N 16
ATOM 22737 C CA . THR A 1 59 ? 18.501 -17.020 -7.840 1.00 22.41 59 THR A CA 16
ATOM 22738 C C . THR A 1 59 ? 19.161 -17.705 -6.648 1.00 72.24 59 THR A C 16
ATOM 22739 O O . THR A 1 59 ? 18.712 -18.760 -6.198 1.00 41.32 59 THR A O 16
ATOM 22750 N N . LYS A 1 60 ? 20.228 -17.099 -6.140 1.00 65.23 60 LYS A N 16
ATOM 22751 C CA . LYS A 1 60 ? 20.950 -17.649 -4.999 1.00 30.13 60 LYS A CA 16
ATOM 22752 C C . LYS A 1 60 ? 20.043 -17.742 -3.776 1.00 23.14 60 LYS A C 16
ATOM 22753 O O . LYS A 1 60 ? 18.829 -17.565 -3.875 1.00 30.10 60 LYS A O 16
ATOM 22772 N N . LYS A 1 61 ? 20.641 -18.019 -2.622 1.00 32.53 61 LYS A N 16
ATOM 22773 C CA . LYS A 1 61 ? 19.888 -18.133 -1.378 1.00 25.31 61 LYS A CA 16
ATOM 22774 C C . LYS A 1 61 ? 20.214 -16.978 -0.437 1.00 43.42 61 LYS A C 16
ATOM 22775 O O . LYS A 1 61 ? 20.865 -17.167 0.590 1.00 14.21 61 LYS A O 16
ATOM 22794 N N . GLU A 1 62 ? 19.757 -15.782 -0.795 1.00 53.13 62 GLU A N 16
ATOM 22795 C CA . GLU A 1 62 ? 20.000 -14.597 0.018 1.00 10.45 62 GLU A CA 16
ATOM 22796 C C . GLU A 1 62 ? 18.865 -13.589 -0.136 1.00 12.54 62 GLU A C 16
ATOM 22797 O O . GLU A 1 62 ? 19.090 -12.378 -0.129 1.00 72.03 62 GLU A O 16
ATOM 22809 N N . TYR A 1 63 ? 17.645 -14.097 -0.274 1.00 43.43 63 TYR A N 16
ATOM 22810 C CA . TYR A 1 63 ? 16.475 -13.242 -0.433 1.00 52.02 63 TYR A CA 16
ATOM 22811 C C . TYR A 1 63 ? 15.627 -13.238 0.835 1.00 73.30 63 TYR A C 16
ATOM 22812 O O . TYR A 1 63 ? 15.344 -14.289 1.411 1.00 64.21 63 TYR A O 16
ATOM 22830 N N . LYS A 1 64 ? 15.222 -12.048 1.265 1.00 44.21 64 LYS A N 16
ATOM 22831 C CA . LYS A 1 64 ? 14.405 -11.904 2.463 1.00 13.24 64 LYS A CA 16
ATOM 22832 C C . LYS A 1 64 ? 12.925 -11.816 2.105 1.00 33.01 64 LYS A C 16
ATOM 22833 O O . LYS A 1 64 ? 12.168 -11.072 2.729 1.00 33.22 64 LYS A O 16
ATOM 22852 N N . PHE A 1 65 ? 12.518 -12.581 1.097 1.00 2.03 65 PHE A N 16
ATOM 22853 C CA . PHE A 1 65 ? 11.128 -12.590 0.656 1.00 2.35 65 PHE A CA 16
ATOM 22854 C C . PHE A 1 65 ? 10.853 -13.785 -0.251 1.00 33.44 65 PHE A C 16
ATOM 22855 O O . PHE A 1 65 ? 11.759 -14.361 -0.854 1.00 53.30 65 PHE A O 16
ATOM 22872 N N . PRO A 1 66 ? 9.571 -14.170 -0.349 1.00 45.23 66 PRO A N 16
ATOM 22873 C CA . PRO A 1 66 ? 9.146 -15.300 -1.180 1.00 71.10 66 PRO A CA 16
ATOM 22874 C C . PRO A 1 66 ? 9.274 -15.005 -2.670 1.00 44.05 66 PRO A C 16
ATOM 22875 O O . PRO A 1 66 ? 8.326 -14.545 -3.307 1.00 1.35 66 PRO A O 16
ATOM 22886 N N . VAL A 1 67 ? 10.453 -15.273 -3.223 1.00 25.23 67 VAL A N 16
ATOM 22887 C CA . VAL A 1 67 ? 10.705 -15.038 -4.639 1.00 44.34 67 VAL A CA 16
ATOM 22888 C C . VAL A 1 67 ? 9.806 -15.908 -5.510 1.00 15.24 67 VAL A C 16
ATOM 22889 O O . VAL A 1 67 ? 9.456 -17.027 -5.134 1.00 20.11 67 VAL A O 16
ATOM 22902 N N . ILE A 1 68 ? 9.434 -15.386 -6.674 1.00 23.21 68 ILE A N 16
ATOM 22903 C CA . ILE A 1 68 ? 8.576 -16.116 -7.599 1.00 22.44 68 ILE A CA 16
ATOM 22904 C C . ILE A 1 68 ? 9.180 -16.151 -8.998 1.00 62.23 68 ILE A C 16
ATOM 22905 O O . ILE A 1 68 ? 9.560 -15.118 -9.547 1.00 40.21 68 ILE A O 16
ATOM 22921 N N . ASN A 1 69 ? 9.264 -17.348 -9.571 1.00 41.41 69 ASN A N 16
ATOM 22922 C CA . ASN A 1 69 ? 9.821 -17.517 -10.908 1.00 71.33 69 ASN A CA 16
ATOM 22923 C C . ASN A 1 69 ? 8.835 -17.044 -11.972 1.00 60.22 69 ASN A C 16
ATOM 22924 O O . ASN A 1 69 ? 7.632 -17.278 -11.865 1.00 55.53 69 ASN A O 16
ATOM 22935 N N . ALA A 1 70 ? 9.355 -16.379 -12.999 1.00 13.35 70 ALA A N 16
ATOM 22936 C CA . ALA A 1 70 ? 8.521 -15.875 -14.083 1.00 63.11 70 ALA A CA 16
ATOM 22937 C C . ALA A 1 70 ? 8.781 -16.641 -15.376 1.00 40.20 70 ALA A C 16
ATOM 22938 O O . ALA A 1 70 ? 8.744 -16.069 -16.465 1.00 51.35 70 ALA A O 16
ATOM 22945 N N . ARG A 1 71 ? 9.045 -17.937 -15.248 1.00 34.12 71 ARG A N 16
ATOM 22946 C CA . ARG A 1 71 ? 9.313 -18.780 -16.406 1.00 75.54 71 ARG A CA 16
ATOM 22947 C C . ARG A 1 71 ? 8.034 -19.038 -17.199 1.00 21.03 71 ARG A C 16
ATOM 22948 O O . ARG A 1 71 ? 8.052 -19.078 -18.428 1.00 54.51 71 ARG A O 16
ATOM 22969 N N . ASN A 1 72 ? 6.927 -19.213 -16.485 1.00 32.22 72 ASN A N 16
ATOM 22970 C CA . ASN A 1 72 ? 5.640 -19.468 -17.121 1.00 75.11 72 ASN A CA 16
ATOM 22971 C C . ASN A 1 72 ? 5.339 -18.414 -18.182 1.00 52.20 72 ASN A C 16
ATOM 22972 O O . ASN A 1 72 ? 4.749 -18.713 -19.220 1.00 71.04 72 ASN A O 16
ATOM 22983 N N . PHE A 1 73 ? 5.749 -17.179 -17.914 1.00 10.43 73 PHE A N 16
ATOM 22984 C CA . PHE A 1 73 ? 5.524 -16.079 -18.845 1.00 35.04 73 PHE A CA 16
ATOM 22985 C C . PHE A 1 73 ? 6.237 -16.333 -20.169 1.00 74.25 73 PHE A C 16
ATOM 22986 O O . PHE A 1 73 ? 5.733 -15.979 -21.237 1.00 23.34 73 PHE A O 16
ATOM 23003 N N . LEU A 1 74 ? 7.412 -16.948 -20.093 1.00 74.13 74 LEU A N 16
ATOM 23004 C CA . LEU A 1 74 ? 8.196 -17.250 -21.286 1.00 31.02 74 LEU A CA 16
ATOM 23005 C C . LEU A 1 74 ? 7.757 -18.572 -21.906 1.00 75.41 74 LEU A C 16
ATOM 23006 O O . LEU A 1 74 ? 7.759 -18.730 -23.128 1.00 11.44 74 LEU A O 16
ATOM 23022 N N . THR A 1 75 ? 7.377 -19.522 -21.056 1.00 42.13 75 THR A N 16
ATOM 23023 C CA . THR A 1 75 ? 6.934 -20.830 -21.520 1.00 70.43 75 THR A CA 16
ATOM 23024 C C . THR A 1 75 ? 5.843 -21.393 -20.617 1.00 74.41 75 THR A C 16
ATOM 23025 O O . THR A 1 75 ? 6.110 -21.815 -19.493 1.00 10.24 75 THR A O 16
ATOM 23036 N N . GLY A 1 76 ? 4.611 -21.398 -21.117 1.00 54.12 76 GLY A N 16
ATOM 23037 C CA . GLY A 1 76 ? 3.497 -21.912 -20.342 1.00 21.43 76 GLY A CA 16
ATOM 23038 C C . GLY A 1 76 ? 2.208 -21.161 -20.609 1.00 41.01 76 GLY A C 16
ATOM 23039 O O . GLY A 1 76 ? 1.135 -21.761 -20.676 1.00 13.21 76 GLY A O 16
ATOM 23043 N N . ILE A 1 77 ? 2.313 -19.845 -20.761 1.00 32.13 77 ILE A N 16
ATOM 23044 C CA . ILE A 1 77 ? 1.146 -19.011 -21.021 1.00 71.55 77 ILE A CA 16
ATOM 23045 C C . ILE A 1 77 ? 0.089 -19.191 -19.937 1.00 52.22 77 ILE A C 16
ATOM 23046 O O . ILE A 1 77 ? -1.051 -19.557 -20.221 1.00 41.00 77 ILE A O 16
ATOM 23062 N N . GLY A 1 78 ? 0.475 -18.928 -18.692 1.00 61.12 78 GLY A N 16
ATOM 23063 C CA . GLY A 1 78 ? -0.451 -19.064 -17.584 1.00 34.44 78 GLY A CA 16
ATOM 23064 C C . GLY A 1 78 ? -0.222 -18.024 -16.505 1.00 73.13 78 GLY A C 16
ATOM 23065 O O . GLY A 1 78 ? -0.090 -18.360 -15.328 1.00 2.20 78 GLY A O 16
ATOM 23069 N N . ILE A 1 79 ? -0.174 -16.759 -16.907 1.00 40.51 79 ILE A N 16
ATOM 23070 C CA . ILE A 1 79 ? 0.041 -15.666 -15.966 1.00 65.50 79 ILE A CA 16
ATOM 23071 C C . ILE A 1 79 ? -0.929 -15.752 -14.793 1.00 72.01 79 ILE A C 16
ATOM 23072 O O . ILE A 1 79 ? -0.565 -15.468 -13.652 1.00 74.44 79 ILE A O 16
ATOM 23088 N N . GLU A 1 80 ? -2.165 -16.147 -15.082 1.00 53.44 80 GLU A N 16
ATOM 23089 C CA . GLU A 1 80 ? -3.188 -16.271 -14.051 1.00 11.55 80 GLU A CA 16
ATOM 23090 C C . GLU A 1 80 ? -2.745 -17.241 -12.959 1.00 73.03 80 GLU A C 16
ATOM 23091 O O . GLU A 1 80 ? -3.041 -17.043 -11.782 1.00 14.04 80 GLU A O 16
ATOM 23103 N N . GLU A 1 81 ? -2.035 -18.290 -13.361 1.00 61.34 81 GLU A N 16
ATOM 23104 C CA . GLU A 1 81 ? -1.553 -19.292 -12.418 1.00 63.30 81 GLU A CA 16
ATOM 23105 C C . GLU A 1 81 ? -0.619 -18.664 -11.388 1.00 24.34 81 GLU A C 16
ATOM 23106 O O . GLU A 1 81 ? -0.833 -18.787 -10.181 1.00 53.31 81 GLU A O 16
ATOM 23118 N N . THR A 1 82 ? 0.421 -17.991 -11.872 1.00 35.21 82 THR A N 16
ATOM 23119 C CA . THR A 1 82 ? 1.389 -17.345 -10.995 1.00 31.42 82 THR A CA 16
ATOM 23120 C C . THR A 1 82 ? 0.758 -16.178 -10.244 1.00 30.41 82 THR A C 16
ATOM 23121 O O . THR A 1 82 ? 0.924 -16.044 -9.031 1.00 42.14 82 THR A O 16
ATOM 23132 N N . LYS A 1 83 ? 0.032 -15.336 -10.971 1.00 62.03 83 LYS A N 16
ATOM 23133 C CA . LYS A 1 83 ? -0.626 -14.180 -10.374 1.00 73.32 83 LYS A CA 16
ATOM 23134 C C . LYS A 1 83 ? -1.462 -14.594 -9.167 1.00 54.22 83 LYS A C 16
ATOM 23135 O O . LYS A 1 83 ? -1.568 -13.852 -8.191 1.00 51.43 83 LYS A O 16
ATOM 23154 N N . GLN A 1 84 ? -2.052 -15.782 -9.241 1.00 75.41 84 GLN A N 16
ATOM 23155 C CA . GLN A 1 84 ? -2.878 -16.294 -8.153 1.00 51.34 84 GLN A CA 16
ATOM 23156 C C . GLN A 1 84 ? -2.058 -16.458 -6.878 1.00 63.43 84 GLN A C 16
ATOM 23157 O O . GLN A 1 84 ? -2.559 -16.244 -5.775 1.00 52.12 84 GLN A O 16
ATOM 23171 N N . GLN A 1 85 ? -0.795 -16.841 -7.038 1.00 41.23 85 GLN A N 16
ATOM 23172 C CA . GLN A 1 85 ? 0.094 -17.035 -5.899 1.00 61.20 85 GLN A CA 16
ATOM 23173 C C . GLN A 1 85 ? 0.551 -15.696 -5.330 1.00 50.13 85 GLN A C 16
ATOM 23174 O O . GLN A 1 85 ? 0.433 -15.448 -4.130 1.00 2.20 85 GLN A O 16
ATOM 23188 N N . ILE A 1 86 ? 1.073 -14.837 -6.199 1.00 53.24 86 ILE A N 16
ATOM 23189 C CA . ILE A 1 86 ? 1.546 -13.523 -5.783 1.00 44.32 86 ILE A CA 16
ATOM 23190 C C . ILE A 1 86 ? 0.415 -12.695 -5.184 1.00 54.55 86 ILE A C 16
ATOM 23191 O O . ILE A 1 86 ? 0.563 -12.101 -4.115 1.00 70.41 86 ILE A O 16
ATOM 23207 N N . LEU A 1 87 ? -0.717 -12.660 -5.879 1.00 41.45 87 LEU A N 16
ATOM 23208 C CA . LEU A 1 87 ? -1.877 -11.905 -5.416 1.00 25.51 87 LEU A CA 16
ATOM 23209 C C . LEU A 1 87 ? -2.232 -12.280 -3.981 1.00 23.43 87 LEU A C 16
ATOM 23210 O O . LEU A 1 87 ? -2.568 -11.419 -3.167 1.00 61.20 87 LEU A O 16
ATOM 23226 N N . THR A 1 88 ? -2.153 -13.572 -3.675 1.00 1.21 88 THR A N 16
ATOM 23227 C CA . THR A 1 88 ? -2.465 -14.061 -2.338 1.00 63.10 88 THR A CA 16
ATOM 23228 C C . THR A 1 88 ? -1.728 -13.258 -1.273 1.00 4.33 88 THR A C 16
ATOM 23229 O O . THR A 1 88 ? -2.221 -13.089 -0.158 1.00 22.50 88 THR A O 16
ATOM 23240 N N . GLU A 1 89 ? -0.545 -12.763 -1.624 1.00 25.43 89 GLU A N 16
ATOM 23241 C CA . GLU A 1 89 ? 0.260 -11.977 -0.696 1.00 31.23 89 GLU A CA 16
ATOM 23242 C C . GLU A 1 89 ? 0.093 -10.484 -0.962 1.00 4.24 89 GLU A C 16
ATOM 23243 O O . GLU A 1 89 ? -0.161 -9.703 -0.044 1.00 3.33 89 GLU A O 16
ATOM 23255 N N . LEU A 1 90 ? 0.239 -10.094 -2.223 1.00 50.11 90 LEU A N 16
ATOM 23256 C CA . LEU A 1 90 ? 0.105 -8.694 -2.611 1.00 65.05 90 LEU A CA 16
ATOM 23257 C C . LEU A 1 90 ? -1.200 -8.105 -2.086 1.00 22.21 90 LEU A C 16
ATOM 23258 O O . LEU A 1 90 ? -1.217 -7.005 -1.535 1.00 33.13 90 LEU A O 16
ATOM 23274 N N . GLN A 1 91 ? -2.289 -8.846 -2.259 1.00 74.40 91 GLN A N 16
ATOM 23275 C CA . GLN A 1 91 ? -3.599 -8.398 -1.801 1.00 3.35 91 GLN A CA 16
ATOM 23276 C C . GLN A 1 91 ? -3.715 -8.518 -0.285 1.00 34.14 91 GLN A C 16
ATOM 23277 O O . GLN A 1 91 ? -4.158 -7.589 0.391 1.00 51.33 91 GLN A O 16
ATOM 23291 N N . LYS A 1 92 ? -3.316 -9.669 0.245 1.00 63.31 92 LYS A N 16
ATOM 23292 C CA . LYS A 1 92 ? -3.374 -9.912 1.681 1.00 31.54 92 LYS A CA 16
ATOM 23293 C C . LYS A 1 92 ? -2.703 -8.780 2.453 1.00 73.25 92 LYS A C 16
ATOM 23294 O O . LYS A 1 92 ? -1.486 -8.609 2.388 1.00 3.45 92 LYS A O 16
ATOM 23313 N N . MET A 1 1 ? 1.153 -0.631 0.130 1.00 14.22 1 MET A N 17
ATOM 23314 C CA . MET A 1 1 ? 2.152 -0.494 -0.923 1.00 74.13 1 MET A CA 17
ATOM 23315 C C . MET A 1 1 ? 2.956 -1.781 -1.080 1.00 54.14 1 MET A C 17
ATOM 23316 O O . MET A 1 1 ? 3.559 -2.269 -0.125 1.00 34.25 1 MET A O 17
ATOM 23330 N N . LYS A 1 2 ? 2.960 -2.326 -2.292 1.00 71.30 2 LYS A N 17
ATOM 23331 C CA . LYS A 1 2 ? 3.690 -3.556 -2.575 1.00 62.15 2 LYS A CA 17
ATOM 23332 C C . LYS A 1 2 ? 4.774 -3.316 -3.621 1.00 63.33 2 LYS A C 17
ATOM 23333 O O . LYS A 1 2 ? 4.590 -3.620 -4.800 1.00 12.15 2 LYS A O 17
ATOM 23352 N N . GLN A 1 3 ? 5.904 -2.771 -3.182 1.00 22.53 3 GLN A N 17
ATOM 23353 C CA . GLN A 1 3 ? 7.018 -2.492 -4.081 1.00 35.40 3 GLN A CA 17
ATOM 23354 C C . GLN A 1 3 ? 7.648 -3.787 -4.585 1.00 1.55 3 GLN A C 17
ATOM 23355 O O . GLN A 1 3 ? 8.445 -4.414 -3.887 1.00 2.45 3 GLN A O 17
ATOM 23369 N N . VAL A 1 4 ? 7.286 -4.182 -5.801 1.00 14.41 4 VAL A N 17
ATOM 23370 C CA . VAL A 1 4 ? 7.816 -5.401 -6.399 1.00 4.15 4 VAL A CA 17
ATOM 23371 C C . VAL A 1 4 ? 8.711 -5.084 -7.591 1.00 43.24 4 VAL A C 17
ATOM 23372 O O . VAL A 1 4 ? 8.332 -4.320 -8.481 1.00 21.54 4 VAL A O 17
ATOM 23385 N N . LEU A 1 5 ? 9.901 -5.675 -7.605 1.00 11.21 5 LEU A N 17
ATOM 23386 C CA . LEU A 1 5 ? 10.852 -5.456 -8.690 1.00 35.33 5 LEU A CA 17
ATOM 23387 C C . LEU A 1 5 ? 10.728 -6.546 -9.750 1.00 12.11 5 LEU A C 17
ATOM 23388 O O . LEU A 1 5 ? 9.977 -7.507 -9.583 1.00 23.24 5 LEU A O 17
ATOM 23404 N N . VAL A 1 6 ? 11.471 -6.390 -10.841 1.00 22.01 6 VAL A N 17
ATOM 23405 C CA . VAL A 1 6 ? 11.448 -7.362 -11.927 1.00 74.13 6 VAL A CA 17
ATOM 23406 C C . VAL A 1 6 ? 12.791 -7.416 -12.646 1.00 22.24 6 VAL A C 17
ATOM 23407 O O . VAL A 1 6 ? 13.113 -6.540 -13.448 1.00 24.43 6 VAL A O 17
ATOM 23420 N N . ALA A 1 7 ? 13.572 -8.451 -12.352 1.00 75.21 7 ALA A N 17
ATOM 23421 C CA . ALA A 1 7 ? 14.880 -8.621 -12.972 1.00 32.52 7 ALA A CA 17
ATOM 23422 C C . ALA A 1 7 ? 15.077 -10.055 -13.453 1.00 51.12 7 ALA A C 17
ATOM 23423 O O . ALA A 1 7 ? 15.349 -10.955 -12.658 1.00 33.03 7 ALA A O 17
ATOM 23430 N N . CYS A 1 8 ? 14.938 -10.260 -14.758 1.00 74.12 8 CYS A N 17
ATOM 23431 C CA . CYS A 1 8 ? 15.099 -11.586 -15.345 1.00 50.43 8 CYS A CA 17
ATOM 23432 C C . CYS A 1 8 ? 16.568 -11.878 -15.631 1.00 62.33 8 CYS A C 17
ATOM 23433 O O . CYS A 1 8 ? 17.452 -11.119 -15.235 1.00 74.21 8 CYS A O 17
ATOM 23441 N N . GLY A 1 9 ? 16.822 -12.986 -16.321 1.00 64.22 9 GLY A N 17
ATOM 23442 C CA . GLY A 1 9 ? 18.186 -13.361 -16.647 1.00 0.02 9 GLY A CA 17
ATOM 23443 C C . GLY A 1 9 ? 18.363 -13.686 -18.117 1.00 33.33 9 GLY A C 17
ATOM 23444 O O . GLY A 1 9 ? 18.727 -14.807 -18.472 1.00 3.42 9 GLY A O 17
ATOM 23448 N N . ALA A 1 10 ? 18.102 -12.705 -18.974 1.00 11.42 10 ALA A N 17
ATOM 23449 C CA . ALA A 1 10 ? 18.235 -12.892 -20.413 1.00 75.12 10 ALA A CA 17
ATOM 23450 C C . ALA A 1 10 ? 19.148 -11.834 -21.023 1.00 24.43 10 ALA A C 17
ATOM 23451 O O . ALA A 1 10 ? 19.038 -10.650 -20.710 1.00 11.30 10 ALA A O 17
ATOM 23458 N N . GLY A 1 11 ? 20.052 -12.271 -21.895 1.00 5.04 11 GLY A N 17
ATOM 23459 C CA . GLY A 1 11 ? 20.973 -11.349 -22.533 1.00 40.32 11 GLY A CA 17
ATOM 23460 C C . GLY A 1 11 ? 20.258 -10.247 -23.291 1.00 21.43 11 GLY A C 17
ATOM 23461 O O . GLY A 1 11 ? 20.727 -9.110 -23.335 1.00 4.24 11 GLY A O 17
ATOM 23465 N N . ILE A 1 12 ? 19.121 -10.585 -23.890 1.00 22.24 12 ILE A N 17
ATOM 23466 C CA . ILE A 1 12 ? 18.341 -9.616 -24.649 1.00 63.14 12 ILE A CA 17
ATOM 23467 C C . ILE A 1 12 ? 17.595 -8.663 -23.722 1.00 75.31 12 ILE A C 17
ATOM 23468 O O . ILE A 1 12 ? 17.474 -7.472 -24.006 1.00 1.02 12 ILE A O 17
ATOM 23484 N N . ALA A 1 13 ? 17.096 -9.197 -22.611 1.00 41.45 13 ALA A N 17
ATOM 23485 C CA . ALA A 1 13 ? 16.364 -8.393 -21.640 1.00 25.21 13 ALA A CA 17
ATOM 23486 C C . ALA A 1 13 ? 15.090 -7.820 -22.250 1.00 72.20 13 ALA A C 17
ATOM 23487 O O . ALA A 1 13 ? 14.850 -6.614 -22.195 1.00 11.54 13 ALA A O 17
ATOM 23494 N N . THR A 1 14 ? 14.274 -8.693 -22.833 1.00 61.04 14 THR A N 17
ATOM 23495 C CA . THR A 1 14 ? 13.025 -8.274 -23.456 1.00 12.42 14 THR A CA 17
ATOM 23496 C C . THR A 1 14 ? 11.838 -8.531 -22.534 1.00 40.42 14 THR A C 17
ATOM 23497 O O . THR A 1 14 ? 10.793 -9.013 -22.972 1.00 2.53 14 THR A O 17
ATOM 23508 N N . SER A 1 15 ? 12.006 -8.205 -21.256 1.00 74.44 15 SER A N 17
ATOM 23509 C CA . SER A 1 15 ? 10.948 -8.404 -20.272 1.00 24.20 15 SER A CA 17
ATOM 23510 C C . SER A 1 15 ? 9.883 -7.319 -20.392 1.00 51.23 15 SER A C 17
ATOM 23511 O O . SER A 1 15 ? 9.793 -6.423 -19.552 1.00 23.44 15 SER A O 17
ATOM 23519 N N . THR A 1 16 ? 9.076 -7.405 -21.445 1.00 54.11 16 THR A N 17
ATOM 23520 C CA . THR A 1 16 ? 8.017 -6.431 -21.678 1.00 12.10 16 THR A CA 17
ATOM 23521 C C . THR A 1 16 ? 6.642 -7.050 -21.457 1.00 74.42 16 THR A C 17
ATOM 23522 O O . THR A 1 16 ? 5.812 -6.502 -20.731 1.00 71.43 16 THR A O 17
ATOM 23533 N N . VAL A 1 17 ? 6.406 -8.197 -22.087 1.00 51.13 17 VAL A N 17
ATOM 23534 C CA . VAL A 1 17 ? 5.131 -8.892 -21.958 1.00 21.41 17 VAL A CA 17
ATOM 23535 C C . VAL A 1 17 ? 4.756 -9.085 -20.493 1.00 2.22 17 VAL A C 17
ATOM 23536 O O . VAL A 1 17 ? 3.614 -8.852 -20.097 1.00 51.31 17 VAL A O 17
ATOM 23549 N N . VAL A 1 18 ? 5.726 -9.511 -19.690 1.00 63.54 18 VAL A N 17
ATOM 23550 C CA . VAL A 1 18 ? 5.499 -9.734 -18.268 1.00 2.05 18 VAL A CA 17
ATOM 23551 C C . VAL A 1 18 ? 4.952 -8.480 -17.596 1.00 4.55 18 VAL A C 17
ATOM 23552 O O . VAL A 1 18 ? 3.821 -8.464 -17.114 1.00 35.51 18 VAL A O 17
ATOM 23565 N N . ASN A 1 19 ? 5.765 -7.428 -17.568 1.00 13.15 19 ASN A N 17
ATOM 23566 C CA . ASN A 1 19 ? 5.362 -6.167 -16.954 1.00 63.42 19 ASN A CA 17
ATOM 23567 C C . ASN A 1 19 ? 4.033 -5.684 -17.527 1.00 5.31 19 ASN A C 17
ATOM 23568 O O . ASN A 1 19 ? 3.072 -5.466 -16.791 1.00 75.55 19 ASN A O 17
ATOM 23579 N N . ASN A 1 20 ? 3.989 -5.518 -18.845 1.00 13.32 20 ASN A N 17
ATOM 23580 C CA . ASN A 1 20 ? 2.778 -5.060 -19.517 1.00 1.22 20 ASN A CA 17
ATOM 23581 C C . ASN A 1 20 ? 1.574 -5.900 -19.102 1.00 24.32 20 ASN A C 17
ATOM 23582 O O . ASN A 1 20 ? 0.456 -5.396 -19.006 1.00 31.23 20 ASN A O 17
ATOM 23593 N N . ALA A 1 21 ? 1.813 -7.185 -18.856 1.00 52.44 21 ALA A N 17
ATOM 23594 C CA . ALA A 1 21 ? 0.750 -8.095 -18.449 1.00 55.41 21 ALA A CA 17
ATOM 23595 C C . ALA A 1 21 ? 0.342 -7.849 -17.000 1.00 61.52 21 ALA A C 17
ATOM 23596 O O . ALA A 1 21 ? -0.821 -7.564 -16.712 1.00 63.35 21 ALA A O 17
ATOM 23603 N N . ILE A 1 22 ? 1.306 -7.963 -16.092 1.00 74.03 22 ILE A N 17
ATOM 23604 C CA . ILE A 1 22 ? 1.046 -7.753 -14.673 1.00 62.24 22 ILE A CA 17
ATOM 23605 C C . ILE A 1 22 ? 0.412 -6.388 -14.426 1.00 64.45 22 ILE A C 17
ATOM 23606 O O . ILE A 1 22 ? -0.644 -6.288 -13.804 1.00 52.21 22 ILE A O 17
ATOM 23622 N N . GLU A 1 23 ? 1.065 -5.341 -14.920 1.00 40.34 23 GLU A N 17
ATOM 23623 C CA . GLU A 1 23 ? 0.564 -3.982 -14.754 1.00 10.53 23 GLU A CA 17
ATOM 23624 C C . GLU A 1 23 ? -0.896 -3.883 -15.188 1.00 45.42 23 GLU A C 17
ATOM 23625 O O . GLU A 1 23 ? -1.669 -3.109 -14.626 1.00 54.52 23 GLU A O 17
ATOM 23637 N N . GLU A 1 24 ? -1.263 -4.672 -16.193 1.00 24.12 24 GLU A N 17
ATOM 23638 C CA . GLU A 1 24 ? -2.628 -4.672 -16.704 1.00 34.24 24 GLU A CA 17
ATOM 23639 C C . GLU A 1 24 ? -3.569 -5.390 -15.740 1.00 75.14 24 GLU A C 17
ATOM 23640 O O . GLU A 1 24 ? -4.724 -4.998 -15.577 1.00 35.10 24 GLU A O 17
ATOM 23652 N N . MET A 1 25 ? -3.066 -6.444 -15.106 1.00 11.21 25 MET A N 17
ATOM 23653 C CA . MET A 1 25 ? -3.861 -7.216 -14.158 1.00 72.44 25 MET A CA 17
ATOM 23654 C C . MET A 1 25 ? -4.048 -6.450 -12.853 1.00 2.30 25 MET A C 17
ATOM 23655 O O . MET A 1 25 ? -5.163 -6.328 -12.348 1.00 33.43 25 MET A O 17
ATOM 23669 N N . ALA A 1 26 ? -2.949 -5.934 -12.312 1.00 64.42 26 ALA A N 17
ATOM 23670 C CA . ALA A 1 26 ? -2.992 -5.178 -11.067 1.00 31.32 26 ALA A CA 17
ATOM 23671 C C . ALA A 1 26 ? -4.051 -4.082 -11.127 1.00 24.33 26 ALA A C 17
ATOM 23672 O O . ALA A 1 26 ? -4.799 -3.874 -10.172 1.00 31.55 26 ALA A O 17
ATOM 23679 N N . LYS A 1 27 ? -4.108 -3.382 -12.255 1.00 23.43 27 LYS A N 17
ATOM 23680 C CA . LYS A 1 27 ? -5.075 -2.307 -12.440 1.00 62.25 27 LYS A CA 17
ATOM 23681 C C . LYS A 1 27 ? -6.500 -2.820 -12.258 1.00 42.31 27 LYS A C 17
ATOM 23682 O O . LYS A 1 27 ? -7.320 -2.179 -11.601 1.00 43.35 27 LYS A O 17
ATOM 23701 N N . GLU A 1 28 ? -6.787 -3.979 -12.842 1.00 45.14 28 GLU A N 17
ATOM 23702 C CA . GLU A 1 28 ? -8.113 -4.576 -12.743 1.00 21.43 28 GLU A CA 17
ATOM 23703 C C . GLU A 1 28 ? -8.475 -4.857 -11.287 1.00 71.21 28 GLU A C 17
ATOM 23704 O O . GLU A 1 28 ? -9.633 -4.728 -10.888 1.00 22.03 28 GLU A O 17
ATOM 23716 N N . HIS A 1 29 ? -7.477 -5.243 -10.499 1.00 3.33 29 HIS A N 17
ATOM 23717 C CA . HIS A 1 29 ? -7.689 -5.542 -9.087 1.00 71.11 29 HIS A CA 17
ATOM 23718 C C . HIS A 1 29 ? -7.740 -4.260 -8.261 1.00 64.14 29 HIS A C 17
ATOM 23719 O O . HIS A 1 29 ? -8.367 -4.216 -7.204 1.00 23.11 29 HIS A O 17
ATOM 23733 N N . ASN A 1 30 ? -7.074 -3.219 -8.752 1.00 33.40 30 ASN A N 17
ATOM 23734 C CA . ASN A 1 30 ? -7.042 -1.937 -8.058 1.00 55.25 30 ASN A CA 17
ATOM 23735 C C . ASN A 1 30 ? -6.300 -2.054 -6.731 1.00 63.41 30 ASN A C 17
ATOM 23736 O O . ASN A 1 30 ? -6.780 -1.591 -5.696 1.00 73.33 30 ASN A O 17
ATOM 23747 N N . ILE A 1 31 ? -5.126 -2.676 -6.769 1.00 40.03 31 ILE A N 17
ATOM 23748 C CA . ILE A 1 31 ? -4.316 -2.853 -5.570 1.00 53.32 31 ILE A CA 17
ATOM 23749 C C . ILE A 1 31 ? -3.111 -1.919 -5.578 1.00 43.14 31 ILE A C 17
ATOM 23750 O O . ILE A 1 31 ? -2.614 -1.537 -6.638 1.00 54.43 31 ILE A O 17
ATOM 23766 N N . LYS A 1 32 ? -2.642 -1.556 -4.389 1.00 73.12 32 LYS A N 17
ATOM 23767 C CA . LYS A 1 32 ? -1.492 -0.669 -4.257 1.00 73.53 32 LYS A CA 17
ATOM 23768 C C . LYS A 1 32 ? -0.199 -1.401 -4.603 1.00 51.44 32 LYS A C 17
ATOM 23769 O O . LYS A 1 32 ? 0.591 -1.737 -3.721 1.00 41.32 32 LYS A O 17
ATOM 23788 N N . VAL A 1 33 ? 0.012 -1.643 -5.893 1.00 55.34 33 VAL A N 17
ATOM 23789 C CA . VAL A 1 33 ? 1.210 -2.332 -6.356 1.00 43.42 33 VAL A CA 17
ATOM 23790 C C . VAL A 1 33 ? 2.145 -1.376 -7.089 1.00 1.21 33 VAL A C 17
ATOM 23791 O O . VAL A 1 33 ? 1.704 -0.555 -7.894 1.00 61.40 33 VAL A O 17
ATOM 23804 N N . ASP A 1 34 ? 3.438 -1.488 -6.805 1.00 11.21 34 ASP A N 17
ATOM 23805 C CA . ASP A 1 34 ? 4.437 -0.634 -7.438 1.00 74.42 34 ASP A CA 17
ATOM 23806 C C . ASP A 1 34 ? 5.441 -1.467 -8.228 1.00 71.54 34 ASP A C 17
ATOM 23807 O O . ASP A 1 34 ? 6.505 -1.822 -7.719 1.00 75.32 34 ASP A O 17
ATOM 23816 N N . ILE A 1 35 ? 5.096 -1.777 -9.474 1.00 14.24 35 ILE A N 17
ATOM 23817 C CA . ILE A 1 35 ? 5.967 -2.568 -10.333 1.00 61.03 35 ILE A CA 17
ATOM 23818 C C . ILE A 1 35 ? 7.272 -1.833 -10.619 1.00 2.11 35 ILE A C 17
ATOM 23819 O O . ILE A 1 35 ? 7.278 -0.625 -10.857 1.00 63.15 35 ILE A O 17
ATOM 23835 N N . LYS A 1 36 ? 8.377 -2.570 -10.595 1.00 24.02 36 LYS A N 17
ATOM 23836 C CA . LYS A 1 36 ? 9.690 -1.990 -10.854 1.00 60.52 36 LYS A CA 17
ATOM 23837 C C . LYS A 1 36 ? 10.512 -2.893 -11.769 1.00 2.04 36 LYS A C 17
ATOM 23838 O O . LYS A 1 36 ? 10.261 -4.094 -11.858 1.00 74.24 36 LYS A O 17
ATOM 23857 N N . GLN A 1 37 ? 11.496 -2.306 -12.443 1.00 75.12 37 GLN A N 17
ATOM 23858 C CA . GLN A 1 37 ? 12.355 -3.059 -13.350 1.00 14.43 37 GLN A CA 17
ATOM 23859 C C . GLN A 1 37 ? 13.793 -2.558 -13.278 1.00 3.33 37 GLN A C 17
ATOM 23860 O O . GLN A 1 37 ? 14.104 -1.464 -13.750 1.00 41.22 37 GLN A O 17
ATOM 23874 N N . ILE A 1 38 ? 14.666 -3.364 -12.684 1.00 24.22 38 ILE A N 17
ATOM 23875 C CA . ILE A 1 38 ? 16.072 -3.002 -12.551 1.00 61.41 38 ILE A CA 17
ATOM 23876 C C . ILE A 1 38 ? 16.974 -4.213 -12.766 1.00 60.04 38 ILE A C 17
ATOM 23877 O O . ILE A 1 38 ? 16.500 -5.346 -12.858 1.00 5.13 38 ILE A O 17
ATOM 23893 N N . LYS A 1 39 ? 18.277 -3.966 -12.845 1.00 62.41 39 LYS A N 17
ATOM 23894 C CA . LYS A 1 39 ? 19.248 -5.036 -13.046 1.00 50.44 39 LYS A CA 17
ATOM 23895 C C . LYS A 1 39 ? 19.349 -5.919 -11.807 1.00 60.11 39 LYS A C 17
ATOM 23896 O O . LYS A 1 39 ? 19.130 -5.459 -10.686 1.00 73.11 39 LYS A O 17
ATOM 23915 N N . ILE A 1 40 ? 19.683 -7.188 -12.016 1.00 44.14 40 ILE A N 17
ATOM 23916 C CA . ILE A 1 40 ? 19.816 -8.134 -10.915 1.00 71.05 40 ILE A CA 17
ATOM 23917 C C . ILE A 1 40 ? 20.647 -7.545 -9.781 1.00 45.32 40 ILE A C 17
ATOM 23918 O O . ILE A 1 40 ? 20.205 -7.493 -8.633 1.00 60.40 40 ILE A O 17
ATOM 23934 N N . THR A 1 41 ? 21.856 -7.098 -10.111 1.00 33.24 41 THR A N 17
ATOM 23935 C CA . THR A 1 41 ? 22.750 -6.511 -9.120 1.00 73.35 41 THR A CA 17
ATOM 23936 C C . THR A 1 41 ? 22.137 -5.261 -8.499 1.00 64.13 41 THR A C 17
ATOM 23937 O O . THR A 1 41 ? 22.403 -4.939 -7.342 1.00 33.12 41 THR A O 17
ATOM 23948 N N . GLU A 1 42 ? 21.317 -4.561 -9.276 1.00 52.13 42 GLU A N 17
ATOM 23949 C CA . GLU A 1 42 ? 20.667 -3.345 -8.800 1.00 61.34 42 GLU A CA 17
ATOM 23950 C C . GLU A 1 42 ? 19.635 -3.666 -7.724 1.00 15.04 42 GLU A C 17
ATOM 23951 O O . GLU A 1 42 ? 19.132 -2.771 -7.043 1.00 62.41 42 GLU A O 17
ATOM 23963 N N . VAL A 1 43 ? 19.322 -4.949 -7.575 1.00 72.44 43 VAL A N 17
ATOM 23964 C CA . VAL A 1 43 ? 18.350 -5.390 -6.582 1.00 12.32 43 VAL A CA 17
ATOM 23965 C C . VAL A 1 43 ? 19.026 -5.696 -5.250 1.00 73.41 43 VAL A C 17
ATOM 23966 O O . VAL A 1 43 ? 18.636 -6.625 -4.544 1.00 30.14 43 VAL A O 17
ATOM 23979 N N . GLY A 1 44 ? 20.042 -4.908 -4.913 1.00 21.21 44 GLY A N 17
ATOM 23980 C CA . GLY A 1 44 ? 20.756 -5.111 -3.666 1.00 64.31 44 GLY A CA 17
ATOM 23981 C C . GLY A 1 44 ? 20.014 -4.543 -2.473 1.00 52.22 44 GLY A C 17
ATOM 23982 O O . GLY A 1 44 ? 19.553 -5.273 -1.596 1.00 20.50 44 GLY A O 17
ATOM 23986 N N . PRO A 1 45 ? 19.891 -3.208 -2.429 1.00 54.12 45 PRO A N 17
ATOM 23987 C CA . PRO A 1 45 ? 19.200 -2.512 -1.339 1.00 65.10 45 PRO A CA 17
ATOM 23988 C C . PRO A 1 45 ? 17.694 -2.748 -1.362 1.00 62.43 45 PRO A C 17
ATOM 23989 O O . PRO A 1 45 ? 17.009 -2.545 -0.360 1.00 74.10 45 PRO A O 17
ATOM 24000 N N . TYR A 1 46 ? 17.185 -3.179 -2.511 1.00 44.24 46 TYR A N 17
ATOM 24001 C CA . TYR A 1 46 ? 15.759 -3.441 -2.665 1.00 44.13 46 TYR A CA 17
ATOM 24002 C C . TYR A 1 46 ? 15.439 -4.903 -2.370 1.00 2.02 46 TYR A C 17
ATOM 24003 O O . TYR A 1 46 ? 14.595 -5.510 -3.028 1.00 43.44 46 TYR A O 17
ATOM 24021 N N . GLU A 1 47 ? 16.120 -5.461 -1.374 1.00 32.43 47 GLU A N 17
ATOM 24022 C CA . GLU A 1 47 ? 15.908 -6.852 -0.990 1.00 63.45 47 GLU A CA 17
ATOM 24023 C C . GLU A 1 47 ? 14.889 -6.956 0.140 1.00 21.15 47 GLU A C 17
ATOM 24024 O O . GLU A 1 47 ? 13.928 -7.720 0.056 1.00 74.42 47 GLU A O 17
ATOM 24036 N N . ASP A 1 48 ? 15.107 -6.183 1.198 1.00 3.42 48 ASP A N 17
ATOM 24037 C CA . ASP A 1 48 ? 14.208 -6.186 2.347 1.00 64.25 48 ASP A CA 17
ATOM 24038 C C . ASP A 1 48 ? 13.028 -5.247 2.116 1.00 63.52 48 ASP A C 17
ATOM 24039 O O . ASP A 1 48 ? 11.873 -5.621 2.323 1.00 62.43 48 ASP A O 17
ATOM 24048 N N . THR A 1 49 ? 13.326 -4.025 1.687 1.00 40.14 49 THR A N 17
ATOM 24049 C CA . THR A 1 49 ? 12.291 -3.032 1.430 1.00 52.30 49 THR A CA 17
ATOM 24050 C C . THR A 1 49 ? 11.208 -3.590 0.513 1.00 24.01 49 THR A C 17
ATOM 24051 O O . THR A 1 49 ? 10.031 -3.616 0.871 1.00 43.53 49 THR A O 17
ATOM 24062 N N . ALA A 1 50 ? 11.615 -4.037 -0.671 1.00 31.14 50 ALA A N 17
ATOM 24063 C CA . ALA A 1 50 ? 10.680 -4.598 -1.638 1.00 15.23 50 ALA A CA 17
ATOM 24064 C C . ALA A 1 50 ? 9.830 -5.696 -1.007 1.00 13.53 50 ALA A C 17
ATOM 24065 O O . ALA A 1 50 ? 10.205 -6.276 0.012 1.00 20.00 50 ALA A O 17
ATOM 24072 N N . ASP A 1 51 ? 8.684 -5.975 -1.618 1.00 15.55 51 ASP A N 17
ATOM 24073 C CA . ASP A 1 51 ? 7.780 -7.003 -1.115 1.00 61.34 51 ASP A CA 17
ATOM 24074 C C . ASP A 1 51 ? 7.980 -8.316 -1.867 1.00 54.31 51 ASP A C 17
ATOM 24075 O O . ASP A 1 51 ? 8.174 -9.369 -1.258 1.00 53.15 51 ASP A O 17
ATOM 24084 N N . LEU A 1 52 ? 7.930 -8.246 -3.193 1.00 15.43 52 LEU A N 17
ATOM 24085 C CA . LEU A 1 52 ? 8.104 -9.429 -4.029 1.00 12.55 52 LEU A CA 17
ATOM 24086 C C . LEU A 1 52 ? 9.050 -9.140 -5.190 1.00 31.23 52 LEU A C 17
ATOM 24087 O O . LEU A 1 52 ? 9.387 -7.986 -5.458 1.00 25.32 52 LEU A O 17
ATOM 24103 N N . LEU A 1 53 ? 9.473 -10.195 -5.877 1.00 71.32 53 LEU A N 17
ATOM 24104 C CA . LEU A 1 53 ? 10.379 -10.056 -7.012 1.00 53.12 53 LEU A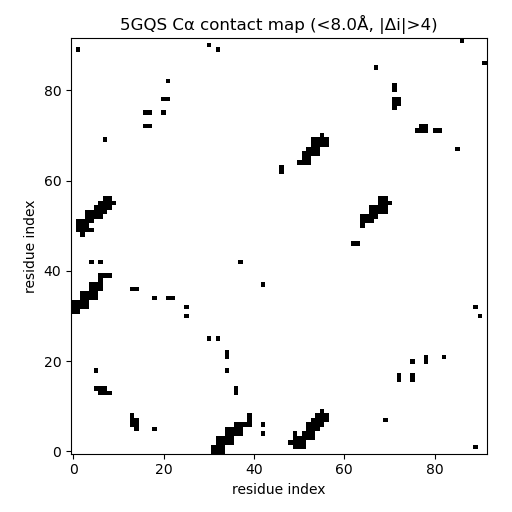 CA 17
ATOM 24105 C C . LEU A 1 53 ? 10.206 -11.212 -7.992 1.00 22.33 53 LEU A C 17
ATOM 24106 O O . LEU A 1 53 ? 10.405 -12.375 -7.638 1.00 2.52 53 LEU A O 17
ATOM 24122 N N . VAL A 1 54 ? 9.837 -10.886 -9.226 1.00 54.51 54 VAL A N 17
ATOM 24123 C CA . VAL A 1 54 ? 9.641 -11.896 -10.258 1.00 73.44 54 VAL A CA 17
ATOM 24124 C C . VAL A 1 54 ? 10.850 -11.979 -11.183 1.00 53.34 54 VAL A C 17
ATOM 24125 O O . VAL A 1 54 ? 11.318 -10.966 -11.705 1.00 15.33 54 VAL A O 17
ATOM 24138 N N . THR A 1 55 ? 11.353 -13.193 -11.384 1.00 53.14 55 THR A N 17
ATOM 24139 C CA . THR A 1 55 ? 12.508 -13.409 -12.246 1.00 50.53 55 THR A CA 17
ATOM 24140 C C . THR A 1 55 ? 12.529 -14.832 -12.792 1.00 52.31 55 THR A C 17
ATOM 24141 O O . THR A 1 55 ? 11.897 -15.731 -12.236 1.00 40.22 55 THR A O 17
ATOM 24152 N N . THR A 1 56 ? 13.260 -15.031 -13.884 1.00 71.14 56 THR A N 17
ATOM 24153 C CA . THR A 1 56 ? 13.363 -16.345 -14.506 1.00 33.41 56 THR A CA 17
ATOM 24154 C C . THR A 1 56 ? 14.683 -17.020 -14.150 1.00 53.14 56 THR A C 17
ATOM 24155 O O . THR A 1 56 ? 14.725 -18.220 -13.883 1.00 71.30 56 THR A O 17
ATOM 24166 N N . ALA A 1 57 ? 15.759 -16.240 -14.149 1.00 12.02 57 ALA A N 17
ATOM 24167 C CA . ALA A 1 57 ? 17.080 -16.762 -13.823 1.00 62.12 57 ALA A CA 17
ATOM 24168 C C . ALA A 1 57 ? 17.064 -17.506 -12.492 1.00 72.23 57 ALA A C 17
ATOM 24169 O O . ALA A 1 57 ? 16.207 -17.261 -11.644 1.00 10.52 57 ALA A O 17
ATOM 24176 N N . MET A 1 58 ? 18.016 -18.417 -12.317 1.00 53.01 58 MET A N 17
ATOM 24177 C CA . MET A 1 58 ? 18.110 -19.197 -11.088 1.00 50.42 58 MET A CA 17
ATOM 24178 C C . MET A 1 58 ? 19.226 -18.667 -10.193 1.00 32.31 58 MET A C 17
ATOM 24179 O O . MET A 1 58 ? 20.293 -19.272 -10.090 1.00 25.42 58 MET A O 17
ATOM 24193 N N . THR A 1 59 ? 18.973 -17.533 -9.547 1.00 34.44 59 THR A N 17
ATOM 24194 C CA . THR A 1 59 ? 19.956 -16.922 -8.661 1.00 71.25 59 THR A CA 17
ATOM 24195 C C . THR A 1 59 ? 20.410 -17.901 -7.585 1.00 65.20 59 THR A C 17
ATOM 24196 O O . THR A 1 59 ? 19.728 -18.885 -7.298 1.00 24.22 59 THR A O 17
ATOM 24207 N N . LYS A 1 60 ? 21.567 -17.625 -6.991 1.00 74.42 60 LYS A N 17
ATOM 24208 C CA . LYS A 1 60 ? 22.113 -18.481 -5.944 1.00 15.51 60 LYS A CA 17
ATOM 24209 C C . LYS A 1 60 ? 22.054 -17.785 -4.588 1.00 11.23 60 LYS A C 17
ATOM 24210 O O . LYS A 1 60 ? 21.813 -18.421 -3.562 1.00 24.34 60 LYS A O 17
ATOM 24229 N N . LYS A 1 61 ? 22.274 -16.474 -4.590 1.00 74.42 61 LYS A N 17
ATOM 24230 C CA . LYS A 1 61 ? 22.243 -15.691 -3.361 1.00 2.20 61 LYS A CA 17
ATOM 24231 C C . LYS A 1 61 ? 20.946 -15.931 -2.595 1.00 3.23 61 LYS A C 17
ATOM 24232 O O . LYS A 1 61 ? 19.971 -16.434 -3.151 1.00 20.32 61 LYS A O 17
ATOM 24251 N N . GLU A 1 62 ? 20.943 -15.566 -1.316 1.00 41.44 62 GLU A N 17
ATOM 24252 C CA . GLU A 1 62 ? 19.765 -15.741 -0.475 1.00 70.44 62 GLU A CA 17
ATOM 24253 C C . GLU A 1 62 ? 18.891 -14.491 -0.496 1.00 15.13 62 GLU A C 17
ATOM 24254 O O . GLU A 1 62 ? 19.114 -13.551 0.268 1.00 20.51 62 GLU A O 17
ATOM 24266 N N . TYR A 1 63 ? 17.895 -14.487 -1.375 1.00 40.21 63 TYR A N 17
ATOM 24267 C CA . TYR A 1 63 ? 16.988 -13.352 -1.498 1.00 4.51 63 TYR A CA 17
ATOM 24268 C C . TYR A 1 63 ? 16.268 -13.084 -0.180 1.00 23.33 63 TYR A C 17
ATOM 24269 O O . TYR A 1 63 ? 16.283 -13.915 0.729 1.00 13.53 63 TYR A O 17
ATOM 24287 N N . LYS A 1 64 ? 15.638 -11.919 -0.083 1.00 52.34 64 LYS A N 17
ATOM 24288 C CA . LYS A 1 64 ? 14.909 -11.540 1.121 1.00 3.43 64 LYS A CA 17
ATOM 24289 C C . LYS A 1 64 ? 13.404 -11.569 0.879 1.00 73.13 64 LYS A C 17
ATOM 24290 O O . LYS A 1 64 ? 12.669 -10.712 1.370 1.00 73.12 64 LYS A O 17
ATOM 24309 N N . PHE A 1 65 ? 12.951 -12.561 0.120 1.00 74.35 65 PHE A N 17
ATOM 24310 C CA . PHE A 1 65 ? 11.532 -12.703 -0.188 1.00 1.44 65 PHE A CA 17
ATOM 24311 C C . PHE A 1 65 ? 11.282 -13.937 -1.049 1.00 24.21 65 PHE A C 17
ATOM 24312 O O . PHE A 1 65 ? 12.183 -14.459 -1.706 1.00 61.23 65 PHE A O 17
ATOM 24329 N N . PRO A 1 66 ? 10.030 -14.417 -1.046 1.00 13.33 66 PRO A N 17
ATOM 24330 C CA . PRO A 1 66 ? 9.631 -15.595 -1.821 1.00 63.20 66 PRO A CA 17
ATOM 24331 C C . PRO A 1 66 ? 9.630 -15.328 -3.322 1.00 72.13 66 PRO A C 17
ATOM 24332 O O . PRO A 1 66 ? 8.579 -15.100 -3.921 1.00 73.45 66 PRO A O 17
ATOM 24343 N N . VAL A 1 67 ? 10.814 -15.358 -3.925 1.00 41.13 67 VAL A N 17
ATOM 24344 C CA . VAL A 1 67 ? 10.949 -15.121 -5.358 1.00 11.55 67 VAL A CA 17
ATOM 24345 C C . VAL A 1 67 ? 10.001 -16.010 -6.154 1.00 30.33 67 VAL A C 17
ATOM 24346 O O . VAL A 1 67 ? 9.853 -17.197 -5.859 1.00 13.31 67 VAL A O 17
ATOM 24359 N N . ILE A 1 68 ? 9.362 -15.430 -7.164 1.00 0.02 68 ILE A N 17
ATOM 24360 C CA . ILE A 1 68 ? 8.429 -16.171 -8.004 1.00 24.12 68 ILE A CA 17
ATOM 24361 C C . ILE A 1 68 ? 8.980 -16.345 -9.415 1.00 53.03 68 ILE A C 17
ATOM 24362 O O . ILE A 1 68 ? 9.177 -15.371 -10.140 1.00 3.54 68 ILE A O 17
ATOM 24378 N N . ASN A 1 69 ? 9.223 -17.594 -9.800 1.00 4.32 69 ASN A N 17
ATOM 24379 C CA . ASN A 1 69 ? 9.750 -17.896 -11.126 1.00 32.12 69 ASN A CA 17
ATOM 24380 C C . ASN A 1 69 ? 8.832 -17.346 -12.214 1.00 25.13 69 ASN A C 17
ATOM 24381 O O . ASN A 1 69 ? 7.625 -17.584 -12.201 1.00 22.32 69 ASN A O 17
ATOM 24392 N N . ALA A 1 70 ? 9.415 -16.610 -13.154 1.00 54.54 70 ALA A N 17
ATOM 24393 C CA . ALA A 1 70 ? 8.651 -16.028 -14.251 1.00 53.11 70 ALA A CA 17
ATOM 24394 C C . ALA A 1 70 ? 8.692 -16.924 -15.484 1.00 53.34 70 ALA A C 17
ATOM 24395 O O . ALA A 1 70 ? 8.725 -16.438 -16.615 1.00 42.01 70 ALA A O 17
ATOM 24402 N N . ARG A 1 71 ? 8.689 -18.233 -15.259 1.00 65.50 71 ARG A N 17
ATOM 24403 C CA . ARG A 1 71 ? 8.728 -19.197 -16.353 1.00 4.15 71 ARG A CA 17
ATOM 24404 C C . ARG A 1 71 ? 7.404 -19.213 -17.110 1.00 61.13 71 ARG A C 17
ATOM 24405 O O . ARG A 1 71 ? 7.376 -19.390 -18.327 1.00 63.43 71 ARG A O 17
ATOM 24426 N N . ASN A 1 72 ? 6.309 -19.027 -16.381 1.00 74.10 72 ASN A N 17
ATOM 24427 C CA . ASN A 1 72 ? 4.981 -19.021 -16.984 1.00 73.42 72 ASN A CA 17
ATOM 24428 C C . ASN A 1 72 ? 4.816 -17.833 -17.927 1.00 4.14 72 ASN A C 17
ATOM 24429 O O . ASN A 1 72 ? 3.953 -17.837 -18.804 1.00 72.41 72 ASN A O 17
ATOM 24440 N N . PHE A 1 73 ? 5.651 -16.816 -17.739 1.00 64.30 73 PHE A N 17
ATOM 24441 C CA . PHE A 1 73 ? 5.599 -15.620 -18.572 1.00 20.32 73 PHE A CA 17
ATOM 24442 C C . PHE A 1 73 ? 6.507 -15.765 -19.789 1.00 61.25 73 PHE A C 17
ATOM 24443 O O . PHE A 1 73 ? 7.172 -14.813 -20.200 1.00 14.33 73 PHE A O 17
ATOM 24460 N N . LEU A 1 74 ? 6.531 -16.963 -20.363 1.00 31.32 74 LEU A N 17
ATOM 24461 C CA . LEU A 1 74 ? 7.358 -17.235 -21.534 1.00 14.13 74 LEU A CA 17
ATOM 24462 C C . LEU A 1 74 ? 6.572 -18.010 -22.587 1.00 40.50 74 LEU A C 17
ATOM 24463 O O . LEU A 1 74 ? 6.348 -17.521 -23.695 1.00 40.30 74 LEU A O 17
ATOM 24479 N N . THR A 1 75 ? 6.153 -19.221 -22.234 1.00 3.13 75 THR A N 17
ATOM 24480 C CA . THR A 1 75 ? 5.392 -20.063 -23.147 1.00 73.03 75 THR A CA 17
ATOM 24481 C C . THR A 1 75 ? 4.375 -20.912 -22.394 1.00 35.22 75 THR A C 17
ATOM 24482 O O . THR A 1 75 ? 4.085 -22.043 -22.783 1.00 3.11 75 THR A O 17
ATOM 24493 N N . GLY A 1 76 ? 3.834 -20.359 -21.312 1.00 75.14 76 GLY A N 17
ATOM 24494 C CA . GLY A 1 76 ? 2.853 -21.080 -20.522 1.00 24.34 76 GLY A CA 17
ATOM 24495 C C . GLY A 1 76 ? 1.467 -20.478 -20.627 1.00 55.21 76 GLY A C 17
ATOM 24496 O O . GLY A 1 76 ? 0.465 -21.191 -20.548 1.00 45.55 76 GLY A O 17
ATOM 24500 N N . ILE A 1 77 ? 1.407 -19.162 -20.804 1.00 34.23 77 ILE A N 17
ATOM 24501 C CA . ILE A 1 77 ? 0.132 -18.465 -20.919 1.00 51.22 77 ILE A CA 17
ATOM 24502 C C . ILE A 1 77 ? -0.780 -18.788 -19.741 1.00 33.02 77 ILE A C 17
ATOM 24503 O O . ILE A 1 77 ? -1.971 -19.043 -19.916 1.00 20.32 77 ILE A O 17
ATOM 24519 N N . GLY A 1 78 ? -0.213 -18.773 -18.538 1.00 62.44 78 GLY A N 17
ATOM 24520 C CA . GLY A 1 78 ? -0.990 -19.065 -17.348 1.00 3.12 78 GLY A CA 17
ATOM 24521 C C . GLY A 1 78 ? -0.709 -18.092 -16.220 1.00 24.44 78 GLY A C 17
ATOM 24522 O O . GLY A 1 78 ? -0.542 -18.498 -15.069 1.00 33.01 78 GLY A O 17
ATOM 24526 N N . ILE A 1 79 ? -0.654 -16.806 -16.549 1.00 24.40 79 ILE A N 17
ATOM 24527 C CA . ILE A 1 79 ? -0.390 -15.774 -15.554 1.00 61.13 79 ILE A CA 17
ATOM 24528 C C . ILE A 1 79 ? -1.325 -15.912 -14.358 1.00 22.24 79 ILE A C 17
ATOM 24529 O O . ILE A 1 79 ? -0.935 -15.650 -13.220 1.00 72.42 79 ILE A O 17
ATOM 24545 N N . GLU A 1 80 ? -2.560 -16.327 -14.623 1.00 3.10 80 GLU A N 17
ATOM 24546 C CA . GLU A 1 80 ? -3.550 -16.501 -13.567 1.00 1.22 80 GLU A CA 17
ATOM 24547 C C . GLU A 1 80 ? -3.026 -17.432 -12.477 1.00 43.04 80 GLU A C 17
ATOM 24548 O O . GLU A 1 80 ? -3.311 -17.243 -11.295 1.00 43.35 80 GLU A O 17
ATOM 24560 N N . GLU A 1 81 ? -2.258 -18.438 -12.886 1.00 15.03 81 GLU A N 17
ATOM 24561 C CA . GLU A 1 81 ? -1.696 -19.399 -11.945 1.00 22.33 81 GLU A CA 17
ATOM 24562 C C . GLU A 1 81 ? -0.697 -18.724 -11.010 1.00 25.34 81 GLU A C 17
ATOM 24563 O O . GLU A 1 81 ? -0.563 -19.104 -9.845 1.00 51.35 81 GLU A O 17
ATOM 24575 N N . THR A 1 82 ? 0.005 -17.721 -11.527 1.00 42.24 82 THR A N 17
ATOM 24576 C CA . THR A 1 82 ? 0.993 -16.994 -10.741 1.00 45.41 82 THR A CA 17
ATOM 24577 C C . THR A 1 82 ? 0.344 -15.863 -9.951 1.00 50.14 82 THR A C 17
ATOM 24578 O O . THR A 1 82 ? 0.793 -15.517 -8.859 1.00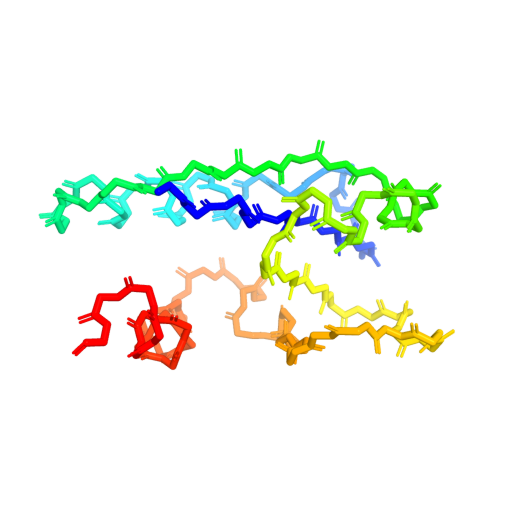 4.33 82 THR A O 17
ATOM 24589 N N . LYS A 1 83 ? -0.717 -15.290 -10.510 1.00 63.44 83 LYS A N 17
ATOM 24590 C CA . LYS A 1 83 ? -1.431 -14.199 -9.858 1.00 23.30 83 LYS A CA 17
ATOM 24591 C C . LYS A 1 83 ? -1.774 -14.559 -8.416 1.00 22.01 83 LYS A C 17
ATOM 24592 O O . LYS A 1 83 ? -1.463 -13.810 -7.490 1.00 33.20 83 LYS A O 17
ATOM 24611 N N . GLN A 1 84 ? -2.414 -15.709 -8.234 1.00 71.41 84 GLN A N 17
ATOM 24612 C CA . GLN A 1 84 ? -2.798 -16.168 -6.904 1.00 41.41 84 GLN A CA 17
ATOM 24613 C C . GLN A 1 84 ? -1.605 -16.140 -5.954 1.00 34.03 84 GLN A C 17
ATOM 24614 O O . GLN A 1 84 ? -1.730 -15.732 -4.799 1.00 41.24 84 GLN A O 17
ATOM 24628 N N . GLN A 1 85 ? -0.451 -16.577 -6.447 1.00 74.42 85 GLN A N 17
ATOM 24629 C CA . GLN A 1 85 ? 0.763 -16.603 -5.641 1.00 31.45 85 GLN A CA 17
ATOM 24630 C C . GLN A 1 85 ? 1.118 -15.205 -5.145 1.00 75.31 85 GLN A C 17
ATOM 24631 O O . GLN A 1 85 ? 1.423 -15.012 -3.968 1.00 32.51 85 GLN A O 17
ATOM 24645 N N . ILE A 1 86 ? 1.075 -14.234 -6.051 1.00 4.24 86 ILE A N 17
ATOM 24646 C CA . ILE A 1 86 ? 1.392 -12.854 -5.705 1.00 14.43 86 ILE A CA 17
ATOM 24647 C C . ILE A 1 86 ? 0.321 -12.255 -4.798 1.00 43.04 86 ILE A C 17
ATOM 24648 O O . ILE A 1 86 ? 0.624 -11.718 -3.732 1.00 24.21 86 ILE A O 17
ATOM 24664 N N . LEU A 1 87 ? -0.932 -12.352 -5.228 1.00 61.02 87 LEU A N 17
ATOM 24665 C CA . LEU A 1 87 ? -2.049 -11.822 -4.455 1.00 13.24 87 LEU A CA 17
ATOM 24666 C C . LEU A 1 87 ? -1.992 -12.309 -3.010 1.00 62.35 87 LEU A C 17
ATOM 24667 O O . LEU A 1 87 ? -2.396 -11.601 -2.087 1.00 61.15 87 LEU A O 17
ATOM 24683 N N . THR A 1 88 ? -1.485 -13.524 -2.821 1.00 4.42 88 THR A N 17
ATOM 24684 C CA . THR A 1 88 ? -1.373 -14.106 -1.489 1.00 43.34 88 THR A CA 17
ATOM 24685 C C . THR A 1 88 ? -0.706 -13.137 -0.520 1.00 13.42 88 THR A C 17
ATOM 24686 O O . THR A 1 88 ? -1.001 -13.139 0.675 1.00 71.42 88 THR A O 17
ATOM 24697 N N . GLU A 1 89 ? 0.193 -12.308 -1.042 1.00 72.43 89 GLU A N 17
ATOM 24698 C CA . GLU A 1 89 ? 0.901 -11.334 -0.221 1.00 12.42 89 GLU A CA 17
ATOM 24699 C C . GLU A 1 89 ? 0.516 -9.910 -0.612 1.00 53.14 89 GLU A C 17
ATOM 24700 O O . GLU A 1 89 ? 0.480 -9.011 0.229 1.00 41.55 89 GLU A O 17
ATOM 24712 N N . LEU A 1 90 ? 0.229 -9.713 -1.894 1.00 54.43 90 LEU A N 17
ATOM 24713 C CA . LEU A 1 90 ? -0.154 -8.398 -2.399 1.00 63.43 90 LEU A CA 17
ATOM 24714 C C . LEU A 1 90 ? -1.258 -7.786 -1.543 1.00 61.33 90 LEU A C 17
ATOM 24715 O O . LEU A 1 90 ? -1.099 -6.696 -0.996 1.00 4.21 90 LEU A O 17
ATOM 24731 N N . GLN A 1 91 ? -2.376 -8.497 -1.432 1.00 5.05 91 GLN A N 17
ATOM 24732 C CA . GLN A 1 91 ? -3.505 -8.024 -0.641 1.00 13.54 91 GLN A CA 17
ATOM 24733 C C . GLN A 1 91 ? -3.754 -8.937 0.555 1.00 23.20 91 GLN A C 17
ATOM 24734 O O . GLN A 1 91 ? -4.893 -9.123 0.982 1.00 14.54 91 GLN A O 17
ATOM 24748 N N . LYS A 1 92 ? -2.680 -9.507 1.091 1.00 3.22 92 LYS A N 17
ATOM 24749 C CA . LYS A 1 92 ? -2.780 -10.401 2.239 1.00 64.15 92 LYS A CA 17
ATOM 24750 C C . LYS A 1 92 ? -1.429 -10.551 2.931 1.00 2.40 92 LYS A C 17
ATOM 24751 O O . LYS A 1 92 ? -0.437 -9.953 2.513 1.00 4.04 92 LYS A O 17
ATOM 24770 N N . MET A 1 1 ? 1.638 0.542 -0.010 1.00 50.40 1 MET A N 18
ATOM 24771 C CA . MET A 1 1 ? 2.097 0.118 -1.328 1.00 33.14 1 MET A CA 18
ATOM 24772 C C . MET A 1 1 ? 3.018 -1.093 -1.219 1.00 10.15 1 MET A C 18
ATOM 24773 O O . MET A 1 1 ? 3.696 -1.282 -0.208 1.00 15.50 1 MET A O 18
ATOM 24787 N N . LYS A 1 2 ? 3.038 -1.911 -2.265 1.00 23.40 2 LYS A N 18
ATOM 24788 C CA . LYS A 1 2 ? 3.877 -3.104 -2.288 1.00 11.01 2 LYS A CA 18
ATOM 24789 C C . LYS A 1 2 ? 4.892 -3.034 -3.424 1.00 51.44 2 LYS A C 18
ATOM 24790 O O . LYS A 1 2 ? 4.668 -3.583 -4.502 1.00 61.54 2 LYS A O 18
ATOM 24809 N N . GLN A 1 3 ? 6.007 -2.355 -3.175 1.00 22.33 3 GLN A N 18
ATOM 24810 C CA . GLN A 1 3 ? 7.056 -2.215 -4.178 1.00 1.23 3 GLN A CA 18
ATOM 24811 C C . GLN A 1 3 ? 7.575 -3.580 -4.618 1.00 10.34 3 GLN A C 18
ATOM 24812 O O . GLN A 1 3 ? 8.198 -4.299 -3.837 1.00 63.53 3 GLN A O 18
ATOM 24826 N N . VAL A 1 4 ? 7.313 -3.930 -5.873 1.00 23.52 4 VAL A N 18
ATOM 24827 C CA . VAL A 1 4 ? 7.754 -5.209 -6.417 1.00 65.12 4 VAL A CA 18
ATOM 24828 C C . VAL A 1 4 ? 8.701 -5.008 -7.595 1.00 51.43 4 VAL A C 18
ATOM 24829 O O . VAL A 1 4 ? 8.497 -4.121 -8.425 1.00 54.15 4 VAL A O 18
ATOM 24842 N N . LEU A 1 5 ? 9.737 -5.836 -7.663 1.00 20.21 5 LEU A N 18
ATOM 24843 C CA . LEU A 1 5 ? 10.716 -5.750 -8.741 1.00 24.14 5 LEU A CA 18
ATOM 24844 C C . LEU A 1 5 ? 10.399 -6.752 -9.846 1.00 53.44 5 LEU A C 18
ATOM 24845 O O . LEU A 1 5 ? 9.465 -7.545 -9.730 1.00 71.41 5 LEU A O 18
ATOM 24861 N N . VAL A 1 6 ? 11.183 -6.710 -10.919 1.00 22.13 6 VAL A N 18
ATOM 24862 C CA . VAL A 1 6 ? 10.988 -7.616 -12.044 1.00 51.14 6 VAL A CA 18
ATOM 24863 C C . VAL A 1 6 ? 12.308 -7.911 -12.748 1.00 52.51 6 VAL A C 18
ATOM 24864 O O . VAL A 1 6 ? 12.851 -7.060 -13.452 1.00 52.22 6 VAL A O 18
ATOM 24877 N N . ALA A 1 7 ? 12.819 -9.122 -12.553 1.00 55.20 7 ALA A N 18
ATOM 24878 C CA . ALA A 1 7 ? 14.074 -9.530 -13.171 1.00 71.11 7 ALA A CA 18
ATOM 24879 C C . ALA A 1 7 ? 13.865 -10.715 -14.107 1.00 72.44 7 ALA A C 18
ATOM 24880 O O . ALA A 1 7 ? 14.135 -11.861 -13.744 1.00 53.20 7 ALA A O 18
ATOM 24887 N N . CYS A 1 8 ? 13.382 -10.433 -15.312 1.00 64.35 8 CYS A N 18
ATOM 24888 C CA . CYS A 1 8 ? 13.135 -11.477 -16.301 1.00 25.32 8 CYS A CA 18
ATOM 24889 C C . CYS A 1 8 ? 13.983 -11.255 -17.549 1.00 73.15 8 CYS A C 18
ATOM 24890 O O . CYS A 1 8 ? 13.456 -11.019 -18.636 1.00 13.12 8 CYS A O 18
ATOM 24898 N N . GLY A 1 9 ? 15.300 -11.331 -17.386 1.00 21.01 9 GLY A N 18
ATOM 24899 C CA . GLY A 1 9 ? 16.199 -11.134 -18.508 1.00 25.03 9 GLY A CA 18
ATOM 24900 C C . GLY A 1 9 ? 17.653 -11.074 -18.082 1.00 10.31 9 GLY A C 18
ATOM 24901 O O . GLY A 1 9 ? 17.996 -10.391 -17.117 1.00 43.24 9 GLY A O 18
ATOM 24905 N N . ALA A 1 10 ? 18.509 -11.792 -18.802 1.00 1.44 10 ALA A N 18
ATOM 24906 C CA . ALA A 1 10 ? 19.933 -11.816 -18.493 1.00 64.50 10 ALA A CA 18
ATOM 24907 C C . ALA A 1 10 ? 20.756 -11.266 -19.653 1.00 62.31 10 ALA A C 18
ATOM 24908 O O . ALA A 1 10 ? 21.510 -11.997 -20.294 1.00 21.31 10 ALA A O 18
ATOM 24915 N N . GLY A 1 11 ? 20.605 -9.972 -19.918 1.00 63.14 11 GLY A N 18
ATOM 24916 C CA . GLY A 1 11 ? 21.340 -9.346 -21.002 1.00 63.42 11 GLY A CA 18
ATOM 24917 C C . GLY A 1 11 ? 20.461 -9.043 -22.199 1.00 44.23 11 GLY A C 18
ATOM 24918 O O . GLY A 1 11 ? 20.037 -7.903 -22.393 1.00 32.24 11 GLY A O 18
ATOM 24922 N N . ILE A 1 12 ? 20.189 -10.063 -23.005 1.00 61.34 12 ILE A N 18
ATOM 24923 C CA . ILE A 1 12 ? 19.356 -9.899 -24.190 1.00 32.31 12 ILE A CA 18
ATOM 24924 C C . ILE A 1 12 ? 17.897 -10.222 -23.885 1.00 20.31 12 ILE A C 18
ATOM 24925 O O . ILE A 1 12 ? 17.472 -11.373 -23.981 1.00 24.31 12 ILE A O 18
ATOM 24941 N N . ALA A 1 13 ? 17.134 -9.198 -23.518 1.00 50.34 13 ALA A N 18
ATOM 24942 C CA . ALA A 1 13 ? 15.722 -9.372 -23.203 1.00 55.52 13 ALA A CA 18
ATOM 24943 C C . ALA A 1 13 ? 15.036 -8.026 -22.993 1.00 42.41 13 ALA A C 18
ATOM 24944 O O . ALA A 1 13 ? 15.677 -7.041 -22.624 1.00 23.13 13 ALA A O 18
ATOM 24951 N N . THR A 1 14 ? 13.729 -7.989 -23.231 1.00 52.44 14 THR A N 18
ATOM 24952 C CA . THR A 1 14 ? 12.957 -6.763 -23.070 1.00 72.12 14 THR A CA 18
ATOM 24953 C C . THR A 1 14 ? 12.330 -6.686 -21.683 1.00 22.53 14 THR A C 18
ATOM 24954 O O . THR A 1 14 ? 12.222 -5.608 -21.098 1.00 64.44 14 THR A O 18
ATOM 24965 N N . SER A 1 15 ? 11.919 -7.837 -21.160 1.00 33.21 15 SER A N 18
ATOM 24966 C CA . SER A 1 15 ? 11.300 -7.900 -19.841 1.00 55.32 15 SER A CA 18
ATOM 24967 C C . SER A 1 15 ? 10.139 -6.915 -19.739 1.00 1.53 15 SER A C 18
ATOM 24968 O O . SER A 1 15 ? 9.912 -6.310 -18.690 1.00 30.32 15 SER A O 18
ATOM 24976 N N . THR A 1 16 ? 9.406 -6.757 -20.837 1.00 10.14 16 THR A N 18
ATOM 24977 C CA . THR A 1 16 ? 8.270 -5.845 -20.872 1.00 73.05 16 THR A CA 18
ATOM 24978 C C . THR A 1 16 ? 6.951 -6.607 -20.813 1.00 71.31 16 THR A C 18
ATOM 24979 O O . THR A 1 16 ? 5.982 -6.146 -20.209 1.00 25.43 16 THR A O 18
ATOM 24990 N N . VAL A 1 17 ? 6.920 -7.777 -21.444 1.00 32.13 17 VAL A N 18
ATOM 24991 C CA . VAL A 1 17 ? 5.720 -8.605 -21.461 1.00 14.31 17 VAL A CA 18
ATOM 24992 C C . VAL A 1 17 ? 5.184 -8.825 -20.051 1.00 31.23 17 VAL A C 18
ATOM 24993 O O . VAL A 1 17 ? 3.999 -8.619 -19.786 1.00 25.14 17 VAL A O 18
ATOM 25006 N N . VAL A 1 18 ? 6.065 -9.245 -19.148 1.00 35.20 18 VAL A N 18
ATOM 25007 C CA . VAL A 1 18 ? 5.681 -9.492 -17.763 1.00 70.52 18 VAL A CA 18
ATOM 25008 C C . VAL A 1 18 ? 5.051 -8.253 -17.138 1.00 33.11 18 VAL A C 18
ATOM 25009 O O . VAL A 1 18 ? 3.890 -8.273 -16.730 1.00 62.23 18 VAL A O 18
ATOM 25022 N N . ASN A 1 19 ? 5.824 -7.175 -17.066 1.00 43.20 19 ASN A N 18
ATOM 25023 C CA . ASN A 1 19 ? 5.342 -5.925 -16.490 1.00 54.10 19 ASN A CA 18
ATOM 25024 C C . ASN A 1 19 ? 4.022 -5.505 -17.130 1.00 41.43 19 ASN A C 18
ATOM 25025 O O . ASN A 1 19 ? 3.005 -5.374 -16.451 1.00 11.21 19 ASN A O 18
ATOM 25036 N N . ASN A 1 20 ? 4.048 -5.295 -18.443 1.00 34.34 20 ASN A N 18
ATOM 25037 C CA . ASN A 1 20 ? 2.854 -4.890 -19.175 1.00 55.12 20 ASN A CA 18
ATOM 25038 C C . ASN A 1 20 ? 1.687 -5.826 -18.875 1.00 30.13 20 ASN A C 18
ATOM 25039 O O . ASN A 1 20 ? 0.533 -5.401 -18.825 1.00 4.53 20 ASN A O 18
ATOM 25050 N N . ALA A 1 21 ? 1.996 -7.103 -18.675 1.00 24.01 21 ALA A N 18
ATOM 25051 C CA . ALA A 1 21 ? 0.975 -8.099 -18.377 1.00 32.04 21 ALA A CA 18
ATOM 25052 C C . ALA A 1 21 ? 0.392 -7.887 -16.984 1.00 34.03 21 ALA A C 18
ATOM 25053 O O . ALA A 1 21 ? -0.818 -7.722 -16.826 1.00 35.41 21 ALA A O 18
ATOM 25060 N N . ILE A 1 22 ? 1.259 -7.893 -15.977 1.00 72.11 22 ILE A N 18
ATOM 25061 C CA . ILE A 1 22 ? 0.829 -7.701 -14.598 1.00 13.03 22 ILE A CA 18
ATOM 25062 C C . ILE A 1 22 ? 0.042 -6.404 -14.443 1.00 3.33 22 ILE A C 18
ATOM 25063 O O . ILE A 1 22 ? -1.088 -6.406 -13.956 1.00 22.41 22 ILE A O 18
ATOM 25079 N N . GLU A 1 23 ? 0.648 -5.297 -14.862 1.00 21.12 23 GLU A N 18
ATOM 25080 C CA . GLU A 1 23 ? 0.003 -3.992 -14.770 1.00 63.41 23 GLU A CA 18
ATOM 25081 C C . GLU A 1 23 ? -1.383 -4.025 -15.406 1.00 53.05 23 GLU A C 18
ATOM 25082 O O . GLU A 1 23 ? -2.300 -3.339 -14.956 1.00 41.40 23 GLU A O 18
ATOM 25094 N N . GLU A 1 24 ? -1.527 -4.827 -16.457 1.00 34.23 24 GLU A N 18
ATOM 25095 C CA . GLU A 1 24 ? -2.801 -4.948 -17.156 1.00 14.13 24 GLU A CA 18
ATOM 25096 C C . GLU A 1 24 ? -3.869 -5.542 -16.242 1.00 33.12 24 GLU A C 18
ATOM 25097 O O . GLU A 1 24 ? -5.048 -5.203 -16.345 1.00 3.35 24 GLU A O 18
ATOM 25109 N N . MET A 1 25 ? -3.447 -6.431 -15.349 1.00 34.23 25 MET A N 18
ATOM 25110 C CA . MET A 1 25 ? -4.367 -7.072 -14.416 1.00 70.51 25 MET A CA 18
ATOM 25111 C C . MET A 1 25 ? -4.520 -6.242 -13.146 1.00 21.13 25 MET A C 18
ATOM 25112 O O . MET A 1 25 ? -5.628 -6.058 -12.643 1.00 21.42 25 MET A O 18
ATOM 25126 N N . ALA A 1 26 ? -3.400 -5.743 -12.632 1.00 73.00 26 ALA A N 18
ATOM 25127 C CA . ALA A 1 26 ? -3.411 -4.931 -11.422 1.00 1.04 26 ALA A CA 18
ATOM 25128 C C . ALA A 1 26 ? -4.420 -3.793 -11.532 1.00 74.54 26 ALA A C 18
ATOM 25129 O O . ALA A 1 26 ? -5.120 -3.474 -10.571 1.00 20.21 26 ALA A O 18
ATOM 25136 N N . LYS A 1 27 ? -4.491 -3.184 -12.711 1.00 61.00 27 LYS A N 18
ATOM 25137 C CA . LYS A 1 27 ? -5.415 -2.082 -12.949 1.00 12.32 27 LYS A CA 18
ATOM 25138 C C . LYS A 1 27 ? -6.859 -2.528 -12.742 1.00 10.13 27 LYS A C 18
ATOM 25139 O O . LYS A 1 27 ? -7.703 -1.746 -12.305 1.00 24.05 27 LYS A O 18
ATOM 25158 N N . GLU A 1 28 ? -7.135 -3.790 -13.057 1.00 41.52 28 GLU A N 18
ATOM 25159 C CA . GLU A 1 28 ? -8.477 -4.338 -12.904 1.00 72.44 28 GLU A CA 18
ATOM 25160 C C . GLU A 1 28 ? -8.756 -4.695 -11.447 1.00 74.32 28 GLU A C 18
ATOM 25161 O O . GLU A 1 28 ? -9.878 -4.542 -10.963 1.00 32.32 28 GLU A O 18
ATOM 25173 N N . HIS A 1 29 ? -7.728 -5.173 -10.753 1.00 42.44 29 HIS A N 18
ATOM 25174 C CA . HIS A 1 29 ? -7.862 -5.552 -9.351 1.00 45.33 29 HIS A CA 18
ATOM 25175 C C . HIS A 1 29 ? -7.926 -4.316 -8.458 1.00 71.43 29 HIS A C 18
ATOM 25176 O O . HIS A 1 29 ? -8.552 -4.336 -7.400 1.00 35.23 29 HIS A O 18
ATOM 25190 N N . ASN A 1 30 ? -7.273 -3.243 -8.893 1.00 34.22 30 ASN A N 18
ATOM 25191 C CA . ASN A 1 30 ? -7.256 -1.999 -8.132 1.00 23.22 30 ASN A CA 18
ATOM 25192 C C . ASN A 1 30 ? -6.526 -2.184 -6.804 1.00 55.25 30 ASN A C 18
ATOM 25193 O O . ASN A 1 30 ? -6.953 -1.664 -5.773 1.00 0.11 30 ASN A O 18
ATOM 25204 N N . ILE A 1 31 ? -5.425 -2.927 -6.839 1.00 53.51 31 ILE A N 18
ATOM 25205 C CA . ILE A 1 31 ? -4.636 -3.178 -5.640 1.00 31.03 31 ILE A CA 18
ATOM 25206 C C . ILE A 1 31 ? -3.469 -2.202 -5.535 1.00 13.14 31 ILE A C 18
ATOM 25207 O O . ILE A 1 31 ? -2.941 -1.737 -6.545 1.00 13.31 31 ILE A O 18
ATOM 25223 N N . LYS A 1 32 ? -3.070 -1.896 -4.305 1.00 23.32 32 LYS A N 18
ATOM 25224 C CA . LYS A 1 32 ? -1.963 -0.978 -4.066 1.00 2.14 32 LYS A CA 18
ATOM 25225 C C . LYS A 1 32 ? -0.624 -1.654 -4.345 1.00 34.34 32 LYS A C 18
ATOM 25226 O O . LYS A 1 32 ? 0.168 -1.885 -3.431 1.00 44.35 32 LYS A O 18
ATOM 25245 N N . VAL A 1 33 ? -0.379 -1.969 -5.612 1.00 64.25 33 VAL A N 18
ATOM 25246 C CA . VAL A 1 33 ? 0.865 -2.617 -6.012 1.00 2.20 33 VAL A CA 18
ATOM 25247 C C . VAL A 1 33 ? 1.600 -1.793 -7.063 1.00 65.33 33 VAL A C 18
ATOM 25248 O O . VAL A 1 33 ? 1.035 -1.442 -8.099 1.00 32.21 33 VAL A O 18
ATOM 25261 N N . ASP A 1 34 ? 2.864 -1.489 -6.790 1.00 44.35 34 ASP A N 18
ATOM 25262 C CA . ASP A 1 34 ? 3.679 -0.707 -7.714 1.00 20.33 34 ASP A CA 18
ATOM 25263 C C . ASP A 1 34 ? 4.725 -1.586 -8.393 1.00 73.11 34 ASP A C 18
ATOM 25264 O O . ASP A 1 34 ? 5.716 -1.977 -7.776 1.00 44.35 34 ASP A O 18
ATOM 25273 N N . ILE A 1 35 ? 4.495 -1.894 -9.665 1.00 45.32 35 ILE A N 18
ATOM 25274 C CA . ILE A 1 35 ? 5.418 -2.726 -10.427 1.00 73.15 35 ILE A CA 18
ATOM 25275 C C . ILE A 1 35 ? 6.691 -1.961 -10.773 1.00 60.51 35 ILE A C 18
ATOM 25276 O O . ILE A 1 35 ? 6.654 -0.761 -11.044 1.00 73.13 35 ILE A O 18
ATOM 25292 N N . LYS A 1 36 ? 7.818 -2.665 -10.763 1.00 61.03 36 LYS A N 18
ATOM 25293 C CA . LYS A 1 36 ? 9.104 -2.055 -11.079 1.00 3.13 36 LYS A CA 18
ATOM 25294 C C . LYS A 1 36 ? 10.029 -3.058 -11.761 1.00 4.51 36 LYS A C 18
ATOM 25295 O O . LYS A 1 36 ? 10.145 -4.203 -11.327 1.00 21.13 36 LYS A O 18
ATOM 25314 N N . GLN A 1 37 ? 10.686 -2.618 -12.829 1.00 42.35 37 GLN A N 18
ATOM 25315 C CA . GLN A 1 37 ? 11.602 -3.478 -13.570 1.00 53.42 37 GLN A CA 18
ATOM 25316 C C . GLN A 1 37 ? 13.041 -2.996 -13.423 1.00 0.54 37 GLN A C 18
ATOM 25317 O O . GLN A 1 37 ? 13.331 -1.812 -13.602 1.00 71.35 37 GLN A O 18
ATOM 25331 N N . ILE A 1 38 ? 13.938 -3.919 -13.094 1.00 42.10 38 ILE A N 18
ATOM 25332 C CA . ILE A 1 38 ? 15.347 -3.587 -12.923 1.00 63.41 38 ILE A CA 18
ATOM 25333 C C . ILE A 1 38 ? 16.242 -4.716 -13.424 1.00 22.12 38 ILE A C 18
ATOM 25334 O O . ILE A 1 38 ? 15.758 -5.761 -13.859 1.00 71.02 38 ILE A O 18
ATOM 25350 N N . LYS A 1 39 ? 17.551 -4.499 -13.357 1.00 64.44 39 LYS A N 18
ATOM 25351 C CA . LYS A 1 39 ? 18.516 -5.499 -13.801 1.00 2.34 39 LYS A CA 18
ATOM 25352 C C . LYS A 1 39 ? 18.703 -6.582 -12.743 1.00 14.21 39 LYS A C 18
ATOM 25353 O O . LYS A 1 39 ? 18.491 -6.344 -11.553 1.00 53.45 39 LYS A O 18
ATOM 25372 N N . ILE A 1 40 ? 19.101 -7.770 -13.183 1.00 70.44 40 ILE A N 18
ATOM 25373 C CA . ILE A 1 40 ? 19.318 -8.888 -12.274 1.00 21.34 40 ILE A CA 18
ATOM 25374 C C . ILE A 1 40 ? 20.215 -8.483 -11.109 1.00 14.34 40 ILE A C 18
ATOM 25375 O O . ILE A 1 40 ? 20.100 -9.019 -10.006 1.00 12.42 40 ILE A O 18
ATOM 25391 N N . THR A 1 41 ? 21.108 -7.531 -11.360 1.00 12.53 41 THR A N 18
ATOM 25392 C CA . THR A 1 41 ? 22.024 -7.052 -10.332 1.00 51.33 41 THR A CA 18
ATOM 25393 C C . THR A 1 41 ? 21.389 -5.940 -9.505 1.00 3.03 41 THR A C 18
ATOM 25394 O O . THR A 1 41 ? 21.676 -5.798 -8.317 1.00 5.24 41 THR A O 18
ATOM 25405 N N . GLU A 1 42 ? 20.525 -5.155 -10.140 1.00 40.12 42 GLU A N 18
ATOM 25406 C CA . GLU A 1 42 ? 19.850 -4.055 -9.461 1.00 22.34 42 GLU A CA 18
ATOM 25407 C C . GLU A 1 42 ? 19.047 -4.564 -8.267 1.00 22.40 42 GLU A C 18
ATOM 25408 O O . GLU A 1 42 ? 18.799 -3.828 -7.312 1.00 73.11 42 GLU A O 18
ATOM 25420 N N . VAL A 1 43 ? 18.644 -5.829 -8.329 1.00 34.41 43 VAL A N 18
ATOM 25421 C CA . VAL A 1 43 ? 17.869 -6.438 -7.254 1.00 62.30 43 VAL A CA 18
ATOM 25422 C C . VAL A 1 43 ? 18.681 -6.514 -5.966 1.00 45.41 43 VAL A C 18
ATOM 25423 O O . VAL A 1 43 ? 18.126 -6.507 -4.868 1.00 62.23 43 VAL A O 18
ATOM 25436 N N . GLY A 1 44 ? 20.002 -6.584 -6.109 1.00 34.54 44 GLY A N 18
ATOM 25437 C CA . GLY A 1 44 ? 20.870 -6.660 -4.948 1.00 50.42 44 GLY A CA 18
ATOM 25438 C C . GLY A 1 44 ? 20.518 -5.629 -3.893 1.00 65.44 44 GLY A C 18
ATOM 25439 O O . GLY A 1 44 ? 20.051 -5.960 -2.803 1.00 61.14 44 GLY A O 18
ATOM 25443 N N . PRO A 1 45 ? 20.746 -4.347 -4.214 1.00 24.00 45 PRO A N 18
ATOM 25444 C CA . PRO A 1 45 ? 20.459 -3.239 -3.298 1.00 72.03 45 PRO A CA 18
ATOM 25445 C C . PRO A 1 45 ? 18.962 -3.025 -3.099 1.00 22.31 45 PRO A C 18
ATOM 25446 O O . PRO A 1 45 ? 18.535 -2.451 -2.097 1.00 4.01 45 PRO A O 18
ATOM 25457 N N . TYR A 1 46 ? 18.170 -3.491 -4.058 1.00 70.00 46 TYR A N 18
ATOM 25458 C CA . TYR A 1 46 ? 16.721 -3.349 -3.988 1.00 55.13 46 TYR A CA 18
ATOM 25459 C C . TYR A 1 46 ? 16.083 -4.575 -3.341 1.00 44.15 46 TYR A C 18
ATOM 25460 O O . TYR A 1 46 ? 14.986 -4.987 -3.716 1.00 23.42 46 TYR A O 18
ATOM 25478 N N . GLU A 1 47 ? 16.781 -5.152 -2.368 1.00 14.24 47 GLU A N 18
ATOM 25479 C CA . GLU A 1 47 ? 16.284 -6.331 -1.668 1.00 55.32 47 GLU A CA 18
ATOM 25480 C C . GLU A 1 47 ? 15.512 -5.934 -0.413 1.00 54.31 47 GLU A C 18
ATOM 25481 O O . GLU A 1 47 ? 14.455 -6.493 -0.118 1.00 41.33 47 GLU A O 18
ATOM 25493 N N . ASP A 1 48 ? 16.047 -4.966 0.322 1.00 4.41 48 ASP A N 18
ATOM 25494 C CA . ASP A 1 48 ? 15.410 -4.492 1.545 1.00 32.53 48 ASP A CA 18
ATOM 25495 C C . ASP A 1 48 ? 14.159 -3.679 1.227 1.00 45.33 48 ASP A C 18
ATOM 25496 O O . ASP A 1 48 ? 13.056 -4.021 1.655 1.00 45.33 48 ASP A O 18
ATOM 25505 N N . THR A 1 49 ? 14.339 -2.598 0.473 1.00 73.42 49 THR A N 18
ATOM 25506 C CA . THR A 1 49 ? 13.226 -1.734 0.099 1.00 63.44 49 THR A CA 18
ATOM 25507 C C . THR A 1 49 ? 12.105 -2.534 -0.555 1.00 12.23 49 THR A C 18
ATOM 25508 O O . THR A 1 49 ? 10.948 -2.448 -0.144 1.00 20.54 49 THR A O 18
ATOM 25519 N N . ALA A 1 50 ? 12.455 -3.311 -1.574 1.00 72.22 50 ALA A N 18
ATOM 25520 C CA . ALA A 1 50 ? 11.477 -4.128 -2.283 1.00 25.34 50 ALA A CA 18
ATOM 25521 C C . ALA A 1 50 ? 10.913 -5.218 -1.377 1.00 2.30 50 ALA A C 18
ATOM 25522 O O . ALA A 1 50 ? 11.637 -5.809 -0.576 1.00 23.01 50 ALA A O 18
ATOM 25529 N N . ASP A 1 51 ? 9.617 -5.478 -1.509 1.00 1.51 51 ASP A N 18
ATOM 25530 C CA . ASP A 1 51 ? 8.956 -6.497 -0.702 1.00 54.43 51 ASP A CA 18
ATOM 25531 C C . ASP A 1 51 ? 8.849 -7.811 -1.469 1.00 33.34 51 ASP A C 18
ATOM 25532 O O . ASP A 1 51 ? 9.190 -8.875 -0.949 1.00 15.32 51 ASP A O 18
ATOM 25541 N N . LEU A 1 52 ? 8.373 -7.732 -2.706 1.00 55.31 52 LEU A N 18
ATOM 25542 C CA . LEU A 1 52 ? 8.219 -8.916 -3.545 1.00 4.43 52 LEU A CA 18
ATOM 25543 C C . LEU A 1 52 ? 9.190 -8.879 -4.721 1.00 32.01 52 LEU A C 18
ATOM 25544 O O . LEU A 1 52 ? 9.410 -7.829 -5.325 1.00 43.43 52 LEU A O 18
ATOM 25560 N N . LEU A 1 53 ? 9.766 -10.032 -5.042 1.00 75.31 53 LEU A N 18
ATOM 25561 C CA . LEU A 1 53 ? 10.711 -10.133 -6.148 1.00 62.43 53 LEU A CA 18
ATOM 25562 C C . LEU A 1 53 ? 10.338 -11.281 -7.081 1.00 34.32 53 LEU A C 18
ATOM 25563 O O . LEU A 1 53 ? 10.059 -12.394 -6.633 1.00 1.43 53 LEU A O 18
ATOM 25579 N N . VAL A 1 54 ? 10.336 -11.004 -8.381 1.00 32.21 54 VAL A N 18
ATOM 25580 C CA . VAL A 1 54 ? 10.000 -12.014 -9.377 1.00 61.23 54 VAL A CA 18
ATOM 25581 C C . VAL A 1 54 ? 11.065 -12.088 -10.465 1.00 64.23 54 VAL A C 18
ATOM 25582 O O . VAL A 1 54 ? 11.338 -11.103 -11.152 1.00 4.45 54 VAL A O 18
ATOM 25595 N N . THR A 1 55 ? 11.666 -13.264 -10.619 1.00 71.41 55 THR A N 18
ATOM 25596 C CA . THR A 1 55 ? 12.702 -13.468 -11.623 1.00 43.13 55 THR A CA 18
ATOM 25597 C C . THR A 1 55 ? 12.724 -14.914 -12.105 1.00 44.14 55 THR A C 18
ATOM 25598 O O . THR A 1 55 ? 12.377 -15.833 -11.363 1.00 2.14 55 THR A O 18
ATOM 25609 N N . THR A 1 56 ? 13.136 -15.110 -13.354 1.00 74.43 56 THR A N 18
ATOM 25610 C CA . THR A 1 56 ? 13.203 -16.445 -13.936 1.00 34.11 56 THR A CA 18
ATOM 25611 C C . THR A 1 56 ? 14.486 -17.159 -13.528 1.00 3.21 56 THR A C 18
ATOM 25612 O O . THR A 1 56 ? 14.483 -18.361 -13.267 1.00 71.40 56 THR A O 18
ATOM 25623 N N . ALA A 1 57 ? 15.583 -16.410 -13.474 1.00 52.31 57 ALA A N 18
ATOM 25624 C CA . ALA A 1 57 ? 16.873 -16.971 -13.095 1.00 4.02 57 ALA A CA 18
ATOM 25625 C C . ALA A 1 57 ? 16.882 -17.387 -11.628 1.00 14.43 57 ALA A C 18
ATOM 25626 O O . ALA A 1 57 ? 15.862 -17.302 -10.943 1.00 62.14 57 ALA A O 18
ATOM 25633 N N . MET A 1 58 ? 18.038 -17.836 -11.151 1.00 71.33 58 MET A N 18
ATOM 25634 C CA . MET A 1 58 ? 18.178 -18.265 -9.764 1.00 53.23 58 MET A CA 18
ATOM 25635 C C . MET A 1 58 ? 19.182 -17.388 -9.023 1.00 63.22 58 MET A C 18
ATOM 25636 O O . MET A 1 58 ? 19.692 -16.410 -9.571 1.00 64.42 58 MET A O 18
ATOM 25650 N N . THR A 1 59 ? 19.463 -17.744 -7.773 1.00 53.12 59 THR A N 18
ATOM 25651 C CA . THR A 1 59 ? 20.405 -16.989 -6.957 1.00 32.12 59 THR A CA 18
ATOM 25652 C C . THR A 1 59 ? 20.998 -17.860 -5.855 1.00 40.40 59 THR A C 18
ATOM 25653 O O . THR A 1 59 ? 20.466 -18.923 -5.535 1.00 41.12 59 THR A O 18
ATOM 25664 N N . LYS A 1 60 ? 22.103 -17.402 -5.276 1.00 41.03 60 LYS A N 18
ATOM 25665 C CA . LYS A 1 60 ? 22.769 -18.138 -4.208 1.00 12.41 60 LYS A CA 18
ATOM 25666 C C . LYS A 1 60 ? 22.693 -17.372 -2.891 1.00 12.11 60 LYS A C 18
ATOM 25667 O O . LYS A 1 60 ? 22.559 -17.967 -1.821 1.00 73.14 60 LYS A O 18
ATOM 25686 N N . LYS A 1 61 ? 22.778 -16.049 -2.975 1.00 41.33 61 LYS A N 18
ATOM 25687 C CA . LYS A 1 61 ? 22.716 -15.200 -1.791 1.00 63.31 61 LYS A CA 18
ATOM 25688 C C . LYS A 1 61 ? 21.479 -15.519 -0.958 1.00 2.15 61 LYS A C 18
ATOM 25689 O O . LYS A 1 61 ? 20.603 -16.265 -1.392 1.00 54.14 61 LYS A O 18
ATOM 25708 N N . GLU A 1 62 ? 21.415 -14.947 0.241 1.00 23.30 62 GLU A N 18
ATOM 25709 C CA . GLU A 1 62 ? 20.284 -15.171 1.134 1.00 64.11 62 GLU A CA 18
ATOM 25710 C C . GLU A 1 62 ? 19.237 -14.074 0.971 1.00 53.44 62 GLU A C 18
ATOM 25711 O O . GLU A 1 62 ? 19.430 -12.944 1.420 1.00 1.22 62 GLU A O 18
ATOM 25723 N N . TYR A 1 63 ? 18.128 -14.414 0.324 1.00 73.42 63 TYR A N 18
ATOM 25724 C CA . TYR A 1 63 ? 17.050 -13.458 0.098 1.00 63.42 63 TYR A CA 18
ATOM 25725 C C . TYR A 1 63 ? 16.248 -13.229 1.375 1.00 24.13 63 TYR A C 18
ATOM 25726 O O . TYR A 1 63 ? 16.236 -14.070 2.274 1.00 35.23 63 TYR A O 18
ATOM 25744 N N . LYS A 1 64 ? 15.579 -12.084 1.448 1.00 1.42 64 LYS A N 18
ATOM 25745 C CA . LYS A 1 64 ? 14.772 -11.741 2.613 1.00 31.43 64 LYS A CA 18
ATOM 25746 C C . LYS A 1 64 ? 13.296 -11.636 2.241 1.00 5.00 64 LYS A C 18
ATOM 25747 O O . LYS A 1 64 ? 12.569 -10.798 2.775 1.00 25.35 64 LYS A O 18
ATOM 25766 N N . PHE A 1 65 ? 12.860 -12.492 1.323 1.00 50.43 65 PHE A N 18
ATOM 25767 C CA . PHE A 1 65 ? 11.471 -12.495 0.880 1.00 53.34 65 PHE A CA 18
ATOM 25768 C C . PHE A 1 65 ? 11.168 -13.738 0.048 1.00 52.41 65 PHE A C 18
ATOM 25769 O O . PHE A 1 65 ? 12.061 -14.371 -0.515 1.00 74.42 65 PHE A O 18
ATOM 25786 N N . PRO A 1 66 ? 9.878 -14.096 -0.031 1.00 53.14 66 PRO A N 18
ATOM 25787 C CA . PRO A 1 66 ? 9.426 -15.265 -0.792 1.00 22.24 66 PRO A CA 18
ATOM 25788 C C . PRO A 1 66 ? 9.565 -15.067 -2.297 1.00 42.11 66 PRO A C 18
ATOM 25789 O O . PRO A 1 66 ? 8.616 -14.666 -2.971 1.00 30.11 66 PRO A O 18
ATOM 25800 N N . VAL A 1 67 ? 10.754 -15.351 -2.820 1.00 1.45 67 VAL A N 18
ATOM 25801 C CA . VAL A 1 67 ? 11.017 -15.205 -4.246 1.00 53.22 67 VAL A CA 18
ATOM 25802 C C . VAL A 1 67 ? 10.110 -16.114 -5.068 1.00 15.03 67 VAL A C 18
ATOM 25803 O O . VAL A 1 67 ? 9.749 -17.207 -4.630 1.00 15.21 67 VAL A O 18
ATOM 25816 N N . ILE A 1 68 ? 9.745 -15.656 -6.260 1.00 41.53 68 ILE A N 18
ATOM 25817 C CA . ILE A 1 68 ? 8.881 -16.428 -7.144 1.00 22.51 68 ILE A CA 18
ATOM 25818 C C . ILE A 1 68 ? 9.459 -16.499 -8.554 1.00 34.25 68 ILE A C 18
ATOM 25819 O O . ILE A 1 68 ? 9.969 -15.510 -9.076 1.00 51.54 68 ILE A O 18
ATOM 25835 N N . ASN A 1 69 ? 9.373 -17.677 -9.164 1.00 15.31 69 ASN A N 18
ATOM 25836 C CA . ASN A 1 69 ? 9.885 -17.877 -10.514 1.00 45.24 69 ASN A CA 18
ATOM 25837 C C . ASN A 1 69 ? 8.930 -17.294 -11.551 1.00 72.12 69 ASN A C 18
ATOM 25838 O O . ASN A 1 69 ? 7.711 -17.384 -11.406 1.00 41.53 69 ASN A O 18
ATOM 25849 N N . ALA A 1 70 ? 9.492 -16.698 -12.597 1.00 44.13 70 ALA A N 18
ATOM 25850 C CA . ALA A 1 70 ? 8.691 -16.103 -13.660 1.00 0.04 70 ALA A CA 18
ATOM 25851 C C . ALA A 1 70 ? 8.624 -17.020 -14.876 1.00 64.11 70 ALA A C 18
ATOM 25852 O O . ALA A 1 70 ? 8.602 -16.555 -16.016 1.00 4.43 70 ALA A O 18
ATOM 25859 N N . ARG A 1 71 ? 8.593 -18.325 -14.627 1.00 23.04 71 ARG A N 18
ATOM 25860 C CA . ARG A 1 71 ? 8.531 -19.307 -15.702 1.00 63.32 71 ARG A CA 18
ATOM 25861 C C . ARG A 1 71 ? 7.280 -19.105 -16.552 1.00 1.21 71 ARG A C 18
ATOM 25862 O O . ARG A 1 71 ? 7.350 -19.075 -17.780 1.00 1.53 71 ARG A O 18
ATOM 25883 N N . ASN A 1 72 ? 6.137 -18.967 -15.889 1.00 34.33 72 ASN A N 18
ATOM 25884 C CA . ASN A 1 72 ? 4.869 -18.769 -16.583 1.00 5.11 72 ASN A CA 18
ATOM 25885 C C . ASN A 1 72 ? 4.962 -17.601 -17.560 1.00 72.14 72 ASN A C 18
ATOM 25886 O O . ASN A 1 72 ? 4.271 -17.574 -18.579 1.00 62.33 72 ASN A O 18
ATOM 25897 N N . PHE A 1 73 ? 5.820 -16.638 -17.243 1.00 42.51 73 PHE A N 18
ATOM 25898 C CA . PHE A 1 73 ? 6.003 -15.467 -18.093 1.00 2.53 73 PHE A CA 18
ATOM 25899 C C . PHE A 1 73 ? 7.075 -15.723 -19.148 1.00 51.43 73 PHE A C 18
ATOM 25900 O O . PHE A 1 73 ? 7.943 -14.882 -19.385 1.00 4.33 73 PHE A O 18
ATOM 25917 N N . LEU A 1 74 ? 7.008 -16.889 -19.780 1.00 34.42 74 LEU A N 18
ATOM 25918 C CA . LEU A 1 74 ? 7.972 -17.258 -20.811 1.00 32.25 74 LEU A CA 18
ATOM 25919 C C . LEU A 1 74 ? 7.448 -16.903 -22.198 1.00 42.43 74 LEU A C 18
ATOM 25920 O O . LEU A 1 74 ? 8.213 -16.517 -23.083 1.00 62.52 74 LEU A O 18
ATOM 25936 N N . THR A 1 75 ? 6.138 -17.032 -22.382 1.00 72.20 75 THR A N 18
ATOM 25937 C CA . THR A 1 75 ? 5.511 -16.724 -23.661 1.00 42.22 75 THR A CA 18
ATOM 25938 C C . THR A 1 75 ? 4.436 -15.655 -23.503 1.00 41.32 75 THR A C 18
ATOM 25939 O O . THR A 1 75 ? 4.234 -14.828 -24.391 1.00 41.33 75 THR A O 18
ATOM 25950 N N . GLY A 1 76 ? 3.748 -15.677 -22.365 1.00 43.14 76 GLY A N 18
ATOM 25951 C CA . GLY A 1 76 ? 2.702 -14.704 -22.112 1.00 2.41 76 GLY A CA 18
ATOM 25952 C C . GLY A 1 76 ? 1.327 -15.337 -22.038 1.00 11.34 76 GLY A C 18
ATOM 25953 O O . GLY A 1 76 ? 0.355 -14.789 -22.559 1.00 2.41 76 GLY A O 18
ATOM 25957 N N . ILE A 1 77 ? 1.244 -16.494 -21.390 1.00 43.10 77 ILE A N 18
ATOM 25958 C CA . ILE A 1 77 ? -0.022 -17.202 -21.250 1.00 52.15 77 ILE A CA 18
ATOM 25959 C C . ILE A 1 77 ? -0.097 -17.937 -19.916 1.00 52.44 77 ILE A C 18
ATOM 25960 O O . ILE A 1 77 ? 0.903 -18.460 -19.427 1.00 32.11 77 ILE A O 18
ATOM 25976 N N . GLY A 1 78 ? -1.292 -17.973 -19.333 1.00 44.11 78 GLY A N 18
ATOM 25977 C CA . GLY A 1 78 ? -1.476 -18.648 -18.062 1.00 1.45 78 GLY A CA 18
ATOM 25978 C C . GLY A 1 78 ? -0.895 -17.865 -16.901 1.00 24.45 78 GLY A C 18
ATOM 25979 O O . GLY A 1 78 ? -0.536 -18.442 -15.873 1.00 12.41 78 GLY A O 18
ATOM 25983 N N . ILE A 1 79 ? -0.799 -16.550 -17.064 1.00 71.30 79 ILE A N 18
ATOM 25984 C CA . ILE A 1 79 ? -0.256 -15.689 -16.021 1.00 54.30 79 ILE A CA 18
ATOM 25985 C C . ILE A 1 79 ? -1.032 -15.848 -14.718 1.00 24.44 79 ILE A C 18
ATOM 25986 O O . ILE A 1 79 ? -0.449 -15.847 -13.634 1.00 1.12 79 ILE A O 18
ATOM 26002 N N . GLU A 1 80 ? -2.349 -15.988 -14.832 1.00 3.41 80 GLU A N 18
ATOM 26003 C CA . GLU A 1 80 ? -3.203 -16.150 -13.662 1.00 15.53 80 GLU A CA 18
ATOM 26004 C C . GLU A 1 80 ? -2.694 -17.276 -12.768 1.00 30.35 80 GLU A C 18
ATOM 26005 O O . GLU A 1 80 ? -2.802 -17.208 -11.544 1.00 2.43 80 GLU A O 18
ATOM 26017 N N . GLU A 1 81 ? -2.140 -18.312 -13.389 1.00 63.51 81 GLU A N 18
ATOM 26018 C CA . GLU A 1 81 ? -1.615 -19.455 -12.650 1.00 11.43 81 GLU A CA 18
ATOM 26019 C C . GLU A 1 81 ? -0.667 -18.998 -11.544 1.00 73.22 81 GLU A C 18
ATOM 26020 O O . GLU A 1 81 ? -0.968 -19.133 -10.357 1.00 43.14 81 GLU A O 18
ATOM 26032 N N . THR A 1 82 ? 0.480 -18.457 -11.942 1.00 61.42 82 THR A N 18
ATOM 26033 C CA . THR A 1 82 ? 1.473 -17.983 -10.987 1.00 42.51 82 THR A CA 18
ATOM 26034 C C . THR A 1 82 ? 0.990 -16.728 -10.269 1.00 52.44 82 THR A C 18
ATOM 26035 O O . THR A 1 82 ? 1.145 -16.595 -9.055 1.00 45.13 82 THR A O 18
ATOM 26046 N N . LYS A 1 83 ? 0.402 -15.808 -11.027 1.00 15.01 83 LYS A N 18
ATOM 26047 C CA . LYS A 1 83 ? -0.107 -14.563 -10.463 1.00 74.25 83 LYS A CA 18
ATOM 26048 C C . LYS A 1 83 ? -1.013 -14.838 -9.267 1.00 52.43 83 LYS A C 18
ATOM 26049 O O . LYS A 1 83 ? -1.029 -14.074 -8.302 1.00 72.22 83 LYS A O 18
ATOM 26068 N N . GLN A 1 84 ? -1.764 -15.932 -9.338 1.00 22.20 84 GLN A N 18
ATOM 26069 C CA . GLN A 1 84 ? -2.671 -16.307 -8.260 1.00 11.43 84 GLN A CA 18
ATOM 26070 C C . GLN A 1 84 ? -1.918 -16.454 -6.941 1.00 74.25 84 GLN A C 18
ATOM 26071 O O . GLN A 1 84 ? -2.441 -16.122 -5.878 1.00 21.42 84 GLN A O 18
ATOM 26085 N N . GLN A 1 85 ? -0.690 -16.954 -7.020 1.00 65.33 85 GLN A N 18
ATOM 26086 C CA . GLN A 1 85 ? 0.134 -17.147 -5.832 1.00 50.34 85 GLN A CA 18
ATOM 26087 C C . GLN A 1 85 ? 0.618 -15.809 -5.283 1.00 14.32 85 GLN A C 18
ATOM 26088 O O . GLN A 1 85 ? 0.493 -15.536 -4.088 1.00 62.14 85 GLN A O 18
ATOM 26102 N N . ILE A 1 86 ? 1.169 -14.978 -6.161 1.00 63.53 86 ILE A N 18
ATOM 26103 C CA . ILE A 1 86 ? 1.671 -13.669 -5.763 1.00 53.15 86 ILE A CA 18
ATOM 26104 C C . ILE A 1 86 ? 0.547 -12.790 -5.225 1.00 33.31 86 ILE A C 18
ATOM 26105 O O . ILE A 1 86 ? 0.721 -12.076 -4.237 1.00 3.12 86 ILE A O 18
ATOM 26121 N N . LEU A 1 87 ? -0.608 -12.849 -5.879 1.00 62.04 87 LEU A N 18
ATOM 26122 C CA . LEU A 1 87 ? -1.763 -12.060 -5.466 1.00 1.14 87 LEU A CA 18
ATOM 26123 C C . LEU A 1 87 ? -2.235 -12.474 -4.076 1.00 13.25 87 LEU A C 18
ATOM 26124 O O . LEU A 1 87 ? -2.689 -11.642 -3.288 1.00 62.33 87 LEU A O 18
ATOM 26140 N N . THR A 1 88 ? -2.124 -13.765 -3.778 1.00 52.22 88 THR A N 18
ATOM 26141 C CA . THR A 1 88 ? -2.539 -14.289 -2.483 1.00 64.32 88 THR A CA 18
ATOM 26142 C C . THR A 1 88 ? -1.924 -13.486 -1.343 1.00 32.25 88 THR A C 18
ATOM 26143 O O . THR A 1 88 ? -2.513 -13.366 -0.269 1.00 30.52 88 THR A O 18
ATOM 26154 N N . GLU A 1 89 ? -0.738 -12.937 -1.583 1.00 64.34 89 GLU A N 18
ATOM 26155 C CA . GLU A 1 89 ? -0.044 -12.145 -0.574 1.00 71.24 89 GLU A CA 18
ATOM 26156 C C . GLU A 1 89 ? -0.104 -10.659 -0.914 1.00 13.32 89 GLU A C 18
ATOM 26157 O O . GLU A 1 89 ? -0.381 -9.824 -0.051 1.00 44.12 89 GLU A O 18
ATOM 26169 N N . LEU A 1 90 ? 0.157 -10.335 -2.175 1.00 72.15 90 LEU A N 18
ATOM 26170 C CA . LEU A 1 90 ? 0.133 -8.949 -2.630 1.00 62.25 90 LEU A CA 18
ATOM 26171 C C . LEU A 1 90 ? -1.168 -8.265 -2.223 1.00 44.55 90 LEU A C 18
ATOM 26172 O O . LEU A 1 90 ? -1.163 -7.117 -1.779 1.00 43.12 90 LEU A O 18
ATOM 26188 N N . GLN A 1 91 ? -2.279 -8.978 -2.377 1.00 3.44 91 GLN A N 18
ATOM 26189 C CA . GLN A 1 91 ? -3.587 -8.438 -2.023 1.00 64.43 91 GLN A CA 18
ATOM 26190 C C . GLN A 1 91 ? -3.824 -8.527 -0.519 1.00 62.04 91 GLN A C 18
ATOM 26191 O O . GLN A 1 91 ? -4.258 -7.562 0.110 1.00 51.24 91 GLN A O 18
ATOM 26205 N N . LYS A 1 92 ? -3.536 -9.692 0.052 1.00 13.53 92 LYS A N 18
ATOM 26206 C CA . LYS A 1 92 ? -3.717 -9.907 1.483 1.00 70.41 92 LYS A CA 18
ATOM 26207 C C . LYS A 1 92 ? -3.046 -8.800 2.289 1.00 24.43 92 LYS A C 18
ATOM 26208 O O . LYS A 1 92 ? -1.966 -8.327 1.933 1.00 31.23 92 LYS A O 18
ATOM 26227 N N . MET A 1 1 ? 1.617 0.762 -0.471 1.00 71.33 1 MET A N 19
ATOM 26228 C CA . MET A 1 1 ? 2.425 0.520 -1.661 1.00 22.53 1 MET A CA 19
ATOM 26229 C C . MET A 1 1 ? 3.150 -0.819 -1.562 1.00 74.24 1 MET A C 19
ATOM 26230 O O . MET A 1 1 ? 3.607 -1.212 -0.489 1.00 44.11 1 MET A O 19
ATOM 26244 N N . LYS A 1 2 ? 3.250 -1.517 -2.689 1.00 1.41 2 LYS A N 19
ATOM 26245 C CA . LYS A 1 2 ? 3.920 -2.811 -2.731 1.00 34.22 2 LYS A CA 19
ATOM 26246 C C . LYS A 1 2 ? 4.981 -2.840 -3.826 1.00 54.12 2 LYS A C 19
ATOM 26247 O O . LYS A 1 2 ? 4.762 -3.401 -4.899 1.00 72.23 2 LYS A O 19
ATOM 26266 N N . GLN A 1 3 ? 6.129 -2.233 -3.547 1.00 45.30 3 GLN A N 19
ATOM 26267 C CA . GLN A 1 3 ? 7.224 -2.190 -4.509 1.00 61.14 3 GLN A CA 19
ATOM 26268 C C . GLN A 1 3 ? 7.580 -3.593 -4.991 1.00 51.44 3 GLN A C 19
ATOM 26269 O O . GLN A 1 3 ? 8.054 -4.425 -4.218 1.00 11.44 3 GLN A O 19
ATOM 26283 N N . VAL A 1 4 ? 7.348 -3.849 -6.275 1.00 11.40 4 VAL A N 19
ATOM 26284 C CA . VAL A 1 4 ? 7.645 -5.150 -6.861 1.00 33.43 4 VAL A CA 19
ATOM 26285 C C . VAL A 1 4 ? 8.657 -5.025 -7.994 1.00 21.33 4 VAL A C 19
ATOM 26286 O O . VAL A 1 4 ? 8.459 -4.258 -8.936 1.00 52.25 4 VAL A O 19
ATOM 26299 N N . LEU A 1 5 ? 9.743 -5.785 -7.896 1.00 12.42 5 LEU A N 19
ATOM 26300 C CA . LEU A 1 5 ? 10.788 -5.760 -8.913 1.00 50.12 5 LEU A CA 19
ATOM 26301 C C . LEU A 1 5 ? 10.568 -6.860 -9.947 1.00 30.04 5 LEU A C 19
ATOM 26302 O O . LEU A 1 5 ? 9.738 -7.749 -9.755 1.00 41.05 5 LEU A O 19
ATOM 26318 N N . VAL A 1 6 ? 11.319 -6.795 -11.042 1.00 12.03 6 VAL A N 19
ATOM 26319 C CA . VAL A 1 6 ? 11.209 -7.787 -12.104 1.00 75.32 6 VAL A CA 19
ATOM 26320 C C . VAL A 1 6 ? 12.537 -7.963 -12.832 1.00 55.11 6 VAL A C 19
ATOM 26321 O O . VAL A 1 6 ? 12.759 -7.375 -13.890 1.00 13.41 6 VAL A O 19
ATOM 26334 N N . ALA A 1 7 ? 13.416 -8.777 -12.258 1.00 44.21 7 ALA A N 19
ATOM 26335 C CA . ALA A 1 7 ? 14.722 -9.032 -12.853 1.00 62.44 7 ALA A CA 19
ATOM 26336 C C . ALA A 1 7 ? 14.645 -10.152 -13.886 1.00 22.12 7 ALA A C 19
ATOM 26337 O O . ALA A 1 7 ? 14.940 -11.309 -13.584 1.00 33.14 7 ALA A O 19
ATOM 26344 N N . CYS A 1 8 ? 14.247 -9.801 -15.104 1.00 24.15 8 CYS A N 19
ATOM 26345 C CA . CYS A 1 8 ? 14.130 -10.778 -16.181 1.00 2.43 8 CYS A CA 19
ATOM 26346 C C . CYS A 1 8 ? 15.488 -11.389 -16.511 1.00 1.24 8 CYS A C 19
ATOM 26347 O O . CYS A 1 8 ? 15.596 -12.588 -16.763 1.00 53.03 8 CYS A O 19
ATOM 26355 N N . GLY A 1 9 ? 16.523 -10.554 -16.508 1.00 24.42 9 GLY A N 19
ATOM 26356 C CA . GLY A 1 9 ? 17.861 -11.031 -16.810 1.00 54.50 9 GLY A CA 19
ATOM 26357 C C . GLY A 1 9 ? 17.952 -11.669 -18.182 1.00 25.13 9 GLY A C 19
ATOM 26358 O O . GLY A 1 9 ? 17.672 -12.857 -18.341 1.00 3.23 9 GLY A O 19
ATOM 26362 N N . ALA A 1 10 ? 18.345 -10.879 -19.176 1.00 15.24 10 ALA A N 19
ATOM 26363 C CA . ALA A 1 10 ? 18.473 -11.374 -20.540 1.00 74.24 10 ALA A CA 19
ATOM 26364 C C . ALA A 1 10 ? 19.190 -10.362 -21.427 1.00 13.30 10 ALA A C 19
ATOM 26365 O O . ALA A 1 10 ? 19.006 -9.154 -21.281 1.00 30.12 10 ALA A O 19
ATOM 26372 N N . GLY A 1 11 ? 20.009 -10.863 -22.347 1.00 53.50 11 GLY A N 19
ATOM 26373 C CA . GLY A 1 11 ? 20.742 -9.987 -23.243 1.00 33.40 11 GLY A CA 19
ATOM 26374 C C . GLY A 1 11 ? 19.840 -8.996 -23.951 1.00 41.31 11 GLY A C 19
ATOM 26375 O O . GLY A 1 11 ? 20.218 -7.842 -24.159 1.00 33.21 11 GLY A O 19
ATOM 26379 N N . ILE A 1 12 ? 18.647 -9.445 -24.324 1.00 34.12 12 ILE A N 19
ATOM 26380 C CA . ILE A 1 12 ? 17.690 -8.589 -25.013 1.00 54.32 12 ILE A CA 19
ATOM 26381 C C . ILE A 1 12 ? 17.098 -7.551 -24.065 1.00 74.32 12 ILE A C 19
ATOM 26382 O O . ILE A 1 12 ? 16.842 -6.413 -24.456 1.00 3.32 12 ILE A O 19
ATOM 26398 N N . ALA A 1 13 ? 16.883 -7.953 -22.817 1.00 5.15 13 ALA A N 19
ATOM 26399 C CA . ALA A 1 13 ? 16.325 -7.057 -21.811 1.00 64.21 13 ALA A CA 19
ATOM 26400 C C . ALA A 1 13 ? 14.911 -6.627 -22.183 1.00 74.35 13 ALA A C 19
ATOM 26401 O O . ALA A 1 13 ? 14.597 -5.437 -22.205 1.00 1.53 13 ALA A O 19
ATOM 26408 N N . THR A 1 14 ? 14.058 -7.604 -22.478 1.00 22.22 14 THR A N 19
ATOM 26409 C CA . THR A 1 14 ? 12.677 -7.327 -22.851 1.00 41.24 14 THR A CA 19
ATOM 26410 C C . THR A 1 14 ? 11.709 -7.809 -21.777 1.00 23.02 14 THR A C 19
ATOM 26411 O O . THR A 1 14 ? 10.976 -8.777 -21.978 1.00 12.13 14 THR A O 19
ATOM 26422 N N . SER A 1 15 ? 11.712 -7.128 -20.636 1.00 1.35 15 SER A N 19
ATOM 26423 C CA . SER A 1 15 ? 10.836 -7.489 -19.527 1.00 71.04 15 SER A CA 19
ATOM 26424 C C . SER A 1 15 ? 9.583 -6.618 -19.519 1.00 70.53 15 SER A C 19
ATOM 26425 O O . SER A 1 15 ? 9.091 -6.227 -18.461 1.00 33.05 15 SER A O 19
ATOM 26433 N N . THR A 1 16 ? 9.071 -6.318 -20.709 1.00 32.31 16 THR A N 19
ATOM 26434 C CA . THR A 1 16 ? 7.877 -5.493 -20.841 1.00 35.53 16 THR A CA 19
ATOM 26435 C C . THR A 1 16 ? 6.617 -6.352 -20.883 1.00 4.33 16 THR A C 19
ATOM 26436 O O . THR A 1 16 ? 5.584 -5.984 -20.323 1.00 25.22 16 THR A O 19
ATOM 26447 N N . VAL A 1 17 ? 6.710 -7.498 -21.549 1.00 40.05 17 VAL A N 19
ATOM 26448 C CA . VAL A 1 17 ? 5.578 -8.410 -21.663 1.00 22.12 17 VAL A CA 19
ATOM 26449 C C . VAL A 1 17 ? 4.994 -8.733 -20.292 1.00 74.34 17 VAL A C 19
ATOM 26450 O O . VAL A 1 17 ? 3.782 -8.892 -20.144 1.00 72.11 17 VAL A O 19
ATOM 26463 N N . VAL A 1 18 ? 5.863 -8.829 -19.292 1.00 23.14 18 VAL A N 19
ATOM 26464 C CA . VAL A 1 18 ? 5.434 -9.132 -17.932 1.00 15.13 18 VAL A CA 19
ATOM 26465 C C . VAL A 1 18 ? 4.689 -7.953 -17.315 1.00 42.22 18 VAL A C 19
ATOM 26466 O O . VAL A 1 18 ? 3.504 -8.050 -17.001 1.00 53.25 18 VAL A O 19
ATOM 26479 N N . ASN A 1 19 ? 5.394 -6.839 -17.145 1.00 0.11 19 ASN A N 19
ATOM 26480 C CA . ASN A 1 19 ? 4.800 -5.640 -16.565 1.00 51.45 19 ASN A CA 19
ATOM 26481 C C . ASN A 1 19 ? 3.506 -5.271 -17.285 1.00 61.34 19 ASN A C 19
ATOM 26482 O O . ASN A 1 19 ? 2.507 -4.934 -16.653 1.00 15.32 19 ASN A O 19
ATOM 26493 N N . ASN A 1 20 ? 3.534 -5.340 -18.612 1.00 53.54 20 ASN A N 19
ATOM 26494 C CA . ASN A 1 20 ? 2.363 -5.013 -19.419 1.00 22.30 20 ASN A CA 19
ATOM 26495 C C . ASN A 1 20 ? 1.193 -5.930 -19.075 1.00 62.14 20 ASN A C 19
ATOM 26496 O O . ASN A 1 20 ? 0.031 -5.542 -19.196 1.00 25.34 20 ASN A O 19
ATOM 26507 N N . ALA A 1 21 ? 1.509 -7.148 -18.647 1.00 12.24 21 ALA A N 19
ATOM 26508 C CA . ALA A 1 21 ? 0.484 -8.119 -18.283 1.00 4.11 21 ALA A CA 19
ATOM 26509 C C . ALA A 1 21 ? 0.040 -7.933 -16.836 1.00 5.30 21 ALA A C 19
ATOM 26510 O O . ALA A 1 21 ? -1.146 -8.032 -16.524 1.00 34.15 21 ALA A O 19
ATOM 26517 N N . ILE A 1 22 ? 1.000 -7.663 -15.958 1.00 23.14 22 ILE A N 19
ATOM 26518 C CA . ILE A 1 22 ? 0.707 -7.463 -14.544 1.00 1.11 22 ILE A CA 19
ATOM 26519 C C . ILE A 1 22 ? -0.075 -6.173 -14.322 1.00 53.00 22 ILE A C 19
ATOM 26520 O O . ILE A 1 22 ? -0.973 -6.117 -13.482 1.00 60.13 22 ILE A O 19
ATOM 26536 N N . GLU A 1 23 ? 0.271 -5.139 -15.082 1.00 41.13 23 GLU A N 19
ATOM 26537 C CA . GLU A 1 23 ? -0.400 -3.849 -14.969 1.00 32.42 23 GLU A CA 19
ATOM 26538 C C . GLU A 1 23 ? -1.851 -3.949 -15.431 1.00 51.20 23 GLU A C 19
ATOM 26539 O O . GLU A 1 23 ? -2.734 -3.291 -14.881 1.00 71.44 23 GLU A O 19
ATOM 26551 N N . GLU A 1 24 ? -2.088 -4.775 -16.445 1.00 62.21 24 GLU A N 19
ATOM 26552 C CA . GLU A 1 24 ? -3.431 -4.959 -16.982 1.00 61.40 24 GLU A CA 19
ATOM 26553 C C . GLU A 1 24 ? -4.351 -5.590 -15.941 1.00 33.01 24 GLU A C 19
ATOM 26554 O O . GLU A 1 24 ? -5.485 -5.151 -15.752 1.00 53.34 24 GLU A O 19
ATOM 26566 N N . MET A 1 25 ? -3.854 -6.623 -15.268 1.00 52.05 25 MET A N 19
ATOM 26567 C CA . MET A 1 25 ? -4.631 -7.314 -14.246 1.00 72.00 25 MET A CA 19
ATOM 26568 C C . MET A 1 25 ? -4.678 -6.501 -12.956 1.00 41.34 25 MET A C 19
ATOM 26569 O O . MET A 1 25 ? -5.723 -6.396 -12.315 1.00 61.30 25 MET A O 19
ATOM 26583 N N . ALA A 1 26 ? -3.539 -5.927 -12.582 1.00 40.14 26 ALA A N 19
ATOM 26584 C CA . ALA A 1 26 ? -3.451 -5.122 -11.370 1.00 52.24 26 ALA A CA 19
ATOM 26585 C C . ALA A 1 26 ? -4.490 -4.005 -11.377 1.00 24.12 26 ALA A C 19
ATOM 26586 O O . ALA A 1 26 ? -5.096 -3.701 -10.349 1.00 45.52 26 ALA A O 19
ATOM 26593 N N . LYS A 1 27 ? -4.690 -3.397 -12.541 1.00 13.21 27 LYS A N 19
ATOM 26594 C CA . LYS A 1 27 ? -5.656 -2.314 -12.682 1.00 50.51 27 LYS A CA 19
ATOM 26595 C C . LYS A 1 27 ? -7.064 -2.792 -12.344 1.00 72.42 27 LYS A C 19
ATOM 26596 O O . LYS A 1 27 ? -7.844 -2.068 -11.726 1.00 25.31 27 LYS A O 19
ATOM 26615 N N . GLU A 1 28 ? -7.382 -4.017 -12.753 1.00 12.11 28 GLU A N 19
ATOM 26616 C CA . GLU A 1 28 ? -8.697 -4.591 -12.492 1.00 22.31 28 GLU A CA 19
ATOM 26617 C C . GLU A 1 28 ? -8.888 -4.858 -11.002 1.00 10.34 28 GLU A C 19
ATOM 26618 O O . GLU A 1 28 ? -9.984 -4.691 -10.465 1.00 60.13 28 GLU A O 19
ATOM 26630 N N . HIS A 1 29 ? -7.814 -5.273 -10.338 1.00 63.21 29 HIS A N 19
ATOM 26631 C CA . HIS A 1 29 ? -7.862 -5.563 -8.909 1.00 73.24 29 HIS A CA 19
ATOM 26632 C C . HIS A 1 29 ? -7.839 -4.275 -8.093 1.00 13.25 29 HIS A C 19
ATOM 26633 O O . HIS A 1 29 ? -8.389 -4.216 -6.993 1.00 44.23 29 HIS A O 19
ATOM 26647 N N . ASN A 1 30 ? -7.199 -3.245 -8.638 1.00 32.43 30 ASN A N 19
ATOM 26648 C CA . ASN A 1 30 ? -7.104 -1.958 -7.959 1.00 24.35 30 ASN A CA 19
ATOM 26649 C C . ASN A 1 30 ? -6.279 -2.078 -6.680 1.00 52.33 30 ASN A C 19
ATOM 26650 O O . ASN A 1 30 ? -6.637 -1.517 -5.644 1.00 54.12 30 ASN A O 19
ATOM 26661 N N . ILE A 1 31 ? -5.174 -2.811 -6.762 1.00 12.11 31 ILE A N 19
ATOM 26662 C CA . ILE A 1 31 ? -4.298 -3.002 -5.613 1.00 33.25 31 ILE A CA 19
ATOM 26663 C C . ILE A 1 31 ? -3.141 -2.009 -5.632 1.00 33.12 31 ILE A C 19
ATOM 26664 O O . ILE A 1 31 ? -2.689 -1.586 -6.696 1.00 14.51 31 ILE A O 19
ATOM 26680 N N . LYS A 1 32 ? -2.664 -1.642 -4.447 1.00 72.03 32 LYS A N 19
ATOM 26681 C CA . LYS A 1 32 ? -1.557 -0.701 -4.326 1.00 51.01 32 LYS A CA 19
ATOM 26682 C C . LYS A 1 32 ? -0.228 -1.381 -4.640 1.00 12.11 32 LYS A C 19
ATOM 26683 O O . LYS A 1 32 ? 0.655 -1.465 -3.786 1.00 53.41 32 LYS A O 19
ATOM 26702 N N . VAL A 1 33 ? -0.092 -1.864 -5.871 1.00 20.33 33 VAL A N 19
ATOM 26703 C CA . VAL A 1 33 ? 1.130 -2.534 -6.298 1.00 23.51 33 VAL A CA 19
ATOM 26704 C C . VAL A 1 33 ? 1.960 -1.636 -7.208 1.00 24.11 33 VAL A C 19
ATOM 26705 O O . VAL A 1 33 ? 1.449 -1.073 -8.176 1.00 14.34 33 VAL A O 19
ATOM 26718 N N . ASP A 1 34 ? 3.244 -1.507 -6.891 1.00 60.14 34 ASP A N 19
ATOM 26719 C CA . ASP A 1 34 ? 4.147 -0.678 -7.682 1.00 32.05 34 ASP A CA 19
ATOM 26720 C C . ASP A 1 34 ? 5.075 -1.542 -8.530 1.00 1.51 34 ASP A C 19
ATOM 26721 O O . ASP A 1 34 ? 6.187 -1.868 -8.114 1.00 43.12 34 ASP A O 19
ATOM 26730 N N . ILE A 1 35 ? 4.610 -1.909 -9.719 1.00 43.33 35 ILE A N 19
ATOM 26731 C CA . ILE A 1 35 ? 5.399 -2.734 -10.625 1.00 61.25 35 ILE A CA 19
ATOM 26732 C C . ILE A 1 35 ? 6.696 -2.035 -11.018 1.00 0.20 35 ILE A C 19
ATOM 26733 O O . ILE A 1 35 ? 6.732 -0.815 -11.181 1.00 61.04 35 ILE A O 19
ATOM 26749 N N . LYS A 1 36 ? 7.760 -2.816 -11.170 1.00 3.33 36 LYS A N 19
ATOM 26750 C CA . LYS A 1 36 ? 9.060 -2.273 -11.546 1.00 63.44 36 LYS A CA 19
ATOM 26751 C C . LYS A 1 36 ? 9.901 -3.325 -12.263 1.00 45.10 36 LYS A C 19
ATOM 26752 O O . LYS A 1 36 ? 9.448 -4.447 -12.488 1.00 1.40 36 LYS A O 19
ATOM 26771 N N . GLN A 1 37 ? 11.128 -2.954 -12.617 1.00 72.42 37 GLN A N 19
ATOM 26772 C CA . GLN A 1 37 ? 12.032 -3.867 -13.307 1.00 55.04 37 GLN A CA 19
ATOM 26773 C C . GLN A 1 37 ? 13.467 -3.356 -13.253 1.00 44.34 37 GLN A C 19
ATOM 26774 O O . GLN A 1 37 ? 13.735 -2.195 -13.567 1.00 63.50 37 GLN A O 19
ATOM 26788 N N . ILE A 1 38 ? 14.386 -4.228 -12.854 1.00 22.33 38 ILE A N 19
ATOM 26789 C CA . ILE A 1 38 ? 15.795 -3.865 -12.759 1.00 55.45 38 ILE A CA 19
ATOM 26790 C C . ILE A 1 38 ? 16.692 -5.037 -13.142 1.00 53.22 38 ILE A C 19
ATOM 26791 O O . ILE A 1 38 ? 16.211 -6.093 -13.553 1.00 31.22 38 ILE A O 19
ATOM 26807 N N . LYS A 1 39 ? 17.999 -4.844 -13.003 1.00 40.14 39 LYS A N 19
ATOM 26808 C CA . LYS A 1 39 ? 18.966 -5.885 -13.331 1.00 74.31 39 LYS A CA 19
ATOM 26809 C C . LYS A 1 39 ? 19.266 -6.752 -12.112 1.00 44.42 39 LYS A C 19
ATOM 26810 O O . LYS A 1 39 ? 19.058 -6.331 -10.974 1.00 4.22 39 LYS A O 19
ATOM 26829 N N . ILE A 1 40 ? 19.758 -7.961 -12.359 1.00 34.34 40 ILE A N 19
ATOM 26830 C CA . ILE A 1 40 ? 20.089 -8.885 -11.281 1.00 2.45 40 ILE A CA 19
ATOM 26831 C C . ILE A 1 40 ? 20.995 -8.222 -10.248 1.00 50.12 40 ILE A C 19
ATOM 26832 O O . ILE A 1 40 ? 20.984 -8.584 -9.071 1.00 71.53 40 ILE A O 19
ATOM 26848 N N . THR A 1 41 ? 21.779 -7.246 -10.696 1.00 71.02 41 THR A N 19
ATOM 26849 C CA . THR A 1 41 ? 22.691 -6.531 -9.812 1.00 73.30 41 THR A CA 19
ATOM 26850 C C . THR A 1 41 ? 21.983 -5.381 -9.106 1.00 11.41 41 THR A C 19
ATOM 26851 O O . THR A 1 41 ? 22.322 -5.032 -7.975 1.00 74.54 41 THR A O 19
ATOM 26862 N N . GLU A 1 42 ? 20.998 -4.795 -9.780 1.00 2.20 42 GLU A N 19
ATOM 26863 C CA . GLU A 1 42 ? 20.243 -3.683 -9.215 1.00 50.52 42 GLU A CA 19
ATOM 26864 C C . GLU A 1 42 ? 19.320 -4.163 -8.099 1.00 2.32 42 GLU A C 19
ATOM 26865 O O . GLU A 1 42 ? 19.003 -3.414 -7.175 1.00 5.45 42 GLU A O 19
ATOM 26877 N N . VAL A 1 43 ? 18.891 -5.417 -8.192 1.00 24.40 43 VAL A N 19
ATOM 26878 C CA . VAL A 1 43 ? 18.005 -5.999 -7.191 1.00 4.03 43 VAL A CA 19
ATOM 26879 C C . VAL A 1 43 ? 18.744 -6.243 -5.879 1.00 75.43 43 VAL A C 19
ATOM 26880 O O . VAL A 1 43 ? 18.125 -6.425 -4.831 1.00 44.42 43 VAL A O 19
ATOM 26893 N N . GLY A 1 44 ? 20.072 -6.247 -5.946 1.00 14.54 44 GLY A N 19
ATOM 26894 C CA . GLY A 1 44 ? 20.873 -6.469 -4.756 1.00 61.35 44 GLY A CA 19
ATOM 26895 C C . GLY A 1 44 ? 20.421 -5.620 -3.585 1.00 71.21 44 GLY A C 19
ATOM 26896 O O . GLY A 1 44 ? 19.923 -6.127 -2.579 1.00 51.44 44 GLY A O 19
ATOM 26900 N N . PRO A 1 45 ? 20.595 -4.296 -3.707 1.00 4.11 45 PRO A N 19
ATOM 26901 C CA . PRO A 1 45 ? 20.209 -3.347 -2.659 1.00 1.24 45 PRO A CA 19
ATOM 26902 C C . PRO A 1 45 ? 18.696 -3.233 -2.509 1.00 10.50 45 PRO A C 19
ATOM 26903 O O . PRO A 1 45 ? 18.197 -2.771 -1.482 1.00 40.24 45 PRO A O 19
ATOM 26914 N N . TYR A 1 46 ? 17.971 -3.656 -3.538 1.00 51.12 46 TYR A N 19
ATOM 26915 C CA . TYR A 1 46 ? 16.514 -3.599 -3.522 1.00 30.13 46 TYR A CA 19
ATOM 26916 C C . TYR A 1 46 ? 15.924 -4.906 -3.002 1.00 73.41 46 TYR A C 19
ATOM 26917 O O . TYR A 1 46 ? 14.893 -5.371 -3.489 1.00 4.13 46 TYR A O 19
ATOM 26935 N N . GLU A 1 47 ? 16.585 -5.494 -2.010 1.00 2.23 47 GLU A N 19
ATOM 26936 C CA . GLU A 1 47 ? 16.126 -6.748 -1.424 1.00 4.34 47 GLU A CA 19
ATOM 26937 C C . GLU A 1 47 ? 15.245 -6.488 -0.205 1.00 73.44 47 GLU A C 19
ATOM 26938 O O . GLU A 1 47 ? 14.278 -7.210 0.039 1.00 31.33 47 GLU A O 19
ATOM 26950 N N . ASP A 1 48 ? 15.586 -5.454 0.555 1.00 52.12 48 ASP A N 19
ATOM 26951 C CA . ASP A 1 48 ? 14.826 -5.098 1.748 1.00 71.05 48 ASP A CA 19
ATOM 26952 C C . ASP A 1 48 ? 13.581 -4.296 1.380 1.00 64.22 48 ASP A C 19
ATOM 26953 O O . ASP A 1 48 ? 12.466 -4.648 1.765 1.00 11.15 48 ASP A O 19
ATOM 26962 N N . THR A 1 49 ? 13.780 -3.215 0.632 1.00 74.12 49 THR A N 19
ATOM 26963 C CA . THR A 1 49 ? 12.675 -2.362 0.214 1.00 55.23 49 THR A CA 19
ATOM 26964 C C . THR A 1 49 ? 11.605 -3.166 -0.516 1.00 14.20 49 THR A C 19
ATOM 26965 O O . THR A 1 49 ? 10.458 -3.236 -0.074 1.00 43.00 49 THR A O 19
ATOM 26976 N N . ALA A 1 50 ? 11.987 -3.772 -1.635 1.00 51.23 50 ALA A N 19
ATOM 26977 C CA . ALA A 1 50 ? 11.060 -4.573 -2.425 1.00 23.52 50 ALA A CA 19
ATOM 26978 C C . ALA A 1 50 ? 10.412 -5.660 -1.574 1.00 33.03 50 ALA A C 19
ATOM 26979 O O . ALA A 1 50 ? 11.081 -6.324 -0.782 1.00 62.11 50 ALA A O 19
ATOM 26986 N N . ASP A 1 51 ? 9.106 -5.835 -1.741 1.00 73.33 51 ASP A N 19
ATOM 26987 C CA . ASP A 1 51 ? 8.367 -6.842 -0.988 1.00 75.04 51 ASP A CA 19
ATOM 26988 C C . ASP A 1 51 ? 8.220 -8.127 -1.798 1.00 11.23 51 ASP A C 19
ATOM 26989 O O . ASP A 1 51 ? 8.275 -9.228 -1.249 1.00 64.43 51 ASP A O 19
ATOM 26998 N N . LEU A 1 52 ? 8.031 -7.979 -3.104 1.00 44.42 52 LEU A N 19
ATOM 26999 C CA . LEU A 1 52 ? 7.875 -9.127 -3.990 1.00 25.20 52 LEU A CA 19
ATOM 27000 C C . LEU A 1 52 ? 8.770 -8.993 -5.218 1.00 72.03 52 LEU A C 19
ATOM 27001 O O . LEU A 1 52 ? 8.802 -7.945 -5.864 1.00 43.24 52 LEU A O 19
ATOM 27017 N N . LEU A 1 53 ? 9.493 -10.061 -5.537 1.00 32.04 53 LEU A N 19
ATOM 27018 C CA . LEU A 1 53 ? 10.387 -10.064 -6.690 1.00 14.04 53 LEU A CA 19
ATOM 27019 C C . LEU A 1 53 ? 10.158 -11.301 -7.553 1.00 10.24 53 LEU A C 19
ATOM 27020 O O . LEU A 1 53 ? 10.100 -12.422 -7.047 1.00 1.33 53 LEU A O 19
ATOM 27036 N N . VAL A 1 54 ? 10.031 -11.089 -8.859 1.00 33.42 54 VAL A N 19
ATOM 27037 C CA . VAL A 1 54 ? 9.812 -12.187 -9.793 1.00 70.21 54 VAL A CA 19
ATOM 27038 C C . VAL A 1 54 ? 10.880 -12.204 -10.881 1.00 53.31 54 VAL A C 19
ATOM 27039 O O . VAL A 1 54 ? 11.006 -11.256 -11.658 1.00 24.34 54 VAL A O 19
ATOM 27052 N N . THR A 1 55 ? 11.647 -13.288 -10.933 1.00 4.01 55 THR A N 19
ATOM 27053 C CA . THR A 1 55 ? 12.705 -13.429 -11.925 1.00 44.33 55 THR A CA 19
ATOM 27054 C C . THR A 1 55 ? 12.490 -14.667 -12.787 1.00 73.41 55 THR A C 19
ATOM 27055 O O . THR A 1 55 ? 12.138 -15.734 -12.283 1.00 30.53 55 THR A O 19
ATOM 27066 N N . THR A 1 56 ? 12.703 -14.520 -14.091 1.00 63.20 56 THR A N 19
ATOM 27067 C CA . THR A 1 56 ? 12.532 -15.627 -15.023 1.00 72.23 56 THR A CA 19
ATOM 27068 C C . THR A 1 56 ? 13.476 -16.777 -14.691 1.00 74.20 56 THR A C 19
ATOM 27069 O O . THR A 1 56 ? 13.084 -17.943 -14.725 1.00 63.42 56 THR A O 19
ATOM 27080 N N . ALA A 1 57 ? 14.720 -16.441 -14.369 1.00 4.21 57 ALA A N 19
ATOM 27081 C CA . ALA A 1 57 ? 15.719 -17.446 -14.028 1.00 3.14 57 ALA A CA 19
ATOM 27082 C C . ALA A 1 57 ? 15.832 -17.617 -12.516 1.00 74.25 57 ALA A C 19
ATOM 27083 O O . ALA A 1 57 ? 15.566 -16.687 -11.756 1.00 5.13 57 ALA A O 19
ATOM 27090 N N . MET A 1 58 ? 16.225 -18.812 -12.089 1.00 25.23 58 MET A N 19
ATOM 27091 C CA . MET A 1 58 ? 16.373 -19.104 -10.668 1.00 20.34 58 MET A CA 19
ATOM 27092 C C . MET A 1 58 ? 17.606 -18.412 -10.095 1.00 52.24 58 MET A C 19
ATOM 27093 O O . MET A 1 58 ? 18.526 -18.052 -10.830 1.00 64.12 58 MET A O 19
ATOM 27107 N N . THR A 1 59 ? 17.618 -18.227 -8.779 1.00 31.12 59 THR A N 19
ATOM 27108 C CA . THR A 1 59 ? 18.737 -17.576 -8.109 1.00 34.44 59 THR A CA 19
ATOM 27109 C C . THR A 1 59 ? 18.887 -18.078 -6.677 1.00 14.32 59 THR A C 19
ATOM 27110 O O . THR A 1 59 ? 17.998 -18.744 -6.145 1.00 3.33 59 THR A O 19
ATOM 27121 N N . LYS A 1 60 ? 20.016 -17.753 -6.057 1.00 20.24 60 LYS A N 19
ATOM 27122 C CA . LYS A 1 60 ? 20.283 -18.169 -4.685 1.00 14.44 60 LYS A CA 19
ATOM 27123 C C . LYS A 1 60 ? 20.956 -17.048 -3.898 1.00 71.41 60 LYS A C 19
ATOM 27124 O O . LYS A 1 60 ? 22.141 -16.771 -4.084 1.00 10.32 60 LYS A O 19
ATOM 27143 N N . LYS A 1 61 ? 20.193 -16.409 -3.018 1.00 44.40 61 LYS A N 19
ATOM 27144 C CA . LYS A 1 61 ? 20.716 -15.320 -2.200 1.00 61.35 61 LYS A CA 19
ATOM 27145 C C . LYS A 1 61 ? 19.863 -15.119 -0.952 1.00 54.15 61 LYS A C 19
ATOM 27146 O O . LYS A 1 61 ? 18.767 -15.668 -0.845 1.00 14.44 61 LYS A O 19
ATOM 27165 N N . GLU A 1 62 ? 20.372 -14.328 -0.014 1.00 4.34 62 GLU A N 19
ATOM 27166 C CA . GLU A 1 62 ? 19.655 -14.054 1.226 1.00 21.21 62 GLU A CA 19
ATOM 27167 C C . GLU A 1 62 ? 18.577 -12.996 1.009 1.00 61.20 62 GLU A C 19
ATOM 27168 O O . GLU A 1 62 ? 18.639 -11.906 1.577 1.00 12.34 62 GLU A O 19
ATOM 27180 N N . TYR A 1 63 ? 17.591 -13.326 0.183 1.00 71.14 63 TYR A N 19
ATOM 27181 C CA . TYR A 1 63 ? 16.501 -12.404 -0.113 1.00 34.22 63 TYR A CA 19
ATOM 27182 C C . TYR A 1 63 ? 15.575 -12.251 1.090 1.00 22.55 63 TYR A C 19
ATOM 27183 O O . TYR A 1 63 ? 15.457 -13.156 1.918 1.00 45.15 63 TYR A O 19
ATOM 27201 N N . LYS A 1 64 ? 14.919 -11.100 1.181 1.00 11.33 64 LYS A N 19
ATOM 27202 C CA . LYS A 1 64 ? 14.002 -10.826 2.281 1.00 15.00 64 LYS A CA 19
ATOM 27203 C C . LYS A 1 64 ? 12.552 -10.917 1.816 1.00 72.23 64 LYS A C 19
ATOM 27204 O O . LYS A 1 64 ? 11.701 -10.139 2.247 1.00 52.12 64 LYS A O 19
ATOM 27223 N N . PHE A 1 65 ? 12.277 -11.873 0.935 1.00 70.44 65 PHE A N 19
ATOM 27224 C CA . PHE A 1 65 ? 10.930 -12.067 0.411 1.00 14.44 65 PHE A CA 19
ATOM 27225 C C . PHE A 1 65 ? 10.820 -13.394 -0.333 1.00 64.01 65 PHE A C 19
ATOM 27226 O O . PHE A 1 65 ? 11.813 -13.962 -0.789 1.00 73.35 65 PHE A O 19
ATOM 27243 N N . PRO A 1 66 ? 9.585 -13.901 -0.459 1.00 22.42 66 PRO A N 19
ATOM 27244 C CA . PRO A 1 66 ? 9.316 -15.168 -1.147 1.00 13.52 66 PRO A CA 19
ATOM 27245 C C . PRO A 1 66 ? 9.533 -15.067 -2.653 1.00 5.24 66 PRO A C 19
ATOM 27246 O O . PRO A 1 66 ? 8.585 -14.884 -3.416 1.00 44.13 66 PRO A O 19
ATOM 27257 N N . VAL A 1 67 ? 10.788 -15.188 -3.074 1.00 5.21 67 VAL A N 19
ATOM 27258 C CA . VAL A 1 67 ? 11.131 -15.112 -4.489 1.00 55.12 67 VAL A CA 19
ATOM 27259 C C . VAL A 1 67 ? 10.291 -16.084 -5.310 1.00 61.33 67 VAL A C 19
ATOM 27260 O O . VAL A 1 67 ? 9.992 -17.192 -4.864 1.00 24.33 67 VAL A O 19
ATOM 27273 N N . ILE A 1 68 ? 9.914 -15.662 -6.513 1.00 21.55 68 ILE A N 19
ATOM 27274 C CA . ILE A 1 68 ? 9.110 -16.497 -7.397 1.00 3.11 68 ILE A CA 19
ATOM 27275 C C . ILE A 1 68 ? 9.708 -16.548 -8.799 1.00 3.53 68 ILE A C 19
ATOM 27276 O O . ILE A 1 68 ? 10.246 -15.557 -9.291 1.00 41.31 68 ILE A O 19
ATOM 27292 N N . ASN A 1 69 ? 9.609 -17.709 -9.437 1.00 74.01 69 ASN A N 19
ATOM 27293 C CA . ASN A 1 69 ? 10.139 -17.889 -10.784 1.00 13.12 69 ASN A CA 19
ATOM 27294 C C . ASN A 1 69 ? 9.136 -17.413 -11.831 1.00 5.20 69 ASN A C 19
ATOM 27295 O O . ASN A 1 69 ? 7.937 -17.659 -11.714 1.00 34.52 69 ASN A O 19
ATOM 27306 N N . ALA A 1 70 ? 9.638 -16.730 -12.855 1.00 2.33 70 ALA A N 19
ATOM 27307 C CA . ALA A 1 70 ? 8.788 -16.221 -13.924 1.00 31.41 70 ALA A CA 19
ATOM 27308 C C . ALA A 1 70 ? 8.976 -17.027 -15.205 1.00 31.01 70 ALA A C 19
ATOM 27309 O O . ALA A 1 70 ? 8.918 -16.481 -16.307 1.00 32.12 70 ALA A O 19
ATOM 27316 N N . ARG A 1 71 ? 9.202 -18.328 -15.052 1.00 41.35 71 ARG A N 19
ATOM 27317 C CA . ARG A 1 71 ? 9.401 -19.208 -16.198 1.00 13.04 71 ARG A CA 19
ATOM 27318 C C . ARG A 1 71 ? 8.120 -19.331 -17.018 1.00 13.25 71 ARG A C 19
ATOM 27319 O O . ARG A 1 71 ? 8.162 -19.423 -18.243 1.00 64.25 71 ARG A O 19
ATOM 27340 N N . ASN A 1 72 ? 6.982 -19.332 -16.331 1.00 53.50 72 ASN A N 19
ATOM 27341 C CA . ASN A 1 72 ? 5.688 -19.444 -16.996 1.00 23.25 72 ASN A CA 19
ATOM 27342 C C . ASN A 1 72 ? 5.490 -18.309 -17.995 1.00 15.20 72 ASN A C 19
ATOM 27343 O O . ASN A 1 72 ? 4.893 -18.498 -19.055 1.00 40.13 72 ASN A O 19
ATOM 27354 N N . PHE A 1 73 ? 5.994 -17.129 -17.650 1.00 12.24 73 PHE A N 19
ATOM 27355 C CA . PHE A 1 73 ? 5.872 -15.962 -18.516 1.00 33.11 73 PHE A CA 19
ATOM 27356 C C . PHE A 1 73 ? 6.603 -16.186 -19.836 1.00 45.10 73 PHE A C 19
ATOM 27357 O O . PHE A 1 73 ? 6.158 -15.732 -20.891 1.00 32.11 73 PHE A O 19
ATOM 27374 N N . LEU A 1 74 ? 7.729 -16.888 -19.770 1.00 4.34 74 LEU A N 19
ATOM 27375 C CA . LEU A 1 74 ? 8.525 -17.172 -20.959 1.00 32.31 74 LEU A CA 19
ATOM 27376 C C . LEU A 1 74 ? 7.999 -18.407 -21.683 1.00 72.42 74 LEU A C 19
ATOM 27377 O O . LEU A 1 74 ? 8.022 -18.477 -22.912 1.00 64.45 74 LEU A O 19
ATOM 27393 N N . THR A 1 75 ? 7.522 -19.380 -20.913 1.00 72.51 75 THR A N 19
ATOM 27394 C CA . THR A 1 75 ? 6.989 -20.612 -21.481 1.00 33.55 75 THR A CA 19
ATOM 27395 C C . THR A 1 75 ? 5.879 -21.186 -20.606 1.00 45.31 75 THR A C 19
ATOM 27396 O O . THR A 1 75 ? 6.136 -21.698 -19.517 1.00 51.52 75 THR A O 19
ATOM 27407 N N . GLY A 1 76 ? 4.644 -21.097 -21.091 1.00 4.04 76 GLY A N 19
ATOM 27408 C CA . GLY A 1 76 ? 3.514 -21.612 -20.340 1.00 2.22 76 GLY A CA 19
ATOM 27409 C C . GLY A 1 76 ? 2.263 -20.777 -20.530 1.00 22.11 76 GLY A C 19
ATOM 27410 O O . GLY A 1 76 ? 1.153 -21.308 -20.553 1.00 75.21 76 GLY A O 19
ATOM 27414 N N . ILE A 1 77 ? 2.443 -19.467 -20.664 1.00 74.54 77 ILE A N 19
ATOM 27415 C CA . ILE A 1 77 ? 1.319 -18.558 -20.853 1.00 32.45 77 ILE A CA 19
ATOM 27416 C C . ILE A 1 77 ? 0.255 -18.770 -19.781 1.00 31.51 77 ILE A C 19
ATOM 27417 O O . ILE A 1 77 ? -0.915 -18.992 -20.088 1.00 75.25 77 ILE A O 19
ATOM 27433 N N . GLY A 1 78 ? 0.670 -18.699 -18.520 1.00 2.13 78 GLY A N 19
ATOM 27434 C CA . GLY A 1 78 ? -0.260 -18.883 -17.421 1.00 23.51 78 GLY A CA 19
ATOM 27435 C C . GLY A 1 78 ? 0.004 -17.931 -16.272 1.00 3.12 78 GLY A C 19
ATOM 27436 O O . GLY A 1 78 ? 0.121 -18.353 -15.121 1.00 65.52 78 GLY A O 19
ATOM 27440 N N . ILE A 1 79 ? 0.100 -16.643 -16.583 1.00 52.32 79 ILE A N 19
ATOM 27441 C CA . ILE A 1 79 ? 0.352 -15.628 -15.567 1.00 63.44 79 ILE A CA 19
ATOM 27442 C C . ILE A 1 79 ? -0.627 -15.758 -14.406 1.00 54.40 79 ILE A C 19
ATOM 27443 O O . ILE A 1 79 ? -0.275 -15.508 -13.254 1.00 11.51 79 ILE A O 19
ATOM 27459 N N . GLU A 1 80 ? -1.858 -16.151 -14.718 1.00 72.41 80 GLU A N 19
ATOM 27460 C CA . GLU A 1 80 ? -2.889 -16.315 -13.699 1.00 45.14 80 GLU A CA 19
ATOM 27461 C C . GLU A 1 80 ? -2.496 -17.396 -12.697 1.00 22.40 80 GLU A C 19
ATOM 27462 O O . GLU A 1 80 ? -2.793 -17.291 -11.507 1.00 64.15 80 GLU A O 19
ATOM 27474 N N . GLU A 1 81 ? -1.827 -18.435 -13.188 1.00 32.33 81 GLU A N 19
ATOM 27475 C CA . GLU A 1 81 ? -1.395 -19.537 -12.335 1.00 53.32 81 GLU A CA 19
ATOM 27476 C C . GLU A 1 81 ? -0.430 -19.046 -11.260 1.00 65.23 81 GLU A C 19
ATOM 27477 O O . GLU A 1 81 ? -0.651 -19.255 -10.067 1.00 75.11 81 GLU A O 19
ATOM 27489 N N . THR A 1 82 ? 0.645 -18.393 -11.692 1.00 12.31 82 THR A N 19
ATOM 27490 C CA . THR A 1 82 ? 1.646 -17.874 -10.768 1.00 51.25 82 THR A CA 19
ATOM 27491 C C . THR A 1 82 ? 1.092 -16.710 -9.955 1.00 2.15 82 THR A C 19
ATOM 27492 O O . THR A 1 82 ? 1.175 -16.702 -8.726 1.00 63.42 82 THR A O 19
ATOM 27503 N N . LYS A 1 83 ? 0.526 -15.727 -10.646 1.00 40.22 83 LYS A N 19
ATOM 27504 C CA . LYS A 1 83 ? -0.044 -14.557 -9.988 1.00 30.30 83 LYS A CA 19
ATOM 27505 C C . LYS A 1 83 ? -1.040 -14.971 -8.910 1.00 32.44 83 LYS A C 19
ATOM 27506 O O . LYS A 1 83 ? -1.185 -14.293 -7.893 1.00 61.01 83 LYS A O 19
ATOM 27525 N N . GLN A 1 84 ? -1.723 -16.089 -9.138 1.00 44.24 84 GLN A N 19
ATOM 27526 C CA . GLN A 1 84 ? -2.704 -16.593 -8.185 1.00 51.41 84 GLN A CA 19
ATOM 27527 C C . GLN A 1 84 ? -2.081 -16.770 -6.804 1.00 41.24 84 GLN A C 19
ATOM 27528 O O . GLN A 1 84 ? -2.750 -16.601 -5.786 1.00 32.35 84 GLN A O 19
ATOM 27542 N N . GLN A 1 85 ? -0.797 -17.111 -6.780 1.00 4.33 85 GLN A N 19
ATOM 27543 C CA . GLN A 1 85 ? -0.084 -17.312 -5.523 1.00 51.34 85 GLN A CA 19
ATOM 27544 C C . GLN A 1 85 ? 0.582 -16.019 -5.063 1.00 20.44 85 GLN A C 19
ATOM 27545 O O . GLN A 1 85 ? 0.410 -15.595 -3.920 1.00 11.42 85 GLN A O 19
ATOM 27559 N N . ILE A 1 86 ? 1.343 -15.400 -5.959 1.00 14.44 86 ILE A N 19
ATOM 27560 C CA . ILE A 1 86 ? 2.034 -14.156 -5.643 1.00 53.45 86 ILE A CA 19
ATOM 27561 C C . ILE A 1 86 ? 1.058 -13.097 -5.140 1.00 42.05 86 ILE A C 19
ATOM 27562 O O . ILE A 1 86 ? 1.397 -12.283 -4.280 1.00 20.41 86 ILE A O 19
ATOM 27578 N N . LEU A 1 87 ? -0.155 -13.114 -5.681 1.00 51.02 87 LEU A N 19
ATOM 27579 C CA . LEU A 1 87 ? -1.182 -12.156 -5.286 1.00 73.42 87 LEU A CA 19
ATOM 27580 C C . LEU A 1 87 ? -1.691 -12.453 -3.879 1.00 5.41 87 LEU A C 19
ATOM 27581 O O . LEU A 1 87 ? -2.203 -11.568 -3.193 1.00 14.14 87 LEU A O 19
ATOM 27597 N N . THR A 1 88 ? -1.543 -13.703 -3.453 1.00 20.42 88 THR A N 19
ATOM 27598 C CA . THR A 1 88 ? -1.986 -14.116 -2.127 1.00 63.52 88 THR A CA 19
ATOM 27599 C C . THR A 1 88 ? -1.451 -13.178 -1.052 1.00 12.33 88 THR A C 19
ATOM 27600 O O . THR A 1 88 ? -2.111 -12.938 -0.041 1.00 52.34 88 THR A O 19
ATOM 27611 N N . GLU A 1 89 ? -0.252 -12.649 -1.276 1.00 72.34 89 GLU A N 19
ATOM 27612 C CA . GLU A 1 89 ? 0.370 -11.736 -0.325 1.00 21.42 89 GLU A CA 19
ATOM 27613 C C . GLU A 1 89 ? 0.027 -10.287 -0.657 1.00 34.11 89 GLU A C 19
ATOM 27614 O O . GLU A 1 89 ? -0.093 -9.445 0.234 1.00 31.44 89 GLU A O 19
ATOM 27626 N N . LEU A 1 90 ? -0.130 -10.003 -1.945 1.00 40.11 90 LEU A N 19
ATOM 27627 C CA . LEU A 1 90 ? -0.459 -8.655 -2.397 1.00 32.42 90 LEU A CA 19
ATOM 27628 C C . LEU A 1 90 ? -1.660 -8.104 -1.635 1.00 74.13 90 LEU A C 19
ATOM 27629 O O . LEU A 1 90 ? -1.722 -6.913 -1.334 1.00 3.43 90 LEU A O 19
ATOM 27645 N N . GLN A 1 91 ? -2.611 -8.980 -1.326 1.00 53.33 91 GLN A N 19
ATOM 27646 C CA . GLN A 1 91 ? -3.810 -8.580 -0.598 1.00 62.03 91 GLN A CA 19
ATOM 27647 C C . GLN A 1 91 ? -3.894 -9.295 0.746 1.00 31.21 91 GLN A C 19
ATOM 27648 O O . GLN A 1 91 ? -4.241 -8.692 1.762 1.00 70.02 91 GLN A O 19
ATOM 27662 N N . LYS A 1 92 ? -3.575 -10.585 0.745 1.00 2.05 92 LYS A N 19
ATOM 27663 C CA . LYS A 1 92 ? -3.613 -11.384 1.965 1.00 51.33 92 LYS A CA 19
ATOM 27664 C C . LYS A 1 92 ? -4.940 -11.200 2.694 1.00 11.12 92 LYS A C 19
ATOM 27665 O O . LYS A 1 92 ? -5.131 -11.716 3.796 1.00 44.32 92 LYS A O 19
ATOM 27684 N N . MET A 1 1 ? 2.597 0.606 0.399 1.00 15.22 1 MET A N 20
ATOM 27685 C CA . MET A 1 1 ? 2.647 0.269 -1.019 1.00 33.03 1 MET A CA 20
ATOM 27686 C C . MET A 1 1 ? 3.365 -1.059 -1.237 1.00 2.24 1 MET A C 20
ATOM 27687 O O . MET A 1 1 ? 4.432 -1.299 -0.671 1.00 62.43 1 MET A O 20
ATOM 27701 N N . LYS A 1 2 ? 2.774 -1.918 -2.059 1.00 72.42 2 LYS A N 20
ATOM 27702 C CA . LYS A 1 2 ? 3.357 -3.222 -2.353 1.00 42.00 2 LYS A CA 20
ATOM 27703 C C . LYS A 1 2 ? 4.388 -3.117 -3.472 1.00 44.20 2 LYS A C 20
ATOM 27704 O O . LYS A 1 2 ? 4.163 -3.597 -4.582 1.00 60.43 2 LYS A O 20
ATOM 27723 N N . GLN A 1 3 ? 5.519 -2.487 -3.171 1.00 44.10 3 GLN A N 20
ATOM 27724 C CA . GLN A 1 3 ? 6.585 -2.320 -4.152 1.00 71.34 3 GLN A CA 20
ATOM 27725 C C . GLN A 1 3 ? 7.046 -3.671 -4.690 1.00 55.04 3 GLN A C 20
ATOM 27726 O O . GLN A 1 3 ? 7.586 -4.494 -3.951 1.00 51.12 3 GLN A O 20
ATOM 27740 N N . VAL A 1 4 ? 6.828 -3.893 -5.983 1.00 33.22 4 VAL A N 20
ATOM 27741 C CA . VAL A 1 4 ? 7.221 -5.144 -6.620 1.00 41.04 4 VAL A CA 20
ATOM 27742 C C . VAL A 1 4 ? 8.240 -4.900 -7.728 1.00 53.40 4 VAL A C 20
ATOM 27743 O O . VAL A 1 4 ? 8.086 -3.984 -8.537 1.00 52.23 4 VAL A O 20
ATOM 27756 N N . LEU A 1 5 ? 9.281 -5.724 -7.759 1.00 74.32 5 LEU A N 20
ATOM 27757 C CA . LEU A 1 5 ? 10.326 -5.599 -8.769 1.00 2.22 5 LEU A CA 20
ATOM 27758 C C . LEU A 1 5 ? 10.367 -6.831 -9.667 1.00 75.00 5 LEU A C 20
ATOM 27759 O O . LEU A 1 5 ? 9.693 -7.827 -9.403 1.00 24.33 5 LEU A O 20
ATOM 27775 N N . VAL A 1 6 ? 11.162 -6.757 -10.729 1.00 42.13 6 VAL A N 20
ATOM 27776 C CA . VAL A 1 6 ? 11.293 -7.867 -11.665 1.00 65.21 6 VAL A CA 20
ATOM 27777 C C . VAL A 1 6 ? 12.701 -7.931 -12.248 1.00 32.31 6 VAL A C 20
ATOM 27778 O O . VAL A 1 6 ? 13.089 -7.086 -13.054 1.00 73.42 6 VAL A O 20
ATOM 27791 N N . ALA A 1 7 ? 13.461 -8.940 -11.835 1.00 1.25 7 ALA A N 20
ATOM 27792 C CA . ALA A 1 7 ? 14.825 -9.116 -12.317 1.00 60.15 7 ALA A CA 20
ATOM 27793 C C . ALA A 1 7 ? 14.934 -10.340 -13.221 1.00 54.30 7 ALA A C 20
ATOM 27794 O O . ALA A 1 7 ? 15.457 -11.378 -12.815 1.00 70.23 7 ALA A O 20
ATOM 27801 N N . CYS A 1 8 ? 14.436 -10.211 -14.446 1.00 10.22 8 CYS A N 20
ATOM 27802 C CA . CYS A 1 8 ? 14.476 -11.307 -15.407 1.00 31.53 8 CYS A CA 20
ATOM 27803 C C . CYS A 1 8 ? 15.728 -11.225 -16.274 1.00 21.44 8 CYS A C 20
ATOM 27804 O O . CYS A 1 8 ? 16.342 -10.167 -16.396 1.00 45.41 8 CYS A O 20
ATOM 27812 N N . GLY A 1 9 ? 16.102 -12.352 -16.873 1.00 31.13 9 GLY A N 20
ATOM 27813 C CA . GLY A 1 9 ? 17.280 -12.387 -17.719 1.00 43.51 9 GLY A CA 20
ATOM 27814 C C . GLY A 1 9 ? 17.102 -13.288 -18.925 1.00 21.25 9 GLY A C 20
ATOM 27815 O O . GLY A 1 9 ? 16.793 -14.471 -18.783 1.00 4.00 9 GLY A O 20
ATOM 27819 N N . ALA A 1 10 ? 17.295 -12.728 -20.114 1.00 65.22 10 ALA A N 20
ATOM 27820 C CA . ALA A 1 10 ? 17.155 -13.490 -21.349 1.00 14.21 10 ALA A CA 20
ATOM 27821 C C . ALA A 1 10 ? 17.598 -12.668 -22.554 1.00 40.05 10 ALA A C 20
ATOM 27822 O O . ALA A 1 10 ? 17.606 -11.439 -22.511 1.00 1.51 10 ALA A O 20
ATOM 27829 N N . GLY A 1 11 ? 17.967 -13.356 -23.631 1.00 24.03 11 GLY A N 20
ATOM 27830 C CA . GLY A 1 11 ? 18.408 -12.673 -24.833 1.00 0.22 11 GLY A CA 20
ATOM 27831 C C . GLY A 1 11 ? 17.261 -12.033 -25.589 1.00 50.15 11 GLY A C 20
ATOM 27832 O O . GLY A 1 11 ? 17.426 -10.978 -26.204 1.00 34.43 11 GLY A O 20
ATOM 27836 N N . ILE A 1 12 ? 16.097 -12.672 -25.547 1.00 72.01 12 ILE A N 20
ATOM 27837 C CA . ILE A 1 12 ? 14.919 -12.159 -26.235 1.00 14.53 12 ILE A CA 20
ATOM 27838 C C . ILE A 1 12 ? 13.795 -11.857 -25.249 1.00 51.40 12 ILE A C 20
ATOM 27839 O O . ILE A 1 12 ? 13.063 -10.880 -25.406 1.00 43.35 12 ILE A O 20
ATOM 27855 N N . ALA A 1 13 ? 13.665 -12.701 -24.231 1.00 62.22 13 ALA A N 20
ATOM 27856 C CA . ALA A 1 13 ? 12.633 -12.523 -23.217 1.00 44.32 13 ALA A CA 20
ATOM 27857 C C . ALA A 1 13 ? 13.094 -11.559 -22.129 1.00 52.42 13 ALA A C 20
ATOM 27858 O O . ALA A 1 13 ? 13.485 -11.977 -21.039 1.00 14.44 13 ALA A O 20
ATOM 27865 N N . THR A 1 14 ? 13.046 -10.265 -22.432 1.00 42.02 14 THR A N 20
ATOM 27866 C CA . THR A 1 14 ? 13.460 -9.241 -21.481 1.00 22.41 14 THR A CA 20
ATOM 27867 C C . THR A 1 14 ? 12.510 -9.180 -20.291 1.00 33.33 14 THR A C 20
ATOM 27868 O O . THR A 1 14 ? 11.576 -9.975 -20.189 1.00 34.43 14 THR A O 20
ATOM 27879 N N . SER A 1 15 ? 12.753 -8.231 -19.393 1.00 25.13 15 SER A N 20
ATOM 27880 C CA . SER A 1 15 ? 11.920 -8.068 -18.207 1.00 63.31 15 SER A CA 20
ATOM 27881 C C . SER A 1 15 ? 10.836 -7.022 -18.445 1.00 13.03 15 SER A C 20
ATOM 27882 O O . SER A 1 15 ? 10.509 -6.235 -17.555 1.00 72.42 15 SER A O 20
ATOM 27890 N N . THR A 1 16 ? 10.280 -7.018 -19.653 1.00 22.34 16 THR A N 20
ATOM 27891 C CA . THR A 1 16 ? 9.233 -6.069 -20.010 1.00 25.05 16 THR A CA 20
ATOM 27892 C C . THR A 1 16 ? 7.880 -6.761 -20.127 1.00 64.12 16 THR A C 20
ATOM 27893 O O . THR A 1 16 ? 6.854 -6.212 -19.726 1.00 70.14 16 THR A O 20
ATOM 27904 N N . VAL A 1 17 ? 7.885 -7.970 -20.679 1.00 64.50 17 VAL A N 20
ATOM 27905 C CA . VAL A 1 17 ? 6.658 -8.739 -20.848 1.00 12.13 17 VAL A CA 20
ATOM 27906 C C . VAL A 1 17 ? 5.925 -8.902 -19.521 1.00 21.31 17 VAL A C 20
ATOM 27907 O O . VAL A 1 17 ? 4.698 -8.822 -19.463 1.00 31.31 17 VAL A O 20
ATOM 27920 N N . VAL A 1 18 ? 6.686 -9.131 -18.455 1.00 71.52 18 VAL A N 20
ATOM 27921 C CA . VAL A 1 18 ? 6.109 -9.305 -17.127 1.00 44.32 18 VAL A CA 20
ATOM 27922 C C . VAL A 1 18 ? 5.325 -8.068 -16.703 1.00 22.00 18 VAL A C 20
ATOM 27923 O O . VAL A 1 18 ? 4.111 -8.125 -16.514 1.00 70.31 18 VAL A O 20
ATOM 27936 N N . ASN A 1 19 ? 6.028 -6.950 -16.555 1.00 45.14 19 ASN A N 20
ATOM 27937 C CA . ASN A 1 19 ? 5.398 -5.698 -16.153 1.00 51.12 19 ASN A CA 20
ATOM 27938 C C . ASN A 1 19 ? 4.290 -5.309 -17.127 1.00 71.33 19 ASN A C 20
ATOM 27939 O O . ASN A 1 19 ? 3.197 -4.922 -16.717 1.00 74.51 19 ASN A O 20
ATOM 27950 N N . ASN A 1 20 ? 4.581 -5.416 -18.420 1.00 4.03 20 ASN A N 20
ATOM 27951 C CA . ASN A 1 20 ? 3.610 -5.076 -19.453 1.00 0.11 20 ASN A CA 20
ATOM 27952 C C . ASN A 1 20 ? 2.291 -5.807 -19.221 1.00 50.31 20 ASN A C 20
ATOM 27953 O O . ASN A 1 20 ? 1.226 -5.323 -19.604 1.00 61.11 20 ASN A O 20
ATOM 27964 N N . ALA A 1 21 ? 2.370 -6.974 -18.591 1.00 64.11 21 ALA A N 20
ATOM 27965 C CA . ALA A 1 21 ? 1.183 -7.770 -18.306 1.00 24.44 21 ALA A CA 20
ATOM 27966 C C . ALA A 1 21 ? 0.634 -7.459 -16.918 1.00 21.04 21 ALA A C 20
ATOM 27967 O O . ALA A 1 21 ? -0.520 -7.055 -16.773 1.00 32.41 21 ALA A O 20
ATOM 27974 N N . ILE A 1 22 ? 1.467 -7.650 -15.900 1.00 43.33 22 ILE A N 20
ATOM 27975 C CA . ILE A 1 22 ? 1.064 -7.389 -14.524 1.00 42.51 22 ILE A CA 20
ATOM 27976 C C . ILE A 1 22 ? 0.451 -5.999 -14.385 1.00 72.32 22 ILE A C 20
ATOM 27977 O O . ILE A 1 22 ? -0.428 -5.779 -13.552 1.00 63.03 22 ILE A O 20
ATOM 27993 N N . GLU A 1 23 ? 0.919 -5.066 -15.208 1.00 64.42 23 GLU A N 20
ATOM 27994 C CA . GLU A 1 23 ? 0.416 -3.698 -15.177 1.00 75.42 23 GLU A CA 20
ATOM 27995 C C . GLU A 1 23 ? -1.068 -3.657 -15.531 1.00 34.02 23 GLU A C 20
ATOM 27996 O O . GLU A 1 23 ? -1.832 -2.884 -14.954 1.00 54.44 23 GLU A O 20
ATOM 28008 N N . GLU A 1 24 ? -1.468 -4.495 -16.483 1.00 4.23 24 GLU A N 20
ATOM 28009 C CA . GLU A 1 24 ? -2.859 -4.553 -16.914 1.00 13.40 24 GLU A CA 20
ATOM 28010 C C . GLU A 1 24 ? -3.715 -5.295 -15.892 1.00 13.12 24 GLU A C 20
ATOM 28011 O O . GLU A 1 24 ? -4.903 -5.013 -15.740 1.00 14.44 24 GLU A O 20
ATOM 28023 N N . MET A 1 25 ? -3.102 -6.246 -15.194 1.00 53.33 25 MET A N 20
ATOM 28024 C CA . MET A 1 25 ? -3.808 -7.029 -14.186 1.00 45.51 25 MET A CA 20
ATOM 28025 C C . MET A 1 25 ? -4.000 -6.220 -12.907 1.00 23.43 25 MET A C 20
ATOM 28026 O O . MET A 1 25 ? -5.125 -6.022 -12.450 1.00 71.10 25 MET A O 20
ATOM 28040 N N . ALA A 1 26 ? -2.894 -5.757 -12.333 1.00 51.33 26 ALA A N 20
ATOM 28041 C CA . ALA A 1 26 ? -2.942 -4.969 -11.108 1.00 2.02 26 ALA A CA 20
ATOM 28042 C C . ALA A 1 26 ? -3.930 -3.814 -11.236 1.00 23.45 26 ALA A C 20
ATOM 28043 O O . ALA A 1 26 ? -4.595 -3.443 -10.268 1.00 41.45 26 ALA A O 20
ATOM 28050 N N . LYS A 1 27 ? -4.021 -3.250 -12.435 1.00 4.42 27 LYS A N 20
ATOM 28051 C CA . LYS A 1 27 ? -4.928 -2.137 -12.690 1.00 43.13 27 LYS A CA 20
ATOM 28052 C C . LYS A 1 27 ? -6.382 -2.578 -12.555 1.00 25.04 27 LYS A C 20
ATOM 28053 O O . LYS A 1 27 ? -7.202 -1.870 -11.972 1.00 51.34 27 LYS A O 20
ATOM 28072 N N . GLU A 1 28 ? -6.692 -3.752 -13.095 1.00 21.43 28 GLU A N 20
ATOM 28073 C CA . GLU A 1 28 ? -8.047 -4.287 -13.032 1.00 52.14 28 GLU A CA 20
ATOM 28074 C C . GLU A 1 28 ? -8.476 -4.515 -11.586 1.00 12.32 28 GLU A C 20
ATOM 28075 O O . GLU A 1 28 ? -9.625 -4.265 -11.220 1.00 74.05 28 GLU A O 20
ATOM 28087 N N . HIS A 1 29 ? -7.544 -4.991 -10.766 1.00 72.34 29 HIS A N 20
ATOM 28088 C CA . HIS A 1 29 ? -7.825 -5.253 -9.359 1.00 61.42 29 HIS A CA 20
ATOM 28089 C C . HIS A 1 29 ? -7.927 -3.949 -8.574 1.00 25.55 29 HIS A C 20
ATOM 28090 O O . HIS A 1 29 ? -8.612 -3.880 -7.554 1.00 42.23 29 HIS A O 20
ATOM 28104 N N . ASN A 1 30 ? -7.239 -2.919 -9.055 1.00 1.01 30 ASN A N 20
ATOM 28105 C CA . ASN A 1 30 ? -7.251 -1.618 -8.397 1.00 1.34 30 ASN A CA 20
ATOM 28106 C C . ASN A 1 30 ? -6.587 -1.696 -7.025 1.00 52.21 30 ASN A C 20
ATOM 28107 O O . ASN A 1 30 ? -7.081 -1.126 -6.052 1.00 14.40 30 ASN A O 20
ATOM 28118 N N . ILE A 1 31 ? -5.465 -2.405 -6.956 1.00 55.42 31 ILE A N 20
ATOM 28119 C CA . ILE A 1 31 ? -4.733 -2.556 -5.705 1.00 14.42 31 ILE A CA 20
ATOM 28120 C C . ILE A 1 31 ? -3.543 -1.605 -5.646 1.00 43.24 31 ILE A C 20
ATOM 28121 O O . ILE A 1 31 ? -2.955 -1.264 -6.673 1.00 41.21 31 ILE A O 20
ATOM 28137 N N . LYS A 1 32 ? -3.190 -1.181 -4.438 1.00 11.35 32 LYS A N 20
ATOM 28138 C CA . LYS A 1 32 ? -2.067 -0.271 -4.243 1.00 31.44 32 LYS A CA 20
ATOM 28139 C C . LYS A 1 32 ? -0.739 -1.010 -4.378 1.00 53.30 32 LYS A C 20
ATOM 28140 O O . LYS A 1 32 ? -0.004 -1.169 -3.404 1.00 20.33 32 LYS A O 20
ATOM 28159 N N . VAL A 1 33 ? -0.437 -1.457 -5.593 1.00 34.32 33 VAL A N 20
ATOM 28160 C CA . VAL A 1 33 ? 0.803 -2.176 -5.856 1.00 63.51 33 VAL A CA 20
ATOM 28161 C C . VAL A 1 33 ? 1.530 -1.594 -7.063 1.00 23.40 33 VAL A C 20
ATOM 28162 O O . VAL A 1 33 ? 0.948 -1.440 -8.137 1.00 31.43 33 VAL A O 20
ATOM 28175 N N . ASP A 1 34 ? 2.806 -1.273 -6.880 1.00 22.04 34 ASP A N 20
ATOM 28176 C CA . ASP A 1 34 ? 3.615 -0.709 -7.954 1.00 53.12 34 ASP A CA 20
ATOM 28177 C C . ASP A 1 34 ? 4.421 -1.797 -8.656 1.00 70.12 34 ASP A C 20
ATOM 28178 O O . ASP A 1 34 ? 4.651 -2.870 -8.098 1.00 23.21 34 ASP A O 20
ATOM 28187 N N . ILE A 1 35 ? 4.846 -1.513 -9.883 1.00 30.23 35 ILE A N 20
ATOM 28188 C CA . ILE A 1 35 ? 5.626 -2.468 -10.660 1.00 42.33 35 ILE A CA 20
ATOM 28189 C C . ILE A 1 35 ? 6.966 -1.872 -11.078 1.00 41.42 35 ILE A C 20
ATOM 28190 O O . ILE A 1 35 ? 7.038 -0.722 -11.513 1.00 4.11 35 ILE A O 20
ATOM 28206 N N . LYS A 1 36 ? 8.026 -2.662 -10.945 1.00 41.44 36 LYS A N 20
ATOM 28207 C CA . LYS A 1 36 ? 9.365 -2.215 -11.312 1.00 12.33 36 LYS A CA 20
ATOM 28208 C C . LYS A 1 36 ? 10.173 -3.357 -11.919 1.00 34.22 36 LYS A C 20
ATOM 28209 O O . LYS A 1 36 ? 9.748 -4.512 -11.892 1.00 14.21 36 LYS A O 20
ATOM 28228 N N . GLN A 1 37 ? 11.339 -3.027 -12.464 1.00 10.11 37 GLN A N 20
ATOM 28229 C CA . GLN A 1 37 ? 12.206 -4.027 -13.077 1.00 12.45 37 GLN A CA 20
ATOM 28230 C C . GLN A 1 37 ? 13.652 -3.543 -13.116 1.00 14.12 37 GLN A C 20
ATOM 28231 O O . GLN A 1 37 ? 13.952 -2.502 -13.701 1.00 62.23 37 GLN A O 20
ATOM 28245 N N . ILE A 1 38 ? 14.542 -4.304 -12.489 1.00 62.20 38 ILE A N 20
ATOM 28246 C CA . ILE A 1 38 ? 15.956 -3.953 -12.453 1.00 44.14 38 ILE A CA 20
ATOM 28247 C C . ILE A 1 38 ? 16.834 -5.195 -12.561 1.00 62.15 38 ILE A C 20
ATOM 28248 O O . ILE A 1 38 ? 16.335 -6.318 -12.630 1.00 74.35 38 ILE A O 20
ATOM 28264 N N . LYS A 1 39 ? 18.146 -4.986 -12.574 1.00 23.31 39 LYS A N 20
ATOM 28265 C CA . LYS A 1 39 ? 19.096 -6.088 -12.670 1.00 61.41 39 LYS A CA 20
ATOM 28266 C C . LYS A 1 39 ? 19.651 -6.450 -11.296 1.00 44.41 39 LYS A C 20
ATOM 28267 O O . LYS A 1 39 ? 19.534 -5.675 -10.346 1.00 21.20 39 LYS A O 20
ATOM 28286 N N . ILE A 1 40 ? 20.257 -7.628 -11.199 1.00 33.51 40 ILE A N 20
ATOM 28287 C CA . ILE A 1 40 ? 20.832 -8.090 -9.942 1.00 0.23 40 ILE A CA 20
ATOM 28288 C C . ILE A 1 40 ? 21.784 -7.051 -9.359 1.00 64.20 40 ILE A C 20
ATOM 28289 O O . ILE A 1 40 ? 21.973 -6.977 -8.144 1.00 53.43 40 ILE A O 20
ATOM 28305 N N . THR A 1 41 ? 22.383 -6.248 -10.234 1.00 32.34 41 THR A N 20
ATOM 28306 C CA . THR A 1 41 ? 23.315 -5.213 -9.807 1.00 4.22 41 THR A CA 20
ATOM 28307 C C . THR A 1 41 ? 22.576 -3.957 -9.361 1.00 53.40 41 THR A C 20
ATOM 28308 O O . THR A 1 41 ? 23.042 -3.229 -8.485 1.00 22.40 41 THR A O 20
ATOM 28319 N N . GLU A 1 42 ? 21.420 -3.709 -9.969 1.00 40.54 42 GLU A N 20
ATOM 28320 C CA . GLU A 1 42 ? 20.617 -2.539 -9.634 1.00 15.13 42 GLU A CA 20
ATOM 28321 C C . GLU A 1 42 ? 19.541 -2.893 -8.611 1.00 2.05 42 GLU A C 20
ATOM 28322 O O . GLU A 1 42 ? 18.487 -2.260 -8.557 1.00 74.12 42 GLU A O 20
ATOM 28334 N N . VAL A 1 43 ? 19.816 -3.910 -7.800 1.00 1.24 43 VAL A N 20
ATOM 28335 C CA . VAL A 1 43 ? 18.874 -4.349 -6.777 1.00 53.24 43 VAL A CA 20
ATOM 28336 C C . VAL A 1 43 ? 19.500 -4.284 -5.389 1.00 33.32 43 VAL A C 20
ATOM 28337 O O . VAL A 1 43 ? 19.057 -4.965 -4.465 1.00 10.15 43 VAL A O 20
ATOM 28350 N N . GLY A 1 44 ? 20.533 -3.460 -5.249 1.00 45.21 44 GLY A N 20
ATOM 28351 C CA . GLY A 1 44 ? 21.204 -3.321 -3.970 1.00 11.24 44 GLY A CA 20
ATOM 28352 C C . GLY A 1 44 ? 20.259 -2.895 -2.863 1.00 62.22 44 GLY A C 20
ATOM 28353 O O . GLY A 1 44 ? 19.971 -3.654 -1.938 1.00 34.40 44 GLY A O 20
ATOM 28357 N N . PRO A 1 45 ? 19.762 -1.653 -2.950 1.00 12.40 45 PRO A N 20
ATOM 28358 C CA . PRO A 1 45 ? 18.838 -1.099 -1.956 1.00 13.31 45 PRO A CA 20
ATOM 28359 C C . PRO A 1 45 ? 17.464 -1.758 -2.011 1.00 12.11 45 PRO A C 20
ATOM 28360 O O . PRO A 1 45 ? 16.694 -1.692 -1.052 1.00 62.20 45 PRO A O 20
ATOM 28371 N N . TYR A 1 46 ? 17.162 -2.393 -3.138 1.00 3.01 46 TYR A N 20
ATOM 28372 C CA . TYR A 1 46 ? 15.880 -3.063 -3.318 1.00 52.22 46 TYR A CA 20
ATOM 28373 C C . TYR A 1 46 ? 15.973 -4.534 -2.924 1.00 42.41 46 TYR A C 20
ATOM 28374 O O . TYR A 1 46 ? 15.378 -5.398 -3.567 1.00 24.11 46 TYR A O 20
ATOM 28392 N N . GLU A 1 47 ? 16.724 -4.808 -1.862 1.00 61.51 47 GLU A N 20
ATOM 28393 C CA . GLU A 1 47 ? 16.896 -6.175 -1.382 1.00 11.53 47 GLU A CA 20
ATOM 28394 C C . GLU A 1 47 ? 15.875 -6.502 -0.296 1.00 12.10 47 GLU A C 20
ATOM 28395 O O . GLU A 1 47 ? 15.372 -7.623 -0.219 1.00 61.14 47 GLU A O 20
ATOM 28407 N N . ASP A 1 48 ? 15.574 -5.516 0.541 1.00 11.54 48 ASP A N 20
ATOM 28408 C CA . ASP A 1 48 ? 14.613 -5.697 1.623 1.00 32.21 48 ASP A CA 20
ATOM 28409 C C . ASP A 1 48 ? 13.370 -4.843 1.394 1.00 34.25 48 ASP A C 20
ATOM 28410 O O . ASP A 1 48 ? 12.252 -5.259 1.701 1.00 33.03 48 ASP A O 20
ATOM 28419 N N . THR A 1 49 ? 13.572 -3.645 0.854 1.00 33.33 49 THR A N 20
ATOM 28420 C CA . THR A 1 49 ? 12.468 -2.732 0.587 1.00 43.53 49 THR A CA 20
ATOM 28421 C C . THR A 1 49 ? 11.365 -3.420 -0.209 1.00 43.32 49 THR A C 20
ATOM 28422 O O . THR A 1 49 ? 10.187 -3.322 0.133 1.00 61.23 49 THR A O 20
ATOM 28433 N N . ALA A 1 50 ? 11.755 -4.116 -1.272 1.00 1.10 50 ALA A N 20
ATOM 28434 C CA . ALA A 1 50 ? 10.799 -4.823 -2.115 1.00 12.21 50 ALA A CA 20
ATOM 28435 C C . ALA A 1 50 ? 10.018 -5.857 -1.311 1.00 64.42 50 ALA A C 20
ATOM 28436 O O . ALA A 1 50 ? 10.600 -6.774 -0.730 1.00 42.31 50 ALA A O 20
ATOM 28443 N N . ASP A 1 51 ? 8.699 -5.704 -1.282 1.00 22.42 51 ASP A N 20
ATOM 28444 C CA . ASP A 1 51 ? 7.839 -6.626 -0.549 1.00 73.12 51 ASP A CA 20
ATOM 28445 C C . ASP A 1 51 ? 7.720 -7.958 -1.283 1.00 31.31 51 ASP A C 20
ATOM 28446 O O . ASP A 1 51 ? 7.646 -9.018 -0.660 1.00 21.23 51 ASP A O 20
ATOM 28455 N N . LEU A 1 52 ? 7.701 -7.897 -2.610 1.00 32.22 52 LEU A N 20
ATOM 28456 C CA . LEU A 1 52 ? 7.590 -9.099 -3.430 1.00 12.25 52 LEU A CA 20
ATOM 28457 C C . LEU A 1 52 ? 8.388 -8.953 -4.721 1.00 4.21 52 LEU A C 20
ATOM 28458 O O . LEU A 1 52 ? 8.301 -7.933 -5.406 1.00 12.34 52 LEU A O 20
ATOM 28474 N N . LEU A 1 53 ? 9.165 -9.979 -5.049 1.00 61.21 53 LEU A N 20
ATOM 28475 C CA . LEU A 1 53 ? 9.978 -9.967 -6.260 1.00 42.24 53 LEU A CA 20
ATOM 28476 C C . LEU A 1 53 ? 9.705 -11.202 -7.112 1.00 53.05 53 LEU A C 20
ATOM 28477 O O . LEU A 1 53 ? 9.673 -12.324 -6.606 1.00 41.23 53 LEU A O 20
ATOM 28493 N N . VAL A 1 54 ? 9.510 -10.988 -8.410 1.00 35.31 54 VAL A N 20
ATOM 28494 C CA . VAL A 1 54 ? 9.242 -12.084 -9.333 1.00 63.35 54 VAL A CA 20
ATOM 28495 C C . VAL A 1 54 ? 10.302 -12.152 -10.427 1.00 62.22 54 VAL A C 20
ATOM 28496 O O . VAL A 1 54 ? 10.518 -11.186 -11.159 1.00 44.24 54 VAL A O 20
ATOM 28509 N N . THR A 1 55 ? 10.962 -13.301 -10.534 1.00 21.42 55 THR A N 20
ATOM 28510 C CA . THR A 1 55 ? 12.000 -13.496 -11.538 1.00 25.23 55 THR A CA 20
ATOM 28511 C C . THR A 1 55 ? 11.935 -14.899 -12.131 1.00 40.34 55 THR A C 20
ATOM 28512 O O . THR A 1 55 ? 11.343 -15.806 -11.546 1.00 14.33 55 THR A O 20
ATOM 28523 N N . THR A 1 56 ? 12.548 -15.072 -13.298 1.00 42.33 56 THR A N 20
ATOM 28524 C CA . THR A 1 56 ? 12.559 -16.364 -13.972 1.00 21.12 56 THR A CA 20
ATOM 28525 C C . THR A 1 56 ? 13.984 -16.863 -14.181 1.00 43.25 56 THR A C 20
ATOM 28526 O O . THR A 1 56 ? 14.244 -18.065 -14.139 1.00 12.11 56 THR A O 20
ATOM 28537 N N . ALA A 1 57 ? 14.905 -15.931 -14.407 1.00 71.33 57 ALA A N 20
ATOM 28538 C CA . ALA A 1 57 ? 16.305 -16.277 -14.621 1.00 12.22 57 ALA A CA 20
ATOM 28539 C C . ALA A 1 57 ? 16.887 -16.987 -13.403 1.00 72.24 57 ALA A C 20
ATOM 28540 O O . ALA A 1 57 ? 16.157 -17.374 -12.491 1.00 50.40 57 ALA A O 20
ATOM 28547 N N . MET A 1 58 ? 18.205 -17.157 -13.397 1.00 11.40 58 MET A N 20
ATOM 28548 C CA . MET A 1 58 ? 18.884 -17.821 -12.291 1.00 3.35 58 MET A CA 20
ATOM 28549 C C . MET A 1 58 ? 19.540 -16.801 -11.365 1.00 24.10 58 MET A C 20
ATOM 28550 O O . MET A 1 58 ? 19.959 -15.728 -11.802 1.00 74.42 58 MET A O 20
ATOM 28564 N N . THR A 1 59 ? 19.628 -17.142 -10.083 1.00 34.11 59 THR A N 20
ATOM 28565 C CA . THR A 1 59 ? 20.231 -16.256 -9.096 1.00 23.03 59 THR A CA 20
ATOM 28566 C C . THR A 1 59 ? 20.625 -17.022 -7.838 1.00 13.55 59 THR A C 20
ATOM 28567 O O . THR A 1 59 ? 20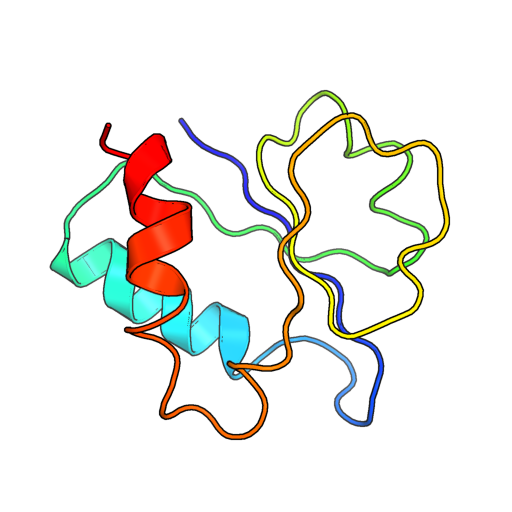.080 -18.088 -7.551 1.00 41.10 59 THR A O 20
ATOM 28578 N N . LYS A 1 60 ? 21.574 -16.471 -7.088 1.00 53.11 60 LYS A N 20
ATOM 28579 C CA . LYS A 1 60 ? 22.040 -17.100 -5.858 1.00 73.42 60 LYS A CA 20
ATOM 28580 C C . LYS A 1 60 ? 20.953 -17.075 -4.788 1.00 74.15 60 LYS A C 20
ATOM 28581 O O . LYS A 1 60 ? 19.824 -16.656 -5.045 1.00 51.41 60 LYS A O 20
ATOM 28600 N N . LYS A 1 61 ? 21.300 -17.525 -3.588 1.00 21.34 61 LYS A N 20
ATOM 28601 C CA . LYS A 1 61 ? 20.356 -17.552 -2.477 1.00 74.12 61 LYS A CA 20
ATOM 28602 C C . LYS A 1 61 ? 20.629 -16.411 -1.502 1.00 64.43 61 LYS A C 20
ATOM 28603 O O . LYS A 1 61 ? 21.078 -16.638 -0.379 1.00 15.20 61 LYS A O 20
ATOM 28622 N N . GLU A 1 62 ? 20.355 -15.186 -1.940 1.00 24.31 62 GLU A N 20
ATOM 28623 C CA . GLU A 1 62 ? 20.572 -14.011 -1.104 1.00 62.22 62 GLU A CA 20
ATOM 28624 C C . GLU A 1 62 ? 19.390 -13.051 -1.198 1.00 50.14 62 GLU A C 20
ATOM 28625 O O . GLU A 1 62 ? 19.568 -11.844 -1.367 1.00 62.42 62 GLU A O 20
ATOM 28637 N N . TYR A 1 63 ? 18.183 -13.595 -1.089 1.00 23.32 63 TYR A N 20
ATOM 28638 C CA . TYR A 1 63 ? 16.971 -12.789 -1.165 1.00 1.54 63 TYR A CA 20
ATOM 28639 C C . TYR A 1 63 ? 16.271 -12.728 0.190 1.00 63.33 63 TYR A C 20
ATOM 28640 O O . TYR A 1 63 ? 16.067 -13.752 0.843 1.00 2.20 63 TYR A O 20
ATOM 28658 N N . LYS A 1 64 ? 15.905 -11.521 0.606 1.00 52.23 64 LYS A N 20
ATOM 28659 C CA . LYS A 1 64 ? 15.226 -11.324 1.881 1.00 53.32 64 LYS A CA 20
ATOM 28660 C C . LYS A 1 64 ? 13.713 -11.278 1.690 1.00 30.23 64 LYS A C 20
ATOM 28661 O O . LYS A 1 64 ? 13.014 -10.528 2.371 1.00 12.23 64 LYS A O 20
ATOM 28680 N N . PHE A 1 65 ? 13.214 -12.087 0.761 1.00 14.33 65 PHE A N 20
ATOM 28681 C CA . PHE A 1 65 ? 11.783 -12.139 0.482 1.00 43.21 65 PHE A CA 20
ATOM 28682 C C . PHE A 1 65 ? 11.425 -13.407 -0.287 1.00 63.13 65 PHE A C 20
ATOM 28683 O O . PHE A 1 65 ? 12.266 -14.025 -0.941 1.00 31.44 65 PHE A O 20
ATOM 28700 N N . PRO A 1 66 ? 10.147 -13.805 -0.208 1.00 71.24 66 PRO A N 20
ATOM 28701 C CA . PRO A 1 66 ? 9.647 -15.003 -0.890 1.00 42.23 66 PRO A CA 20
ATOM 28702 C C . PRO A 1 66 ? 9.603 -14.832 -2.405 1.00 12.42 66 PRO A C 20
ATOM 28703 O O . PRO A 1 66 ? 8.548 -14.560 -2.978 1.00 72.44 66 PRO A O 20
ATOM 28714 N N . VAL A 1 67 ? 10.755 -14.992 -3.048 1.00 41.10 67 VAL A N 20
ATOM 28715 C CA . VAL A 1 67 ? 10.847 -14.857 -4.497 1.00 1.52 67 VAL A CA 20
ATOM 28716 C C . VAL A 1 67 ? 9.804 -15.721 -5.197 1.00 4.31 67 VAL A C 20
ATOM 28717 O O . VAL A 1 67 ? 9.489 -16.821 -4.743 1.00 2.03 67 VAL A O 20
ATOM 28730 N N . ILE A 1 68 ? 9.273 -15.216 -6.305 1.00 12.51 68 ILE A N 20
ATOM 28731 C CA . ILE A 1 68 ? 8.266 -15.942 -7.069 1.00 24.32 68 ILE A CA 20
ATOM 28732 C C . ILE A 1 68 ? 8.791 -16.318 -8.451 1.00 34.34 68 ILE A C 20
ATOM 28733 O O . ILE A 1 68 ? 9.253 -15.463 -9.204 1.00 5.12 68 ILE A O 20
ATOM 28749 N N . ASN A 1 69 ? 8.713 -17.604 -8.777 1.00 74.32 69 ASN A N 20
ATOM 28750 C CA . ASN A 1 69 ? 9.178 -18.094 -10.070 1.00 21.24 69 ASN A CA 20
ATOM 28751 C C . ASN A 1 69 ? 8.319 -17.540 -11.203 1.00 25.44 69 ASN A C 20
ATOM 28752 O O . ASN A 1 69 ? 7.092 -17.539 -11.121 1.00 74.41 69 ASN A O 20
ATOM 28763 N N . ALA A 1 70 ? 8.975 -17.071 -12.259 1.00 52.22 70 ALA A N 20
ATOM 28764 C CA . ALA A 1 70 ? 8.272 -16.517 -13.410 1.00 1.12 70 ALA A CA 20
ATOM 28765 C C . ALA A 1 70 ? 8.521 -17.354 -14.660 1.00 34.00 70 ALA A C 20
ATOM 28766 O O . ALA A 1 70 ? 8.617 -16.822 -15.766 1.00 3.42 70 ALA A O 20
ATOM 28773 N N . ARG A 1 71 ? 8.624 -18.666 -14.477 1.00 33.31 71 ARG A N 20
ATOM 28774 C CA . ARG A 1 71 ? 8.863 -19.577 -15.590 1.00 41.54 71 ARG A CA 20
ATOM 28775 C C . ARG A 1 71 ? 7.820 -19.381 -16.686 1.00 75.13 71 ARG A C 20
ATOM 28776 O O . ARG A 1 71 ? 8.124 -19.490 -17.873 1.00 71.22 71 ARG A O 20
ATOM 28797 N N . ASN A 1 72 ? 6.588 -19.092 -16.279 1.00 31.32 72 ASN A N 20
ATOM 28798 C CA . ASN A 1 72 ? 5.499 -18.883 -17.226 1.00 12.21 72 ASN A CA 20
ATOM 28799 C C . ASN A 1 72 ? 5.642 -17.537 -17.931 1.00 21.32 72 ASN A C 20
ATOM 28800 O O . ASN A 1 72 ? 5.306 -17.402 -19.107 1.00 42.15 72 ASN A O 20
ATOM 28811 N N . PHE A 1 73 ? 6.144 -16.545 -17.203 1.00 53.12 73 PHE A N 20
ATOM 28812 C CA . PHE A 1 73 ? 6.332 -15.209 -17.758 1.00 34.41 73 PHE A CA 20
ATOM 28813 C C . PHE A 1 73 ? 7.360 -15.228 -18.885 1.00 24.34 73 PHE A C 20
ATOM 28814 O O . PHE A 1 73 ? 7.288 -14.431 -19.821 1.00 12.03 73 PHE A O 20
ATOM 28831 N N . LEU A 1 74 ? 8.318 -16.143 -18.787 1.00 64.43 74 LEU A N 20
ATOM 28832 C CA . LEU A 1 74 ? 9.364 -16.267 -19.797 1.00 73.24 74 LEU A CA 20
ATOM 28833 C C . LEU A 1 74 ? 8.764 -16.313 -21.199 1.00 72.40 74 LEU A C 20
ATOM 28834 O O . LEU A 1 74 ? 9.347 -15.799 -22.154 1.00 2.22 74 LEU A O 20
ATOM 28850 N N . THR A 1 75 ? 7.593 -16.932 -21.316 1.00 13.10 75 THR A N 20
ATOM 28851 C CA . THR A 1 75 ? 6.913 -17.044 -22.600 1.00 73.51 75 THR A CA 20
ATOM 28852 C C . THR A 1 75 ? 5.776 -16.035 -22.711 1.00 1.33 75 THR A C 20
ATOM 28853 O O . THR A 1 75 ? 5.489 -15.525 -23.793 1.00 13.01 75 THR A O 20
ATOM 28864 N N . GLY A 1 76 ? 5.132 -15.749 -21.583 1.00 23.01 76 GLY A N 20
ATOM 28865 C CA . GLY A 1 76 ? 4.034 -14.800 -21.576 1.00 23.25 76 GLY A CA 20
ATOM 28866 C C . GLY A 1 76 ? 2.680 -15.480 -21.603 1.00 70.43 76 GLY A C 20
ATOM 28867 O O . GLY A 1 76 ? 1.723 -14.949 -22.166 1.00 55.22 76 GLY A O 20
ATOM 28871 N N . ILE A 1 77 ? 2.599 -16.659 -20.996 1.00 64.50 77 ILE A N 20
ATOM 28872 C CA . ILE A 1 77 ? 1.352 -17.413 -20.954 1.00 63.13 77 ILE A CA 20
ATOM 28873 C C . ILE A 1 77 ? 1.169 -18.098 -19.604 1.00 71.14 77 ILE A C 20
ATOM 28874 O O . ILE A 1 77 ? 2.135 -18.540 -18.984 1.00 41.12 77 ILE A O 20
ATOM 28890 N N . GLY A 1 78 ? -0.080 -18.184 -19.155 1.00 63.22 78 GLY A N 20
ATOM 28891 C CA . GLY A 1 78 ? -0.368 -18.818 -17.882 1.00 60.41 78 GLY A CA 20
ATOM 28892 C C . GLY A 1 78 ? 0.080 -17.979 -16.702 1.00 31.42 78 GLY A C 20
ATOM 28893 O O . GLY A 1 78 ? 0.655 -18.499 -15.745 1.00 65.24 78 GLY A O 20
ATOM 28897 N N . ILE A 1 79 ? -0.183 -16.679 -16.769 1.00 43.30 79 ILE A N 20
ATOM 28898 C CA . ILE A 1 79 ? 0.198 -15.767 -15.698 1.00 1.43 79 ILE A CA 20
ATOM 28899 C C . ILE A 1 79 ? -0.723 -15.920 -14.492 1.00 51.41 79 ILE A C 20
ATOM 28900 O O . ILE A 1 79 ? -0.262 -16.027 -13.356 1.00 41.44 79 ILE A O 20
ATOM 28916 N N . GLU A 1 80 ? -2.028 -15.931 -14.749 1.00 5.25 80 GLU A N 20
ATOM 28917 C CA . GLU A 1 80 ? -3.013 -16.072 -13.683 1.00 75.05 80 GLU A CA 20
ATOM 28918 C C . GLU A 1 80 ? -2.702 -17.285 -12.811 1.00 74.04 80 GLU A C 20
ATOM 28919 O O . GLU A 1 80 ? -2.912 -17.260 -11.599 1.00 61.22 80 GLU A O 20
ATOM 28931 N N . GLU A 1 81 ? -2.202 -18.345 -13.439 1.00 2.23 81 GLU A N 20
ATOM 28932 C CA . GLU A 1 81 ? -1.863 -19.568 -12.720 1.00 54.31 81 GLU A CA 20
ATOM 28933 C C . GLU A 1 81 ? -0.907 -19.275 -11.568 1.00 11.54 81 GLU A C 20
ATOM 28934 O O . GLU A 1 81 ? -1.007 -19.872 -10.495 1.00 45.32 81 GLU A O 20
ATOM 28946 N N . THR A 1 82 ? 0.021 -18.350 -11.797 1.00 31.43 82 THR A N 20
ATOM 28947 C CA . THR A 1 82 ? 0.997 -17.978 -10.780 1.00 35.50 82 THR A CA 20
ATOM 28948 C C . THR A 1 82 ? 0.461 -16.866 -9.885 1.00 64.24 82 THR A C 20
ATOM 28949 O O . THR A 1 82 ? 0.705 -16.854 -8.679 1.00 4.03 82 THR A O 20
ATOM 28960 N N . LYS A 1 83 ? -0.270 -15.932 -10.484 1.00 33.41 83 LYS A N 20
ATOM 28961 C CA . LYS A 1 83 ? -0.843 -14.816 -9.741 1.00 44.34 83 LYS A CA 20
ATOM 28962 C C . LYS A 1 83 ? -1.620 -15.312 -8.527 1.00 13.55 83 LYS A C 20
ATOM 28963 O O . LYS A 1 83 ? -1.673 -14.640 -7.497 1.00 13.03 83 LYS A O 20
ATOM 28982 N N . GLN A 1 84 ? -2.220 -16.491 -8.654 1.00 53.45 84 GLN A N 20
ATOM 28983 C CA . GLN A 1 84 ? -2.994 -17.076 -7.566 1.00 11.42 84 GLN A CA 20
ATOM 28984 C C . GLN A 1 84 ? -2.138 -17.236 -6.314 1.00 65.12 84 GLN A C 20
ATOM 28985 O O . GLN A 1 84 ? -2.628 -17.099 -5.194 1.00 32.10 84 GLN A O 20
ATOM 28999 N N . GLN A 1 85 ? -0.856 -17.527 -6.513 1.00 72.54 85 GLN A N 20
ATOM 29000 C CA . GLN A 1 85 ? 0.068 -17.708 -5.400 1.00 12.41 85 GLN A CA 20
ATOM 29001 C C . GLN A 1 85 ? 0.566 -16.362 -4.883 1.00 65.21 85 GLN A C 20
ATOM 29002 O O . GLN A 1 85 ? 0.499 -16.083 -3.686 1.00 3.13 85 GLN A O 20
ATOM 29016 N N . ILE A 1 86 ? 1.067 -15.533 -5.793 1.00 74.10 86 ILE A N 20
ATOM 29017 C CA . ILE A 1 86 ? 1.576 -14.217 -5.429 1.00 13.25 86 ILE A CA 20
ATOM 29018 C C . ILE A 1 86 ? 0.505 -13.388 -4.728 1.00 54.44 86 ILE A C 20
ATOM 29019 O O . ILE A 1 86 ? 0.729 -12.853 -3.642 1.00 22.14 86 ILE A O 20
ATOM 29035 N N . LEU A 1 87 ? -0.661 -13.285 -5.357 1.00 33.52 87 LEU A N 20
ATOM 29036 C CA . LEU A 1 87 ? -1.770 -12.523 -4.794 1.00 1.45 87 LEU A CA 20
ATOM 29037 C C . LEU A 1 87 ? -2.044 -12.943 -3.353 1.00 70.22 87 LEU A C 20
ATOM 29038 O O . LEU A 1 87 ? -2.457 -12.131 -2.525 1.00 12.30 87 LEU A O 20
ATOM 29054 N N . THR A 1 88 ? -1.809 -14.218 -3.059 1.00 75.45 88 THR A N 20
ATOM 29055 C CA . THR A 1 88 ? -2.030 -14.747 -1.719 1.00 62.24 88 THR A CA 20
ATOM 29056 C C . THR A 1 88 ? -1.365 -13.869 -0.666 1.00 13.24 88 THR A C 20
ATOM 29057 O O . THR A 1 88 ? -1.847 -13.766 0.462 1.00 4.31 88 THR A O 20
ATOM 29068 N N . GLU A 1 89 ? -0.257 -13.237 -1.041 1.00 74.22 89 GLU A N 20
ATOM 29069 C CA . GLU A 1 89 ? 0.473 -12.367 -0.126 1.00 75.35 89 GLU A CA 20
ATOM 29070 C C . GLU A 1 89 ? 0.432 -10.919 -0.604 1.00 55.52 89 GLU A C 20
ATOM 29071 O O . GLU A 1 89 ? 0.437 -9.987 0.201 1.00 2.34 89 GLU A O 20
ATOM 29083 N N . LEU A 1 90 ? 0.391 -10.737 -1.919 1.00 52.44 90 LEU A N 20
ATOM 29084 C CA . LEU A 1 90 ? 0.349 -9.402 -2.506 1.00 43.32 90 LEU A CA 20
ATOM 29085 C C . LEU A 1 90 ? -0.749 -8.559 -1.866 1.00 33.21 90 LEU A C 20
ATOM 29086 O O . LEU A 1 90 ? -0.534 -7.396 -1.526 1.00 64.24 90 LEU A O 20
ATOM 29102 N N . GLN A 1 91 ? -1.926 -9.156 -1.703 1.00 2.54 91 GLN A N 20
ATOM 29103 C CA . GLN A 1 91 ? -3.057 -8.460 -1.101 1.00 54.33 91 GLN A CA 20
ATOM 29104 C C . GLN A 1 91 ? -3.555 -9.198 0.137 1.00 70.22 91 GLN A C 20
ATOM 29105 O O . GLN A 1 91 ? -3.989 -8.580 1.109 1.00 24.13 91 GLN A O 20
ATOM 29119 N N . LYS A 1 92 ? -3.490 -10.525 0.094 1.00 12.33 92 LYS A N 20
ATOM 29120 C CA . LYS A 1 92 ? -3.933 -11.349 1.212 1.00 31.05 92 LYS A CA 20
ATOM 29121 C C . LYS A 1 92 ? -2.761 -11.711 2.119 1.00 31.02 92 LYS A C 20
ATOM 29122 O O . LYS A 1 92 ? -1.728 -11.042 2.111 1.00 4.11 92 LYS A O 20
#

Organism: Staphylococcus aureus (strain NCTC 8325 / PS 47) (NCBI:txid93061)

Radius of gyration: 12.22 Å; Cα contacts (8 Å, |Δi|>4): 120; chains: 1; bounding box: 31×20×27 Å

Secondary structure (DSSP, 8-state):
-EEEEEE--SSSSS-HHHHHHHHHHHHHHT-SEEE----TTTTTGGGSS--EEEESS---S---S--EETTGGGTTSSHHHHHHHHHHHHT-

Foldseek 3Di:
DQEEEEAEDDPPQDRCLVCVPVVVVCVVVVDPYDYYYDHPVVCPVVQQVHAEYEYADDDDPRGPYDYFHVVVSSPNPDPVVRCVVVVVRSVD

B-factor: mean 38.04, std 22.91, range [0.02, 75.53]

InterPro domains:
  IPR003501 Phosphotransferase system, EIIB component, type 2/3 [PF02302] (4-84)
  IPR013011 Phosphotransferase system, EIIB component, type 2 [PS51099] (2-92)
  IPR036095 PTS system IIB component-like superfamily [SSF52794] (1-90)

Sequence (92 aa):
MKQVLVACGAGIATSTVVNNAIEEMAKEHNIKVDIKQIKITEVGPYEDTADLLVTTAMTKKEYKFPVINARNFLTGIGIEETKQQILTELQKMKQVLVACGAGIATSTVVNNAIEEMAKEHNIKVDIKQIKITEVGPYEDTADLLVTTAMTKKEYKFPVINARNFLTGIGIEETKQQILTELQKMKQVLVACGAGIATSTVVNNAIEEMAKEHNIKVDIKQIKITEVGPYEDTADLLVTTAMTKKEYKFPVINARNFLTGIGIEETKQQILTELQKMKQVLVACGAGIATSTVVNNAIEEMAKEHNIKVDIKQIKITEVGPYEDTADLLVTTAMTKKEYKFPVINARNFLTGIGIEETKQQILTELQKMKQVLVACGAGIATSTVVNNAIEEMAKEHNIKVDIKQIKITEVGPYEDTADLLVTTAMTKKEYKFPVINARNFLTGIGIEETKQQILTELQKMKQVLVACGAGIATSTVVNNAIEEMAKEHNIKVDIKQIKITEVGPYEDTADLLVTTAMTKKEYKFPVINARNFLTGIGIEETKQQILTELQKMKQVLVACGAGIATSTVVNNAIEEMAKEHNIKVDIKQIKITEVGPYEDTADLLVTTAMTKKEYKFPVINARNFLTGIGIEETKQQILTELQKMKQVLVACGAGIATSTVVNNAIEEMAKEHNIKVDIKQIKITEVGPYEDTADLLVTTAMTKKEYKFPVINARNFLTGIGIEETKQQILTELQKMKQVLVACGAGIATSTVVNNAIEEMAKEHNIKVDIKQIKITEVGPYEDTADLLVTTAMTKKEYKFPVINARNFLTGIGIEETKQQILTELQKMKQVLVACGAGIATSTVVNNAIEEMAKEHNIKVDIKQIKITEVGPYEDTADLLVTTAMTKKEYKFPVINARNFLTGIGIEETKQQILTELQKMKQVLVACGAGIATSTVVNNAIEEMAKEHNIKVDIKQIKITEVGPYEDTADLLVTTAMTKKEYKFPVINARNFLTGIGIEETKQQILTELQKMKQVLVACGAGIATSTVVNNAIEEMAKEHNIKVDIKQIKITEVGPYEDTADLLVTTAMTKKEYKFPVINARNFLTGIGIEETKQQILTELQKMKQVLVACGAGIATSTVVNNAIEEMAKEHNIKVDIKQIKITEVGPYEDTADLLVTTAMTKKEYKFPVINARNFLTGIGIEETKQQILTELQKMKQVLVACGAGIATSTVVNNAIEEMAKEHNIKVDIKQIKITEVGPYEDTADLLVTTAMTKKEYKFPVINARNFLTGIGIEETKQQILTELQKMKQVLVACGAGIATSTVVNNAIEEMAKEHNIKVDIKQIKITEVGPYEDTADLLVTTAMTKKEYKFPVINARNFLTGIGIEETKQQILTELQKMKQVLVACGAGIATSTVVNNAIEEMAKEHNIKVDIKQIKITEVGPYEDTADLLVTTAMTKKEYKFPVINARNFLTGIGIEETKQQILTELQKMKQVLVACGAGIATSTVVNNAIEEMAKEHNIKVDIKQIKITEVGPYEDTADLLVTTAMTKKEYKFPVINARNFLTGIGIEETKQQILTELQKMKQVLVACGAGIATSTVVNNAIEEMAKEHNIKVDIKQIKITEVGPYEDTADLLVTTAMTKKEYKFPVINARNFLTGIGIEETKQQILTELQKMKQVLVACGAGIATSTVVNNAIEEMAKEHNIKVDIKQIKITEVGPYEDTADLLVTTAMTKKEYKFPVINARNFLTGIGIEETKQQILTELQKMKQVLVACGAGIATSTVVNNAIEEMAKEHNIKVDIKQIKITEVGPYEDTADLLVTTAMTKKEYKFPVINARNFLTGIGIEETKQQILTELQK

Nearest PDB structures (foldseek):
  5gqs-assembly1_A  TM=9.542E-01  e=1.419E-14  Staphylococcus aureus
  2l2q-assembly1_A  TM=6.456E-01  e=8.781E-04  Borreliella burgdorferi
  1h9c-assembly1_A  TM=7.032E-01  e=1.156E-02  Escherichia coli str. K-12 substr. W3110
  3nbm-assembly1_A  TM=6.325E-01  e=8.393E-02  Streptococcus pneumoniae TIGR4
  4ml3-assembly2_B  TM=5.335E-01  e=9.061E-01  Streptococcus pneumoniae R6

CATH classification: 3.40.50.2300

Solvent-accessible surface area: 6207 Å² total; per-residue (Å²): 205,39,50,16,0,10,4,36,60,102,72,105,99,78,7,69,68,12,30,73,13,27,79,104,61,11,154,126,79,121,49,164,27,88,46,59,70,19,137,81,122,54,6,34,104,70,32,136,85,8,60,2,4,10,4,33,51,148,41,189,132,150,44,175,26,86,40,44,90,3,152,53,17,120,92,28,142,14,13,125,107,8,14,113,108,15,23,60,59,27,101,179